Protein 5OWV (pdb70)

Secondary structure (DSSP, 8-state):
-HHHHHHHSTTT------S---S-S-SS-HHHHHHHHT--TTTHHHHHH-HHHHHHHHHHT--SSHHHHHHHHHHHHHHHHTT----HHHHHHHHHHTTT---HHHHHHHHSS------HHHHHHHHHHHHHHHHHHHHH--HHHHHHHHHHHHHHSS--EEEEEEE-TTT-SHHHHHHHHTS--S------EEEEEE-SS--EEEEE--HHHHHHHHHHHHHHSSHHHHHHHHTTS------SS--EE---S--TTTTTTTTTTEEEEEEEE--HHHHTTEEEEE---SSSHHHHHHHHHHHHHTT--EEEEEEETT---THHHHHHHHHHHH-TTT-S-EEEEE--SSS-TTTHHHHHHHHHHHHHHTS-SGGGGGGGG-EEEEE-HHHHHHHHHSS-TTT-STTTTHHHHHHHHHHTTTTSHHHHHHHHHHHHHHHHHHHHHHHHHHHHHHHHHHHHHHHHHHHHHHHHHHHHHHHHHHHHHHHHHHHHH--HHHHHHHHHHHHHHHHHHHHHHHTT--HHHHHHHHHHHHHHHHHHHHHHHHHHHHHHHHHHHHHHHS-S-HHHHHHHHHHHHHHHHHHHHHHHHHHHHHHHHHHHHHHHHH----HHHHHHHHHHHHHHHHHHHHHHHHHHHHHHHHHHHHHHHHHHHHH--HHHHHHHHHHHHHHHHHHHHHHHHHHHHHHHHHHHHHHHTT-/-HHHHHHHSTTT----------SSTTSS-HHHHHHHHTTTTTSHHHHHH-HHHHHHHHHHT--SSHHHHHHHHHHHHHHHHSS-S--THHHHHHHHHTTTS--HHHHHHHHT-------HHHHHHHHHHHHHHHHHHHH---HHHHHHHHHHHHHHSS--EEEEEEE-TTT-SHHHHHHHHTS--S------EEEEEE-SS--EEEEE--SSHHHHHHHHHTT-HHHHHHHHHHHTS------SS--EE----S--STTTTTTTTEEEEEEEE--HHHHTTEEEEE---SSSHHHHHHHHHHHHHTT--EEEEEEETTS--THHHHHHHHHHHH-TTT-S-EEEEES--SS-TTTHHHHHHHHHHHHHHTS-SGGGGGGGG-EEEE--HHHHHHHHHSS--SS-STTTTHHHHHHHHHHTTTTSHHHHHHHHHHHHHHHHHHHHHHHHHH--HHHHHHHHHHHHHHHHHHHHHHHHHHHH--HHHHHHHHHHHHHHH--HHHHHHHHHHHHHHHHHHHHHHHH--S-HHHHHHHHHHHHHHH--HHHHHHHHHHHHHHHHHH--HHHHHHHHHHHHHHHHHTTSTT-/-HHHHHHHHHHHHHHHHHHH----S-SSHHHHHHHHHHHTSSSS---HHHHHHHHHHHHHTTS-EEEEEE--SS-SHHHHHHHHHSS--------EEEEE-SS-EEEEEETTS-EEEE-GGGHHHHHS--SSS--EEEEEEEES-TT-SSEEEEE-----S-SSHHHHHHHHS----EEEEEE-S---HHHHHHHHHHHTTTTTTT--EEEE--GGG--HHHHHHHHHHHHH--SSSS--EE----SS-SS--SS-HHHHHHHHHH--HHHHHHHHHHHHHHHHHHHHHHHHHHHHHHHHHHHHHHHHHHHHHHHHHHHHHHHHHHHHHHHHHHHHHHHHHHHHHHHHT-EEE--EEE-----SSSSS---EEE--EEE--SSHHHIIIIII--HHHHHHHHHHHHHHHHHHHHHHHHHHHHHHHHHHHHHHHHHHTS----STTS-HHHHHHHHHHHHTHHHHHTHHHHHHHHHHHHHHHHHHHHHIIIIISTHHHHHHHHHHHHHHHHHHHHT-TT-----HHHHHHHHHHHTTHHHHHIIIIIS-HHHHHHHHHHHHHHHHHHHHHHHHHHHHHHHHHHHHHHHHHHHHHHT---/-HHHHHHHHHHHHHHHHHHH----S-SSHHHHHHHHHHHTSSSS---HHHHHHHHHHHHHTTS---EEEE--SS-SHHHHHHHHHSS--------EEEEE-SS-EEEEEETTS-EEEEEGGGHHHHHS--SSS--EEEEEEEES-TT-SS--EEE-----S-STHHHHHHHHS----EEEEEE-S---HHHHHHHHHHHTTTTSTTSEEEEE--GGG--HHHHHHHHHHHHH--SSSS-EEE----TT-SS--SS-HHHHHHHHHH--HHHHHHHHHHHHHHHHHHHHHHHHHHHHHHHHHHHHHHHHHHHHHHHHHHHHHHHHHHHHHHHHHHHHHHHHHHHHHHHHT-EEE--EEE------SSS----EEE--EEE--SSHHHIIIIII--HHHHHHHHHHHHHHHHHHHHHHHHHHHHHHHHHHHHHHHHHHTS----STTS-HHHHHHHHHHHHTHHHHHTHHHHHHHHHHHHHHHHHHHHHIIIIISTHHHHHHHHHHHHHHHHHHHHH--S-----HHHHHHHHHHHTTHHHHHIIIIIS-HHHHHHHHHHHHHHHHHHHHHHHHHHHHHHHHHHHHHHHHHHHHHHTT--

CATH classification: 3.40.50.300

GO terms:
  GO:0003924 GTPase activity (F, EXP)

Solvent-accessible surface area: 129355 Å² total; per-residue (Å²): 61,94,129,11,0,89,116,7,0,119,97,52,26,38,69,8,45,57,55,32,159,33,117,47,72,50,77,12,30,17,2,4,13,0,0,0,1,0,0,22,37,111,18,34,31,66,0,24,109,2,124,57,0,48,96,15,1,126,149,5,118,35,62,37,7,32,22,18,0,0,53,9,0,0,5,6,0,30,20,8,53,73,42,40,49,7,106,111,38,1,16,35,8,2,121,14,0,23,120,24,2,141,7,70,78,0,43,61,34,7,99,133,45,170,57,83,68,99,87,40,64,73,56,40,83,74,0,24,116,68,0,25,76,18,0,87,58,2,21,126,38,86,126,110,24,98,32,107,1,98,142,18,36,130,120,19,86,100,87,69,16,10,3,2,3,17,4,7,58,91,0,15,14,41,47,2,12,10,0,7,10,51,87,119,46,53,38,181,135,40,7,30,1,21,20,6,31,93,15,196,61,101,43,3,39,1,55,18,5,48,106,139,32,40,90,72,0,79,104,34,8,133,161,64,61,100,3,94,100,10,23,67,85,3,72,155,65,68,68,49,159,40,93,120,147,119,27,41,85,74,97,24,148,55,74,62,69,9,156,109,59,39,20,7,4,0,26,54,8,36,9,58,8,79,13,126,4,0,125,64,48,4,18,2,5,13,3,17,30,64,46,3,50,37,15,1,157,86,25,19,55,38,18,37,129,130,113,7,33,20,4,2,1,1,4,14,4,89,43,101,22,31,120,124,7,1,52,52,0,18,135,1,0,94,46,72,99,21,17,45,1,0,0,0,1,2,83,12,47,167,53,78,141,153,54,2,74,113,38,25,95,122,5,54,115,13,0,80,69,109,9,122,98,30,55,54,26,5,0,42,0,6,38,37,37,23,1,1,8,125,44,0,47,25,64,120,180,40,157,26,80,182,82,15,23,64,162,4,7,0,71,88,2,26,68,34,2,43,44,27,24,12,39,5,52,76,15,51,90,35,2,141,36,0,47,123,67,0,65,69,4,0,126,59,0,38,72,78,29,76,123,97,16,54,56,35,56,65,68,65,64,40,62,64,64,64,65,64,64,64,65,64,63,65,64,64,63,66,64,36,65,65,34,36,63,64,63,52,64,61,64,92,94,124,71,84,67,24,42,64,22,20,62,64,28,39,63,50,46,56,63,32,63,64,64,23,72,98,66,92,102,49,83,79,32,62,75,65,36,59,64,29,28,66,65,25,46,63,57,39,60,62,52,48,61,64,64,51,64,65,64,62,64,64,63,64,66,70,52,86,87,56,116,59,51,87,85,21,44,71,65,22,67,80,49,52,46,64,24,30,68,64,30,34,64,46,34,64,67,40,38,61,66,20,29,66,59,35,48,64,33,58,65,72,47,67,117,142,56,82,82,81,66,34,56,64,55,42,67,66,35,34,56,69,21,21,65,52,24,26,63,25,29,54,67,25,59,64,58,41,69,64,33,39,65,64,20,52,64,54,38,53,72,55,54,112,126,84,84,67,64,66,56,61,68,65,44,62,67,49,116,86,63,68,110,82,22,91,87,49,13,67,92,0,112,110,30,66,137,30,5,108,85,1,40,53,64,16,46,53,101,102,3,0,80,112,8,0,116,67,49,38,50,73,14,38,52,84,36,165,17,161,76,98,78,87,9,51,18,1,4,4,0,1,0,1,0,0,13,38,104,18,32,30,67,0,26,110,1,132,68,0,46,96,15,1,142,151,4,127,38,55,43,4,33,18,17,0,0,53,9,1,0,7,4,2,35,14,0,60,51,42,32,54,2,74,73,52,0,25,50,11,0,116,14,0,61,131,30,2,123,0,54,55,2,37,54,27,0,91,133,58,199,42,111,92,43,97,24,49,40,71,38,82,88,24,22,112,87,17,20,73,34,0,90,60,5,34,139,114,55,122,118,24,46,54,106,1,78,136,18,26,104,116,22,80,98,98,90,12,20,2,1,4,10,8,5,57,88,0,18,14,31,48,2,4,6,0,8,12,46,63,113,53,40,52,146,141,41,6,34,0,17,20,0,32,90,11,201,46,94,38,8,54,3,45,20,4,34,66,131,34,39,120,77,0,68,111,35,1,132,168,61,77,105,4,76,105,9,11,86,85,1,78,146,43,59,71,48,172,46,87,100,123,121,30,38,101,80,79,33,128,133,81,58,70,9,146,109,40,39,19,7,5,2,23,40,26,42,16,72,6,76,21,136,9,0,126,78,39,4,13,2,4,9,2,20,36,65,46,4,54,35,5,3,156,87,21,20,56,50,15,51,126,135,161,32,37,22,3,4,2,1,4,12,0,59,70,110,24,32,129,126,7,5,55,55,0,16,138,1,0,96,37,47,204,32,21,44,2,0,0,0,0,3,79,13,58,158,61,76,131,135,44,6,90,98,26,30,90,160,2,39,92,36,0,58,72,108,8,124,94,33,54,61,28,6,0,52,0,5,38,37,38,28,0,3,10,130,54,0,20,28,70,145,175,44,139,8,101,142,78,2,20,98,161,2,10,4,71,97,2,36,83,38,3,42,66,36,32,30,27,6,71,77,14,67,94,35,21,151,40,0,79,136,65,6,68,68,4,7,129,57,5,39,78,89,23,115,186,125,85,84,69,64,64,65,63,63,64,63,63,52,65,64,44,65,64,23,41,65,63,56,65,62,60,52,92,93,124,124,86,80,68,64,65,63,63,63,64,63,63,64,72,89,93,122,134,85,80,48,64,62,64,65,61,64,65,60,63,65,63,64,64,64,46,64,66,71,59,86,85,52,120,56,40,88,86,25,48,72,70,32,68,81,58,55,47,74,76,67,123,125,72,66,43,65,29,56,64,63,24,41,65,61,40,65,64,73,77,93,124,163,78,147,135,88,52,76,65,56,17,96,120,13,108,115,35,59,124,21,38,144,121,46,82,55,16,7,108,44,9,51,66,4,7,72,10,3,107,17,19,66,118,74,26,65,74,88,54,121,40,116,112,26,7,32,54,2,35,56,5,48,54,46,0,56,22,47,4,35,28,10,161,29,0,64,52,14,0,84,62,1,10,53,5,20,66,33,11,1,36,4,1,1,0,0,18,130,89,4,33,29,50,43,2,6,23,36,11,1,28,120,98,19,142,177,106,67,30,45,16,31,1,45,49,4,158,110,38,38,0,19,0,39,9,113,13,46,7,17,59,7,27,61,9,130,104,6,34,75,31,47,70,124,117,164,168,64,58,68,11,106,2,0,23,2,2,0,46,36,92,18,2,87,113,15,1,0,4,23,12,32,13,18,94,86,77,97,89,25,7,101,72,11,68,125,112,70,82,17,18,11,0,2,0,4,0,3,54,55,65,23,32,53,148,17,25,106,46,6,30,68,6,12,99,87,83,11,8,8,84,37,2,5,12,4,37,7,48,60,71,154,99,128,132,61,41,74,102,25,124,51,100,16,67,185,78,14,168,120,12,58,108,107,25,40,35,12,32,51,29,134,143,91,160,72,142,124,137,2,43,24,129,48,5,37,75,18,0,86,132,19,82,35,73,60,6,30,56,74,10,1,28,46,41,4,40,62,6,0,105,38,4,32,94,4,0,81,53,4,25,35,8,5,46,82,1,12,92,37,2,90,70,7,36,153,66,0,79,132,25,7,124,99,6,44,142,62,1,76,98,11,0,78,86,0,15,91,62,0,72,60,3,0,90,74,0,0,38,56,0,86,69,13,33,80,104,119,106,14,130,26,22,86,82,31,167,42,187,161,179,194,79,44,25,32,73,126,114,58,144,5,9,74,18,20,4,64,83,1,24,58,46,5,19,174,116,55,72,91,7,31,137,70,4,122,136,15,47,50,88,4,104,134,20,2,55,81,5,19,103,62,1,71,60,14,2,75,71,4,44,103,70,4,32,33,0,22,2,51,9,17,27,10,52,40,80,80,94,26,11,0,60,80,2,2,10,70,8,28,11,15,0,16,0,0,1,36,53,0,1,27,50,0,39,61,21,11,52,112,3,18,40,55,1,25,46,13,28,39,47,2,24,9,40,1,11,54,26,26,61,48,3,0,64,17,0,0,7,46,14,8,48,107,5,75,107,62,81,103,99,65,100,137,158,133,18,124,82,80,72,0,48,97,81,0,17,95,32,0,40,7,166,42,0,79,23,28,2,63,100,138,32,42,1,17,124,6,1,105,47,0,23,103,76,0,50,75,28,2,119,98,20,19,136,54,0,67,63,46,64,60,68,5,92,129,29,64,39,37,3,40,84,0,64,84,54,2,131,128,46,167,211,43,27,8,116,35,8,65,54,3,11,94,8,0,100,16,25,43,98,75,27,73,86,94,58,89,50,120,105,22,9,46,47,1,34,58,4,52,48,51,0,41,18,74,4,41,24,9,166,35,0,77,76,13,0,87,54,0,15,48,5,23,60,40,20,1,31,4,1,0,0,0,4,120,88,2,33,27,52,40,10,18,13,42,11,2,62,105,90,21,126,156,103,59,18,48,18,30,6,23,56,6,161,115,46,13,0,15,0,35,14,109,14,46,5,15,54,7,26,75,5,117,78,14,45,76,32,16,61,110,106,142,156,72,67,52,7,103,7,0,28,5,2,0,44,33,93,21,1,98,87,24,9,0,5,28,8,27,14,2,95,66,69,75,92,22,8,103,74,11,76,123,104,59,81,22,12,10,1,3,0,6,0,8,54,35,77,64,59,52,108,21,21,115,3,8,22,63,2,0,92,104,78,14,9,5,77,39,2,6,12,4,14,8,45,52,58,131,83,123,141,89,8,68,104,17,101,35,131,7,25,175,96,35,167,108,9,72,112,80,21,39,15,8,71,47,11,107,150,84,147,62,152,107,148,2,56,21,115,48,5,42,67,25,0,87,144,24,83,35,74,50,7,29,34,70,10,0,20,52,39,2,44,68,4,0,90,37,3,30,88,3,0,98,57,7,20,35,8,8,44,85,3,23,99,38,1,74,68,8,27,116,68,0,56,130,27,4,123,106,7,62,138,64,1,81,87,12,2,68,84,0,7,99,56,0,70,57,5,0,73,69,0,0,38,59,0,81,69,9,32,88,117,120,104,13,119,14,45,97,70,41,171,56,137,164,145,112,77,6,15,41,61,99,115,81,150,4,12,79,15,22,6,73,81,1,18,76,42,8,14,161,115,56,72,91,7,10,112,68,2,100,122,15,54,60,100,3,106,126,19,3,55,71,3,24,91,64,0,74,62,15,0,74,76,6,40,120,66,4,33,40,1,27,4,51,12,18,20,8,55,56,93,69,101,23,12,0,80,69,4,5,12,61,9,19,15,19,0,14,0,0,4,35,50,0,3,34,54,0,41,54,16,6,57,112,4,24,41,78,1,27,35,13,26,36,50,1,20,7,30,1,8,50,27,14,55,47,3,0,65,16,0,0,4,48,12,11,68,102,4,62,104,61,74,103,101,63,106,135,145,150,12,131,80,82,80,0,53,91,83,0,19,96,31,0,42,1,173,42,0,67,34,30,1,71,103,146,38,44,1,29,123,8,1,96,56,0,25,70,72,0,50,76,23,1,100,88,23,28,119,63,0,68,94,49,63,48,65,5,83,128,18,73,38,36,1,59,75,0,73,103,51,6,156,122,43,94,182

B-factor: mean 212.51, std 88.06, range [75.07, 619.83]

InterPro domains:
  IPR027417 P-loop containing nucleoside triphosphate hydrolase [G3DSA:3.40.50.300] (165-427)
  IPR027417 P-loop containing nucleoside triphosphate hydrolase [SSF52540] (147-463)
  IPR030381 Dynamin-type guanine nucleotide-binding (G) domain [PS51718] (159-442)
  IPR045063 Dynamin, N-terminal [PF00350] (165-359)
  IPR051943 TRAFAC Dynamin-like GTPase [PTHR43681] (148-513)

Sequence (2482 aa):
MKELFQKIWQNELQFLNFDAKFQDKSKLDTAECAIILSVNKDNYERYFLLKEFQELCKKIDLRVDIFSMQNAQICILNLFKSGFISKQDLLKALKILEKISKNTEIFDFILQEKVQSIDQKALFQNDFKELNTINLELQKLDENLKSRLQKTLEKFQNLEFNIAITGVMNAGKSSLLNALLKEDFLGVETANLTVLSYGKSEEAKIYFWDKKEWQNILESSHFNADLKEFIDKLDKSVNIEPLIQNIALCELKNFSSAKNKISALIKKIEIKSHLEFLKNNISIVDTPGLDDVVVQREIVTNEYLRESDFLIHLMNASQSLTQKDADFLVHCLLNSRLSKFLIVLTKADLLSKKDLEEVIVYTKESLKSRLVDLDENLVEKIDFLCVSAKMASDFYKGLASKESLQKSGMQEFENYLFNELYAGEKSKIALRAYKKELHLELKNILSEYEMQNRLIKENKQGVSEENQKLLLELQKQNTLLKEAQDEISNSIAKIDNLVLLLAKKLKERLIDEFKYLKNNAQKLNLSRILNIVDITTKDGINDILREIKFENIKKIEELKTNLSLKYDFLKDDFDNGFEGFKDGISKNIDSIFQSEKFALLRLKIEKNLKSDLYELETNLDTVIFDTFKEFKMSEILNSLNINGAFFEFLNDKLKHEKVLQSLKNQDANILNSFEENLEKIEKLKQLEMGLLNADKLHHMKELFQKIWQNELQFLNFDAKFQDKSKLDTAECAIILSVNKDNYERYFLLKEFQELCKKIDLRVDIFSMQNAQICILNLFKSGFISKQDLLKALKILEKISKNTEIFDFILQEKVQSIDQKALFQNDFKELNTINLELQKLDENLKSRLQKTLEKFQNLEFNIAITGVMNAGKSSLLNALLKEDFLGVETANLTVLSYGKSEEAKIYFWDKKEWQNILESSHFNADLKEFIDKLDKSVNIEPLIQNIALCELKNFSSAKNKISALIKKIEIKSHLEFLKNNISIVDTPGLDDVVVQREIVTNEYLRESDFLIHLMNASQSLTQKDADFLVHCLLNSRLSKFLIVLTKADLLSKKDLEEVIVYTKESLKSRLVDLDENLVEKIDFLCVSAKMASDFYKGLASKESLQKSGMQEFENYLFNELYAGEKSKIALRAYKKELHLELKNILSEYEMEENQKLLLELQKQNTLLKEAQDEISNSIAKLAKKLKERLIDEFKYLKTKDGINDILREIKFENIKKIEELKTNLSLKYDFLKDDFDNGFEGFAFFEFLNDKLKHYEKNQKSKNSFEENLEKIEKLKQLEMGLLNADGSHMQINLLNDFIKAYENTYSVSFDDSFKGRIQELCKELNEPFMHASYALENELKELVFSLDKNVNIAIIGQFSSGKSSLLNLILGRDCLVTFKPTFLRYAKEYFLRVEFEDGSDIITNIEKLAFYTDQRNEVKQAKSLHIFAPIPLLEKITLVDTPGLNANENDTLTTLDELKNIHGAIWLSLIDNAGKKSEEDAIKANLELLGENSICVLNQKDKLELDNVLNYAKSVFLKYFNELIAISCKEAKDEQSYEKSNFQSLLDFLTQLDTTVLKEKFVKRKILNLCEILEDENQLFVGIFDRLLNQFQSYEKHLLLAYENFLKEIEILNHQILEQLKSISERISSEIFASVKEKDAYFYKESKGFLKKDLYTRYDYKAPYISSDDAFLAMFYNSDVMSKEFKKIKNELYKSFEEIKMKLKDFINILEREILLFKAEFSNIQKDHIFQSDKNFSELRAFCNASDEYFLKDFKELLFKSILELDLFFEKLNLKAFTNYENATKLSLAFFSRKINESRVLYELDYPKKSEIYERVLNELNVYEFETLLINKPILTKIAKNFLEQSQNLIQEKNKFLDLKKAELQKRRAQILNVRESIKEDHHGSHMQINLLNDFIKAYENTYSVSFDDSFKGRIQELCKELNEPFMHASYALENELKELVFSLDKNVNIAIIGQFSSGKSSLLNLILGRDCLVTFKPTFLRYAKEYFLRVEFEDGSDIITNIEKLAFYTDQRNEVKQAKSLHIFAPIPLLEKITLVDTPGLNANENDTLTTLDELKNIHGAIWLSLIDNAGKKSEEDAIKANLELLGENSICVLNQKDKLELDNVLNYAKSVFLKYFNELIAISCKEAKDEQSYEKSNFQSLLDFLTQLDTTVLKEKFVKRKILNLCEILEDENQLFVGIFDRLLNQFQSYEKHLLLAYENFLKEIEILNHQILEQLKSISERISSEIFASVKEKDAYFYKESKGFLKKDLYTRYDYKAPYISSDDAFLAMFYNSDVMSKEFKKIKNELYKSFEEIKMKLKDFINILEREILLFKAEFSNIQKDHIFQSDKNFSELRAFCNASDEYFLKDFKELLFKSILELDLFFEKLNLKAFTNYENATKLSLAFFSRKINESRVLYELDYPKKSEIYERVLNELNVYEFETLLINKPILTKIAKNFLEQSQNLIQEKNKFLDLKKAELQKRRAQILNVRESIKEDHH

Nearest PDB structures (foldseek):
  5owv-assembly1_A  TM=1.001E+00  e=6.496E-100  Campylobacter jejuni
  5oxf-assembly1_A  TM=9.924E-01  e=3.406E-94  Campylobacter jejuni
  5owv-assembly1_B  TM=8.058E-01  e=1.788E-71  Campylobacter jejuni
  5oxf-assembly1_B  TM=7.991E-01  e=1.483E-67  Campylobacter jejuni
  8j07-assembly1_3  TM=1.645E-01  e=1.393E+00  Homo sapiens

Organism: Campylobacter jejuni subsp. jejuni serotype O:23/36 (strain 81-176) (NCBI:txid354242)

Radius of gyration: 62.37 Å; Cα contacts (8 Å, |Δi|>4): 3118; chains: 4; bounding box: 163×172×226 Å

Structure (mmCIF, N/CA/C/O backbone):
data_5OWV
#
_entry.id   5OWV
#
_cell.length_a   112.590
_cell.length_b   226.058
_cell.length_c   317.892
_cell.angle_alpha   90.00
_cell.angle_beta   90.00
_cell.angle_gamma   90.00
#
_symmetry.space_group_name_H-M   'P 21 21 21'
#
loop_
_entity.id
_entity.type
_entity.pdbx_description
1 polymer 'GTP-binding protein'
2 polymer 'GTP-binding protein'
#
loop_
_atom_site.group_PDB
_atom_site.id
_atom_site.type_symbol
_atom_site.label_atom_id
_atom_site.label_alt_id
_atom_site.label_comp_id
_atom_site.label_asym_id
_atom_site.label_entity_id
_atom_site.label_seq_id
_atom_site.pdbx_PDB_ins_code
_atom_site.Cartn_x
_atom_site.Cartn_y
_atom_site.Cartn_z
_atom_site.occupancy
_atom_site.B_iso_or_equiv
_atom_site.auth_seq_id
_atom_site.auth_comp_id
_atom_site.auth_asym_id
_atom_site.auth_atom_id
_atom_site.pdbx_PDB_model_num
ATOM 1 N N . MET A 1 1 ? 13.072 32.496 -32.207 1.00 176.14 1 MET A N 1
ATOM 2 C CA . MET A 1 1 ? 11.905 32.270 -33.051 1.00 178.56 1 MET A CA 1
ATOM 3 C C . MET A 1 1 ? 11.673 30.784 -33.312 1.00 148.77 1 MET A C 1
ATOM 4 O O . MET A 1 1 ? 10.934 30.416 -34.228 1.00 138.99 1 MET A O 1
ATOM 9 N N . LYS A 1 2 ? 12.306 29.928 -32.503 1.00 133.88 2 LYS A N 1
ATOM 10 C CA . LYS A 1 2 ? 12.034 28.498 -32.607 1.00 140.48 2 LYS A CA 1
ATOM 11 C C . LYS A 1 2 ? 10.589 28.189 -32.244 1.00 146.15 2 LYS A C 1
ATOM 12 O O . LYS A 1 2 ? 10.007 27.236 -32.775 1.00 181.54 2 LYS A O 1
ATOM 18 N N . GLU A 1 3 ? 9.988 28.991 -31.363 1.00 137.47 3 GLU A N 1
ATOM 19 C CA . GLU A 1 3 ? 8.577 28.795 -31.056 1.00 168.88 3 GLU A CA 1
ATOM 20 C C . GLU A 1 3 ? 7.710 29.105 -32.267 1.00 141.51 3 GLU A C 1
ATOM 21 O O . GLU A 1 3 ? 6.722 28.410 -32.522 1.00 168.76 3 GLU A O 1
ATOM 27 N N . LEU A 1 4 ? 8.074 30.128 -33.040 1.00 134.13 4 LEU A N 1
ATOM 28 C CA . LEU A 1 4 ? 7.326 30.431 -34.255 1.00 144.59 4 LEU A CA 1
ATOM 29 C C . LEU A 1 4 ? 7.380 29.263 -35.233 1.00 132.96 4 LEU A C 1
ATOM 30 O O . LEU A 1 4 ? 6.348 28.821 -35.755 1.00 124.57 4 LEU A O 1
ATOM 35 N N . PHE A 1 5 ? 8.582 28.738 -35.481 1.00 139.09 5 PHE A N 1
ATOM 36 C CA . PHE A 1 5 ? 8.724 27.634 -36.422 1.00 140.90 5 PHE A CA 1
ATOM 37 C C . PHE A 1 5 ? 8.047 26.371 -35.904 1.00 127.35 5 PHE A C 1
ATOM 38 O O . PHE A 1 5 ? 7.564 25.558 -36.701 1.00 139.22 5 PHE A O 1
ATOM 46 N N . GLN A 1 6 ? 7.997 26.192 -34.581 1.00 136.53 6 GLN A N 1
ATOM 47 C CA . GLN A 1 6 ? 7.176 25.131 -34.007 1.00 144.28 6 GLN A CA 1
ATOM 48 C C . GLN A 1 6 ? 5.701 25.364 -34.307 1.00 125.34 6 GLN A C 1
ATOM 49 O O . GLN A 1 6 ? 4.951 24.414 -34.561 1.00 129.82 6 GLN A O 1
ATOM 55 N N . LYS A 1 7 ? 5.264 26.624 -34.260 1.00 125.32 7 LYS A N 1
ATOM 56 C CA . LYS A 1 7 ? 3.868 26.937 -34.546 1.00 123.15 7 LYS A CA 1
ATOM 57 C C . LYS A 1 7 ? 3.517 26.623 -35.994 1.00 135.08 7 LYS A C 1
ATOM 58 O O . LYS A 1 7 ? 2.442 26.081 -36.276 1.00 152.06 7 LYS A O 1
ATOM 64 N N . ILE A 1 8 ? 4.412 26.952 -36.930 1.00 140.57 8 ILE A N 1
ATOM 65 C CA . ILE A 1 8 ? 4.090 26.856 -38.353 1.00 134.78 8 ILE A CA 1
ATOM 66 C C . ILE A 1 8 ? 4.561 25.557 -38.998 1.00 124.73 8 ILE A C 1
ATOM 67 O O . ILE A 1 8 ? 4.125 25.248 -40.118 1.00 157.10 8 ILE A O 1
ATOM 72 N N . TRP A 1 9 ? 5.432 24.793 -38.344 1.00 133.80 9 TRP A N 1
ATOM 73 C CA . TRP A 1 9 ? 5.903 23.496 -38.838 1.00 145.06 9 TRP A CA 1
ATOM 74 C C . TRP A 1 9 ? 5.715 22.431 -37.766 1.00 163.54 9 TRP A C 1
ATOM 75 O O . TRP A 1 9 ? 6.644 21.706 -37.401 1.00 124.87 9 TRP A O 1
ATOM 86 N N . GLN A 1 10 ? 4.482 22.328 -37.262 1.00 171.34 10 GLN A N 1
ATOM 87 C CA . GLN A 1 10 ? 4.137 21.685 -35.994 1.00 153.75 10 GLN A CA 1
ATOM 88 C C . GLN A 1 10 ? 4.922 20.412 -35.710 1.00 150.15 10 GLN A C 1
ATOM 89 O O . GLN A 1 10 ? 5.595 20.314 -34.679 1.00 176.09 10 GLN A O 1
ATOM 95 N N . ASN A 1 11 ? 4.845 19.433 -36.609 1.00 142.48 11 ASN A N 1
ATOM 96 C CA . ASN A 1 11 ? 5.578 18.187 -36.437 1.00 150.30 11 ASN A CA 1
ATOM 97 C C . ASN A 1 11 ? 6.742 18.028 -37.399 1.00 144.20 11 ASN A C 1
ATOM 98 O O . ASN A 1 11 ? 7.710 17.339 -37.066 1.00 147.72 11 ASN A O 1
ATOM 103 N N . GLU A 1 12 ? 6.680 18.655 -38.574 1.00 151.26 12 GLU A N 1
ATOM 104 C CA . GLU A 1 12 ? 7.712 18.502 -39.591 1.00 151.86 12 GLU A CA 1
ATOM 105 C C . GLU A 1 12 ? 8.903 19.426 -39.381 1.00 132.50 12 GLU A C 1
ATOM 106 O O . GLU A 1 12 ? 9.818 19.421 -40.212 1.00 185.20 12 GLU A O 1
ATOM 112 N N . LEU A 1 13 ? 8.914 20.212 -38.306 1.00 102.69 13 LEU A N 1
ATOM 113 C CA . LEU A 1 13 ? 10.048 21.082 -38.032 1.00 120.70 13 LEU A CA 1
ATOM 114 C C . LEU A 1 13 ? 11.318 20.254 -37.882 1.00 126.48 13 LEU A C 1
ATOM 115 O O . LEU A 1 13 ? 11.311 19.177 -37.280 1.00 146.81 13 LEU A O 1
ATOM 120 N N . GLN A 1 14 ? 12.409 20.761 -38.440 1.00 113.45 14 GLN A N 1
ATOM 121 C CA . GLN A 1 14 ? 13.659 20.026 -38.536 1.00 100.98 14 GLN A CA 1
ATOM 122 C C . GLN A 1 14 ? 14.702 20.637 -37.608 1.00 100.77 14 GLN A C 1
ATOM 123 O O . GLN A 1 14 ? 14.526 21.735 -37.076 1.00 114.92 14 GLN A O 1
ATOM 129 N N . PHE A 1 15 ? 15.798 19.904 -37.405 1.00 104.47 15 PHE A N 1
ATOM 130 C CA . PHE A 1 15 ? 16.930 20.438 -36.654 1.00 139.61 15 PHE A CA 1
ATOM 131 C C . PHE A 1 15 ? 17.719 21.367 -37.563 1.00 124.73 15 PHE A C 1
ATOM 132 O O . PHE A 1 15 ? 18.407 20.918 -38.483 1.00 116.92 15 PHE A O 1
ATOM 140 N N . LEU A 1 16 ? 17.642 22.661 -37.289 1.00 124.53 16 LEU A N 1
ATOM 141 C CA . LEU A 1 16 ? 18.159 23.672 -38.194 1.00 129.78 16 LEU A CA 1
ATOM 142 C C . LEU A 1 16 ? 18.775 24.811 -37.396 1.00 126.96 16 LEU A C 1
ATOM 143 O O . LEU A 1 16 ? 18.473 25.010 -36.217 1.00 165.12 16 LEU A O 1
ATOM 148 N N . ASN A 1 17 ? 19.659 25.548 -38.060 1.00 139.12 17 ASN A N 1
ATOM 149 C CA . ASN A 1 17 ? 20.449 26.599 -37.432 1.00 140.68 17 ASN A CA 1
ATOM 150 C C . ASN A 1 17 ? 19.781 27.934 -37.746 1.00 124.82 17 ASN A C 1
ATOM 151 O O . ASN A 1 17 ? 19.724 28.349 -38.908 1.00 162.41 17 ASN A O 1
ATOM 156 N N . PHE A 1 18 ? 19.267 28.602 -36.713 1.00 109.25 18 PHE A N 1
ATOM 157 C CA . PHE A 1 18 ? 18.589 29.885 -36.892 1.00 114.82 18 PHE A CA 1
ATOM 158 C C . PHE A 1 18 ? 19.620 30.991 -37.100 1.00 128.30 18 PHE A C 1
ATOM 159 O O . PHE A 1 18 ? 20.028 31.699 -36.175 1.00 113.00 18 PHE A O 1
ATOM 167 N N . ASP A 1 19 ? 20.053 31.132 -38.350 1.00 157.74 19 ASP A N 1
ATOM 168 C CA . ASP A 1 19 ? 20.749 32.336 -38.782 1.00 163.90 19 ASP A CA 1
ATOM 169 C C . ASP A 1 19 ? 20.715 32.403 -40.302 1.00 139.00 19 ASP A C 1
ATOM 170 O O . ASP A 1 19 ? 20.706 31.372 -40.977 1.00 129.98 19 ASP A O 1
ATOM 175 N N . ALA A 1 20 ? 20.660 33.624 -40.827 1.00 185.15 20 ALA A N 1
ATOM 176 C CA . ALA A 1 20 ? 20.665 33.851 -42.271 1.00 183.33 20 ALA A CA 1
ATOM 177 C C . ALA A 1 20 ? 22.083 33.697 -42.783 1.00 175.86 20 ALA A C 1
ATOM 178 O O . ALA A 1 20 ? 22.869 34.643 -42.798 1.00 197.79 20 ALA A O 1
ATOM 180 N N . LYS A 1 21 ? 22.415 32.493 -43.223 1.00 157.95 21 LYS A N 1
ATOM 181 C CA . LYS A 1 21 ? 23.643 32.310 -43.973 1.00 196.85 21 LYS A CA 1
ATOM 182 C C . LYS A 1 21 ? 23.477 32.698 -45.442 1.00 208.33 21 LYS A C 1
ATOM 183 O O . LYS A 1 21 ? 24.275 32.262 -46.283 1.00 251.35 21 LYS A O 1
ATOM 189 N N . PHE A 1 22 ? 22.433 33.476 -45.751 1.00 164.89 22 PHE A N 1
ATOM 190 C CA . PHE A 1 22 ? 22.248 34.097 -47.059 1.00 159.01 22 PHE A CA 1
ATOM 191 C C . PHE A 1 22 ? 23.566 34.619 -47.604 1.00 182.60 22 PHE A C 1
ATOM 192 O O . PHE A 1 22 ? 24.312 35.309 -46.905 1.00 216.12 22 PHE A O 1
ATOM 200 N N . GLN A 1 23 ? 23.853 34.279 -48.854 1.00 182.78 23 GLN A N 1
ATOM 201 C CA . GLN A 1 23 ? 25.103 34.676 -49.479 1.00 204.62 23 GLN A CA 1
ATOM 202 C C . GLN A 1 23 ? 24.932 35.798 -50.492 1.00 241.38 23 GLN A C 1
ATOM 203 O O . GLN A 1 23 ? 25.933 36.277 -51.031 1.00 252.68 23 GLN A O 1
ATOM 209 N N . ASP A 1 24 ? 23.707 36.222 -50.767 1.00 240.70 24 ASP A N 1
ATOM 210 C CA . ASP A 1 24 ? 23.482 37.281 -51.745 1.00 225.23 24 ASP A CA 1
ATOM 211 C C . ASP A 1 24 ? 22.653 38.438 -51.205 1.00 225.14 24 ASP A C 1
ATOM 212 O O . ASP A 1 24 ? 22.919 39.589 -51.554 1.00 264.66 24 ASP A O 1
ATOM 217 N N . LYS A 1 25 ? 21.624 38.151 -50.403 1.00 212.89 25 LYS A N 1
ATOM 218 C CA . LYS A 1 25 ? 20.695 39.111 -49.802 1.00 228.89 25 LYS A CA 1
ATOM 219 C C . LYS A 1 25 ? 19.793 39.736 -50.859 1.00 248.38 25 LYS A C 1
ATOM 220 O O . LYS A 1 25 ? 18.749 40.310 -50.533 1.00 252.54 25 LYS A O 1
ATOM 226 N N . SER A 1 26 ? 20.154 39.570 -52.130 1.00 256.76 26 SER A N 1
ATOM 227 C CA . SER A 1 26 ? 19.340 39.992 -53.259 1.00 261.92 26 SER A CA 1
ATOM 228 C C . SER A 1 26 ? 18.887 38.788 -54.064 1.00 222.44 26 SER A C 1
ATOM 229 O O . SER A 1 26 ? 18.446 38.930 -55.209 1.00 239.66 26 SER A O 1
ATOM 232 N N . LYS A 1 27 ? 19.004 37.601 -53.467 1.00 193.69 27 LYS A N 1
ATOM 233 C CA . LYS A 1 27 ? 18.630 36.362 -54.131 1.00 215.91 27 LYS A CA 1
ATOM 234 C C . LYS A 1 27 ? 17.176 36.400 -54.578 1.00 193.33 27 LYS A C 1
ATOM 235 O O . LYS A 1 27 ? 16.833 35.895 -55.653 1.00 174.93 27 LYS A O 1
ATOM 241 N N . LEU A 1 28 ? 16.310 37.010 -53.773 1.00 158.21 28 LEU A N 1
ATOM 242 C CA . LEU A 1 28 ? 14.893 37.068 -54.091 1.00 142.69 28 LEU A CA 1
ATOM 243 C C . LEU A 1 28 ? 14.326 38.390 -53.600 1.00 147.81 28 LEU A C 1
ATOM 244 O O . LEU A 1 28 ? 14.839 38.991 -52.652 1.00 154.88 28 LEU A O 1
ATOM 249 N N . ASP A 1 29 ? 13.263 38.840 -54.263 1.00 160.58 29 ASP A N 1
ATOM 250 C CA . ASP A 1 29 ? 12.620 40.093 -53.911 1.00 153.24 29 ASP A CA 1
ATOM 251 C C . ASP A 1 29 ? 11.564 39.856 -52.832 1.00 132.78 29 ASP A C 1
ATOM 252 O O . ASP A 1 29 ? 11.382 38.741 -52.336 1.00 137.41 29 ASP A O 1
ATOM 257 N N . THR A 1 30 ? 10.837 40.920 -52.485 1.00 120.61 30 THR A N 1
ATOM 258 C CA . THR A 1 30 ? 9.972 40.882 -51.310 1.00 140.20 30 THR A CA 1
ATOM 259 C C . THR A 1 30 ? 8.757 39.986 -51.523 1.00 134.40 30 THR A C 1
ATOM 260 O O . THR A 1 30 ? 8.346 39.267 -50.605 1.00 138.53 30 THR A O 1
ATOM 264 N N . ALA A 1 31 ? 8.159 40.017 -52.716 1.00 117.26 31 ALA A N 1
ATOM 265 C CA . ALA A 1 31 ? 7.032 39.130 -52.990 1.00 107.48 31 ALA A CA 1
ATOM 266 C C . ALA A 1 31 ? 7.461 37.669 -52.934 1.00 130.86 31 ALA A C 1
ATOM 267 O O . ALA A 1 31 ? 6.734 36.815 -52.409 1.00 128.31 31 ALA A O 1
ATOM 269 N N . GLU A 1 32 ? 8.645 37.364 -53.470 1.00 137.76 32 GLU A N 1
ATOM 270 C CA . GLU A 1 32 ? 9.166 36.004 -53.395 1.00 130.43 32 GLU A CA 1
ATOM 271 C C . GLU A 1 32 ? 9.443 35.598 -51.952 1.00 133.59 32 GLU A C 1
ATOM 272 O O . GLU A 1 32 ? 9.179 34.455 -51.560 1.00 132.01 32 GLU A O 1
ATOM 278 N N . CYS A 1 33 ? 9.973 36.523 -51.146 1.00 125.77 33 CYS A N 1
ATOM 279 C CA . CYS A 1 33 ? 10.154 36.252 -49.723 1.00 112.90 33 CYS A CA 1
ATOM 280 C C . CYS A 1 33 ? 8.826 35.933 -49.053 1.00 114.98 33 CYS A C 1
ATOM 281 O O . CYS A 1 33 ? 8.728 34.991 -48.260 1.00 128.69 33 CYS A O 1
ATOM 284 N N . ALA A 1 34 ? 7.789 36.716 -49.359 1.00 99.01 34 ALA A N 1
ATOM 285 C CA . ALA A 1 34 ? 6.477 36.468 -48.769 1.00 119.78 34 ALA A CA 1
ATOM 286 C C . ALA A 1 34 ? 5.933 35.107 -49.185 1.00 116.04 34 ALA A C 1
ATOM 287 O O . ALA A 1 34 ? 5.310 34.407 -48.378 1.00 129.95 34 ALA A O 1
ATOM 289 N N . ILE A 1 35 ? 6.147 34.721 -50.444 1.00 107.46 35 ILE A N 1
ATOM 290 C CA . ILE A 1 35 ? 5.707 33.400 -50.888 1.00 123.51 35 ILE A CA 1
ATOM 291 C C . ILE A 1 35 ? 6.440 32.309 -50.116 1.00 115.88 35 ILE A C 1
ATOM 292 O O . ILE A 1 35 ? 5.826 31.345 -49.644 1.00 99.47 35 ILE A O 1
ATOM 297 N N . ILE A 1 36 ? 7.759 32.451 -49.960 1.00 118.19 36 ILE A N 1
ATOM 298 C CA . ILE A 1 36 ? 8.535 31.444 -49.236 1.00 114.72 36 ILE A CA 1
ATOM 299 C C . ILE A 1 36 ? 8.100 31.374 -47.775 1.00 118.17 36 ILE A C 1
ATOM 300 O O . ILE A 1 36 ? 8.127 30.305 -47.155 1.00 133.89 36 ILE A O 1
ATOM 305 N N . LEU A 1 37 ? 7.703 32.509 -47.197 1.00 112.04 37 LEU A N 1
ATOM 306 C CA . LEU A 1 37 ? 7.231 32.491 -45.815 1.00 117.61 37 LEU A CA 1
ATOM 307 C C . LEU A 1 37 ? 5.854 31.851 -45.696 1.00 118.86 37 LEU A C 1
ATOM 308 O O . LEU A 1 37 ? 5.500 31.339 -44.629 1.00 150.72 37 LEU A O 1
ATOM 313 N N . SER A 1 38 ? 5.069 31.861 -46.774 1.00 99.91 38 SER A N 1
ATOM 314 C CA . SER A 1 38 ? 3.719 31.311 -46.770 1.00 107.82 38 SER A CA 1
ATOM 315 C C . SER A 1 38 ? 3.683 29.831 -47.144 1.00 151.66 38 SER A C 1
ATOM 316 O O . SER A 1 38 ? 2.676 29.354 -47.684 1.00 164.48 38 SER A O 1
ATOM 319 N N . VAL A 1 39 ? 4.746 29.087 -46.839 1.00 155.90 39 VAL A N 1
ATOM 320 C CA . VAL A 1 39 ? 4.844 27.666 -47.157 1.00 150.75 39 VAL A CA 1
ATOM 321 C C . VAL A 1 39 ? 4.608 26.902 -45.858 1.00 168.84 39 VAL A C 1
ATOM 322 O O . VAL A 1 39 ? 5.221 25.859 -45.606 1.00 195.26 39 VAL A O 1
ATOM 326 N N . ASN A 1 40 ? 3.749 27.462 -45.001 1.00 163.94 40 ASN A N 1
ATOM 327 C CA . ASN A 1 40 ? 3.304 26.834 -43.761 1.00 158.29 40 ASN A CA 1
ATOM 328 C C . ASN A 1 40 ? 3.004 25.351 -43.939 1.00 147.08 40 ASN A C 1
ATOM 329 O O . ASN A 1 40 ? 2.513 24.936 -44.992 1.00 166.80 40 ASN A O 1
ATOM 334 N N . LYS A 1 41 ? 3.282 24.550 -42.905 1.00 135.72 41 LYS A N 1
ATOM 335 C CA . LYS A 1 41 ? 3.241 23.092 -43.001 1.00 129.95 41 LYS A CA 1
ATOM 336 C C . LYS A 1 41 ? 1.916 22.545 -43.522 1.00 133.80 41 LYS A C 1
ATOM 337 O O . LYS A 1 41 ? 1.852 21.359 -43.862 1.00 139.64 41 LYS A O 1
ATOM 343 N N . ASP A 1 42 ? 0.863 23.357 -43.585 1.00 147.79 42 ASP A N 1
ATOM 344 C CA . ASP A 1 42 ? -0.416 22.887 -44.100 1.00 144.80 42 ASP A CA 1
ATOM 345 C C . ASP A 1 42 ? -0.575 23.094 -45.600 1.00 173.94 42 ASP A C 1
ATOM 346 O O . ASP A 1 42 ? -1.462 22.480 -46.203 1.00 158.42 42 ASP A O 1
ATOM 351 N N . ASN A 1 43 ? 0.255 23.937 -46.211 1.00 175.63 43 ASN A N 1
ATOM 352 C CA . ASN A 1 43 ? 0.230 24.176 -47.648 1.00 142.29 43 ASN A CA 1
ATOM 353 C C . ASN A 1 43 ? 1.405 23.542 -48.381 1.00 129.24 43 ASN A C 1
ATOM 354 O O . ASN A 1 43 ? 1.454 23.609 -49.613 1.00 172.14 43 ASN A O 1
ATOM 359 N N . TYR A 1 44 ? 2.339 22.916 -47.661 1.00 117.90 44 TYR A N 1
ATOM 360 C CA . TYR A 1 44 ? 3.654 22.648 -48.238 1.00 119.53 44 TYR A CA 1
ATOM 361 C C . TYR A 1 44 ? 3.602 21.579 -49.326 1.00 116.33 44 TYR A C 1
ATOM 362 O O . TYR A 1 44 ? 4.311 21.687 -50.333 1.00 99.40 44 TYR A O 1
ATOM 371 N N . GLU A 1 45 ? 2.759 20.557 -49.171 1.00 107.56 45 GLU A N 1
ATOM 372 C CA . GLU A 1 45 ? 2.667 19.548 -50.222 1.00 148.14 45 GLU A CA 1
ATOM 373 C C . GLU A 1 45 ? 2.090 20.150 -51.501 1.00 135.79 45 GLU A C 1
ATOM 374 O O . GLU A 1 45 ? 2.618 19.926 -52.598 1.00 161.84 45 GLU A O 1
ATOM 380 N N . ARG A 1 46 ? 1.023 20.944 -51.372 1.00 128.71 46 ARG A N 1
ATOM 381 C CA . ARG A 1 46 ? 0.430 21.592 -52.538 1.00 105.02 46 ARG A CA 1
ATOM 382 C C . ARG A 1 46 ? 1.426 22.528 -53.211 1.00 99.70 46 ARG A C 1
ATOM 383 O O . ARG A 1 46 ? 1.556 22.534 -54.440 1.00 102.55 46 ARG A O 1
ATOM 391 N N . TYR A 1 47 ? 2.136 23.333 -52.416 1.00 100.73 47 TYR A N 1
ATOM 392 C CA . TYR A 1 47 ? 3.135 24.238 -52.977 1.00 100.48 47 TYR A CA 1
ATOM 393 C C . TYR A 1 47 ? 4.219 23.467 -53.719 1.00 111.07 47 TYR A C 1
ATOM 394 O O . TYR A 1 47 ? 4.600 23.831 -54.837 1.00 140.93 47 TYR A O 1
ATOM 403 N N . PHE A 1 48 ? 4.723 22.389 -53.114 1.00 94.69 48 PHE A N 1
ATOM 404 C CA . PHE A 1 48 ? 5.783 21.616 -53.755 1.00 112.49 48 PHE A CA 1
ATOM 405 C C . PHE A 1 48 ? 5.298 20.939 -55.031 1.00 131.25 48 PHE A C 1
ATOM 406 O O . PHE A 1 48 ? 6.093 20.715 -55.952 1.00 103.35 48 PHE A O 1
ATOM 414 N N . LEU A 1 49 ? 4.007 20.608 -55.108 1.00 139.31 49 LEU A N 1
ATOM 415 C CA . LEU A 1 49 ? 3.465 20.035 -56.333 1.00 111.58 49 LEU A CA 1
ATOM 416 C C . LEU A 1 49 ? 3.129 21.087 -57.381 1.00 117.22 49 LEU A C 1
ATOM 417 O O . LEU A 1 49 ? 2.921 20.734 -58.546 1.00 142.25 49 LEU A O 1
ATOM 422 N N . LEU A 1 50 ? 3.068 22.361 -56.999 1.00 142.25 50 LEU A N 1
ATOM 423 C CA . LEU A 1 50 ? 2.723 23.416 -57.945 1.00 149.61 50 LEU A CA 1
ATOM 424 C C . LEU A 1 50 ? 3.910 23.704 -58.857 1.00 129.89 50 LEU A C 1
ATOM 425 O O . LEU A 1 50 ? 5.010 24.008 -58.382 1.00 105.90 50 LEU A O 1
ATOM 430 N N . LYS A 1 51 ? 3.685 23.601 -60.169 1.00 124.18 51 LYS A N 1
ATOM 431 C CA . LYS A 1 51 ? 4.758 23.857 -61.123 1.00 151.63 51 LYS A CA 1
ATOM 432 C C . LYS A 1 51 ? 5.313 25.264 -60.959 1.00 135.42 51 LYS A C 1
ATOM 433 O O . LYS A 1 51 ? 6.533 25.465 -60.977 1.00 124.38 51 LYS A O 1
ATOM 439 N N . GLU A 1 52 ? 4.431 26.249 -60.785 1.00 138.88 52 GLU A N 1
ATOM 440 C CA . GLU A 1 52 ? 4.878 27.631 -60.657 1.00 139.23 52 GLU A CA 1
ATOM 441 C C . GLU A 1 52 ? 5.778 27.807 -59.441 1.00 118.76 52 GLU A C 1
ATOM 442 O O . GLU A 1 52 ? 6.793 28.510 -59.506 1.00 112.73 52 GLU A O 1
ATOM 448 N N . PHE A 1 53 ? 5.429 27.162 -58.325 1.00 114.28 53 PHE A N 1
ATOM 449 C CA . PHE A 1 53 ? 6.259 27.250 -57.128 1.00 139.28 53 PHE A CA 1
ATOM 450 C C . PHE A 1 53 ? 7.616 26.593 -57.349 1.00 119.85 53 PHE A C 1
ATOM 451 O O . PHE A 1 53 ? 8.639 27.085 -56.856 1.00 100.04 53 PHE A O 1
ATOM 459 N N . GLN A 1 54 ? 7.648 25.483 -58.089 1.00 105.02 54 GLN A N 1
ATOM 460 C CA . GLN A 1 54 ? 8.926 24.855 -58.407 1.00 117.43 54 GLN A CA 1
ATOM 461 C C . GLN A 1 54 ? 9.782 25.772 -59.269 1.00 129.68 54 GLN A C 1
ATOM 462 O O . GLN A 1 54 ? 10.988 25.912 -59.033 1.00 134.22 54 GLN A O 1
ATOM 468 N N . GLU A 1 55 ? 9.172 26.409 -60.271 1.00 128.49 55 GLU A N 1
ATOM 469 C CA . GLU A 1 55 ? 9.892 27.387 -61.080 1.00 141.39 55 GLU A CA 1
ATOM 470 C C . GLU A 1 55 ? 10.457 28.493 -60.205 1.00 127.35 55 GLU A C 1
ATOM 471 O O . GLU A 1 55 ? 11.624 28.877 -60.340 1.00 122.26 55 GLU A O 1
ATOM 477 N N . LEU A 1 56 ? 9.633 29.016 -59.297 1.00 121.07 56 LEU A N 1
ATOM 478 C CA . LEU A 1 56 ? 10.076 30.083 -58.409 1.00 138.95 56 LEU A CA 1
ATOM 479 C C . LEU A 1 56 ? 11.284 29.645 -57.593 1.00 130.03 56 LEU A C 1
ATOM 480 O O . LEU A 1 56 ? 12.284 30.367 -57.506 1.00 111.50 56 LEU A O 1
ATOM 485 N N . CYS A 1 57 ? 11.217 28.449 -57.007 1.00 132.15 57 CYS A N 1
ATOM 486 C CA . CYS A 1 57 ? 12.312 27.983 -56.163 1.00 140.43 57 CYS A CA 1
ATOM 487 C C . CYS A 1 57 ? 13.570 27.706 -56.973 1.00 130.82 57 CYS A C 1
ATOM 488 O O . CYS A 1 57 ? 14.683 27.883 -56.464 1.00 117.51 57 CYS A O 1
ATOM 491 N N . LYS A 1 58 ? 13.420 27.277 -58.228 1.00 123.35 58 LYS A N 1
ATOM 492 C CA . LYS A 1 58 ? 14.586 27.118 -59.091 1.00 133.46 58 LYS A CA 1
ATOM 493 C C . LYS A 1 58 ? 15.185 28.472 -59.443 1.00 122.16 58 LYS A C 1
ATOM 494 O O . LYS A 1 58 ? 16.406 28.603 -59.585 1.00 113.61 58 LYS A O 1
ATOM 500 N N . LYS A 1 59 ? 14.334 29.489 -59.581 1.00 132.46 59 LYS A N 1
ATOM 501 C CA . LYS A 1 59 ? 14.815 30.851 -59.780 1.00 130.77 59 LYS A CA 1
ATOM 502 C C . LYS A 1 59 ? 15.605 31.337 -58.570 1.00 148.82 59 LYS A C 1
ATOM 503 O O . LYS A 1 59 ? 16.630 32.011 -58.718 1.00 157.23 59 LYS A O 1
ATOM 509 N N . ILE A 1 60 ? 15.146 30.992 -57.362 1.00 136.96 60 ILE A N 1
ATOM 510 C CA . ILE A 1 60 ? 15.791 31.444 -56.128 1.00 124.99 60 ILE A CA 1
ATOM 511 C C . ILE A 1 60 ? 16.944 30.547 -55.702 1.00 145.43 60 ILE A C 1
ATOM 512 O O . ILE A 1 60 ? 17.654 30.879 -54.742 1.00 178.46 60 ILE A O 1
ATOM 517 N N . ASP A 1 61 ? 17.173 29.438 -56.411 1.00 111.65 61 ASP A N 1
ATOM 518 C CA . ASP A 1 61 ? 18.138 28.412 -56.012 1.00 122.64 61 ASP A CA 1
ATOM 519 C C . ASP A 1 61 ? 17.728 27.762 -54.687 1.00 138.90 61 ASP A C 1
ATOM 520 O O . ASP A 1 61 ? 18.455 27.779 -53.691 1.00 141.55 61 ASP A O 1
ATOM 525 N N . LEU A 1 62 ? 16.526 27.189 -54.698 1.00 135.92 62 LEU A N 1
ATOM 526 C CA . LEU A 1 62 ? 16.004 26.394 -53.598 1.00 128.20 62 LEU A CA 1
ATOM 527 C C . LEU A 1 62 ? 15.695 24.984 -54.081 1.00 153.94 62 LEU A C 1
ATOM 528 O O . LEU A 1 62 ? 15.549 24.732 -55.281 1.00 186.99 62 LEU A O 1
ATOM 533 N N . ARG A 1 63 ? 15.601 24.063 -53.125 1.00 99.29 63 ARG A N 1
ATOM 534 C CA . ARG A 1 63 ? 14.957 22.784 -53.363 1.00 117.47 63 ARG A CA 1
ATOM 535 C C . ARG A 1 63 ? 13.469 22.938 -53.061 1.00 122.27 63 ARG A C 1
ATOM 536 O O . ARG A 1 63 ? 12.990 24.026 -52.742 1.00 122.74 63 ARG A O 1
ATOM 544 N N . VAL A 1 64 ? 12.720 21.847 -53.161 1.00 104.66 64 VAL A N 1
ATOM 545 C CA . VAL A 1 64 ? 11.356 21.809 -52.652 1.00 104.44 64 VAL A CA 1
ATOM 546 C C . VAL A 1 64 ? 11.251 20.879 -51.444 1.00 113.00 64 VAL A C 1
ATOM 547 O O . VAL A 1 64 ? 10.164 20.433 -51.097 1.00 131.47 64 VAL A O 1
ATOM 551 N N . ASP A 1 65 ? 12.368 20.604 -50.780 1.00 108.18 65 ASP A N 1
ATOM 552 C CA . ASP A 1 65 ? 12.325 19.795 -49.574 1.00 105.31 65 ASP A CA 1
ATOM 553 C C . ASP A 1 65 ? 11.882 20.638 -48.383 1.00 100.64 65 ASP A C 1
ATOM 554 O O . ASP A 1 65 ? 11.891 21.872 -48.424 1.00 95.93 65 ASP A O 1
ATOM 559 N N . ILE A 1 66 ? 11.481 19.947 -47.315 1.00 122.39 66 ILE A N 1
ATOM 560 C CA . ILE A 1 66 ? 11.022 20.627 -46.107 1.00 87.91 66 ILE A CA 1
ATOM 561 C C . ILE A 1 66 ? 12.166 21.414 -45.480 1.00 96.95 66 ILE A C 1
ATOM 562 O O . ILE A 1 66 ? 12.012 22.585 -45.099 1.00 87.47 66 ILE A O 1
ATOM 567 N N . PHE A 1 67 ? 13.333 20.776 -45.365 1.00 85.43 67 PHE A N 1
ATOM 568 C CA . PHE A 1 67 ? 14.449 21.372 -44.639 1.00 96.66 67 PHE A CA 1
ATOM 569 C C . PHE A 1 67 ? 14.907 22.669 -45.297 1.00 89.74 67 PHE A C 1
ATOM 570 O O . PHE A 1 67 ? 15.118 23.681 -44.618 1.00 97.72 67 PHE A O 1
ATOM 578 N N . SER A 1 68 ? 15.089 22.650 -46.620 1.00 92.94 68 SER A N 1
ATOM 579 C CA . SER A 1 68 ? 15.543 23.850 -47.313 1.00 125.54 68 SER A CA 1
ATOM 580 C C . SER A 1 68 ? 14.505 24.961 -47.247 1.00 116.87 68 SER A C 1
ATOM 581 O O . SER A 1 68 ? 14.870 26.134 -47.132 1.00 89.88 68 SER A O 1
ATOM 584 N N . MET A 1 69 ? 13.215 24.616 -47.315 1.00 106.10 69 MET A N 1
ATOM 585 C CA . MET A 1 69 ? 12.167 25.619 -47.143 1.00 104.20 69 MET A CA 1
ATOM 586 C C . MET A 1 69 ? 12.276 26.296 -45.786 1.00 125.62 69 MET A C 1
ATOM 587 O O . MET A 1 69 ? 12.236 27.529 -45.686 1.00 127.59 69 MET A O 1
ATOM 592 N N . GLN A 1 70 ? 12.401 25.499 -44.723 1.00 125.59 70 GLN A N 1
ATOM 593 C CA . GLN A 1 70 ? 12.488 26.084 -43.390 1.00 124.22 70 GLN A CA 1
ATOM 594 C C . GLN A 1 70 ? 13.756 26.916 -43.232 1.00 117.31 70 GLN A C 1
ATOM 595 O O . GLN A 1 70 ? 13.724 28.000 -42.635 1.00 130.02 70 GLN A O 1
ATOM 601 N N . ASN A 1 71 ? 14.880 26.426 -43.763 1.00 107.87 71 ASN A N 1
ATOM 602 C CA . ASN A 1 71 ? 16.131 27.177 -43.703 1.00 90.70 71 ASN A CA 1
ATOM 603 C C . ASN A 1 71 ? 16.014 28.502 -44.444 1.00 108.05 71 ASN A C 1
ATOM 604 O O . ASN A 1 71 ? 16.492 29.538 -43.964 1.00 134.59 71 ASN A O 1
ATOM 609 N N . ALA A 1 72 ? 15.376 28.487 -45.613 1.00 125.84 72 ALA A N 1
ATOM 610 C CA . ALA A 1 72 ? 15.158 29.721 -46.352 1.00 143.13 72 ALA A CA 1
ATOM 611 C C . ALA A 1 72 ? 14.266 30.675 -45.573 1.00 127.64 72 ALA A C 1
ATOM 612 O O . ALA A 1 72 ? 14.496 31.887 -45.582 1.00 121.57 72 ALA A O 1
ATOM 614 N N . GLN A 1 73 ? 13.237 30.151 -44.901 1.00 105.35 73 GLN A N 1
ATOM 615 C CA . GLN A 1 73 ? 12.390 31.013 -44.080 1.00 101.36 73 GLN A CA 1
ATOM 616 C C . GLN A 1 73 ? 13.193 31.656 -42.956 1.00 116.15 73 GLN A C 1
ATOM 617 O O . GLN A 1 73 ? 13.052 32.855 -42.684 1.00 121.93 73 GLN A O 1
ATOM 623 N N . ILE A 1 74 ? 14.041 30.865 -42.293 1.00 133.78 74 ILE A N 1
ATOM 624 C CA . ILE A 1 74 ? 14.941 31.393 -41.267 1.00 132.33 74 ILE A CA 1
ATOM 625 C C . ILE A 1 74 ? 15.777 32.534 -41.829 1.00 131.15 74 ILE A C 1
ATOM 626 O O . ILE A 1 74 ? 15.888 33.608 -41.223 1.00 140.26 74 ILE A O 1
ATOM 631 N N . CYS A 1 75 ? 16.404 32.299 -42.984 1.00 121.73 75 CYS A N 1
ATOM 632 C CA . CYS A 1 75 ? 17.287 33.304 -43.569 1.00 132.17 75 CYS A CA 1
ATOM 633 C C . CYS A 1 75 ? 16.517 34.557 -43.965 1.00 129.66 75 CYS A C 1
ATOM 634 O O . CYS A 1 75 ? 17.012 35.680 -43.801 1.00 106.57 75 CYS A O 1
ATOM 637 N N . ILE A 1 76 ? 15.308 34.382 -44.500 1.00 120.76 76 ILE A N 1
ATOM 638 C CA . ILE A 1 76 ? 14.467 35.520 -44.853 1.00 112.48 76 ILE A CA 1
ATOM 639 C C . ILE A 1 76 ? 14.155 36.351 -43.621 1.00 123.91 76 ILE A C 1
ATOM 640 O O . ILE A 1 76 ? 14.250 37.581 -43.647 1.00 147.61 76 ILE A O 1
ATOM 645 N N . LEU A 1 77 ? 13.793 35.695 -42.517 1.00 118.66 77 LEU A N 1
ATOM 646 C CA . LEU A 1 77 ? 13.439 36.444 -41.315 1.00 94.74 77 LEU A CA 1
ATOM 647 C C . LEU A 1 77 ? 14.650 37.153 -40.721 1.00 114.05 77 LEU A C 1
ATOM 648 O O . LEU A 1 77 ? 14.536 38.290 -40.247 1.00 143.16 77 LEU A O 1
ATOM 653 N N . ASN A 1 78 ? 15.818 36.505 -40.737 1.00 104.27 78 ASN A N 1
ATOM 654 C CA . ASN A 1 78 ? 17.010 37.154 -40.195 1.00 119.04 78 ASN A CA 1
ATOM 655 C C . ASN A 1 78 ? 17.472 38.315 -41.067 1.00 127.22 78 ASN A C 1
ATOM 656 O O . ASN A 1 78 ? 18.016 39.296 -40.548 1.00 171.30 78 ASN A O 1
ATOM 661 N N . LEU A 1 79 ? 17.288 38.219 -42.387 1.00 124.74 79 LEU A N 1
ATOM 662 C CA . LEU A 1 79 ? 17.502 39.384 -43.238 1.00 146.94 79 LEU A CA 1
ATOM 663 C C . LEU A 1 79 ? 16.484 40.472 -42.928 1.00 151.80 79 LEU A C 1
ATOM 664 O O . LEU A 1 79 ? 16.818 41.662 -42.910 1.00 218.85 79 LEU A O 1
ATOM 669 N N . PHE A 1 80 ? 15.231 40.077 -42.691 1.00 136.47 80 PHE A N 1
ATOM 670 C CA . PHE A 1 80 ? 14.196 41.022 -42.285 1.00 142.89 80 PHE A CA 1
ATOM 671 C C . PHE A 1 80 ? 14.611 41.772 -41.028 1.00 120.45 80 PHE A C 1
ATOM 672 O O . PHE A 1 80 ? 14.321 42.965 -40.880 1.00 124.90 80 PHE A O 1
ATOM 680 N N . LYS A 1 81 ? 15.307 41.093 -40.117 1.00 120.32 81 LYS A N 1
ATOM 681 C CA . LYS A 1 81 ? 15.866 41.785 -38.962 1.00 135.53 81 LYS A CA 1
ATOM 682 C C . LYS A 1 81 ? 17.143 42.538 -39.325 1.00 153.43 81 LYS A C 1
ATOM 683 O O . LYS A 1 81 ? 17.186 43.771 -39.267 1.00 179.19 81 LYS A O 1
ATOM 689 N N . SER A 1 82 ? 18.187 41.814 -39.735 1.00 162.85 82 SER A N 1
ATOM 690 C CA . SER A 1 82 ? 19.538 42.379 -39.694 1.00 178.58 82 SER A CA 1
ATOM 691 C C . SER A 1 82 ? 19.812 43.316 -40.869 1.00 166.71 82 SER A C 1
ATOM 692 O O . SER A 1 82 ? 19.960 44.529 -40.688 1.00 152.10 82 SER A O 1
ATOM 695 N N . GLY A 1 83 ? 19.849 42.774 -42.086 1.00 217.40 83 GLY A N 1
ATOM 696 C CA . GLY A 1 83 ? 20.007 43.619 -43.257 1.00 231.88 83 GLY A CA 1
ATOM 697 C C . GLY A 1 83 ? 18.796 44.466 -43.564 1.00 208.83 83 GLY A C 1
ATOM 698 O O . GLY A 1 83 ? 18.894 45.390 -44.380 1.00 136.28 83 GLY A O 1
ATOM 699 N N . PHE A 1 84 ? 17.663 44.146 -42.940 1.00 219.34 84 PHE A N 1
ATOM 700 C CA . PHE A 1 84 ? 16.442 44.947 -42.942 1.00 189.87 84 PHE A CA 1
ATOM 701 C C . PHE A 1 84 ? 16.052 45.362 -44.362 1.00 174.35 84 PHE A C 1
ATOM 702 O O . PHE A 1 84 ? 16.113 46.527 -44.751 1.00 235.55 84 PHE A O 1
ATOM 710 N N . ILE A 1 85 ? 15.686 44.354 -45.143 1.00 156.19 85 ILE A N 1
ATOM 711 C CA . ILE A 1 85 ? 15.248 44.607 -46.507 1.00 164.85 85 ILE A CA 1
ATOM 712 C C . ILE A 1 85 ? 13.745 44.860 -46.584 1.00 167.64 85 ILE A C 1
ATOM 713 O O . ILE A 1 85 ? 13.294 45.656 -47.414 1.00 240.68 85 ILE A O 1
ATOM 718 N N . SER A 1 86 ? 12.964 44.217 -45.724 1.00 146.89 86 SER A N 1
ATOM 719 C CA . SER A 1 86 ? 11.515 44.286 -45.791 1.00 148.07 86 SER A CA 1
ATOM 720 C C . SER A 1 86 ? 10.977 45.418 -44.923 1.00 142.88 86 SER A C 1
ATOM 721 O O . SER A 1 86 ? 11.609 45.853 -43.963 1.00 147.34 86 SER A O 1
ATOM 724 N N . LYS A 1 87 ? 9.769 45.862 -45.262 1.00 142.31 87 LYS A N 1
ATOM 725 C CA . LYS A 1 87 ? 9.043 46.915 -44.560 1.00 163.55 87 LYS A CA 1
ATOM 726 C C . LYS A 1 87 ? 7.704 46.334 -44.132 1.00 139.90 87 LYS A C 1
ATOM 727 O O . LYS A 1 87 ? 7.538 45.111 -44.092 1.00 122.66 87 LYS A O 1
ATOM 733 N N . GLN A 1 88 ? 6.751 47.192 -43.769 1.00 174.54 88 GLN A N 1
ATOM 734 C CA . GLN A 1 88 ? 5.368 46.736 -43.733 1.00 189.33 88 GLN A CA 1
ATOM 735 C C . GLN A 1 88 ? 4.885 46.256 -45.101 1.00 181.72 88 GLN A C 1
ATOM 736 O O . GLN A 1 88 ? 3.825 45.628 -45.176 1.00 181.39 88 GLN A O 1
ATOM 742 N N . ASP A 1 89 ? 5.631 46.526 -46.180 1.00 171.83 89 ASP A N 1
ATOM 743 C CA . ASP A 1 89 ? 5.228 46.045 -47.499 1.00 149.56 89 ASP A CA 1
ATOM 744 C C . ASP A 1 89 ? 5.327 44.527 -47.593 1.00 144.57 89 ASP A C 1
ATOM 745 O O . ASP A 1 89 ? 4.549 43.895 -48.313 1.00 167.94 89 ASP A O 1
ATOM 750 N N . LEU A 1 90 ? 6.286 43.925 -46.892 1.00 136.37 90 LEU A N 1
ATOM 751 C CA . LEU A 1 90 ? 6.329 42.471 -46.796 1.00 117.31 90 LEU A CA 1
ATOM 752 C C . LEU A 1 90 ? 5.055 41.940 -46.144 1.00 124.82 90 LEU A C 1
ATOM 753 O O . LEU A 1 90 ? 4.499 40.915 -46.566 1.00 119.50 90 LEU A O 1
ATOM 758 N N . LEU A 1 91 ? 4.561 42.652 -45.130 1.00 145.56 91 LEU A N 1
ATOM 759 C CA . LEU A 1 91 ? 3.290 42.301 -44.509 1.00 156.20 91 LEU A CA 1
ATOM 760 C C . LEU A 1 91 ? 2.132 42.508 -45.481 1.00 148.59 91 LEU A C 1
ATOM 761 O O . LEU A 1 91 ? 1.166 41.736 -45.481 1.00 134.10 91 LEU A O 1
ATOM 766 N N . LYS A 1 92 ? 2.214 43.554 -46.310 1.00 150.19 92 LYS A N 1
ATOM 767 C CA . LYS A 1 92 ? 1.264 43.744 -47.404 1.00 156.44 92 LYS A CA 1
ATOM 768 C C . LYS A 1 92 ? 1.213 42.510 -48.293 1.00 162.03 92 LYS A C 1
ATOM 769 O O . LYS A 1 92 ? 0.137 42.010 -48.636 1.00 145.51 92 LYS A O 1
ATOM 775 N N . ALA A 1 93 ? 2.390 42.032 -48.702 1.00 166.99 93 ALA A N 1
ATOM 776 C CA . ALA A 1 93 ? 2.470 40.892 -49.607 1.00 144.13 93 ALA A CA 1
ATOM 777 C C . ALA A 1 93 ? 1.899 39.639 -48.961 1.00 119.32 93 ALA A C 1
ATOM 778 O O . ALA A 1 93 ? 1.216 38.847 -49.621 1.00 116.96 93 ALA A O 1
ATOM 780 N N . LEU A 1 94 ? 2.165 39.441 -47.670 1.00 123.29 94 LEU A N 1
ATOM 781 C CA . LEU A 1 94 ? 1.583 38.291 -46.981 1.00 133.75 94 LEU A CA 1
ATOM 782 C C . LEU A 1 94 ? 0.064 38.413 -46.872 1.00 137.85 94 LEU A C 1
ATOM 783 O O . LEU A 1 94 ? -0.657 37.417 -47.015 1.00 161.05 94 LEU A O 1
ATOM 788 N N . LYS A 1 95 ? -0.443 39.624 -46.629 1.00 137.19 95 LYS A N 1
ATOM 789 C CA . LYS A 1 95 ? -1.890 39.827 -46.630 1.00 156.49 95 LYS A CA 1
ATOM 790 C C . LYS A 1 95 ? -2.482 39.533 -48.003 1.00 145.14 95 LYS A C 1
ATOM 791 O O . LYS A 1 95 ? -3.590 38.993 -48.110 1.00 165.92 95 LYS A O 1
ATOM 797 N N . ILE A 1 96 ? -1.759 39.894 -49.064 1.00 134.55 96 ILE A N 1
ATOM 798 C CA . ILE A 1 96 ? -2.191 39.573 -50.424 1.00 149.50 96 ILE A CA 1
ATOM 799 C C . ILE A 1 96 ? -2.239 38.064 -50.620 1.00 144.90 96 ILE A C 1
ATOM 800 O O . ILE A 1 96 ? -3.211 37.515 -51.153 1.00 137.14 96 ILE A O 1
ATOM 805 N N . LEU A 1 97 ? -1.181 37.374 -50.193 1.00 151.88 97 LEU A N 1
ATOM 806 C CA . LEU A 1 97 ? -1.103 35.925 -50.334 1.00 134.80 97 LEU A CA 1
ATOM 807 C C . LEU A 1 97 ? -2.130 35.204 -49.474 1.00 125.93 97 LEU A C 1
ATOM 808 O O . LEU A 1 97 ? -2.411 34.028 -49.727 1.00 129.72 97 LEU A O 1
ATOM 813 N N . GLU A 1 98 ? -2.684 35.877 -48.462 1.00 142.17 98 GLU A N 1
ATOM 814 C CA . GLU A 1 98 ? -3.726 35.273 -47.636 1.00 152.10 98 GLU A CA 1
ATOM 815 C C . GLU A 1 98 ? -4.926 34.789 -48.443 1.00 148.05 98 GLU A C 1
ATOM 816 O O . GLU A 1 98 ? -5.779 34.091 -47.885 1.00 158.39 98 GLU A O 1
ATOM 822 N N . LYS A 1 99 ? -5.025 35.150 -49.724 1.00 142.38 99 LYS A N 1
ATOM 823 C CA . LYS A 1 99 ? -5.977 34.491 -50.611 1.00 161.11 99 LYS A CA 1
ATOM 824 C C . LYS A 1 99 ? -5.806 32.977 -50.551 1.00 166.51 99 LYS A C 1
ATOM 825 O O . LYS A 1 99 ? -6.785 32.229 -50.453 1.00 173.62 99 LYS A O 1
ATOM 831 N N . ILE A 1 100 ? -4.557 32.512 -50.608 1.00 169.46 100 ILE A N 1
ATOM 832 C CA . ILE A 1 100 ? -4.230 31.094 -50.512 1.00 141.08 100 ILE A CA 1
ATOM 833 C C . ILE A 1 100 ? -3.980 30.697 -49.065 1.00 171.07 100 ILE A C 1
ATOM 834 O O . ILE A 1 100 ? -4.709 29.877 -48.495 1.00 160.77 100 ILE A O 1
ATOM 839 N N . SER A 1 101 ? -2.948 31.285 -48.464 1.00 182.06 101 SER A N 1
ATOM 840 C CA . SER A 1 101 ? -2.393 30.832 -47.193 1.00 177.96 101 SER A CA 1
ATOM 841 C C . SER A 1 101 ? -2.771 31.819 -46.097 1.00 195.58 101 SER A C 1
ATOM 842 O O . SER A 1 101 ? -2.278 32.951 -46.078 1.00 226.41 101 SER A O 1
ATOM 845 N N . LYS A 1 102 ? -3.626 31.380 -45.172 1.00 178.09 102 LYS A N 1
ATOM 846 C CA . LYS A 1 102 ? -4.020 32.194 -44.022 1.00 171.05 102 LYS A CA 1
ATOM 847 C C . LYS A 1 102 ? -2.913 32.135 -42.968 1.00 170.08 102 LYS A C 1
ATOM 848 O O . LYS A 1 102 ? -3.081 31.634 -41.854 1.00 192.82 102 LYS A O 1
ATOM 854 N N . ASN A 1 103 ? -1.753 32.673 -43.346 1.00 175.21 103 ASN A N 1
ATOM 855 C CA . ASN A 1 103 ? -0.561 32.623 -42.500 1.00 201.14 103 ASN A CA 1
ATOM 856 C C . ASN A 1 103 ? -0.561 33.838 -41.577 1.00 200.39 103 ASN A C 1
ATOM 857 O O . ASN A 1 103 ? 0.087 34.856 -41.823 1.00 193.88 103 ASN A O 1
ATOM 862 N N . THR A 1 104 ? -1.315 33.714 -40.486 1.00 191.15 104 THR A N 1
ATOM 863 C CA . THR A 1 104 ? -1.396 34.780 -39.497 1.00 167.26 104 THR A CA 1
ATOM 864 C C . THR A 1 104 ? -0.171 34.817 -38.592 1.00 153.64 104 THR A C 1
ATOM 865 O O . THR A 1 104 ? 0.193 35.889 -38.098 1.00 138.16 104 THR A O 1
ATOM 869 N N . GLU A 1 105 ? 0.471 33.670 -38.362 1.00 178.84 105 GLU A N 1
ATOM 870 C CA . GLU A 1 105 ? 1.547 33.603 -37.376 1.00 176.53 105 GLU A CA 1
ATOM 871 C C . GLU A 1 105 ? 2.768 34.395 -37.828 1.00 165.75 105 GLU A C 1
ATOM 872 O O . GLU A 1 105 ? 3.268 35.258 -37.095 1.00 159.31 105 GLU A O 1
ATOM 878 N N . ILE A 1 106 ? 3.277 34.097 -39.026 1.00 158.20 106 ILE A N 1
ATOM 879 C CA . ILE A 1 106 ? 4.435 34.819 -39.542 1.00 161.33 106 ILE A CA 1
ATOM 880 C C . ILE A 1 106 ? 4.082 36.283 -39.761 1.00 147.86 106 ILE A C 1
ATOM 881 O O . ILE A 1 106 ? 4.917 37.174 -39.564 1.00 155.19 106 ILE A O 1
ATOM 886 N N . PHE A 1 107 ? 2.832 36.549 -40.144 1.00 149.54 107 PHE A N 1
ATOM 887 C CA . PHE A 1 107 ? 2.331 37.911 -40.291 1.00 164.63 107 PHE A CA 1
ATOM 888 C C . PHE A 1 107 ? 2.511 38.691 -38.993 1.00 139.20 107 PHE A C 1
ATOM 889 O O . PHE A 1 107 ? 3.131 39.763 -38.974 1.00 126.57 107 PHE A O 1
ATOM 897 N N . ASP A 1 108 ? 2.017 38.132 -37.885 1.00 156.95 108 ASP A N 1
ATOM 898 C CA . ASP A 1 108 ? 2.124 38.798 -36.590 1.00 146.70 108 ASP A CA 1
ATOM 899 C C . ASP A 1 108 ? 3.573 38.905 -36.133 1.00 132.39 108 ASP A C 1
ATOM 900 O O . ASP A 1 108 ? 3.973 39.928 -35.565 1.00 149.96 108 ASP A O 1
ATOM 905 N N . PHE A 1 109 ? 4.373 37.858 -36.357 1.00 129.34 109 PHE A N 1
ATOM 906 C CA . PHE A 1 109 ? 5.775 37.907 -35.952 1.00 133.39 109 PHE A CA 1
ATOM 907 C C . PHE A 1 109 ? 6.510 39.036 -36.658 1.00 134.95 109 PHE A C 1
ATOM 908 O O . PHE A 1 109 ? 7.289 39.772 -36.041 1.00 138.89 109 PHE A O 1
ATOM 916 N N . ILE A 1 110 ? 6.286 39.176 -37.964 1.00 140.35 110 ILE A N 1
ATOM 917 C CA . ILE A 1 110 ? 6.914 40.256 -38.715 1.00 119.94 110 ILE A CA 1
ATOM 918 C C . ILE A 1 110 ? 6.394 41.604 -38.240 1.00 133.83 110 ILE A C 1
ATOM 919 O O . ILE A 1 110 ? 7.150 42.578 -38.143 1.00 160.82 110 ILE A O 1
ATOM 924 N N . LEU A 1 111 ? 5.101 41.679 -37.918 1.00 154.73 111 LEU A N 1
ATOM 925 C CA . LEU A 1 111 ? 4.550 42.917 -37.376 1.00 148.26 111 LEU A CA 1
ATOM 926 C C . LEU A 1 111 ? 5.215 43.278 -36.051 1.00 136.65 111 LEU A C 1
ATOM 927 O O . LEU A 1 111 ? 5.853 44.329 -35.924 1.00 145.84 111 LEU A O 1
ATOM 932 N N . GLN A 1 112 ? 5.095 42.398 -35.057 1.00 153.24 112 GLN A N 1
ATOM 933 C CA . GLN A 1 112 ? 5.581 42.668 -33.704 1.00 154.80 112 GLN A CA 1
ATOM 934 C C . GLN A 1 112 ? 7.003 42.125 -33.572 1.00 150.65 112 GLN A C 1
ATOM 935 O O . GLN A 1 112 ? 7.241 41.005 -33.115 1.00 190.57 112 GLN A O 1
ATOM 941 N N . GLU A 1 113 ? 7.966 42.947 -33.990 1.00 135.66 113 GLU A N 1
ATOM 942 C CA . GLU A 1 113 ? 9.372 42.563 -33.959 1.00 138.86 113 GLU A CA 1
ATOM 943 C C . GLU A 1 113 ? 10.227 43.820 -34.026 1.00 151.11 113 GLU A C 1
ATOM 944 O O . GLU A 1 113 ? 10.048 44.638 -34.934 1.00 147.52 113 GLU A O 1
ATOM 950 N N . LYS A 1 114 ? 11.144 43.971 -33.067 1.00 187.32 114 LYS A N 1
ATOM 951 C CA . LYS A 1 114 ? 12.109 45.065 -33.117 1.00 203.07 114 LYS A CA 1
ATOM 952 C C . LYS A 1 114 ? 12.871 45.001 -34.430 1.00 180.32 114 LYS A C 1
ATOM 953 O O . LYS A 1 114 ? 13.533 44.001 -34.721 1.00 164.47 114 LYS A O 1
ATOM 959 N N . VAL A 1 115 ? 12.763 46.052 -35.240 1.00 172.08 115 VAL A N 1
ATOM 960 C CA . VAL A 1 115 ? 13.080 45.868 -36.647 1.00 165.28 115 VAL A CA 1
ATOM 961 C C . VAL A 1 115 ? 14.591 45.872 -36.873 1.00 156.37 115 VAL A C 1
ATOM 962 O O . VAL A 1 115 ? 15.190 44.797 -36.987 1.00 169.18 115 VAL A O 1
ATOM 966 N N . GLN A 1 116 ? 15.220 47.061 -36.900 1.00 153.68 116 GLN A N 1
ATOM 967 C CA . GLN A 1 116 ? 16.663 47.266 -36.738 1.00 155.42 116 GLN A CA 1
ATOM 968 C C . GLN A 1 116 ? 17.018 48.714 -37.074 1.00 181.44 116 GLN A C 1
ATOM 969 O O . GLN A 1 116 ? 16.150 49.491 -37.484 1.00 173.20 116 GLN A O 1
ATOM 975 N N . SER A 1 117 ? 18.286 49.086 -36.890 1.00 193.27 117 SER A N 1
ATOM 976 C CA . SER A 1 117 ? 18.836 50.265 -37.546 1.00 176.94 117 SER A CA 1
ATOM 977 C C . SER A 1 117 ? 18.545 50.217 -39.043 1.00 180.48 117 SER A C 1
ATOM 978 O O . SER A 1 117 ? 18.563 49.150 -39.662 1.00 220.68 117 SER A O 1
ATOM 981 N N . ILE A 1 118 ? 18.272 51.383 -39.622 1.00 194.97 118 ILE A N 1
ATOM 982 C CA . ILE A 1 118 ? 17.737 51.460 -40.977 1.00 204.82 118 ILE A CA 1
ATOM 983 C C . ILE A 1 118 ? 18.830 51.862 -41.963 1.00 198.88 118 ILE A C 1
ATOM 984 O O . ILE A 1 118 ? 19.079 51.153 -42.944 1.00 193.00 118 ILE A O 1
ATOM 989 N N . ASP A 1 119 ? 19.476 53.005 -41.718 1.00 203.80 119 ASP A N 1
ATOM 990 C CA . ASP A 1 119 ? 20.796 53.365 -42.244 1.00 196.76 119 ASP A CA 1
ATOM 991 C C . ASP A 1 119 ? 20.849 53.687 -43.737 1.00 209.65 119 ASP A C 1
ATOM 992 O O . ASP A 1 119 ? 21.948 53.677 -44.302 1.00 226.40 119 ASP A O 1
ATOM 997 N N . GLN A 1 120 ? 19.725 53.988 -44.395 1.00 214.65 120 GLN A N 1
ATOM 998 C CA . GLN A 1 120 ? 19.676 53.883 -45.856 1.00 196.97 120 GLN A CA 1
ATOM 999 C C . GLN A 1 120 ? 20.671 54.819 -46.541 1.00 188.50 120 GLN A C 1
ATOM 1000 O O . GLN A 1 120 ? 21.586 54.366 -47.238 1.00 196.06 120 GLN A O 1
ATOM 1006 N N . LYS A 1 121 ? 20.497 56.134 -46.374 1.00 189.28 121 LYS A N 1
ATOM 1007 C CA . LYS A 1 121 ? 21.211 57.067 -47.245 1.00 215.22 121 LYS A CA 1
ATOM 1008 C C . LYS A 1 121 ? 22.709 57.085 -46.966 1.00 199.77 121 LYS A C 1
ATOM 1009 O O . LYS A 1 121 ? 23.504 57.338 -47.881 1.00 209.78 121 LYS A O 1
ATOM 1015 N N . ALA A 1 122 ? 23.118 56.824 -45.723 1.00 198.80 122 ALA A N 1
ATOM 1016 C CA . ALA A 1 122 ? 24.542 56.675 -45.446 1.00 209.24 122 ALA A CA 1
ATOM 1017 C C . ALA A 1 122 ? 25.126 55.511 -46.236 1.00 210.86 122 ALA A C 1
ATOM 1018 O O . ALA A 1 122 ? 26.217 55.622 -46.810 1.00 193.40 122 ALA A O 1
ATOM 1020 N N . LEU A 1 123 ? 24.400 54.392 -46.292 1.00 224.03 123 LEU A N 1
ATOM 1021 C CA . LEU A 1 123 ? 24.844 53.253 -47.089 1.00 204.36 123 LEU A CA 1
ATOM 1022 C C . LEU A 1 123 ? 24.871 53.599 -48.571 1.00 206.60 123 LEU A C 1
ATOM 1023 O O . LEU A 1 123 ? 25.771 53.166 -49.303 1.00 214.14 123 LEU A O 1
ATOM 1028 N N . PHE A 1 124 ? 23.887 54.373 -49.033 1.00 206.05 124 PHE A N 1
ATOM 1029 C CA . PHE A 1 124 ? 23.884 54.815 -50.424 1.00 208.12 124 PHE A CA 1
ATOM 1030 C C . PHE A 1 124 ? 25.145 55.605 -50.746 1.00 211.57 124 PHE A C 1
ATOM 1031 O O . PHE A 1 124 ? 25.822 55.339 -51.746 1.00 211.95 124 PHE A O 1
ATOM 1039 N N . GLN A 1 125 ? 25.468 56.590 -49.906 1.00 217.80 125 GLN A N 1
ATOM 1040 C CA . GLN A 1 125 ? 26.654 57.409 -50.137 1.00 210.20 125 GLN A CA 1
ATOM 1041 C C . GLN A 1 125 ? 27.923 56.568 -50.069 1.00 208.86 125 GLN A C 1
ATOM 1042 O O . GLN A 1 125 ? 28.854 56.763 -50.863 1.00 210.35 125 GLN A O 1
ATOM 1048 N N . ASN A 1 126 ? 27.968 55.610 -49.139 1.00 205.52 126 ASN A N 1
ATOM 1049 C CA . ASN A 1 126 ? 29.124 54.726 -49.030 1.00 211.79 126 ASN A CA 1
ATOM 1050 C C . ASN A 1 126 ? 29.325 53.922 -50.310 1.00 228.40 126 ASN A C 1
ATOM 1051 O O . ASN A 1 126 ? 30.433 53.867 -50.855 1.00 239.24 126 ASN A O 1
ATOM 1056 N N . ASP A 1 127 ? 28.258 53.288 -50.806 1.00 228.53 127 ASP A N 1
ATOM 1057 C CA . ASP A 1 127 ? 28.367 52.491 -52.026 1.00 233.11 127 ASP A CA 1
ATOM 1058 C C . ASP A 1 127 ? 28.722 53.360 -53.228 1.00 219.98 127 ASP A C 1
ATOM 1059 O O . ASP A 1 127 ? 29.528 52.961 -54.081 1.00 219.54 127 ASP A O 1
ATOM 1064 N N . PHE A 1 128 ? 28.129 54.552 -53.314 1.00 210.54 128 PHE A N 1
ATOM 1065 C CA . PHE A 1 128 ? 28.398 55.425 -54.450 1.00 210.01 128 PHE A CA 1
ATOM 1066 C C . PHE A 1 128 ? 29.851 55.878 -54.464 1.00 218.44 128 PHE A C 1
ATOM 1067 O O . PHE A 1 128 ? 30.481 55.931 -55.526 1.00 229.89 128 PHE A O 1
ATOM 1075 N N . LYS A 1 129 ? 30.414 56.186 -53.294 1.00 223.21 129 LYS A N 1
ATOM 1076 C CA . LYS A 1 129 ? 31.813 56.593 -53.260 1.00 228.40 129 LYS A CA 1
ATOM 1077 C C . LYS A 1 129 ? 32.758 55.407 -53.422 1.00 221.62 129 LYS A C 1
ATOM 1078 O O . LYS A 1 129 ? 33.874 55.576 -53.926 1.00 218.18 129 LYS A O 1
ATOM 1084 N N . GLU A 1 130 ? 32.327 54.205 -53.031 1.00 222.90 130 GLU A N 1
ATOM 1085 C CA . GLU A 1 130 ? 33.043 52.998 -53.435 1.00 238.21 130 GLU A CA 1
ATOM 1086 C C . GLU A 1 130 ? 33.157 52.922 -54.952 1.00 236.22 130 GLU A C 1
ATOM 1087 O O . GLU A 1 130 ? 34.244 52.696 -55.502 1.00 244.66 130 GLU A O 1
ATOM 1093 N N . LEU A 1 131 ? 32.030 53.103 -55.646 1.00 233.86 131 LEU A N 1
ATOM 1094 C CA . LEU A 1 131 ? 32.039 53.038 -57.105 1.00 233.76 131 LEU A CA 1
ATOM 1095 C C . LEU A 1 131 ? 32.874 54.166 -57.704 1.00 239.61 131 LEU A C 1
ATOM 1096 O O . LEU A 1 131 ? 33.527 53.983 -58.738 1.00 233.49 131 LEU A O 1
ATOM 1101 N N . ASN A 1 132 ? 32.863 55.339 -57.068 1.00 247.05 132 ASN A N 1
ATOM 1102 C CA . ASN A 1 132 ? 33.709 56.438 -57.527 1.00 237.25 132 ASN A CA 1
ATOM 1103 C C . ASN A 1 132 ? 35.187 56.086 -57.399 1.00 236.78 132 ASN A C 1
ATOM 1104 O O . ASN A 1 132 ? 35.987 56.383 -58.295 1.00 240.28 132 ASN A O 1
ATOM 1109 N N . THR A 1 133 ? 35.566 55.458 -56.284 1.00 233.09 133 THR A N 1
ATOM 1110 C CA . THR A 1 133 ? 36.949 55.026 -56.109 1.00 240.65 133 THR A CA 1
ATOM 1111 C C . THR A 1 133 ? 37.337 53.992 -57.157 1.00 249.73 133 THR A C 1
ATOM 1112 O O . THR A 1 133 ? 38.453 54.020 -57.691 1.00 255.78 133 THR A O 1
ATOM 1116 N N . ILE A 1 134 ? 36.426 53.065 -57.461 1.00 250.87 134 ILE A N 1
ATOM 1117 C CA . ILE A 1 134 ? 36.700 52.063 -58.489 1.00 249.42 134 ILE A CA 1
ATOM 1118 C C . ILE A 1 134 ? 36.877 52.729 -59.848 1.00 254.85 134 ILE A C 1
ATOM 1119 O O . ILE A 1 134 ? 37.756 52.353 -60.636 1.00 285.19 134 ILE A O 1
ATOM 1124 N N . ASN A 1 135 ? 36.046 53.731 -60.143 1.00 247.84 135 ASN A N 1
ATOM 1125 C CA . ASN A 1 135 ? 36.187 54.477 -61.389 1.00 255.67 135 ASN A CA 1
ATOM 1126 C C . ASN A 1 135 ? 37.538 55.177 -61.464 1.00 266.38 135 ASN A C 1
ATOM 1127 O O . ASN A 1 135 ? 38.194 55.169 -62.512 1.00 273.79 135 ASN A O 1
ATOM 1132 N N . LEU A 1 136 ? 37.968 55.791 -60.359 1.00 267.15 136 LEU A N 1
ATOM 1133 C CA . LEU A 1 136 ? 39.273 56.449 -60.335 1.00 269.32 136 LEU A CA 1
ATOM 1134 C C . LEU A 1 136 ? 40.400 55.449 -60.570 1.00 280.25 136 LEU A C 1
ATOM 1135 O O . LEU A 1 136 ? 41.332 55.717 -61.342 1.00 282.54 136 LEU A O 1
ATOM 1140 N N . GLU A 1 137 ? 40.329 54.288 -59.913 1.00 286.14 137 GLU A N 1
ATOM 1141 C CA . GLU A 1 137 ? 41.353 53.264 -60.103 1.00 293.41 137 GLU A CA 1
ATOM 1142 C C . GLU A 1 137 ? 41.393 52.783 -61.549 1.00 270.37 137 GLU A C 1
ATOM 1143 O O . GLU A 1 137 ? 42.475 52.557 -62.105 1.00 262.48 137 GLU A O 1
ATOM 1149 N N . LEU A 1 138 ? 40.224 52.613 -62.172 1.00 258.18 138 LEU A N 1
ATOM 1150 C CA . LEU A 1 138 ? 40.193 52.241 -63.584 1.00 262.03 138 LEU A CA 1
ATOM 1151 C C . LEU A 1 138 ? 40.804 53.332 -64.453 1.00 260.79 138 LEU A C 1
ATOM 1152 O O . LEU A 1 138 ? 41.511 53.040 -65.426 1.00 263.16 138 LEU A O 1
ATOM 1157 N N . GLN A 1 139 ? 40.533 54.599 -64.123 1.00 265.65 139 GLN A N 1
ATOM 1158 C CA . GLN A 1 139 ? 41.140 55.705 -64.856 1.00 274.79 139 GLN A CA 1
ATOM 1159 C C . GLN A 1 139 ? 42.657 55.691 -64.738 1.00 278.13 139 GLN A C 1
ATOM 1160 O O . GLN A 1 139 ? 43.356 56.082 -65.680 1.00 281.04 139 GLN A O 1
ATOM 1166 N N . LYS A 1 140 ? 43.183 55.259 -63.588 1.00 280.07 140 LYS A N 1
ATOM 1167 C CA . LYS A 1 140 ? 44.632 55.243 -63.401 1.00 279.26 140 LYS A CA 1
ATOM 1168 C C . LYS A 1 140 ? 45.323 54.298 -64.376 1.00 270.15 140 LYS A C 1
ATOM 1169 O O . LYS A 1 140 ? 46.473 54.539 -64.762 1.00 271.89 140 LYS A O 1
ATOM 1175 N N . LEU A 1 141 ? 44.650 53.227 -64.785 1.00 264.44 141 LEU A N 1
ATOM 1176 C CA . LEU A 1 141 ? 45.241 52.269 -65.715 1.00 269.00 141 LEU A CA 1
ATOM 1177 C C . LEU A 1 141 ? 44.162 51.507 -66.478 1.00 267.92 141 LEU A C 1
ATOM 1178 O O . LEU A 1 141 ? 44.044 51.630 -67.696 1.00 268.93 141 LEU A O 1
ATOM 1183 N N . ASP A 1 144 ? 44.041 53.662 -73.902 1.00 309.36 144 ASP A N 1
ATOM 1184 C CA . ASP A 1 144 ? 43.650 53.898 -72.518 1.00 328.52 144 ASP A CA 1
ATOM 1185 C C . ASP A 1 144 ? 42.999 55.266 -72.352 1.00 353.66 144 ASP A C 1
ATOM 1186 O O . ASP A 1 144 ? 42.148 55.454 -71.484 1.00 397.70 144 ASP A O 1
ATOM 1191 N N . GLU A 1 145 ? 43.411 56.219 -73.192 1.00 359.71 145 GLU A N 1
ATOM 1192 C CA . GLU A 1 145 ? 42.871 57.573 -73.102 1.00 365.97 145 GLU A CA 1
ATOM 1193 C C . GLU A 1 145 ? 41.374 57.588 -73.385 1.00 373.05 145 GLU A C 1
ATOM 1194 O O . GLU A 1 145 ? 40.606 58.262 -72.685 1.00 408.28 145 GLU A O 1
ATOM 1200 N N . ASN A 1 146 ? 40.941 56.847 -74.409 1.00 368.42 146 ASN A N 1
ATOM 1201 C CA . ASN A 1 146 ? 39.514 56.735 -74.691 1.00 366.72 146 ASN A CA 1
ATOM 1202 C C . ASN A 1 146 ? 38.766 56.155 -73.498 1.00 362.46 146 ASN A C 1
ATOM 1203 O O . ASN A 1 146 ? 37.700 56.654 -73.121 1.00 376.76 146 ASN A O 1
ATOM 1208 N N . LEU A 1 147 ? 39.319 55.104 -72.886 1.00 361.45 147 LEU A N 1
ATOM 1209 C CA . LEU A 1 147 ? 38.675 54.490 -71.730 1.00 350.91 147 LEU A CA 1
ATOM 1210 C C . LEU A 1 147 ? 38.589 55.466 -70.564 1.00 356.88 147 LEU A C 1
ATOM 1211 O O . LEU A 1 147 ? 37.574 55.515 -69.858 1.00 398.86 147 LEU A O 1
ATOM 1216 N N . LYS A 1 148 ? 39.647 56.251 -70.343 1.00 348.79 148 LYS A N 1
ATOM 1217 C CA . LYS A 1 148 ? 39.623 57.223 -69.255 1.00 325.89 148 LYS A CA 1
ATOM 1218 C C . LYS A 1 148 ? 38.575 58.300 -69.505 1.00 308.80 148 LYS A C 1
ATOM 1219 O O . LYS A 1 148 ? 37.866 58.712 -68.579 1.00 289.70 148 LYS A O 1
ATOM 1225 N N . SER A 1 149 ? 38.461 58.769 -70.750 1.00 320.07 149 SER A N 1
ATOM 1226 C CA . SER A 1 149 ? 37.431 59.754 -71.073 1.00 313.09 149 SER A CA 1
ATOM 1227 C C . SER A 1 149 ? 36.034 59.175 -70.877 1.00 302.68 149 SER A C 1
ATOM 1228 O O . SER A 1 149 ? 35.131 59.860 -70.379 1.00 293.70 149 SER A O 1
ATOM 1231 N N . ARG A 1 150 ? 35.839 57.912 -71.267 1.00 306.28 150 ARG A N 1
ATOM 1232 C CA . ARG A 1 150 ? 34.554 57.252 -71.050 1.00 296.08 150 ARG A CA 1
ATOM 1233 C C . ARG A 1 150 ? 34.223 57.174 -69.565 1.00 288.84 150 ARG A C 1
ATOM 1234 O O . ARG A 1 150 ? 33.087 57.441 -69.152 1.00 281.40 150 ARG A O 1
ATOM 1242 N N . LEU A 1 151 ? 35.208 56.800 -68.745 1.00 296.52 151 LEU A N 1
ATOM 1243 C CA . LEU A 1 151 ? 34.989 56.715 -67.304 1.00 284.78 151 LEU A CA 1
ATOM 1244 C C . LEU A 1 151 ? 34.664 58.081 -66.714 1.00 271.62 151 LEU A C 1
ATOM 1245 O O . LEU A 1 151 ? 33.783 58.205 -65.852 1.00 254.46 151 LEU A O 1
ATOM 1250 N N . GLN A 1 152 ? 35.378 59.118 -67.160 1.00 274.96 152 GLN A N 1
ATOM 1251 C CA . GLN A 1 152 ? 35.111 60.470 -66.685 1.00 279.35 152 GLN A CA 1
ATOM 1252 C C . GLN A 1 152 ? 33.697 60.909 -67.042 1.00 276.17 152 GLN A C 1
ATOM 1253 O O . GLN A 1 152 ? 32.997 61.507 -66.216 1.00 269.42 152 GLN A O 1
ATOM 1259 N N . LYS A 1 153 ? 33.256 60.615 -68.267 1.00 283.82 153 LYS A N 1
ATOM 1260 C CA . LYS A 1 153 ? 31.908 60.999 -68.677 1.00 285.17 153 LYS A CA 1
ATOM 1261 C C . LYS A 1 153 ? 30.851 60.227 -67.896 1.00 285.38 153 LYS A C 1
ATOM 1262 O O . LYS A 1 153 ? 29.807 60.784 -67.533 1.00 308.81 153 LYS A O 1
ATOM 1268 N N . THR A 1 154 ? 31.105 58.945 -67.622 1.00 280.91 154 THR A N 1
ATOM 1269 C CA . THR A 1 154 ? 30.184 58.169 -66.797 1.00 265.54 154 THR A CA 1
ATOM 1270 C C . THR A 1 154 ? 30.070 58.760 -65.396 1.00 253.19 154 THR A C 1
ATOM 1271 O O . THR A 1 154 ? 28.963 58.903 -64.858 1.00 248.57 154 THR A O 1
ATOM 1275 N N . LEU A 1 155 ? 31.207 59.117 -64.794 1.00 249.06 155 LEU A N 1
ATOM 1276 C CA . LEU A 1 155 ? 31.183 59.713 -63.462 1.00 243.62 155 LEU A CA 1
ATOM 1277 C C . LEU A 1 155 ? 30.462 61.056 -63.472 1.00 242.09 155 LEU A C 1
ATOM 1278 O O . LEU A 1 155 ? 29.715 61.374 -62.538 1.00 224.28 155 LEU A O 1
ATOM 1283 N N . GLU A 1 156 ? 30.674 61.857 -64.519 1.00 257.69 156 GLU A N 1
ATOM 1284 C CA . GLU A 1 156 ? 29.952 63.120 -64.642 1.00 271.67 156 GLU A CA 1
ATOM 1285 C C . GLU A 1 156 ? 28.450 62.887 -64.736 1.00 277.69 156 GLU A C 1
ATOM 1286 O O . GLU A 1 156 ? 27.661 63.626 -64.134 1.00 280.19 156 GLU A O 1
ATOM 1292 N N . LYS A 1 157 ? 28.035 61.863 -65.484 1.00 279.95 157 LYS A N 1
ATOM 1293 C CA . LYS A 1 157 ? 26.610 61.568 -65.599 1.00 272.68 157 LYS A CA 1
ATOM 1294 C C . LYS A 1 157 ? 26.025 61.165 -64.252 1.00 256.11 157 LYS A C 1
ATOM 1295 O O . LYS A 1 157 ? 24.972 61.670 -63.843 1.00 250.27 157 LYS A O 1
ATOM 1301 N N . PHE A 1 158 ? 26.700 60.263 -63.539 1.00 247.29 158 PHE A N 1
ATOM 1302 C CA . PHE A 1 158 ? 26.155 59.757 -62.285 1.00 237.65 158 PHE A CA 1
ATOM 1303 C C . PHE A 1 158 ? 26.289 60.738 -61.127 1.00 242.22 158 PHE A C 1
ATOM 1304 O O . PHE A 1 158 ? 25.640 60.540 -60.094 1.00 259.94 158 PHE A O 1
ATOM 1312 N N . GLN A 1 159 ? 27.099 61.783 -61.267 1.00 240.77 159 GLN A N 1
ATOM 1313 C CA . GLN A 1 159 ? 27.240 62.789 -60.222 1.00 261.94 159 GLN A CA 1
ATOM 1314 C C . GLN A 1 159 ? 26.141 63.839 -60.358 1.00 273.56 159 GLN A C 1
ATOM 1315 O O . GLN A 1 159 ? 26.000 64.457 -61.420 1.00 274.49 159 GLN A O 1
ATOM 1321 N N . ASN A 1 160 ? 25.363 64.033 -59.288 1.00 272.79 160 ASN A N 1
ATOM 1322 C CA . ASN A 1 160 ? 24.398 65.131 -59.171 1.00 275.65 160 ASN A CA 1
ATOM 1323 C C . ASN A 1 160 ? 23.365 65.085 -60.304 1.00 272.12 160 ASN A C 1
ATOM 1324 O O . ASN A 1 160 ? 23.323 65.942 -61.189 1.00 300.61 160 ASN A O 1
ATOM 1329 N N . LEU A 1 161 ? 22.534 64.042 -60.261 1.00 253.53 161 LEU A N 1
ATOM 1330 C CA . LEU A 1 161 ? 21.703 63.668 -61.407 1.00 234.97 161 LEU A CA 1
ATOM 1331 C C . LEU A 1 161 ? 20.219 63.534 -61.057 1.00 230.63 161 LEU A C 1
ATOM 1332 O O . LEU A 1 161 ? 19.779 62.483 -60.581 1.00 213.52 161 LEU A O 1
ATOM 1337 N N . GLU A 1 162 ? 19.472 64.619 -61.261 1.00 243.95 162 GLU A N 1
ATOM 1338 C CA . GLU A 1 162 ? 18.112 64.598 -61.811 1.00 245.75 162 GLU A CA 1
ATOM 1339 C C . GLU A 1 162 ? 17.215 63.538 -61.158 1.00 212.83 162 GLU A C 1
ATOM 1340 O O . GLU A 1 162 ? 16.950 62.469 -61.713 1.00 226.36 162 GLU A O 1
ATOM 1346 N N . PHE A 1 163 ? 16.818 63.821 -59.918 1.00 186.91 163 PHE A N 1
ATOM 1347 C CA . PHE A 1 163 ? 15.671 63.146 -59.316 1.00 171.45 163 PHE A CA 1
ATOM 1348 C C . PHE A 1 163 ? 14.474 64.093 -59.387 1.00 166.57 163 PHE A C 1
ATOM 1349 O O . PHE A 1 163 ? 14.448 65.133 -58.715 1.00 186.27 163 PHE A O 1
ATOM 1357 N N . ASN A 1 164 ? 13.483 63.725 -60.199 1.00 160.36 164 ASN A N 1
ATOM 1358 C CA . ASN A 1 164 ? 12.300 64.542 -60.435 1.00 153.75 164 ASN A CA 1
ATOM 1359 C C . ASN A 1 164 ? 11.104 64.004 -59.664 1.00 144.87 164 ASN A C 1
ATOM 1360 O O . ASN A 1 164 ? 10.740 62.828 -59.798 1.00 191.97 164 ASN A O 1
ATOM 1365 N N . ILE A 1 165 ? 10.495 64.874 -58.869 1.00 129.87 165 ILE A N 1
ATOM 1366 C CA . ILE A 1 165 ? 9.238 64.597 -58.191 1.00 126.10 165 ILE A CA 1
ATOM 1367 C C . ILE A 1 165 ? 8.145 65.367 -58.914 1.00 134.53 165 ILE A C 1
ATOM 1368 O O . ILE A 1 165 ? 8.076 66.597 -58.820 1.00 159.79 165 ILE A O 1
ATOM 1373 N N . ALA A 1 166 ? 7.284 64.662 -59.638 1.00 145.01 166 ALA A N 1
ATOM 1374 C CA . ALA A 1 166 ? 6.032 65.255 -60.068 1.00 142.20 166 ALA A CA 1
ATOM 1375 C C . ALA A 1 166 ? 5.053 65.230 -58.903 1.00 146.40 166 ALA A C 1
ATOM 1376 O O . ALA A 1 166 ? 5.020 64.272 -58.122 1.00 141.14 166 ALA A O 1
ATOM 1378 N N . ILE A 1 167 ? 4.268 66.294 -58.772 1.00 128.39 167 ILE A N 1
ATOM 1379 C CA . ILE A 1 167 ? 3.271 66.387 -57.715 1.00 150.53 167 ILE A CA 1
ATOM 1380 C C . ILE A 1 167 ? 1.998 66.949 -58.326 1.00 139.26 167 ILE A C 1
ATOM 1381 O O . ILE A 1 167 ? 2.041 67.885 -59.131 1.00 148.41 167 ILE A O 1
ATOM 1386 N N . THR A 1 168 ? 0.868 66.358 -57.958 1.00 131.85 168 THR A N 1
ATOM 1387 C CA . THR A 1 168 ? -0.399 66.652 -58.609 1.00 156.99 168 THR A CA 1
ATOM 1388 C C . THR A 1 168 ? -1.521 66.587 -57.584 1.00 165.27 168 THR A C 1
ATOM 1389 O O . THR A 1 168 ? -1.304 66.273 -56.413 1.00 148.69 168 THR A O 1
ATOM 1393 N N . GLY A 1 169 ? -2.725 66.871 -58.043 1.00 185.99 169 GL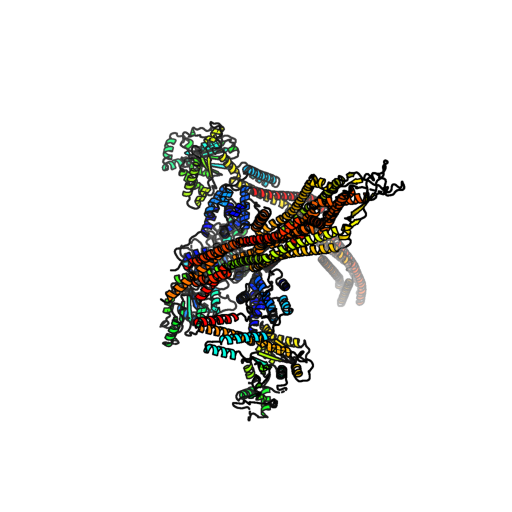Y A N 1
ATOM 1394 C CA . GLY A 1 169 ? -3.909 66.819 -57.209 1.00 171.95 169 GLY A CA 1
ATOM 1395 C C . GLY A 1 169 ? -4.933 67.839 -57.660 1.00 190.25 169 GLY A C 1
ATOM 1396 O O . GLY A 1 169 ? -4.653 68.759 -58.427 1.00 164.08 169 GLY A O 1
ATOM 1397 N N . VAL A 1 170 ? -6.165 67.658 -57.174 1.00 188.57 170 VAL A N 1
ATOM 1398 C CA . VAL A 1 170 ? -7.218 68.622 -57.460 1.00 184.79 170 VAL A CA 1
ATOM 1399 C C . VAL A 1 170 ? -6.859 69.951 -56.788 1.00 218.10 170 VAL A C 1
ATOM 1400 O O . VAL A 1 170 ? -6.048 70.010 -55.855 1.00 257.44 170 VAL A O 1
ATOM 1404 N N . MET A 1 171 ? -7.460 71.035 -57.284 1.00 216.25 171 MET A N 1
ATOM 1405 C CA . MET A 1 171 ? -6.985 72.370 -56.933 1.00 207.58 171 MET A CA 1
ATOM 1406 C C . MET A 1 171 ? -7.307 72.733 -55.486 1.00 169.92 171 MET A C 1
ATOM 1407 O O . MET A 1 171 ? -6.446 73.247 -54.763 1.00 160.35 171 MET A O 1
ATOM 1412 N N . ASN A 1 172 ? -8.545 72.489 -55.048 1.00 188.97 172 ASN A N 1
ATOM 1413 C CA . ASN A 1 172 ? -8.924 72.843 -53.683 1.00 188.07 172 ASN A CA 1
ATOM 1414 C C . ASN A 1 172 ? -8.155 72.027 -52.651 1.00 195.65 172 ASN A C 1
ATOM 1415 O O . ASN A 1 172 ? -7.988 72.475 -51.510 1.00 218.68 172 ASN A O 1
ATOM 1420 N N . ALA A 1 173 ? -7.703 70.826 -53.020 1.00 194.70 173 ALA A N 1
ATOM 1421 C CA . ALA A 1 173 ? -6.816 70.074 -52.140 1.00 178.31 173 ALA A CA 1
ATOM 1422 C C . ALA A 1 173 ? -5.577 70.890 -51.797 1.00 161.91 173 ALA A C 1
ATOM 1423 O O . ALA A 1 173 ? -5.133 70.907 -50.645 1.00 156.56 173 ALA A O 1
ATOM 1425 N N . GLY A 1 174 ? -5.009 71.576 -52.786 1.00 165.95 174 GLY A N 1
ATOM 1426 C CA . GLY A 1 174 ? -3.940 72.522 -52.533 1.00 182.40 174 GLY A CA 1
ATOM 1427 C C . GLY A 1 174 ? -2.555 71.912 -52.536 1.00 155.01 174 GLY A C 1
ATOM 1428 O O . GLY A 1 174 ? -2.285 70.955 -51.804 1.00 145.17 174 GLY A O 1
ATOM 1429 N N . LYS A 1 175 ? -1.663 72.476 -53.343 1.00 185.70 175 LYS A N 1
ATOM 1430 C CA . LYS A 1 175 ? -0.308 71.968 -53.491 1.00 196.58 175 LYS A CA 1
ATOM 1431 C C . LYS A 1 175 ? 0.762 73.010 -53.225 1.00 181.79 175 LYS A C 1
ATOM 1432 O O . LYS A 1 175 ? 1.840 72.656 -52.741 1.00 155.51 175 LYS A O 1
ATOM 1438 N N . SER A 1 176 ? 0.495 74.280 -53.532 1.00 207.00 176 SER A N 1
ATOM 1439 C CA . SER A 1 176 ? 1.478 75.328 -53.282 1.00 180.96 176 SER A CA 1
ATOM 1440 C C . SER A 1 176 ? 1.746 75.489 -51.792 1.00 174.69 176 SER A C 1
ATOM 1441 O O . SER A 1 176 ? 2.883 75.749 -51.382 1.00 184.96 176 SER A O 1
ATOM 1444 N N . SER A 1 177 ? 0.705 75.351 -50.967 1.00 174.06 177 SER A N 1
ATOM 1445 C CA . SER A 1 177 ? 0.890 75.438 -49.522 1.00 178.12 177 SER A CA 1
ATOM 1446 C C . SER A 1 177 ? 1.770 74.304 -49.008 1.00 176.81 177 SER A C 1
ATOM 1447 O O . SER A 1 177 ? 2.644 74.522 -48.160 1.00 153.87 177 SER A O 1
ATOM 1450 N N . LEU A 1 178 ? 1.557 73.086 -49.511 1.00 172.19 178 LEU A N 1
ATOM 1451 C CA . LEU A 1 178 ? 2.397 71.967 -49.096 1.00 170.63 178 LEU A CA 1
ATOM 1452 C C . LEU A 1 178 ? 3.830 72.142 -49.586 1.00 172.67 178 LEU A C 1
ATOM 1453 O O . LEU A 1 178 ? 4.782 71.817 -48.866 1.00 179.61 178 LEU A O 1
ATOM 1458 N N . LEU A 1 179 ? 4.001 72.658 -50.806 1.00 174.38 179 LEU A N 1
ATOM 1459 C CA . LEU A 1 179 ? 5.342 72.860 -51.345 1.00 167.21 179 LEU A CA 1
ATOM 1460 C C . LEU A 1 179 ? 6.112 73.896 -50.535 1.00 159.52 179 LEU A C 1
ATOM 1461 O O . LEU A 1 179 ? 7.296 73.700 -50.236 1.00 140.72 179 LEU A O 1
ATOM 1466 N N . ASN A 1 180 ? 5.460 75.004 -50.175 1.00 173.56 180 ASN A N 1
ATOM 1467 C CA . ASN A 1 180 ? 6.108 75.997 -49.325 1.00 187.41 180 ASN A CA 1
ATOM 1468 C C . ASN A 1 180 ? 6.595 75.371 -48.025 1.00 195.51 180 ASN A C 1
ATOM 1469 O O . ASN A 1 180 ? 7.726 75.621 -47.592 1.00 214.03 180 ASN A O 1
ATOM 1474 N N . ALA A 1 181 ? 5.760 74.542 -47.397 1.00 182.73 181 ALA A N 1
ATOM 1475 C CA . ALA A 1 181 ? 6.138 73.944 -46.124 1.00 176.81 181 ALA A CA 1
ATOM 1476 C C . ALA A 1 181 ? 7.248 72.912 -46.292 1.00 172.44 181 ALA A C 1
ATOM 1477 O O . ALA A 1 181 ? 8.065 72.735 -45.382 1.00 183.95 181 ALA A O 1
ATOM 1479 N N . LEU A 1 182 ? 7.289 72.214 -47.430 1.00 182.23 182 LEU A N 1
ATOM 1480 C CA . LEU A 1 182 ? 8.392 71.290 -47.678 1.00 205.25 182 LEU A CA 1
ATOM 1481 C C . LEU A 1 182 ? 9.708 72.040 -47.848 1.00 207.60 182 LEU A C 1
ATOM 1482 O O . LEU A 1 182 ? 10.749 71.606 -47.340 1.00 216.98 182 LEU A O 1
ATOM 1487 N N . LEU A 1 183 ? 9.679 73.170 -48.557 1.00 177.93 183 LEU A N 1
ATOM 1488 C CA . LEU A 1 183 ? 10.873 73.986 -48.736 1.00 167.60 183 LEU A CA 1
ATOM 1489 C C . LEU A 1 183 ? 11.233 74.774 -47.483 1.00 205.89 183 LEU A C 1
ATOM 1490 O O . LEU A 1 183 ? 12.347 75.305 -47.406 1.00 216.16 183 LEU A O 1
ATOM 1495 N N . LYS A 1 184 ? 10.317 74.862 -46.514 1.00 225.14 184 LYS A N 1
ATOM 1496 C CA . LYS A 1 184 ? 10.547 75.544 -45.236 1.00 246.21 184 LYS A CA 1
ATOM 1497 C C . LYS A 1 184 ? 10.786 77.039 -45.428 1.00 238.12 184 LYS A C 1
ATOM 1498 O O . LYS A 1 184 ? 11.640 77.640 -44.773 1.00 264.07 184 LYS A O 1
ATOM 1504 N N . GLU A 1 185 ? 10.023 77.631 -46.341 1.00 218.92 185 GLU A N 1
ATOM 1505 C CA . GLU A 1 185 ? 9.875 79.074 -46.491 1.00 217.14 185 GLU A CA 1
ATOM 1506 C C . GLU A 1 185 ? 8.772 79.294 -47.520 1.00 224.15 185 GLU A C 1
ATOM 1507 O O . GLU A 1 185 ? 8.188 78.341 -48.045 1.00 279.78 185 GLU A O 1
ATOM 1513 N N . ASP A 1 186 ? 8.479 80.557 -47.795 1.00 226.89 186 ASP A N 1
ATOM 1514 C CA . ASP A 1 186 ? 7.454 80.887 -48.771 1.00 228.04 186 ASP A CA 1
ATOM 1515 C C . ASP A 1 186 ? 7.982 80.772 -50.194 1.00 212.19 186 ASP A C 1
ATOM 1516 O O . ASP A 1 186 ? 9.175 80.940 -50.460 1.00 209.77 186 ASP A O 1
ATOM 1521 N N . PHE A 1 187 ? 7.064 80.490 -51.111 1.00 189.54 187 PHE A N 1
ATOM 1522 C CA . PHE A 1 187 ? 7.301 80.606 -52.542 1.00 187.76 187 PHE A CA 1
ATOM 1523 C C . PHE A 1 187 ? 5.984 80.981 -53.210 1.00 202.58 187 PHE A C 1
ATOM 1524 O O . PHE A 1 187 ? 4.998 81.297 -52.538 1.00 191.83 187 PHE A O 1
ATOM 1532 N N . LEU A 1 188 ? 5.982 80.968 -54.543 1.00 219.47 188 LEU A N 1
ATOM 1533 C CA . LEU A 1 188 ? 4.888 81.522 -55.333 1.00 231.65 188 LEU A CA 1
ATOM 1534 C C . LEU A 1 188 ? 3.527 80.978 -54.910 1.00 237.27 188 LEU A C 1
ATOM 1535 O O . LEU A 1 188 ? 3.255 79.783 -55.062 1.00 275.42 188 LEU A O 1
ATOM 1540 N N . GLY A 1 189 ? 2.671 81.846 -54.373 1.00 208.13 189 GLY A N 1
ATOM 1541 C CA . GLY A 1 189 ? 1.285 81.491 -54.125 1.00 199.09 189 GLY A CA 1
ATOM 1542 C C . GLY A 1 189 ? 0.945 80.971 -52.741 1.00 197.61 189 GLY A C 1
ATOM 1543 O O . GLY A 1 189 ? 1.430 79.914 -52.324 1.00 206.25 189 GLY A O 1
ATOM 1544 N N . VAL A 1 190 ? 0.101 81.714 -52.025 1.00 217.37 190 VAL A N 1
ATOM 1545 C CA . VAL A 1 190 ? -0.594 81.207 -50.848 1.00 238.11 190 VAL A CA 1
ATOM 1546 C C . VAL A 1 190 ? -2.071 81.560 -50.868 1.00 259.16 190 VAL A C 1
ATOM 1547 O O . VAL A 1 190 ? -2.810 81.119 -49.991 1.00 268.59 190 VAL A O 1
ATOM 1551 N N . GLU A 1 195 ? -9.948 80.880 -60.540 1.00 323.73 195 GLU A N 1
ATOM 1552 C CA . GLU A 1 195 ? -9.366 80.898 -61.872 1.00 308.02 195 GLU A CA 1
ATOM 1553 C C . GLU A 1 195 ? -7.945 80.350 -61.812 1.00 270.80 195 GLU A C 1
ATOM 1554 O O . GLU A 1 195 ? -7.230 80.556 -60.831 1.00 255.86 195 GLU A O 1
ATOM 1560 N N . THR A 1 196 ? -7.528 79.652 -62.869 1.00 229.06 196 THR A N 1
ATOM 1561 C CA . THR A 1 196 ? -6.287 78.900 -62.733 1.00 193.08 196 THR A CA 1
ATOM 1562 C C . THR A 1 196 ? -5.686 78.316 -64.007 1.00 188.84 196 THR A C 1
ATOM 1563 O O . THR A 1 196 ? -6.416 77.837 -64.886 1.00 178.59 196 THR A O 1
ATOM 1567 N N . ALA A 1 197 ? -4.376 78.513 -64.194 1.00 188.64 197 ALA A N 1
ATOM 1568 C CA . ALA A 1 197 ? -3.410 77.420 -64.090 1.00 172.67 197 ALA A CA 1
ATOM 1569 C C . ALA A 1 197 ? -2.066 77.765 -64.733 1.00 176.45 197 ALA A C 1
ATOM 1570 O O . ALA A 1 197 ? -2.004 78.636 -65.609 1.00 221.64 197 ALA A O 1
ATOM 1572 N N . ASN A 1 198 ? -0.998 77.075 -64.324 1.00 153.92 198 ASN A N 1
ATOM 1573 C CA . ASN A 1 198 ? 0.259 76.992 -65.067 1.00 176.95 198 ASN A CA 1
ATOM 1574 C C . ASN A 1 198 ? 1.195 76.022 -64.358 1.00 193.26 198 ASN A C 1
ATOM 1575 O O . ASN A 1 198 ? 1.193 75.929 -63.126 1.00 227.18 198 ASN A O 1
ATOM 1580 N N . LEU A 1 199 ? 1.998 75.310 -65.146 1.00 204.96 199 LEU A N 1
ATOM 1581 C CA . LEU A 1 199 ? 2.986 74.401 -64.576 1.00 180.73 199 LEU A CA 1
ATOM 1582 C C . LEU A 1 199 ? 4.086 75.180 -63.870 1.00 174.12 199 LEU A C 1
ATOM 1583 O O . LEU A 1 199 ? 4.437 76.293 -64.267 1.00 186.05 199 LEU A O 1
ATOM 1588 N N . THR A 1 200 ? 4.651 74.578 -62.823 1.00 184.40 200 THR A N 1
ATOM 1589 C CA . THR A 1 200 ? 5.716 75.216 -62.058 1.00 173.28 200 THR A CA 1
ATOM 1590 C C . THR A 1 200 ? 6.846 74.222 -61.841 1.00 168.78 200 THR A C 1
ATOM 1591 O O . THR A 1 200 ? 6.626 73.136 -61.299 1.00 181.72 200 THR A O 1
ATOM 1595 N N . VAL A 1 201 ? 8.053 74.592 -62.251 1.00 148.92 201 VAL A N 1
ATOM 1596 C CA . VAL A 1 201 ? 9.218 73.720 -62.159 1.00 141.31 201 VAL A CA 1
ATOM 1597 C C . VAL A 1 201 ? 10.206 74.348 -61.188 1.00 151.52 201 VAL A C 1
ATOM 1598 O O . VAL A 1 201 ? 10.877 75.329 -61.525 1.00 205.50 201 VAL A O 1
ATOM 1602 N N . LEU A 1 202 ? 10.319 73.775 -59.992 1.00 156.35 202 LEU A N 1
ATOM 1603 C CA . LEU A 1 202 ? 11.331 74.203 -59.028 1.00 138.67 202 LEU A CA 1
ATOM 1604 C C . LEU A 1 202 ? 12.591 73.390 -59.288 1.00 154.73 202 LEU A C 1
ATOM 1605 O O . LEU A 1 202 ? 12.647 72.195 -58.978 1.00 184.16 202 LEU A O 1
ATOM 1610 N N . SER A 1 203 ? 13.597 74.028 -59.884 1.00 157.96 203 SER A N 1
ATOM 1611 C CA . SER A 1 203 ? 14.898 73.428 -60.127 1.00 175.60 203 SER A CA 1
ATOM 1612 C C . SER A 1 203 ? 15.939 74.101 -59.242 1.00 171.56 203 SER A C 1
ATOM 1613 O O . SER A 1 203 ? 15.661 75.085 -58.556 1.00 163.30 203 SER A O 1
ATOM 1616 N N . TYR A 1 204 ? 17.155 73.568 -59.268 1.00 192.82 204 TYR A N 1
ATOM 1617 C CA . TYR A 1 204 ? 18.275 74.151 -58.544 1.00 207.79 204 TYR A CA 1
ATOM 1618 C C . TYR A 1 204 ? 19.246 74.757 -59.547 1.00 200.88 204 TYR A C 1
ATOM 1619 O O . TYR A 1 204 ? 19.657 74.088 -60.501 1.00 189.57 204 TYR A O 1
ATOM 1628 N N . GLY A 1 205 ? 19.608 76.018 -59.333 1.00 217.83 205 GLY A N 1
ATOM 1629 C CA . GLY A 1 205 ? 20.472 76.705 -60.272 1.00 230.78 205 GLY A CA 1
ATOM 1630 C C . GLY A 1 205 ? 21.197 77.860 -59.625 1.00 247.95 205 GLY A C 1
ATOM 1631 O O . GLY A 1 205 ? 20.793 78.369 -58.575 1.00 227.31 205 GLY A O 1
ATOM 1632 N N . LYS A 1 206 ? 22.286 78.270 -60.277 1.00 261.25 206 LYS A N 1
ATOM 1633 C CA . LYS A 1 206 ? 23.102 79.368 -59.770 1.00 258.97 206 LYS A CA 1
ATOM 1634 C C . LYS A 1 206 ? 22.323 80.678 -59.777 1.00 268.85 206 LYS A C 1
ATOM 1635 O O . LYS A 1 206 ? 22.219 81.358 -58.749 1.00 246.87 206 LYS A O 1
ATOM 1641 N N . SER A 1 207 ? 21.769 81.048 -60.928 1.00 275.36 207 SER A N 1
ATOM 1642 C CA . SER A 1 207 ? 20.913 82.221 -60.996 1.00 256.01 207 SER A CA 1
ATOM 1643 C C . SER A 1 207 ? 19.560 81.913 -60.366 1.00 247.87 207 SER A C 1
ATOM 1644 O O . SER A 1 207 ? 19.134 80.758 -60.290 1.00 292.43 207 SER A O 1
ATOM 1647 N N . GLU A 1 208 ? 18.887 82.961 -59.901 1.00 199.79 208 GLU A N 1
ATOM 1648 C CA . GLU A 1 208 ? 17.595 82.835 -59.231 1.00 193.65 208 GLU A CA 1
ATOM 1649 C C . GLU A 1 208 ? 16.455 83.251 -60.151 1.00 202.48 208 GLU A C 1
ATOM 1650 O O . GLU A 1 208 ? 15.518 83.952 -59.751 1.00 175.31 208 GLU A O 1
ATOM 1656 N N . GLU A 1 209 ? 16.554 82.826 -61.411 1.00 214.17 209 GLU A N 1
ATOM 1657 C CA . GLU A 1 209 ? 15.591 83.144 -62.452 1.00 190.74 209 GLU A CA 1
ATOM 1658 C C . GLU A 1 209 ? 14.187 82.674 -62.077 1.00 197.61 209 GLU A C 1
ATOM 1659 O O . GLU A 1 209 ? 13.970 81.956 -61.096 1.00 230.28 209 GLU A O 1
ATOM 1665 N N . ALA A 1 210 ? 13.221 83.124 -62.873 1.00 185.87 210 ALA A N 1
ATOM 1666 C CA . ALA A 1 210 ? 11.846 82.635 -62.830 1.00 188.20 210 ALA A CA 1
ATOM 1667 C C . ALA A 1 210 ? 11.275 82.558 -64.245 1.00 186.92 210 ALA A C 1
ATOM 1668 O O . ALA A 1 210 ? 10.182 83.053 -64.522 1.00 201.41 210 ALA A O 1
ATOM 1670 N N . LYS A 1 211 ? 12.041 81.963 -65.161 1.00 183.13 211 LYS A N 1
ATOM 1671 C CA . LYS A 1 211 ? 11.689 81.902 -66.580 1.00 192.58 211 LYS A CA 1
ATOM 1672 C C . LYS A 1 211 ? 10.232 81.502 -66.801 1.00 195.77 211 LYS A C 1
ATOM 1673 O O . LYS A 1 211 ? 9.735 80.554 -66.188 1.00 204.30 211 LYS A O 1
ATOM 1679 N N . ILE A 1 212 ? 9.555 82.227 -67.693 1.00 185.45 212 ILE A N 1
ATOM 1680 C CA . ILE A 1 212 ? 8.121 82.078 -67.922 1.00 191.33 212 ILE A CA 1
ATOM 1681 C C . ILE A 1 212 ? 7.872 81.758 -69.390 1.00 212.05 212 ILE A C 1
ATOM 1682 O O . ILE A 1 212 ? 8.554 82.285 -70.276 1.00 222.32 212 ILE A O 1
ATOM 1687 N N . TYR A 1 213 ? 6.886 80.893 -69.644 1.00 213.56 213 TYR A N 1
ATOM 1688 C CA . TYR A 1 213 ? 6.477 80.523 -70.993 1.00 184.84 213 TYR A CA 1
ATOM 1689 C C . TYR A 1 213 ? 4.984 80.764 -71.167 1.00 187.84 213 TYR A C 1
ATOM 1690 O O . TYR A 1 213 ? 4.181 80.355 -70.323 1.00 171.93 213 TYR A O 1
ATOM 1699 N N . PHE A 1 214 ? 4.619 81.422 -72.263 1.00 222.12 214 PHE A N 1
ATOM 1700 C CA . PHE A 1 214 ? 3.231 81.578 -72.675 1.00 205.87 214 PHE A CA 1
ATOM 1701 C C . PHE A 1 214 ? 2.896 80.588 -73.785 1.00 194.90 214 PHE A C 1
ATOM 1702 O O . PHE A 1 214 ? 3.769 79.920 -74.346 1.00 197.73 214 PHE A O 1
ATOM 1710 N N . TRP A 1 215 ? 1.605 80.500 -74.098 1.00 173.70 215 TRP A N 1
ATOM 1711 C CA . TRP A 1 215 ? 1.149 79.627 -75.169 1.00 177.95 215 TRP A CA 1
ATOM 1712 C C . TRP A 1 215 ? 1.730 80.062 -76.509 1.00 181.71 215 TRP A C 1
ATOM 1713 O O . TRP A 1 215 ? 2.134 81.212 -76.702 1.00 209.51 215 TRP A O 1
ATOM 1724 N N . ASP A 1 216 ? 1.770 79.122 -77.444 1.00 198.84 216 ASP A N 1
ATOM 1725 C CA . ASP A 1 216 ? 2.089 79.453 -78.820 1.00 196.91 216 ASP A CA 1
ATOM 1726 C C . ASP A 1 216 ? 0.823 79.903 -79.541 1.00 191.50 216 ASP A C 1
ATOM 1727 O O . ASP A 1 216 ? -0.279 79.891 -78.986 1.00 175.58 216 ASP A O 1
ATOM 1732 N N . LYS A 1 217 ? 0.995 80.328 -80.792 1.00 210.43 217 LYS A N 1
ATOM 1733 C CA . LYS A 1 217 ? -0.166 80.626 -81.621 1.00 225.95 217 LYS A CA 1
ATOM 1734 C C . LYS A 1 217 ? -1.046 79.391 -81.771 1.00 192.28 217 LYS A C 1
ATOM 1735 O O . LYS A 1 217 ? -2.273 79.467 -81.629 1.00 181.40 217 LYS A O 1
ATOM 1741 N N . LYS A 1 218 ? -0.427 78.235 -82.014 1.00 187.98 218 LYS A N 1
ATOM 1742 C CA . LYS A 1 218 ? -1.187 77.013 -82.244 1.00 199.35 218 LYS A CA 1
ATOM 1743 C C . LYS A 1 218 ? -1.784 76.454 -80.960 1.00 190.57 218 LYS A C 1
ATOM 1744 O O . LYS A 1 218 ? -2.882 75.892 -80.992 1.00 188.92 218 LYS A O 1
ATOM 1750 N N . GLU A 1 219 ? -1.092 76.594 -79.828 1.00 176.20 219 GLU A N 1
ATOM 1751 C CA . GLU A 1 219 ? -1.678 76.162 -78.563 1.00 165.84 219 GLU A CA 1
ATOM 1752 C C . GLU A 1 219 ? -2.912 76.992 -78.224 1.00 154.45 219 GLU A C 1
ATOM 1753 O O . GLU A 1 219 ? -3.931 76.455 -77.768 1.00 147.48 219 GLU A O 1
ATOM 1759 N N . TRP A 1 220 ? -2.855 78.302 -78.474 1.00 188.21 220 TRP A N 1
ATOM 1760 C CA . TRP A 1 220 ? -4.037 79.127 -78.260 1.00 186.33 220 TRP A CA 1
ATOM 1761 C C . TRP A 1 220 ? -5.134 78.799 -79.263 1.00 180.03 220 TRP A C 1
ATOM 1762 O O . TRP A 1 220 ? -6.321 78.877 -78.927 1.00 167.24 220 TRP A O 1
ATOM 1773 N N . GLN A 1 221 ? -4.761 78.442 -80.494 1.00 181.54 221 GLN A N 1
ATOM 1774 C CA . GLN A 1 221 ? -5.765 77.998 -81.455 1.00 191.03 221 GLN A CA 1
ATOM 1775 C C . GLN A 1 221 ? -6.459 76.734 -80.965 1.00 179.17 221 GLN A C 1
ATOM 1776 O O . GLN A 1 221 ? -7.682 76.599 -81.083 1.00 184.41 221 GLN A O 1
ATOM 1782 N N . ASN A 1 222 ? -5.693 75.803 -80.394 1.00 181.44 222 ASN A N 1
ATOM 1783 C CA . ASN A 1 222 ? -6.286 74.602 -79.816 1.00 197.61 222 ASN A CA 1
ATOM 1784 C C . ASN A 1 222 ? -7.241 74.955 -78.684 1.00 187.03 222 ASN A C 1
ATOM 1785 O O . ASN A 1 222 ? -8.338 74.388 -78.581 1.00 184.12 222 ASN A O 1
ATOM 1790 N N . ILE A 1 223 ? -6.837 75.890 -77.821 1.00 178.22 223 ILE A N 1
ATOM 1791 C CA . ILE A 1 223 ? -7.691 76.274 -76.699 1.00 182.09 223 ILE A CA 1
ATOM 1792 C C . ILE A 1 223 ? -8.991 76.890 -77.202 1.00 177.21 223 ILE A C 1
ATOM 1793 O O . ILE A 1 223 ? -10.078 76.587 -76.691 1.00 167.33 223 ILE A O 1
ATOM 1798 N N . LEU A 1 224 ? -8.907 77.757 -78.216 1.00 162.64 224 LEU A N 1
ATOM 1799 C CA . LEU A 1 224 ? -10.123 78.371 -78.740 1.00 174.30 224 LEU A CA 1
ATOM 1800 C C . LEU A 1 224 ? -11.005 77.338 -79.430 1.00 160.34 224 LEU A C 1
ATOM 1801 O O . LEU A 1 224 ? -12.236 77.434 -79.380 1.00 161.92 224 LEU A O 1
ATOM 1806 N N . GLU A 1 225 ? -10.399 76.339 -80.077 1.00 170.90 225 GLU A N 1
ATOM 1807 C CA . GLU A 1 225 ? -11.195 75.270 -80.670 1.00 184.13 225 GLU A CA 1
ATOM 1808 C C . GLU A 1 225 ? -11.949 74.498 -79.597 1.00 167.82 225 GLU A C 1
ATOM 1809 O O . GLU A 1 225 ? -13.143 74.214 -79.746 1.00 157.98 225 GLU A O 1
ATOM 1815 N N . SER A 1 226 ? -11.270 74.164 -78.499 1.00 164.09 226 SER A N 1
ATOM 1816 C CA . SER A 1 226 ? -11.925 73.403 -77.439 1.00 155.67 226 SER A CA 1
ATOM 1817 C C . SER A 1 226 ? -12.974 74.234 -76.709 1.00 158.85 226 SER A C 1
ATOM 1818 O O . SER A 1 226 ? -13.924 73.670 -76.150 1.00 173.48 226 SER A O 1
ATOM 1821 N N . SER A 1 227 ? -12.815 75.562 -76.693 1.00 165.92 227 SER A N 1
ATOM 1822 C CA . SER A 1 227 ? -13.820 76.423 -76.071 1.00 182.70 227 SER A CA 1
ATOM 1823 C C . SER A 1 227 ? -15.207 76.194 -76.661 1.00 182.90 227 SER A C 1
ATOM 1824 O O . SER A 1 227 ? -16.212 76.340 -75.957 1.00 184.71 227 SER A O 1
ATOM 1827 N N . HIS A 1 228 ? -15.282 75.843 -77.948 1.00 167.71 228 HIS A N 1
ATOM 1828 C CA . HIS A 1 228 ? -16.571 75.550 -78.568 1.00 172.94 228 HIS A CA 1
ATOM 1829 C C . HIS A 1 228 ? -17.301 74.428 -77.845 1.00 183.80 228 HIS A C 1
ATOM 1830 O O . HIS A 1 228 ? -18.536 74.422 -77.791 1.00 197.23 228 HIS A O 1
ATOM 1837 N N . PHE A 1 229 ? -16.560 73.478 -77.283 1.00 192.65 229 PHE A N 1
ATOM 1838 C CA . PHE A 1 229 ? -17.127 72.267 -76.706 1.00 202.00 229 PHE A CA 1
ATOM 1839 C C . PHE A 1 229 ? -17.216 72.304 -75.188 1.00 222.06 229 PHE A C 1
ATOM 1840 O O . PHE A 1 229 ? -18.178 71.778 -74.618 1.00 226.41 229 PHE A O 1
ATOM 1848 N N . ASN A 1 230 ? -16.234 72.910 -74.517 1.00 220.28 230 ASN A N 1
ATOM 1849 C CA . ASN A 1 230 ? -16.221 72.898 -73.057 1.00 218.86 230 ASN A CA 1
ATOM 1850 C C . ASN A 1 230 ? -17.369 73.727 -72.487 1.00 222.88 230 ASN A C 1
ATOM 1851 O O . ASN A 1 230 ? -18.084 73.276 -71.584 1.00 230.92 230 ASN A O 1
ATOM 1856 N N . ALA A 1 231 ? -17.534 74.954 -72.982 1.00 207.23 231 ALA A N 1
ATOM 1857 C CA . ALA A 1 231 ? -18.600 75.910 -72.701 1.00 221.87 231 ALA A CA 1
ATOM 1858 C C . ALA A 1 231 ? -18.478 76.557 -71.319 1.00 201.45 231 ALA A C 1
ATOM 1859 O O . ALA A 1 231 ? -19.207 77.511 -71.039 1.00 212.60 231 ALA A O 1
ATOM 1861 N N . ASP A 1 232 ? -17.584 76.091 -70.452 1.00 194.69 232 ASP A N 1
ATOM 1862 C CA . ASP A 1 232 ? -17.150 76.884 -69.312 1.00 191.05 232 ASP A CA 1
ATOM 1863 C C . ASP A 1 232 ? -15.806 77.537 -69.584 1.00 177.24 232 ASP A C 1
ATOM 1864 O O . ASP A 1 232 ? -15.593 78.703 -69.227 1.00 203.05 232 ASP A O 1
ATOM 1869 N N . LEU A 1 233 ? -14.907 76.802 -70.243 1.00 177.49 233 LEU A N 1
ATOM 1870 C CA . LEU A 1 233 ? -13.707 77.415 -70.796 1.00 167.13 233 LEU A CA 1
ATOM 1871 C C . LEU A 1 233 ? -14.066 78.520 -71.778 1.00 172.75 233 LEU A C 1
ATOM 1872 O O . LEU A 1 233 ? -13.363 79.530 -71.867 1.00 166.22 233 LEU A O 1
ATOM 1877 N N . LYS A 1 234 ? -15.166 78.354 -72.517 1.00 193.94 234 LYS A N 1
ATOM 1878 C CA . LYS A 1 234 ? -15.596 79.404 -73.435 1.00 198.18 234 LYS A CA 1
ATOM 1879 C C . LYS A 1 234 ? -16.006 80.662 -72.678 1.00 189.08 234 LYS A C 1
ATOM 1880 O O . LYS A 1 234 ? -15.648 81.778 -73.070 1.00 197.94 234 LYS A O 1
ATOM 1886 N N . GLU A 1 235 ? -16.755 80.499 -71.585 1.00 190.05 235 GLU A N 1
ATOM 1887 C CA . GLU A 1 235 ? -17.139 81.646 -70.769 1.00 187.72 235 GLU A CA 1
ATOM 1888 C C . GLU A 1 235 ? -15.912 82.337 -70.183 1.00 174.13 235 GLU A C 1
ATOM 1889 O O . GLU A 1 235 ? -15.789 83.570 -70.233 1.00 196.80 235 GLU A O 1
ATOM 1895 N N . PHE A 1 236 ? -14.986 81.554 -69.621 1.00 172.88 236 PHE A N 1
ATOM 1896 C CA . PHE A 1 236 ? -13.771 82.152 -69.078 1.00 165.78 236 PHE A CA 1
ATOM 1897 C C . PHE A 1 236 ? -12.924 82.807 -70.159 1.00 171.95 236 PHE A C 1
ATOM 1898 O O . PHE A 1 236 ? -12.266 83.816 -69.900 1.00 222.57 236 PHE A O 1
ATOM 1906 N N . ILE A 1 237 ? -12.934 82.265 -71.376 1.00 162.19 237 ILE A N 1
ATOM 1907 C CA . ILE A 1 237 ? -12.131 82.848 -72.440 1.00 161.53 237 ILE A CA 1
ATOM 1908 C C . ILE A 1 237 ? -12.770 84.149 -72.908 1.00 197.74 237 ILE A C 1
ATOM 1909 O O . ILE A 1 237 ? -12.068 85.098 -73.280 1.00 232.77 237 ILE A O 1
ATOM 1914 N N . ASP A 1 238 ? -14.105 84.226 -72.860 1.00 194.41 238 ASP A N 1
ATOM 1915 C CA . ASP A 1 238 ? -14.796 85.483 -73.119 1.00 213.41 238 ASP A CA 1
ATOM 1916 C C . ASP A 1 238 ? -14.432 86.528 -72.074 1.00 214.30 238 ASP A C 1
ATOM 1917 O O . ASP A 1 238 ? -14.213 87.699 -72.402 1.00 217.56 238 ASP A O 1
ATOM 1922 N N . LYS A 1 239 ? -14.379 86.124 -70.803 1.00 210.82 239 LYS A N 1
ATOM 1923 C CA . LYS A 1 239 ? -13.968 87.061 -69.759 1.00 182.04 239 LYS A CA 1
ATOM 1924 C C . LYS A 1 239 ? -12.511 87.481 -69.931 1.00 188.38 239 LYS A C 1
ATOM 1925 O O . LYS A 1 239 ? -12.159 88.644 -69.698 1.00 216.57 239 LYS A O 1
ATOM 1931 N N . LEU A 1 240 ? -11.651 86.548 -70.345 1.00 185.06 240 LEU A N 1
ATOM 1932 C CA . LEU A 1 240 ? -10.222 86.827 -70.438 1.00 186.06 240 LEU A CA 1
ATOM 1933 C C . LEU A 1 240 ? -9.916 87.762 -71.602 1.00 215.40 240 LEU A C 1
ATOM 1934 O O . LEU A 1 240 ? -9.164 88.731 -71.447 1.00 232.74 240 LEU A O 1
ATOM 1939 N N . ASP A 1 241 ? -10.493 87.494 -72.778 1.00 222.37 241 ASP A N 1
ATOM 1940 C CA . ASP A 1 241 ? -10.132 88.265 -73.963 1.00 229.39 241 ASP A CA 1
ATOM 1941 C C . ASP A 1 241 ? -10.533 89.732 -73.870 1.00 233.95 241 ASP A C 1
ATOM 1942 O O . ASP A 1 241 ? -10.252 90.486 -74.805 1.00 232.34 241 ASP A O 1
ATOM 1947 N N . LYS A 1 242 ? -11.198 90.148 -72.790 1.00 234.05 242 LYS A N 1
ATOM 1948 C CA . LYS A 1 242 ? -11.460 91.569 -72.591 1.00 227.12 242 LYS A CA 1
ATOM 1949 C C . LYS A 1 242 ? -10.173 92.325 -72.281 1.00 222.16 242 LYS A C 1
ATOM 1950 O O . LYS A 1 242 ? -9.987 93.462 -72.734 1.00 268.51 242 LYS A O 1
ATOM 1956 N N . SER A 1 243 ? -9.282 91.714 -71.499 1.00 200.07 243 SER A N 1
ATOM 1957 C CA . SER A 1 243 ? -7.949 92.255 -71.239 1.00 197.65 243 SER A CA 1
ATOM 1958 C C . SER A 1 243 ? -7.023 91.620 -72.266 1.00 197.16 243 SER A C 1
ATOM 1959 O O . SER A 1 243 ? -6.451 90.550 -72.043 1.00 195.77 243 SER A O 1
ATOM 1962 N N . VAL A 1 244 ? -6.860 92.291 -73.405 1.00 219.43 244 VAL A N 1
ATOM 1963 C CA . VAL A 1 244 ? -6.262 91.654 -74.582 1.00 233.81 244 VAL A CA 1
ATOM 1964 C C . VAL A 1 244 ? -4.757 91.833 -74.454 1.00 244.17 244 VAL A C 1
ATOM 1965 O O . VAL A 1 244 ? -4.143 92.750 -75.008 1.00 245.07 244 VAL A O 1
ATOM 1969 N N . ASN A 1 245 ? -4.140 90.929 -73.694 1.00 262.35 245 ASN A N 1
ATOM 1970 C CA . ASN A 1 245 ? -2.708 90.695 -73.822 1.00 265.26 245 ASN A CA 1
ATOM 1971 C C . ASN A 1 245 ? -2.405 89.768 -74.986 1.00 246.82 245 ASN A C 1
ATOM 1972 O O . ASN A 1 245 ? -1.233 89.540 -75.292 1.00 236.43 245 ASN A O 1
ATOM 1977 N N . ILE A 1 246 ? -3.448 89.213 -75.612 1.00 237.96 246 ILE A N 1
ATOM 1978 C CA . ILE A 1 246 ? -3.281 88.388 -76.805 1.00 244.53 246 ILE A CA 1
ATOM 1979 C C . ILE A 1 246 ? -2.439 89.129 -77.836 1.00 223.25 246 ILE A C 1
ATOM 1980 O O . ILE A 1 246 ? -1.524 88.567 -78.452 1.00 219.16 246 ILE A O 1
ATOM 1985 N N . GLU A 1 247 ? -2.729 90.409 -78.023 1.00 230.97 247 GLU A N 1
ATOM 1986 C CA . GLU A 1 247 ? -2.054 91.224 -79.022 1.00 279.46 247 GLU A CA 1
ATOM 1987 C C . GLU A 1 247 ? -0.648 91.626 -78.579 1.00 267.41 247 GLU A C 1
ATOM 1988 O O . GLU A 1 247 ? 0.336 90.970 -78.929 1.00 235.07 247 GLU A O 1
ATOM 1994 N N . PRO A 1 254 ? 2.547 86.197 -76.176 1.00 222.94 254 PRO A N 1
ATOM 1995 C CA . PRO A 1 254 ? 1.357 85.375 -76.397 1.00 222.54 254 PRO A CA 1
ATOM 1996 C C . PRO A 1 254 ? 1.025 85.217 -77.875 1.00 190.31 254 PRO A C 1
ATOM 1997 O O . PRO A 1 254 ? -0.143 85.226 -78.257 1.00 180.65 254 PRO A O 1
ATOM 2001 N N . LEU A 1 255 ? 2.061 85.042 -78.685 1.00 193.68 255 LEU A N 1
ATOM 2002 C CA . LEU A 1 255 ? 1.930 85.001 -80.135 1.00 199.70 255 LEU A CA 1
ATOM 2003 C C . LEU A 1 255 ? 2.991 84.044 -80.674 1.00 202.34 255 LEU A C 1
ATOM 2004 O O . LEU A 1 255 ? 3.480 83.173 -79.948 1.00 213.04 255 LEU A O 1
ATOM 2009 N N . ILE A 1 256 ? 3.358 84.220 -81.944 1.00 209.13 256 ILE A N 1
ATOM 2010 C CA . ILE A 1 256 ? 3.732 83.145 -82.862 1.00 211.39 256 ILE A CA 1
ATOM 2011 C C . ILE A 1 256 ? 4.627 82.068 -82.255 1.00 218.08 256 ILE A C 1
ATOM 2012 O O . ILE A 1 256 ? 4.234 80.897 -82.210 1.00 243.64 256 ILE A O 1
ATOM 2017 N N . GLN A 1 257 ? 5.833 82.421 -81.803 1.00 212.03 257 GLN A N 1
ATOM 2018 C CA . GLN A 1 257 ? 6.759 81.384 -81.350 1.00 241.49 257 GLN A CA 1
ATOM 2019 C C . GLN A 1 257 ? 7.249 81.556 -79.918 1.00 229.58 257 GLN A C 1
ATOM 2020 O O . GLN A 1 257 ? 7.037 80.664 -79.089 1.00 194.66 257 GLN A O 1
ATOM 2026 N N . ASN A 1 258 ? 7.888 82.675 -79.590 1.00 237.93 258 ASN A N 1
ATOM 2027 C CA . ASN A 1 258 ? 8.815 82.719 -78.463 1.00 243.55 258 ASN A CA 1
ATOM 2028 C C . ASN A 1 258 ? 8.381 83.792 -77.474 1.00 250.59 258 ASN A C 1
ATOM 2029 O O . ASN A 1 258 ? 8.434 84.988 -77.781 1.00 254.29 258 ASN A O 1
ATOM 2034 N N . ILE A 1 259 ? 7.961 83.359 -76.289 1.00 236.49 259 ILE A N 1
ATOM 2035 C CA . ILE A 1 259 ? 7.726 84.244 -75.156 1.00 230.26 259 ILE A CA 1
ATOM 2036 C C . ILE A 1 259 ? 8.480 83.622 -73.988 1.00 214.99 259 ILE A C 1
ATOM 2037 O O . ILE A 1 259 ? 7.968 82.715 -73.323 1.00 215.47 259 ILE A O 1
ATOM 2042 N N . ALA A 1 260 ? 9.704 84.096 -73.742 1.00 212.73 260 ALA A N 1
ATOM 2043 C CA . ALA A 1 260 ? 10.536 83.593 -72.649 1.00 221.44 260 ALA A CA 1
ATOM 2044 C C . ALA A 1 260 ? 10.924 84.781 -71.773 1.00 223.69 260 ALA A C 1
ATOM 2045 O O . ALA A 1 260 ? 12.001 85.363 -71.928 1.00 211.92 260 ALA A O 1
ATOM 2047 N N . LEU A 1 261 ? 10.037 85.135 -70.846 1.00 219.49 261 LEU A N 1
ATOM 2048 C CA . LEU A 1 261 ? 10.375 86.095 -69.806 1.00 231.44 261 LEU A CA 1
ATOM 2049 C C . LEU A 1 261 ? 11.403 85.463 -68.881 1.00 227.22 261 LEU A C 1
ATOM 2050 O O . LEU A 1 261 ? 11.162 84.389 -68.324 1.00 271.30 261 LEU A O 1
ATOM 2055 N N . CYS A 1 262 ? 12.552 86.114 -68.725 1.00 219.50 262 CYS A N 1
ATOM 2056 C CA . CYS A 1 262 ? 13.673 85.473 -68.051 1.00 216.97 262 CYS A CA 1
ATOM 2057 C C . CYS A 1 262 ? 13.654 85.647 -66.541 1.00 219.96 262 CYS A C 1
ATOM 2058 O O . CYS A 1 262 ? 14.181 84.786 -65.827 1.00 238.90 262 CYS A O 1
ATOM 2061 N N . GLU A 1 263 ? 13.070 86.728 -66.030 1.00 183.07 263 GLU A N 1
ATOM 2062 C CA . GLU A 1 263 ? 13.164 86.994 -64.604 1.00 181.12 263 GLU A CA 1
ATOM 2063 C C . GLU A 1 263 ? 11.940 87.768 -64.134 1.00 202.07 263 GLU A C 1
ATOM 2064 O O . GLU A 1 263 ? 11.276 88.465 -64.906 1.00 229.90 263 GLU A O 1
ATOM 2070 N N . LEU A 1 264 ? 11.656 87.613 -62.843 1.00 202.34 264 LEU A N 1
ATOM 2071 C CA . LEU A 1 264 ? 10.619 88.303 -62.086 1.00 191.86 264 LEU A CA 1
ATOM 2072 C C . LEU A 1 264 ? 10.795 88.003 -60.605 1.00 189.16 264 LEU A C 1
ATOM 2073 O O . LEU A 1 264 ? 11.421 87.010 -60.220 1.00 182.67 264 LEU A O 1
ATOM 2078 N N . LYS A 1 265 ? 10.269 88.906 -59.780 1.00 203.76 265 LYS A N 1
ATOM 2079 C CA . LYS A 1 265 ? 10.205 88.693 -58.338 1.00 234.34 265 LYS A CA 1
ATOM 2080 C C . LYS A 1 265 ? 8.791 88.261 -57.956 1.00 243.68 265 LYS A C 1
ATOM 2081 O O . LYS A 1 265 ? 8.075 88.916 -57.193 1.00 230.24 265 LYS A O 1
ATOM 2087 N N . ASN A 1 266 ? 8.415 87.116 -58.525 1.00 259.06 266 ASN A N 1
ATOM 2088 C CA . ASN A 1 266 ? 7.173 86.412 -58.220 1.00 266.30 266 ASN A CA 1
ATOM 2089 C C . ASN A 1 266 ? 5.973 87.356 -58.201 1.00 257.42 266 ASN A C 1
ATOM 2090 O O . ASN A 1 266 ? 5.195 87.402 -57.245 1.00 253.13 266 ASN A O 1
ATOM 2095 N N . PHE A 1 267 ? 5.821 88.119 -59.288 1.00 250.05 267 PHE A N 1
ATOM 2096 C CA . PHE A 1 267 ? 4.685 89.027 -59.391 1.00 266.32 267 PHE A CA 1
ATOM 2097 C C . PHE A 1 267 ? 3.385 88.236 -59.411 1.00 280.52 267 PHE A C 1
ATOM 2098 O O . PHE A 1 267 ? 3.237 87.264 -60.158 1.00 280.70 267 PHE A O 1
ATOM 2106 N N . SER A 1 268 ? 2.446 88.648 -58.562 1.00 286.56 268 SER A N 1
ATOM 2107 C CA . SER A 1 268 ? 1.130 88.036 -58.508 1.00 299.37 268 SER A CA 1
ATOM 2108 C C . SER A 1 268 ? 0.110 88.807 -59.335 1.00 325.76 268 SER A C 1
ATOM 2109 O O . SER A 1 268 ? -1.097 88.612 -59.163 1.00 340.36 268 SER A O 1
ATOM 2112 N N . SER A 1 269 ? 0.575 89.689 -60.223 1.00 346.75 269 SER A N 1
ATOM 2113 C CA . SER A 1 269 ? -0.336 90.302 -61.181 1.00 333.92 269 SER A CA 1
ATOM 2114 C C . SER A 1 269 ? -0.855 89.273 -62.175 1.00 298.91 269 SER A C 1
ATOM 2115 O O . SER A 1 269 ? -1.960 89.430 -62.705 1.00 289.81 269 SER A O 1
ATOM 2118 N N . ALA A 1 270 ? -0.082 88.212 -62.427 1.00 278.79 270 ALA A N 1
ATOM 2119 C CA . ALA A 1 270 ? -0.554 87.134 -63.289 1.00 265.84 270 ALA A CA 1
ATOM 2120 C C . ALA A 1 270 ? -1.776 86.447 -62.700 1.00 283.90 270 ALA A C 1
ATOM 2121 O O . ALA A 1 270 ? -2.601 85.904 -63.444 1.00 318.02 270 ALA A O 1
ATOM 2123 N N . LYS A 1 271 ? -1.906 86.452 -61.371 1.00 284.53 271 LYS A N 1
ATOM 2124 C CA . LYS A 1 271 ? -3.121 85.958 -60.735 1.00 288.17 271 LYS A CA 1
ATOM 2125 C C . LYS A 1 271 ? -4.349 86.727 -61.207 1.00 287.39 271 LYS A C 1
ATOM 2126 O O . LYS A 1 271 ? -5.468 86.208 -61.123 1.00 337.13 271 LYS A O 1
ATOM 2132 N N . ASN A 1 272 ? -4.158 87.945 -61.717 1.00 272.62 272 ASN A N 1
ATOM 2133 C CA . ASN A 1 272 ? -5.234 88.715 -62.339 1.00 270.16 272 ASN A CA 1
ATOM 2134 C C . ASN A 1 272 ? -5.408 88.312 -63.808 1.00 253.40 272 ASN A C 1
ATOM 2135 O O . ASN A 1 272 ? -5.311 89.123 -64.728 1.00 246.52 272 ASN A O 1
ATOM 2140 N N . LYS A 1 273 ? -5.662 87.017 -64.007 1.00 253.97 273 LYS A N 1
ATOM 2141 C CA . LYS A 1 273 ? -6.146 86.393 -65.238 1.00 231.22 273 LYS A CA 1
ATOM 2142 C C . LYS A 1 273 ? -5.095 86.247 -66.337 1.00 215.72 273 LYS A C 1
ATOM 2143 O O . LYS A 1 273 ? -5.425 85.728 -67.408 1.00 216.30 273 LYS A O 1
ATOM 2149 N N . ILE A 1 274 ? -3.848 86.664 -66.120 1.00 223.70 274 ILE A N 1
ATOM 2150 C CA . ILE A 1 274 ? -2.850 86.476 -67.172 1.00 221.29 274 ILE A CA 1
ATOM 2151 C C . ILE A 1 274 ? -2.275 85.060 -67.145 1.00 236.90 274 ILE A C 1
ATOM 2152 O O . ILE A 1 274 ? -1.819 84.554 -68.179 1.00 230.54 274 ILE A O 1
ATOM 2157 N N . SER A 1 275 ? -2.307 84.390 -65.988 1.00 249.71 275 SER A N 1
ATOM 2158 C CA . SER A 1 275 ? -1.792 83.024 -65.908 1.00 209.96 275 SER A CA 1
ATOM 2159 C C . SER A 1 275 ? -2.486 82.097 -66.899 1.00 202.67 275 SER A C 1
ATOM 2160 O O . SER A 1 275 ? -1.909 81.081 -67.302 1.00 224.36 275 SER A O 1
ATOM 2163 N N . ALA A 1 276 ? -3.718 82.422 -67.299 1.00 186.37 276 ALA A N 1
ATOM 2164 C CA . ALA A 1 276 ? -4.389 81.652 -68.342 1.00 178.74 276 ALA A CA 1
ATOM 2165 C C . ALA A 1 276 ? -3.607 81.669 -69.647 1.00 169.99 276 ALA A C 1
ATOM 2166 O O . ALA A 1 276 ? -3.711 80.732 -70.447 1.00 178.84 276 ALA A O 1
ATOM 2168 N N . LEU A 1 277 ? -2.832 82.724 -69.889 1.00 180.52 277 LEU A N 1
ATOM 2169 C CA . LEU A 1 277 ? -1.964 82.781 -71.056 1.00 185.02 277 LEU A CA 1
ATOM 2170 C C . LEU A 1 277 ? -0.596 82.169 -70.794 1.00 183.10 277 LEU A C 1
ATOM 2171 O O . LEU A 1 277 ? 0.133 81.880 -71.750 1.00 180.29 277 LEU A O 1
ATOM 2176 N N . ILE A 1 278 ? -0.236 81.972 -69.530 1.00 183.70 278 ILE A N 1
ATOM 2177 C CA . ILE A 1 278 ? 1.006 81.310 -69.151 1.00 196.97 278 ILE A CA 1
ATOM 2178 C C . ILE A 1 278 ? 0.750 79.812 -69.078 1.00 206.37 278 ILE A C 1
ATOM 2179 O O . ILE A 1 278 ? -0.322 79.368 -68.648 1.00 236.34 278 ILE A O 1
ATOM 2184 N N . LYS A 1 279 ? 1.732 79.027 -69.504 1.00 198.26 279 LYS A N 1
ATOM 2185 C CA . LYS A 1 279 ? 1.648 77.577 -69.445 1.00 169.63 279 LYS A CA 1
ATOM 2186 C C . LYS A 1 279 ? 2.716 76.950 -68.564 1.00 171.37 279 LYS A C 1
ATOM 2187 O O . LYS A 1 279 ? 2.474 75.890 -67.976 1.00 158.76 279 LYS A O 1
ATOM 2193 N N . LYS A 1 280 ? 3.867 77.600 -68.417 1.00 196.18 280 LYS A N 1
ATOM 2194 C CA . LYS A 1 280 ? 5.067 76.942 -67.919 1.00 189.64 280 LYS A CA 1
ATOM 2195 C C . LYS A 1 280 ? 5.969 77.977 -67.264 1.00 197.28 280 LYS A C 1
ATOM 2196 O O . LYS A 1 280 ? 6.458 78.888 -67.941 1.00 242.13 280 LYS A O 1
ATOM 2202 N N . ILE A 1 281 ? 6.185 77.844 -65.956 1.00 174.16 281 ILE A N 1
ATOM 2203 C CA . ILE A 1 281 ? 7.030 78.749 -65.186 1.00 175.56 281 ILE A CA 1
ATOM 2204 C C . ILE A 1 281 ? 8.189 77.934 -64.633 1.00 178.91 281 ILE A C 1
ATOM 2205 O O . ILE A 1 281 ? 7.979 77.014 -63.832 1.00 178.16 281 ILE A O 1
ATOM 2210 N N . GLU A 1 282 ? 9.406 78.289 -65.033 1.00 174.53 282 GLU A N 1
ATOM 2211 C CA . GLU A 1 282 ? 10.598 77.474 -64.813 1.00 171.61 282 GLU A CA 1
ATOM 2212 C C . GLU A 1 282 ? 11.532 78.199 -63.839 1.00 168.97 282 GLU A C 1
ATOM 2213 O O . GLU A 1 282 ? 12.417 78.953 -64.248 1.00 184.09 282 GLU A O 1
ATOM 2219 N N . ILE A 1 283 ? 11.328 77.954 -62.538 1.00 161.19 283 ILE A N 1
ATOM 2220 C CA . ILE A 1 283 ? 12.099 78.586 -61.472 1.00 154.03 283 ILE A CA 1
ATOM 2221 C C . ILE A 1 283 ? 13.407 77.834 -61.273 1.00 176.63 283 ILE A C 1
ATOM 2222 O O . ILE A 1 283 ? 13.439 76.596 -61.286 1.00 220.09 283 ILE A O 1
ATOM 2227 N N . LYS A 1 284 ? 14.482 78.581 -61.028 1.00 160.04 284 LYS A N 1
ATOM 2228 C CA . LYS A 1 284 ? 15.799 78.031 -60.705 1.00 179.29 284 LYS A CA 1
ATOM 2229 C C . LYS A 1 284 ? 16.212 78.623 -59.358 1.00 192.24 284 LYS A C 1
ATOM 2230 O O . LYS A 1 284 ? 16.841 79.681 -59.299 1.00 221.55 284 LYS A O 1
ATOM 2236 N N . SER A 1 285 ? 15.852 77.945 -58.273 1.00 205.70 285 SER A N 1
ATOM 2237 C CA . SER A 1 285 ? 15.994 78.490 -56.932 1.00 200.00 285 SER A CA 1
ATOM 2238 C C . SER A 1 285 ? 17.179 77.877 -56.191 1.00 220.51 285 SER A C 1
ATOM 2239 O O . SER A 1 285 ? 17.796 76.902 -56.628 1.00 222.87 285 SER A O 1
ATOM 2242 N N . HIS A 1 286 ? 17.490 78.478 -55.044 1.00 234.05 286 HIS A N 1
ATOM 2243 C CA . HIS A 1 286 ? 18.460 77.951 -54.088 1.00 223.32 286 HIS A CA 1
ATOM 2244 C C . HIS A 1 286 ? 17.721 77.557 -52.815 1.00 203.81 286 HIS A C 1
ATOM 2245 O O . HIS A 1 286 ? 17.388 78.409 -51.986 1.00 207.21 286 HIS A O 1
ATOM 2252 N N . LEU A 1 287 ? 17.472 76.260 -52.668 1.00 206.53 287 LEU A N 1
ATOM 2253 C CA . LEU A 1 287 ? 16.891 75.696 -51.459 1.00 243.60 287 LEU A CA 1
ATOM 2254 C C . LEU A 1 287 ? 17.612 74.390 -51.179 1.00 256.80 287 LEU A C 1
ATOM 2255 O O . LEU A 1 287 ? 17.834 73.604 -52.104 1.00 333.91 287 LEU A O 1
ATOM 2260 N N . GLU A 1 288 ? 17.978 74.165 -49.913 1.00 240.18 288 GLU A N 1
ATOM 2261 C CA . GLU A 1 288 ? 18.745 72.973 -49.559 1.00 241.62 288 GLU A CA 1
ATOM 2262 C C . GLU A 1 288 ? 18.090 71.705 -50.103 1.00 239.18 288 GLU A C 1
ATOM 2263 O O . GLU A 1 288 ? 18.775 70.805 -50.619 1.00 253.22 288 GLU A O 1
ATOM 2269 N N . PHE A 1 289 ? 16.757 71.645 -50.039 1.00 219.01 289 PHE A N 1
ATOM 2270 C CA . PHE A 1 289 ? 16.006 70.541 -50.623 1.00 205.83 289 PHE A CA 1
ATOM 2271 C C . PHE A 1 289 ? 16.410 70.321 -52.076 1.00 194.91 289 PHE A C 1
ATOM 2272 O O . PHE A 1 289 ? 16.805 69.218 -52.469 1.00 221.07 289 PHE A O 1
ATOM 2280 N N . LEU A 1 290 ? 16.329 71.376 -52.889 1.00 188.41 290 LEU A N 1
ATOM 2281 C CA . LEU A 1 290 ? 16.775 71.281 -54.273 1.00 189.05 290 LEU A CA 1
ATOM 2282 C C . LEU A 1 290 ? 18.293 71.321 -54.389 1.00 204.85 290 LEU A C 1
ATOM 2283 O O . LEU A 1 290 ? 18.845 70.844 -55.387 1.00 201.39 290 LEU A O 1
ATOM 2288 N N . LYS A 1 291 ? 18.980 71.893 -53.393 1.00 219.98 291 LYS A N 1
ATOM 2289 C CA . LYS A 1 291 ? 20.440 71.837 -53.357 1.00 232.05 291 LYS A CA 1
ATOM 2290 C C . LYS A 1 291 ? 20.947 70.403 -53.427 1.00 234.81 291 LYS A C 1
ATOM 2291 O O . LYS A 1 291 ? 22.040 70.153 -53.949 1.00 216.22 291 LYS A O 1
ATOM 2297 N N . ASN A 1 292 ? 20.149 69.442 -52.957 1.00 256.78 292 ASN A N 1
ATOM 2298 C CA . ASN A 1 292 ? 20.526 68.035 -53.083 1.00 260.16 292 ASN A CA 1
ATOM 2299 C C . ASN A 1 292 ? 20.229 67.453 -54.469 1.00 238.73 292 ASN A C 1
ATOM 2300 O O . ASN A 1 292 ? 20.076 66.230 -54.591 1.00 204.07 292 ASN A O 1
ATOM 2305 N N . ASN A 1 293 ? 20.139 68.300 -55.497 1.00 243.35 293 ASN A N 1
ATOM 2306 C CA . ASN A 1 293 ? 19.847 67.874 -56.870 1.00 228.71 293 ASN A CA 1
ATOM 2307 C C . ASN A 1 293 ? 18.496 67.171 -56.965 1.00 186.56 293 ASN A C 1
ATOM 2308 O O . ASN A 1 293 ? 18.359 66.120 -57.594 1.00 171.75 293 ASN A O 1
ATOM 2313 N N . ILE A 1 294 ? 17.493 67.762 -56.332 1.00 204.77 294 ILE A N 1
ATOM 2314 C CA . ILE A 1 294 ? 16.113 67.357 -56.503 1.00 172.59 294 ILE A CA 1
ATOM 2315 C C . ILE A 1 294 ? 15.442 68.405 -57.382 1.00 184.87 294 ILE A C 1
ATOM 2316 O O . ILE A 1 294 ? 15.880 69.556 -57.466 1.00 206.27 294 ILE A O 1
ATOM 2321 N N . SER A 1 295 ? 14.377 68.004 -58.072 1.00 171.56 295 SER A N 1
ATOM 2322 C CA . SER A 1 295 ? 13.628 68.948 -58.892 1.00 137.68 295 SER A CA 1
ATOM 2323 C C . SER A 1 295 ? 12.150 68.600 -58.821 1.00 143.54 295 SER A C 1
ATOM 2324 O O . SER A 1 295 ? 11.784 67.437 -59.010 1.00 190.66 295 SER A O 1
ATOM 2327 N N . ILE A 1 296 ? 11.308 69.600 -58.566 1.00 122.07 296 ILE A N 1
ATOM 2328 C CA . ILE A 1 296 ? 9.881 69.385 -58.346 1.00 120.41 296 ILE A CA 1
ATOM 2329 C C . ILE A 1 296 ? 9.092 69.957 -59.516 1.00 133.56 296 ILE A C 1
ATOM 2330 O O . ILE A 1 296 ? 9.466 70.987 -60.088 1.00 163.71 296 ILE A O 1
ATOM 2335 N N . VAL A 1 297 ? 7.992 69.290 -59.861 1.00 149.24 297 VAL A N 1
ATOM 2336 C CA . VAL A 1 297 ? 7.089 69.718 -60.927 1.00 153.01 297 VAL A CA 1
ATOM 2337 C C . VAL A 1 297 ? 5.683 69.791 -60.340 1.00 154.26 297 VAL A C 1
ATOM 2338 O O . VAL A 1 297 ? 5.022 68.760 -60.148 1.00 146.40 297 VAL A O 1
ATOM 2342 N N . ASP A 1 298 ? 5.220 71.008 -60.056 1.00 152.98 298 ASP A N 1
ATOM 2343 C CA . ASP A 1 298 ? 3.848 71.265 -59.645 1.00 165.78 298 ASP A CA 1
ATOM 2344 C C . ASP A 1 298 ? 2.957 71.428 -60.873 1.00 164.86 298 ASP A C 1
ATOM 2345 O O . ASP A 1 298 ? 3.304 72.144 -61.821 1.00 199.28 298 ASP A O 1
ATOM 2350 N N . THR A 1 299 ? 1.787 70.784 -60.827 1.00 183.72 299 THR A N 1
ATOM 2351 C CA . THR A 1 299 ? 0.932 70.583 -61.987 1.00 183.10 299 THR A CA 1
ATOM 2352 C C . THR A 1 299 ? -0.484 71.089 -61.743 1.00 172.00 299 THR A C 1
ATOM 2353 O O . THR A 1 299 ? -1.029 70.925 -60.644 1.00 166.84 299 THR A O 1
ATOM 2357 N N . PRO A 1 300 ? -1.098 71.708 -62.752 1.00 146.30 300 PRO A N 1
ATOM 2358 C CA . PRO A 1 300 ? -2.497 72.137 -62.636 1.00 146.82 300 PRO A CA 1
ATOM 2359 C C . PRO A 1 300 ? -3.454 70.974 -62.425 1.00 141.26 300 PRO A C 1
ATOM 2360 O O . PRO A 1 300 ? -3.184 69.827 -62.790 1.00 175.04 300 PRO A O 1
ATOM 2364 N N . GLY A 1 301 ? -4.599 71.298 -61.825 1.00 132.79 301 GLY A N 1
ATOM 2365 C CA . GLY A 1 301 ? -5.631 70.322 -61.548 1.00 142.48 301 GLY A CA 1
ATOM 2366 C C . GLY A 1 301 ? -6.845 70.272 -62.457 1.00 149.72 301 GLY A C 1
ATOM 2367 O O . GLY A 1 301 ? -7.235 69.183 -62.890 1.00 138.43 301 GLY A O 1
ATOM 2368 N N . LEU A 1 302 ? -7.461 71.419 -62.763 1.00 187.44 302 LEU A N 1
ATOM 2369 C CA . LEU A 1 302 ? -8.863 71.350 -63.172 1.00 190.54 302 LEU A CA 1
ATOM 2370 C C . LEU A 1 302 ? -9.289 72.068 -64.452 1.00 195.66 302 LEU A C 1
ATOM 2371 O O . LEU A 1 302 ? -10.245 71.614 -65.089 1.00 205.95 302 LEU A O 1
ATOM 2376 N N . ASP A 1 303 ? -8.660 73.172 -64.861 1.00 152.11 303 ASP A N 1
ATOM 2377 C CA . ASP A 1 303 ? -9.236 73.881 -66.002 1.00 195.62 303 ASP A CA 1
ATOM 2378 C C . ASP A 1 303 ? -8.152 74.485 -66.892 1.00 209.14 303 ASP A C 1
ATOM 2379 O O . ASP A 1 303 ? -6.953 74.365 -66.631 1.00 199.69 303 ASP A O 1
ATOM 2384 N N . ASP A 1 304 ? -8.615 75.163 -67.945 1.00 182.89 304 ASP A N 1
ATOM 2385 C CA . ASP A 1 304 ? -7.862 75.400 -69.169 1.00 150.68 304 ASP A CA 1
ATOM 2386 C C . ASP A 1 304 ? -7.249 74.064 -69.592 1.00 192.53 304 ASP A C 1
ATOM 2387 O O . ASP A 1 304 ? -6.031 73.877 -69.661 1.00 189.40 304 ASP A O 1
ATOM 2392 N N . VAL A 1 305 ? -8.145 73.097 -69.802 1.00 183.45 305 VAL A N 1
ATOM 2393 C CA . VAL A 1 305 ? -7.743 71.707 -69.988 1.00 171.12 305 VAL A CA 1
ATOM 2394 C C . VAL A 1 305 ? -6.929 71.547 -71.263 1.00 149.46 305 VAL A C 1
ATOM 2395 O O . VAL A 1 305 ? -5.916 70.837 -71.280 1.00 135.62 305 VAL A O 1
ATOM 2399 N N . VAL A 1 306 ? -7.312 72.269 -72.319 1.00 158.27 306 VAL A N 1
ATOM 2400 C CA . VAL A 1 306 ? -7.022 71.932 -73.712 1.00 215.69 306 VAL A CA 1
ATOM 2401 C C . VAL A 1 306 ? -5.596 71.455 -73.930 1.00 219.83 306 VAL A C 1
ATOM 2402 O O . VAL A 1 306 ? -5.368 70.353 -74.439 1.00 260.78 306 VAL A O 1
ATOM 2406 N N . VAL A 1 307 ? -4.631 72.287 -73.554 1.00 169.31 307 VAL A N 1
ATOM 2407 C CA . VAL A 1 307 ? -3.225 71.956 -73.730 1.00 182.59 307 VAL A CA 1
ATOM 2408 C C . VAL A 1 307 ? -2.454 71.993 -72.419 1.00 165.73 307 VAL A C 1
ATOM 2409 O O . VAL A 1 307 ? -1.379 71.379 -72.324 1.00 184.05 307 VAL A O 1
ATOM 2413 N N . GLN A 1 308 ? -2.973 72.652 -71.384 1.00 148.54 308 GLN A N 1
ATOM 2414 C CA . GLN A 1 308 ? -2.324 72.577 -70.083 1.00 156.78 308 GLN A CA 1
ATOM 2415 C C . GLN A 1 308 ? -2.405 71.173 -69.501 1.00 162.06 308 GLN A C 1
ATOM 2416 O O . GLN A 1 308 ? -1.450 70.714 -68.872 1.00 171.97 308 GLN A O 1
ATOM 2422 N N . ARG A 1 309 ? -3.503 70.451 -69.742 1.00 169.21 309 ARG A N 1
ATOM 2423 C CA . ARG A 1 309 ? -3.554 69.054 -69.320 1.00 174.81 309 ARG A CA 1
ATOM 2424 C C . ARG A 1 309 ? -2.611 68.197 -70.154 1.00 143.22 309 ARG A C 1
ATOM 2425 O O . ARG A 1 309 ? -1.967 67.277 -69.631 1.00 147.78 309 ARG A O 1
ATOM 2433 N N . GLU A 1 310 ? -2.520 68.484 -71.455 1.00 144.10 310 GLU A N 1
ATOM 2434 C CA . GLU A 1 310 ? -1.585 67.764 -72.311 1.00 136.19 310 GLU A CA 1
ATOM 2435 C C . GLU A 1 310 ? -0.151 67.942 -71.826 1.00 141.02 310 GLU A C 1
ATOM 2436 O O . GLU A 1 310 ? 0.616 66.977 -71.761 1.00 152.87 310 GLU A O 1
ATOM 2442 N N . ILE A 1 311 ? 0.221 69.165 -71.450 1.00 149.37 311 ILE A N 1
ATOM 2443 C CA . ILE A 1 311 ? 1.580 69.399 -70.973 1.00 160.51 311 ILE A CA 1
ATOM 2444 C C . ILE A 1 311 ? 1.765 68.882 -69.546 1.00 161.78 311 ILE A C 1
ATOM 2445 O O . ILE A 1 311 ? 2.878 68.504 -69.163 1.00 176.15 311 ILE A O 1
ATOM 2450 N N . VAL A 1 312 ? 0.693 68.824 -68.751 1.00 143.07 312 VAL A N 1
ATOM 2451 C CA . VAL A 1 312 ? 0.762 68.175 -67.444 1.00 153.38 312 VAL A CA 1
ATOM 2452 C C . VAL A 1 312 ? 1.146 66.711 -67.607 1.00 161.18 312 VAL A C 1
ATOM 2453 O O . VAL A 1 312 ? 2.094 66.219 -66.980 1.00 168.77 312 VAL A O 1
ATOM 2457 N N . THR A 1 313 ? 0.411 65.992 -68.456 1.00 167.80 313 THR A N 1
ATOM 2458 C CA . THR A 1 313 ? 0.707 64.579 -68.656 1.00 158.25 313 THR A CA 1
ATOM 2459 C C . THR A 1 313 ? 1.972 64.370 -69.478 1.00 149.83 313 THR A C 1
ATOM 2460 O O . THR A 1 313 ? 2.539 63.276 -69.444 1.00 170.99 313 THR A O 1
ATOM 2464 N N . ASN A 1 314 ? 2.426 65.389 -70.210 1.00 157.88 314 ASN A N 1
ATOM 2465 C CA . ASN A 1 314 ? 3.767 65.345 -70.785 1.00 165.27 314 ASN A CA 1
ATOM 2466 C C . ASN A 1 314 ? 4.820 65.343 -69.689 1.00 161.43 314 ASN A C 1
ATOM 2467 O O . ASN A 1 314 ? 5.710 64.486 -69.663 1.00 180.81 314 ASN A O 1
ATOM 2472 N N . GLU A 1 315 ? 4.728 66.308 -68.771 1.00 161.99 315 GLU A N 1
ATOM 2473 C CA . GLU A 1 315 ? 5.722 66.435 -67.714 1.00 187.55 315 GLU A CA 1
ATOM 2474 C C . GLU A 1 315 ? 5.718 65.205 -66.816 1.00 180.33 315 GLU A C 1
ATOM 2475 O O . GLU A 1 315 ? 6.776 64.738 -66.379 1.00 167.86 315 GLU A O 1
ATOM 2481 N N . TYR A 1 316 ? 4.531 64.655 -66.545 1.00 169.39 316 TYR A N 1
ATOM 2482 C CA . TYR A 1 316 ? 4.442 63.463 -65.707 1.00 157.40 316 TYR A CA 1
ATOM 2483 C C . TYR A 1 316 ? 4.896 62.222 -66.468 1.00 171.28 316 TYR A C 1
ATOM 2484 O O . TYR A 1 316 ? 5.589 61.363 -65.909 1.00 177.98 316 TYR A O 1
ATOM 2493 N N . LEU A 1 317 ? 4.529 62.119 -67.752 1.00 201.19 317 LEU A N 1
ATOM 2494 C CA . LEU A 1 317 ? 4.991 61.011 -68.582 1.00 215.12 317 LEU A CA 1
ATOM 2495 C C . LEU A 1 317 ? 6.477 61.134 -68.896 1.00 208.04 317 LEU A C 1
ATOM 2496 O O . LEU A 1 317 ? 7.156 60.120 -69.090 1.00 210.61 317 LEU A O 1
ATOM 2501 N N . ARG A 1 318 ? 7.005 62.351 -68.923 1.00 224.95 318 ARG A N 1
ATOM 2502 C CA . ARG A 1 318 ? 8.440 62.556 -69.064 1.00 231.98 318 ARG A CA 1
ATOM 2503 C C . ARG A 1 318 ? 9.120 62.120 -67.767 1.00 185.96 318 ARG A C 1
ATOM 2504 O O . ARG A 1 318 ? 8.518 61.475 -66.902 1.00 149.47 318 ARG A O 1
ATOM 2512 N N . GLU A 1 319 ? 10.393 62.490 -67.620 1.00 211.37 319 GLU A N 1
ATOM 2513 C CA . GLU A 1 319 ? 11.348 61.850 -66.719 1.00 228.99 319 GLU A CA 1
ATOM 2514 C C . GLU A 1 319 ? 10.803 61.426 -65.366 1.00 210.78 319 GLU A C 1
ATOM 2515 O O . GLU A 1 319 ? 11.349 60.497 -64.764 1.00 243.23 319 GLU A O 1
ATOM 2521 N N . SER A 1 320 ? 9.734 62.074 -64.900 1.00 179.91 320 SER A N 1
ATOM 2522 C CA . SER A 1 320 ? 9.378 62.139 -63.487 1.00 179.51 320 SER A CA 1
ATOM 2523 C C . SER A 1 320 ? 9.657 60.827 -62.773 1.00 168.19 320 SER A C 1
ATOM 2524 O O . SER A 1 320 ? 9.066 59.789 -63.087 1.00 169.02 320 SER A O 1
ATOM 2527 N N . ASP A 1 321 ? 10.560 60.888 -61.800 1.00 160.88 321 ASP A N 1
ATOM 2528 C CA . ASP A 1 321 ? 11.062 59.703 -61.125 1.00 149.06 321 ASP A CA 1
ATOM 2529 C C . ASP A 1 321 ? 10.262 59.363 -59.884 1.00 148.55 321 ASP A C 1
ATOM 2530 O O . ASP A 1 321 ? 10.482 58.299 -59.295 1.00 177.58 321 ASP A O 1
ATOM 2535 N N . PHE A 1 322 ? 9.349 60.237 -59.474 1.00 133.03 322 PHE A N 1
ATOM 2536 C CA . PHE A 1 322 ? 8.409 59.901 -58.420 1.00 127.37 322 PHE A CA 1
ATOM 2537 C C . PHE A 1 322 ? 7.154 60.735 -58.612 1.00 118.63 322 PHE A C 1
ATOM 2538 O O . PHE A 1 322 ? 7.187 61.804 -59.225 1.00 163.43 322 PHE A O 1
ATOM 2546 N N . LEU A 1 323 ? 6.041 60.233 -58.082 1.00 109.77 323 LEU A N 1
ATOM 2547 C CA . LEU A 1 323 ? 4.763 60.929 -58.155 1.00 119.10 323 LEU A CA 1
ATOM 2548 C C . LEU A 1 323 ? 4.186 61.047 -56.754 1.00 136.09 323 LEU A C 1
ATOM 2549 O O . LEU A 1 323 ? 4.011 60.037 -56.064 1.00 131.04 323 LEU A O 1
ATOM 2554 N N . ILE A 1 324 ? 3.893 62.276 -56.341 1.00 127.44 324 ILE A N 1
ATOM 2555 C CA . ILE A 1 324 ? 3.108 62.551 -55.145 1.00 129.02 324 ILE A CA 1
ATOM 2556 C C . ILE A 1 324 ? 1.779 63.145 -55.586 1.00 127.85 324 ILE A C 1
ATOM 2557 O O . ILE A 1 324 ? 1.751 64.106 -56.366 1.00 131.81 324 ILE A O 1
ATOM 2562 N N . HIS A 1 325 ? 0.682 62.570 -55.103 1.00 101.77 325 HIS A N 1
ATOM 2563 C CA . HIS A 1 325 ? -0.652 63.075 -55.388 1.00 123.75 325 HIS A CA 1
ATOM 2564 C C . HIS A 1 325 ? -1.292 63.503 -54.079 1.00 157.96 325 HIS A C 1
ATOM 2565 O O . HIS A 1 325 ? -1.316 62.732 -53.113 1.00 170.84 325 HIS A O 1
ATOM 2572 N N . LEU A 1 326 ? -1.807 64.726 -54.050 1.00 187.52 326 LEU A N 1
ATOM 2573 C CA . LEU A 1 326 ? -2.364 65.314 -52.844 1.00 156.00 326 LEU A CA 1
ATOM 2574 C C . LEU A 1 326 ? -3.883 65.299 -52.900 1.00 148.27 326 LEU A C 1
ATOM 2575 O O . LEU A 1 326 ? -4.484 65.652 -53.920 1.00 148.57 326 LEU A O 1
ATOM 2580 N N . MET A 1 327 ? -4.498 64.890 -51.797 1.00 155.38 327 MET A N 1
ATOM 2581 C CA . MET A 1 327 ? -5.938 65.017 -51.630 1.00 187.38 327 MET A CA 1
ATOM 2582 C C . MET A 1 327 ? -6.201 65.645 -50.273 1.00 204.12 327 MET A C 1
ATOM 2583 O O . MET A 1 327 ? -5.575 65.262 -49.283 1.00 236.17 327 MET A O 1
ATOM 2588 N N . ASN A 1 328 ? -7.084 66.637 -50.233 1.00 182.96 328 ASN A N 1
ATOM 2589 C CA . ASN A 1 328 ? -7.414 67.257 -48.961 1.00 166.83 328 ASN A CA 1
ATOM 2590 C C . ASN A 1 328 ? -8.140 66.255 -48.073 1.00 171.58 328 ASN A C 1
ATOM 2591 O O . ASN A 1 328 ? -8.853 65.369 -48.552 1.00 193.70 328 ASN A O 1
ATOM 2596 N N . ALA A 1 329 ? -7.945 66.404 -46.759 1.00 165.12 329 ALA A N 1
ATOM 2597 C CA . ALA A 1 329 ? -8.432 65.423 -45.796 1.00 192.49 329 ALA A CA 1
ATOM 2598 C C . ALA A 1 329 ? -9.928 65.160 -45.906 1.00 204.03 329 ALA A C 1
ATOM 2599 O O . ALA A 1 329 ? -10.396 64.110 -45.454 1.00 208.18 329 ALA A O 1
ATOM 2601 N N . SER A 1 330 ? -10.693 66.079 -46.486 1.00 195.74 330 SER A N 1
ATOM 2602 C CA . SER A 1 330 ? -12.144 65.966 -46.526 1.00 199.98 330 SER A CA 1
ATOM 2603 C C . SER A 1 330 ? -12.681 66.070 -47.952 1.00 207.86 330 SER A C 1
ATOM 2604 O O . SER A 1 330 ? -13.752 66.629 -48.193 1.00 209.62 330 SER A O 1
ATOM 2607 N N . GLN A 1 331 ? -11.947 65.521 -48.918 1.00 203.95 331 GLN A N 1
ATOM 2608 C CA . GLN A 1 331 ? -12.436 65.413 -50.287 1.00 204.00 331 GLN A CA 1
ATOM 2609 C C . GLN A 1 331 ? -13.077 64.045 -50.491 1.00 218.02 331 GLN A C 1
ATOM 2610 O O . GLN A 1 331 ? -12.501 63.020 -50.113 1.00 240.38 331 GLN A O 1
ATOM 2616 N N . SER A 1 332 ? -14.268 64.033 -51.092 1.00 209.91 332 SER A N 1
ATOM 2617 C CA . SER A 1 332 ? -15.009 62.795 -51.306 1.00 214.97 332 SER A CA 1
ATOM 2618 C C . SER A 1 332 ? -14.512 62.084 -52.558 1.00 214.49 332 SER A C 1
ATOM 2619 O O . SER A 1 332 ? -15.295 61.749 -53.453 1.00 223.06 332 SER A O 1
ATOM 2622 N N . LEU A 1 333 ? -13.195 61.891 -52.628 1.00 205.10 333 LEU A N 1
ATOM 2623 C CA . LEU A 1 333 ? -12.499 61.110 -53.645 1.00 179.64 333 LEU A CA 1
ATOM 2624 C C . LEU A 1 333 ? -12.471 61.824 -54.994 1.00 183.54 333 LEU A C 1
ATOM 2625 O O . LEU A 1 333 ? -11.693 61.443 -55.874 1.00 201.67 333 LEU A O 1
ATOM 2630 N N . THR A 1 334 ? -13.263 62.887 -55.151 1.00 176.32 334 THR A N 1
ATOM 2631 C CA . THR A 1 334 ? -13.045 63.884 -56.202 1.00 164.80 334 THR A CA 1
ATOM 2632 C C . THR A 1 334 ? -12.954 63.248 -57.594 1.00 163.97 334 THR A C 1
ATOM 2633 O O . THR A 1 334 ? -11.887 63.198 -58.193 1.00 170.32 334 THR A O 1
ATOM 2637 N N . GLN A 1 335 ? -14.102 62.790 -58.107 1.00 166.32 335 GLN A N 1
ATOM 2638 C CA . GLN A 1 335 ? -14.183 61.865 -59.243 1.00 182.59 335 GLN A CA 1
ATOM 2639 C C . GLN A 1 335 ? -13.061 61.999 -60.276 1.00 160.62 335 GLN A C 1
ATOM 2640 O O . GLN A 1 335 ? -12.580 60.987 -60.803 1.00 170.15 335 GLN A O 1
ATOM 2646 N N . LYS A 1 336 ? -12.623 63.226 -60.574 1.00 154.17 336 LYS A N 1
ATOM 2647 C CA . LYS A 1 336 ? -11.438 63.390 -61.414 1.00 158.66 336 LYS A CA 1
ATOM 2648 C C . LYS A 1 336 ? -10.195 62.822 -60.737 1.00 160.01 336 LYS A C 1
ATOM 2649 O O . LYS A 1 336 ? -9.368 62.169 -61.387 1.00 167.51 336 LYS A O 1
ATOM 2655 N N . ASP A 1 337 ? -10.037 63.074 -59.434 1.00 170.01 337 ASP A N 1
ATOM 2656 C CA . ASP A 1 337 ? -8.948 62.452 -58.686 1.00 170.45 337 ASP A CA 1
ATOM 2657 C C . ASP A 1 337 ? -9.023 60.936 -58.779 1.00 170.07 337 ASP A C 1
ATOM 2658 O O . ASP A 1 337 ? -7.998 60.267 -58.942 1.00 152.97 337 ASP A O 1
ATOM 2663 N N . ALA A 1 338 ? -10.233 60.378 -58.673 1.00 179.80 338 ALA A N 1
ATOM 2664 C CA . ALA A 1 338 ? -10.388 58.929 -58.738 1.00 147.97 338 ALA A CA 1
ATOM 2665 C C . ALA A 1 338 ? -9.985 58.393 -60.102 1.00 126.77 338 ALA A C 1
ATOM 2666 O O . ALA A 1 338 ? -9.288 57.378 -60.193 1.00 124.57 338 ALA A O 1
ATOM 2668 N N . ASP A 1 339 ? -10.422 59.056 -61.175 1.00 136.09 339 ASP A N 1
ATOM 2669 C CA . ASP A 1 339 ? -10.037 58.621 -62.514 1.00 128.53 339 ASP A CA 1
ATOM 2670 C C . ASP A 1 339 ? -8.529 58.701 -62.703 1.00 125.98 339 ASP A C 1
ATOM 2671 O O . ASP A 1 339 ? -7.920 57.809 -63.310 1.00 140.44 339 ASP A O 1
ATOM 2676 N N . PHE A 1 340 ? -7.905 59.760 -62.183 1.00 121.25 340 PHE A N 1
ATOM 2677 C CA . PHE A 1 340 ? -6.456 59.884 -62.292 1.00 110.97 340 PHE A CA 1
ATOM 2678 C C . PHE A 1 340 ? -5.753 58.766 -61.531 1.00 132.69 340 PHE A C 1
ATOM 2679 O O . PHE A 1 340 ? -4.801 58.160 -62.035 1.00 128.33 340 PHE A O 1
ATOM 2687 N N . LEU A 1 341 ? -6.211 58.480 -60.309 1.00 132.13 341 LEU A N 1
ATOM 2688 C CA . LEU A 1 341 ? -5.608 57.406 -59.526 1.00 148.20 341 LEU A CA 1
ATOM 2689 C C . LEU A 1 341 ? -5.792 56.058 -60.211 1.00 147.01 341 LEU A C 1
ATOM 2690 O O . LEU A 1 341 ? -4.901 55.205 -60.166 1.00 148.34 341 LEU A O 1
ATOM 2695 N N . VAL A 1 342 ? -6.940 55.850 -60.857 1.00 130.09 342 VAL A N 1
ATOM 2696 C CA . VAL A 1 342 ? -7.174 54.605 -61.585 1.00 117.66 342 VAL A CA 1
ATOM 2697 C C . VAL A 1 342 ? -6.189 54.478 -62.740 1.00 99.26 342 VAL A C 1
ATOM 2698 O O . VAL A 1 342 ? -5.543 53.437 -62.919 1.00 107.99 342 VAL A O 1
ATOM 2702 N N . HIS A 1 343 ? -6.067 55.538 -63.548 1.00 117.15 343 HIS A N 1
ATOM 2703 C CA . HIS A 1 343 ? -5.069 55.553 -64.614 1.00 132.13 343 HIS A CA 1
ATOM 2704 C C . HIS A 1 343 ? -3.677 55.261 -64.071 1.00 127.80 343 HIS A C 1
ATOM 2705 O O . HIS A 1 343 ? -2.877 54.571 -64.715 1.00 122.58 343 HIS A O 1
ATOM 2712 N N . CYS A 1 344 ? -3.367 55.797 -62.888 1.00 120.42 344 CYS A N 1
ATOM 2713 C CA . CYS A 1 344 ? -2.079 55.538 -62.255 1.00 125.57 344 CYS A CA 1
ATOM 2714 C C . CYS A 1 344 ? -1.918 54.061 -61.920 1.00 140.25 344 CYS A C 1
ATOM 2715 O O . CYS A 1 344 ? -0.857 53.468 -62.150 1.00 135.55 344 CYS A O 1
ATOM 2718 N N . LEU A 1 345 ? -2.964 53.455 -61.359 1.00 128.11 345 LEU A N 1
ATOM 2719 C CA . LEU A 1 345 ? -2.883 52.054 -60.960 1.00 124.74 345 LEU A CA 1
ATOM 2720 C C . LEU A 1 345 ? -2.730 51.136 -62.165 1.00 121.10 345 LEU A C 1
ATOM 2721 O O . LEU A 1 345 ? -1.958 50.172 -62.119 1.00 130.90 345 LEU A O 1
ATOM 2726 N N . LEU A 1 346 ? -3.447 51.416 -63.257 1.00 123.49 346 LEU A N 1
ATOM 2727 C CA . LEU A 1 346 ? -3.296 50.575 -64.441 1.00 104.94 346 LEU A CA 1
ATOM 2728 C C . LEU A 1 346 ? -1.944 50.756 -65.122 1.00 121.62 346 LEU A C 1
ATOM 2729 O O . LEU A 1 346 ? -1.502 49.851 -65.838 1.00 143.32 346 LEU A O 1
ATOM 2734 N N . ASN A 1 347 ? -1.274 51.890 -64.926 1.00 115.75 347 ASN A N 1
ATOM 2735 C CA . ASN A 1 347 ? 0.044 52.098 -65.518 1.00 120.15 347 ASN A CA 1
ATOM 2736 C C . ASN A 1 347 ? 1.067 51.289 -64.732 1.00 131.58 347 ASN A C 1
ATOM 2737 O O . ASN A 1 347 ? 1.400 51.633 -63.593 1.00 126.94 347 ASN A O 1
ATOM 2742 N N . SER A 1 348 ? 1.578 50.218 -65.347 1.00 137.11 348 SER A N 1
ATOM 2743 C CA . SER A 1 348 ? 2.536 49.348 -64.676 1.00 158.72 348 SER A CA 1
ATOM 2744 C C . SER A 1 348 ? 3.891 50.013 -64.488 1.00 161.62 348 SER A C 1
ATOM 2745 O O . SER A 1 348 ? 4.683 49.557 -63.657 1.00 195.20 348 SER A O 1
ATOM 2748 N N . ARG A 1 349 ? 4.176 51.070 -65.248 1.00 143.73 349 ARG A N 1
ATOM 2749 C CA . ARG A 1 349 ? 5.445 51.771 -65.115 1.00 149.60 349 ARG A CA 1
ATOM 2750 C C . ARG A 1 349 ? 5.522 52.598 -63.835 1.00 163.36 349 ARG A C 1
ATOM 2751 O O . ARG A 1 349 ? 6.628 52.878 -63.358 1.00 169.05 349 ARG A O 1
ATOM 2759 N N . LEU A 1 350 ? 4.379 52.955 -63.243 1.00 146.35 350 LEU A N 1
ATOM 2760 C CA . LEU A 1 350 ? 4.393 53.881 -62.114 1.00 173.89 350 LEU A CA 1
ATOM 2761 C C . LEU A 1 350 ? 5.115 53.287 -60.910 1.00 176.52 350 LEU A C 1
ATOM 2762 O O . LEU A 1 350 ? 5.968 53.947 -60.304 1.00 218.62 350 LEU A O 1
ATOM 2767 N N . SER A 1 351 ? 4.794 52.042 -60.549 1.00 124.69 351 SER A N 1
ATOM 2768 C CA . SER A 1 351 ? 5.561 51.298 -59.550 1.00 124.86 351 SER A CA 1
ATOM 2769 C C . SER A 1 351 ? 5.561 52.009 -58.189 1.00 149.33 351 SER A C 1
ATOM 2770 O O . SER A 1 351 ? 6.575 52.538 -57.731 1.00 171.63 351 SER A O 1
ATOM 2773 N N . LYS A 1 352 ? 4.382 52.019 -57.560 1.00 133.64 352 LYS A N 1
ATOM 2774 C CA . LYS A 1 352 ? 4.186 52.524 -56.193 1.00 149.31 352 LYS A CA 1
ATOM 2775 C C . LYS A 1 352 ? 4.488 54.023 -56.072 1.00 142.15 352 LYS A C 1
ATOM 2776 O O . LYS A 1 352 ? 5.468 54.452 -55.462 1.00 168.64 352 LYS A O 1
ATOM 2782 N N . PHE A 1 353 ? 3.609 54.808 -56.699 1.00 132.87 353 PHE A N 1
ATOM 2783 C CA . PHE A 1 353 ? 3.510 56.238 -56.434 1.00 147.32 353 PHE A CA 1
ATOM 2784 C C . PHE A 1 353 ? 2.947 56.484 -55.026 1.00 168.45 353 PHE A C 1
ATOM 2785 O O . PHE A 1 353 ? 2.553 55.555 -54.312 1.00 166.39 353 PHE A O 1
ATOM 2793 N N . LEU A 1 354 ? 2.895 57.761 -54.630 1.00 142.23 354 LEU A N 1
ATOM 2794 C CA . LEU A 1 354 ? 2.558 58.156 -53.266 1.00 152.73 354 LEU A CA 1
ATOM 2795 C C . LEU A 1 354 ? 1.328 59.059 -53.215 1.00 158.44 354 LEU A C 1
ATOM 2796 O O . LEU A 1 354 ? 1.085 59.862 -54.122 1.00 157.92 354 LEU A O 1
ATOM 2801 N N . ILE A 1 355 ? 0.568 58.938 -52.125 1.00 139.55 355 ILE A N 1
ATOM 2802 C CA . ILE A 1 355 ? -0.573 59.791 -51.819 1.00 139.54 355 ILE A CA 1
ATOM 2803 C C . ILE A 1 355 ? -0.300 60.501 -50.500 1.00 172.78 355 ILE A C 1
ATOM 2804 O O . ILE A 1 355 ? 0.125 59.871 -49.522 1.00 158.65 355 ILE A O 1
ATOM 2809 N N . VAL A 1 356 ? -0.547 61.808 -50.477 1.00 195.48 356 VAL A N 1
ATOM 2810 C CA . VAL A 1 356 ? -0.511 62.600 -49.255 1.00 139.69 356 VAL A CA 1
ATOM 2811 C C . VAL A 1 356 ? -1.895 63.198 -49.041 1.00 139.91 356 VAL A C 1
ATOM 2812 O O . VAL A 1 356 ? -2.437 63.871 -49.930 1.00 159.76 356 VAL A O 1
ATOM 2816 N N . LEU A 1 357 ? -2.471 62.930 -47.872 1.00 139.41 357 LEU A N 1
ATOM 2817 C CA . LEU A 1 357 ? -3.682 63.601 -47.416 1.00 178.96 357 LEU A CA 1
ATOM 2818 C C . LEU A 1 357 ? -3.262 64.937 -46.824 1.00 195.89 357 LEU A C 1
ATOM 2819 O O . LEU A 1 357 ? -2.877 65.023 -45.656 1.00 213.52 357 LEU A O 1
ATOM 2824 N N . THR A 1 358 ? -3.335 65.981 -47.637 1.00 191.13 358 THR A N 1
ATOM 2825 C CA . THR A 1 358 ? -2.938 67.309 -47.203 1.00 181.04 358 THR A CA 1
ATOM 2826 C C . THR A 1 358 ? -3.984 67.893 -46.260 1.00 206.87 358 THR A C 1
ATOM 2827 O O . THR A 1 358 ? -5.157 67.507 -46.283 1.00 176.38 358 THR A O 1
ATOM 2831 N N . LYS A 1 359 ? -3.538 68.831 -45.423 1.00 221.54 359 LYS A N 1
ATOM 2832 C CA . LYS A 1 359 ? -4.345 69.390 -44.339 1.00 193.92 359 LYS A CA 1
ATOM 2833 C C . LYS A 1 359 ? -4.780 68.281 -43.377 1.00 208.63 359 LYS A C 1
ATOM 2834 O O . LYS A 1 359 ? -5.967 68.017 -43.175 1.00 216.33 359 LYS A O 1
ATOM 2840 N N . ALA A 1 360 ? -3.775 67.624 -42.786 1.00 203.57 360 ALA A N 1
ATOM 2841 C CA . ALA A 1 360 ? -4.039 66.507 -41.883 1.00 208.96 360 ALA A CA 1
ATOM 2842 C C . ALA A 1 360 ? -4.744 66.958 -40.610 1.00 224.72 360 ALA A C 1
ATOM 2843 O O . ALA A 1 360 ? -5.425 66.152 -39.964 1.00 208.70 360 ALA A O 1
ATOM 2845 N N . ASP A 1 361 ? -4.587 68.221 -40.228 1.00 234.12 361 ASP A N 1
ATOM 2846 C CA . ASP A 1 361 ? -5.324 68.779 -39.100 1.00 201.85 361 ASP A CA 1
ATOM 2847 C C . ASP A 1 361 ? -6.775 68.962 -39.532 1.00 194.43 361 ASP A C 1
ATOM 2848 O O . ASP A 1 361 ? -7.179 68.551 -40.623 1.00 217.40 361 ASP A O 1
ATOM 2853 N N . LEU A 1 362 ? -7.589 69.561 -38.664 1.00 191.64 362 LEU A N 1
ATOM 2854 C CA . LEU A 1 362 ? -9.013 69.781 -38.890 1.00 207.58 362 LEU A CA 1
ATOM 2855 C C . LEU A 1 362 ? -9.782 68.469 -38.922 1.00 206.02 362 LEU A C 1
ATOM 2856 O O . LEU A 1 362 ? -10.990 68.480 -39.181 1.00 232.62 362 LEU A O 1
ATOM 2861 N N . LEU A 1 363 ? -9.127 67.340 -38.667 1.00 197.36 363 LEU A N 1
ATOM 2862 C CA . LEU A 1 363 ? -9.758 66.037 -38.811 1.00 215.98 363 LEU A CA 1
ATOM 2863 C C . LEU A 1 363 ? -9.123 65.090 -37.808 1.00 223.13 363 LEU A C 1
ATOM 2864 O O . LEU A 1 363 ? -7.894 65.022 -37.706 1.00 210.10 363 LEU A O 1
ATOM 2869 N N . SER A 1 364 ? -9.961 64.376 -37.065 1.00 222.65 364 SER A N 1
ATOM 2870 C CA . SER A 1 364 ? -9.460 63.487 -36.028 1.00 229.00 364 SER A CA 1
ATOM 2871 C C . SER A 1 364 ? -8.642 62.356 -36.635 1.00 239.89 364 SER A C 1
ATOM 2872 O O . SER A 1 364 ? -9.033 61.749 -37.634 1.00 247.56 364 SER A O 1
ATOM 2875 N N . LYS A 1 365 ? -7.492 62.077 -36.033 1.00 249.15 365 LYS A N 1
ATOM 2876 C CA . LYS A 1 365 ? -6.776 60.863 -36.381 1.00 249.96 365 LYS A CA 1
ATOM 2877 C C . LYS A 1 365 ? -7.589 59.647 -35.942 1.00 246.29 365 LYS A C 1
ATOM 2878 O O . LYS A 1 365 ? -8.350 59.698 -34.972 1.00 246.25 365 LYS A O 1
ATOM 2884 N N . LYS A 1 366 ? -7.428 58.555 -36.688 1.00 251.16 366 LYS A N 1
ATOM 2885 C CA . LYS A 1 366 ? -8.237 57.342 -36.734 1.00 272.49 366 LYS A CA 1
ATOM 2886 C C . LYS A 1 366 ? -9.579 57.598 -37.413 1.00 257.61 366 LYS A C 1
ATOM 2887 O O . LYS A 1 366 ? -10.323 56.645 -37.650 1.00 287.71 366 LYS A O 1
ATOM 2893 N N . ASP A 1 367 ? -9.911 58.848 -37.741 1.00 239.88 367 ASP A N 1
ATOM 2894 C CA . ASP A 1 367 ? -10.897 59.178 -38.761 1.00 245.60 367 ASP A CA 1
ATOM 2895 C C . ASP A 1 367 ? -10.239 59.465 -40.102 1.00 232.39 367 ASP A C 1
ATOM 2896 O O . ASP A 1 367 ? -10.863 59.277 -41.152 1.00 225.54 367 ASP A O 1
ATOM 2901 N N . LEU A 1 368 ? -8.985 59.923 -40.066 1.00 227.91 368 LEU A N 1
ATOM 2902 C CA . LEU A 1 368 ? -8.174 60.034 -41.271 1.00 213.62 368 LEU A CA 1
ATOM 2903 C C . LEU A 1 368 ? -7.930 58.664 -41.889 1.00 212.06 368 LEU A C 1
ATOM 2904 O O . LEU A 1 368 ? -7.977 58.504 -43.116 1.00 212.36 368 LEU A O 1
ATOM 2909 N N . GLU A 1 369 ? -7.669 57.659 -41.049 1.00 209.96 369 GLU A N 1
ATOM 2910 C CA . GLU A 1 369 ? -7.470 56.307 -41.557 1.00 222.32 369 GLU A CA 1
ATOM 2911 C C . GLU A 1 369 ? -8.759 55.734 -42.131 1.00 223.73 369 GLU A C 1
ATOM 2912 O O . GLU A 1 369 ? -8.713 54.932 -43.069 1.00 226.67 369 GLU A O 1
ATOM 2918 N N . GLU A 1 370 ? -9.914 56.148 -41.605 1.00 209.38 370 GLU A N 1
ATOM 2919 C CA . GLU A 1 370 ? -11.176 55.786 -42.242 1.00 217.47 370 GLU A CA 1
ATOM 2920 C C . GLU A 1 370 ? -11.286 56.413 -43.626 1.00 218.17 370 GLU A C 1
ATOM 2921 O O . GLU A 1 370 ? -11.806 55.793 -44.561 1.00 238.07 370 GLU A O 1
ATOM 2927 N N . VAL A 1 371 ? -10.794 57.646 -43.777 1.00 219.33 371 VAL A N 1
ATOM 2928 C CA . VAL A 1 371 ? -10.767 58.287 -45.089 1.00 201.78 371 VAL A CA 1
ATOM 2929 C C . VAL A 1 371 ? -9.889 57.493 -46.048 1.00 188.74 371 VAL A C 1
ATOM 2930 O O . VAL A 1 371 ? -10.255 57.267 -47.209 1.00 176.67 371 VAL A O 1
ATOM 2934 N N . ILE A 1 372 ? -8.720 57.053 -45.577 1.00 184.37 372 ILE A N 1
ATOM 2935 C CA . ILE A 1 372 ? -7.831 56.250 -46.417 1.00 161.47 372 ILE A CA 1
ATOM 2936 C C . ILE A 1 372 ? -8.493 54.929 -46.795 1.00 171.74 372 ILE A C 1
ATOM 2937 O O . ILE A 1 372 ? -8.373 54.457 -47.935 1.00 177.75 372 ILE A O 1
ATOM 2942 N N . VAL A 1 373 ? -9.199 54.313 -45.844 1.00 164.56 373 VAL A N 1
ATOM 2943 C CA . VAL A 1 373 ? -9.912 53.067 -46.117 1.00 187.98 373 VAL A CA 1
ATOM 2944 C C . VAL A 1 373 ? -10.967 53.279 -47.195 1.00 183.87 373 VAL A C 1
ATOM 2945 O O . VAL A 1 373 ? -11.115 52.458 -48.108 1.00 183.92 373 VAL A O 1
ATOM 2949 N N . TYR A 1 374 ? -11.721 54.376 -47.102 1.00 172.30 374 TYR A N 1
ATOM 2950 C CA . TYR A 1 374 ? -12.716 54.677 -48.128 1.00 172.37 374 TYR A CA 1
ATOM 2951 C C . TYR A 1 374 ? -12.061 54.897 -49.485 1.00 173.68 374 TYR A C 1
ATOM 2952 O O . TYR A 1 374 ? -12.565 54.427 -50.512 1.00 194.75 374 TYR A O 1
ATOM 2961 N N . THR A 1 375 ? -10.944 55.625 -49.507 1.00 148.62 375 THR A N 1
ATOM 2962 C CA . THR A 1 375 ? -10.205 55.831 -50.748 1.00 165.63 375 THR A CA 1
ATOM 2963 C C . THR A 1 375 ? -9.833 54.499 -51.389 1.00 179.62 375 THR A C 1
ATOM 2964 O O . THR A 1 375 ? -10.067 54.277 -52.586 1.00 169.53 375 THR A O 1
ATOM 2968 N N . LYS A 1 376 ? -9.259 53.594 -50.595 1.00 156.65 376 LYS A N 1
ATOM 2969 C CA . LYS A 1 376 ? -8.793 52.325 -51.143 1.00 141.25 376 LYS A CA 1
ATOM 2970 C C . LYS A 1 376 ? -9.959 51.439 -51.566 1.00 156.54 376 LYS A C 1
ATOM 2971 O O . LYS A 1 376 ? -9.864 50.721 -52.568 1.00 180.78 376 LYS A O 1
ATOM 2977 N N . GLU A 1 377 ? -11.076 51.488 -50.835 1.00 150.47 377 GLU A N 1
ATOM 2978 C CA . GLU A 1 377 ? -12.261 50.746 -51.260 1.00 161.08 377 GLU A CA 1
ATOM 2979 C C . GLU A 1 377 ? -12.794 51.264 -52.590 1.00 167.90 377 GLU A C 1
ATOM 2980 O O . GLU A 1 377 ? -13.199 50.477 -53.455 1.00 177.99 377 GLU A O 1
ATOM 2986 N N . SER A 1 378 ? -12.809 52.585 -52.773 1.00 167.15 378 SER A N 1
ATOM 2987 C CA . SER A 1 378 ? -13.245 53.145 -54.048 1.00 175.49 378 SER A CA 1
ATOM 2988 C C . SER A 1 378 ? -12.332 52.694 -55.181 1.00 175.74 378 SER A C 1
ATOM 2989 O O . SER A 1 378 ? -12.799 52.264 -56.247 1.00 189.08 378 SER A O 1
ATOM 2992 N N . LEU A 1 379 ? -11.017 52.778 -54.963 1.00 168.32 379 LEU A N 1
ATOM 2993 C CA . LEU A 1 379 ? -10.074 52.369 -55.999 1.00 171.29 379 LEU A CA 1
ATOM 2994 C C . LEU A 1 379 ? -10.204 50.883 -56.316 1.00 161.09 379 LEU A C 1
ATOM 2995 O O . LEU A 1 379 ? -10.036 50.471 -57.469 1.00 164.73 379 LEU A O 1
ATOM 3000 N N . LYS A 1 380 ? -10.499 50.061 -55.304 1.00 158.78 380 LYS A N 1
ATOM 3001 C CA . LYS A 1 380 ? -10.749 48.644 -55.550 1.00 180.72 380 LYS A CA 1
ATOM 3002 C C . LYS A 1 380 ? -12.031 48.440 -56.348 1.00 188.19 380 LYS A C 1
ATOM 3003 O O . LYS A 1 380 ? -12.099 47.554 -57.208 1.00 207.34 380 LYS A O 1
ATOM 3009 N N . SER A 1 381 ? -13.064 49.238 -56.065 1.00 172.76 381 SER A N 1
ATOM 3010 C CA . SER A 1 381 ? -14.308 49.125 -56.818 1.00 176.57 381 SER A CA 1
ATOM 3011 C C . SER A 1 381 ? -14.105 49.497 -58.279 1.00 184.72 381 SER A C 1
ATOM 3012 O O . SER A 1 381 ? -14.789 48.959 -59.157 1.00 186.84 381 SER A O 1
ATOM 3015 N N . ARG A 1 382 ? -13.178 50.412 -58.561 1.00 197.27 382 ARG A N 1
ATOM 3016 C CA . ARG A 1 382 ? -12.879 50.743 -59.949 1.00 201.97 382 ARG A CA 1
ATOM 3017 C C . ARG A 1 382 ? -12.012 49.698 -60.646 1.00 180.06 382 ARG A C 1
ATOM 3018 O O . ARG A 1 382 ? -11.836 49.780 -61.866 1.00 175.50 382 ARG A O 1
ATOM 3026 N N . LEU A 1 383 ? -11.464 48.725 -59.914 1.00 167.73 383 LEU A N 1
ATOM 3027 C CA . LEU A 1 383 ? -10.635 47.652 -60.476 1.00 160.50 383 LEU A CA 1
ATOM 3028 C C . LEU A 1 383 ? -11.166 46.322 -59.954 1.00 189.56 383 LEU A C 1
ATOM 3029 O O . LEU A 1 383 ? -10.670 45.830 -58.939 1.00 223.41 383 LEU A O 1
ATOM 3034 N N . VAL A 1 384 ? -12.132 45.719 -60.642 1.00 204.35 384 VAL A N 1
ATOM 3035 C CA . VAL A 1 384 ? -12.741 44.479 -60.153 1.00 222.33 384 VAL A CA 1
ATOM 3036 C C . VAL A 1 384 ? -12.013 43.314 -60.818 1.00 201.93 384 VAL A C 1
ATOM 3037 O O . VAL A 1 384 ? -12.329 42.898 -61.932 1.00 162.12 384 VAL A O 1
ATOM 3041 N N . ASP A 1 385 ? -10.977 42.829 -60.136 1.00 195.16 385 ASP A N 1
ATOM 3042 C CA . ASP A 1 385 ? -10.358 41.523 -60.337 1.00 166.20 385 ASP A CA 1
ATOM 3043 C C . ASP A 1 385 ? -9.386 41.350 -59.183 1.00 144.01 385 ASP A C 1
ATOM 3044 O O . ASP A 1 385 ? -9.455 42.105 -58.208 1.00 168.70 385 ASP A O 1
ATOM 3049 N N . LEU A 1 386 ? -8.476 40.377 -59.262 1.00 137.15 386 LEU A N 1
ATOM 3050 C CA . LEU A 1 386 ? -7.276 40.506 -58.444 1.00 134.06 386 LEU A CA 1
ATOM 3051 C C . LEU A 1 386 ? -6.575 41.841 -58.676 1.00 135.90 386 LEU A C 1
ATOM 3052 O O . LEU A 1 386 ? -5.707 42.217 -57.878 1.00 162.73 386 LEU A O 1
ATOM 3057 N N . ASP A 1 387 ? -6.944 42.563 -59.743 1.00 140.57 387 ASP A N 1
ATOM 3058 C CA . ASP A 1 387 ? -6.547 43.957 -59.932 1.00 160.10 387 ASP A CA 1
ATOM 3059 C C . ASP A 1 387 ? -6.741 44.796 -58.677 1.00 151.20 387 ASP A C 1
ATOM 3060 O O . ASP A 1 387 ? -6.080 45.828 -58.517 1.00 113.09 387 ASP A O 1
ATOM 3065 N N . GLU A 1 388 ? -7.665 44.395 -57.797 1.00 136.61 388 GLU A N 1
ATOM 3066 C CA . GLU A 1 388 ? -7.885 45.138 -56.560 1.00 127.81 388 GLU A CA 1
ATOM 3067 C C . GLU A 1 388 ? -6.592 45.279 -55.769 1.00 115.81 388 GLU A C 1
ATOM 3068 O O . GLU A 1 388 ? -6.324 46.337 -55.187 1.00 138.54 388 GLU A O 1
ATOM 3074 N N . ASN A 1 389 ? -5.755 44.239 -55.768 1.00 138.66 389 ASN A N 1
ATOM 3075 C CA . ASN A 1 389 ? -4.509 44.302 -55.013 1.00 153.72 389 ASN A CA 1
ATOM 3076 C C . ASN A 1 389 ? -3.558 45.363 -55.552 1.00 124.53 389 ASN A C 1
ATOM 3077 O O . ASN A 1 389 ? -2.600 45.726 -54.859 1.00 135.11 389 ASN A O 1
ATOM 3082 N N . LEU A 1 390 ? -3.819 45.887 -56.750 1.00 102.39 390 LEU A N 1
ATOM 3083 C CA . LEU A 1 390 ? -3.050 47.009 -57.269 1.00 138.59 390 LEU A CA 1
ATOM 3084 C C . LEU A 1 390 ? -3.193 48.262 -56.414 1.00 135.61 390 LEU A C 1
ATOM 3085 O O . LEU A 1 390 ? -2.299 49.114 -56.435 1.00 104.25 390 LEU A O 1
ATOM 3090 N N . VAL A 1 391 ? -4.293 48.404 -55.667 1.00 146.71 391 VAL A N 1
ATOM 3091 C CA . VAL A 1 391 ? -4.395 49.535 -54.750 1.00 126.27 391 VAL A CA 1
ATOM 3092 C C . VAL A 1 391 ? -3.371 49.426 -53.632 1.00 131.42 391 VAL A C 1
ATOM 3093 O O . VAL A 1 391 ? -3.014 50.443 -53.026 1.00 126.75 391 VAL A O 1
ATOM 3097 N N . GLU A 1 392 ? -2.880 48.216 -53.344 1.00 140.92 392 GLU A N 1
ATOM 3098 C CA . GLU A 1 392 ? -1.787 48.058 -52.394 1.00 141.32 392 GLU A CA 1
ATOM 3099 C C . GLU A 1 392 ? -0.481 48.624 -52.926 1.00 130.85 392 GLU A C 1
ATOM 3100 O O . GLU A 1 392 ? 0.537 48.585 -52.225 1.00 129.64 392 GLU A O 1
ATOM 3106 N N . LYS A 1 393 ? -0.506 49.132 -54.156 1.00 118.32 393 LYS A N 1
ATOM 3107 C CA . LYS A 1 393 ? 0.606 49.866 -54.733 1.00 121.18 393 LYS A CA 1
ATOM 3108 C C . LYS A 1 393 ? 0.763 51.251 -54.109 1.00 136.04 393 LYS A C 1
ATOM 3109 O O . LYS A 1 393 ? 1.858 51.816 -54.134 1.00 136.63 393 LYS A O 1
ATOM 3115 N N . ILE A 1 394 ? -0.284 51.806 -53.537 1.00 145.63 394 ILE A N 1
ATOM 3116 C CA . ILE A 1 394 ? -0.242 53.186 -53.068 1.00 140.61 394 ILE A CA 1
ATOM 3117 C C . ILE A 1 394 ? 0.219 53.239 -51.618 1.00 148.69 394 ILE A C 1
ATOM 3118 O O . ILE A 1 394 ? -0.176 52.409 -50.790 1.00 162.63 394 ILE A O 1
ATOM 3123 N N . ASP A 1 395 ? 1.058 54.225 -51.310 1.00 146.53 395 ASP A N 1
ATOM 3124 C CA . ASP A 1 395 ? 1.371 54.609 -49.942 1.00 157.74 395 ASP A CA 1
ATOM 3125 C C . ASP A 1 395 ? 0.563 55.846 -49.575 1.00 155.58 395 ASP A C 1
ATOM 3126 O O . ASP A 1 395 ? 0.255 56.674 -50.431 1.00 168.55 395 ASP A O 1
ATOM 3131 N N . PHE A 1 396 ? 0.220 55.967 -48.292 1.00 164.72 396 PHE A N 1
ATOM 3132 C CA . PHE A 1 396 ? -0.547 57.102 -47.790 1.00 149.94 396 PHE A CA 1
ATOM 3133 C C . PHE A 1 396 ? 0.183 57.747 -46.623 1.00 161.31 396 PHE A C 1
ATOM 3134 O O . PHE A 1 396 ? 0.524 57.067 -45.650 1.00 178.22 396 PHE A O 1
ATOM 3142 N N . LEU A 1 397 ? 0.405 59.053 -46.713 1.00 151.28 397 LEU A N 1
ATOM 3143 C CA . LEU A 1 397 ? 0.815 59.861 -45.572 1.00 131.65 397 LEU A CA 1
ATOM 3144 C C . LEU A 1 397 ? -0.266 60.891 -45.279 1.00 176.35 397 LEU A C 1
ATOM 3145 O O . LEU A 1 397 ? -1.173 61.114 -46.082 1.00 178.80 397 LEU A O 1
ATOM 3150 N N . CYS A 1 398 ? -0.162 61.531 -44.111 1.00 185.59 398 CYS A N 1
ATOM 3151 C CA . CYS A 1 398 ? -1.154 62.514 -43.656 1.00 162.91 398 CYS A CA 1
ATOM 3152 C C . CYS A 1 398 ? -0.408 63.705 -43.056 1.00 175.26 398 CYS A C 1
ATOM 3153 O O . CYS A 1 398 ? -0.018 63.684 -41.885 1.00 221.31 398 CYS A O 1
ATOM 3156 N N . VAL A 1 399 ? -0.216 64.742 -43.865 1.00 174.67 399 VAL A N 1
ATOM 3157 C CA . VAL A 1 399 ? 0.577 65.901 -43.480 1.00 194.02 399 VAL A CA 1
ATOM 3158 C C . VAL A 1 399 ? -0.296 67.148 -43.460 1.00 199.13 399 VAL A C 1
ATOM 3159 O O . VAL A 1 399 ? -1.215 67.305 -44.272 1.00 205.78 399 VAL A O 1
ATOM 3163 N N . SER A 1 400 ? -0.002 68.040 -42.514 1.00 204.73 400 SER A N 1
ATOM 3164 C CA . SER A 1 400 ? -0.597 69.371 -42.443 1.00 211.57 400 SER A CA 1
ATOM 3165 C C . SER A 1 400 ? 0.511 70.392 -42.672 1.00 215.49 400 SER A C 1
ATOM 3166 O O . SER A 1 400 ? 1.420 70.524 -41.846 1.00 212.73 400 SER A O 1
ATOM 3169 N N . ALA A 1 401 ? 0.433 71.112 -43.793 1.00 215.45 401 ALA A N 1
ATOM 3170 C CA . ALA A 1 401 ? 1.498 72.046 -44.149 1.00 216.25 401 ALA A CA 1
ATOM 3171 C C . ALA A 1 401 ? 1.517 73.269 -43.241 1.00 226.13 401 ALA A C 1
ATOM 3172 O O . ALA A 1 401 ? 2.586 73.852 -43.011 1.00 237.12 401 ALA A O 1
ATOM 3174 N N . LYS A 1 402 ? 0.351 73.678 -42.731 1.00 221.67 402 LYS A N 1
ATOM 3175 C CA . LYS A 1 402 ? 0.278 74.901 -41.938 1.00 197.65 402 LYS A CA 1
ATOM 3176 C C . LYS A 1 402 ? 1.207 74.840 -40.734 1.00 198.05 402 LYS A C 1
ATOM 3177 O O . LYS A 1 402 ? 1.938 75.796 -40.458 1.00 215.07 402 LYS A O 1
ATOM 3183 N N . MET A 1 403 ? 1.213 73.715 -40.021 1.00 187.05 403 MET A N 1
ATOM 3184 C CA . MET A 1 403 ? 1.963 73.633 -38.771 1.00 189.72 403 MET A CA 1
ATOM 3185 C C . MET A 1 403 ? 3.470 73.673 -39.017 1.00 198.46 403 MET A C 1
ATOM 3186 O O . MET A 1 403 ? 4.207 74.383 -38.313 1.00 222.89 403 MET A O 1
ATOM 3191 N N . ALA A 1 404 ? 3.945 72.938 -40.024 1.00 200.77 404 ALA A N 1
ATOM 3192 C CA . ALA A 1 404 ? 5.369 72.951 -40.341 1.00 207.20 404 ALA A CA 1
ATOM 3193 C C . ALA A 1 404 ? 5.810 74.314 -40.857 1.00 201.08 404 ALA A C 1
ATOM 3194 O O . ALA A 1 404 ? 6.897 74.792 -40.511 1.00 202.75 404 ALA A O 1
ATOM 3196 N N . SER A 1 405 ? 4.989 74.950 -41.696 1.00 217.85 405 SER A N 1
ATOM 3197 C CA . SER A 1 405 ? 5.326 76.291 -42.161 1.00 229.19 405 SER A CA 1
ATOM 3198 C C . SER A 1 405 ? 5.320 77.297 -41.015 1.00 253.27 405 SER A C 1
ATOM 3199 O O . SER A 1 405 ? 6.095 78.260 -41.033 1.00 267.94 405 SER A O 1
ATOM 3202 N N . ASP A 1 406 ? 4.462 77.088 -40.013 1.00 237.13 406 ASP A N 1
ATOM 3203 C CA . ASP A 1 406 ? 4.423 77.983 -38.863 1.00 218.53 406 ASP A CA 1
ATOM 3204 C C . ASP A 1 406 ? 5.677 77.845 -38.012 1.00 231.60 406 ASP A C 1
ATOM 3205 O O . ASP A 1 406 ? 6.219 78.847 -37.531 1.00 252.33 406 ASP A O 1
ATOM 3210 N N . PHE A 1 407 ? 6.143 76.609 -37.804 1.00 250.63 407 PHE A N 1
ATOM 3211 C CA . PHE A 1 407 ? 7.261 76.395 -36.885 1.00 259.56 407 PHE A CA 1
ATOM 3212 C C . PHE A 1 407 ? 8.521 77.137 -37.314 1.00 269.24 407 PHE A C 1
ATOM 3213 O O . PHE A 1 407 ? 9.315 77.550 -36.459 1.00 268.82 407 PHE A O 1
ATOM 3221 N N . TYR A 1 408 ? 8.736 77.305 -38.620 1.00 275.12 408 TYR A N 1
ATOM 3222 C CA . TYR A 1 408 ? 9.977 77.919 -39.085 1.00 297.87 408 TYR A CA 1
ATOM 3223 C C . TYR A 1 408 ? 10.093 79.361 -38.604 1.00 306.24 408 TYR A C 1
ATOM 3224 O O . TYR A 1 408 ? 11.099 79.746 -37.997 1.00 360.99 408 TYR A O 1
ATOM 3233 N N . LYS A 1 409 ? 9.071 80.177 -38.865 1.00 286.66 409 LYS A N 1
ATOM 3234 C CA . LYS A 1 409 ? 9.132 81.588 -38.503 1.00 288.01 409 LYS A CA 1
ATOM 3235 C C . LYS A 1 409 ? 7.868 82.136 -37.857 1.00 274.14 409 LYS A C 1
ATOM 3236 O O . LYS A 1 409 ? 7.924 83.239 -37.304 1.00 268.75 409 LYS A O 1
ATOM 3242 N N . GLY A 1 410 ? 6.751 81.422 -37.887 1.00 268.66 410 GLY A N 1
ATOM 3243 C CA . GLY A 1 410 ? 5.447 81.989 -37.612 1.00 238.00 410 GLY A CA 1
ATOM 3244 C C . GLY A 1 410 ? 4.947 81.763 -36.201 1.00 209.81 410 GLY A C 1
ATOM 3245 O O . GLY A 1 410 ? 5.723 81.684 -35.241 1.00 205.52 410 GLY A O 1
ATOM 3246 N N . LEU A 1 411 ? 3.621 81.660 -36.083 1.00 206.48 411 LEU A N 1
ATOM 3247 C CA . LEU A 1 411 ? 2.961 81.657 -34.781 1.00 208.93 411 LEU A CA 1
ATOM 3248 C C . LEU A 1 411 ? 3.370 80.449 -33.946 1.00 219.96 411 LEU A C 1
ATOM 3249 O O . LEU A 1 411 ? 3.827 80.593 -32.807 1.00 230.45 411 LEU A O 1
ATOM 3254 N N . ALA A 1 412 ? 3.219 79.245 -34.499 1.00 239.36 412 ALA A N 1
ATOM 3255 C CA . ALA A 1 412 ? 3.451 78.017 -33.739 1.00 248.14 412 ALA A CA 1
ATOM 3256 C C . ALA A 1 412 ? 4.948 77.705 -33.697 1.00 266.97 412 ALA A C 1
ATOM 3257 O O . ALA A 1 412 ? 5.436 76.722 -34.258 1.00 287.60 412 ALA A O 1
ATOM 3259 N N . SER A 1 413 ? 5.687 78.575 -33.003 1.00 274.55 413 SER A N 1
ATOM 3260 C CA . SER A 1 413 ? 7.088 78.283 -32.729 1.00 275.56 413 SER A CA 1
ATOM 3261 C C . SER A 1 413 ? 7.238 77.111 -31.770 1.00 286.90 413 SER A C 1
ATOM 3262 O O . SER A 1 413 ? 8.307 76.493 -31.724 1.00 287.62 413 SER A O 1
ATOM 3265 N N . LYS A 1 414 ? 6.197 76.801 -31.000 1.00 289.23 414 LYS A N 1
ATOM 3266 C CA . LYS A 1 414 ? 6.134 75.515 -30.323 1.00 280.51 414 LYS A CA 1
ATOM 3267 C C . LYS A 1 414 ? 6.007 74.415 -31.368 1.00 263.27 414 LYS A C 1
ATOM 3268 O O . LYS A 1 414 ? 5.364 74.597 -32.405 1.00 271.53 414 LYS A O 1
ATOM 3274 N N . GLU A 1 415 ? 6.617 73.268 -31.092 1.00 249.66 415 GLU A N 1
ATOM 3275 C CA . GLU A 1 415 ? 6.891 72.293 -32.144 1.00 230.31 415 GLU A CA 1
ATOM 3276 C C . GLU A 1 415 ? 5.599 71.642 -32.616 1.00 227.84 415 GLU A C 1
ATOM 3277 O O . GLU A 1 415 ? 5.127 70.660 -32.038 1.00 194.91 415 GLU A O 1
ATOM 3283 N N . SER A 1 416 ? 5.026 72.204 -33.678 1.00 249.43 416 SER A N 1
ATOM 3284 C CA . SER A 1 416 ? 3.994 71.554 -34.471 1.00 232.25 416 SER A CA 1
ATOM 3285 C C . SER A 1 416 ? 4.557 70.964 -35.756 1.00 216.64 416 SER A C 1
ATOM 3286 O O . SER A 1 416 ? 3.801 70.385 -36.543 1.00 211.66 416 SER A O 1
ATOM 3289 N N . LEU A 1 417 ? 5.863 71.125 -35.989 1.00 208.89 417 LEU A N 1
ATOM 3290 C CA . LEU A 1 417 ? 6.532 70.483 -37.116 1.00 193.78 417 LEU A CA 1
ATOM 3291 C C . LEU A 1 417 ? 6.263 68.983 -37.117 1.00 212.66 417 LEU A C 1
ATOM 3292 O O . LEU A 1 417 ? 5.711 68.432 -38.075 1.00 219.58 417 LEU A O 1
ATOM 3297 N N . GLN A 1 418 ? 6.653 68.310 -36.041 1.00 205.81 418 GLN A N 1
ATOM 3298 C CA . GLN A 1 418 ? 6.135 66.984 -35.765 1.00 195.65 418 GLN A CA 1
ATOM 3299 C C . GLN A 1 418 ? 4.750 67.112 -35.137 1.00 187.87 418 GLN A C 1
ATOM 3300 O O . GLN A 1 418 ? 4.384 68.158 -34.595 1.00 191.27 418 GLN A O 1
ATOM 3306 N N . LYS A 1 419 ? 3.976 66.030 -35.231 1.00 207.57 419 LYS A N 1
ATOM 3307 C CA . LYS A 1 419 ? 2.537 65.940 -34.966 1.00 218.37 419 LYS A CA 1
ATOM 3308 C C . LYS A 1 419 ? 1.755 66.538 -36.131 1.00 207.84 419 LYS A C 1
ATOM 3309 O O . LYS A 1 419 ? 0.520 66.611 -36.060 1.00 197.26 419 LYS A O 1
ATOM 3315 N N . SER A 1 420 ? 2.429 66.978 -37.192 1.00 211.53 420 SER A N 1
ATOM 3316 C CA . SER A 1 420 ? 1.799 67.381 -38.444 1.00 194.66 420 SER A CA 1
ATOM 3317 C C . SER A 1 420 ? 1.987 66.362 -39.553 1.00 179.72 420 SER A C 1
ATOM 3318 O O . SER A 1 420 ? 1.037 66.064 -40.279 1.00 183.52 420 SER A O 1
ATOM 3321 N N . GLY A 1 421 ? 3.196 65.827 -39.700 1.00 186.01 421 GLY A N 1
ATOM 3322 C CA . GLY A 1 421 ? 3.520 64.877 -40.749 1.00 203.96 421 GLY A CA 1
ATOM 3323 C C . GLY A 1 421 ? 4.644 65.311 -41.664 1.00 195.98 421 GLY A C 1
ATOM 3324 O O . GLY A 1 421 ? 5.141 64.484 -42.444 1.00 217.74 421 GLY A O 1
ATOM 3325 N N . MET A 1 422 ? 5.070 66.576 -41.605 1.00 179.07 422 MET A N 1
ATOM 3326 C CA . MET A 1 422 ? 6.040 67.084 -42.571 1.00 191.43 422 MET A CA 1
ATOM 3327 C C . MET A 1 422 ? 7.415 66.465 -42.368 1.00 187.79 422 MET A C 1
ATOM 3328 O O . MET A 1 422 ? 8.127 66.192 -43.341 1.00 195.70 422 MET A O 1
ATOM 3333 N N . GLN A 1 423 ? 7.818 66.262 -41.114 1.00 192.21 423 GLN A N 1
ATOM 3334 C CA . GLN A 1 423 ? 9.102 65.624 -40.847 1.00 208.88 423 GLN A CA 1
ATOM 3335 C C . GLN A 1 423 ? 9.135 64.214 -41.430 1.00 195.47 423 GLN A C 1
ATOM 3336 O O . GLN A 1 423 ? 10.110 63.816 -42.081 1.00 184.07 423 GLN A O 1
ATOM 3342 N N . GLU A 1 424 ? 8.055 63.455 -41.234 1.00 181.38 424 GLU A N 1
ATOM 3343 C CA . GLU A 1 424 ? 7.991 62.094 -41.758 1.00 171.21 424 GLU A CA 1
ATOM 3344 C C . GLU A 1 424 ? 7.928 62.087 -43.282 1.00 170.17 424 GLU A C 1
ATOM 3345 O O . GLU A 1 424 ? 8.534 61.228 -43.931 1.00 171.81 424 GLU A O 1
ATOM 3351 N N . PHE A 1 425 ? 7.195 63.035 -43.869 1.00 166.01 425 PHE A N 1
ATOM 3352 C CA . PHE A 1 425 ? 7.129 63.147 -45.324 1.00 149.23 425 PHE A CA 1
ATOM 3353 C C . PHE A 1 425 ? 8.505 63.450 -45.912 1.00 149.93 425 PHE A C 1
ATOM 3354 O O . PHE A 1 425 ? 8.900 62.878 -46.938 1.00 165.55 425 PHE A O 1
ATOM 3362 N N . GLU A 1 426 ? 9.250 64.347 -45.264 1.00 168.91 426 GLU A N 1
ATOM 3363 C CA . GLU A 1 426 ? 10.601 64.670 -45.707 1.00 180.91 426 GLU A CA 1
ATOM 3364 C C . GLU A 1 426 ? 11.520 63.461 -45.584 1.00 175.12 426 GLU A C 1
ATOM 3365 O O . GLU A 1 426 ? 12.332 63.189 -46.479 1.00 165.28 426 GLU A O 1
ATOM 3371 N N . ASN A 1 427 ? 11.408 62.725 -44.474 1.00 179.79 427 ASN A N 1
ATOM 3372 C CA . ASN A 1 427 ? 12.181 61.498 -44.320 1.00 178.67 427 ASN A CA 1
ATOM 3373 C C . ASN A 1 427 ? 11.852 60.503 -45.426 1.00 181.09 427 ASN A C 1
ATOM 3374 O O . ASN A 1 427 ? 12.747 59.857 -45.976 1.00 187.91 427 ASN A O 1
ATOM 3379 N N . TYR A 1 428 ? 10.568 60.377 -45.762 1.00 177.35 428 TYR A N 1
ATOM 3380 C CA . TYR A 1 428 ? 10.130 59.502 -46.847 1.00 161.03 428 TYR A CA 1
ATOM 3381 C C . TYR A 1 428 ? 10.791 59.890 -48.166 1.00 141.44 428 TYR A C 1
ATOM 3382 O O . TYR A 1 428 ? 11.346 59.041 -48.880 1.00 142.82 428 TYR A O 1
ATOM 3391 N N . LEU A 1 429 ? 10.725 61.176 -48.510 1.00 138.46 429 LEU A N 1
ATOM 3392 C CA . LEU A 1 429 ? 11.274 61.622 -49.785 1.00 148.42 429 LEU A CA 1
ATOM 3393 C C . LEU A 1 429 ? 12.785 61.429 -49.836 1.00 160.95 429 LEU A C 1
ATOM 3394 O O . LEU A 1 429 ? 13.337 61.083 -50.887 1.00 166.10 429 LEU A O 1
ATOM 3399 N N . PHE A 1 430 ? 13.474 61.649 -48.712 1.00 157.97 430 PHE A N 1
ATOM 3400 C CA . PHE A 1 430 ? 14.916 61.418 -48.699 1.00 176.83 430 PHE A CA 1
ATOM 3401 C C . PHE A 1 430 ? 15.254 59.933 -48.743 1.00 182.48 430 PHE A C 1
ATOM 3402 O O . PHE A 1 430 ? 16.293 59.552 -49.296 1.00 174.89 430 PHE A O 1
ATOM 3410 N N . ASN A 1 431 ? 14.399 59.084 -48.169 1.00 194.51 431 ASN A N 1
ATOM 3411 C CA . ASN A 1 431 ? 14.601 57.643 -48.273 1.00 213.38 431 ASN A CA 1
ATOM 3412 C C . ASN A 1 431 ? 14.444 57.178 -49.711 1.00 188.49 431 ASN A C 1
ATOM 3413 O O . ASN A 1 431 ? 15.125 56.242 -50.148 1.00 204.92 431 ASN A O 1
ATOM 3418 N N . GLU A 1 432 ? 13.552 57.821 -50.462 1.00 167.51 432 GLU A N 1
ATOM 3419 C CA . GLU A 1 432 ? 13.367 57.474 -51.867 1.00 163.49 432 GLU A CA 1
ATOM 3420 C C . GLU A 1 432 ? 14.614 57.735 -52.708 1.00 165.20 432 GLU A C 1
ATOM 3421 O O . GLU A 1 432 ? 14.622 57.445 -53.909 1.00 163.75 432 GLU A O 1
ATOM 3427 N N . LEU A 1 433 ? 15.671 58.273 -52.103 1.00 171.04 433 LEU A N 1
ATOM 3428 C CA . LEU A 1 433 ? 16.935 58.466 -52.799 1.00 188.81 433 LEU A CA 1
ATOM 3429 C C . LEU A 1 433 ? 17.950 57.366 -52.514 1.00 197.49 433 LEU A C 1
ATOM 3430 O O . LEU A 1 433 ? 19.075 57.437 -53.018 1.00 188.03 433 LEU A O 1
ATOM 3435 N N . TYR A 1 434 ? 17.598 56.375 -51.701 1.00 214.42 434 TYR A N 1
ATOM 3436 C CA . TYR A 1 434 ? 18.231 55.064 -51.836 1.00 228.70 434 TYR A CA 1
ATOM 3437 C C . TYR A 1 434 ? 17.213 53.936 -51.875 1.00 218.86 434 TYR A C 1
ATOM 3438 O O . TYR A 1 434 ? 17.391 52.975 -52.630 1.00 219.57 434 TYR A O 1
ATOM 3447 N N . ALA A 1 435 ? 16.145 54.028 -51.078 1.00 232.88 435 ALA A N 1
ATOM 3448 C CA . ALA A 1 435 ? 15.124 52.990 -51.073 1.00 262.04 435 ALA A CA 1
ATOM 3449 C C . ALA A 1 435 ? 14.275 53.025 -52.332 1.00 276.92 435 ALA A C 1
ATOM 3450 O O . ALA A 1 435 ? 13.694 52.001 -52.702 1.00 327.87 435 ALA A O 1
ATOM 3452 N N . GLY A 1 436 ? 14.182 54.179 -52.986 1.00 285.88 436 GLY A N 1
ATOM 3453 C CA . GLY A 1 436 ? 13.481 54.239 -54.255 1.00 253.94 436 GLY A CA 1
ATOM 3454 C C . GLY A 1 436 ? 14.174 53.386 -55.302 1.00 209.93 436 GLY A C 1
ATOM 3455 O O . GLY A 1 436 ? 15.402 53.260 -55.319 1.00 196.06 436 GLY A O 1
ATOM 3456 N N . GLU A 1 437 ? 13.368 52.783 -56.180 1.00 205.27 437 GLU A N 1
ATOM 3457 C CA . GLU A 1 437 ? 13.914 51.902 -57.206 1.00 174.54 437 GLU A CA 1
ATOM 3458 C C . GLU A 1 437 ? 14.899 52.634 -58.111 1.00 170.45 437 GLU A C 1
ATOM 3459 O O . GLU A 1 437 ? 15.858 52.027 -58.599 1.00 162.98 437 GLU A O 1
ATOM 3465 N N . LYS A 1 438 ? 14.698 53.938 -58.318 1.00 186.88 438 LYS A N 1
ATOM 3466 C CA . LYS A 1 438 ? 15.526 54.682 -59.264 1.00 189.33 438 LYS A CA 1
ATOM 3467 C C . LYS A 1 438 ? 16.984 54.724 -58.823 1.00 177.28 438 LYS A C 1
ATOM 3468 O O . LYS A 1 438 ? 17.892 54.523 -59.639 1.00 165.31 438 LYS A O 1
ATOM 3474 N N . SER A 1 439 ? 17.231 54.986 -57.538 1.00 186.49 439 SER A N 1
ATOM 3475 C CA . SER A 1 439 ? 18.608 55.070 -57.058 1.00 195.39 439 SER A CA 1
ATOM 3476 C C . SER A 1 439 ? 19.325 53.733 -57.205 1.00 170.76 439 SER A C 1
ATOM 3477 O O . SER A 1 439 ? 20.485 53.683 -57.634 1.00 170.72 439 SER A O 1
ATOM 3480 N N . LYS A 1 440 ? 18.648 52.635 -56.861 1.00 175.57 440 LYS A N 1
ATOM 3481 C CA . LYS A 1 440 ? 19.271 51.321 -56.980 1.00 200.74 440 LYS A CA 1
ATOM 3482 C C . LYS A 1 440 ? 19.515 50.955 -58.440 1.00 182.93 440 LYS A C 1
ATOM 3483 O O . LYS A 1 440 ? 20.543 50.354 -58.769 1.00 165.38 440 LYS A O 1
ATOM 3489 N N . ILE A 1 441 ? 18.585 51.315 -59.328 1.00 191.64 441 ILE A N 1
ATOM 3490 C CA . ILE A 1 441 ? 18.784 51.074 -60.756 1.00 172.52 441 ILE A CA 1
ATOM 3491 C C . ILE A 1 441 ? 19.993 51.849 -61.262 1.00 160.42 441 ILE A C 1
ATOM 3492 O O . ILE A 1 441 ? 20.793 51.338 -62.056 1.00 160.11 441 ILE A O 1
ATOM 3497 N N . ALA A 1 442 ? 20.145 53.096 -60.810 1.00 168.47 442 ALA A N 1
ATOM 3498 C CA . ALA A 1 442 ? 21.297 53.891 -61.221 1.00 190.49 442 ALA A CA 1
ATOM 3499 C C . ALA A 1 442 ? 22.597 53.280 -60.714 1.00 187.29 442 ALA A C 1
ATOM 3500 O O . ALA A 1 442 ? 23.598 53.237 -61.439 1.00 196.84 442 ALA A O 1
ATOM 3502 N N . LEU A 1 443 ? 22.602 52.805 -59.466 1.00 168.83 443 LEU A N 1
ATOM 3503 C CA . LEU A 1 443 ? 23.793 52.148 -58.935 1.00 170.59 443 LEU A CA 1
ATOM 3504 C C . LEU A 1 443 ? 24.126 50.891 -59.729 1.00 189.05 443 LEU A C 1
ATOM 3505 O O . LEU A 1 443 ? 25.299 50.614 -60.010 1.00 210.70 443 LEU A O 1
ATOM 3510 N N . ARG A 1 444 ? 23.103 50.120 -60.100 1.00 203.04 444 ARG A N 1
ATOM 3511 C CA . ARG A 1 444 ? 23.319 48.921 -60.904 1.00 220.62 444 ARG A CA 1
ATOM 3512 C C . ARG A 1 444 ? 23.894 49.271 -62.273 1.00 208.33 444 ARG A C 1
ATOM 3513 O O . ARG A 1 444 ? 24.793 48.584 -62.774 1.00 214.38 444 ARG A O 1
ATOM 3521 N N . ALA A 1 445 ? 23.391 50.344 -62.888 1.00 191.01 445 ALA A N 1
ATOM 3522 C CA . ALA A 1 445 ? 23.920 50.772 -64.181 1.00 202.36 445 ALA A CA 1
ATOM 3523 C C . ALA A 1 445 ? 25.372 51.217 -64.063 1.00 201.32 445 ALA A C 1
ATOM 3524 O O . ALA A 1 445 ? 26.200 50.908 -64.930 1.00 201.25 445 ALA A O 1
ATOM 3526 N N . TYR A 1 446 ? 25.698 51.954 -62.999 1.00 205.87 446 TYR A N 1
ATOM 3527 C CA . TYR A 1 446 ? 27.081 52.360 -62.770 1.00 209.77 446 TYR A CA 1
ATOM 3528 C C . TYR A 1 446 ? 27.982 51.144 -62.592 1.00 214.36 446 TYR A C 1
ATOM 3529 O O . TYR A 1 446 ? 29.102 51.104 -63.117 1.00 215.43 446 TYR A O 1
ATOM 3538 N N . LYS A 1 447 ? 27.504 50.139 -61.856 1.00 219.57 447 LYS A N 1
ATOM 3539 C CA . LYS A 1 447 ? 28.292 48.926 -61.668 1.00 235.89 447 LYS A CA 1
ATOM 3540 C C . LYS A 1 447 ? 28.518 48.200 -62.988 1.00 238.19 447 LYS A C 1
ATOM 3541 O O . LYS A 1 447 ? 29.619 47.703 -63.248 1.00 240.69 447 LYS A O 1
ATOM 3547 N N . LYS A 1 448 ? 27.482 48.113 -63.827 1.00 240.42 448 LYS A N 1
ATOM 3548 C CA . LYS A 1 448 ? 27.647 47.466 -65.127 1.00 245.68 448 LYS A CA 1
ATOM 3549 C C . LYS A 1 448 ? 28.636 48.230 -65.999 1.00 235.69 448 LYS A C 1
ATOM 3550 O O . LYS A 1 448 ? 29.461 47.624 -66.696 1.00 245.47 448 LYS A O 1
ATOM 3556 N N . GLU A 1 449 ? 28.569 49.563 -65.971 1.00 228.55 449 GLU A N 1
ATOM 3557 C CA . GLU A 1 449 ? 29.529 50.371 -66.716 1.00 230.29 449 GLU A CA 1
ATOM 3558 C C . GLU A 1 449 ? 30.953 50.116 -66.240 1.00 236.15 449 GLU A C 1
ATOM 3559 O O . GLU A 1 449 ? 31.875 49.981 -67.056 1.00 242.54 449 GLU A O 1
ATOM 3565 N N . LEU A 1 450 ? 31.154 50.060 -64.922 1.00 235.26 450 LEU A N 1
ATOM 3566 C CA . LEU A 1 450 ? 32.490 49.797 -64.398 1.00 238.93 450 LEU A CA 1
ATOM 3567 C C . LEU A 1 450 ? 32.966 48.401 -64.779 1.00 245.38 450 LEU A C 1
ATOM 3568 O O . LEU A 1 450 ? 34.135 48.217 -65.131 1.00 259.84 450 LEU A O 1
ATOM 3573 N N . HIS A 1 451 ? 32.069 47.411 -64.740 1.00 245.68 451 HIS A N 1
ATOM 3574 C CA . HIS A 1 451 ? 32.427 46.060 -65.169 1.00 263.00 451 HIS A CA 1
ATOM 3575 C C . HIS A 1 451 ? 32.853 46.032 -66.633 1.00 276.81 451 HIS A C 1
ATOM 3576 O O . HIS A 1 451 ? 33.832 45.367 -66.990 1.00 274.79 451 HIS A O 1
ATOM 3583 N N . LEU A 1 452 ? 32.137 46.754 -67.496 1.00 286.76 452 LEU A N 1
ATOM 3584 C CA . LEU A 1 452 ? 32.445 46.692 -68.923 1.00 281.62 452 LEU A CA 1
ATOM 3585 C C . LEU A 1 452 ? 33.721 47.460 -69.256 1.00 281.22 452 LEU A C 1
ATOM 3586 O O . LEU A 1 452 ? 34.521 47.013 -70.089 1.00 291.48 452 LEU A O 1
ATOM 3591 N N . GLU A 1 453 ? 33.939 48.611 -68.614 1.00 279.73 453 GLU A N 1
ATOM 3592 C CA . GLU A 1 453 ? 35.215 49.303 -68.781 1.00 292.05 453 GLU A CA 1
ATOM 3593 C C . GLU A 1 453 ? 36.362 48.458 -68.239 1.00 296.13 453 GLU A C 1
ATOM 3594 O O . GLU A 1 453 ? 37.463 48.448 -68.803 1.00 305.47 453 GLU A O 1
ATOM 3600 N N . LEU A 1 454 ? 36.112 47.732 -67.147 1.00 292.11 454 LEU A N 1
ATOM 3601 C CA . LEU A 1 454 ? 37.093 46.799 -66.612 1.00 295.00 454 LEU A CA 1
ATOM 3602 C C . LEU A 1 454 ? 37.421 45.713 -67.627 1.00 308.36 454 LEU A C 1
ATOM 3603 O O . LEU A 1 454 ? 38.586 45.338 -67.798 1.00 336.30 454 LEU A O 1
ATOM 3608 N N . LYS A 1 455 ? 36.397 45.201 -68.310 1.00 301.95 455 LYS A N 1
ATOM 3609 C CA . LYS A 1 455 ? 36.605 44.187 -69.340 1.00 315.62 455 LYS A CA 1
ATOM 3610 C C . LYS A 1 455 ? 37.421 44.743 -70.503 1.00 329.13 455 LYS A C 1
ATOM 3611 O O . LYS A 1 455 ? 38.300 44.059 -71.044 1.00 337.95 455 LYS A O 1
ATOM 3617 N N . ASN A 1 456 ? 37.141 45.987 -70.900 1.00 327.54 456 ASN A N 1
ATOM 3618 C CA . ASN A 1 456 ? 37.916 46.625 -71.962 1.00 329.59 456 ASN A CA 1
ATOM 3619 C C . ASN A 1 456 ? 39.384 46.758 -71.565 1.00 334.02 456 ASN A C 1
ATOM 3620 O O . ASN A 1 456 ? 40.289 46.471 -72.362 1.00 343.42 456 ASN A O 1
ATOM 3625 N N . ILE A 1 457 ? 39.635 47.198 -70.330 1.00 328.89 457 ILE A N 1
ATOM 3626 C CA . ILE A 1 457 ? 41.006 47.332 -69.842 1.00 336.43 457 ILE A CA 1
ATOM 3627 C C . ILE A 1 457 ? 41.690 45.972 -69.786 1.00 346.65 457 ILE A C 1
ATOM 3628 O O . ILE A 1 457 ? 42.884 45.845 -70.090 1.00 364.33 457 ILE A O 1
ATOM 3633 N N . LEU A 1 458 ? 40.946 44.936 -69.391 1.00 341.21 458 LEU A N 1
ATOM 3634 C CA . LEU A 1 458 ? 41.488 43.583 -69.407 1.00 347.23 458 LEU A CA 1
ATOM 3635 C C . LEU A 1 458 ? 41.921 43.181 -70.809 1.00 359.52 458 LEU A C 1
ATOM 3636 O O . LEU A 1 458 ? 43.018 42.655 -70.997 1.00 366.48 458 LEU A O 1
ATOM 3641 N N . SER A 1 459 ? 41.056 43.391 -71.803 1.00 359.76 459 SER A N 1
ATOM 3642 C CA . SER A 1 459 ? 41.441 43.087 -73.181 1.00 364.11 459 SER A CA 1
ATOM 3643 C C . SER A 1 459 ? 42.731 43.811 -73.554 1.00 379.79 459 SER A C 1
ATOM 3644 O O . SER A 1 459 ? 43.698 43.196 -74.037 1.00 387.25 459 SER A O 1
ATOM 3647 N N . GLU A 1 460 ? 42.760 45.125 -73.305 1.00 393.97 460 GLU A N 1
ATOM 3648 C CA . GLU A 1 460 ? 43.911 45.953 -73.655 1.00 385.17 460 GLU A CA 1
ATOM 3649 C C . GLU A 1 460 ? 45.199 45.420 -73.036 1.00 397.45 460 GLU A C 1
ATOM 3650 O O . GLU A 1 460 ? 46.234 45.329 -73.706 1.00 403.39 460 GLU A O 1
ATOM 3656 N N . TYR A 1 461 ? 45.155 45.058 -71.753 1.00 408.03 461 TYR A N 1
ATOM 3657 C CA . TYR A 1 461 ? 46.387 44.688 -71.065 1.00 394.43 461 TYR A CA 1
ATOM 3658 C C . TYR A 1 461 ? 46.756 43.219 -71.256 1.00 410.30 461 TYR A C 1
ATOM 3659 O O . TYR A 1 461 ? 47.937 42.872 -71.152 1.00 428.75 461 TYR A O 1
ATOM 3668 N N . GLU A 1 462 ? 45.787 42.344 -71.542 1.00 408.50 462 GLU A N 1
ATOM 3669 C CA . GLU A 1 462 ? 46.129 40.963 -71.869 1.00 407.02 462 GLU A CA 1
ATOM 3670 C C . GLU A 1 462 ? 46.749 40.859 -73.255 1.00 435.11 462 GLU A C 1
ATOM 3671 O O . GLU A 1 462 ? 47.588 39.978 -73.492 1.00 476.80 462 GLU A O 1
ATOM 3677 N N . MET A 1 463 ? 46.345 41.733 -74.185 1.00 429.82 463 MET A N 1
ATOM 3678 C CA . MET A 1 463 ? 46.931 41.667 -75.520 1.00 411.12 463 MET A CA 1
ATOM 3679 C C . MET A 1 463 ? 48.431 41.949 -75.494 1.00 421.12 463 MET A C 1
ATOM 3680 O O . MET A 1 463 ? 49.181 41.382 -76.297 1.00 419.23 463 MET A O 1
ATOM 3685 N N . GLN A 1 464 ? 48.889 42.800 -74.572 1.00 433.24 464 GLN A N 1
ATOM 3686 C CA . GLN A 1 464 ? 50.320 43.076 -74.461 1.00 424.85 464 GLN A CA 1
ATOM 3687 C C . GLN A 1 464 ? 51.088 41.821 -74.059 1.00 435.11 464 GLN A C 1
ATOM 3688 O O . GLN A 1 464 ? 52.132 41.499 -74.643 1.00 461.67 464 GLN A O 1
ATOM 3694 N N . ASN A 1 465 ? 50.584 41.103 -73.052 1.00 432.58 465 ASN A N 1
ATOM 3695 C CA . ASN A 1 465 ? 51.226 39.862 -72.632 1.00 414.04 465 ASN A CA 1
ATOM 3696 C C . ASN A 1 465 ? 51.206 38.830 -73.750 1.00 422.09 465 ASN A C 1
ATOM 3697 O O . ASN A 1 465 ? 52.183 38.097 -73.949 1.00 424.11 465 ASN A O 1
ATOM 3702 N N . ARG A 1 466 ? 50.097 38.759 -74.494 1.00 424.98 466 ARG A N 1
ATOM 3703 C CA . ARG A 1 466 ? 50.027 37.825 -75.615 1.00 418.23 466 ARG A CA 1
ATOM 3704 C C . ARG A 1 466 ? 51.068 38.162 -76.677 1.00 436.98 466 ARG A C 1
ATOM 3705 O O . ARG A 1 466 ? 51.724 37.265 -77.223 1.00 444.62 466 ARG A O 1
ATOM 3707 N N . LEU A 1 467 ? 51.240 39.453 -76.976 1.00 445.26 467 LEU A N 1
ATOM 3708 C CA . LEU A 1 467 ? 52.238 39.860 -77.961 1.00 441.55 467 LEU A CA 1
ATOM 3709 C C . LEU A 1 467 ? 53.650 39.542 -77.483 1.00 446.88 467 LEU A C 1
ATOM 3710 O O . LEU A 1 467 ? 54.503 39.124 -78.275 1.00 450.96 467 LEU A O 1
ATOM 3712 N N . ILE A 1 468 ? 53.916 39.733 -76.188 1.00 442.34 468 ILE A N 1
ATOM 3713 C CA . ILE A 1 468 ? 55.238 39.406 -75.654 1.00 431.17 468 ILE A CA 1
ATOM 3714 C C . ILE A 1 468 ? 55.500 37.907 -75.757 1.00 441.81 468 ILE A C 1
ATOM 3715 O O . ILE A 1 468 ? 56.609 37.474 -76.107 1.00 450.87 468 ILE A O 1
ATOM 3717 N N . LYS A 1 469 ? 54.486 37.090 -75.458 1.00 439.97 469 LYS A N 1
ATOM 3718 C CA . LYS A 1 469 ? 54.642 35.643 -75.591 1.00 442.16 469 LYS A CA 1
ATOM 3719 C C . LYS A 1 469 ? 54.892 35.247 -77.043 1.00 464.51 469 LYS A C 1
ATOM 3720 O O . LYS A 1 469 ? 55.721 34.370 -77.324 1.00 506.58 469 LYS A O 1
ATOM 3722 N N . GLU A 1 470 ? 54.184 35.883 -77.979 1.00 465.10 470 GLU A N 1
ATOM 3723 C CA . GLU A 1 470 ? 54.408 35.600 -79.394 1.00 459.99 470 GLU A CA 1
ATOM 3724 C C . GLU A 1 470 ? 55.823 35.983 -79.815 1.00 468.69 470 GLU A C 1
ATOM 3725 O O . GLU A 1 470 ? 56.463 35.269 -80.598 1.00 480.91 470 GLU A O 1
ATOM 3727 N N . ASN A 1 471 ? 56.330 37.106 -79.301 1.00 466.09 471 ASN A N 1
ATOM 3728 C CA . ASN A 1 471 ? 57.697 37.513 -79.617 1.00 462.33 471 ASN A CA 1
ATOM 3729 C C . ASN A 1 471 ? 58.711 36.515 -79.067 1.00 467.76 471 ASN A C 1
ATOM 3730 O O . ASN A 1 471 ? 59.701 36.190 -79.734 1.00 490.58 471 ASN A O 1
ATOM 3732 N N . LYS A 1 472 ? 58.480 36.020 -77.848 1.00 462.99 472 LYS A N 1
ATOM 3733 C CA . LYS A 1 472 ? 59.371 35.006 -77.288 1.00 452.44 472 LYS A CA 1
ATOM 3734 C C . LYS A 1 472 ? 59.347 33.729 -78.123 1.00 455.82 472 LYS A C 1
ATOM 3735 O O . LYS A 1 472 ? 60.395 33.116 -78.371 1.00 454.54 472 LYS A O 1
ATOM 3737 N N . GLN A 1 473 ? 58.157 33.315 -78.568 1.00 458.32 473 GLN A N 1
ATOM 3738 C CA . GLN A 1 473 ? 58.057 32.129 -79.415 1.00 454.50 473 GLN A CA 1
ATOM 3739 C C . GLN A 1 473 ? 58.793 32.332 -80.735 1.00 473.79 473 GLN A C 1
ATOM 3740 O O . GLN A 1 473 ? 59.466 31.418 -81.230 1.00 496.94 473 GLN A O 1
ATOM 3742 N N . GLY A 1 474 ? 58.677 33.526 -81.319 1.00 498.14 474 GLY A N 1
ATOM 3743 C CA . GLY A 1 474 ? 59.406 33.813 -82.544 1.00 495.20 474 GLY A CA 1
ATOM 3744 C C . GLY A 1 474 ? 60.911 33.792 -82.349 1.00 479.57 474 GLY A C 1
ATOM 3745 O O . GLY A 1 474 ? 61.652 33.313 -83.210 1.00 472.80 474 GLY A O 1
ATOM 3746 N N . VAL A 1 475 ? 61.383 34.314 -81.214 1.00 468.75 475 VAL A N 1
ATOM 3747 C CA . VAL A 1 475 ? 62.814 34.271 -80.918 1.00 452.81 475 VAL A CA 1
ATOM 3748 C C . VAL A 1 475 ? 63.287 32.827 -80.780 1.00 459.09 475 VAL A C 1
ATOM 3749 O O . VAL A 1 475 ? 64.365 32.459 -81.269 1.00 458.87 475 VAL A O 1
ATOM 3751 N N . SER A 1 476 ? 62.489 31.988 -80.114 1.00 464.69 476 SER A N 1
ATOM 3752 C CA . SER A 1 476 ? 62.846 30.576 -79.992 1.00 456.74 476 SER A CA 1
ATOM 3753 C C . SER A 1 476 ? 62.893 29.897 -81.358 1.00 459.38 476 SER A C 1
ATOM 3754 O O . SER A 1 476 ? 63.795 29.095 -81.634 1.00 458.36 476 SER A O 1
ATOM 3756 N N . GLU A 1 477 ? 61.928 30.210 -82.227 1.00 463.50 477 GLU A N 1
ATOM 3757 C CA . GLU A 1 477 ? 61.929 29.638 -83.571 1.00 462.07 477 GLU A CA 1
ATOM 3758 C C . GLU A 1 477 ? 63.153 30.087 -84.361 1.00 464.60 477 GLU A C 1
ATOM 3759 O O . GLU A 1 477 ? 63.746 29.297 -85.107 1.00 481.83 477 GLU A O 1
ATOM 3761 N N . GLU A 1 478 ? 63.548 31.354 -84.210 1.00 454.87 478 GLU A N 1
ATOM 3762 C CA . GLU A 1 478 ? 64.742 31.843 -84.893 1.00 444.23 478 GLU A CA 1
ATOM 3763 C C . GLU A 1 478 ? 65.994 31.133 -84.390 1.00 455.72 478 GLU A C 1
ATOM 3764 O O . GLU A 1 478 ? 66.884 30.790 -85.178 1.00 469.33 478 GLU A O 1
ATOM 3766 N N . ASN A 1 479 ? 66.080 30.904 -83.077 1.00 455.40 479 ASN A N 1
ATOM 3767 C CA . ASN A 1 479 ? 67.216 30.163 -82.533 1.00 453.02 479 ASN A CA 1
ATOM 3768 C C . ASN A 1 479 ? 67.254 28.738 -83.076 1.00 467.78 479 ASN A C 1
ATOM 3769 O O . ASN A 1 479 ? 68.327 28.220 -83.418 1.00 467.21 479 ASN A O 1
ATOM 3771 N N . GLN A 1 480 ? 66.090 28.089 -83.166 1.00 486.53 480 GLN A N 1
ATOM 3772 C CA . GLN A 1 480 ? 66.039 26.741 -83.727 1.00 486.75 480 GLN A CA 1
ATOM 3773 C C . GLN A 1 480 ? 66.473 26.734 -85.188 1.00 479.29 480 GLN A C 1
ATOM 3774 O O . GLN A 1 480 ? 67.191 25.826 -85.629 1.00 467.32 480 GLN A O 1
ATOM 3776 N N . LYS A 1 481 ? 66.049 27.741 -85.956 1.00 475.35 481 LYS A N 1
ATOM 3777 C CA . LYS A 1 481 ? 66.460 27.827 -87.355 1.00 459.93 481 LYS A CA 1
ATOM 3778 C C . LYS A 1 481 ? 67.965 28.035 -87.475 1.00 453.10 481 LYS A C 1
ATOM 3779 O O . LYS A 1 481 ? 68.612 27.459 -88.359 1.00 438.67 481 LYS A O 1
ATOM 3781 N N . LEU A 1 482 ? 68.541 28.856 -86.593 1.00 459.25 482 LEU A N 1
ATOM 3782 C CA . LEU A 1 482 ? 69.988 29.053 -86.604 1.00 455.87 482 LEU A CA 1
ATOM 3783 C C . LEU A 1 482 ? 70.723 27.756 -86.283 1.00 450.24 482 LEU A C 1
ATOM 3784 O O . LEU A 1 482 ? 71.744 27.437 -86.908 1.00 462.54 482 LEU A O 1
ATOM 3786 N N . LEU A 1 483 ? 70.217 26.992 -85.311 1.00 445.82 483 LEU A N 1
ATOM 3787 C CA . LEU A 1 483 ? 70.830 25.705 -84.994 1.00 441.71 483 LEU A CA 1
ATOM 3788 C C . LEU A 1 483 ? 70.747 24.748 -86.180 1.00 450.09 483 LEU A C 1
ATOM 3789 O O . LEU A 1 483 ? 71.712 24.031 -86.483 1.00 454.38 483 LEU A O 1
ATOM 3791 N N . LEU A 1 484 ? 69.601 24.726 -86.865 1.00 453.06 484 LEU A N 1
ATOM 3792 C CA . LEU A 1 484 ? 69.459 23.872 -88.041 1.00 450.41 484 LEU A CA 1
ATOM 3793 C C . LEU A 1 484 ? 70.426 24.288 -89.145 1.00 456.29 484 LEU A C 1
ATOM 3794 O O . LEU A 1 484 ? 71.008 23.436 -89.828 1.00 466.01 484 LEU A O 1
ATOM 3796 N N . GLU A 1 485 ? 70.613 25.597 -89.331 1.00 455.65 485 GLU A N 1
ATOM 3797 C CA . GLU A 1 485 ? 71.559 26.074 -90.335 1.00 455.85 485 GLU A CA 1
ATOM 3798 C C . GLU A 1 485 ? 72.988 25.677 -89.980 1.00 454.85 485 GLU A C 1
ATOM 3799 O O . GLU A 1 485 ? 73.774 25.300 -90.858 1.00 474.30 485 GLU A O 1
ATOM 3801 N N . LEU A 1 486 ? 73.341 25.753 -88.694 1.00 444.33 486 LEU A N 1
ATOM 3802 C CA . LEU A 1 486 ? 74.672 25.321 -88.272 1.00 430.65 486 LEU A CA 1
ATOM 3803 C C . LEU A 1 486 ? 74.872 23.830 -88.524 1.00 437.60 486 LEU A C 1
ATOM 3804 O O . LEU A 1 486 ? 75.944 23.404 -88.976 1.00 435.68 486 LEU A O 1
ATOM 3806 N N . GLN A 1 487 ? 73.848 23.022 -88.240 1.00 444.42 487 GLN A N 1
ATOM 3807 C CA . GLN A 1 487 ? 73.942 21.589 -88.511 1.00 446.58 487 GLN A CA 1
ATOM 3808 C C . GLN A 1 487 ? 74.102 21.319 -90.004 1.00 455.77 487 GLN A C 1
ATOM 3809 O O . GLN A 1 487 ? 74.886 20.449 -90.408 1.00 462.63 487 GLN A O 1
ATOM 3811 N N . LYS A 1 488 ? 73.366 22.056 -90.840 1.00 456.96 488 LYS A N 1
ATOM 3812 C CA . LYS A 1 488 ? 73.499 21.891 -92.285 1.00 445.86 488 LYS A CA 1
ATOM 3813 C C . LYS A 1 488 ? 74.896 22.276 -92.758 1.00 451.77 488 LYS A C 1
ATOM 3814 O O . LYS A 1 488 ? 75.466 21.619 -93.638 1.00 454.91 488 LYS A O 1
ATOM 3816 N N . GLN A 1 489 ? 75.466 23.339 -92.183 1.00 452.06 489 GLN A N 1
ATOM 3817 C CA . GLN A 1 489 ? 76.824 23.733 -92.545 1.00 445.26 489 GLN A CA 1
ATOM 3818 C C . GLN A 1 489 ? 77.834 22.663 -92.145 1.00 449.58 489 GLN A C 1
ATOM 3819 O O . GLN A 1 489 ? 78.772 22.368 -92.898 1.00 458.06 489 GLN A O 1
ATOM 3821 N N . ASN A 1 490 ? 77.657 22.069 -90.962 1.00 445.44 490 ASN A N 1
ATOM 3822 C CA . ASN A 1 490 ? 78.542 20.982 -90.547 1.00 439.29 490 ASN A CA 1
ATOM 3823 C C . ASN A 1 490 ? 78.426 19.787 -91.489 1.00 451.51 490 ASN A C 1
ATOM 3824 O O . ASN A 1 490 ? 79.436 19.167 -91.850 1.00 457.06 490 ASN A O 1
ATOM 3826 N N . THR A 1 491 ? 77.200 19.453 -91.902 1.00 456.16 491 THR A N 1
ATOM 3827 C CA . THR A 1 491 ? 77.013 18.353 -92.844 1.00 454.73 491 THR A CA 1
ATOM 3828 C C . THR A 1 491 ? 77.675 18.654 -94.185 1.00 465.42 491 THR A C 1
ATOM 3829 O O . THR A 1 491 ? 78.274 17.766 -94.806 1.00 496.98 491 THR A O 1
ATOM 3831 N N . LEU A 1 492 ? 77.580 19.904 -94.645 1.00 469.57 492 LEU A N 1
ATOM 3832 C CA . LEU A 1 492 ? 78.229 20.281 -95.898 1.00 458.70 492 LEU A CA 1
ATOM 3833 C C . LEU A 1 492 ? 79.746 20.180 -95.785 1.00 460.12 492 LEU A C 1
ATOM 3834 O O . LEU A 1 492 ? 80.420 19.739 -96.724 1.00 490.61 492 LEU A O 1
ATOM 3836 N N . LEU A 1 493 ? 80.302 20.585 -94.640 1.00 447.08 493 LEU A N 1
ATOM 3837 C CA . LEU A 1 493 ? 81.742 20.450 -94.432 1.00 428.08 493 LEU A CA 1
ATOM 3838 C C . LEU A 1 493 ? 82.162 18.984 -94.440 1.00 428.65 493 LEU A C 1
ATOM 3839 O O . LEU A 1 493 ? 83.199 18.627 -95.017 1.00 423.95 493 LEU A O 1
ATOM 3841 N N . LYS A 1 494 ? 81.367 18.118 -93.806 1.00 430.76 494 LYS A N 1
ATOM 3842 C CA . LYS A 1 494 ? 81.672 16.690 -93.825 1.00 426.30 494 LYS A CA 1
ATOM 3843 C C . LYS A 1 494 ? 81.618 16.131 -95.243 1.00 435.24 494 LYS A C 1
ATOM 3844 O O . LYS A 1 494 ? 82.467 15.319 -95.634 1.00 439.74 494 LYS A O 1
ATOM 3846 N N . GLU A 1 495 ? 80.625 16.556 -96.029 1.00 437.46 495 GLU A N 1
ATOM 3847 C CA . GLU A 1 495 ? 80.534 16.103 -97.415 1.00 428.31 495 GLU A CA 1
ATOM 3848 C C . GLU A 1 495 ? 81.732 16.574 -98.230 1.00 442.81 495 GLU A C 1
ATOM 3849 O O . GLU A 1 495 ? 82.254 15.830 -99.070 1.00 446.25 495 GLU A O 1
ATOM 3851 N N . ALA A 1 496 ? 82.185 17.808 -97.995 1.00 457.26 496 ALA A N 1
ATOM 3852 C CA . ALA A 1 496 ? 83.364 18.308 -98.697 1.00 464.74 496 ALA A CA 1
ATOM 3853 C C . ALA A 1 496 ? 84.608 17.512 -98.320 1.00 466.50 496 ALA A C 1
ATOM 3854 O O . ALA A 1 496 ? 85.443 17.203 -99.180 1.00 479.04 496 ALA A O 1
ATOM 3856 N N . GLN A 1 497 ? 84.750 17.171 -97.037 1.00 450.37 497 GLN A N 1
ATOM 3857 C CA . GLN A 1 497 ? 85.879 16.345 -96.617 1.00 440.82 497 GLN A CA 1
ATOM 3858 C C . GLN A 1 497 ? 85.828 14.968 -97.271 1.00 456.07 497 GLN A C 1
ATOM 3859 O O . GLN A 1 497 ? 86.859 14.434 -97.700 1.00 452.97 497 GLN A O 1
ATOM 3861 N N . ASP A 1 498 ? 84.632 14.379 -97.357 1.00 470.39 498 ASP A N 1
ATOM 3862 C CA . ASP A 1 498 ? 84.493 13.084 -98.019 1.00 475.41 498 ASP A CA 1
ATOM 3863 C C . ASP A 1 498 ? 84.856 13.179 -99.497 1.00 497.07 498 ASP A C 1
ATOM 3864 O O . ASP A 1 498 ? 85.504 12.279 -100.046 1.00 539.40 498 ASP A O 1
ATOM 3866 N N . GLU A 1 499 ? 84.446 14.265 -100.158 1.00 492.54 499 GLU A N 1
ATOM 3867 C CA . GLU A 1 499 ? 84.798 14.451 -101.563 1.00 479.86 499 GLU A CA 1
ATOM 3868 C C . GLU A 1 499 ? 86.304 14.611 -101.738 1.00 475.37 499 GLU A C 1
ATOM 3869 O O . GLU A 1 499 ? 86.884 14.094 -102.700 1.00 495.71 499 GLU A O 1
ATOM 3871 N N . ILE A 1 500 ? 86.955 15.323 -100.815 1.00 463.49 500 ILE A N 1
ATOM 3872 C CA . ILE A 1 500 ? 88.407 15.477 -100.887 1.00 445.41 500 ILE A CA 1
ATOM 3873 C C . ILE A 1 500 ? 89.094 14.130 -100.706 1.00 444.99 500 ILE A C 1
ATOM 3874 O O . ILE A 1 500 ? 90.070 13.813 -101.399 1.00 435.85 500 ILE A O 1
ATOM 3876 N N . SER A 1 501 ? 88.596 13.314 -99.774 1.00 451.31 501 SER A N 1
ATOM 3877 C CA . SER A 1 501 ? 89.160 11.980 -99.586 1.00 454.25 501 SER A CA 1
ATOM 3878 C C . SER A 1 501 ? 88.983 11.126 -100.837 1.00 469.90 501 SER A C 1
ATOM 3879 O O . SER A 1 501 ? 89.903 10.406 -101.244 1.00 480.10 501 SER A O 1
ATOM 3881 N N . ASN A 1 502 ? 87.804 11.196 -101.461 1.00 478.01 502 ASN A N 1
ATOM 3882 C CA . ASN A 1 502 ? 87.569 10.438 -102.688 1.00 464.48 502 ASN A CA 1
ATOM 3883 C C . ASN A 1 502 ? 88.497 10.897 -103.807 1.00 455.61 502 ASN A C 1
ATOM 3884 O O . ASN A 1 502 ? 89.014 10.074 -104.572 1.00 467.18 502 ASN A O 1
ATOM 3886 N N . SER A 1 503 ? 88.712 12.210 -103.923 1.00 450.32 503 SER A N 1
ATOM 3887 C CA . SER A 1 503 ? 89.644 12.722 -104.923 1.00 438.63 503 SER A CA 1
ATOM 3888 C C . SER A 1 503 ? 91.062 12.230 -104.656 1.00 431.10 503 SER A C 1
ATOM 3889 O O . SER A 1 503 ? 91.794 11.883 -105.591 1.00 416.82 503 SER A O 1
ATOM 3891 N N . ILE A 1 504 ? 91.470 12.203 -103.385 1.00 431.68 504 ILE A N 1
ATOM 3892 C CA . ILE A 1 504 ? 92.795 11.693 -103.041 1.00 427.90 504 ILE A CA 1
ATOM 3893 C C . ILE A 1 504 ? 92.913 10.219 -103.411 1.00 437.35 504 ILE A C 1
ATOM 3894 O O . ILE A 1 504 ? 93.960 9.764 -103.887 1.00 458.10 504 ILE A O 1
ATOM 3896 N N . ALA A 1 505 ? 91.843 9.450 -103.198 1.00 440.04 505 ALA A N 1
ATOM 3897 C CA . ALA A 1 505 ? 91.881 8.026 -103.518 1.00 421.40 505 ALA A CA 1
ATOM 3898 C C . ALA A 1 505 ? 91.907 7.795 -105.025 1.00 400.65 505 ALA A C 1
ATOM 3899 O O . ALA A 1 505 ? 92.803 7.119 -105.543 1.00 403.42 505 ALA A O 1
ATOM 3901 N N . LYS A 1 506 ? 90.934 8.345 -105.745 1.00 385.23 506 LYS A N 1
ATOM 3902 C CA . LYS A 1 506 ? 90.844 8.130 -107.187 1.00 343.43 506 LYS A CA 1
ATOM 3903 C C . LYS A 1 506 ? 91.238 9.379 -107.970 1.00 327.76 506 LYS A C 1
ATOM 3904 O O . LYS A 1 506 ? 90.832 9.555 -109.119 1.00 295.97 506 LYS A O 1
ATOM 3906 N N . ILE A 1 514 ? 98.569 6.671 -124.939 1.00 277.73 514 ILE A N 1
ATOM 3907 C CA . ILE A 1 514 ? 99.841 6.570 -125.642 1.00 280.22 514 ILE A CA 1
ATOM 3908 C C . ILE A 1 514 ? 99.767 5.478 -126.700 1.00 283.86 514 ILE A C 1
ATOM 3909 O O . ILE A 1 514 ? 100.350 5.604 -127.777 1.00 285.93 514 ILE A O 1
ATOM 3911 N N . ASP A 1 515 ? 99.048 4.398 -126.384 1.00 274.14 515 ASP A N 1
ATOM 3912 C CA . ASP A 1 515 ? 98.900 3.309 -127.342 1.00 257.78 515 ASP A CA 1
ATOM 3913 C C . ASP A 1 515 ? 98.023 3.714 -128.521 1.00 258.87 515 ASP A C 1
ATOM 3914 O O . ASP A 1 515 ? 98.218 3.218 -129.637 1.00 253.60 515 ASP A O 1
ATOM 3916 N N . ASN A 1 516 ? 97.058 4.611 -128.296 1.00 264.84 516 ASN A N 1
ATOM 3917 C CA . ASN A 1 516 ? 96.208 5.071 -129.390 1.00 264.51 516 ASN A CA 1
ATOM 3918 C C . ASN A 1 516 ? 97.016 5.837 -130.431 1.00 261.93 516 ASN A C 1
ATOM 3919 O O . ASN A 1 516 ? 96.761 5.719 -131.636 1.00 265.19 516 ASN A O 1
ATOM 3921 N N . LEU A 1 517 ? 97.997 6.627 -129.987 1.00 268.73 517 LEU A N 1
ATOM 3922 C CA . LEU A 1 517 ? 98.856 7.333 -130.932 1.00 276.50 517 LEU A CA 1
ATOM 3923 C C . LEU A 1 517 ? 99.689 6.356 -131.755 1.00 274.24 517 LEU A C 1
ATOM 3924 O O . LEU A 1 517 ? 99.881 6.552 -132.961 1.00 280.40 517 LEU A O 1
ATOM 3926 N N . VAL A 1 518 ? 100.190 5.293 -131.119 1.00 267.65 518 VAL A N 1
ATOM 3927 C CA . VAL A 1 518 ? 100.944 4.278 -131.851 1.00 258.52 518 VAL A CA 1
ATOM 3928 C C . VAL A 1 518 ? 100.052 3.583 -132.872 1.00 246.42 518 VAL A C 1
ATOM 3929 O O . VAL A 1 518 ? 100.475 3.301 -134.001 1.00 236.12 518 VAL A O 1
ATOM 3931 N N . LEU A 1 519 ? 98.801 3.301 -132.496 1.00 243.32 519 LEU A N 1
ATOM 3932 C CA . LEU A 1 519 ? 97.869 2.688 -133.439 1.00 227.44 519 LEU A CA 1
ATOM 3933 C C . LEU A 1 519 ? 97.584 3.615 -134.617 1.00 243.26 519 LEU A C 1
ATOM 3934 O O . LEU A 1 519 ? 97.509 3.166 -135.768 1.00 242.01 519 LEU A O 1
ATOM 3936 N N . LEU A 1 520 ? 97.421 4.913 -134.348 1.00 267.50 520 LEU A N 1
ATOM 3937 C CA . LEU A 1 520 ? 97.190 5.868 -135.429 1.00 276.47 520 LEU A CA 1
ATOM 3938 C C . LEU A 1 520 ? 98.393 5.950 -136.362 1.00 279.79 520 LEU A C 1
ATOM 3939 O O . LEU A 1 520 ? 98.238 6.023 -137.588 1.00 289.46 520 LEU A O 1
ATOM 3941 N N . LEU A 1 521 ? 99.604 5.936 -135.800 1.00 275.24 521 LEU A N 1
ATOM 3942 C CA . LEU A 1 521 ? 100.803 5.965 -136.633 1.00 278.85 521 LEU A CA 1
ATOM 3943 C C . LEU A 1 521 ? 100.923 4.697 -137.472 1.00 283.25 521 LEU A C 1
ATOM 3944 O O . LEU A 1 521 ? 101.333 4.751 -138.639 1.00 298.58 521 LEU A O 1
ATOM 3946 N N . ALA A 1 522 ? 100.566 3.545 -136.898 1.00 278.87 522 ALA A N 1
ATOM 3947 C CA . ALA A 1 522 ? 100.580 2.305 -137.669 1.00 270.58 522 ALA A CA 1
ATOM 3948 C C . ALA A 1 522 ? 99.562 2.350 -138.802 1.00 266.77 522 ALA A C 1
ATOM 3949 O O . ALA A 1 522 ? 99.834 1.879 -139.913 1.00 269.07 522 ALA A O 1
ATOM 3951 N N . LYS A 1 523 ? 98.381 2.917 -138.539 1.00 268.01 523 LYS A N 1
ATOM 3952 C CA . LYS A 1 523 ? 97.384 3.066 -139.595 1.00 261.55 523 LYS A CA 1
ATOM 3953 C C . LYS A 1 523 ? 97.886 3.987 -140.701 1.00 267.48 523 LYS A C 1
ATOM 3954 O O . LYS A 1 523 ? 97.666 3.724 -141.891 1.00 285.91 523 LYS A O 1
ATOM 3956 N N . LYS A 1 524 ? 98.565 5.075 -140.327 1.00 263.59 524 LYS A N 1
ATOM 3957 C CA . LYS A 1 524 ? 99.134 5.971 -141.331 1.00 273.44 524 LYS A CA 1
ATOM 3958 C C . LYS A 1 524 ? 100.195 5.261 -142.165 1.00 281.39 524 LYS A C 1
ATOM 3959 O O . LYS A 1 524 ? 100.260 5.441 -143.388 1.00 290.98 524 LYS A O 1
ATOM 3961 N N . LEU A 1 525 ? 101.037 4.450 -141.520 1.00 275.85 525 LEU A N 1
ATOM 3962 C CA . LEU A 1 525 ? 102.043 3.691 -142.258 1.00 285.62 525 LEU A CA 1
ATOM 3963 C C . LEU A 1 525 ? 101.392 2.699 -143.216 1.00 291.99 525 LEU A C 1
ATOM 3964 O O . LEU A 1 525 ? 101.857 2.519 -144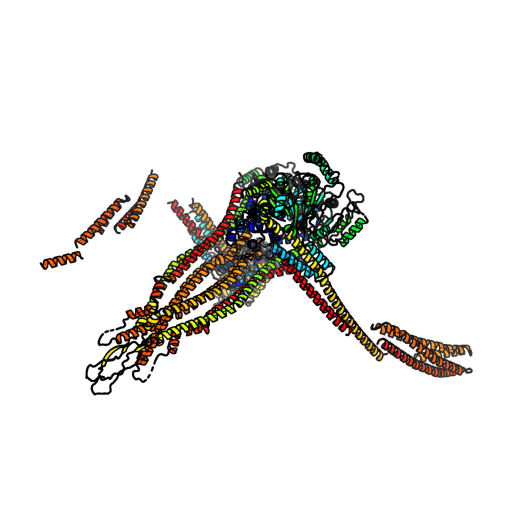.349 1.00 294.33 525 LEU A O 1
ATOM 3966 N N . LYS A 1 526 ? 100.310 2.049 -142.780 1.00 294.24 526 LYS A N 1
ATOM 3967 C CA . LYS A 1 526 ? 99.601 1.123 -143.659 1.00 294.62 526 LYS A CA 1
ATOM 3968 C C . LYS A 1 526 ? 98.994 1.853 -144.852 1.00 306.26 526 LYS A C 1
ATOM 3969 O O . LYS A 1 526 ? 99.026 1.350 -145.982 1.00 350.11 526 LYS A O 1
ATOM 3971 N N . GLU A 1 527 ? 98.436 3.043 -144.619 1.00 319.58 527 GLU A N 1
ATOM 3972 C CA . GLU A 1 527 ? 97.898 3.834 -145.723 1.00 329.64 527 GLU A CA 1
ATOM 3973 C C . GLU A 1 527 ? 98.997 4.231 -146.701 1.00 344.94 527 GLU A C 1
ATOM 3974 O O . GLU A 1 527 ? 98.796 4.203 -147.922 1.00 397.18 527 GLU A O 1
ATOM 3976 N N . ARG A 1 528 ? 100.169 4.604 -146.182 1.00 326.01 528 ARG A N 1
ATOM 3977 C CA . ARG A 1 528 ? 101.290 4.941 -147.056 1.00 318.15 528 ARG A CA 1
ATOM 3978 C C . ARG A 1 528 ? 101.729 3.734 -147.878 1.00 334.73 528 ARG A C 1
ATOM 3979 O O . ARG A 1 528 ? 102.040 3.862 -149.069 1.00 370.93 528 ARG A O 1
ATOM 3981 N N . LEU A 1 529 ? 101.762 2.552 -147.258 1.00 338.12 529 LEU A N 1
ATOM 3982 C CA . LEU A 1 529 ? 102.120 1.342 -147.994 1.00 323.04 529 LEU A CA 1
ATOM 3983 C C . LEU A 1 529 ? 101.096 1.034 -149.081 1.00 315.32 529 LEU A C 1
ATOM 3984 O O . LEU A 1 529 ? 101.459 0.616 -150.188 1.00 298.93 529 LEU A O 1
ATOM 3986 N N . ILE A 1 530 ? 99.811 1.237 -148.785 1.00 324.18 530 ILE A N 1
ATOM 3987 C CA . ILE A 1 530 ? 98.773 1.011 -149.789 1.00 314.42 530 ILE A CA 1
ATOM 3988 C C . ILE A 1 530 ? 98.928 1.992 -150.945 1.00 325.06 530 ILE A C 1
ATOM 3989 O O . ILE A 1 530 ? 98.757 1.630 -152.116 1.00 332.24 530 ILE A O 1
ATOM 3991 N N . ASP A 1 531 ? 99.256 3.249 -150.635 1.00 332.25 531 ASP A N 1
ATOM 3992 C CA . ASP A 1 531 ? 99.478 4.234 -151.690 1.00 332.76 531 ASP A CA 1
ATOM 3993 C C . ASP A 1 531 ? 100.684 3.861 -152.544 1.00 330.52 531 ASP A C 1
ATOM 3994 O O . ASP A 1 531 ? 100.661 4.022 -153.770 1.00 336.54 531 ASP A O 1
ATOM 3996 N N . GLU A 1 532 ? 101.746 3.353 -151.913 1.00 319.91 532 GLU A N 1
ATOM 3997 C CA . GLU A 1 532 ? 102.914 2.913 -152.670 1.00 319.40 532 GLU A CA 1
ATOM 3998 C C . GLU A 1 532 ? 102.573 1.731 -153.571 1.00 342.83 532 GLU A C 1
ATOM 3999 O O . GLU A 1 532 ? 103.032 1.659 -154.717 1.00 362.93 532 GLU A O 1
ATOM 4001 N N . PHE A 1 533 ? 101.763 0.795 -153.072 1.00 343.17 533 PHE A N 1
ATOM 4002 C CA . PHE A 1 533 ? 101.344 -0.334 -153.899 1.00 351.74 533 PHE A CA 1
ATOM 4003 C C . PHE A 1 533 ? 100.505 0.131 -155.084 1.00 374.70 533 PHE A C 1
ATOM 4004 O O . PHE A 1 533 ? 100.672 -0.362 -156.208 1.00 404.98 533 PHE A O 1
ATOM 4006 N N . LYS A 1 534 ? 99.592 1.078 -154.851 1.00 379.46 534 LYS A N 1
ATOM 4007 C CA . LYS A 1 534 ? 98.800 1.628 -155.948 1.00 383.46 534 LYS A CA 1
ATOM 4008 C C . LYS A 1 534 ? 99.690 2.323 -156.972 1.00 394.49 534 LYS A C 1
ATOM 4009 O O . LYS A 1 534 ? 99.474 2.196 -158.183 1.00 428.92 534 LYS A O 1
ATOM 4011 N N . TYR A 1 535 ? 100.695 3.067 -156.502 1.00 385.55 535 TYR A N 1
ATOM 4012 C CA . TYR A 1 535 ? 101.635 3.706 -157.416 1.00 378.65 535 TYR A CA 1
ATOM 4013 C C . TYR A 1 535 ? 102.471 2.678 -158.169 1.00 389.86 535 TYR A C 1
ATOM 4014 O O . TYR A 1 535 ? 102.967 2.966 -159.262 1.00 427.65 535 TYR A O 1
ATOM 4016 N N . LEU A 1 536 ? 102.681 1.498 -157.580 1.00 393.20 536 LEU A N 1
ATOM 4017 C CA . LEU A 1 536 ? 103.400 0.438 -158.283 1.00 385.52 536 LEU A CA 1
ATOM 4018 C C . LEU A 1 536 ? 102.525 -0.246 -159.329 1.00 389.09 536 LEU A C 1
ATOM 4019 O O . LEU A 1 536 ? 103.038 -0.716 -160.352 1.00 386.94 536 LEU A O 1
ATOM 4021 N N . LYS A 1 537 ? 101.216 -0.343 -159.083 1.00 390.45 537 LYS A N 1
ATOM 4022 C CA . LYS A 1 537 ? 100.309 -0.839 -160.117 1.00 382.26 537 LYS A CA 1
ATOM 4023 C C . LYS A 1 537 ? 100.298 0.103 -161.316 1.00 385.39 537 LYS A C 1
ATOM 4024 O O . LYS A 1 537 ? 100.361 -0.336 -162.471 1.00 384.38 537 LYS A O 1
ATOM 4026 N N . ASN A 1 538 ? 100.195 1.405 -161.049 1.00 385.94 538 ASN A N 1
ATOM 4027 C CA . ASN A 1 538 ? 100.490 2.479 -161.990 1.00 374.53 538 ASN A CA 1
ATOM 4028 C C . ASN A 1 538 ? 102.000 2.692 -162.014 1.00 369.66 538 ASN A C 1
ATOM 4029 O O . ASN A 1 538 ? 102.757 1.795 -161.625 1.00 380.78 538 ASN A O 1
ATOM 4031 N N . ASN A 1 539 ? 102.472 3.834 -162.512 1.00 347.19 539 ASN A N 1
ATOM 4032 C CA . ASN A 1 539 ? 103.905 4.117 -162.457 1.00 329.64 539 ASN A CA 1
ATOM 4033 C C . ASN A 1 539 ? 104.159 5.514 -161.907 1.00 326.84 539 ASN A C 1
ATOM 4034 O O . ASN A 1 539 ? 103.918 6.509 -162.599 1.00 331.75 539 ASN A O 1
ATOM 4036 N N . ALA A 1 540 ? 104.670 5.576 -160.672 1.00 322.03 540 ALA A N 1
ATOM 4037 C CA . ALA A 1 540 ? 105.470 6.699 -160.185 1.00 312.17 540 ALA A CA 1
ATOM 4038 C C . ALA A 1 540 ? 104.676 8.008 -160.247 1.00 321.00 540 ALA A C 1
ATOM 4039 O O . ALA A 1 540 ? 104.906 8.896 -161.078 1.00 309.77 540 ALA A O 1
ATOM 4041 N N . GLN A 1 541 ? 103.681 8.047 -159.367 1.00 326.64 541 GLN A N 1
ATOM 4042 C CA . GLN A 1 541 ? 102.798 9.188 -159.183 1.00 325.54 541 GLN A CA 1
ATOM 4043 C C . GLN A 1 541 ? 103.301 10.050 -158.030 1.00 340.43 541 GLN A C 1
ATOM 4044 O O . GLN A 1 541 ? 103.536 9.546 -156.926 1.00 351.10 541 GLN A O 1
ATOM 4046 N N . LYS A 1 542 ? 103.471 11.350 -158.296 1.00 340.09 542 LYS A N 1
ATOM 4047 C CA . LYS A 1 542 ? 103.788 12.308 -157.245 1.00 331.71 542 LYS A CA 1
ATOM 4048 C C . LYS A 1 542 ? 102.540 12.803 -156.530 1.00 345.84 542 LYS A C 1
ATOM 4049 O O . LYS A 1 542 ? 102.635 13.249 -155.381 1.00 344.04 542 LYS A O 1
ATOM 4051 N N . LEU A 1 543 ? 101.375 12.734 -157.182 1.00 359.49 543 LEU A N 1
ATOM 4052 C CA . LEU A 1 543 ? 100.140 13.151 -156.529 1.00 377.32 543 LEU A CA 1
ATOM 4053 C C . LEU A 1 543 ? 99.824 12.260 -155.336 1.00 401.76 543 LEU A C 1
ATOM 4054 O O . LEU A 1 543 ? 99.326 12.738 -154.310 1.00 422.50 543 LEU A O 1
ATOM 4056 N N . ASN A 1 544 ? 100.104 10.960 -155.451 1.00 410.06 544 ASN A N 1
ATOM 4057 C CA . ASN A 1 544 ? 99.915 10.062 -154.315 1.00 396.51 544 ASN A CA 1
ATOM 4058 C C . ASN A 1 544 ? 100.846 10.428 -153.166 1.00 405.66 544 ASN A C 1
ATOM 4059 O O . ASN A 1 544 ? 100.446 10.393 -151.996 1.00 426.82 544 ASN A O 1
ATOM 4061 N N . LEU A 1 545 ? 102.094 10.786 -153.481 1.00 398.47 545 LEU A N 1
ATOM 4062 C CA . LEU A 1 545 ? 103.021 11.220 -152.441 1.00 374.56 545 LEU A CA 1
ATOM 4063 C C . LEU A 1 545 ? 102.527 12.491 -151.761 1.00 369.79 545 LEU A C 1
ATOM 4064 O O . LEU A 1 545 ? 102.643 12.635 -150.538 1.00 384.41 545 LEU A O 1
ATOM 4066 N N . SER A 1 546 ? 101.974 13.427 -152.537 1.00 367.10 546 SER A N 1
ATOM 4067 C CA . SER A 1 546 ? 101.404 14.631 -151.939 1.00 365.40 546 SER A CA 1
ATOM 4068 C C . SER A 1 546 ? 100.214 14.293 -151.047 1.00 361.95 546 SER A C 1
ATOM 4069 O O . SER A 1 546 ? 100.059 14.865 -149.962 1.00 347.05 546 SER A O 1
ATOM 4071 N N . ARG A 1 547 ? 99.360 13.367 -151.494 1.00 370.67 547 ARG A N 1
ATOM 4072 C CA . ARG A 1 547 ? 98.193 12.981 -150.705 1.00 363.90 547 ARG A CA 1
ATOM 4073 C C . ARG A 1 547 ? 98.588 12.255 -149.424 1.00 343.13 547 ARG A C 1
ATOM 4074 O O . ARG A 1 547 ? 97.837 12.277 -148.443 1.00 330.61 547 ARG A O 1
ATOM 4076 N N . ILE A 1 548 ? 99.743 11.581 -149.430 1.00 336.42 548 ILE A N 1
ATOM 4077 C CA . ILE A 1 548 ? 100.196 10.820 -148.263 1.00 314.90 548 ILE A CA 1
ATOM 4078 C C . ILE A 1 548 ? 100.235 11.693 -147.014 1.00 301.28 548 ILE A C 1
ATOM 4079 O O . ILE A 1 548 ? 99.985 11.217 -145.900 1.00 299.46 548 ILE A O 1
ATOM 4081 N N . LEU A 1 549 ? 100.562 12.978 -147.175 1.00 297.00 549 LEU A N 1
ATOM 4082 C CA . LEU A 1 549 ? 100.645 13.878 -146.029 1.00 282.08 549 LEU A CA 1
ATOM 4083 C C . LEU A 1 549 ? 99.301 14.079 -145.339 1.00 287.10 549 LEU A C 1
ATOM 4084 O O . LEU A 1 549 ? 99.273 14.500 -144.177 1.00 267.93 549 LEU A O 1
ATOM 4086 N N . ASN A 1 550 ? 98.189 13.797 -146.023 1.00 299.15 550 ASN A N 1
ATOM 4087 C CA . ASN A 1 550 ? 96.876 14.008 -145.418 1.00 301.40 550 ASN A CA 1
ATOM 4088 C C . ASN A 1 550 ? 96.538 12.924 -144.398 1.00 323.66 550 ASN A C 1
ATOM 4089 O O . ASN A 1 550 ? 95.714 13.150 -143.502 1.00 361.77 550 ASN A O 1
ATOM 4091 N N . ILE A 1 551 ? 97.143 11.740 -144.526 1.00 321.39 551 ILE A N 1
ATOM 4092 C CA . ILE A 1 551 ? 96.938 10.695 -143.526 1.00 314.60 551 ILE A CA 1
ATOM 4093 C C . ILE A 1 551 ? 97.432 11.154 -142.162 1.00 322.90 551 ILE A C 1
ATOM 4094 O O . ILE A 1 551 ? 96.886 10.754 -141.125 1.00 333.52 551 ILE A O 1
ATOM 4096 N N . VAL A 1 552 ? 98.462 12.002 -142.135 1.00 309.33 552 VAL A N 1
ATOM 4097 C CA . VAL A 1 552 ? 98.937 12.559 -140.870 1.00 301.57 552 VAL A CA 1
ATOM 4098 C C . VAL A 1 552 ? 97.858 13.427 -140.234 1.00 330.01 552 VAL A C 1
ATOM 4099 O O . VAL A 1 552 ? 97.621 13.363 -139.020 1.00 351.45 552 VAL A O 1
ATOM 4101 N N . ASP A 1 553 ? 97.189 14.255 -141.041 1.00 341.34 553 ASP A N 1
ATOM 4102 C CA . ASP A 1 553 ? 96.090 15.062 -140.522 1.00 357.23 553 ASP A CA 1
ATOM 4103 C C . ASP A 1 553 ? 94.947 14.181 -140.034 1.00 383.85 553 ASP A C 1
ATOM 4104 O O . ASP A 1 553 ? 94.303 14.486 -139.023 1.00 373.12 553 ASP A O 1
ATOM 4106 N N . ILE A 1 554 ? 94.683 13.080 -140.740 1.00 422.65 554 ILE A N 1
ATOM 4107 C CA . ILE A 1 554 ? 93.638 12.154 -140.304 1.00 417.30 554 ILE A CA 1
ATOM 4108 C C . ILE A 1 554 ? 93.984 11.556 -138.944 1.00 424.27 554 ILE A C 1
ATOM 4109 O O . ILE A 1 554 ? 93.128 11.451 -138.053 1.00 430.79 554 ILE A O 1
ATOM 4111 N N . THR A 1 555 ? 95.245 11.155 -138.762 1.00 412.65 555 THR A N 1
ATOM 4112 C CA . THR A 1 555 ? 95.673 10.597 -137.481 1.00 379.06 555 THR A CA 1
ATOM 4113 C C . THR A 1 555 ? 95.588 11.636 -136.368 1.00 387.36 555 THR A C 1
ATOM 4114 O O . THR A 1 555 ? 95.199 11.320 -135.234 1.00 418.86 555 THR A O 1
ATOM 4116 N N . THR A 1 556 ? 95.959 12.882 -136.672 1.00 377.93 556 THR A N 1
ATOM 4117 C CA . THR A 1 556 ? 95.823 13.954 -135.690 1.00 357.80 556 THR A CA 1
ATOM 4118 C C . THR A 1 556 ? 94.364 14.156 -135.299 1.00 361.44 556 THR A C 1
ATOM 4119 O O . THR A 1 556 ? 94.050 14.373 -134.122 1.00 362.04 556 THR A O 1
ATOM 4121 N N . LYS A 1 557 ? 93.457 14.084 -136.277 1.00 366.30 557 LYS A N 1
ATOM 4122 C CA . LYS A 1 557 ? 92.034 14.211 -135.977 1.00 366.70 557 LYS A CA 1
ATOM 4123 C C . LYS A 1 557 ? 91.554 13.069 -135.089 1.00 375.82 557 LYS A C 1
ATOM 4124 O O . LYS A 1 557 ? 90.746 13.280 -134.177 1.00 377.76 557 LYS A O 1
ATOM 4126 N N . ASP A 1 558 ? 92.042 11.852 -135.339 1.00 384.68 558 ASP A N 1
ATOM 4127 C CA . ASP A 1 558 ? 91.660 10.720 -134.494 1.00 368.68 558 ASP A CA 1
ATOM 4128 C C . ASP A 1 558 ? 92.137 10.914 -133.057 1.00 359.64 558 ASP A C 1
ATOM 4129 O O . ASP A 1 558 ? 91.391 10.655 -132.099 1.00 359.55 558 ASP A O 1
ATOM 4131 N N . GLY A 1 559 ? 93.384 11.360 -132.887 1.00 357.88 559 GLY A N 1
ATOM 4132 C CA . GLY A 1 559 ? 93.879 11.650 -131.549 1.00 354.30 559 GLY A CA 1
ATOM 4133 C C . GLY A 1 559 ? 93.077 12.732 -130.849 1.00 352.19 559 GLY A C 1
ATOM 4134 O O . GLY A 1 559 ? 92.777 12.629 -129.653 1.00 362.89 559 GLY A O 1
ATOM 4135 N N . ILE A 1 560 ? 92.722 13.789 -131.584 1.00 350.53 560 ILE A N 1
ATOM 4136 C CA . ILE A 1 560 ? 91.895 14.850 -131.013 1.00 345.69 560 ILE A CA 1
ATOM 4137 C C . ILE A 1 560 ? 90.532 14.304 -130.605 1.00 345.94 560 ILE A C 1
ATOM 4138 O O . ILE A 1 560 ? 89.960 14.718 -129.590 1.00 342.88 560 ILE A O 1
ATOM 4140 N N . ASN A 1 561 ? 89.988 13.370 -131.390 1.00 349.37 561 ASN A N 1
ATOM 4141 C CA . ASN A 1 561 ? 88.713 12.753 -131.032 1.00 342.13 561 ASN A CA 1
ATOM 4142 C C . ASN A 1 561 ? 88.828 11.966 -129.732 1.00 346.92 561 ASN A C 1
ATOM 4143 O O . ASN A 1 561 ? 87.931 12.023 -128.880 1.00 353.65 561 ASN A O 1
ATOM 4145 N N . ASP A 1 562 ? 89.921 11.219 -129.567 1.00 349.86 562 ASP A N 1
ATOM 4146 C CA . ASP A 1 562 ? 90.134 10.505 -128.308 1.00 346.85 562 ASP A CA 1
ATOM 4147 C C . ASP A 1 562 ? 90.222 11.476 -127.131 1.00 344.02 562 ASP A C 1
ATOM 4148 O O . ASP A 1 562 ? 89.629 11.238 -126.067 1.00 346.28 562 ASP A O 1
ATOM 4150 N N . ILE A 1 563 ? 90.952 12.580 -127.309 1.00 335.10 563 ILE A N 1
ATOM 4151 C CA . ILE A 1 563 ? 91.076 13.568 -126.237 1.00 329.68 563 ILE A CA 1
ATOM 4152 C C . ILE A 1 563 ? 89.715 14.169 -125.899 1.00 352.50 563 ILE A C 1
ATOM 4153 O O . ILE A 1 563 ? 89.386 14.385 -124.723 1.00 357.62 563 ILE A O 1
ATOM 4155 N N . LEU A 1 564 ? 88.903 14.448 -126.922 1.00 359.37 564 LEU A N 1
ATOM 4156 C CA . LEU A 1 564 ? 87.577 15.013 -126.687 1.00 378.39 564 LEU A CA 1
ATOM 4157 C C . LEU A 1 564 ? 86.678 14.029 -125.950 1.00 406.68 564 LEU A C 1
ATOM 4158 O O . LEU A 1 564 ? 85.890 14.429 -125.083 1.00 418.71 564 LEU A O 1
ATOM 4160 N N . ARG A 1 565 ? 86.774 12.740 -126.283 1.00 427.65 565 ARG A N 1
ATOM 4161 C CA . ARG A 1 565 ? 86.005 11.737 -125.551 1.00 408.31 565 ARG A CA 1
ATOM 4162 C C . ARG A 1 565 ? 86.421 11.691 -124.086 1.00 409.25 565 ARG A C 1
ATOM 4163 O O . ARG A 1 565 ? 85.571 11.586 -123.190 1.00 409.36 565 ARG A O 1
ATOM 4165 N N . GLU A 1 566 ? 87.729 11.771 -123.822 1.00 409.61 566 GLU A N 1
ATOM 4166 C CA . GLU A 1 566 ? 88.194 11.812 -122.437 1.00 405.69 566 GLU A CA 1
ATOM 4167 C C . GLU A 1 566 ? 87.646 13.035 -121.706 1.00 416.56 566 GLU A C 1
ATOM 4168 O O . GLU A 1 566 ? 87.226 12.942 -120.544 1.00 413.64 566 GLU A O 1
ATOM 4170 N N . ILE A 1 567 ? 87.640 14.191 -122.375 1.00 429.12 567 ILE A N 1
ATOM 4171 C CA . ILE A 1 567 ? 87.118 15.408 -121.755 1.00 450.39 567 ILE A CA 1
ATOM 4172 C C . ILE A 1 567 ? 85.633 15.258 -121.445 1.00 463.74 567 ILE A C 1
ATOM 4173 O O . ILE A 1 567 ? 85.155 15.689 -120.387 1.00 475.65 567 ILE A O 1
ATOM 4175 N N . LYS A 1 568 ? 84.879 14.645 -122.362 1.00 466.52 568 LYS A N 1
ATOM 4176 C CA . LYS A 1 568 ? 83.453 14.434 -122.126 1.00 467.86 568 LYS A CA 1
ATOM 4177 C C . LYS A 1 568 ? 83.223 13.502 -120.941 1.00 480.06 568 LYS A C 1
ATOM 4178 O O . LYS A 1 568 ? 82.316 13.727 -120.128 1.00 518.43 568 LYS A O 1
ATOM 4180 N N . PHE A 1 569 ? 84.036 12.449 -120.827 1.00 464.27 569 PHE A N 1
ATOM 4181 C CA . PHE A 1 569 ? 83.920 11.555 -119.677 1.00 441.36 569 PHE A CA 1
ATOM 4182 C C . PHE A 1 569 ? 84.214 12.292 -118.375 1.00 431.52 569 PHE A C 1
ATOM 4183 O O . PHE A 1 569 ? 83.524 12.093 -117.365 1.00 421.84 569 PHE A O 1
ATOM 4185 N N . GLU A 1 570 ? 85.235 13.153 -118.381 1.00 425.70 570 GLU A N 1
ATOM 4186 C CA . GLU A 1 570 ? 85.544 13.937 -117.187 1.00 411.40 570 GLU A CA 1
ATOM 4187 C C . GLU A 1 570 ? 84.388 14.863 -116.820 1.00 424.53 570 GLU A C 1
ATOM 4188 O O . GLU A 1 570 ? 84.054 15.018 -115.638 1.00 420.02 570 GLU A O 1
ATOM 4190 N N . ASN A 1 571 ? 83.763 15.484 -117.824 1.00 437.94 571 ASN A N 1
ATOM 4191 C CA . ASN A 1 571 ? 82.623 16.356 -117.555 1.00 443.74 571 ASN A CA 1
ATOM 4192 C C . ASN A 1 571 ? 81.451 15.572 -116.975 1.00 451.59 571 ASN A C 1
ATOM 4193 O O . ASN A 1 571 ? 80.762 16.049 -116.064 1.00 453.25 571 ASN A O 1
ATOM 4195 N N . ILE A 1 572 ? 81.209 14.364 -117.490 1.00 458.02 572 ILE A N 1
ATOM 4196 C CA . ILE A 1 572 ? 80.135 13.531 -116.951 1.00 463.51 572 ILE A CA 1
ATOM 4197 C C . ILE A 1 572 ? 80.423 13.163 -115.500 1.00 469.18 572 ILE A C 1
ATOM 4198 O O . ILE A 1 572 ? 79.523 13.167 -114.649 1.00 487.51 572 ILE A O 1
ATOM 4200 N N . LYS A 1 573 ? 81.683 12.839 -115.195 1.00 459.99 573 LYS A N 1
ATOM 4201 C CA . LYS A 1 573 ? 82.049 12.528 -113.815 1.00 457.53 573 LYS A CA 1
ATOM 4202 C C . LYS A 1 573 ? 81.840 13.733 -112.904 1.00 461.87 573 LYS A C 1
ATOM 4203 O O . LYS A 1 573 ? 81.361 13.592 -111.771 1.00 459.38 573 LYS A O 1
ATOM 4205 N N . LYS A 1 574 ? 82.193 14.928 -113.384 1.00 462.28 574 LYS A N 1
ATOM 4206 C CA . LYS A 1 574 ? 81.974 16.135 -112.592 1.00 468.52 574 LYS A CA 1
ATOM 4207 C C . LYS A 1 574 ? 80.487 16.377 -112.354 1.00 480.74 574 LYS A C 1
ATOM 4208 O O . LYS A 1 574 ? 80.084 16.794 -111.261 1.00 503.52 574 LYS A O 1
ATOM 4210 N N . ILE A 1 575 ? 79.656 16.121 -113.367 1.00 481.10 575 ILE A N 1
ATOM 4211 C CA . ILE A 1 575 ? 78.213 16.291 -113.204 1.00 473.57 575 ILE A CA 1
ATOM 4212 C C . ILE A 1 575 ? 77.674 15.312 -112.167 1.00 473.26 575 ILE A C 1
ATOM 4213 O O . ILE A 1 575 ? 76.839 15.669 -111.324 1.00 466.09 575 ILE A O 1
ATOM 4215 N N . GLU A 1 576 ? 78.142 14.061 -112.213 1.00 479.05 576 GLU A N 1
ATOM 4216 C CA . GLU A 1 576 ? 77.725 13.083 -111.211 1.00 473.46 576 GLU A CA 1
ATOM 4217 C C . GLU A 1 576 ? 78.141 13.516 -109.809 1.00 471.61 576 GLU A C 1
ATOM 4218 O O . GLU A 1 576 ? 77.354 13.414 -108.856 1.00 498.16 576 GLU A O 1
ATOM 4220 N N . GLU A 1 577 ? 79.377 14.002 -109.664 1.00 462.93 577 GLU A N 1
ATOM 4221 C CA . GLU A 1 577 ? 79.838 14.483 -108.364 1.00 449.43 577 GLU A CA 1
ATOM 4222 C C . GLU A 1 577 ? 78.982 15.643 -107.867 1.00 454.20 577 GLU A C 1
ATOM 4223 O O . GLU A 1 577 ? 78.652 15.714 -106.677 1.00 486.88 577 GLU A O 1
ATOM 4225 N N . LEU A 1 578 ? 78.621 16.566 -108.761 1.00 453.28 578 LEU A N 1
ATOM 4226 C CA . LEU A 1 578 ? 77.744 17.666 -108.368 1.00 430.51 578 LEU A CA 1
ATOM 4227 C C . LEU A 1 578 ? 76.381 17.150 -107.924 1.00 420.71 578 LEU A C 1
ATOM 4228 O O . LEU A 1 578 ? 75.779 17.687 -106.986 1.00 415.77 578 LEU A O 1
ATOM 4230 N N . LYS A 1 579 ? 75.876 16.110 -108.592 1.00 418.26 579 LYS A N 1
ATOM 4231 C CA . LYS A 1 579 ? 74.580 15.551 -108.217 1.00 393.79 579 LYS A CA 1
ATOM 4232 C C . LYS A 1 579 ? 74.634 14.817 -106.880 1.00 383.53 579 LYS A C 1
ATOM 4233 O O . LYS A 1 579 ? 73.608 14.710 -106.199 1.00 367.21 579 LYS A O 1
ATOM 4235 N N . THR A 1 580 ? 75.805 14.290 -106.505 1.00 386.44 580 THR A N 1
ATOM 4236 C CA . THR A 1 580 ? 75.924 13.419 -105.334 1.00 358.30 580 THR A CA 1
ATOM 4237 C C . THR A 1 580 ? 75.315 14.034 -104.072 1.00 333.25 580 THR A C 1
ATOM 4238 O O . THR A 1 580 ? 74.360 13.495 -103.501 1.00 321.39 580 THR A O 1
ATOM 4240 N N . ASN A 1 581 ? 75.863 15.159 -103.616 1.00 324.68 581 ASN A N 1
ATOM 4241 C CA . ASN A 1 581 ? 75.432 15.794 -102.376 1.00 302.55 581 ASN A CA 1
ATOM 4242 C C . ASN A 1 581 ? 75.239 17.281 -102.621 1.00 302.55 581 ASN A C 1
ATOM 4243 O O . ASN A 1 581 ? 76.109 17.935 -103.206 1.00 327.23 581 ASN A O 1
ATOM 4245 N N . LEU A 1 582 ? 74.105 17.813 -102.164 1.00 295.18 582 LEU A N 1
ATOM 4246 C CA . LEU A 1 582 ? 73.700 19.184 -102.478 1.00 297.40 582 LEU A CA 1
ATOM 4247 C C . LEU A 1 582 ? 74.223 20.130 -101.400 1.00 311.40 582 LEU A C 1
ATOM 4248 O O . LEU A 1 582 ? 73.545 20.455 -100.421 1.00 302.89 582 LEU A O 1
ATOM 4250 N N . SER A 1 583 ? 75.462 20.579 -101.593 1.00 329.12 583 SER A N 1
ATOM 4251 C CA . SER A 1 583 ? 76.083 21.555 -100.706 1.00 327.31 583 SER A CA 1
ATOM 4252 C C . SER A 1 583 ? 76.119 22.957 -101.301 1.00 316.48 583 SER A C 1
ATOM 4253 O O . SER A 1 583 ? 75.800 23.927 -100.606 1.00 308.23 583 SER A O 1
ATOM 4255 N N . LEU A 1 584 ? 76.497 23.088 -102.572 1.00 311.92 584 LEU A N 1
ATOM 4256 C CA . LEU A 1 584 ? 76.573 24.397 -103.220 1.00 312.99 584 LEU A CA 1
ATOM 4257 C C . LEU A 1 584 ? 76.438 24.196 -104.720 1.00 344.20 584 LEU A C 1
ATOM 4258 O O . LEU A 1 584 ? 77.274 23.522 -105.330 1.00 373.34 584 LEU A O 1
ATOM 4260 N N . LYS A 1 585 ? 75.393 24.779 -105.315 1.00 343.85 585 LYS A N 1
ATOM 4261 C CA . LYS A 1 585 ? 75.158 24.602 -106.745 1.00 339.85 585 LYS A CA 1
ATOM 4262 C C . LYS A 1 585 ? 75.947 25.606 -107.578 1.00 371.80 585 LYS A C 1
ATOM 4263 O O . LYS A 1 585 ? 76.476 25.254 -108.639 1.00 377.91 585 LYS A O 1
ATOM 4265 N N . TYR A 1 586 ? 76.031 26.859 -107.121 1.00 389.42 586 TYR A N 1
ATOM 4266 C CA . TYR A 1 586 ? 76.782 27.865 -107.866 1.00 413.28 586 TYR A CA 1
ATOM 4267 C C . TYR A 1 586 ? 78.261 27.506 -107.940 1.00 447.36 586 TYR A C 1
ATOM 4268 O O . TYR A 1 586 ? 78.900 27.682 -108.985 1.00 496.96 586 TYR A O 1
ATOM 4270 N N . ASP A 1 587 ? 78.825 27.003 -106.838 1.00 426.96 587 ASP A N 1
ATOM 4271 C CA . ASP A 1 587 ? 80.218 26.570 -106.855 1.00 394.32 587 ASP A CA 1
ATOM 4272 C C . ASP A 1 587 ? 80.422 25.415 -107.828 1.00 397.15 587 ASP A C 1
ATOM 4273 O O . ASP A 1 587 ? 81.442 25.352 -108.524 1.00 403.11 587 ASP A O 1
ATOM 4275 N N . PHE A 1 588 ? 79.461 24.489 -107.888 1.00 388.83 588 PHE A N 1
ATOM 4276 C CA . PHE A 1 588 ? 79.555 23.391 -108.846 1.00 379.29 588 PHE A CA 1
ATOM 4277 C C . PHE A 1 588 ? 79.504 23.906 -110.280 1.00 398.81 588 PHE A C 1
ATOM 4278 O O . PHE A 1 588 ? 80.218 23.401 -111.155 1.00 451.51 588 PHE A O 1
ATOM 4280 N N . LEU A 1 589 ? 78.658 24.905 -110.542 1.00 394.14 589 LEU A N 1
ATOM 4281 C CA . LEU A 1 589 ? 78.568 25.460 -111.890 1.00 390.56 589 LEU A CA 1
ATOM 4282 C C . LEU A 1 589 ? 79.832 26.225 -112.267 1.00 401.03 589 LEU A C 1
ATOM 4283 O O . LEU A 1 589 ? 80.214 26.261 -113.442 1.00 402.65 589 LEU A O 1
ATOM 4285 N N . LYS A 1 590 ? 80.485 26.853 -111.285 1.00 405.16 590 LYS A N 1
ATOM 4286 C CA . LYS A 1 590 ? 81.622 27.725 -111.577 1.00 399.74 590 LYS A CA 1
ATOM 4287 C C . LYS A 1 590 ? 82.769 26.964 -112.238 1.00 420.72 590 LYS A C 1
ATOM 4288 O O . LYS A 1 590 ? 83.337 27.423 -113.235 1.00 448.73 590 LYS A O 1
ATOM 4290 N N . ASP A 1 591 ? 83.128 25.799 -111.694 1.00 430.70 591 ASP A N 1
ATOM 4291 C CA . ASP A 1 591 ? 84.326 25.092 -112.139 1.00 417.96 591 ASP A CA 1
ATOM 4292 C C . ASP A 1 591 ? 84.194 24.486 -113.533 1.00 417.40 591 ASP A C 1
ATOM 4293 O O . ASP A 1 591 ? 85.201 24.020 -114.080 1.00 430.94 591 ASP A O 1
ATOM 4295 N N . ASP A 1 592 ? 82.993 24.479 -114.118 1.00 403.66 592 ASP A N 1
ATOM 4296 C CA . ASP A 1 592 ? 82.826 23.905 -115.450 1.00 393.10 592 ASP A CA 1
ATOM 4297 C C . ASP A 1 592 ? 83.590 24.706 -116.499 1.00 401.47 592 ASP A C 1
ATOM 4298 O O . ASP A 1 592 ? 84.184 24.133 -117.420 1.00 409.73 592 ASP A O 1
ATOM 4300 N N . PHE A 1 593 ? 83.589 26.036 -116.373 1.00 395.70 593 PHE A N 1
ATOM 4301 C CA . PHE A 1 593 ? 84.341 26.864 -117.310 1.00 396.86 593 PHE A CA 1
ATOM 4302 C C . PHE A 1 593 ? 85.840 26.619 -117.184 1.00 421.98 593 PHE A C 1
ATOM 4303 O O . PHE A 1 593 ? 86.556 26.573 -118.191 1.00 434.15 593 PHE A O 1
ATOM 4305 N N . ASP A 1 594 ? 86.334 26.460 -115.953 1.00 444.82 594 ASP A N 1
ATOM 4306 C CA . ASP A 1 594 ? 87.748 26.154 -115.762 1.00 441.61 594 ASP A CA 1
ATOM 4307 C C . ASP A 1 594 ? 88.102 24.795 -116.356 1.00 434.98 594 ASP A C 1
ATOM 4308 O O . ASP A 1 594 ? 89.168 24.632 -116.964 1.00 450.71 594 ASP A O 1
ATOM 4310 N N . ASN A 1 595 ? 87.220 23.806 -116.189 1.00 425.98 595 ASN A N 1
ATOM 4311 C CA . ASN A 1 595 ? 87.457 22.499 -116.795 1.00 421.55 595 ASN A CA 1
ATOM 4312 C C . ASN A 1 595 ? 87.493 22.596 -118.316 1.00 421.57 595 ASN A C 1
ATOM 4313 O O . ASN A 1 595 ? 88.341 21.973 -118.968 1.00 443.49 595 ASN A O 1
ATOM 4315 N N . GLY A 1 596 ? 86.579 23.375 -118.898 1.00 411.50 596 GLY A N 1
ATOM 4316 C CA . GLY A 1 596 ? 86.598 23.574 -120.338 1.00 406.40 596 GLY A CA 1
ATOM 4317 C C . GLY A 1 596 ? 87.865 24.259 -120.817 1.00 412.41 596 GLY A C 1
ATOM 4318 O O . GLY A 1 596 ? 88.420 23.904 -121.860 1.00 406.27 596 GLY A O 1
ATOM 4319 N N . PHE A 1 597 ? 88.337 25.255 -120.063 1.00 421.15 597 PHE A N 1
ATOM 4320 C CA . PHE A 1 597 ? 89.583 25.928 -120.418 1.00 420.08 597 PHE A CA 1
ATOM 4321 C C . PHE A 1 597 ? 90.769 24.972 -120.342 1.00 419.87 597 PHE A C 1
ATOM 4322 O O . PHE A 1 597 ? 91.658 25.002 -121.202 1.00 424.01 597 PHE A O 1
ATOM 4324 N N . GLU A 1 598 ? 90.801 24.119 -119.316 1.00 419.61 598 GLU A N 1
ATOM 4325 C CA . GLU A 1 598 ? 91.870 23.130 -119.212 1.00 408.37 598 GLU A CA 1
ATOM 4326 C C . GLU A 1 598 ? 91.826 22.148 -120.378 1.00 399.71 598 GLU A C 1
ATOM 4327 O O . GLU A 1 598 ? 92.870 21.777 -120.930 1.00 397.27 598 GLU A O 1
ATOM 4329 N N . GLY A 1 599 ? 90.623 21.720 -120.767 1.00 395.61 599 GLY A N 1
ATOM 4330 C CA . GLY A 1 599 ? 90.498 20.846 -121.922 1.00 383.84 599 GLY A CA 1
ATOM 4331 C C . GLY A 1 599 ? 90.955 21.510 -123.207 1.00 385.27 599 GLY A C 1
ATOM 4332 O O . GLY A 1 599 ? 91.592 20.878 -124.054 1.00 388.21 599 GLY A O 1
ATOM 4333 N N . PHE A 1 600 ? 90.636 22.796 -123.370 1.00 387.05 600 PHE A N 1
ATOM 4334 C CA . PHE A 1 600 ? 91.101 23.533 -124.541 1.00 393.47 600 PHE A CA 1
ATOM 4335 C C . PHE A 1 600 ? 92.621 23.650 -124.552 1.00 412.97 600 PHE A C 1
ATOM 4336 O O . PHE A 1 600 ? 93.254 23.525 -125.608 1.00 464.57 600 PHE A O 1
ATOM 4338 N N . LYS A 1 601 ? 93.225 23.891 -123.386 1.00 406.39 601 LYS A N 1
ATOM 4339 C CA . LYS A 1 601 ? 94.683 23.954 -123.309 1.00 396.75 601 LYS A CA 1
ATOM 4340 C C . LYS A 1 601 ? 95.311 22.608 -123.653 1.00 400.09 601 LYS A C 1
ATOM 4341 O O . LYS A 1 601 ? 96.334 22.548 -124.348 1.00 416.02 601 LYS A O 1
ATOM 4343 N N . ASP A 1 602 ? 94.713 21.515 -123.174 1.00 389.45 602 ASP A N 1
ATOM 4344 C CA . ASP A 1 602 ? 95.214 20.187 -123.519 1.00 382.51 602 ASP A CA 1
ATOM 4345 C C . ASP A 1 602 ? 95.094 19.928 -125.016 1.00 395.01 602 ASP A C 1
ATOM 4346 O O . ASP A 1 602 ? 96.006 19.362 -125.632 1.00 401.27 602 ASP A O 1
ATOM 4348 N N . GLY A 1 603 ? 93.977 20.338 -125.617 1.00 395.89 603 GLY A N 1
ATOM 4349 C CA . GLY A 1 603 ? 93.824 20.192 -127.055 1.00 404.69 603 GLY A CA 1
ATOM 4350 C C . GLY A 1 603 ? 94.837 21.006 -127.836 1.00 426.23 603 GLY A C 1
ATOM 4351 O O . GLY A 1 603 ? 95.342 20.561 -128.867 1.00 438.93 603 GLY A O 1
ATOM 4352 N N . ILE A 1 604 ? 95.155 22.207 -127.352 1.00 429.16 604 ILE A N 1
ATOM 4353 C CA . ILE A 1 604 ? 96.150 23.040 -128.024 1.00 436.05 604 ILE A CA 1
ATOM 4354 C C . ILE A 1 604 ? 97.537 22.414 -127.917 1.00 450.72 604 ILE A C 1
ATOM 4355 O O . ILE A 1 604 ? 98.313 22.421 -128.881 1.00 466.49 604 ILE A O 1
ATOM 4357 N N . SER A 1 605 ? 97.875 21.873 -126.743 1.00 444.41 605 SER A N 1
ATOM 4358 C CA . SER A 1 605 ? 99.158 21.191 -126.592 1.00 446.57 605 SER A CA 1
ATOM 4359 C C . SER A 1 605 ? 99.237 19.967 -127.496 1.00 465.96 605 SER A C 1
ATOM 4360 O O . SER A 1 605 ? 100.282 19.698 -128.107 1.00 480.71 605 SER A O 1
ATOM 4362 N N . LYS A 1 606 ? 98.143 19.206 -127.582 1.00 463.63 606 LYS A N 1
ATOM 4363 C CA . LYS A 1 606 ? 98.091 18.082 -128.510 1.00 475.16 606 LYS A CA 1
ATOM 4364 C C . LYS A 1 606 ? 98.311 18.553 -129.939 1.00 503.65 606 LYS A C 1
ATOM 4365 O O . LYS A 1 606 ? 99.096 17.960 -130.685 1.00 503.88 606 LYS A O 1
ATOM 4367 N N . ASN A 1 607 ? 97.628 19.630 -130.335 1.00 534.98 607 ASN A N 1
ATOM 4368 C CA . ASN A 1 607 ? 97.801 20.172 -131.679 1.00 533.62 607 ASN A CA 1
ATOM 4369 C C . ASN A 1 607 ? 99.259 20.520 -131.945 1.00 535.21 607 ASN A C 1
ATOM 4370 O O . ASN A 1 607 ? 99.823 20.125 -132.968 1.00 522.62 607 ASN A O 1
ATOM 4372 N N . ILE A 1 608 ? 99.899 21.221 -131.008 1.00 538.87 608 ILE A N 1
ATOM 4373 C CA . ILE A 1 608 ? 101.280 21.660 -131.213 1.00 530.58 608 ILE A CA 1
ATOM 4374 C C . ILE A 1 608 ? 102.215 20.460 -131.345 1.00 524.93 608 ILE A C 1
ATOM 4375 O O . ILE A 1 608 ? 102.962 20.333 -132.327 1.00 510.53 608 ILE A O 1
ATOM 4377 N N . ASP A 1 609 ? 102.192 19.565 -130.354 1.00 530.60 609 ASP A N 1
ATOM 4378 C CA . ASP A 1 609 ? 103.135 18.449 -130.352 1.00 535.16 609 ASP A CA 1
ATOM 4379 C C . ASP A 1 609 ? 102.882 17.504 -131.522 1.00 548.90 609 ASP A C 1
ATOM 4380 O O . ASP A 1 609 ? 103.827 17.079 -132.203 1.00 593.10 609 ASP A O 1
ATOM 4382 N N . SER A 1 610 ? 101.615 17.160 -131.774 1.00 534.71 610 SER A N 1
ATOM 4383 C CA . SER A 1 610 ? 101.291 16.286 -132.893 1.00 530.97 610 SER A CA 1
ATOM 4384 C C . SER A 1 610 ? 101.585 16.946 -134.234 1.00 551.00 610 SER A C 1
ATOM 4385 O O . SER A 1 610 ? 101.896 16.248 -135.199 1.00 619.83 610 SER A O 1
ATOM 4387 N N . ILE A 1 611 ? 101.503 18.275 -134.326 1.00 527.44 611 ILE A N 1
ATOM 4388 C CA . ILE A 1 611 ? 101.857 18.942 -135.573 1.00 492.50 611 ILE A CA 1
ATOM 4389 C C . ILE A 1 611 ? 103.358 18.868 -135.802 1.00 464.37 611 ILE A C 1
ATOM 4390 O O . ILE A 1 611 ? 103.818 18.656 -136.930 1.00 483.97 611 ILE A O 1
ATOM 4392 N N . PHE A 1 612 ? 104.147 19.046 -134.739 1.00 450.21 612 PHE A N 1
ATOM 4393 C CA . PHE A 1 612 ? 105.587 18.837 -134.862 1.00 410.91 612 PHE A CA 1
ATOM 4394 C C . PHE A 1 612 ? 105.896 17.410 -135.307 1.00 404.95 612 PHE A C 1
ATOM 4395 O O . PHE A 1 612 ? 106.733 17.189 -136.194 1.00 377.93 612 PHE A O 1
ATOM 4397 N N . GLN A 1 613 ? 105.211 16.429 -134.713 1.00 420.16 613 GLN A N 1
ATOM 4398 C CA . GLN A 1 613 ? 105.431 15.034 -135.092 1.00 399.17 613 GLN A CA 1
ATOM 4399 C C . GLN A 1 613 ? 105.033 14.779 -136.543 1.00 407.22 613 GLN A C 1
ATOM 4400 O O . GLN A 1 613 ? 105.728 14.057 -137.268 1.00 495.62 613 GLN A O 1
ATOM 4402 N N . SER A 1 614 ? 103.915 15.361 -136.983 1.00 407.30 614 SER A N 1
ATOM 4403 C CA . SER A 1 614 ? 103.469 15.180 -138.361 1.00 390.71 614 SER A CA 1
ATOM 4404 C C . SER A 1 614 ? 104.432 15.834 -139.343 1.00 390.03 614 SER A C 1
ATOM 4405 O O . SER A 1 614 ? 104.682 15.294 -140.426 1.00 450.28 614 SER A O 1
ATOM 4407 N N . GLU A 1 615 ? 104.977 17.000 -138.988 1.00 386.04 615 GLU A N 1
ATOM 4408 C CA . GLU A 1 615 ? 105.981 17.632 -139.837 1.00 363.36 615 GLU A CA 1
ATOM 4409 C C . GLU A 1 615 ? 107.233 16.770 -139.935 1.00 337.39 615 GLU A C 1
ATOM 4410 O O . GLU A 1 615 ? 107.818 16.629 -141.016 1.00 300.67 615 GLU A O 1
ATOM 4412 N N . LYS A 1 616 ? 107.658 16.180 -138.814 1.00 347.99 616 LYS A N 1
ATOM 4413 C CA . LYS A 1 616 ? 108.807 15.279 -138.852 1.00 341.61 616 LYS A CA 1
ATOM 4414 C C . LYS A 1 616 ? 108.526 14.063 -139.729 1.00 340.97 616 LYS A C 1
ATOM 4415 O O . LYS A 1 616 ? 109.392 13.628 -140.499 1.00 316.91 616 LYS A O 1
ATOM 4417 N N . PHE A 1 617 ? 107.317 13.505 -139.630 1.00 364.72 617 PHE A N 1
ATOM 4418 C CA . PHE A 1 617 ? 106.961 12.357 -140.460 1.00 340.69 617 PHE A CA 1
ATOM 4419 C C . PHE A 1 617 ? 106.930 12.730 -141.937 1.00 323.16 617 PHE A C 1
ATOM 4420 O O . PHE A 1 617 ? 107.358 11.946 -142.793 1.00 317.54 617 PHE A O 1
ATOM 4422 N N . ALA A 1 618 ? 106.428 13.925 -142.256 1.00 324.51 618 ALA A N 1
ATOM 4423 C CA . ALA A 1 618 ? 106.420 14.380 -143.643 1.00 304.77 618 ALA A CA 1
ATOM 4424 C C . ALA A 1 618 ? 107.838 14.569 -144.166 1.00 280.45 618 ALA A C 1
ATOM 4425 O O . ALA A 1 618 ? 108.136 14.226 -145.317 1.00 259.52 618 ALA A O 1
ATOM 4427 N N . LEU A 1 619 ? 108.728 15.114 -143.333 1.00 276.63 619 LEU A N 1
ATOM 4428 C CA . LEU A 1 619 ? 110.126 15.245 -143.733 1.00 260.48 619 LEU A CA 1
ATOM 4429 C C . LEU A 1 619 ? 110.757 13.879 -143.977 1.00 274.50 619 LEU A C 1
ATOM 4430 O O . LEU A 1 619 ? 111.508 13.696 -144.943 1.00 267.75 619 LEU A O 1
ATOM 4432 N N . LEU A 1 620 ? 110.455 12.905 -143.115 1.00 284.09 620 LEU A N 1
ATOM 4433 C CA . LEU A 1 620 ? 110.985 11.557 -143.306 1.00 279.66 620 LEU A CA 1
ATOM 4434 C C . LEU A 1 620 ? 110.459 10.933 -144.594 1.00 283.48 620 LEU A C 1
ATOM 4435 O O . LEU A 1 620 ? 111.204 10.264 -145.320 1.00 304.89 620 LEU A O 1
ATOM 4437 N N . ARG A 1 621 ? 109.175 11.141 -144.895 1.00 277.81 621 ARG A N 1
ATOM 4438 C CA . ARG A 1 621 ? 108.610 10.607 -146.132 1.00 252.55 621 ARG A CA 1
ATOM 4439 C C . ARG A 1 621 ? 109.246 11.260 -147.354 1.00 264.63 621 ARG A C 1
ATOM 4440 O O . ARG A 1 621 ? 109.535 10.584 -148.350 1.00 264.88 621 ARG A O 1
ATOM 4442 N N . LEU A 1 622 ? 109.467 12.575 -147.298 1.00 274.98 622 LEU A N 1
ATOM 4443 C CA . LEU A 1 622 ? 110.139 13.261 -148.398 1.00 295.56 622 LEU A CA 1
ATOM 4444 C C . LEU A 1 622 ? 111.558 12.739 -148.584 1.00 306.62 622 LEU A C 1
ATOM 4445 O O . LEU A 1 622 ? 112.024 12.569 -149.717 1.00 304.20 622 LEU A O 1
ATOM 4447 N N . LYS A 1 623 ? 112.263 12.482 -147.479 1.00 326.42 623 LYS A N 1
ATOM 4448 C CA . LYS A 1 623 ? 113.603 11.913 -147.573 1.00 327.32 623 LYS A CA 1
ATOM 4449 C C . LYS A 1 623 ? 113.569 10.517 -148.186 1.00 340.43 623 LYS A C 1
ATOM 4450 O O . LYS A 1 623 ? 114.446 10.158 -148.980 1.00 357.00 623 LYS A O 1
ATOM 4452 N N . ILE A 1 624 ? 112.567 9.714 -147.822 1.00 335.24 624 ILE A N 1
ATOM 4453 C CA . ILE A 1 624 ? 112.445 8.371 -148.386 1.00 317.14 624 ILE A CA 1
ATOM 4454 C C . ILE A 1 624 ? 112.172 8.444 -149.884 1.00 309.29 624 ILE A C 1
ATOM 4455 O O . ILE A 1 624 ? 112.699 7.643 -150.666 1.00 305.45 624 ILE A O 1
ATOM 4457 N N . GLU A 1 625 ? 111.341 9.401 -150.305 1.00 298.67 625 GLU A N 1
ATOM 4458 C CA . GLU A 1 625 ? 111.066 9.565 -151.730 1.00 304.25 625 GLU A CA 1
ATOM 4459 C C . GLU A 1 625 ? 112.322 9.974 -152.493 1.00 339.86 625 GLU A C 1
ATOM 4460 O O . GLU A 1 625 ? 112.528 9.551 -153.637 1.00 352.83 625 GLU A O 1
ATOM 4462 N N . LYS A 1 626 ? 113.167 10.797 -151.880 1.00 359.98 626 LYS A N 1
ATOM 4463 C CA . LYS A 1 626 ? 114.400 11.250 -152.517 1.00 352.45 626 LYS A CA 1
ATOM 4464 C C . LYS A 1 626 ? 115.372 10.094 -152.736 1.00 347.72 626 LYS A C 1
ATOM 4465 O O . LYS A 1 626 ? 115.934 9.939 -153.820 1.00 325.33 626 LYS A O 1
ATOM 4467 N N . ASN A 1 629 ? 113.433 6.760 -157.091 1.00 282.34 629 ASN A N 1
ATOM 4468 C CA . ASN A 1 629 ? 112.809 5.676 -157.837 1.00 283.27 629 ASN A CA 1
ATOM 4469 C C . ASN A 1 629 ? 112.493 4.498 -156.918 1.00 294.32 629 ASN A C 1
ATOM 4470 O O . ASN A 1 629 ? 111.503 3.805 -157.130 1.00 289.42 629 ASN A O 1
ATOM 4472 N N . LEU A 1 630 ? 113.337 4.268 -155.909 1.00 304.23 630 LEU A N 1
ATOM 4473 C CA . LEU A 1 630 ? 112.892 3.517 -154.740 1.00 303.53 630 LEU A CA 1
ATOM 4474 C C . LEU A 1 630 ? 112.417 2.093 -155.027 1.00 311.88 630 LEU A C 1
ATOM 4475 O O . LEU A 1 630 ? 111.206 1.833 -155.030 1.00 315.14 630 LEU A O 1
ATOM 4477 N N . LYS A 1 631 ? 113.354 1.198 -155.351 1.00 310.92 631 LYS A N 1
ATOM 4478 C CA . LYS A 1 631 ? 113.129 -0.239 -155.228 1.00 311.94 631 LYS A CA 1
ATOM 4479 C C . LYS A 1 631 ? 112.149 -0.515 -154.094 1.00 321.01 631 LYS A C 1
ATOM 4480 O O . LYS A 1 631 ? 112.417 -0.198 -152.935 1.00 363.74 631 LYS A O 1
ATOM 4482 N N . SER A 1 632 ? 111.019 -1.133 -154.443 1.00 320.49 632 SER A N 1
ATOM 4483 C CA . SER A 1 632 ? 109.786 -0.955 -153.677 1.00 317.71 632 SER A CA 1
ATOM 4484 C C . SER A 1 632 ? 109.855 -1.594 -152.292 1.00 324.57 632 SER A C 1
ATOM 4485 O O . SER A 1 632 ? 109.489 -0.962 -151.295 1.00 371.22 632 SER A O 1
ATOM 4488 N N . ASP A 1 633 ? 110.279 -2.857 -152.205 1.00 305.69 633 ASP A N 1
ATOM 4489 C CA . ASP A 1 633 ? 110.298 -3.526 -150.905 1.00 297.17 633 ASP A CA 1
ATOM 4490 C C . ASP A 1 633 ? 111.282 -2.854 -149.953 1.00 303.94 633 ASP A C 1
ATOM 4491 O O . ASP A 1 633 ? 110.995 -2.686 -148.759 1.00 288.95 633 ASP A O 1
ATOM 4493 N N . LEU A 1 634 ? 112.451 -2.462 -150.466 1.00 323.88 634 LEU A N 1
ATOM 4494 C CA . LEU A 1 634 ? 113.418 -1.739 -149.645 1.00 320.80 634 LEU A CA 1
ATOM 4495 C C . LEU A 1 634 ? 112.860 -0.395 -149.194 1.00 314.87 634 LEU A C 1
ATOM 4496 O O . LEU A 1 634 ? 113.102 0.036 -148.060 1.00 287.46 634 LEU A O 1
ATOM 4498 N N . TYR A 1 635 ? 112.117 0.285 -150.071 1.00 323.52 635 TYR A N 1
ATOM 4499 C CA . TYR A 1 635 ? 111.478 1.538 -149.680 1.00 298.07 635 TYR A CA 1
ATOM 4500 C C . TYR A 1 635 ? 110.449 1.307 -148.580 1.00 271.84 635 TYR A C 1
ATOM 4501 O O . TYR A 1 635 ? 110.332 2.113 -147.649 1.00 268.31 635 TYR A O 1
ATOM 4503 N N . GLU A 1 636 ? 109.702 0.204 -148.666 1.00 270.89 636 GLU A N 1
ATOM 4504 C CA . GLU A 1 636 ? 108.724 -0.113 -147.630 1.00 251.81 636 GLU A CA 1
ATOM 4505 C C . GLU A 1 636 ? 109.406 -0.391 -146.297 1.00 249.94 636 GLU A C 1
ATOM 4506 O O . GLU A 1 636 ? 108.909 0.014 -145.241 1.00 250.59 636 GLU A O 1
ATOM 4508 N N . LEU A 1 637 ? 110.550 -1.078 -146.322 1.00 256.81 637 LEU A N 1
ATOM 4509 C CA . LEU A 1 637 ? 111.284 -1.320 -145.080 1.00 253.56 637 LEU A CA 1
ATOM 4510 C C . LEU A 1 637 ? 111.848 -0.023 -144.500 1.00 260.22 637 LEU A C 1
ATOM 4511 O O . LEU A 1 637 ? 111.786 0.204 -143.281 1.00 256.18 637 LEU A O 1
ATOM 4513 N N . GLU A 1 638 ? 112.413 0.836 -145.353 1.00 259.22 638 GLU A N 1
ATOM 4514 C CA . GLU A 1 638 ? 112.916 2.122 -144.880 1.00 229.00 638 GLU A CA 1
ATOM 4515 C C . GLU A 1 638 ? 111.795 2.958 -144.276 1.00 236.97 638 GLU A C 1
ATOM 4516 O O . GLU A 1 638 ? 111.996 3.650 -143.270 1.00 243.62 638 GLU A O 1
ATOM 4518 N N . THR A 1 639 ? 110.605 2.904 -144.879 1.00 238.69 639 THR A N 1
ATOM 4519 C CA . THR A 1 639 ? 109.449 3.575 -144.297 1.00 223.43 639 THR A CA 1
ATOM 4520 C C . THR A 1 639 ? 109.052 2.937 -142.973 1.00 226.49 639 THR A C 1
ATOM 4521 O O . THR A 1 639 ? 108.683 3.639 -142.030 1.00 227.45 639 THR A O 1
ATOM 4523 N N . ASN A 1 640 ? 109.122 1.607 -142.880 1.00 238.93 640 ASN A N 1
ATOM 4524 C CA . ASN A 1 640 ? 108.813 0.933 -141.625 1.00 244.37 640 ASN A CA 1
ATOM 4525 C C . ASN A 1 640 ? 109.784 1.309 -140.516 1.00 253.70 640 ASN A C 1
ATOM 4526 O O . ASN A 1 640 ? 109.439 1.181 -139.339 1.00 247.85 640 ASN A O 1
ATOM 4528 N N . LEU A 1 641 ? 110.994 1.742 -140.863 1.00 260.22 641 LEU A N 1
ATOM 4529 C CA . LEU A 1 641 ? 111.916 2.218 -139.831 1.00 254.28 641 LEU A CA 1
ATOM 4530 C C . LEU A 1 641 ? 111.677 3.692 -139.499 1.00 252.17 641 LEU A C 1
ATOM 4531 O O . LEU A 1 641 ? 111.600 4.075 -138.320 1.00 256.05 641 LEU A O 1
ATOM 4533 N N . ASP A 1 642 ? 111.548 4.532 -140.530 1.00 239.50 642 ASP A N 1
ATOM 4534 C CA . ASP A 1 642 ? 111.357 5.964 -140.307 1.00 218.75 642 ASP A CA 1
ATOM 4535 C C . ASP A 1 642 ? 110.040 6.243 -139.590 1.00 229.71 642 ASP A C 1
ATOM 4536 O O . ASP A 1 642 ? 110.006 6.964 -138.585 1.00 246.06 642 ASP A O 1
ATOM 4538 N N . THR A 1 643 ? 108.940 5.683 -140.095 1.00 215.97 643 THR A N 1
ATOM 4539 C CA . THR A 1 643 ? 107.660 5.815 -139.417 1.00 213.70 643 THR A CA 1
ATOM 4540 C C . THR A 1 643 ? 107.652 5.116 -138.066 1.00 239.33 643 THR A C 1
ATOM 4541 O O . THR A 1 643 ? 106.822 5.453 -137.224 1.00 273.92 643 THR A O 1
ATOM 4543 N N . VAL A 1 644 ? 108.562 4.171 -137.821 1.00 238.31 644 VAL A N 1
ATOM 4544 C CA . VAL A 1 644 ? 108.685 3.608 -136.477 1.00 253.04 644 VAL A CA 1
ATOM 4545 C C . VAL A 1 644 ? 109.237 4.654 -135.518 1.00 275.44 644 VAL A C 1
ATOM 4546 O O . VAL A 1 644 ? 108.735 4.826 -134.399 1.00 290.55 644 VAL A O 1
ATOM 4548 N N . ILE A 1 645 ? 110.286 5.361 -135.940 1.00 271.87 645 ILE A N 1
ATOM 4549 C CA . ILE A 1 645 ? 110.792 6.473 -135.133 1.00 278.80 645 ILE A CA 1
ATOM 4550 C C . ILE A 1 645 ? 109.700 7.521 -134.932 1.00 297.03 645 ILE A C 1
ATOM 4551 O O . ILE A 1 645 ? 109.522 8.061 -133.829 1.00 319.63 645 ILE A O 1
ATOM 4553 N N . PHE A 1 646 ? 108.941 7.809 -135.991 1.00 308.79 646 PHE A N 1
ATOM 4554 C CA . PHE A 1 646 ? 107.867 8.797 -135.896 1.00 299.68 646 PHE A CA 1
ATOM 4555 C C . PHE A 1 646 ? 106.766 8.337 -134.945 1.00 305.96 646 PHE A C 1
ATOM 4556 O O . PHE A 1 646 ? 106.193 9.146 -134.206 1.00 317.35 646 PHE A O 1
ATOM 4558 N N . ASP A 1 647 ? 106.455 7.039 -134.950 1.00 303.68 647 ASP A N 1
ATOM 4559 C CA . ASP A 1 647 ? 105.446 6.502 -134.046 1.00 300.70 647 ASP A CA 1
ATOM 4560 C C . ASP A 1 647 ? 105.919 6.558 -132.602 1.00 314.12 647 ASP A C 1
ATOM 4561 O O . ASP A 1 647 ? 105.126 6.827 -131.694 1.00 331.80 647 ASP A O 1
ATOM 4563 N N . THR A 1 648 ? 107.206 6.293 -132.369 1.00 296.44 648 THR A N 1
ATOM 4564 C CA . THR A 1 648 ? 107.755 6.460 -131.027 1.00 295.16 648 THR A CA 1
ATOM 4565 C C . THR A 1 648 ? 107.633 7.909 -130.567 1.00 328.44 648 THR A C 1
ATOM 4566 O O . THR A 1 648 ? 107.267 8.178 -129.415 1.00 341.04 648 THR A O 1
ATOM 4568 N N . PHE A 1 649 ? 107.928 8.857 -131.461 1.00 335.99 649 PHE A N 1
ATOM 4569 C CA . PHE A 1 649 ? 107.776 10.268 -131.115 1.00 353.41 649 PHE A CA 1
ATOM 4570 C C . PHE A 1 649 ? 106.321 10.611 -130.807 1.00 378.61 649 PHE A C 1
ATOM 4571 O O . PHE A 1 649 ? 106.035 11.355 -129.861 1.00 386.32 649 PHE A O 1
ATOM 4573 N N . LYS A 1 650 ? 105.387 10.075 -131.598 1.00 398.66 650 LYS A N 1
ATOM 4574 C CA . LYS A 1 650 ? 103.971 10.340 -131.359 1.00 414.12 650 LYS A CA 1
ATOM 4575 C C . LYS A 1 650 ? 103.513 9.747 -130.032 1.00 453.44 650 LYS A C 1
ATOM 4576 O O . LYS A 1 650 ? 102.715 10.357 -129.311 1.00 481.80 650 LYS A O 1
ATOM 4578 N N . GLU A 1 651 ? 104.010 8.556 -129.690 1.00 466.72 651 GLU A N 1
ATOM 4579 C CA . GLU A 1 651 ? 103.667 7.949 -128.408 1.00 448.47 651 GLU A CA 1
ATOM 4580 C C . GLU A 1 651 ? 104.224 8.763 -127.246 1.00 437.75 651 GLU A C 1
ATOM 4581 O O . GLU A 1 651 ? 103.551 8.935 -126.222 1.00 449.91 651 GLU A O 1
ATOM 4583 N N . PHE A 1 652 ? 105.452 9.270 -127.385 1.00 409.03 652 PHE A N 1
ATOM 4584 C CA . PHE A 1 652 ? 106.013 10.130 -126.347 1.00 394.46 652 PHE A CA 1
ATOM 4585 C C . PHE A 1 652 ? 105.195 11.406 -126.192 1.00 401.91 652 PHE A C 1
ATOM 4586 O O . PHE A 1 652 ? 104.944 11.863 -125.067 1.00 431.42 652 PHE A O 1
ATOM 4588 N N . LYS A 1 653 ? 104.777 11.998 -127.313 1.00 404.54 653 LYS A N 1
ATOM 4589 C CA . LYS A 1 653 ? 103.923 13.181 -127.256 1.00 404.50 653 LYS A CA 1
ATOM 4590 C C . LYS A 1 653 ? 102.613 12.871 -126.544 1.00 403.78 653 LYS A C 1
ATOM 4591 O O . LYS A 1 653 ? 102.153 13.649 -125.700 1.00 448.17 653 LYS A O 1
ATOM 4593 N N . MET A 1 654 ? 101.998 11.733 -126.876 1.00 389.77 654 MET A N 1
ATOM 4594 C CA . MET A 1 654 ? 100.755 11.341 -126.219 1.00 363.34 654 MET A CA 1
ATOM 4595 C C . MET A 1 654 ? 100.952 11.180 -124.718 1.00 355.68 654 MET A C 1
ATOM 4596 O O . MET A 1 654 ? 100.140 11.665 -123.925 1.00 359.12 654 MET A O 1
ATOM 4598 N N . SER A 1 655 ? 102.037 10.520 -124.308 1.00 348.96 655 SER A N 1
ATOM 4599 C CA . SER A 1 655 ? 102.288 10.307 -122.884 1.00 337.25 655 SER A CA 1
ATOM 4600 C C . SER A 1 655 ? 102.476 11.631 -122.149 1.00 356.60 655 SER A C 1
ATOM 4601 O O . SER A 1 655 ? 101.859 11.869 -121.102 1.00 353.31 655 SER A O 1
ATOM 4603 N N . GLU A 1 656 ? 103.331 12.509 -122.683 1.00 373.35 656 GLU A N 1
ATOM 4604 C CA . GLU A 1 656 ? 103.602 13.773 -122.004 1.00 371.68 656 GLU A CA 1
ATOM 4605 C C . GLU A 1 656 ? 102.360 14.657 -121.954 1.00 379.37 656 GLU A C 1
ATOM 4606 O O . GLU A 1 656 ? 102.061 15.265 -120.916 1.00 379.45 656 GLU A O 1
ATOM 4608 N N . ILE A 1 657 ? 101.618 14.738 -123.063 1.00 391.06 657 ILE A N 1
ATOM 4609 C CA . ILE A 1 657 ? 100.413 15.557 -123.079 1.00 390.72 657 ILE A CA 1
ATOM 4610 C C . ILE A 1 657 ? 99.351 14.978 -122.155 1.00 401.20 657 ILE A C 1
ATOM 4611 O O . ILE A 1 657 ? 98.590 15.728 -121.533 1.00 433.77 657 ILE A O 1
ATOM 4613 N N . LEU A 1 658 ? 99.275 13.649 -122.036 1.00 394.64 658 LEU A N 1
ATOM 4614 C CA . LEU A 1 658 ? 98.321 13.053 -121.109 1.00 374.82 658 LEU A CA 1
ATOM 4615 C C . LEU A 1 658 ? 98.697 13.355 -119.665 1.00 376.61 658 LEU A C 1
ATOM 4616 O O . LEU A 1 658 ? 97.821 13.608 -118.831 1.00 383.81 658 LEU A O 1
ATOM 4618 N N . ASN A 1 659 ? 99.995 13.330 -119.350 1.00 367.40 659 ASN A N 1
ATOM 4619 C CA . ASN A 1 659 ? 100.427 13.731 -118.013 1.00 372.31 659 ASN A CA 1
ATOM 4620 C C . ASN A 1 659 ? 100.056 15.183 -117.730 1.00 395.76 659 ASN A C 1
ATOM 4621 O O . ASN A 1 659 ? 99.567 15.510 -116.639 1.00 413.08 659 ASN A O 1
ATOM 4623 N N . SER A 1 660 ? 100.271 16.067 -118.708 1.00 389.82 660 SER A N 1
ATOM 4624 C CA . SER A 1 660 ? 99.903 17.470 -118.528 1.00 395.81 660 SER A CA 1
ATOM 4625 C C . SER A 1 660 ? 98.398 17.628 -118.335 1.00 424.22 660 SER A C 1
ATOM 4626 O O . SER A 1 660 ? 97.949 18.423 -117.498 1.00 430.89 660 SER A O 1
ATOM 4628 N N . LEU A 1 661 ? 97.601 16.876 -119.098 1.00 444.84 661 LEU A N 1
ATOM 4629 C CA . LEU A 1 661 ? 96.150 16.948 -118.961 1.00 461.12 661 LEU A CA 1
ATOM 4630 C C . LEU A 1 661 ? 95.696 16.431 -117.601 1.00 482.51 661 LEU A C 1
ATOM 4631 O O . LEU A 1 661 ? 94.763 16.980 -117.003 1.00 485.49 661 LEU A O 1
ATOM 4633 N N . ASN A 1 662 ? 96.336 15.373 -117.101 1.00 499.47 662 ASN A N 1
ATOM 4634 C CA . ASN A 1 662 ? 96.012 14.877 -115.767 1.00 492.11 662 ASN A CA 1
ATOM 4635 C C . ASN A 1 662 ? 96.347 15.914 -114.702 1.00 474.16 662 ASN A C 1
ATOM 4636 O O . ASN A 1 662 ? 95.585 16.102 -113.744 1.00 463.40 662 ASN A O 1
ATOM 4638 N N . ILE A 1 663 ? 97.483 16.599 -114.853 1.00 462.22 663 ILE A N 1
ATOM 4639 C CA . ILE A 1 663 ? 97.836 17.657 -113.908 1.00 457.32 663 ILE A CA 1
ATOM 4640 C C . ILE A 1 663 ? 96.804 18.780 -113.954 1.00 468.42 663 ILE A C 1
ATOM 4641 O O . ILE A 1 663 ? 96.401 19.319 -112.914 1.00 474.21 663 ILE A O 1
ATOM 4643 N N . ASN A 1 664 ? 96.359 19.146 -115.159 1.00 473.14 664 ASN A N 1
ATOM 4644 C CA . ASN A 1 664 ? 95.345 20.190 -115.288 1.00 480.38 664 ASN A CA 1
ATOM 4645 C C . ASN A 1 664 ? 94.029 19.768 -114.642 1.00 485.79 664 ASN A C 1
ATOM 4646 O O . ASN A 1 664 ? 93.363 20.576 -113.981 1.00 507.76 664 ASN A O 1
ATOM 4648 N N . GLY A 1 665 ? 93.638 18.505 -114.824 1.00 483.12 665 GLY A N 1
ATOM 4649 C CA . GLY A 1 665 ? 92.429 18.014 -114.184 1.00 481.72 665 GLY A CA 1
ATOM 4650 C C . GLY A 1 665 ? 92.531 18.015 -112.670 1.00 475.01 665 GLY A C 1
ATOM 4651 O O . GLY A 1 665 ? 91.566 18.341 -111.972 1.00 487.96 665 GLY A O 1
ATOM 4652 N N . ALA A 1 666 ? 93.701 17.649 -112.142 1.00 465.59 666 ALA A N 1
ATOM 4653 C CA . ALA A 1 666 ? 93.910 17.710 -110.698 1.00 452.94 666 ALA A CA 1
ATOM 4654 C C . ALA A 1 666 ? 93.815 19.144 -110.189 1.00 456.59 666 ALA A C 1
ATOM 4655 O O . ALA A 1 666 ? 93.233 19.399 -109.127 1.00 449.06 666 ALA A O 1
ATOM 4657 N N . PHE A 1 667 ? 94.381 20.095 -110.936 1.00 470.74 667 PHE A N 1
ATOM 4658 C CA . PHE A 1 667 ? 94.274 21.499 -110.546 1.00 471.89 667 PHE A CA 1
ATOM 4659 C C . PHE A 1 667 ? 92.823 21.967 -110.562 1.00 474.32 667 PHE A C 1
ATOM 4660 O O . PHE A 1 667 ? 92.389 22.709 -109.671 1.00 501.58 667 PHE A O 1
ATOM 4662 N N . PHE A 1 668 ? 92.055 21.541 -111.568 1.00 462.96 668 PHE A N 1
ATOM 4663 C CA . PHE A 1 668 ? 90.642 21.908 -111.627 1.00 442.75 668 PHE A CA 1
ATOM 4664 C C . PHE A 1 668 ? 89.869 21.311 -110.456 1.00 427.21 668 PHE A C 1
ATOM 4665 O O . PHE A 1 668 ? 88.992 21.968 -109.880 1.00 424.13 668 PHE A O 1
ATOM 4667 N N . GLU A 1 669 ? 90.180 20.066 -110.090 1.00 411.86 669 GLU A N 1
ATOM 4668 C CA . GLU A 1 669 ? 89.532 19.452 -108.934 1.00 388.48 669 GLU A CA 1
ATOM 4669 C C . GLU A 1 669 ? 89.876 20.199 -107.651 1.00 405.76 669 GLU A C 1
ATOM 4670 O O . GLU A 1 669 ? 89.012 20.399 -106.787 1.00 408.29 669 GLU A O 1
ATOM 4672 N N . PHE A 1 670 ? 91.136 20.620 -107.508 1.00 415.43 670 PHE A N 1
ATOM 4673 C CA . PHE A 1 670 ? 91.526 21.400 -106.336 1.00 420.97 670 PHE A CA 1
ATOM 4674 C C . PHE A 1 670 ? 90.789 22.734 -106.292 1.00 437.87 670 PHE A C 1
ATOM 4675 O O . PHE A 1 670 ? 90.358 23.181 -105.222 1.00 453.44 670 PHE A O 1
ATOM 4677 N N . LEU A 1 671 ? 90.635 23.385 -107.448 1.00 439.40 671 LEU A N 1
ATOM 4678 C CA . LEU A 1 671 ? 89.890 24.640 -107.494 1.00 433.12 671 LEU A CA 1
ATOM 4679 C C . LEU A 1 671 ? 88.427 24.428 -107.118 1.00 439.23 671 LEU A C 1
ATOM 4680 O O . LEU A 1 671 ? 87.837 25.244 -106.400 1.00 480.37 671 LEU A O 1
ATOM 4682 N N . ASN A 1 672 ? 87.826 23.336 -107.596 1.00 428.13 672 ASN A N 1
ATOM 4683 C CA . ASN A 1 672 ? 86.444 23.035 -107.230 1.00 425.68 672 ASN A CA 1
ATOM 4684 C C . ASN A 1 672 ? 86.316 22.779 -105.732 1.00 449.66 672 ASN A C 1
ATOM 4685 O O . ASN A 1 672 ? 85.352 23.226 -105.097 1.00 490.35 672 ASN A O 1
ATOM 4687 N N . ASP A 1 673 ? 87.281 22.063 -105.151 1.00 461.14 673 ASP A N 1
ATOM 4688 C CA . ASP A 1 673 ? 87.260 21.823 -103.711 1.00 444.55 673 ASP A CA 1
ATOM 4689 C C . ASP A 1 673 ? 87.390 23.128 -102.933 1.00 426.17 673 ASP A C 1
ATOM 4690 O O . ASP A 1 673 ? 86.713 23.325 -101.917 1.00 432.54 673 ASP A O 1
ATOM 4692 N N . LYS A 1 674 ? 88.261 24.029 -103.394 1.00 418.41 674 LYS A N 1
ATOM 4693 C CA . LYS A 1 674 ? 88.395 25.328 -102.739 1.00 399.90 674 LYS A CA 1
ATOM 4694 C C . LYS A 1 674 ? 87.104 26.132 -102.841 1.00 397.82 674 LYS A C 1
ATOM 4695 O O . LYS A 1 674 ? 86.708 26.811 -101.885 1.00 391.07 674 LYS A O 1
ATOM 4697 N N . LEU A 1 675 ? 86.436 26.073 -103.995 1.00 402.57 675 LEU A N 1
ATOM 4698 C CA . LEU A 1 675 ? 85.162 26.769 -104.148 1.00 391.39 675 LEU A CA 1
ATOM 4699 C C . LEU A 1 675 ? 84.104 26.193 -103.215 1.00 392.99 675 LEU A C 1
ATOM 4700 O O . LEU A 1 675 ? 83.298 26.937 -102.643 1.00 415.43 675 LEU A O 1
ATOM 4702 N N . LYS A 1 676 ? 84.086 24.868 -103.053 1.00 388.34 676 LYS A N 1
ATOM 4703 C CA . LYS A 1 676 ? 83.130 24.252 -102.138 1.00 377.03 676 LYS A CA 1
ATOM 4704 C C . LYS A 1 676 ? 83.395 24.671 -100.696 1.00 387.51 676 LYS A C 1
ATOM 4705 O O . LYS A 1 676 ? 82.456 24.864 -99.915 1.00 417.86 676 LYS A O 1
ATOM 4707 N N . HIS A 1 677 ? 84.664 24.817 -100.326 1.00 379.14 677 HIS A N 1
ATOM 4708 C CA . HIS A 1 677 ? 85.031 25.227 -98.972 1.00 361.87 677 HIS A CA 1
ATOM 4709 C C . HIS A 1 677 ? 84.557 26.646 -98.669 1.00 361.43 677 HIS A C 1
ATOM 4710 O O . HIS A 1 677 ? 85.231 27.399 -97.966 1.00 351.58 677 HIS A O 1
ATOM 4712 N N . GLU A 1 690 ? 76.042 34.609 -80.533 1.00 386.50 690 GLU A N 1
ATOM 4713 C CA . GLU A 1 690 ? 75.927 34.798 -79.091 1.00 379.78 690 GLU A CA 1
ATOM 4714 C C . GLU A 1 690 ? 75.638 36.257 -78.746 1.00 402.56 690 GLU A C 1
ATOM 4715 O O . GLU A 1 690 ? 74.900 36.544 -77.803 1.00 409.24 690 GLU A O 1
ATOM 4717 N N . LYS A 1 691 ? 76.225 37.174 -79.519 1.00 406.41 691 LYS A N 1
ATOM 4718 C CA . LYS A 1 691 ? 76.036 38.599 -79.256 1.00 405.99 691 LYS A CA 1
ATOM 4719 C C . LYS A 1 691 ? 74.584 39.015 -79.461 1.00 423.07 691 LYS A C 1
ATOM 4720 O O . LYS A 1 691 ? 74.029 39.779 -78.658 1.00 446.09 691 LYS A O 1
ATOM 4722 N N . VAL A 1 692 ? 73.954 38.530 -80.534 1.00 411.83 692 VAL A N 1
ATOM 4723 C CA . VAL A 1 692 ? 72.548 38.843 -80.772 1.00 406.44 692 VAL A CA 1
ATOM 4724 C C . VAL A 1 692 ? 71.690 38.319 -79.629 1.00 435.21 692 VAL A C 1
ATOM 4725 O O . VAL A 1 692 ? 70.729 38.971 -79.203 1.00 456.63 692 VAL A O 1
ATOM 4727 N N . LEU A 1 693 ? 72.034 37.140 -79.102 1.00 437.39 693 LEU A N 1
ATOM 4728 C CA . LEU A 1 693 ? 71.290 36.589 -77.974 1.00 442.88 693 LEU A CA 1
ATOM 4729 C C . LEU A 1 693 ? 71.430 37.466 -76.735 1.00 460.30 693 LEU A C 1
ATOM 4730 O O . LEU A 1 693 ? 70.464 37.655 -75.990 1.00 469.90 693 LEU A O 1
ATOM 4732 N N . GLN A 1 694 ? 72.621 38.026 -76.501 1.00 463.84 694 GLN A N 1
ATOM 4733 C CA . GLN A 1 694 ? 72.811 38.889 -75.336 1.00 468.25 694 GLN A CA 1
ATOM 4734 C C . GLN A 1 694 ? 72.065 40.213 -75.489 1.00 482.98 694 GLN A C 1
ATOM 4735 O O . GLN A 1 694 ? 71.494 40.733 -74.517 1.00 488.00 694 GLN A O 1
ATOM 4737 N N . SER A 1 695 ? 72.077 40.788 -76.695 1.00 490.99 695 SER A N 1
ATOM 4738 C CA . SER A 1 695 ? 71.282 41.988 -76.940 1.00 480.64 695 SER A CA 1
ATOM 4739 C C . SER A 1 695 ? 69.800 41.710 -76.713 1.00 478.97 695 SER A C 1
ATOM 4740 O O . SER A 1 695 ? 69.089 42.507 -76.081 1.00 481.09 695 SER A O 1
ATOM 4742 N N . LEU A 1 696 ? 69.319 40.572 -77.222 1.00 474.76 696 LEU A N 1
ATOM 4743 C CA . LEU A 1 696 ? 67.946 40.163 -76.957 1.00 470.82 696 LEU A CA 1
ATOM 4744 C C . LEU A 1 696 ? 67.708 39.935 -75.471 1.00 475.86 696 LEU A C 1
ATOM 4745 O O . LEU A 1 696 ? 66.595 40.142 -74.992 1.00 480.20 696 LEU A O 1
ATOM 4747 N N . LYS A 1 697 ? 68.737 39.531 -74.723 1.00 473.69 697 LYS A N 1
ATOM 4748 C CA . LYS A 1 697 ? 68.570 39.321 -73.287 1.00 466.32 697 LYS A CA 1
ATOM 4749 C C . LYS A 1 697 ? 68.400 40.643 -72.546 1.00 477.24 697 LYS A C 1
ATOM 4750 O O . LYS A 1 697 ? 67.607 40.734 -71.604 1.00 493.39 697 LYS A O 1
ATOM 4752 N N . ASN A 1 698 ? 69.140 41.677 -72.946 1.00 477.13 698 ASN A N 1
ATOM 4753 C CA . ASN A 1 698 ? 68.915 42.995 -72.349 1.00 472.67 698 ASN A CA 1
ATOM 4754 C C . ASN A 1 698 ? 67.524 43.523 -72.703 1.00 484.54 698 ASN A C 1
ATOM 4755 O O . ASN A 1 698 ? 66.768 43.995 -71.829 1.00 503.02 698 ASN A O 1
ATOM 4757 N N . GLN A 1 699 ? 67.171 43.450 -73.992 1.00 487.82 699 GLN A N 1
ATOM 4758 C CA . GLN A 1 699 ? 65.822 43.822 -74.401 1.00 481.01 699 GLN A CA 1
ATOM 4759 C C . GLN A 1 699 ? 64.769 43.017 -73.648 1.00 478.96 699 GLN A C 1
ATOM 4760 O O . GLN A 1 699 ? 63.693 43.537 -73.347 1.00 468.47 699 GLN A O 1
ATOM 4762 N N . ASP A 1 700 ? 65.064 41.760 -73.314 1.00 488.33 700 ASP A N 1
ATOM 4763 C CA . ASP A 1 700 ? 64.133 40.910 -72.585 1.00 478.47 700 ASP A CA 1
ATOM 4764 C C . ASP A 1 700 ? 64.149 41.159 -71.085 1.00 477.74 700 ASP A C 1
ATOM 4765 O O . ASP A 1 700 ? 63.231 40.712 -70.392 1.00 470.28 700 ASP A O 1
ATOM 4767 N N . ALA A 1 701 ?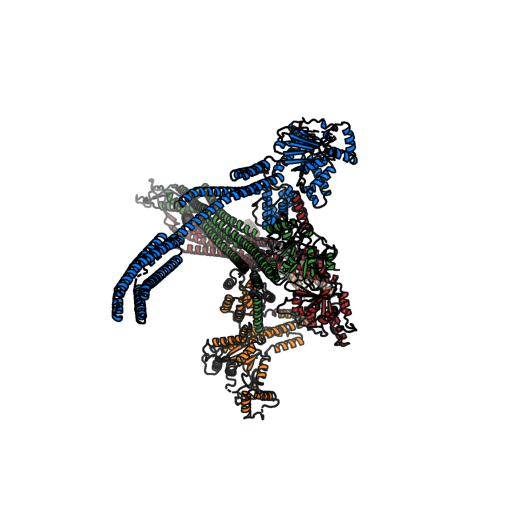 65.171 41.835 -70.567 1.00 478.27 701 ALA A N 1
ATOM 4768 C CA . ALA A 1 701 ? 65.070 42.375 -69.216 1.00 463.19 701 ALA A CA 1
ATOM 4769 C C . ALA A 1 701 ? 64.056 43.510 -69.188 1.00 458.77 701 ALA A C 1
ATOM 4770 O O . ALA A 1 701 ? 63.157 43.545 -68.332 1.00 476.03 701 ALA A O 1
ATOM 4772 N N . ASN A 1 702 ? 64.164 44.428 -70.154 1.00 449.69 702 ASN A N 1
ATOM 4773 C CA . ASN A 1 702 ? 63.140 45.469 -70.271 1.00 428.14 702 ASN A CA 1
ATOM 4774 C C . ASN A 1 702 ? 61.753 44.859 -70.493 1.00 429.99 702 ASN A C 1
ATOM 4775 O O . ASN A 1 702 ? 60.769 45.255 -69.847 1.00 437.92 702 ASN A O 1
ATOM 4777 N N . ILE A 1 703 ? 61.666 43.869 -71.382 1.00 429.18 703 ILE A N 1
ATOM 4778 C CA . ILE A 1 703 ? 60.389 43.239 -71.698 1.00 413.81 703 ILE A CA 1
ATOM 4779 C C . ILE A 1 703 ? 59.878 42.425 -70.515 1.00 425.78 703 ILE A C 1
ATOM 4780 O O . ILE A 1 703 ? 58.666 42.323 -70.300 1.00 439.93 703 ILE A O 1
ATOM 4782 N N . LEU A 1 704 ? 60.782 41.815 -69.741 1.00 429.40 704 LEU A N 1
ATOM 4783 C CA . LEU A 1 704 ? 60.350 41.118 -68.532 1.00 416.12 704 LEU A CA 1
ATOM 4784 C C . LEU A 1 704 ? 59.718 42.084 -67.541 1.00 424.20 704 LEU A C 1
ATOM 4785 O O . LEU A 1 704 ? 58.691 41.770 -66.922 1.00 462.18 704 LEU A O 1
ATOM 4790 N N . ASN A 1 705 ? 60.322 43.262 -67.367 1.00 421.61 705 ASN A N 1
ATOM 4791 C CA . ASN A 1 705 ? 59.719 44.258 -66.485 1.00 405.96 705 ASN A CA 1
ATOM 4792 C C . ASN A 1 705 ? 58.340 44.674 -66.990 1.00 415.50 705 ASN A C 1
ATOM 4793 O O . ASN A 1 705 ? 57.394 44.813 -66.201 1.00 436.46 705 ASN A O 1
ATOM 4798 N N . SER A 1 706 ? 58.206 44.874 -68.305 1.00 413.83 706 SER A N 1
ATOM 4799 C CA . SER A 1 706 ? 56.901 45.232 -68.863 1.00 406.38 706 SER A CA 1
ATOM 4800 C C . SER A 1 706 ? 55.867 44.134 -68.622 1.00 413.94 706 SER A C 1
ATOM 4801 O O . SER A 1 706 ? 54.715 44.417 -68.264 1.00 427.16 706 SER A O 1
ATOM 4804 N N . PHE A 1 707 ? 56.260 42.874 -68.822 1.00 414.41 707 PHE A N 1
ATOM 4805 C CA . PHE A 1 707 ? 55.356 41.753 -68.584 1.00 407.23 707 PHE A CA 1
ATOM 4806 C C . PHE A 1 707 ? 54.915 41.695 -67.127 1.00 428.91 707 PHE A C 1
ATOM 4807 O O . PHE A 1 707 ? 53.739 41.443 -66.834 1.00 439.04 707 PHE A O 1
ATOM 4815 N N . GLU A 1 708 ? 55.847 41.923 -66.199 1.00 438.44 708 GLU A N 1
ATOM 4816 C CA . GLU A 1 708 ? 55.493 41.896 -64.784 1.00 422.61 708 GLU A CA 1
ATOM 4817 C C . GLU A 1 708 ? 54.540 43.033 -64.431 1.00 432.66 708 GLU A C 1
ATOM 4818 O O . GLU A 1 708 ? 53.601 42.844 -63.646 1.00 448.24 708 GLU A O 1
ATOM 4824 N N . GLU A 1 709 ? 54.759 44.218 -65.007 1.00 424.85 709 GLU A N 1
ATOM 4825 C CA . GLU A 1 709 ? 53.818 45.314 -64.790 1.00 410.97 709 GLU A CA 1
ATOM 4826 C C . GLU A 1 709 ? 52.432 44.963 -65.316 1.00 431.06 709 GLU A C 1
ATOM 4827 O O . GLU A 1 709 ? 51.420 45.248 -64.662 1.00 453.39 709 GLU A O 1
ATOM 4833 N N . ASN A 1 710 ? 52.365 44.347 -66.500 1.00 434.73 710 ASN A N 1
ATOM 4834 C CA . ASN A 1 710 ? 51.074 43.933 -67.046 1.00 416.44 710 ASN A CA 1
ATOM 4835 C C . ASN A 1 710 ? 50.381 42.931 -66.130 1.00 413.68 710 ASN A C 1
ATOM 4836 O O . ASN A 1 710 ? 49.166 43.016 -65.903 1.00 429.47 710 ASN A O 1
ATOM 4841 N N . LEU A 1 711 ? 51.139 41.967 -65.604 1.00 402.26 711 LEU A N 1
ATOM 4842 C CA . LEU A 1 711 ? 50.569 40.993 -64.678 1.00 383.50 711 LEU A CA 1
ATOM 4843 C C . LEU A 1 711 ? 50.026 41.681 -63.430 1.00 388.40 711 LEU A C 1
ATOM 4844 O O . LEU A 1 711 ? 48.951 41.325 -62.928 1.00 424.78 711 LEU A O 1
ATOM 4849 N N . GLU A 1 712 ? 50.757 42.677 -62.922 1.00 392.43 712 GLU A N 1
ATOM 4850 C CA . GLU A 1 712 ? 50.287 43.426 -61.760 1.00 385.65 712 GLU A CA 1
ATOM 4851 C C . GLU A 1 712 ? 48.982 44.155 -62.063 1.00 382.25 712 GLU A C 1
ATOM 4852 O O . GLU A 1 712 ? 48.052 44.153 -61.243 1.00 389.04 712 GLU A O 1
ATOM 4858 N N . LYS A 1 713 ? 48.895 44.788 -63.238 1.00 386.44 713 LYS A N 1
ATOM 4859 C CA . LYS A 1 713 ? 47.649 45.446 -63.625 1.00 379.92 713 LYS A CA 1
ATOM 4860 C C . LYS A 1 713 ? 46.497 44.450 -63.671 1.00 375.73 713 LYS A C 1
ATOM 4861 O O . LYS A 1 713 ? 45.393 44.739 -63.192 1.00 351.31 713 LYS A O 1
ATOM 4867 N N . ILE A 1 714 ? 46.738 43.269 -64.246 1.00 382.12 714 ILE A N 1
ATOM 4868 C CA . ILE A 1 714 ? 45.683 42.264 -64.360 1.00 369.70 714 ILE A CA 1
ATOM 4869 C C . ILE A 1 714 ? 45.216 41.813 -62.980 1.00 368.73 714 ILE A C 1
ATOM 4870 O O . ILE A 1 714 ? 44.014 41.626 -62.744 1.00 359.87 714 ILE A O 1
ATOM 4875 N N . GLU A 1 715 ? 46.154 41.631 -62.046 1.00 363.38 715 GLU A N 1
ATOM 4876 C CA . GLU A 1 715 ? 45.769 41.262 -60.685 1.00 344.33 715 GLU A CA 1
ATOM 4877 C C . GLU A 1 715 ? 44.933 42.358 -60.032 1.00 328.57 715 GLU A C 1
ATOM 4878 O O . GLU A 1 715 ? 43.946 42.072 -59.336 1.00 319.71 715 GLU A O 1
ATOM 4884 N N . LYS A 1 716 ? 45.316 43.620 -60.241 1.00 329.34 716 LYS A N 1
ATOM 4885 C CA . LYS A 1 716 ? 44.524 44.730 -59.718 1.00 315.04 716 LYS A CA 1
ATOM 4886 C C . LYS A 1 716 ? 43.098 44.685 -60.258 1.00 310.38 716 LYS A C 1
ATOM 4887 O O . LYS A 1 716 ? 42.127 44.866 -59.511 1.00 298.84 716 LYS A O 1
ATOM 4893 N N . LEU A 1 717 ? 42.956 44.438 -61.562 1.00 314.98 717 LEU A N 1
ATOM 4894 C CA . LEU A 1 717 ? 41.628 44.377 -62.168 1.00 308.07 717 LEU A CA 1
ATOM 4895 C C . LEU A 1 717 ? 40.810 43.216 -61.603 1.00 298.49 717 LEU A C 1
ATOM 4896 O O . LEU A 1 717 ? 39.596 43.346 -61.368 1.00 280.64 717 LEU A O 1
ATOM 4901 N N . LYS A 1 718 ? 41.462 42.072 -61.381 1.00 309.33 718 LYS A N 1
ATOM 4902 C CA . LYS A 1 718 ? 40.786 40.929 -60.771 1.00 303.92 718 LYS A CA 1
ATOM 4903 C C . LYS A 1 718 ? 40.252 41.285 -59.388 1.00 293.56 718 LYS A C 1
ATOM 4904 O O . LYS A 1 718 ? 39.115 40.943 -59.041 1.00 282.91 718 LYS A O 1
ATOM 4910 N N . GLN A 1 719 ? 41.071 41.963 -58.579 1.00 298.05 719 GLN A N 1
ATOM 4911 C CA . GLN A 1 719 ? 40.604 42.429 -57.273 1.00 291.15 719 GLN A CA 1
ATOM 4912 C C . GLN A 1 719 ? 39.397 43.352 -57.418 1.00 288.54 719 GLN A C 1
ATOM 4913 O O . GLN A 1 719 ? 38.404 43.230 -56.677 1.00 292.36 719 GLN A O 1
ATOM 4919 N N . LEU A 1 720 ? 39.475 44.285 -58.373 1.00 286.95 720 LEU A N 1
ATOM 4920 C CA . LEU A 1 720 ? 38.389 45.233 -58.595 1.00 286.07 720 LEU A CA 1
ATOM 4921 C C . LEU A 1 720 ? 37.076 44.524 -58.893 1.00 296.83 720 LEU A C 1
ATOM 4922 O O . LEU A 1 720 ? 36.013 44.968 -58.447 1.00 306.12 720 LEU A O 1
ATOM 4927 N N . GLU A 1 721 ? 37.124 43.432 -59.661 1.00 289.65 721 GLU A N 1
ATOM 4928 C CA . GLU A 1 721 ? 35.872 42.776 -60.037 1.00 295.25 721 GLU A CA 1
ATOM 4929 C C . GLU A 1 721 ? 35.175 42.145 -58.829 1.00 303.69 721 GLU A C 1
ATOM 4930 O O . GLU A 1 721 ? 33.945 42.230 -58.702 1.00 304.64 721 GLU A O 1
ATOM 4936 N N . MET A 1 722 ? 35.935 41.511 -57.931 1.00 305.99 722 MET A N 1
ATOM 4937 C CA . MET A 1 722 ? 35.330 40.976 -56.712 1.00 324.03 722 MET A CA 1
ATOM 4938 C C . MET A 1 722 ? 34.771 42.095 -55.841 1.00 333.24 722 MET A C 1
ATOM 4939 O O . MET A 1 722 ? 33.682 41.961 -55.259 1.00 341.44 722 MET A O 1
ATOM 4944 N N . GLY A 1 723 ? 35.507 43.207 -55.734 1.00 329.17 723 GLY A N 1
ATOM 4945 C CA . GLY A 1 723 ? 34.968 44.357 -55.020 1.00 337.78 723 GLY A CA 1
ATOM 4946 C C . GLY A 1 723 ? 33.649 44.833 -55.603 1.00 355.65 723 GLY A C 1
ATOM 4947 O O . GLY A 1 723 ? 32.707 45.153 -54.868 1.00 404.49 723 GLY A O 1
ATOM 4948 N N . LEU A 1 724 ? 33.562 44.874 -56.935 1.00 336.99 724 LEU A N 1
ATOM 4949 C CA . LEU A 1 724 ? 32.334 45.296 -57.601 1.00 346.49 724 LEU A CA 1
ATOM 4950 C C . LEU A 1 724 ? 31.189 44.334 -57.314 1.00 375.85 724 LEU A C 1
ATOM 4951 O O . LEU A 1 724 ? 30.044 44.758 -57.111 1.00 453.30 724 LEU A O 1
ATOM 4956 N N . LEU A 1 725 ? 31.475 43.030 -57.316 1.00 350.48 725 LEU A N 1
ATOM 4957 C CA . LEU A 1 725 ? 30.428 42.057 -57.021 1.00 359.19 725 LEU A CA 1
ATOM 4958 C C . LEU A 1 725 ? 29.907 42.232 -55.599 1.00 400.54 725 LEU A C 1
ATOM 4959 O O . LEU A 1 725 ? 28.699 42.132 -55.356 1.00 440.52 725 LEU A O 1
ATOM 4964 N N . ASN A 1 726 ? 30.803 42.500 -54.645 1.00 399.64 726 ASN A N 1
ATOM 4965 C CA . ASN A 1 726 ? 30.353 42.742 -53.274 1.00 414.74 726 ASN A CA 1
ATOM 4966 C C . ASN A 1 726 ? 29.507 44.011 -53.182 1.00 463.86 726 ASN A C 1
ATOM 4967 O O . ASN A 1 726 ? 28.488 44.047 -52.471 1.00 504.30 726 ASN A O 1
ATOM 4972 N N . ALA A 1 727 ? 29.920 45.068 -53.890 1.00 489.48 727 ALA A N 1
ATOM 4973 C CA . ALA A 1 727 ? 29.130 46.295 -53.912 1.00 478.01 727 ALA A CA 1
ATOM 4974 C C . ALA A 1 727 ? 27.732 46.040 -54.465 1.00 514.88 727 ALA A C 1
ATOM 4975 O O . ALA A 1 727 ? 26.744 46.575 -53.949 1.00 536.01 727 ALA A O 1
ATOM 4977 N N . ASP A 1 728 ? 27.633 45.229 -55.521 1.00 542.92 728 ASP A N 1
ATOM 4978 C CA . ASP A 1 728 ? 26.322 44.841 -56.037 1.00 519.31 728 ASP A CA 1
ATOM 4979 C C . ASP A 1 728 ? 25.527 44.070 -54.994 1.00 535.69 728 ASP A C 1
ATOM 4980 O O . ASP A 1 728 ? 24.327 44.309 -54.811 1.00 597.67 728 ASP A O 1
ATOM 4985 N N . LYS A 1 729 ? 26.184 43.129 -54.312 1.00 487.95 729 LYS A N 1
ATOM 4986 C CA . LYS A 1 729 ? 25.514 42.308 -53.308 1.00 431.90 729 LYS A CA 1
ATOM 4987 C C . LYS A 1 729 ? 24.883 43.162 -52.215 1.00 416.07 729 LYS A C 1
ATOM 4988 O O . LYS A 1 729 ? 23.800 42.841 -51.712 1.00 373.17 729 LYS A O 1
ATOM 4994 N N . LEU A 1 730 ? 25.553 44.252 -51.830 1.00 425.00 730 LEU A N 1
ATOM 4995 C CA . LEU A 1 730 ? 25.036 45.101 -50.754 1.00 398.83 730 LEU A CA 1
ATOM 4996 C C . LEU A 1 730 ? 23.682 45.736 -51.068 1.00 406.24 730 LEU A C 1
ATOM 4997 O O . LEU A 1 730 ? 22.993 46.175 -50.140 1.00 414.15 730 LEU A O 1
ATOM 5002 N N . HIS A 1 731 ? 23.283 45.796 -52.341 1.00 415.28 731 HIS A N 1
ATOM 5003 C CA . HIS A 1 731 ? 22.212 46.709 -52.740 1.00 382.44 731 HIS A CA 1
ATOM 5004 C C . HIS A 1 731 ? 20.846 46.280 -52.209 1.00 342.44 731 HIS A C 1
ATOM 5005 O O . HIS A 1 731 ? 20.039 47.130 -51.814 1.00 310.34 731 HIS A O 1
ATOM 5012 N N . HIS A 1 732 ? 20.558 44.983 -52.201 1.00 331.43 732 HIS A N 1
ATOM 5013 C CA . HIS A 1 732 ? 19.252 44.515 -51.740 1.00 288.20 732 HIS A CA 1
ATOM 5014 C C . HIS A 1 732 ? 19.385 43.252 -50.902 1.00 258.14 732 HIS A C 1
ATOM 5015 O O . HIS A 1 732 ? 18.474 42.899 -50.157 1.00 237.61 732 HIS A O 1
ATOM 5022 N N . MET B 1 1 ? 25.517 -19.705 -37.656 1.00 168.11 1 MET B N 1
ATOM 5023 C CA . MET B 1 1 ? 25.790 -19.757 -39.087 1.00 195.13 1 MET B CA 1
ATOM 5024 C C . MET B 1 1 ? 25.789 -18.363 -39.706 1.00 168.69 1 MET B C 1
ATOM 5025 O O . MET B 1 1 ? 25.726 -18.216 -40.929 1.00 144.12 1 MET B O 1
ATOM 5030 N N . LYS B 1 2 ? 25.861 -17.337 -38.855 1.00 165.66 2 LYS B N 1
ATOM 5031 C CA . LYS B 1 2 ? 25.836 -15.961 -39.336 1.00 150.46 2 LYS B CA 1
ATOM 5032 C C . LYS B 1 2 ? 27.101 -15.608 -40.109 1.00 162.44 2 LYS B C 1
ATOM 5033 O O . LYS B 1 2 ? 27.089 -14.657 -40.898 1.00 174.06 2 LYS B O 1
ATOM 5039 N N . GLU B 1 3 ? 28.179 -16.378 -39.930 1.00 157.14 3 GLU B N 1
ATOM 5040 C CA . GLU B 1 3 ? 29.375 -16.177 -40.742 1.00 153.23 3 GLU B CA 1
ATOM 5041 C C . GLU B 1 3 ? 29.087 -16.430 -42.218 1.00 146.02 3 GLU B C 1
ATOM 5042 O O . GLU B 1 3 ? 29.585 -15.705 -43.086 1.00 147.18 3 GLU B O 1
ATOM 5048 N N . LEU B 1 4 ? 28.263 -17.436 -42.521 1.00 152.80 4 LEU B N 1
ATOM 5049 C CA . LEU B 1 4 ? 27.894 -17.698 -43.910 1.00 158.84 4 LEU B CA 1
ATOM 5050 C C . LEU B 1 4 ? 27.122 -16.526 -44.502 1.00 153.82 4 LEU B C 1
ATOM 5051 O O . LEU B 1 4 ? 27.377 -16.106 -45.638 1.00 152.55 4 LEU B O 1
ATOM 5056 N N . PHE B 1 5 ? 26.164 -15.990 -43.744 1.00 131.30 5 PHE B N 1
ATOM 5057 C CA . PHE B 1 5 ? 25.367 -14.880 -44.248 1.00 124.12 5 PHE B CA 1
ATOM 5058 C C . PHE B 1 5 ? 26.199 -13.610 -44.375 1.00 114.82 5 PHE B C 1
ATOM 5059 O O . PHE B 1 5 ? 25.921 -12.773 -45.241 1.00 115.44 5 PHE B O 1
ATOM 5067 N N . GLN B 1 6 ? 27.220 -13.453 -43.529 1.00 130.55 6 GLN B N 1
ATOM 5068 C CA . GLN B 1 6 ? 28.203 -12.396 -43.746 1.00 129.64 6 GLN B CA 1
ATOM 5069 C C . GLN B 1 6 ? 28.972 -12.627 -45.040 1.00 125.36 6 GLN B C 1
ATOM 5070 O O . GLN B 1 6 ? 29.282 -11.677 -45.766 1.00 146.93 6 GLN B O 1
ATOM 5076 N N . LYS B 1 7 ? 29.305 -13.886 -45.336 1.00 142.76 7 LYS B N 1
ATOM 5077 C CA . LYS B 1 7 ? 29.998 -14.187 -46.584 1.00 149.58 7 LYS B CA 1
ATOM 5078 C C . LYS B 1 7 ? 29.145 -13.828 -47.795 1.00 145.45 7 LYS B C 1
ATOM 5079 O O . LYS B 1 7 ? 29.652 -13.272 -48.778 1.00 143.63 7 LYS B O 1
ATOM 5085 N N . ILE B 1 8 ? 27.843 -14.130 -47.745 1.00 133.69 8 ILE B N 1
ATOM 5086 C CA . ILE B 1 8 ? 27.003 -14.023 -48.939 1.00 148.07 8 ILE B CA 1
ATOM 5087 C C . ILE B 1 8 ? 26.196 -12.732 -49.013 1.00 133.86 8 ILE B C 1
ATOM 5088 O O . ILE B 1 8 ? 25.646 -12.432 -50.081 1.00 153.97 8 ILE B O 1
ATOM 5093 N N . TRP B 1 9 ? 26.085 -11.977 -47.924 1.00 119.26 9 TRP B N 1
ATOM 5094 C CA . TRP B 1 9 ? 25.415 -10.672 -47.894 1.00 124.27 9 TRP B CA 1
ATOM 5095 C C . TRP B 1 9 ? 26.342 -9.619 -47.296 1.00 145.85 9 TRP B C 1
ATOM 5096 O O . TRP B 1 9 ? 25.964 -8.859 -46.401 1.00 139.59 9 TRP B O 1
ATOM 5107 N N . GLN B 1 10 ? 27.566 -9.551 -47.831 1.00 144.94 10 GLN B N 1
ATOM 5108 C CA . GLN B 1 10 ? 28.719 -8.954 -47.158 1.00 151.30 10 GLN B CA 1
ATOM 5109 C C . GLN B 1 10 ? 28.398 -7.677 -46.388 1.00 157.12 10 GLN B C 1
ATOM 5110 O O . GLN B 1 10 ? 28.607 -7.606 -45.171 1.00 174.13 10 GLN B O 1
ATOM 5116 N N . ASN B 1 11 ? 27.883 -6.660 -47.075 1.00 168.31 11 ASN B N 1
ATOM 5117 C CA . ASN B 1 11 ? 27.500 -5.418 -46.422 1.00 154.12 11 ASN B CA 1
ATOM 5118 C C . ASN B 1 11 ? 25.999 -5.180 -46.417 1.00 144.57 11 ASN B C 1
ATOM 5119 O O . ASN B 1 11 ? 25.533 -4.303 -45.681 1.00 144.17 11 ASN B O 1
ATOM 5124 N N . GLU B 1 12 ? 25.234 -5.930 -47.209 1.00 139.27 12 GLU B N 1
ATOM 5125 C CA . GLU B 1 12 ? 23.781 -5.823 -47.208 1.00 135.34 12 GLU B CA 1
ATOM 5126 C C . GLU B 1 12 ? 23.127 -6.647 -46.107 1.00 137.81 12 GLU B C 1
ATOM 5127 O O . GLU B 1 12 ? 21.899 -6.601 -45.973 1.00 133.75 12 GLU B O 1
ATOM 5133 N N . LEU B 1 13 ? 23.908 -7.394 -45.328 1.00 140.04 13 LEU B N 1
ATOM 5134 C CA . LEU B 1 13 ? 23.339 -8.270 -44.312 1.00 131.42 13 LEU B CA 1
ATOM 5135 C C . LEU B 1 13 ? 22.594 -7.459 -43.262 1.00 105.83 13 LEU B C 1
ATOM 5136 O O . LEU B 1 13 ? 23.012 -6.360 -42.890 1.00 125.14 13 LEU B O 1
ATOM 5141 N N . GLN B 1 14 ? 21.485 -8.008 -42.784 1.00 101.45 14 GLN B N 1
ATOM 5142 C CA . GLN B 1 14 ? 20.601 -7.310 -41.865 1.00 133.16 14 GLN B CA 1
ATOM 5143 C C . GLN B 1 14 ? 20.620 -7.975 -40.494 1.00 146.11 14 GLN B C 1
ATOM 5144 O O . GLN B 1 14 ? 21.179 -9.058 -40.302 1.00 144.09 14 GLN B O 1
ATOM 5150 N N . PHE B 1 15 ? 20.001 -7.296 -39.530 1.00 151.70 15 PHE B N 1
ATOM 5151 C CA . PHE B 1 15 ? 19.807 -7.873 -38.207 1.00 156.65 15 PHE B CA 1
ATOM 5152 C C . PHE B 1 15 ? 18.768 -8.981 -38.305 1.00 154.22 15 PHE B C 1
ATOM 5153 O O . PHE B 1 15 ? 17.605 -8.721 -38.631 1.00 143.98 15 PHE B O 1
ATOM 5161 N N . LEU B 1 16 ? 19.182 -10.215 -38.037 1.00 143.32 16 LEU B N 1
ATOM 5162 C CA . LEU B 1 16 ? 18.353 -11.372 -38.335 1.00 127.12 16 LEU B CA 1
ATOM 5163 C C . LEU B 1 16 ? 18.289 -12.319 -37.147 1.00 157.28 16 LEU B C 1
ATOM 5164 O O . LEU B 1 16 ? 19.231 -12.424 -36.356 1.00 194.87 16 LEU B O 1
ATOM 5169 N N . ASN B 1 17 ? 17.153 -13.008 -37.036 1.00 161.09 17 ASN B N 1
ATOM 5170 C CA . ASN B 1 17 ? 16.947 -14.061 -36.049 1.00 144.44 17 ASN B CA 1
ATOM 5171 C C . ASN B 1 17 ? 17.168 -15.390 -36.761 1.00 127.11 17 ASN B C 1
ATOM 5172 O O . ASN B 1 17 ? 16.352 -15.799 -37.593 1.00 164.57 17 ASN B O 1
ATOM 5177 N N . PHE B 1 18 ? 18.272 -16.061 -36.437 1.00 124.13 18 PHE B N 1
ATOM 5178 C CA . PHE B 1 18 ? 18.648 -17.297 -37.123 1.00 136.01 18 PHE B CA 1
ATOM 5179 C C . PHE B 1 18 ? 17.816 -18.460 -36.579 1.00 144.70 18 PHE B C 1
ATOM 5180 O O . PHE B 1 18 ? 18.294 -19.360 -35.885 1.00 143.10 18 PHE B O 1
ATOM 5188 N N . ASP B 1 19 ? 16.535 -18.433 -36.945 1.00 135.95 19 ASP B N 1
ATOM 5189 C CA . ASP B 1 19 ? 15.561 -19.430 -36.519 1.00 135.56 19 ASP B CA 1
ATOM 5190 C C . ASP B 1 19 ? 14.609 -19.717 -37.669 1.00 136.63 19 ASP B C 1
ATOM 5191 O O . ASP B 1 19 ? 14.134 -18.791 -38.332 1.00 137.34 19 ASP B O 1
ATOM 5196 N N . ALA B 1 20 ? 14.352 -21.001 -37.916 1.00 171.04 20 ALA B N 1
ATOM 5197 C CA . ALA B 1 20 ? 13.361 -21.420 -38.907 1.00 176.04 20 ALA B CA 1
ATOM 5198 C C . ALA B 1 20 ? 11.982 -21.316 -38.286 1.00 188.13 20 ALA B C 1
ATOM 5199 O O . ALA B 1 20 ? 11.494 -22.249 -37.647 1.00 232.21 20 ALA B O 1
ATOM 5201 N N . LYS B 1 21 ? 11.338 -20.165 -38.467 1.00 169.58 21 LYS B N 1
ATOM 5202 C CA . LYS B 1 21 ? 9.974 -20.038 -37.972 1.00 213.62 21 LYS B CA 1
ATOM 5203 C C . LYS B 1 21 ? 9.026 -20.886 -38.814 1.00 211.23 21 LYS B C 1
ATOM 5204 O O . LYS B 1 21 ? 8.357 -21.781 -38.284 1.00 248.90 21 LYS B O 1
ATOM 5210 N N . PHE B 1 22 ? 8.966 -20.625 -40.128 1.00 192.46 22 PHE B N 1
ATOM 5211 C CA . PHE B 1 22 ? 8.383 -21.546 -41.105 1.00 179.71 22 PHE B CA 1
ATOM 5212 C C . PHE B 1 22 ? 7.115 -22.239 -40.629 1.00 189.10 22 PHE B C 1
ATOM 5213 O O . PHE B 1 22 ? 7.104 -23.464 -40.485 1.00 196.45 22 PHE B O 1
ATOM 5221 N N . GLN B 1 23 ? 6.057 -21.473 -40.351 1.00 192.84 23 GLN B N 1
ATOM 5222 C CA . GLN B 1 23 ? 4.867 -22.063 -39.747 1.00 207.68 23 GLN B CA 1
ATOM 5223 C C . GLN B 1 23 ? 4.301 -23.204 -40.585 1.00 230.43 23 GLN B C 1
ATOM 5224 O O . GLN B 1 23 ? 3.691 -24.127 -40.035 1.00 235.62 23 GLN B O 1
ATOM 5230 N N . ASP B 1 24 ? 4.494 -23.171 -41.903 1.00 240.29 24 ASP B N 1
ATOM 5231 C CA . ASP B 1 24 ? 4.080 -24.258 -42.790 1.00 225.92 24 ASP B CA 1
ATOM 5232 C C . ASP B 1 24 ? 5.328 -24.731 -43.531 1.00 206.43 24 ASP B C 1
ATOM 5233 O O . ASP B 1 24 ? 5.800 -24.065 -44.458 1.00 210.97 24 ASP B O 1
ATOM 5238 N N . LYS B 1 25 ? 5.848 -25.893 -43.127 1.00 204.28 25 LYS B N 1
ATOM 5239 C CA . LYS B 1 25 ? 7.171 -26.325 -43.564 1.00 208.84 25 LYS B CA 1
ATOM 5240 C C . LYS B 1 25 ? 7.194 -26.823 -45.005 1.00 215.05 25 LYS B C 1
ATOM 5241 O O . LYS B 1 25 ? 8.271 -26.867 -45.610 1.00 197.58 25 LYS B O 1
ATOM 5247 N N . SER B 1 26 ? 6.044 -27.196 -45.570 1.00 236.97 26 SER B N 1
ATOM 5248 C CA . SER B 1 26 ? 5.961 -27.611 -46.965 1.00 234.27 26 SER B CA 1
ATOM 5249 C C . SER B 1 26 ? 5.615 -26.453 -47.894 1.00 219.59 26 SER B C 1
ATOM 5250 O O . SER B 1 26 ? 5.010 -26.668 -48.953 1.00 273.10 26 SER B O 1
ATOM 5253 N N . LYS B 1 27 ? 5.995 -25.229 -47.520 1.00 192.40 27 LYS B N 1
ATOM 5254 C CA . LYS B 1 27 ? 5.596 -24.053 -48.284 1.00 194.74 27 LYS B CA 1
ATOM 5255 C C . LYS B 1 27 ? 6.209 -24.044 -49.679 1.00 186.27 27 LYS B C 1
ATOM 5256 O O . LYS B 1 27 ? 5.582 -23.559 -50.628 1.00 174.54 27 LYS B O 1
ATOM 5262 N N . LEU B 1 28 ? 7.424 -24.568 -49.827 1.00 172.91 28 LEU B N 1
ATOM 5263 C CA . LEU B 1 28 ? 8.104 -24.585 -51.114 1.00 154.87 28 LEU B CA 1
ATOM 5264 C C . LEU B 1 28 ? 8.932 -25.857 -51.236 1.00 146.74 28 LEU B C 1
ATOM 5265 O O . LEU B 1 28 ? 9.382 -26.420 -50.235 1.00 152.97 28 LEU B O 1
ATOM 5270 N N . ASP B 1 29 ? 9.135 -26.300 -52.477 1.00 145.57 29 ASP B N 1
ATOM 5271 C CA . ASP B 1 29 ? 9.889 -27.515 -52.741 1.00 167.13 29 ASP B CA 1
ATOM 5272 C C . ASP B 1 29 ? 11.385 -27.206 -52.831 1.00 145.22 29 ASP B C 1
ATOM 5273 O O . ASP B 1 29 ? 11.820 -26.061 -52.683 1.00 150.52 29 ASP B O 1
ATOM 5278 N N . THR B 1 30 ? 12.182 -28.242 -53.108 1.00 144.70 30 THR B N 1
ATOM 5279 C CA . THR B 1 30 ? 13.633 -28.110 -53.007 1.00 142.19 30 THR B CA 1
ATOM 5280 C C . THR B 1 30 ? 14.217 -27.241 -54.114 1.00 123.56 30 THR B C 1
ATOM 5281 O O . THR B 1 30 ? 15.207 -26.538 -53.884 1.00 161.50 30 THR B O 1
ATOM 5285 N N . ALA B 1 31 ? 13.639 -27.277 -55.316 1.00 123.29 31 ALA B N 1
ATOM 5286 C CA . ALA B 1 31 ? 14.115 -26.389 -56.372 1.00 137.89 31 ALA B CA 1
ATOM 5287 C C . ALA B 1 31 ? 13.871 -24.932 -56.004 1.00 124.54 31 ALA B C 1
ATOM 5288 O O . ALA B 1 31 ? 14.749 -24.076 -56.180 1.00 125.66 31 ALA B O 1
ATOM 5290 N N . GLU B 1 32 ? 12.683 -24.638 -55.477 1.00 114.02 32 GLU B N 1
ATOM 5291 C CA . GLU B 1 32 ? 12.376 -23.283 -55.036 1.00 123.60 32 GLU B CA 1
ATOM 5292 C C . GLU B 1 32 ? 13.269 -22.870 -53.874 1.00 106.45 32 GLU B C 1
ATOM 5293 O O . GLU B 1 32 ? 13.709 -21.716 -53.797 1.00 120.47 32 GLU B O 1
ATOM 5299 N N . CYS B 1 33 ? 13.560 -23.804 -52.965 1.00 122.77 33 CYS B N 1
ATOM 5300 C CA . CYS B 1 33 ? 14.491 -23.514 -51.879 1.00 131.48 33 CYS B CA 1
ATOM 5301 C C . CYS B 1 33 ? 15.871 -23.165 -52.418 1.00 130.79 33 CYS B C 1
ATOM 5302 O O . CYS B 1 33 ? 16.511 -22.224 -51.936 1.00 145.51 33 CYS B O 1
ATOM 5305 N N . ALA B 1 34 ? 16.348 -23.912 -53.417 1.00 113.97 34 ALA B N 1
ATOM 5306 C CA . ALA B 1 34 ? 17.651 -23.612 -54.002 1.00 125.23 34 ALA B CA 1
ATOM 5307 C C . ALA B 1 34 ? 17.650 -22.243 -54.669 1.00 130.56 34 ALA B C 1
ATOM 5308 O O . ALA B 1 34 ? 18.622 -21.485 -54.552 1.00 119.94 34 ALA B O 1
ATOM 5310 N N . ILE B 1 35 ? 16.565 -21.906 -55.368 1.00 125.40 35 ILE B N 1
ATOM 5311 C CA . ILE B 1 35 ? 16.473 -20.583 -55.983 1.00 117.71 35 ILE B CA 1
ATOM 5312 C C . ILE B 1 35 ? 16.550 -19.498 -54.915 1.00 112.36 35 ILE B C 1
ATOM 5313 O O . ILE B 1 35 ? 17.288 -18.516 -55.056 1.00 126.85 35 ILE B O 1
ATOM 5318 N N . ILE B 1 36 ? 15.803 -19.668 -53.820 1.00 112.93 36 ILE B N 1
ATOM 5319 C CA . ILE B 1 36 ? 15.832 -18.676 -52.745 1.00 98.46 36 ILE B CA 1
ATOM 5320 C C . ILE B 1 36 ? 17.229 -18.568 -52.147 1.00 105.62 36 ILE B C 1
ATOM 5321 O O . ILE B 1 36 ? 17.697 -17.469 -51.823 1.00 120.87 36 ILE B O 1
ATOM 5326 N N . LEU B 1 37 ? 17.917 -19.701 -51.983 1.00 95.43 37 LEU B N 1
ATOM 5327 C CA . LEU B 1 37 ? 19.282 -19.662 -51.467 1.00 133.53 37 LEU B CA 1
ATOM 5328 C C . LEU B 1 37 ? 20.226 -18.955 -52.428 1.00 136.99 37 LEU B C 1
ATOM 5329 O O . LEU B 1 37 ? 21.196 -18.325 -51.997 1.00 170.63 37 LEU B O 1
ATOM 5334 N N . SER B 1 38 ? 19.953 -19.033 -53.725 1.00 105.65 38 SER B N 1
ATOM 5335 C CA . SER B 1 38 ? 20.856 -18.506 -54.737 1.00 131.61 38 SER B CA 1
ATOM 5336 C C . SER B 1 38 ? 20.688 -17.001 -54.983 1.00 170.71 38 SER B C 1
ATOM 5337 O O . SER B 1 38 ? 21.072 -16.525 -56.059 1.00 191.17 38 SER B O 1
ATOM 5340 N N . VAL B 1 39 ? 20.127 -16.246 -54.034 1.00 158.90 39 VAL B N 1
ATOM 5341 C CA . VAL B 1 39 ? 19.954 -14.807 -54.230 1.00 157.76 39 VAL B CA 1
ATOM 5342 C C . VAL B 1 39 ? 21.296 -14.085 -54.143 1.00 167.57 39 VAL B C 1
ATOM 5343 O O . VAL B 1 39 ? 21.641 -13.279 -55.016 1.00 174.71 39 VAL B O 1
ATOM 5347 N N . ASN B 1 40 ? 22.056 -14.338 -53.076 1.00 128.65 40 ASN B N 1
ATOM 5348 C CA . ASN B 1 40 ? 23.512 -14.213 -53.048 1.00 179.81 40 ASN B CA 1
ATOM 5349 C C . ASN B 1 40 ? 24.019 -12.766 -53.045 1.00 187.86 40 ASN B C 1
ATOM 5350 O O . ASN B 1 40 ? 25.232 -12.545 -53.155 1.00 200.74 40 ASN B O 1
ATOM 5355 N N . LYS B 1 41 ? 23.128 -11.773 -52.957 1.00 160.54 41 LYS B N 1
ATOM 5356 C CA . LYS B 1 41 ? 23.451 -10.358 -52.730 1.00 138.17 41 LYS B CA 1
ATOM 5357 C C . LYS B 1 41 ? 24.091 -9.660 -53.928 1.00 140.87 41 LYS B C 1
ATOM 5358 O O . LYS B 1 41 ? 24.059 -8.427 -54.023 1.00 143.30 41 LYS B O 1
ATOM 5364 N N . ASP B 1 42 ? 24.592 -10.419 -54.896 1.00 161.46 42 ASP B N 1
ATOM 5365 C CA . ASP B 1 42 ? 25.099 -9.816 -56.119 1.00 151.15 42 ASP B CA 1
ATOM 5366 C C . ASP B 1 42 ? 24.173 -10.075 -57.290 1.00 125.31 42 ASP B C 1
ATOM 5367 O O . ASP B 1 42 ? 24.332 -9.452 -58.345 1.00 122.21 42 ASP B O 1
ATOM 5372 N N . ASN B 1 43 ? 23.217 -10.979 -57.112 1.00 129.74 43 ASN B N 1
ATOM 5373 C CA . ASN B 1 43 ? 22.152 -11.228 -58.063 1.00 167.59 43 ASN B CA 1
ATOM 5374 C C . ASN B 1 43 ? 20.834 -10.614 -57.617 1.00 131.12 43 ASN B C 1
ATOM 5375 O O . ASN B 1 43 ? 19.858 -10.659 -58.371 1.00 136.06 43 ASN B O 1
ATOM 5380 N N . TYR B 1 44 ? 20.791 -10.021 -56.419 1.00 142.92 44 TYR B N 1
ATOM 5381 C CA . TYR B 1 44 ? 19.510 -9.790 -55.756 1.00 144.86 44 TYR B CA 1
ATOM 5382 C C . TYR B 1 44 ? 18.676 -8.729 -56.467 1.00 130.54 44 TYR B C 1
ATOM 5383 O O . TYR B 1 44 ? 17.457 -8.887 -56.595 1.00 101.36 44 TYR B O 1
ATOM 5392 N N . GLU B 1 45 ? 19.297 -7.658 -56.963 1.00 125.54 45 GLU B N 1
ATOM 5393 C CA . GLU B 1 45 ? 18.514 -6.683 -57.717 1.00 119.56 45 GLU B CA 1
ATOM 5394 C C . GLU B 1 45 ? 17.928 -7.319 -58.971 1.00 123.43 45 GLU B C 1
ATOM 5395 O O . GLU B 1 45 ? 16.731 -7.167 -59.253 1.00 134.43 45 GLU B O 1
ATOM 5401 N N . ARG B 1 46 ? 18.746 -8.067 -59.714 1.00 137.48 46 ARG B N 1
ATOM 5402 C CA . ARG B 1 46 ? 18.255 -8.725 -60.920 1.00 135.11 46 ARG B CA 1
ATOM 5403 C C . ARG B 1 46 ? 17.149 -9.716 -60.588 1.00 110.06 46 ARG B C 1
ATOM 5404 O O . ARG B 1 46 ? 16.094 -9.724 -61.232 1.00 110.66 46 ARG B O 1
ATOM 5412 N N . TYR B 1 47 ? 17.374 -10.562 -59.580 1.00 108.54 47 TYR B N 1
ATOM 5413 C CA . TYR B 1 47 ? 16.352 -11.526 -59.189 1.00 113.96 47 TYR B CA 1
ATOM 5414 C C . TYR B 1 47 ? 15.045 -10.821 -58.853 1.00 118.77 47 TYR B C 1
ATOM 5415 O O . TYR B 1 47 ? 13.971 -11.227 -59.310 1.00 125.43 47 TYR B O 1
ATOM 5424 N N . PHE B 1 48 ? 15.122 -9.736 -58.078 1.00 110.01 48 PHE B N 1
ATOM 5425 C CA . PHE B 1 48 ? 13.910 -9.023 -57.692 1.00 119.58 48 PHE B CA 1
ATOM 5426 C C . PHE B 1 48 ? 13.213 -8.401 -58.894 1.00 110.79 48 PHE B C 1
ATOM 5427 O O . PHE B 1 48 ? 11.977 -8.342 -58.927 1.00 96.16 48 PHE B O 1
ATOM 5435 N N . LEU B 1 49 ? 13.976 -7.949 -59.891 1.00 133.98 49 LEU B N 1
ATOM 5436 C CA . LEU B 1 49 ? 13.365 -7.373 -61.082 1.00 128.96 49 LEU B CA 1
ATOM 5437 C C . LEU B 1 49 ? 12.861 -8.432 -62.054 1.00 126.52 49 LEU B C 1
ATOM 5438 O O . LEU B 1 49 ? 12.061 -8.108 -62.939 1.00 156.91 49 LEU B O 1
ATOM 5443 N N . LEU B 1 50 ? 13.304 -9.678 -61.909 1.00 125.20 50 LEU B N 1
ATOM 5444 C CA . LEU B 1 50 ? 12.849 -10.753 -62.782 1.00 111.82 50 LEU B CA 1
ATOM 5445 C C . LEU B 1 50 ? 11.404 -11.104 -62.456 1.00 118.84 50 LEU B C 1
ATOM 5446 O O . LEU B 1 50 ? 11.087 -11.448 -61.312 1.00 133.53 50 LEU B O 1
ATOM 5451 N N . LYS B 1 51 ? 10.523 -11.014 -63.457 1.00 111.66 51 LYS B N 1
ATOM 5452 C CA . LYS B 1 51 ? 9.107 -11.257 -63.200 1.00 138.80 51 LYS B CA 1
ATOM 5453 C C . LYS B 1 51 ? 8.870 -12.682 -62.720 1.00 143.01 51 LYS B C 1
ATOM 5454 O O . LYS B 1 51 ? 8.040 -12.914 -61.836 1.00 151.30 51 LYS B O 1
ATOM 5460 N N . GLU B 1 52 ? 9.594 -13.647 -63.288 1.00 135.85 52 GLU B N 1
ATOM 5461 C CA . GLU B 1 52 ? 9.416 -15.037 -62.884 1.00 136.86 52 GLU B CA 1
ATOM 5462 C C . GLU B 1 52 ? 9.786 -15.237 -61.418 1.00 136.79 52 GLU B C 1
ATOM 5463 O O . GLU B 1 52 ? 9.120 -15.991 -60.699 1.00 142.22 52 GLU B O 1
ATOM 5469 N N . PHE B 1 53 ? 10.837 -14.559 -60.953 1.00 114.06 53 PHE B N 1
ATOM 5470 C CA . PHE B 1 53 ? 11.196 -14.632 -59.540 1.00 120.25 53 PHE B CA 1
ATOM 5471 C C . PHE B 1 53 ? 10.108 -14.019 -58.664 1.00 106.57 53 PHE B C 1
ATOM 5472 O O . PHE B 1 53 ? 9.829 -14.518 -57.566 1.00 109.55 53 PHE B O 1
ATOM 5480 N N . GLN B 1 54 ? 9.472 -12.944 -59.138 1.00 111.65 54 GLN B N 1
ATOM 5481 C CA . GLN B 1 54 ? 8.372 -12.347 -58.387 1.00 132.66 54 GLN B CA 1
ATOM 5482 C C . GLN B 1 54 ? 7.180 -13.291 -58.318 1.00 141.13 54 GLN B C 1
ATOM 5483 O O . GLN B 1 54 ? 6.536 -13.417 -57.270 1.00 164.69 54 GLN B O 1
ATOM 5489 N N . GLU B 1 55 ? 6.867 -13.959 -59.431 1.00 137.75 55 GLU B N 1
ATOM 5490 C CA . GLU B 1 55 ? 5.817 -14.971 -59.419 1.00 147.95 55 GLU B CA 1
ATOM 5491 C C . GLU B 1 55 ? 6.150 -16.082 -58.436 1.00 134.27 55 GLU B C 1
ATOM 5492 O O . GLU B 1 55 ? 5.282 -16.541 -57.686 1.00 121.68 55 GLU B O 1
ATOM 5498 N N . LEU B 1 56 ? 7.409 -16.523 -58.428 1.00 130.00 56 LEU B N 1
ATOM 5499 C CA . LEU B 1 56 ? 7.838 -17.546 -57.481 1.00 125.49 56 LEU B CA 1
ATOM 5500 C C . LEU B 1 56 ? 7.593 -17.096 -56.048 1.00 111.48 56 LEU B C 1
ATOM 5501 O O . LEU B 1 56 ? 7.008 -17.830 -55.244 1.00 118.23 56 LEU B O 1
ATOM 5506 N N . CYS B 1 57 ? 8.019 -15.875 -55.718 1.00 135.87 57 CYS B N 1
ATOM 5507 C CA . CYS B 1 57 ? 7.888 -15.389 -54.349 1.00 125.77 57 CYS B CA 1
ATOM 5508 C C . CYS B 1 57 ? 6.432 -15.163 -53.964 1.00 117.24 57 CYS B C 1
ATOM 5509 O O . CYS B 1 57 ? 6.078 -15.286 -52.786 1.00 140.57 57 CYS B O 1
ATOM 5512 N N . LYS B 1 58 ? 5.578 -14.827 -54.933 1.00 120.23 58 LYS B N 1
ATOM 5513 C CA . LYS B 1 58 ? 4.147 -14.756 -54.658 1.00 128.92 58 LYS B CA 1
ATOM 5514 C C . LYS B 1 58 ? 3.574 -16.145 -54.415 1.00 138.56 58 LYS B C 1
ATOM 5515 O O . LYS B 1 58 ? 2.665 -16.317 -53.595 1.00 149.94 58 LYS B O 1
ATOM 5521 N N . LYS B 1 59 ? 4.094 -17.147 -55.126 1.00 135.83 59 LYS B N 1
ATOM 5522 C CA . LYS B 1 59 ? 3.706 -18.531 -54.871 1.00 152.01 59 LYS B CA 1
ATOM 5523 C C . LYS B 1 59 ? 4.120 -18.971 -53.469 1.00 146.23 59 LYS B C 1
ATOM 5524 O O . LYS B 1 59 ? 3.381 -19.699 -52.796 1.00 156.99 59 LYS B O 1
ATOM 5530 N N . ILE B 1 60 ? 5.298 -18.533 -53.010 1.00 136.94 60 ILE B N 1
ATOM 5531 C CA . ILE B 1 60 ? 5.815 -18.937 -51.701 1.00 115.88 60 ILE B CA 1
ATOM 5532 C C . ILE B 1 60 ? 5.322 -18.048 -50.568 1.00 131.96 60 ILE B C 1
ATOM 5533 O O . ILE B 1 60 ? 5.580 -18.355 -49.397 1.00 159.71 60 ILE B O 1
ATOM 5538 N N . ASP B 1 61 ? 4.606 -16.964 -50.876 1.00 121.33 61 ASP B N 1
ATOM 5539 C CA . ASP B 1 61 ? 4.231 -15.946 -49.891 1.00 138.77 61 ASP B CA 1
ATOM 5540 C C . ASP B 1 61 ? 5.475 -15.265 -49.312 1.00 146.18 61 ASP B C 1
ATOM 5541 O O . ASP B 1 61 ? 5.727 -15.265 -48.105 1.00 159.57 61 ASP B O 1
ATOM 5546 N N . LEU B 1 62 ? 6.255 -14.678 -50.216 1.00 140.56 62 LEU B N 1
ATOM 5547 C CA . LEU B 1 62 ? 7.458 -13.936 -49.880 1.00 136.71 62 LEU B CA 1
ATOM 5548 C C . LEU B 1 62 ? 7.338 -12.496 -50.357 1.00 166.59 62 LEU B C 1
ATOM 5549 O O . LEU B 1 62 ? 6.541 -12.174 -51.242 1.00 166.80 62 LEU B O 1
ATOM 5554 N N . ARG B 1 63 ? 8.142 -11.630 -49.746 1.00 151.88 63 ARG B N 1
ATOM 5555 C CA . ARG B 1 63 ? 8.421 -10.312 -50.286 1.00 140.25 63 ARG B CA 1
ATOM 5556 C C . ARG B 1 63 ? 9.612 -10.419 -51.235 1.00 148.74 63 ARG B C 1
ATOM 5557 O O . ARG B 1 63 ? 10.224 -11.478 -51.381 1.00 173.03 63 ARG B O 1
ATOM 5565 N N . VAL B 1 64 ? 9.953 -9.313 -51.891 1.00 135.41 64 VAL B N 1
ATOM 5566 C CA . VAL B 1 64 ? 11.171 -9.271 -52.691 1.00 127.32 64 VAL B CA 1
ATOM 5567 C C . VAL B 1 64 ? 12.127 -8.277 -52.050 1.00 126.33 64 VAL B C 1
ATOM 5568 O O . VAL B 1 64 ? 13.007 -7.722 -52.717 1.00 133.43 64 VAL B O 1
ATOM 5572 N N . ASP B 1 65 ? 11.960 -8.044 -50.751 1.00 108.77 65 ASP B N 1
ATOM 5573 C CA . ASP B 1 65 ? 12.898 -7.195 -50.038 1.00 113.58 65 ASP B CA 1
ATOM 5574 C C . ASP B 1 65 ? 14.114 -8.007 -49.597 1.00 92.86 65 ASP B C 1
ATOM 5575 O O . ASP B 1 65 ? 14.107 -9.241 -49.601 1.00 123.15 65 ASP B O 1
ATOM 5580 N N . ILE B 1 66 ? 15.174 -7.289 -49.224 1.00 88.63 66 ILE B N 1
ATOM 5581 C CA . ILE B 1 66 ? 16.412 -7.935 -48.794 1.00 89.20 66 ILE B CA 1
ATOM 5582 C C . ILE B 1 66 ? 16.167 -8.769 -47.543 1.00 116.43 66 ILE B C 1
ATOM 5583 O O . ILE B 1 66 ? 16.587 -9.932 -47.445 1.00 106.40 66 ILE B O 1
ATOM 5588 N N . PHE B 1 67 ? 15.492 -8.172 -46.559 1.00 121.63 67 PHE B N 1
ATOM 5589 C CA . PHE B 1 67 ? 15.330 -8.815 -45.263 1.00 105.34 67 PHE B CA 1
ATOM 5590 C C . PHE B 1 67 ? 14.513 -10.096 -45.378 1.00 107.03 67 PHE B C 1
ATOM 5591 O O . PHE B 1 67 ? 14.858 -11.113 -44.768 1.00 117.14 67 PHE B O 1
ATOM 5599 N N . SER B 1 68 ? 13.416 -10.061 -46.141 1.00 108.09 68 SER B N 1
ATOM 5600 C CA . SER B 1 68 ? 12.595 -11.258 -46.293 1.00 122.21 68 SER B CA 1
ATOM 5601 C C . SER B 1 68 ? 13.368 -12.371 -46.986 1.00 117.40 68 SER B C 1
ATOM 5602 O O . SER B 1 68 ? 13.250 -13.540 -46.604 1.00 122.21 68 SER B O 1
ATOM 5605 N N . MET B 1 69 ? 14.173 -12.029 -47.996 1.00 124.34 69 MET B N 1
ATOM 5606 C CA . MET B 1 69 ? 15.011 -13.033 -48.648 1.00 129.58 69 MET B CA 1
ATOM 5607 C C . MET B 1 69 ? 15.993 -13.654 -47.665 1.00 123.16 69 MET B C 1
ATOM 5608 O O . MET B 1 69 ? 16.166 -14.878 -47.631 1.00 142.91 69 MET B O 1
ATOM 5613 N N . GLN B 1 70 ? 16.660 -12.820 -46.865 1.00 118.58 70 GLN B N 1
ATOM 5614 C CA . GLN B 1 70 ? 17.642 -13.352 -45.925 1.00 111.56 70 GLN B CA 1
ATOM 5615 C C . GLN B 1 70 ? 16.980 -14.228 -44.867 1.00 111.22 70 GLN B C 1
ATOM 5616 O O . GLN B 1 70 ? 17.502 -15.294 -44.523 1.00 109.37 70 GLN B O 1
ATOM 5622 N N . ASN B 1 71 ? 15.831 -13.791 -44.345 1.00 120.89 71 ASN B N 1
ATOM 5623 C CA . ASN B 1 71 ? 15.092 -14.582 -43.365 1.00 112.00 71 ASN B CA 1
ATOM 5624 C C . ASN B 1 71 ? 14.626 -15.905 -43.957 1.00 109.91 71 ASN B C 1
ATOM 5625 O O . ASN B 1 71 ? 14.683 -16.949 -43.292 1.00 142.51 71 ASN B O 1
ATOM 5630 N N . ALA B 1 72 ? 14.143 -15.875 -45.202 1.00 103.92 72 ALA B N 1
ATOM 5631 C CA . ALA B 1 72 ? 13.750 -17.104 -45.879 1.00 115.27 72 ALA B CA 1
ATOM 5632 C C . ALA B 1 72 ? 14.935 -18.045 -46.034 1.00 112.72 72 ALA B C 1
ATOM 5633 O O . ALA B 1 72 ? 14.803 -19.257 -45.831 1.00 132.21 72 ALA B O 1
ATOM 5635 N N . GLN B 1 73 ? 16.103 -17.507 -46.393 1.00 109.04 73 GLN B N 1
ATOM 5636 C CA . GLN B 1 73 ? 17.297 -18.341 -46.492 1.00 114.62 73 GLN B CA 1
ATOM 5637 C C . GLN B 1 73 ? 17.636 -18.959 -45.141 1.00 114.31 73 GLN B C 1
ATOM 5638 O O . GLN B 1 73 ? 17.954 -20.152 -45.048 1.00 115.37 73 GLN B O 1
ATOM 5644 N N . ILE B 1 74 ? 17.577 -18.151 -44.082 1.00 115.29 74 ILE B N 1
ATOM 5645 C CA . ILE B 1 74 ? 17.839 -18.648 -42.734 1.00 118.71 74 ILE B CA 1
ATOM 5646 C C . ILE B 1 74 ? 16.945 -19.838 -42.420 1.00 129.61 74 ILE B C 1
ATOM 5647 O O . ILE B 1 74 ? 17.414 -20.901 -41.989 1.00 158.05 74 ILE B O 1
ATOM 5652 N N . CYS B 1 75 ? 15.638 -19.674 -42.624 1.00 106.53 75 CYS B N 1
ATOM 5653 C CA . CYS B 1 75 ? 14.720 -20.726 -42.196 1.00 148.93 75 CYS B CA 1
ATOM 5654 C C . CYS B 1 75 ? 14.800 -21.948 -43.105 1.00 152.33 75 CYS B C 1
ATOM 5655 O O . CYS B 1 75 ? 14.633 -23.080 -42.635 1.00 119.20 75 CYS B O 1
ATOM 5658 N N . ILE B 1 76 ? 15.077 -21.745 -44.395 1.00 130.61 76 ILE B N 1
ATOM 5659 C CA . ILE B 1 76 ? 15.354 -22.868 -45.289 1.00 112.08 76 ILE B CA 1
ATOM 5660 C C . ILE B 1 76 ? 16.526 -23.681 -44.761 1.00 123.72 76 ILE B C 1
ATOM 5661 O O . ILE B 1 76 ? 16.465 -24.912 -44.685 1.00 164.58 76 ILE B O 1
ATOM 5666 N N . LEU B 1 77 ? 17.606 -23.000 -44.368 1.00 105.32 77 LEU B N 1
ATOM 5667 C CA . LEU B 1 77 ? 18.789 -23.719 -43.906 1.00 116.71 77 LEU B CA 1
ATOM 5668 C C . LEU B 1 77 ? 18.523 -24.438 -42.590 1.00 134.47 77 LEU B C 1
ATOM 5669 O O . LEU B 1 77 ? 19.020 -25.550 -42.371 1.00 157.20 77 LEU B O 1
ATOM 5674 N N . ASN B 1 78 ? 17.747 -23.823 -41.697 1.00 127.10 78 ASN B N 1
ATOM 5675 C CA . ASN B 1 78 ? 17.441 -24.492 -40.435 1.00 142.51 78 ASN B CA 1
ATOM 5676 C C . ASN B 1 78 ? 16.497 -25.675 -40.634 1.00 148.68 78 ASN B C 1
ATOM 5677 O O . ASN B 1 78 ? 16.571 -26.653 -39.881 1.00 165.89 78 ASN B O 1
ATOM 5682 N N . LEU B 1 79 ? 15.598 -25.606 -41.621 1.00 135.02 79 LEU B N 1
ATOM 5683 C CA . LEU B 1 79 ? 14.835 -26.793 -41.999 1.00 132.89 79 LEU B CA 1
ATOM 5684 C C . LEU B 1 79 ? 15.747 -27.857 -42.593 1.00 119.67 79 LEU B C 1
ATOM 5685 O O . LEU B 1 79 ? 15.549 -29.055 -42.365 1.00 168.70 79 LEU B O 1
ATOM 5690 N N . PHE B 1 80 ? 16.751 -27.432 -43.364 1.00 115.29 80 PHE B N 1
ATOM 5691 C CA . PHE B 1 80 ? 17.734 -28.367 -43.902 1.00 128.88 80 PHE B CA 1
ATOM 5692 C C . PHE B 1 80 ? 18.454 -29.102 -42.780 1.00 140.27 80 PHE B C 1
ATOM 5693 O O . PHE B 1 80 ? 18.679 -30.315 -42.864 1.00 144.16 80 PHE B O 1
ATOM 5701 N N . LYS B 1 81 ? 18.817 -28.385 -41.717 1.00 132.87 81 LYS B N 1
ATOM 5702 C CA . LYS B 1 81 ? 19.377 -29.042 -40.540 1.00 158.78 81 LYS B CA 1
ATOM 5703 C C . LYS B 1 81 ? 18.343 -29.916 -39.835 1.00 163.14 81 LYS B C 1
ATOM 5704 O O . LYS B 1 81 ? 18.697 -30.942 -39.245 1.00 166.43 81 LYS B O 1
ATOM 5710 N N . SER B 1 82 ? 17.071 -29.532 -39.895 1.00 158.81 82 SER B N 1
ATOM 5711 C CA . SER B 1 82 ? 15.987 -30.166 -39.150 1.00 162.10 82 SER B CA 1
ATOM 5712 C C . SER B 1 82 ? 15.524 -31.458 -39.828 1.00 157.17 82 SER B C 1
ATOM 5713 O O . SER B 1 82 ? 16.237 -32.060 -40.635 1.00 158.02 82 SER B O 1
ATOM 5716 N N . GLY B 1 83 ? 14.309 -31.902 -39.489 1.00 168.53 83 GLY B N 1
ATOM 5717 C CA . GLY B 1 83 ? 13.703 -33.077 -40.090 1.00 183.13 83 GLY B CA 1
ATOM 5718 C C . GLY B 1 83 ? 13.338 -32.776 -41.527 1.00 163.54 83 GLY B C 1
ATOM 5719 O O . GLY B 1 83 ? 12.164 -32.641 -41.888 1.00 155.36 83 GLY B O 1
ATOM 5720 N N . PHE B 1 84 ? 14.383 -32.680 -42.346 1.00 169.72 84 PHE B N 1
ATOM 5721 C CA . PHE B 1 84 ? 14.371 -31.887 -43.566 1.00 171.07 84 PHE B CA 1
ATOM 5722 C C . PHE B 1 84 ? 13.289 -32.308 -44.551 1.00 191.23 84 PHE B C 1
ATOM 5723 O O . PHE B 1 84 ? 13.023 -33.496 -44.747 1.00 234.93 84 PHE B O 1
ATOM 5731 N N . ILE B 1 85 ? 12.659 -31.305 -45.164 1.00 212.63 85 ILE B N 1
ATOM 5732 C CA . ILE B 1 85 ? 12.178 -31.470 -46.527 1.00 249.17 85 ILE B CA 1
ATOM 5733 C C . ILE B 1 85 ? 13.346 -31.350 -47.493 1.00 243.94 85 ILE B C 1
ATOM 5734 O O . ILE B 1 85 ? 13.259 -31.815 -48.636 1.00 316.21 85 ILE B O 1
ATOM 5739 N N . SER B 1 86 ? 14.446 -30.750 -47.045 1.00 207.94 86 SER B N 1
ATOM 5740 C CA . SER B 1 86 ? 15.606 -30.485 -47.885 1.00 197.89 86 SER B CA 1
ATOM 5741 C C . SER B 1 86 ? 16.599 -31.628 -47.721 1.00 173.97 86 SER B C 1
ATOM 5742 O O . SER B 1 86 ? 17.432 -31.621 -46.810 1.00 142.65 86 SER B O 1
ATOM 5745 N N . LYS B 1 87 ? 16.522 -32.610 -48.615 1.00 164.60 87 LYS B N 1
ATOM 5746 C CA . LYS B 1 87 ? 17.620 -33.547 -48.771 1.00 146.23 87 LYS B CA 1
ATOM 5747 C C . LYS B 1 87 ? 18.845 -32.789 -49.270 1.00 129.17 87 LYS B C 1
ATOM 5748 O O . LYS B 1 87 ? 18.799 -31.587 -49.545 1.00 198.88 87 LYS B O 1
ATOM 5754 N N . GLN B 1 88 ? 19.960 -33.490 -49.403 1.00 115.25 88 GLN B N 1
ATOM 5755 C CA . GLN B 1 88 ? 21.108 -32.895 -50.064 1.00 115.07 88 GLN B CA 1
ATOM 5756 C C . GLN B 1 88 ? 21.012 -33.030 -51.581 1.00 154.98 88 GLN B C 1
ATOM 5757 O O . GLN B 1 88 ? 21.936 -32.621 -52.295 1.00 160.52 88 GLN B O 1
ATOM 5763 N N . ASP B 1 89 ? 19.887 -33.565 -52.076 1.00 151.91 89 ASP B N 1
ATOM 5764 C CA . ASP B 1 89 ? 19.407 -33.340 -53.435 1.00 133.75 89 ASP B CA 1
ATOM 5765 C C . ASP B 1 89 ? 19.622 -31.882 -53.806 1.00 149.95 89 ASP B C 1
ATOM 5766 O O . ASP B 1 89 ? 19.979 -31.560 -54.944 1.00 135.81 89 ASP B O 1
ATOM 5771 N N . LEU B 1 90 ? 19.362 -31.005 -52.835 1.00 162.60 90 LEU B N 1
ATOM 5772 C CA . LEU B 1 90 ? 19.538 -29.562 -52.925 1.00 112.95 90 LEU B CA 1
ATOM 5773 C C . LEU B 1 90 ? 20.803 -29.198 -53.687 1.00 136.64 90 LEU B C 1
ATOM 5774 O O . LEU B 1 90 ? 20.770 -28.338 -54.576 1.00 158.81 90 LEU B O 1
ATOM 5779 N N . LEU B 1 91 ? 21.912 -29.872 -53.365 1.00 119.02 91 LEU B N 1
ATOM 5780 C CA . LEU B 1 91 ? 23.186 -29.543 -53.997 1.00 121.19 91 LEU B CA 1
ATOM 5781 C C . LEU B 1 91 ? 23.073 -29.608 -55.516 1.00 138.08 91 LEU B C 1
ATOM 5782 O O . LEU B 1 91 ? 23.440 -28.652 -56.214 1.00 144.28 91 LEU B O 1
ATOM 5787 N N . LYS B 1 92 ? 22.519 -30.711 -56.040 1.00 164.47 92 LYS B N 1
ATOM 5788 C CA . LYS B 1 92 ? 22.185 -30.808 -57.458 1.00 174.21 92 LYS B CA 1
ATOM 5789 C C . LYS B 1 92 ? 21.585 -29.505 -57.961 1.00 150.46 92 LYS B C 1
ATOM 5790 O O . LYS B 1 92 ? 22.158 -28.826 -58.823 1.00 129.43 92 LYS B O 1
ATOM 5796 N N . ALA B 1 93 ? 20.441 -29.132 -57.378 1.00 172.01 93 ALA B N 1
ATOM 5797 C CA . ALA B 1 93 ? 19.726 -27.939 -57.810 1.00 158.49 93 ALA B CA 1
ATOM 5798 C C . ALA B 1 93 ? 20.650 -26.732 -57.841 1.00 139.85 93 ALA B C 1
ATOM 5799 O O . ALA B 1 93 ? 20.707 -26.005 -58.839 1.00 151.38 93 ALA B O 1
ATOM 5801 N N . LEU B 1 94 ? 21.424 -26.535 -56.770 1.00 138.88 94 LEU B N 1
ATOM 5802 C CA . LEU B 1 94 ? 22.301 -25.373 -56.718 1.00 145.61 94 LEU B CA 1
ATOM 5803 C C . LEU B 1 94 ? 23.322 -25.416 -57.846 1.00 153.29 94 LEU B C 1
ATOM 5804 O O . LEU B 1 94 ? 23.538 -24.410 -58.534 1.00 173.58 94 LEU B O 1
ATOM 5809 N N . LYS B 1 95 ? 23.920 -26.589 -58.084 1.00 147.31 95 LYS B N 1
ATOM 5810 C CA . LYS B 1 95 ? 24.827 -26.734 -59.218 1.00 157.28 95 LYS B CA 1
ATOM 5811 C C . LYS B 1 95 ? 24.128 -26.382 -60.523 1.00 155.07 95 LYS B C 1
ATOM 5812 O O . LYS B 1 95 ? 24.716 -25.730 -61.394 1.00 151.78 95 LYS B O 1
ATOM 5818 N N . ILE B 1 96 ? 22.867 -26.795 -60.669 1.00 149.02 96 ILE B N 1
ATOM 5819 C CA . ILE B 1 96 ? 22.075 -26.364 -61.817 1.00 154.68 96 ILE B CA 1
ATOM 5820 C C . ILE B 1 96 ? 22.021 -24.842 -61.869 1.00 162.41 96 ILE B C 1
ATOM 5821 O O . ILE B 1 96 ? 22.411 -24.217 -62.866 1.00 161.74 96 ILE B O 1
ATOM 5826 N N . LEU B 1 97 ? 21.600 -24.219 -60.764 1.00 154.20 97 LEU B N 1
ATOM 5827 C CA . LEU B 1 97 ? 21.551 -22.766 -60.706 1.00 115.64 97 LEU B CA 1
ATOM 5828 C C . LEU B 1 97 ? 22.930 -22.140 -60.835 1.00 117.81 97 LEU B C 1
ATOM 5829 O O . LEU B 1 97 ? 23.028 -20.913 -60.939 1.00 135.64 97 LEU B O 1
ATOM 5834 N N . GLU B 1 98 ? 23.991 -22.954 -60.824 1.00 130.00 98 GLU B N 1
ATOM 5835 C CA . GLU B 1 98 ? 25.331 -22.467 -61.119 1.00 134.63 98 GLU B CA 1
ATOM 5836 C C . GLU B 1 98 ? 25.417 -21.828 -62.498 1.00 133.81 98 GLU B C 1
ATOM 5837 O O . GLU B 1 98 ? 26.367 -21.083 -62.767 1.00 131.50 98 GLU B O 1
ATOM 5843 N N . LYS B 1 99 ? 24.461 -22.124 -63.386 1.00 156.50 99 LYS B N 1
ATOM 5844 C CA . LYS B 1 99 ? 24.392 -21.411 -64.659 1.00 169.68 99 LYS B CA 1
ATOM 5845 C C . LYS B 1 99 ? 24.349 -19.904 -64.436 1.00 136.91 99 LYS B C 1
ATOM 5846 O O . LYS B 1 99 ? 25.103 -19.146 -65.057 1.00 133.58 99 LYS B O 1
ATOM 5852 N N . ILE B 1 100 ? 23.480 -19.457 -63.532 1.00 142.99 100 ILE B N 1
ATOM 5853 C CA . ILE B 1 100 ? 23.313 -18.042 -63.226 1.00 125.11 100 ILE B CA 1
ATOM 5854 C C . ILE B 1 100 ? 24.249 -17.606 -62.108 1.00 162.96 100 ILE B C 1
ATOM 5855 O O . ILE B 1 100 ? 25.123 -16.754 -62.305 1.00 174.11 100 ILE B O 1
ATOM 5860 N N . SER B 1 101 ? 24.074 -18.196 -60.930 1.00 156.60 101 SER B N 1
ATOM 5861 C CA . SER B 1 101 ? 24.605 -17.659 -59.687 1.00 147.15 101 SER B CA 1
ATOM 5862 C C . SER B 1 101 ? 25.825 -18.439 -59.220 1.00 164.45 101 SER B C 1
ATOM 5863 O O . SER B 1 101 ? 25.880 -19.666 -59.349 1.00 179.31 101 SER B O 1
ATOM 5866 N N . LYS B 1 102 ? 26.802 -17.714 -58.678 1.00 173.30 102 LYS B N 1
ATOM 5867 C CA . LYS B 1 102 ? 27.883 -18.341 -57.931 1.00 188.77 102 LYS B CA 1
ATOM 5868 C C . LYS B 1 102 ? 27.344 -18.752 -56.566 1.00 200.16 102 LYS B C 1
ATOM 5869 O O . LYS B 1 102 ? 27.296 -17.941 -55.634 1.00 216.17 102 LYS B O 1
ATOM 5875 N N . ASN B 1 103 ? 26.900 -20.002 -56.450 1.00 187.44 103 ASN B N 1
ATOM 5876 C CA . ASN B 1 103 ? 26.316 -20.516 -55.221 1.00 193.93 103 ASN B CA 1
ATOM 5877 C C . ASN B 1 103 ? 27.350 -21.169 -54.316 1.00 192.70 103 ASN B C 1
ATOM 5878 O O . ASN B 1 103 ? 26.989 -22.013 -53.490 1.00 247.33 103 ASN B O 1
ATOM 5883 N N . THR B 1 104 ? 28.619 -20.774 -54.442 1.00 191.53 104 THR B N 1
ATOM 5884 C CA . THR B 1 104 ? 29.719 -21.545 -53.868 1.00 183.25 104 THR B CA 1
ATOM 5885 C C . THR B 1 104 ? 29.581 -21.700 -52.356 1.00 167.32 104 THR B C 1
ATOM 5886 O O . THR B 1 104 ? 29.664 -22.814 -51.825 1.00 151.50 104 THR B O 1
ATOM 5890 N N . GLU B 1 105 ? 29.369 -20.593 -51.642 1.00 169.53 105 GLU B N 1
ATOM 5891 C CA . GLU B 1 105 ? 29.434 -20.648 -50.185 1.00 156.70 105 GLU B CA 1
ATOM 5892 C C . GLU B 1 105 ? 28.246 -21.404 -49.602 1.00 134.60 105 GLU B C 1
ATOM 5893 O O . GLU B 1 105 ? 28.411 -22.227 -48.694 1.00 150.76 105 GLU B O 1
ATOM 5899 N N . ILE B 1 106 ? 27.042 -21.138 -50.110 1.00 135.14 106 ILE B N 1
ATOM 5900 C CA . ILE B 1 106 ? 25.866 -21.878 -49.662 1.00 144.23 106 ILE B CA 1
ATOM 5901 C C . ILE B 1 106 ? 26.016 -23.355 -49.997 1.00 164.93 106 ILE B C 1
ATOM 5902 O O . ILE B 1 106 ? 25.635 -24.229 -49.210 1.00 164.77 106 ILE B O 1
ATOM 5907 N N . PHE B 1 107 ? 26.581 -23.654 -51.167 1.00 155.96 107 PHE B N 1
ATOM 5908 C CA . PHE B 1 107 ? 26.793 -25.040 -51.569 1.00 155.87 107 PHE B CA 1
ATOM 5909 C C . PHE B 1 107 ? 27.716 -25.752 -50.588 1.00 152.41 107 PHE B C 1
ATOM 5910 O O . PHE B 1 107 ? 27.407 -26.849 -50.109 1.00 158.14 107 PHE B O 1
ATOM 5918 N N . ASP B 1 108 ? 28.851 -25.128 -50.262 1.00 149.83 108 ASP B N 1
ATOM 5919 C CA . ASP B 1 108 ? 29.799 -25.738 -49.335 1.00 139.93 108 ASP B CA 1
ATOM 5920 C C . ASP B 1 108 ? 29.197 -25.878 -47.943 1.00 135.90 108 ASP B C 1
ATOM 5921 O O . ASP B 1 108 ? 29.461 -26.862 -47.242 1.00 145.87 108 ASP B O 1
ATOM 5926 N N . PHE B 1 109 ? 28.390 -24.900 -47.524 1.00 150.42 109 PHE B N 1
ATOM 5927 C CA . PHE B 1 109 ? 27.750 -24.976 -46.215 1.00 159.11 109 PHE B CA 1
ATOM 5928 C C . PHE B 1 109 ? 26.765 -26.137 -46.158 1.00 160.05 109 PHE B C 1
ATOM 5929 O O . PHE B 1 109 ? 26.721 -26.875 -45.168 1.00 182.50 109 PHE B O 1
ATOM 5937 N N . ILE B 1 110 ? 25.963 -26.310 -47.211 1.00 133.94 110 ILE B N 1
ATOM 5938 C CA . ILE B 1 110 ? 25.054 -27.452 -47.281 1.00 134.62 110 ILE B CA 1
ATOM 5939 C C . ILE B 1 110 ? 25.840 -28.756 -47.276 1.00 152.87 110 ILE B C 1
ATOM 5940 O O . ILE B 1 110 ? 25.439 -29.739 -46.641 1.00 156.65 110 ILE B O 1
ATOM 5945 N N . LEU B 1 111 ? 26.970 -28.784 -47.982 1.00 154.91 111 LEU B N 1
ATOM 5946 C CA . LEU B 1 111 ? 27.774 -29.998 -48.075 1.00 142.13 111 LEU B CA 1
ATOM 5947 C C . LEU B 1 111 ? 28.334 -30.404 -46.717 1.00 164.42 111 LEU B C 1
ATOM 5948 O O . LEU B 1 111 ? 28.108 -31.524 -46.244 1.00 175.22 111 LEU B O 1
ATOM 5953 N N . GLN B 1 112 ? 29.068 -29.499 -46.071 1.00 173.64 112 GLN B N 1
ATOM 5954 C CA . GLN B 1 112 ? 29.908 -29.835 -44.929 1.00 162.30 112 GLN B CA 1
ATOM 5955 C C . GLN B 1 112 ? 29.217 -29.637 -43.580 1.00 164.83 112 GLN B C 1
ATOM 5956 O O . GLN B 1 112 ? 29.905 -29.524 -42.557 1.00 178.66 112 GLN B O 1
ATOM 5962 N N . GLU B 1 113 ? 27.888 -29.600 -43.547 1.00 164.97 113 GLU B N 1
ATOM 5963 C CA . GLU B 1 113 ? 27.129 -29.543 -42.302 1.00 176.74 113 GLU B CA 1
ATOM 5964 C C . GLU B 1 113 ? 26.355 -30.841 -42.128 1.00 175.16 113 GLU B C 1
ATOM 5965 O O . GLU B 1 113 ? 25.560 -31.218 -42.997 1.00 176.29 113 GLU B O 1
ATOM 5971 N N . LYS B 1 114 ? 26.588 -31.519 -41.009 1.00 179.05 114 LYS B N 1
ATOM 5972 C CA . LYS B 1 114 ? 25.890 -32.760 -40.711 1.00 181.86 114 LYS B CA 1
ATOM 5973 C C . LYS B 1 114 ? 24.539 -32.442 -40.085 1.00 157.67 114 LYS B C 1
ATOM 5974 O O . LYS B 1 114 ? 24.450 -31.634 -39.155 1.00 160.93 114 LYS B O 1
ATOM 5980 N N . VAL B 1 115 ? 23.487 -33.079 -40.595 1.00 156.21 115 VAL B N 1
ATOM 5981 C CA . VAL B 1 115 ? 22.119 -32.696 -40.260 1.00 158.19 115 VAL B CA 1
ATOM 5982 C C . VAL B 1 115 ? 21.448 -33.781 -39.431 1.00 166.12 115 VAL B C 1
ATOM 5983 O O . VAL B 1 115 ? 22.046 -34.825 -39.146 1.00 171.69 115 VAL B O 1
ATOM 5987 N N . GLN B 1 116 ? 20.205 -33.531 -39.031 1.00 171.10 116 GLN B N 1
ATOM 5988 C CA . GLN B 1 116 ? 19.478 -34.399 -38.108 1.00 198.79 116 GLN B CA 1
ATOM 5989 C C . GLN B 1 116 ? 18.866 -35.562 -38.882 1.00 220.97 116 GLN B C 1
ATOM 5990 O O . GLN B 1 116 ? 17.870 -35.398 -39.591 1.00 241.73 116 GLN B O 1
ATOM 5996 N N . SER B 1 117 ? 19.470 -36.744 -38.757 1.00 206.53 117 SER B N 1
ATOM 5997 C CA . SER B 1 117 ? 18.878 -37.948 -39.328 1.00 194.34 117 SER B CA 1
ATOM 5998 C C . SER B 1 117 ? 17.553 -38.244 -38.636 1.00 192.13 117 SER B C 1
ATOM 5999 O O . SER B 1 117 ? 17.414 -38.054 -37.425 1.00 195.51 117 SER B O 1
ATOM 6002 N N . ILE B 1 118 ? 16.568 -38.703 -39.408 1.00 191.17 118 ILE B N 1
ATOM 6003 C CA . ILE B 1 118 ? 15.202 -38.743 -38.896 1.00 205.63 118 ILE B CA 1
ATOM 6004 C C . ILE B 1 118 ? 14.496 -40.072 -39.143 1.00 210.28 118 ILE B C 1
ATOM 6005 O O . ILE B 1 118 ? 13.404 -40.298 -38.609 1.00 205.30 118 ILE B O 1
ATOM 6010 N N . ASP B 1 119 ? 15.095 -40.955 -39.946 1.00 208.03 119 ASP B N 1
ATOM 6011 C CA . ASP B 1 119 ? 14.525 -42.276 -40.226 1.00 214.28 119 ASP B CA 1
ATOM 6012 C C . ASP B 1 119 ? 13.108 -42.136 -40.798 1.00 209.67 119 ASP B C 1
ATOM 6013 O O . ASP B 1 119 ? 12.107 -42.496 -40.175 1.00 198.53 119 ASP B O 1
ATOM 6018 N N . GLN B 1 120 ? 13.060 -41.575 -42.010 1.00 215.51 120 GLN B N 1
ATOM 6019 C CA . GLN B 1 120 ? 11.795 -41.141 -42.596 1.00 225.87 120 GLN B CA 1
ATOM 6020 C C . GLN B 1 120 ? 10.771 -42.265 -42.732 1.00 215.98 120 GLN B C 1
ATOM 6021 O O . GLN B 1 120 ? 9.570 -41.981 -42.772 1.00 233.45 120 GLN B O 1
ATOM 6027 N N . LYS B 1 121 ? 11.200 -43.530 -42.797 1.00 220.01 121 LYS B N 1
ATOM 6028 C CA . LYS B 1 121 ? 10.221 -44.614 -42.843 1.00 222.71 121 LYS B CA 1
ATOM 6029 C C . LYS B 1 121 ? 9.494 -44.758 -41.511 1.00 202.97 121 LYS B C 1
ATOM 6030 O O . LYS B 1 121 ? 8.294 -45.063 -41.479 1.00 202.08 121 LYS B O 1
ATOM 6036 N N . ALA B 1 122 ? 10.202 -44.548 -40.399 1.00 192.91 122 ALA B N 1
ATOM 6037 C CA . ALA B 1 122 ? 9.531 -44.516 -39.105 1.00 193.28 122 ALA B CA 1
ATOM 6038 C C . ALA B 1 122 ? 8.511 -43.386 -39.053 1.00 205.27 122 ALA B C 1
ATOM 6039 O O . ALA B 1 122 ? 7.411 -43.556 -38.515 1.00 198.51 122 ALA B O 1
ATOM 6041 N N . LEU B 1 123 ? 8.859 -42.224 -39.614 1.00 211.29 123 LEU B N 1
ATOM 6042 C CA . LEU B 1 123 ? 7.908 -41.120 -39.699 1.00 212.77 123 LEU B CA 1
ATOM 6043 C C . LEU B 1 123 ? 6.698 -41.503 -40.542 1.00 203.47 123 LEU B C 1
ATOM 6044 O O . LEU B 1 123 ? 5.560 -41.146 -40.211 1.00 202.13 123 LEU B O 1
ATOM 6049 N N . PHE B 1 124 ? 6.929 -42.227 -41.639 1.00 194.87 124 PHE B N 1
ATOM 6050 C CA . PHE B 1 124 ? 5.823 -42.702 -42.462 1.00 208.58 124 PHE B CA 1
ATOM 6051 C C . PHE B 1 124 ? 4.890 -43.588 -41.655 1.00 192.77 124 PHE B C 1
ATOM 6052 O O . PHE B 1 124 ? 3.667 -43.418 -41.691 1.00 200.24 124 PHE B O 1
ATOM 6060 N N . GLN B 1 125 ? 5.456 -44.558 -40.937 1.00 199.80 125 GLN B N 1
ATOM 6061 C CA . GLN B 1 125 ? 4.632 -45.477 -40.159 1.00 219.44 125 GLN B CA 1
ATOM 6062 C C . GLN B 1 125 ? 3.861 -44.736 -39.073 1.00 214.50 125 GLN B C 1
ATOM 6063 O O . GLN B 1 125 ? 2.675 -45.010 -38.841 1.00 225.98 125 GLN B O 1
ATOM 6069 N N . ASN B 1 126 ? 4.511 -43.773 -38.416 1.00 198.44 126 ASN B N 1
ATOM 6070 C CA . ASN B 1 126 ? 3.841 -42.987 -37.386 1.00 199.28 126 ASN B CA 1
ATOM 6071 C C . ASN B 1 126 ? 2.664 -42.210 -37.965 1.00 213.12 126 ASN B C 1
ATOM 6072 O O . ASN B 1 126 ? 1.555 -42.247 -37.421 1.00 212.31 126 ASN B O 1
ATOM 6077 N N . ASP B 1 127 ? 2.887 -41.500 -39.076 1.00 214.84 127 ASP B N 1
ATOM 6078 C CA . ASP B 1 127 ? 1.813 -40.717 -39.683 1.00 218.74 127 ASP B CA 1
ATOM 6079 C C . ASP B 1 127 ? 0.687 -41.614 -40.184 1.00 211.34 127 ASP B C 1
ATOM 6080 O O . ASP B 1 127 ? -0.497 -41.280 -40.043 1.00 205.36 127 ASP B O 1
ATOM 6085 N N . PHE B 1 128 ? 1.036 -42.759 -40.772 1.00 215.42 128 PHE B N 1
ATOM 6086 C CA . PHE B 1 128 ? 0.021 -43.661 -41.302 1.00 246.54 128 PHE B CA 1
ATOM 6087 C C . PHE B 1 128 ? -0.843 -44.231 -40.187 1.00 257.81 128 PHE B C 1
ATOM 6088 O O . PHE B 1 128 ? -2.064 -44.340 -40.336 1.00 268.90 128 PHE B O 1
ATOM 6096 N N . LYS B 1 129 ? -0.236 -44.582 -39.052 1.00 249.00 129 LYS B N 1
ATOM 6097 C CA . LYS B 1 129 ? -1.036 -45.096 -37.947 1.00 241.39 129 LYS B CA 1
ATOM 6098 C C . LYS B 1 129 ? -1.803 -43.989 -37.232 1.00 241.43 129 LYS B C 1
ATOM 6099 O O . LYS B 1 129 ? -2.877 -44.247 -36.677 1.00 253.57 129 LYS B O 1
ATOM 6105 N N . GLU B 1 130 ? -1.296 -42.754 -37.261 1.00 241.19 130 GLU B N 1
ATOM 6106 C CA . GLU B 1 130 ? -2.111 -41.614 -36.849 1.00 257.45 130 GLU B CA 1
ATOM 6107 C C . GLU B 1 130 ? -3.379 -41.525 -37.690 1.00 246.49 130 GLU B C 1
ATOM 6108 O O . GLU B 1 130 ? -4.488 -41.370 -37.161 1.00 242.26 130 GLU B O 1
ATOM 6114 N N . LEU B 1 131 ? -3.226 -41.617 -39.014 1.00 226.98 131 LEU B N 1
ATOM 6115 C CA . LEU B 1 131 ? -4.384 -41.550 -39.900 1.00 230.02 131 LEU B CA 1
ATOM 6116 C C . LEU B 1 131 ? -5.317 -42.734 -39.679 1.00 245.01 131 LEU B C 1
ATOM 6117 O O . LEU B 1 131 ? -6.542 -42.595 -39.772 1.00 251.76 131 LEU B O 1
ATOM 6122 N N . ASN B 1 132 ? -4.754 -43.909 -39.387 1.00 254.90 132 ASN B N 1
ATOM 6123 C CA . ASN B 1 132 ? -5.581 -45.068 -39.064 1.00 263.22 132 ASN B CA 1
ATOM 6124 C C . ASN B 1 132 ? -6.398 -44.823 -37.801 1.00 273.94 132 ASN B C 1
ATOM 6125 O O . ASN B 1 132 ? -7.582 -45.176 -37.737 1.00 287.53 132 ASN B O 1
ATOM 6130 N N . THR B 1 133 ? -5.779 -44.220 -36.783 1.00 271.09 133 THR B N 1
ATOM 6131 C CA . THR B 1 133 ? -6.500 -43.905 -35.554 1.00 265.59 133 THR B CA 1
ATOM 6132 C C . THR B 1 133 ? -7.616 -42.901 -35.813 1.00 265.65 133 THR B C 1
ATOM 6133 O O . THR B 1 133 ? -8.715 -43.023 -35.259 1.00 282.17 133 THR B O 1
ATOM 6137 N N . ILE B 1 134 ? -7.348 -41.898 -36.650 1.00 250.05 134 ILE B N 1
ATOM 6138 C CA . ILE B 1 134 ? -8.378 -40.913 -36.977 1.00 254.40 134 ILE B CA 1
ATOM 6139 C C . ILE B 1 134 ? -9.527 -41.574 -37.729 1.00 264.35 134 ILE B C 1
ATOM 6140 O O . ILE B 1 134 ? -10.704 -41.263 -37.500 1.00 266.98 134 ILE B O 1
ATOM 6145 N N . ASN B 1 135 ? -9.204 -42.498 -38.636 1.00 265.32 135 ASN B N 1
ATOM 6146 C CA . ASN B 1 135 ? -10.236 -43.250 -39.342 1.00 281.55 135 ASN B CA 1
ATOM 6147 C C . ASN B 1 135 ? -11.086 -44.053 -38.363 1.00 296.99 135 ASN B C 1
ATOM 6148 O O . ASN B 1 135 ? -12.319 -44.068 -38.459 1.00 317.42 135 ASN B O 1
ATOM 6153 N N . LEU B 1 136 ? -10.437 -44.726 -37.409 1.00 294.02 136 LEU B N 1
ATOM 6154 C CA . LEU B 1 136 ? -11.175 -45.492 -36.409 1.00 300.06 136 LEU B CA 1
ATOM 6155 C C . LEU B 1 136 ? -12.092 -44.592 -35.589 1.00 314.59 136 LEU B C 1
ATOM 6156 O O . LEU B 1 136 ? -13.243 -44.952 -35.313 1.00 320.37 136 LEU B O 1
ATOM 6161 N N . GLU B 1 137 ? -11.599 -43.415 -35.192 1.00 321.31 137 GLU B N 1
ATOM 6162 C CA . GLU B 1 137 ? -12.427 -42.489 -34.423 1.00 329.77 137 GLU B CA 1
ATOM 6163 C C . GLU B 1 137 ? -13.621 -42.007 -35.237 1.00 325.19 137 GLU B C 1
ATOM 6164 O O . GLU B 1 137 ? -14.730 -41.874 -34.706 1.00 328.99 137 GLU B O 1
ATOM 6170 N N . LEU B 1 138 ? -13.411 -41.726 -36.526 1.00 311.77 138 LEU B N 1
ATOM 6171 C CA . LEU B 1 138 ? -14.528 -41.343 -37.386 1.00 316.12 138 LEU B CA 1
ATOM 6172 C C . LEU B 1 138 ? -15.537 -42.477 -37.512 1.00 328.70 138 LEU B C 1
ATOM 6173 O O . LEU B 1 138 ? -16.748 -42.235 -37.592 1.00 324.87 138 LEU B O 1
ATOM 6178 N N . GLN B 1 139 ? -15.056 -43.723 -37.537 1.00 345.29 139 GLN B N 1
ATOM 6179 C CA . GLN B 1 139 ? -15.958 -44.866 -37.634 1.00 347.90 139 GLN B CA 1
ATOM 6180 C C . GLN B 1 139 ? -16.838 -45.005 -36.399 1.00 358.75 139 GLN B C 1
ATOM 6181 O O . GLN B 1 139 ? -17.909 -45.617 -36.470 1.00 355.56 139 GLN B O 1
ATOM 6187 N N . LYS B 1 140 ? -16.410 -44.456 -35.263 1.00 367.58 140 LYS B N 1
ATOM 6188 C CA . LYS B 1 140 ? -17.148 -44.653 -34.022 1.00 357.56 140 LYS B CA 1
ATOM 6189 C C . LYS B 1 140 ? -18.445 -43.857 -34.039 1.00 349.14 140 LYS B C 1
ATOM 6190 O O . LYS B 1 140 ? -18.467 -42.684 -33.650 1.00 339.34 140 LYS B O 1
ATOM 6196 N N . LEU B 1 141 ? -19.524 -44.499 -34.478 1.00 343.26 141 LEU B N 1
ATOM 6197 C CA . LEU B 1 141 ? -20.844 -43.879 -34.553 1.00 329.37 141 LEU B CA 1
ATOM 6198 C C . LEU B 1 141 ? -20.802 -42.544 -35.292 1.00 311.75 141 LEU B C 1
ATOM 6199 O O . LEU B 1 141 ? -20.278 -42.452 -36.402 1.00 296.28 141 LEU B O 1
ATOM 6204 N N . ASP B 1 144 ? -25.022 -42.925 -40.829 1.00 344.60 144 ASP B N 1
ATOM 6205 C CA . ASP B 1 144 ? -23.670 -43.152 -40.333 1.00 353.29 144 ASP B CA 1
ATOM 6206 C C . ASP B 1 144 ? -23.089 -44.452 -40.879 1.00 374.64 144 ASP B C 1
ATOM 6207 O O . ASP B 1 144 ? -21.881 -44.555 -41.092 1.00 424.66 144 ASP B O 1
ATOM 6212 N N . GLU B 1 145 ? -23.960 -45.439 -41.110 1.00 362.74 145 GLU B N 1
ATOM 6213 C CA . GLU B 1 145 ? -23.493 -46.754 -41.541 1.00 352.49 145 GLU B CA 1
ATOM 6214 C C . GLU B 1 145 ? -22.794 -46.678 -42.893 1.00 364.09 145 GLU B C 1
ATOM 6215 O O . GLU B 1 145 ? -21.746 -47.306 -43.095 1.00 371.95 145 GLU B O 1
ATOM 6221 N N . ASN B 1 146 ? -23.360 -45.917 -43.833 1.00 363.14 146 ASN B N 1
ATOM 6222 C CA . ASN B 1 146 ? -22.707 -45.727 -45.124 1.00 366.83 146 ASN B CA 1
ATOM 6223 C C . ASN B 1 146 ? -21.333 -45.095 -44.951 1.00 375.77 146 ASN B C 1
ATOM 6224 O O . ASN B 1 146 ? -20.361 -45.516 -45.588 1.00 374.98 146 ASN B O 1
ATOM 6229 N N . LEU B 1 147 ? -21.232 -44.088 -44.080 1.00 389.23 147 LEU B N 1
ATOM 6230 C CA . LEU B 1 147 ? -19.949 -43.438 -43.837 1.00 394.13 147 LEU B CA 1
ATOM 6231 C C . LEU B 1 147 ? -18.955 -44.402 -43.200 1.00 421.87 147 LEU B C 1
ATOM 6232 O O . LEU B 1 147 ? -17.766 -44.394 -43.540 1.00 435.60 147 LEU B O 1
ATOM 6237 N N . LYS B 1 148 ? -19.425 -45.237 -42.270 1.00 431.29 148 LYS B N 1
ATOM 6238 C CA . LYS B 1 148 ? -18.557 -46.247 -41.670 1.00 398.20 148 LYS B CA 1
ATOM 6239 C C . LYS B 1 148 ? -18.016 -47.199 -42.728 1.00 396.17 148 LYS B C 1
ATOM 6240 O O . LYS B 1 148 ? -16.824 -47.530 -42.734 1.00 401.00 148 LYS B O 1
ATOM 6246 N N . SER B 1 149 ? -18.888 -47.661 -43.628 1.00 389.79 149 SER B N 1
ATOM 6247 C CA . SER B 1 149 ? -18.451 -48.577 -44.677 1.00 376.93 149 SER B CA 1
ATOM 6248 C C . SER B 1 149 ? -17.458 -47.904 -45.616 1.00 363.56 149 SER B C 1
ATOM 6249 O O . SER B 1 149 ? -16.477 -48.524 -46.044 1.00 366.21 149 SER B O 1
ATOM 6252 N N . ARG B 1 150 ? -17.696 -46.631 -45.946 1.00 361.96 150 ARG B N 1
ATOM 6253 C CA . ARG B 1 150 ? -16.754 -45.893 -46.784 1.00 350.91 150 ARG B CA 1
ATOM 6254 C C . ARG B 1 150 ? -15.391 -45.777 -46.113 1.00 342.39 150 ARG B C 1
ATOM 6255 O O . ARG B 1 150 ? -14.352 -45.962 -46.759 1.00 341.85 150 ARG B O 1
ATOM 6263 N N . LEU B 1 151 ? -15.377 -45.467 -44.815 1.00 344.20 151 LEU B N 1
ATOM 6264 C CA . LEU B 1 151 ? -14.116 -45.372 -44.084 1.00 327.08 151 LEU B CA 1
ATOM 6265 C C . LEU B 1 151 ? -13.394 -46.714 -44.054 1.00 311.32 151 LEU B C 1
ATOM 6266 O O . LEU B 1 151 ? -12.167 -46.775 -44.211 1.00 290.70 151 LEU B O 1
ATOM 6271 N N . GLN B 1 152 ? -14.141 -47.800 -43.840 1.00 319.44 152 GLN B N 1
ATOM 6272 C CA . GLN B 1 152 ? -13.538 -49.128 -43.836 1.00 314.74 152 GLN B CA 1
ATOM 6273 C C . GLN B 1 152 ? -12.928 -49.455 -45.194 1.00 300.09 152 GLN B C 1
ATOM 6274 O O . GLN B 1 152 ? -11.813 -49.986 -45.272 1.00 294.11 152 GLN B O 1
ATOM 6280 N N . LYS B 1 153 ? -13.644 -49.137 -46.276 1.00 303.74 153 LYS B N 1
ATOM 6281 C CA . LYS B 1 153 ? -13.116 -49.381 -47.615 1.00 311.31 153 LYS B CA 1
ATOM 6282 C C . LYS B 1 153 ? -11.857 -48.562 -47.870 1.00 299.74 153 LYS B C 1
ATOM 6283 O O . LYS B 1 153 ? -10.896 -49.055 -48.474 1.00 303.76 153 LYS B O 1
ATOM 6289 N N . THR B 1 154 ? -11.844 -47.307 -47.418 1.00 295.74 154 THR B N 1
ATOM 6290 C CA . THR B 1 154 ? -10.664 -46.467 -47.595 1.00 286.88 154 THR B CA 1
ATOM 6291 C C . THR B 1 154 ? -9.467 -47.045 -46.849 1.00 275.89 154 THR B C 1
ATOM 6292 O O . THR B 1 154 ? -8.355 -47.121 -47.390 1.00 280.31 154 THR B O 1
ATOM 6296 N N . LEU B 1 155 ? -9.681 -47.464 -45.599 1.00 257.69 155 LEU B N 1
ATOM 6297 C CA . LEU B 1 155 ? -8.595 -48.056 -44.825 1.00 255.11 155 LEU B CA 1
ATOM 6298 C C . LEU B 1 155 ? -8.089 -49.336 -45.479 1.00 264.90 155 LEU B C 1
ATOM 6299 O O . LEU B 1 155 ? -6.879 -49.588 -45.512 1.00 265.39 155 LEU B O 1
ATOM 6304 N N . GLU B 1 156 ? -9.000 -50.153 -46.015 1.00 271.99 156 GLU B N 1
ATOM 6305 C CA . GLU B 1 156 ? -8.579 -51.380 -46.683 1.00 279.55 156 GLU B CA 1
ATOM 6306 C C . GLU B 1 156 ? -7.794 -51.078 -47.953 1.00 275.02 156 GLU B C 1
ATOM 6307 O O . GLU B 1 156 ? -6.856 -51.806 -48.296 1.00 278.34 156 GLU B O 1
ATOM 6313 N N . LYS B 1 157 ? -8.162 -50.011 -48.665 1.00 274.21 157 LYS B N 1
ATOM 6314 C CA . LYS B 1 157 ? -7.403 -49.626 -49.850 1.00 284.19 157 LYS B CA 1
ATOM 6315 C C . LYS B 1 157 ? -5.997 -49.179 -49.476 1.00 276.94 157 LYS B C 1
ATOM 6316 O O . LYS B 1 157 ? -5.014 -49.604 -50.093 1.00 276.77 157 LYS B O 1
ATOM 6322 N N . PHE B 1 158 ? -5.881 -48.322 -48.460 1.00 273.82 158 PHE B N 1
ATOM 6323 C CA . PHE B 1 158 ? -4.577 -47.779 -48.104 1.00 278.45 158 PHE B CA 1
ATOM 6324 C C . PHE B 1 158 ? -3.711 -48.765 -47.331 1.00 277.54 158 PHE B C 1
ATOM 6325 O O . PHE B 1 158 ? -2.502 -48.541 -47.210 1.00 293.83 158 PHE B O 1
ATOM 6333 N N . GLN B 1 159 ? -4.291 -49.843 -46.814 1.00 270.28 159 GLN B N 1
ATOM 6334 C CA . GLN B 1 159 ? -3.520 -50.867 -46.120 1.00 292.72 159 GLN B CA 1
ATOM 6335 C C . GLN B 1 159 ? -2.980 -51.885 -47.118 1.00 294.25 159 GLN B C 1
ATOM 6336 O O . GLN B 1 159 ? -3.750 -52.505 -47.860 1.00 283.53 159 GLN B O 1
ATOM 6342 N N . ASN B 1 160 ? -1.656 -52.050 -47.135 1.00 297.64 160 ASN B N 1
ATOM 6343 C CA . ASN B 1 160 ? -0.987 -53.120 -47.874 1.00 296.06 160 ASN B CA 1
ATOM 6344 C C . ASN B 1 160 ? -1.330 -53.081 -49.366 1.00 305.46 160 ASN B C 1
ATOM 6345 O O . ASN B 1 160 ? -1.933 -54.002 -49.920 1.00 351.78 160 ASN B O 1
ATOM 6350 N N . LEU B 1 161 ? -0.929 -51.992 -50.013 1.00 296.58 161 LEU B N 1
ATOM 6351 C CA . LEU B 1 161 ? -1.073 -51.839 -51.454 1.00 286.48 161 LEU B CA 1
ATOM 6352 C C . LEU B 1 161 ? 0.306 -51.946 -52.089 1.00 275.14 161 LEU B C 1
ATOM 6353 O O . LEU B 1 161 ? 1.240 -51.253 -51.671 1.00 265.85 161 LEU B O 1
ATOM 6358 N N . GLU B 1 162 ? 0.426 -52.816 -53.091 1.00 282.27 162 GLU B N 1
ATOM 6359 C CA . GLU B 1 162 ? 1.735 -53.226 -53.584 1.00 269.94 162 GLU B CA 1
ATOM 6360 C C . GLU B 1 162 ? 2.521 -52.050 -54.152 1.00 242.19 162 GLU B C 1
ATOM 6361 O O . GLU B 1 162 ? 1.969 -51.158 -54.803 1.00 228.45 162 GLU B O 1
ATOM 6367 N N . PHE B 1 163 ? 3.819 -52.043 -53.865 1.00 215.12 163 PHE B N 1
ATOM 6368 C CA . PHE B 1 163 ? 4.764 -51.106 -54.455 1.00 193.22 163 PHE B CA 1
ATOM 6369 C C . PHE B 1 163 ? 5.594 -51.885 -55.469 1.00 192.27 163 PHE B C 1
ATOM 6370 O O . PHE B 1 163 ? 6.281 -52.850 -55.105 1.00 202.40 163 PHE B O 1
ATOM 6378 N N . ASN B 1 164 ? 5.490 -51.504 -56.740 1.00 158.94 164 ASN B N 1
ATOM 6379 C CA . ASN B 1 164 ? 6.053 -52.282 -57.835 1.00 147.36 164 ASN B CA 1
ATOM 6380 C C . ASN B 1 164 ? 7.378 -51.678 -58.282 1.00 146.02 164 ASN B C 1
ATOM 6381 O O . ASN B 1 164 ? 7.440 -50.506 -58.679 1.00 188.47 164 ASN B O 1
ATOM 6386 N N . ILE B 1 165 ? 8.428 -52.488 -58.216 1.00 134.03 165 ILE B N 1
ATOM 6387 C CA . ILE B 1 165 ? 9.755 -52.130 -58.691 1.00 129.86 165 ILE B CA 1
ATOM 6388 C C . ILE B 1 165 ? 9.999 -52.891 -59.984 1.00 137.07 165 ILE B C 1
ATOM 6389 O O . ILE B 1 165 ? 10.200 -54.111 -59.968 1.00 166.77 165 ILE B O 1
ATOM 6394 N N . ALA B 1 166 ? 9.975 -52.192 -61.111 1.00 126.34 166 ALA B N 1
ATOM 6395 C CA . ALA B 1 166 ? 10.529 -52.765 -62.321 1.00 131.60 166 ALA B CA 1
ATOM 6396 C C . ALA B 1 166 ? 12.047 -52.652 -62.274 1.00 137.28 166 ALA B C 1
ATOM 6397 O O . ALA B 1 166 ? 12.604 -51.690 -61.730 1.00 136.84 166 ALA B O 1
ATOM 6399 N N . ILE B 1 167 ? 12.720 -53.657 -62.828 1.00 134.60 167 ILE B N 1
ATOM 6400 C CA . ILE B 1 167 ? 14.176 -53.672 -62.867 1.00 138.36 167 ILE B CA 1
ATOM 6401 C C . ILE B 1 167 ? 14.612 -54.131 -64.249 1.00 143.36 167 ILE B C 1
ATOM 6402 O O . ILE B 1 167 ? 14.120 -55.142 -64.762 1.00 164.77 167 ILE B O 1
ATOM 6407 N N . THR B 1 168 ? 15.532 -53.380 -64.851 1.00 141.59 168 THR B N 1
ATOM 6408 C CA . THR B 1 168 ? 15.909 -53.536 -66.247 1.00 162.78 168 THR B CA 1
ATOM 6409 C C . THR B 1 168 ? 17.428 -53.573 -66.344 1.00 150.06 168 THR B C 1
ATOM 6410 O O . THR B 1 168 ? 18.140 -53.406 -65.349 1.00 139.08 168 THR B O 1
ATOM 6414 N N . GLY B 1 169 ? 17.924 -53.782 -67.552 1.00 139.25 169 GLY B N 1
ATOM 6415 C CA . GLY B 1 169 ? 19.353 -53.728 -67.799 1.00 146.50 169 GLY B CA 1
ATOM 6416 C C . GLY B 1 169 ? 19.742 -54.582 -68.987 1.00 174.37 169 GLY B C 1
ATOM 6417 O O . GLY B 1 169 ? 18.972 -55.399 -69.488 1.00 159.23 169 GLY B O 1
ATOM 6418 N N . VAL B 1 170 ? 20.979 -54.365 -69.440 1.00 183.53 170 VAL B N 1
ATOM 6419 C CA . VAL B 1 170 ? 21.551 -55.206 -70.482 1.00 185.41 170 VAL B CA 1
ATOM 6420 C C . VAL B 1 170 ? 21.802 -56.602 -69.917 1.00 219.68 170 VAL B C 1
ATOM 6421 O O . VAL B 1 170 ? 21.838 -56.819 -68.701 1.00 266.98 170 VAL B O 1
ATOM 6425 N N . MET B 1 171 ? 21.959 -57.571 -70.819 1.00 227.91 171 MET B N 1
ATOM 6426 C CA . MET B 1 171 ? 22.069 -58.964 -70.398 1.00 238.69 171 MET B CA 1
ATOM 6427 C C . MET B 1 171 ? 23.330 -59.205 -69.572 1.00 207.88 171 MET B C 1
ATOM 6428 O O . MET B 1 171 ? 23.269 -59.796 -68.487 1.00 173.91 171 MET B O 1
ATOM 6433 N N . ASN B 1 172 ? 24.488 -58.759 -70.076 1.00 213.40 172 ASN B N 1
ATOM 6434 C CA . ASN B 1 172 ? 25.757 -59.064 -69.416 1.00 192.61 172 ASN B CA 1
ATOM 6435 C C . ASN B 1 172 ? 25.813 -58.517 -67.997 1.00 198.84 172 ASN B C 1
ATOM 6436 O O . ASN B 1 172 ? 26.460 -59.116 -67.130 1.00 214.38 172 ASN B O 1
ATOM 6441 N N . ALA B 1 173 ? 25.152 -57.385 -67.741 1.00 226.99 173 ALA B N 1
ATOM 6442 C CA . ALA B 1 173 ? 25.127 -56.826 -66.394 1.00 218.43 173 ALA B CA 1
ATOM 6443 C C . ALA B 1 173 ? 24.626 -57.853 -65.385 1.00 183.71 173 ALA B C 1
ATOM 6444 O O . ALA B 1 173 ? 25.212 -58.026 -64.312 1.00 185.45 173 ALA B O 1
ATOM 6446 N N . GLY B 1 174 ? 23.538 -58.542 -65.715 1.00 170.36 174 GLY B N 1
ATOM 6447 C CA . GLY B 1 174 ? 23.018 -59.575 -64.844 1.00 187.81 174 GLY B CA 1
ATOM 6448 C C . GLY B 1 174 ? 22.113 -59.018 -63.767 1.00 160.77 174 GLY B C 1
ATOM 6449 O O . GLY B 1 174 ? 22.515 -58.139 -63.000 1.00 187.41 174 GLY B O 1
ATOM 6450 N N . LYS B 1 175 ? 20.896 -59.536 -63.690 1.00 170.73 175 LYS B N 1
ATOM 6451 C CA . LYS B 1 175 ? 19.883 -59.055 -62.759 1.00 162.71 175 LYS B CA 1
ATOM 6452 C C . LYS B 1 175 ? 19.393 -60.121 -61.798 1.00 168.70 175 LYS B C 1
ATOM 6453 O O . LYS B 1 175 ? 19.220 -59.837 -60.612 1.00 178.03 175 LYS B O 1
ATOM 6459 N N . SER B 1 176 ? 19.162 -61.343 -62.284 1.00 211.28 176 SER B N 1
ATOM 6460 C CA . SER B 1 176 ? 18.770 -62.434 -61.399 1.00 205.13 176 SER B CA 1
ATOM 6461 C C . SER B 1 176 ? 19.791 -62.632 -60.288 1.00 202.18 176 SER B C 1
ATOM 6462 O O . SER B 1 176 ? 19.431 -62.962 -59.151 1.00 213.76 176 SER B O 1
ATOM 6465 N N . SER B 1 177 ? 21.073 -62.441 -60.603 1.00 207.15 177 SER B N 1
ATOM 6466 C CA . SER B 1 177 ? 22.109 -62.504 -59.578 1.00 204.03 177 SER B CA 1
ATOM 6467 C C . SER B 1 177 ? 21.906 -61.426 -58.521 1.00 194.32 177 SER B C 1
ATOM 6468 O O . SER B 1 177 ? 22.126 -61.667 -57.328 1.00 174.76 177 SER B O 1
ATOM 6471 N N . LEU B 1 178 ? 21.486 -60.228 -58.936 1.00 199.40 178 LEU B N 1
ATOM 6472 C CA . LEU B 1 178 ? 21.290 -59.151 -57.971 1.00 198.08 178 LEU B CA 1
ATOM 6473 C C . LEU B 1 178 ? 20.052 -59.386 -57.112 1.00 184.99 178 LEU B C 1
ATOM 6474 O O . LEU B 1 178 ? 20.070 -59.109 -55.907 1.00 238.04 178 LEU B O 1
ATOM 6479 N N . LEU B 1 179 ? 18.964 -59.878 -57.715 1.00 181.31 179 LEU B N 1
ATOM 6480 C CA . LEU B 1 179 ? 17.773 -60.203 -56.932 1.00 173.47 179 LEU B CA 1
ATOM 6481 C C . LEU B 1 179 ? 18.082 -61.261 -55.883 1.00 173.50 179 LEU B C 1
ATOM 6482 O O . LEU B 1 179 ? 17.524 -61.235 -54.779 1.00 173.79 179 LEU B O 1
ATOM 6487 N N . ASN B 1 180 ? 18.967 -62.203 -56.211 1.00 194.74 180 ASN B N 1
ATOM 6488 C CA . ASN B 1 180 ? 19.403 -63.186 -55.225 1.00 228.68 180 ASN B CA 1
ATOM 6489 C C . ASN B 1 180 ? 20.026 -62.506 -54.012 1.00 224.99 180 ASN B C 1
ATOM 6490 O O . ASN B 1 180 ? 19.701 -62.835 -52.865 1.00 230.74 180 ASN B O 1
ATOM 6495 N N . ALA B 1 181 ? 20.925 -61.547 -54.246 1.00 211.04 181 ALA B N 1
ATOM 6496 C CA . ALA B 1 181 ? 21.577 -60.864 -53.132 1.00 195.37 181 ALA B CA 1
ATOM 6497 C C . ALA B 1 181 ? 20.582 -60.036 -52.331 1.00 179.82 181 ALA B C 1
ATOM 6498 O O . ALA B 1 181 ? 20.670 -59.967 -51.100 1.00 205.89 181 ALA B O 1
ATOM 6500 N N . LEU B 1 182 ? 19.632 -59.393 -53.013 1.00 182.86 182 LEU B N 1
ATOM 6501 C CA . LEU B 1 182 ? 18.648 -58.574 -52.314 1.00 183.42 182 LEU B CA 1
ATOM 6502 C C . LEU B 1 182 ? 17.755 -59.427 -51.424 1.00 184.77 182 LEU B C 1
ATOM 6503 O O . LEU B 1 182 ? 17.449 -59.046 -50.288 1.00 208.98 182 LEU B O 1
ATOM 6508 N N . LEU B 1 183 ? 17.326 -60.585 -51.923 1.00 172.58 183 LEU B N 1
ATOM 6509 C CA . LEU B 1 183 ? 16.487 -61.482 -51.141 1.00 182.21 183 LEU B CA 1
ATOM 6510 C C . LEU B 1 183 ? 17.287 -62.327 -50.157 1.00 222.27 183 LEU B C 1
ATOM 6511 O O . LEU B 1 183 ? 16.685 -63.037 -49.344 1.00 215.77 183 LEU B O 1
ATOM 6516 N N . LYS B 1 184 ? 18.620 -62.261 -50.219 1.00 261.44 184 LYS B N 1
ATOM 6517 C CA . LYS B 1 184 ? 19.515 -62.887 -49.242 1.00 266.54 184 LYS B CA 1
ATOM 6518 C C . LYS B 1 184 ? 19.382 -64.411 -49.245 1.00 268.72 184 LYS B C 1
ATOM 6519 O O . LYS B 1 184 ? 19.200 -65.044 -48.203 1.00 305.03 184 LYS B O 1
ATOM 6525 N N . GLU B 1 185 ? 19.481 -64.994 -50.436 1.00 252.82 185 GLU B N 1
ATOM 6526 C CA . GLU B 1 185 ? 19.574 -66.439 -50.633 1.00 252.46 185 GLU B CA 1
ATOM 6527 C C . GLU B 1 185 ? 19.863 -66.682 -52.109 1.00 249.34 185 GLU B C 1
ATOM 6528 O O . GLU B 1 185 ? 20.014 -65.743 -52.896 1.00 302.89 185 GLU B O 1
ATOM 6534 N N . ASP B 1 186 ? 19.950 -67.957 -52.477 1.00 233.19 186 ASP B N 1
ATOM 6535 C CA . ASP B 1 186 ? 20.063 -68.366 -53.876 1.00 232.01 186 ASP B CA 1
ATOM 6536 C C . ASP B 1 186 ? 18.692 -68.864 -54.323 1.00 229.87 186 ASP B C 1
ATOM 6537 O O . ASP B 1 186 ? 18.377 -70.050 -54.221 1.00 261.61 186 ASP B O 1
ATOM 6542 N N . PHE B 1 187 ? 17.864 -67.942 -54.815 1.00 211.98 187 PHE B N 1
ATOM 6543 C CA . PHE B 1 187 ? 16.564 -68.297 -55.392 1.00 198.03 187 PHE B CA 1
ATOM 6544 C C . PHE B 1 187 ? 16.407 -67.436 -56.645 1.00 182.06 187 PHE B C 1
ATOM 6545 O O . PHE B 1 187 ? 15.804 -66.362 -56.598 1.00 206.79 187 PHE B O 1
ATOM 6553 N N . LEU B 1 188 ? 17.008 -67.903 -57.743 1.00 176.77 188 LEU B N 1
ATOM 6554 C CA . LEU B 1 188 ? 16.656 -67.587 -59.127 1.00 195.70 188 LEU B CA 1
ATOM 6555 C C . LEU B 1 188 ? 17.603 -68.316 -60.068 1.00 192.68 188 LEU B C 1
ATOM 6556 O O . LEU B 1 188 ? 18.669 -68.780 -59.650 1.00 186.11 188 LEU B O 1
ATOM 6561 N N . GLY B 1 189 ? 17.206 -68.437 -61.333 1.00 192.94 189 GLY B N 1
ATOM 6562 C CA . GLY B 1 189 ? 18.030 -69.071 -62.343 1.00 199.55 189 GLY B CA 1
ATOM 6563 C C . GLY B 1 189 ? 19.330 -68.340 -62.615 1.00 209.94 189 GLY B C 1
ATOM 6564 O O . GLY B 1 189 ? 19.332 -67.127 -62.847 1.00 248.90 189 GLY B O 1
ATOM 6565 N N . VAL B 1 190 ? 20.440 -69.076 -62.607 1.00 216.71 190 VAL B N 1
ATOM 6566 C CA . VAL B 1 190 ? 21.779 -68.524 -62.804 1.00 231.25 190 VAL B CA 1
ATOM 6567 C C . VAL B 1 190 ? 22.510 -69.344 -63.860 1.00 278.21 190 VAL B C 1
ATOM 6568 O O . VAL B 1 190 ? 21.888 -70.140 -64.575 1.00 299.00 190 VAL B O 1
ATOM 6572 N N . GLU B 1 195 ? 21.589 -67.301 -75.077 1.00 340.95 195 GLU B N 1
ATOM 6573 C CA . GLU B 1 195 ? 20.195 -67.435 -75.469 1.00 319.33 195 GLU B CA 1
ATOM 6574 C C . GLU B 1 195 ? 19.301 -66.968 -74.325 1.00 271.03 195 GLU B C 1
ATOM 6575 O O . GLU B 1 195 ? 19.576 -67.247 -73.159 1.00 279.10 195 GLU B O 1
ATOM 6581 N N . THR B 1 196 ? 18.212 -66.269 -74.653 1.00 227.25 196 THR B N 1
ATOM 6582 C CA . THR B 1 196 ? 17.442 -65.707 -73.549 1.00 223.62 196 THR B CA 1
ATOM 6583 C C . THR B 1 196 ? 16.080 -65.184 -73.982 1.00 199.30 196 THR B C 1
ATOM 6584 O O . THR B 1 196 ? 15.927 -64.677 -75.099 1.00 162.30 196 THR B O 1
ATOM 6588 N N . ALA B 1 197 ? 15.067 -65.469 -73.158 1.00 205.19 197 ALA B N 1
ATOM 6589 C CA . ALA B 1 197 ? 14.409 -64.432 -72.364 1.00 177.44 197 ALA B CA 1
ATOM 6590 C C . ALA B 1 197 ? 13.079 -64.906 -71.779 1.00 166.71 197 ALA B C 1
ATOM 6591 O O . ALA B 1 197 ? 12.459 -65.829 -72.319 1.00 217.99 197 ALA B O 1
ATOM 6593 N N . ASN B 1 198 ? 12.634 -64.272 -70.691 1.00 132.54 198 ASN B N 1
ATOM 6594 C CA . ASN B 1 198 ? 11.249 -64.300 -70.222 1.00 154.71 198 ASN B CA 1
ATOM 6595 C C . ASN B 1 198 ? 11.110 -63.358 -69.032 1.00 176.28 198 ASN B C 1
ATOM 6596 O O . ASN B 1 198 ? 12.039 -63.208 -68.232 1.00 188.70 198 ASN B O 1
ATOM 6601 N N . LEU B 1 199 ? 9.943 -62.725 -68.931 1.00 194.13 199 LEU B N 1
ATOM 6602 C CA . LEU B 1 199 ? 9.653 -61.848 -67.804 1.00 189.75 199 LEU B CA 1
ATOM 6603 C C . LEU B 1 199 ? 9.505 -62.658 -66.520 1.00 187.30 199 LEU B C 1
ATOM 6604 O O . LEU B 1 199 ? 9.051 -63.804 -66.539 1.00 205.78 199 LEU B O 1
ATOM 6609 N N . THR B 1 200 ? 9.869 -62.047 -65.391 1.00 186.76 200 THR B N 1
ATOM 6610 C CA . THR B 1 200 ? 9.761 -62.705 -64.091 1.00 169.49 200 THR B CA 1
ATOM 6611 C C . THR B 1 200 ? 9.095 -61.755 -63.105 1.00 155.41 200 THR B C 1
ATOM 6612 O O . THR B 1 200 ? 9.574 -60.640 -62.897 1.00 150.04 200 THR B O 1
ATOM 6616 N N . VAL B 1 201 ? 7.999 -62.193 -62.494 1.00 153.41 201 VAL B N 1
ATOM 6617 C CA . VAL B 1 201 ? 7.232 -61.363 -61.569 1.00 159.27 201 VAL B CA 1
ATOM 6618 C C . VAL B 1 201 ? 7.277 -62.010 -60.192 1.00 173.21 201 VAL B C 1
ATOM 6619 O O . VAL B 1 201 ? 6.580 -63.000 -59.947 1.00 224.12 201 VAL B O 1
ATOM 6623 N N . LEU B 1 202 ? 8.065 -61.440 -59.282 1.00 163.91 202 LEU B N 1
ATOM 6624 C CA . LEU B 1 202 ? 8.095 -61.898 -57.896 1.00 136.00 202 LEU B CA 1
ATOM 6625 C C . LEU B 1 202 ? 7.069 -61.095 -57.106 1.00 147.87 202 LEU B C 1
ATOM 6626 O O . LEU B 1 202 ? 7.296 -59.917 -56.805 1.00 189.60 202 LEU B O 1
ATOM 6631 N N . SER B 1 203 ? 5.941 -61.720 -56.780 1.00 146.84 203 SER B N 1
ATOM 6632 C CA . SER B 1 203 ? 4.916 -61.129 -55.939 1.00 162.72 203 SER B CA 1
ATOM 6633 C C . SER B 1 203 ? 4.869 -61.861 -54.603 1.00 173.29 203 SER B C 1
ATOM 6634 O O . SER B 1 203 ? 5.559 -62.862 -54.390 1.00 197.94 203 SER B O 1
ATOM 6637 N N . TYR B 1 204 ? 4.030 -61.362 -53.701 1.00 177.29 204 TYR B N 1
ATOM 6638 C CA . TYR B 1 204 ? 3.824 -61.988 -52.403 1.00 209.60 204 TYR B CA 1
ATOM 6639 C C . TYR B 1 204 ? 2.444 -62.627 -52.356 1.00 231.31 204 TYR B C 1
ATOM 6640 O O . TYR B 1 204 ? 1.448 -61.999 -52.731 1.00 256.17 204 TYR B O 1
ATOM 6649 N N . GLY B 1 205 ? 2.394 -63.872 -51.893 1.00 231.96 205 GLY B N 1
ATOM 6650 C CA . GLY B 1 205 ? 1.142 -64.584 -51.746 1.00 246.32 205 GLY B CA 1
ATOM 6651 C C . GLY B 1 205 ? 1.182 -65.588 -50.614 1.00 263.21 205 GLY B C 1
ATOM 6652 O O . GLY B 1 205 ? 2.059 -65.525 -49.748 1.00 265.06 205 GLY B O 1
ATOM 6653 N N . LYS B 1 206 ? 0.233 -66.522 -50.613 1.00 281.83 206 LYS B N 1
ATOM 6654 C CA . LYS B 1 206 ? 0.137 -67.552 -49.587 1.00 270.49 206 LYS B CA 1
ATOM 6655 C C . LYS B 1 206 ? 0.564 -68.919 -50.113 1.00 273.93 206 LYS B C 1
ATOM 6656 O O . LYS B 1 206 ? 0.090 -69.951 -49.634 1.00 298.75 206 LYS B O 1
ATOM 6662 N N . SER B 1 207 ? 1.466 -68.939 -51.093 1.00 270.72 207 SER B N 1
ATOM 6663 C CA . SER B 1 207 ? 1.846 -70.176 -51.756 1.00 235.95 207 SER B CA 1
ATOM 6664 C C . SER B 1 207 ? 3.268 -70.055 -52.284 1.00 234.11 207 SER B C 1
ATOM 6665 O O . SER B 1 207 ? 3.906 -69.004 -52.190 1.00 257.79 207 SER B O 1
ATOM 6668 N N . GLU B 1 208 ? 3.764 -71.165 -52.830 1.00 217.77 208 GLU B N 1
ATOM 6669 C CA . GLU B 1 208 ? 5.019 -71.205 -53.571 1.00 219.50 208 GLU B CA 1
ATOM 6670 C C . GLU B 1 208 ? 4.765 -71.377 -55.067 1.00 213.86 208 GLU B C 1
ATOM 6671 O O . GLU B 1 208 ? 5.575 -71.971 -55.784 1.00 195.08 208 GLU B O 1
ATOM 6677 N N . GLU B 1 209 ? 3.636 -70.854 -55.539 1.00 221.16 209 GLU B N 1
ATOM 6678 C CA . GLU B 1 209 ? 3.177 -71.060 -56.905 1.00 208.08 209 GLU B CA 1
ATOM 6679 C C . GLU B 1 209 ? 4.045 -70.290 -57.898 1.00 221.59 209 GLU B C 1
ATOM 6680 O O . GLU B 1 209 ? 4.616 -69.244 -57.579 1.00 275.68 209 GLU B O 1
ATOM 6686 N N . ALA B 1 210 ? 4.148 -70.827 -59.114 1.00 204.97 210 ALA B N 1
ATOM 6687 C CA . ALA B 1 210 ? 5.062 -70.314 -60.136 1.00 201.76 210 ALA B CA 1
ATOM 6688 C C . ALA B 1 210 ? 4.404 -70.308 -61.519 1.00 213.08 210 ALA B C 1
ATOM 6689 O O . ALA B 1 210 ? 4.946 -70.844 -62.487 1.00 242.26 210 ALA B O 1
ATOM 6691 N N . LYS B 1 211 ? 3.204 -69.728 -61.611 1.00 210.20 211 LYS B N 1
ATOM 6692 C CA . LYS B 1 211 ? 2.426 -69.674 -62.851 1.00 198.91 211 LYS B CA 1
ATOM 6693 C C . LYS B 1 211 ? 3.274 -69.275 -64.059 1.00 192.99 211 LYS B C 1
ATOM 6694 O O . LYS B 1 211 ? 4.120 -68.382 -63.976 1.00 211.93 211 LYS B O 1
ATOM 6700 N N . ILE B 1 212 ? 3.025 -69.942 -65.189 1.00 193.01 212 ILE B N 1
ATOM 6701 C CA . ILE B 1 212 ? 3.815 -69.801 -66.410 1.00 202.83 212 ILE B CA 1
ATOM 6702 C C . ILE B 1 212 ? 2.911 -69.358 -67.556 1.00 208.85 212 ILE B C 1
ATOM 6703 O O . ILE B 1 212 ? 1.747 -69.764 -67.633 1.00 191.91 212 ILE B O 1
ATOM 6708 N N . TYR B 1 213 ? 3.457 -68.528 -68.451 1.00 214.12 213 TYR B N 1
ATOM 6709 C CA . TYR B 1 213 ? 2.763 -68.072 -69.649 1.00 198.56 213 TYR B CA 1
ATOM 6710 C C . TYR B 1 213 ? 3.647 -68.262 -70.875 1.00 176.00 213 TYR B C 1
ATOM 6711 O O . TYR B 1 213 ? 4.839 -67.939 -70.851 1.00 164.77 213 TYR B O 1
ATOM 6720 N N . PHE B 1 214 ? 3.055 -68.773 -71.950 1.00 174.40 214 PHE B N 1
ATOM 6721 C CA . PHE B 1 214 ? 3.717 -68.929 -73.238 1.00 166.98 214 PHE B CA 1
ATOM 6722 C C . PHE B 1 214 ? 3.158 -67.931 -74.247 1.00 173.61 214 PHE B C 1
ATOM 6723 O O . PHE B 1 214 ? 2.214 -67.188 -73.969 1.00 181.98 214 PHE B O 1
ATOM 6731 N N . TRP B 1 215 ? 3.765 -67.923 -75.436 1.00 173.14 215 TRP B N 1
ATOM 6732 C CA . TRP B 1 215 ? 3.276 -67.110 -76.546 1.00 162.54 215 TRP B CA 1
ATOM 6733 C C . TRP B 1 215 ? 1.981 -67.709 -77.084 1.00 179.37 215 TRP B C 1
ATOM 6734 O O . TRP B 1 215 ? 1.978 -68.835 -77.593 1.00 232.69 215 TRP B O 1
ATOM 6745 N N . ASP B 1 216 ? 0.883 -66.961 -76.984 1.00 162.13 216 ASP B N 1
ATOM 6746 C CA . ASP B 1 216 ? -0.448 -67.508 -77.263 1.00 199.63 216 ASP B CA 1
ATOM 6747 C C . ASP B 1 216 ? -0.922 -67.144 -78.674 1.00 198.58 216 ASP B C 1
ATOM 6748 O O . ASP B 1 216 ? -1.853 -66.362 -78.879 1.00 174.53 216 ASP B O 1
ATOM 6753 N N . LYS B 1 217 ? -0.217 -67.715 -79.657 1.00 198.79 217 LYS B N 1
ATOM 6754 C CA . LYS B 1 217 ? -0.684 -67.951 -81.026 1.00 188.63 217 LYS B CA 1
ATOM 6755 C C . LYS B 1 217 ? -0.803 -66.709 -81.908 1.00 179.90 217 LYS B C 1
ATOM 6756 O O . LYS B 1 217 ? -0.767 -66.812 -83.139 1.00 166.46 217 LYS B O 1
ATOM 6762 N N . LYS B 1 218 ? -0.835 -65.525 -81.312 1.00 200.79 218 LYS B N 1
ATOM 6763 C CA . LYS B 1 218 ? -0.699 -64.292 -82.074 1.00 177.58 218 LYS B CA 1
ATOM 6764 C C . LYS B 1 218 ? 0.685 -63.708 -81.897 1.00 172.30 218 LYS B C 1
ATOM 6765 O O . LYS B 1 218 ? 1.284 -63.191 -82.846 1.00 169.60 218 LYS B O 1
ATOM 6771 N N . GLU B 1 219 ? 1.192 -63.824 -80.673 1.00 187.75 219 GLU B N 1
ATOM 6772 C CA . GLU B 1 219 ? 2.541 -63.397 -80.350 1.00 191.21 219 GLU B CA 1
ATOM 6773 C C . GLU B 1 219 ? 3.571 -64.232 -81.103 1.00 150.48 219 GLU B C 1
ATOM 6774 O O . GLU B 1 219 ? 4.570 -63.699 -81.600 1.00 136.29 219 GLU B O 1
ATOM 6780 N N . TRP B 1 220 ? 3.329 -65.540 -81.234 1.00 156.53 220 TRP B N 1
ATOM 6781 C CA . TRP B 1 220 ? 4.255 -66.370 -81.998 1.00 155.55 220 TRP B CA 1
ATOM 6782 C C . TRP B 1 220 ? 4.175 -66.067 -83.488 1.00 168.15 220 TRP B C 1
ATOM 6783 O O . TRP B 1 220 ? 5.195 -66.094 -84.186 1.00 182.35 220 TRP B O 1
ATOM 6794 N N . GLN B 1 221 ? 2.972 -65.798 -83.999 1.00 174.91 221 GLN B N 1
ATOM 6795 C CA . GLN B 1 221 ? 2.854 -65.363 -85.386 1.00 181.11 221 GLN B CA 1
ATOM 6796 C C . GLN B 1 221 ? 3.649 -64.086 -85.617 1.00 160.12 221 GLN B C 1
ATOM 6797 O O . GLN B 1 221 ? 4.348 -63.951 -86.629 1.00 155.24 221 GLN B O 1
ATOM 6803 N N . ASN B 1 222 ? 3.568 -63.142 -84.675 1.00 154.58 222 ASN B N 1
ATOM 6804 C CA . ASN B 1 222 ? 4.333 -61.905 -84.794 1.00 173.89 222 ASN B CA 1
ATOM 6805 C C . ASN B 1 222 ? 5.832 -62.178 -84.762 1.00 175.46 222 ASN B C 1
ATOM 6806 O O . ASN B 1 222 ? 6.598 -61.578 -85.528 1.00 183.77 222 ASN B O 1
ATOM 6811 N N . ILE B 1 223 ? 6.271 -63.068 -83.868 1.00 166.37 223 ILE B N 1
ATOM 6812 C CA . ILE B 1 223 ? 7.689 -63.407 -83.784 1.00 159.60 223 ILE B CA 1
ATOM 6813 C C . ILE B 1 223 ? 8.170 -64.013 -85.093 1.00 158.30 223 ILE B C 1
ATOM 6814 O O . ILE B 1 223 ? 9.260 -63.691 -85.582 1.00 163.73 223 ILE B O 1
ATOM 6819 N N . LEU B 1 224 ? 7.360 -64.889 -85.688 1.00 158.66 224 LEU B N 1
ATOM 6820 C CA . LEU B 1 224 ? 7.739 -65.491 -86.961 1.00 165.89 224 LEU B CA 1
ATOM 6821 C C . LEU B 1 224 ? 7.784 -64.449 -88.071 1.00 159.00 224 LEU B C 1
ATOM 6822 O O . LEU B 1 224 ? 8.678 -64.484 -88.925 1.00 170.87 224 LEU B O 1
ATOM 6827 N N . GLU B 1 225 ? 6.833 -63.511 -88.077 1.00 158.65 225 GLU B N 1
ATOM 6828 C CA . GLU B 1 225 ? 6.875 -62.437 -89.067 1.00 149.87 225 GLU B CA 1
ATOM 6829 C C . GLU B 1 225 ? 8.156 -61.622 -88.934 1.00 150.44 225 GLU B C 1
ATOM 6830 O O . GLU B 1 225 ? 8.815 -61.318 -89.936 1.00 131.95 225 GLU B O 1
ATOM 6836 N N . SER B 1 226 ? 8.532 -61.274 -87.702 1.00 160.31 226 SER B N 1
ATOM 6837 C CA . SER B 1 226 ? 9.730 -60.463 -87.499 1.00 172.57 226 SER B CA 1
ATOM 6838 C C . SER B 1 226 ? 11.006 -61.250 -87.763 1.00 148.97 226 SER B C 1
ATOM 6839 O O . SER B 1 226 ? 12.050 -60.652 -88.046 1.00 146.12 226 SER B O 1
ATOM 6842 N N . SER B 1 227 ? 10.955 -62.579 -87.645 1.00 148.58 227 SER B N 1
ATOM 6843 C CA . SER B 1 227 ? 12.125 -63.388 -87.969 1.00 161.65 227 SER B CA 1
ATOM 6844 C C . SER B 1 227 ? 12.590 -63.152 -89.400 1.00 166.90 227 SER B C 1
ATOM 6845 O O . SER B 1 227 ? 13.787 -63.261 -89.688 1.00 179.61 227 SER B O 1
ATOM 6848 N N . HIS B 1 228 ? 11.665 -62.822 -90.306 1.00 160.54 228 HIS B N 1
ATOM 6849 C CA . HIS B 1 228 ? 12.042 -62.542 -91.689 1.00 172.92 228 HIS B CA 1
ATOM 6850 C C . HIS B 1 228 ? 13.035 -61.391 -91.783 1.00 173.49 228 HIS B C 1
ATOM 6851 O O . HIS B 1 228 ? 13.893 -61.382 -92.673 1.00 183.03 228 HIS B O 1
ATOM 6858 N N . PHE B 1 229 ? 12.935 -60.419 -90.879 1.00 159.69 229 PHE B N 1
ATOM 6859 C CA . PHE B 1 229 ? 13.740 -59.205 -90.924 1.00 155.67 229 PHE B CA 1
ATOM 6860 C C . PHE B 1 229 ? 14.949 -59.258 -90.001 1.00 171.15 229 PHE B C 1
ATOM 6861 O O . PHE B 1 229 ? 16.027 -58.784 -90.374 1.00 169.72 229 PHE B O 1
ATOM 6869 N N . ASN B 1 230 ? 14.800 -59.821 -88.805 1.00 176.88 230 ASN B N 1
ATOM 6870 C CA . ASN B 1 230 ? 15.925 -60.049 -87.904 1.00 183.60 230 ASN B CA 1
ATOM 6871 C C . ASN B 1 230 ? 16.535 -61.406 -88.243 1.00 194.24 230 ASN B C 1
ATOM 6872 O O . ASN B 1 230 ? 15.902 -62.449 -88.041 1.00 187.11 230 ASN B O 1
ATOM 6877 N N . ALA B 1 231 ? 17.767 -61.392 -88.755 1.00 195.06 231 ALA B N 1
ATOM 6878 C CA . ALA B 1 231 ? 18.403 -62.633 -89.188 1.00 208.14 231 ALA B CA 1
ATOM 6879 C C . ALA B 1 231 ? 18.760 -63.524 -88.004 1.00 201.17 231 ALA B C 1
ATOM 6880 O O . ALA B 1 231 ? 18.561 -64.745 -88.055 1.00 194.84 231 ALA B O 1
ATOM 6882 N N . ASP B 1 232 ? 19.294 -62.935 -86.930 1.00 198.00 232 ASP B N 1
ATOM 6883 C CA . ASP B 1 232 ? 19.687 -63.731 -85.770 1.00 203.67 232 ASP B CA 1
ATOM 6884 C C . ASP B 1 232 ? 18.476 -64.390 -85.124 1.00 188.71 232 ASP B C 1
ATOM 6885 O O . ASP B 1 232 ? 18.531 -65.562 -84.723 1.00 207.73 232 ASP B O 1
ATOM 6890 N N . LEU B 1 233 ? 17.367 -63.654 -85.024 1.00 171.73 233 LEU B N 1
ATOM 6891 C CA . LEU B 1 233 ? 16.149 -64.238 -84.479 1.00 160.19 233 LEU B CA 1
ATOM 6892 C C . LEU B 1 233 ? 15.653 -65.386 -85.345 1.00 183.57 233 LEU B C 1
ATOM 6893 O O . LEU B 1 233 ? 15.201 -66.406 -84.823 1.00 183.93 233 LEU B O 1
ATOM 6898 N N . LYS B 1 234 ? 15.728 -65.243 -86.671 1.00 193.27 234 LYS B N 1
ATOM 6899 C CA . LYS B 1 234 ? 15.292 -66.327 -87.548 1.00 185.21 234 LYS B CA 1
ATOM 6900 C C . LYS B 1 234 ? 16.168 -67.563 -87.376 1.00 199.45 234 LYS B C 1
ATOM 6901 O O . LYS B 1 234 ? 15.662 -68.692 -87.318 1.00 210.63 234 LYS B O 1
ATOM 6907 N N . GLU B 1 235 ? 17.487 -67.368 -87.306 1.00 193.07 235 GLU B N 1
ATOM 6908 C CA . GLU B 1 235 ? 18.394 -68.484 -87.054 1.00 199.07 235 GLU B CA 1
ATOM 6909 C C . GLU B 1 235 ? 18.033 -69.199 -85.757 1.00 179.96 235 GLU B C 1
ATOM 6910 O O . GLU B 1 235 ? 17.951 -70.436 -85.710 1.00 186.25 235 GLU B O 1
ATOM 6916 N N . PHE B 1 236 ? 17.799 -68.431 -84.689 1.00 170.55 236 PHE B N 1
ATOM 6917 C CA . PHE B 1 236 ? 17.454 -69.055 -83.417 1.00 178.05 236 PHE B CA 1
ATOM 6918 C C . PHE B 1 236 ? 16.084 -69.724 -83.451 1.00 188.92 236 PHE B C 1
ATOM 6919 O O . PHE B 1 236 ? 15.885 -70.744 -82.785 1.00 226.29 236 PHE B O 1
ATOM 6927 N N . ILE B 1 237 ? 15.129 -69.176 -84.204 1.00 167.92 237 ILE B N 1
ATOM 6928 C CA . ILE B 1 237 ? 13.819 -69.815 -84.303 1.00 163.56 237 ILE B CA 1
ATOM 6929 C C . ILE B 1 237 ? 13.933 -71.138 -85.045 1.00 202.66 237 ILE B C 1
ATOM 6930 O O . ILE B 1 237 ? 13.253 -72.110 -84.706 1.00 213.14 237 ILE B O 1
ATOM 6935 N N . ASP B 1 238 ? 14.797 -71.203 -86.060 1.00 209.02 238 ASP B N 1
ATOM 6936 C CA . ASP B 1 238 ? 15.073 -72.484 -86.704 1.00 207.35 238 ASP B CA 1
ATOM 6937 C C . ASP B 1 238 ? 15.660 -73.477 -85.703 1.00 205.57 238 ASP B C 1
ATOM 6938 O O . ASP B 1 238 ? 15.180 -74.617 -85.569 1.00 209.59 238 ASP B O 1
ATOM 6943 N N . LYS B 1 239 ? 16.702 -73.048 -84.982 1.00 189.31 239 LYS B N 1
ATOM 6944 C CA . LYS B 1 239 ? 17.331 -73.909 -83.984 1.00 175.35 239 LYS B CA 1
ATOM 6945 C C . LYS B 1 239 ? 16.315 -74.420 -82.969 1.00 189.39 239 LYS B C 1
ATOM 6946 O O . LYS B 1 239 ? 16.348 -75.594 -82.584 1.00 215.23 239 LYS B O 1
ATOM 6952 N N . LEU B 1 240 ? 15.411 -73.549 -82.516 1.00 187.19 240 LEU B N 1
ATOM 6953 C CA . LEU B 1 240 ? 14.327 -73.981 -81.640 1.00 195.24 240 LEU B CA 1
ATOM 6954 C C . LEU B 1 240 ? 13.418 -74.976 -82.349 1.00 212.03 240 LEU B C 1
ATOM 6955 O O . LEU B 1 240 ? 12.993 -75.975 -81.756 1.00 252.51 240 LEU B O 1
ATOM 6960 N N . ASP B 1 241 ? 13.107 -74.717 -83.620 1.00 208.73 241 ASP B N 1
ATOM 6961 C CA . ASP B 1 241 ? 12.215 -75.571 -84.388 1.00 227.95 241 ASP B CA 1
ATOM 6962 C C . ASP B 1 241 ? 12.792 -76.957 -84.626 1.00 240.08 241 ASP B C 1
ATOM 6963 O O . ASP B 1 241 ? 12.054 -77.840 -85.075 1.00 274.74 241 ASP B O 1
ATOM 6968 N N . LYS B 1 242 ? 14.083 -77.177 -84.360 1.00 238.99 242 LYS B N 1
ATOM 6969 C CA . LYS B 1 242 ? 14.561 -78.558 -84.371 1.00 217.62 242 LYS B CA 1
ATOM 6970 C C . LYS B 1 242 ? 13.877 -79.374 -83.275 1.00 233.34 242 LYS B C 1
ATOM 6971 O O . LYS B 1 242 ? 13.603 -80.566 -83.458 1.00 255.06 242 LYS B O 1
ATOM 6977 N N . SER B 1 243 ? 13.584 -78.748 -82.132 1.00 227.99 243 SER B N 1
ATOM 6978 C CA . SER B 1 243 ? 12.879 -79.396 -81.024 1.00 200.45 243 SER B CA 1
ATOM 6979 C C . SER B 1 243 ? 11.473 -78.809 -80.967 1.00 203.22 243 SER B C 1
ATOM 6980 O O . SER B 1 243 ? 11.229 -77.789 -80.320 1.00 204.00 243 SER B O 1
ATOM 6983 N N . VAL B 1 244 ? 10.535 -79.463 -81.649 1.00 225.51 244 VAL B N 1
ATOM 6984 C CA . VAL B 1 244 ? 9.186 -78.924 -81.755 1.00 224.33 244 VAL B CA 1
ATOM 6985 C C . VAL B 1 244 ? 8.378 -79.339 -80.537 1.00 226.16 244 VAL B C 1
ATOM 6986 O O . VAL B 1 244 ? 7.645 -80.334 -80.568 1.00 254.37 244 VAL B O 1
ATOM 6990 N N . ASN B 1 245 ? 8.502 -78.572 -79.459 1.00 233.50 245 ASN B N 1
ATOM 6991 C CA . ASN B 1 245 ? 7.562 -78.694 -78.356 1.00 284.72 245 ASN B CA 1
ATOM 6992 C C . ASN B 1 245 ? 6.241 -78.011 -78.665 1.00 290.41 245 ASN B C 1
ATOM 6993 O O . ASN B 1 245 ? 5.299 -78.127 -77.877 1.00 334.79 245 ASN B O 1
ATOM 6998 N N . ILE B 1 246 ? 6.169 -77.290 -79.788 1.00 248.31 246 ILE B N 1
ATOM 6999 C CA . ILE B 1 246 ? 4.921 -76.675 -80.237 1.00 219.30 246 ILE B CA 1
ATOM 7000 C C . ILE B 1 246 ? 3.806 -77.711 -80.266 1.00 225.91 246 ILE B C 1
ATOM 7001 O O . ILE B 1 246 ? 2.673 -77.454 -79.839 1.00 212.05 246 ILE B O 1
ATOM 7006 N N . GLU B 1 247 ? 4.119 -78.900 -80.767 1.00 257.08 247 GLU B N 1
ATOM 7007 C CA . GLU B 1 247 ? 3.148 -79.977 -80.897 1.00 292.81 247 GLU B CA 1
ATOM 7008 C C . GLU B 1 247 ? 2.857 -80.647 -79.556 1.00 280.04 247 GLU B C 1
ATOM 7009 O O . GLU B 1 247 ? 1.823 -80.396 -78.936 1.00 287.32 247 GLU B O 1
ATOM 7015 N N . PRO B 1 254 ? 2.199 -74.391 -75.763 1.00 217.33 254 PRO B N 1
ATOM 7016 C CA . PRO B 1 254 ? 2.965 -73.598 -76.729 1.00 220.46 254 PRO B CA 1
ATOM 7017 C C . PRO B 1 254 ? 2.116 -73.202 -77.932 1.00 198.72 254 PRO B C 1
ATOM 7018 O O . PRO B 1 254 ? 2.644 -72.961 -79.019 1.00 162.96 254 PRO B O 1
ATOM 7022 N N . LEU B 1 255 ? 0.804 -73.120 -77.715 1.00 190.25 255 LEU B N 1
ATOM 7023 C CA . LEU B 1 255 ? -0.160 -72.998 -78.802 1.00 177.28 255 LEU B CA 1
ATOM 7024 C C . LEU B 1 255 ? -1.400 -72.216 -78.373 1.00 182.48 255 LEU B C 1
ATOM 7025 O O . LEU B 1 255 ? -1.333 -71.383 -77.463 1.00 198.29 255 LEU B O 1
ATOM 7030 N N . ILE B 1 256 ? -2.529 -72.487 -79.029 1.00 191.05 256 ILE B N 1
ATOM 7031 C CA . ILE B 1 256 ? -3.544 -71.506 -79.406 1.00 211.57 256 ILE B CA 1
ATOM 7032 C C . ILE B 1 256 ? -3.944 -70.497 -78.332 1.00 219.14 256 ILE B C 1
ATOM 7033 O O . ILE B 1 256 ? -3.696 -69.298 -78.489 1.00 229.67 256 ILE B O 1
ATOM 7038 N N . GLN B 1 257 ? -4.569 -70.941 -77.242 1.00 234.29 257 GLN B N 1
ATOM 7039 C CA . GLN B 1 257 ? -5.318 -69.982 -76.435 1.00 231.11 257 GLN B CA 1
ATOM 7040 C C . GLN B 1 257 ? -4.815 -69.838 -75.005 1.00 206.08 257 GLN B C 1
ATOM 7041 O O . GLN B 1 257 ? -4.417 -68.738 -74.611 1.00 191.91 257 GLN B O 1
ATOM 7047 N N . ASN B 1 258 ? -4.811 -70.905 -74.214 1.00 235.54 258 ASN B N 1
ATOM 7048 C CA . ASN B 1 258 ? -4.597 -70.799 -72.774 1.00 235.27 258 ASN B CA 1
ATOM 7049 C C . ASN B 1 258 ? -3.425 -71.688 -72.390 1.00 243.93 258 ASN B C 1
ATOM 7050 O O . ASN B 1 258 ? -3.561 -72.915 -72.337 1.00 275.31 258 ASN B O 1
ATOM 7055 N N . ILE B 1 259 ? -2.283 -71.073 -72.126 1.00 224.47 259 ILE B N 1
ATOM 7056 C CA . ILE B 1 259 ? -1.134 -71.771 -71.561 1.00 225.57 259 ILE B CA 1
ATOM 7057 C C . ILE B 1 259 ? -0.823 -71.074 -70.243 1.00 219.69 259 ILE B C 1
ATOM 7058 O O . ILE B 1 259 ? -0.060 -70.105 -70.190 1.00 208.64 259 ILE B O 1
ATOM 7063 N N . ALA B 1 260 ? -1.427 -71.565 -69.162 1.00 208.31 260 ALA B N 1
ATOM 7064 C CA . ALA B 1 260 ? -1.147 -71.082 -67.812 1.00 188.10 260 ALA B CA 1
ATOM 7065 C C . ALA B 1 260 ? -0.803 -72.307 -66.973 1.00 212.60 260 ALA B C 1
ATOM 7066 O O . ALA B 1 260 ? -1.656 -72.869 -66.284 1.00 216.04 260 ALA B O 1
ATOM 7068 N N . LEU B 1 261 ? 0.459 -72.721 -67.040 1.00 211.71 261 LEU B N 1
ATOM 7069 C CA . LEU B 1 261 ? 0.928 -73.807 -66.195 1.00 222.50 261 LEU B CA 1
ATOM 7070 C C . LEU B 1 261 ? 1.064 -73.298 -64.769 1.00 231.66 261 LEU B C 1
ATOM 7071 O O . LEU B 1 261 ? 1.720 -72.282 -64.523 1.00 276.42 261 LEU B O 1
ATOM 7076 N N . CYS B 1 262 ? 0.442 -74.002 -63.825 1.00 213.22 262 CYS B N 1
ATOM 7077 C CA . CYS B 1 262 ? 0.234 -73.434 -62.500 1.00 206.26 262 CYS B CA 1
ATOM 7078 C C . CYS B 1 262 ? 1.453 -73.527 -61.592 1.00 203.13 262 CYS B C 1
ATOM 7079 O O . CYS B 1 262 ? 1.591 -72.698 -60.687 1.00 238.85 262 CYS B O 1
ATOM 7082 N N . GLU B 1 263 ? 2.344 -74.497 -61.794 1.00 180.36 263 GLU B N 1
ATOM 7083 C CA . GLU B 1 263 ? 3.464 -74.637 -60.875 1.00 174.58 263 GLU B CA 1
ATOM 7084 C C . GLU B 1 263 ? 4.655 -75.247 -61.605 1.00 176.28 263 GLU B C 1
ATOM 7085 O O . GLU B 1 263 ? 4.503 -76.002 -62.568 1.00 175.61 263 GLU B O 1
ATOM 7091 N N . LEU B 1 264 ? 5.847 -74.887 -61.136 1.00 190.62 264 LEU B N 1
ATOM 7092 C CA . LEU B 1 264 ? 7.095 -75.522 -61.538 1.00 198.84 264 LEU B CA 1
ATOM 7093 C C . LEU B 1 264 ? 7.945 -75.666 -60.284 1.00 196.04 264 LEU B C 1
ATOM 7094 O O . LEU B 1 264 ? 7.499 -75.358 -59.177 1.00 172.42 264 LEU B O 1
ATOM 7099 N N . LYS B 1 265 ? 9.183 -76.131 -60.446 1.00 194.99 265 LYS B N 1
ATOM 7100 C CA . LYS B 1 265 ? 10.122 -76.106 -59.327 1.00 204.70 265 LYS B CA 1
ATOM 7101 C C . LYS B 1 265 ? 11.541 -75.970 -59.871 1.00 221.66 265 LYS B C 1
ATOM 7102 O O . LYS B 1 265 ? 12.123 -76.950 -60.344 1.00 227.22 265 LYS B O 1
ATOM 7108 N N . ASN B 1 266 ? 12.070 -74.744 -59.816 1.00 236.45 266 ASN B N 1
ATOM 7109 C CA . ASN B 1 266 ? 13.511 -74.488 -59.851 1.00 257.84 266 ASN B CA 1
ATOM 7110 C C . ASN B 1 266 ? 14.191 -75.150 -61.046 1.00 258.72 266 ASN B C 1
ATOM 7111 O O . ASN B 1 266 ? 15.358 -75.542 -60.974 1.00 273.90 266 ASN B O 1
ATOM 7116 N N . PHE B 1 267 ? 13.475 -75.271 -62.159 1.00 249.80 267 PHE B N 1
ATOM 7117 C CA . PHE B 1 267 ? 13.926 -76.084 -63.280 1.00 275.37 267 PHE B CA 1
ATOM 7118 C C . PHE B 1 267 ? 14.614 -75.200 -64.315 1.00 295.35 267 PHE B C 1
ATOM 7119 O O . PHE B 1 267 ? 14.039 -74.211 -64.783 1.00 297.01 267 PHE B O 1
ATOM 7127 N N . SER B 1 268 ? 15.865 -75.538 -64.631 1.00 309.76 268 SER B N 1
ATOM 7128 C CA . SER B 1 268 ? 16.611 -74.899 -65.704 1.00 325.68 268 SER B CA 1
ATOM 7129 C C . SER B 1 268 ? 16.551 -75.703 -66.995 1.00 372.87 268 SER B C 1
ATOM 7130 O O . SER B 1 268 ? 17.389 -75.509 -67.881 1.00 375.90 268 SER B O 1
ATOM 7133 N N . SER B 1 269 ? 15.586 -76.619 -67.107 1.00 426.16 269 SER B N 1
ATOM 7134 C CA . SER B 1 269 ? 15.349 -77.274 -68.386 1.00 418.95 269 SER B CA 1
ATOM 7135 C C . SER B 1 269 ? 14.816 -76.287 -69.413 1.00 396.27 269 SER B C 1
ATOM 7136 O O . SER B 1 269 ? 15.018 -76.477 -70.616 1.00 361.06 269 SER B O 1
ATOM 7139 N N . ALA B 1 270 ? 14.145 -75.224 -68.957 1.00 377.20 270 ALA B N 1
ATOM 7140 C CA . ALA B 1 270 ? 13.706 -74.174 -69.869 1.00 378.22 270 ALA B CA 1
ATOM 7141 C C . ALA B 1 270 ? 14.889 -73.467 -70.512 1.00 394.74 270 ALA B C 1
ATOM 7142 O O . ALA B 1 270 ? 14.769 -72.947 -71.627 1.00 441.65 270 ALA B O 1
ATOM 7144 N N . LYS B 1 271 ? 16.033 -73.427 -69.823 1.00 375.42 271 LYS B N 1
ATOM 7145 C CA . LYS B 1 271 ? 17.254 -72.922 -70.439 1.00 358.38 271 LYS B CA 1
ATOM 7146 C C . LYS B 1 271 ? 17.611 -73.714 -71.689 1.00 356.00 271 LYS B C 1
ATOM 7147 O O . LYS B 1 271 ? 18.300 -73.191 -72.573 1.00 388.36 271 LYS B O 1
ATOM 7153 N N . ASN B 1 272 ? 17.133 -74.956 -71.793 1.00 332.52 272 ASN B N 1
ATOM 7154 C CA . ASN B 1 272 ? 17.282 -75.754 -73.007 1.00 320.16 272 ASN B CA 1
ATOM 7155 C C . ASN B 1 272 ? 16.203 -75.380 -74.029 1.00 294.98 272 ASN B C 1
ATOM 7156 O O . ASN B 1 272 ? 15.425 -76.210 -74.499 1.00 284.39 272 ASN B O 1
ATOM 7161 N N . LYS B 1 273 ? 16.168 -74.087 -74.356 1.00 290.42 273 LYS B N 1
ATOM 7162 C CA . LYS B 1 273 ? 15.492 -73.481 -75.503 1.00 255.04 273 LYS B CA 1
ATOM 7163 C C . LYS B 1 273 ? 13.972 -73.383 -75.381 1.00 223.66 273 LYS B C 1
ATOM 7164 O O . LYS B 1 273 ? 13.332 -72.906 -76.325 1.00 224.73 273 LYS B O 1
ATOM 7170 N N . ILE B 1 274 ? 13.367 -73.792 -74.266 1.00 210.48 274 ILE B N 1
ATOM 7171 C CA . ILE B 1 274 ? 11.921 -73.621 -74.127 1.00 188.27 274 ILE B CA 1
ATOM 7172 C C . ILE B 1 274 ? 11.558 -72.228 -73.619 1.00 198.62 274 ILE B C 1
ATOM 7173 O O . ILE B 1 274 ? 10.444 -71.753 -73.869 1.00 171.01 274 ILE B O 1
ATOM 7178 N N . SER B 1 275 ? 12.475 -71.554 -72.919 1.00 206.04 275 SER B N 1
ATOM 7179 C CA . SER B 1 275 ? 12.196 -70.195 -72.464 1.00 178.44 275 SER B CA 1
ATOM 7180 C C . SER B 1 275 ? 11.856 -69.270 -73.626 1.00 180.68 275 SER B C 1
ATOM 7181 O O . SER B 1 275 ? 11.155 -68.270 -73.435 1.00 221.12 275 SER B O 1
ATOM 7184 N N . ALA B 1 276 ? 12.341 -69.580 -74.833 1.00 181.20 276 ALA B N 1
ATOM 7185 C CA . ALA B 1 276 ? 11.964 -68.802 -76.009 1.00 167.00 276 ALA B CA 1
ATOM 7186 C C . ALA B 1 276 ? 10.463 -68.837 -76.251 1.00 159.06 276 ALA B C 1
ATOM 7187 O O . ALA B 1 276 ? 9.899 -67.884 -76.802 1.00 154.25 276 ALA B O 1
ATOM 7189 N N . LEU B 1 277 ? 9.804 -69.926 -75.862 1.00 166.27 277 LEU B N 1
ATOM 7190 C CA . LEU B 1 277 ? 8.357 -70.025 -75.963 1.00 164.18 277 LEU B CA 1
ATOM 7191 C C . LEU B 1 277 ? 7.646 -69.460 -74.743 1.00 153.06 277 LEU B C 1
ATOM 7192 O O . LEU B 1 277 ? 6.441 -69.196 -74.813 1.00 150.44 277 LEU B O 1
ATOM 7197 N N . ILE B 1 278 ? 8.358 -69.271 -73.637 1.00 159.44 278 ILE B N 1
ATOM 7198 C CA . ILE B 1 278 ? 7.806 -68.653 -72.438 1.00 179.84 278 ILE B CA 1
ATOM 7199 C C . ILE B 1 278 ? 7.994 -67.145 -72.534 1.00 194.45 278 ILE B C 1
ATOM 7200 O O . ILE B 1 278 ? 8.995 -66.659 -73.073 1.00 198.74 278 ILE B O 1
ATOM 7205 N N . LYS B 1 279 ? 7.020 -66.395 -72.020 1.00 187.23 279 LYS B N 1
ATOM 7206 C CA . LYS B 1 279 ? 7.114 -64.945 -71.959 1.00 171.11 279 LYS B CA 1
ATOM 7207 C C . LYS B 1 279 ? 6.950 -64.377 -70.559 1.00 186.29 279 LYS B C 1
ATOM 7208 O O . LYS B 1 279 ? 7.421 -63.262 -70.308 1.00 192.87 279 LYS B O 1
ATOM 7214 N N . LYS B 1 280 ? 6.316 -65.108 -69.644 1.00 185.75 280 LYS B N 1
ATOM 7215 C CA . LYS B 1 280 ? 5.904 -64.555 -68.359 1.00 168.79 280 LYS B CA 1
ATOM 7216 C C . LYS B 1 280 ? 5.922 -65.660 -67.315 1.00 187.80 280 LYS B C 1
ATOM 7217 O O . LYS B 1 280 ? 5.222 -66.666 -67.470 1.00 211.36 280 LYS B O 1
ATOM 7223 N N . ILE B 1 281 ? 6.706 -65.474 -66.255 1.00 211.42 281 ILE B N 1
ATOM 7224 C CA . ILE B 1 281 ? 6.764 -66.404 -65.133 1.00 179.29 281 ILE B CA 1
ATOM 7225 C C . ILE B 1 281 ? 6.325 -65.633 -63.897 1.00 168.57 281 ILE B C 1
ATOM 7226 O O . ILE B 1 281 ? 7.060 -64.767 -63.405 1.00 165.91 281 ILE B O 1
ATOM 7231 N N . GLU B 1 282 ? 5.147 -65.963 -63.375 1.00 162.71 282 GLU B N 1
ATOM 7232 C CA . GLU B 1 282 ? 4.465 -65.150 -62.371 1.00 159.54 282 GLU B CA 1
ATOM 7233 C C . GLU B 1 282 ? 4.451 -65.895 -61.036 1.00 169.11 282 GLU B C 1
ATOM 7234 O O . GLU B 1 282 ? 3.563 -66.713 -60.780 1.00 183.31 282 GLU B O 1
ATOM 7240 N N . ILE B 1 283 ? 5.448 -65.598 -60.182 1.00 165.59 283 ILE B N 1
ATOM 7241 C CA . ILE B 1 283 ? 5.653 -66.228 -58.882 1.00 158.31 283 ILE B CA 1
ATOM 7242 C C . ILE B 1 283 ? 4.912 -65.437 -57.813 1.00 173.00 283 ILE B C 1
ATOM 7243 O O . ILE B 1 283 ? 4.876 -64.202 -57.839 1.00 207.54 283 ILE B O 1
ATOM 7248 N N . LYS B 1 284 ? 4.377 -66.155 -56.825 1.00 166.91 284 LYS B N 1
ATOM 7249 C CA . LYS B 1 284 ? 3.610 -65.602 -55.709 1.00 194.42 284 LYS B CA 1
ATOM 7250 C C . LYS B 1 284 ? 4.240 -66.023 -54.384 1.00 218.25 284 LYS B C 1
ATOM 7251 O O . LYS B 1 284 ? 3.582 -66.562 -53.492 1.00 237.76 284 LYS B O 1
ATOM 7257 N N . SER B 1 285 ? 5.539 -65.768 -54.250 1.00 230.82 285 SER B N 1
ATOM 7258 C CA . SER B 1 285 ? 6.380 -66.413 -53.252 1.00 218.73 285 SER B CA 1
ATOM 7259 C C . SER B 1 285 ? 6.238 -65.769 -51.871 1.00 217.78 285 SER B C 1
ATOM 7260 O O . SER B 1 285 ? 5.539 -64.770 -51.676 1.00 203.99 285 SER B O 1
ATOM 7263 N N . HIS B 1 286 ? 6.919 -66.379 -50.897 1.00 227.86 286 HIS B N 1
ATOM 7264 C CA . HIS B 1 286 ? 7.087 -65.833 -49.553 1.00 229.95 286 HIS B CA 1
ATOM 7265 C C . HIS B 1 286 ? 8.532 -65.387 -49.378 1.00 218.06 286 HIS B C 1
ATOM 7266 O O . HIS B 1 286 ? 9.444 -66.220 -49.314 1.00 238.64 286 HIS B O 1
ATOM 7273 N N . LEU B 1 287 ? 8.734 -64.077 -49.302 1.00 203.95 287 LEU B N 1
ATOM 7274 C CA . LEU B 1 287 ? 9.991 -63.489 -48.863 1.00 233.51 287 LEU B CA 1
ATOM 7275 C C . LEU B 1 287 ? 9.646 -62.248 -48.059 1.00 245.90 287 LEU B C 1
ATOM 7276 O O . LEU B 1 287 ? 8.787 -61.466 -48.477 1.00 263.80 287 LEU B O 1
ATOM 7281 N N . GLU B 1 288 ? 10.293 -62.082 -46.899 1.00 238.97 288 GLU B N 1
ATOM 7282 C CA . GLU B 1 288 ? 9.979 -60.950 -46.028 1.00 253.17 288 GLU B CA 1
ATOM 7283 C C . GLU B 1 288 ? 10.032 -59.630 -46.793 1.00 247.28 288 GLU B C 1
ATOM 7284 O O . GLU B 1 288 ? 9.169 -58.753 -46.613 1.00 255.85 288 GLU B O 1
ATOM 7290 N N . PHE B 1 289 ? 11.019 -59.495 -47.683 1.00 229.68 289 PHE B N 1
ATOM 7291 C CA . PHE B 1 289 ? 11.088 -58.364 -48.600 1.00 206.02 289 PHE B CA 1
ATOM 7292 C C . PHE B 1 289 ? 9.746 -58.135 -49.285 1.00 196.58 289 PHE B C 1
ATOM 7293 O O . PHE B 1 289 ? 9.174 -57.042 -49.220 1.00 205.09 289 PHE B O 1
ATOM 7301 N N . LEU B 1 290 ? 9.220 -59.172 -49.937 1.00 198.90 290 LEU B N 1
ATOM 7302 C CA . LEU B 1 290 ? 7.898 -59.085 -50.542 1.00 197.93 290 LEU B CA 1
ATOM 7303 C C . LEU B 1 290 ? 6.777 -59.171 -49.514 1.00 210.17 290 LEU B C 1
ATOM 7304 O O . LEU B 1 290 ? 5.670 -58.697 -49.789 1.00 208.39 290 LEU B O 1
ATOM 7309 N N . LYS B 1 291 ? 7.034 -59.769 -48.344 1.00 222.84 291 LYS B N 1
ATOM 7310 C CA . LYS B 1 291 ? 6.048 -59.750 -47.265 1.00 229.62 291 LYS B CA 1
ATOM 7311 C C . LYS B 1 291 ? 5.640 -58.328 -46.910 1.00 231.56 291 LYS B C 1
ATOM 7312 O O . LYS B 1 291 ? 4.507 -58.095 -46.472 1.00 230.18 291 LYS B O 1
ATOM 7318 N N . ASN B 1 292 ? 6.526 -57.359 -47.137 1.00 246.16 292 ASN B N 1
ATOM 7319 C CA . ASN B 1 292 ? 6.172 -55.960 -46.906 1.00 248.40 292 ASN B CA 1
ATOM 7320 C C . ASN B 1 292 ? 5.331 -55.358 -48.036 1.00 240.62 292 ASN B C 1
ATOM 7321 O O . ASN B 1 292 ? 5.311 -54.129 -48.184 1.00 236.07 292 ASN B O 1
ATOM 7326 N N . ASN B 1 293 ? 4.654 -56.194 -48.828 1.00 248.07 293 ASN B N 1
ATOM 7327 C CA . ASN B 1 293 ? 3.829 -55.750 -49.956 1.00 244.64 293 ASN B CA 1
ATOM 7328 C C . ASN B 1 293 ? 4.663 -55.026 -51.010 1.00 205.86 293 ASN B C 1
ATOM 7329 O O . ASN B 1 293 ? 4.275 -53.979 -51.533 1.00 200.59 293 ASN B O 1
ATOM 7334 N N . ILE B 1 294 ? 5.817 -55.599 -51.325 1.00 212.13 294 ILE B N 1
ATOM 7335 C CA . ILE B 1 294 ? 6.624 -55.177 -52.451 1.00 192.48 294 ILE B CA 1
ATOM 7336 C C . ILE B 1 294 ? 6.412 -56.194 -53.565 1.00 203.37 294 ILE B C 1
ATOM 7337 O O . ILE B 1 294 ? 6.062 -57.353 -53.325 1.00 223.57 294 ILE B O 1
ATOM 7342 N N . SER B 1 295 ? 6.602 -55.759 -54.809 1.00 174.63 295 SER B N 1
ATOM 7343 C CA . SER B 1 295 ? 6.514 -56.667 -55.945 1.00 143.37 295 SER B CA 1
ATOM 7344 C C . SER B 1 295 ? 7.558 -56.275 -56.976 1.00 142.27 295 SER B C 1
ATOM 7345 O O . SER B 1 295 ? 7.641 -55.104 -57.353 1.00 193.57 295 SER B O 1
ATOM 7348 N N . ILE B 1 296 ? 8.332 -57.250 -57.449 1.00 125.44 296 ILE B N 1
ATOM 7349 C CA . ILE B 1 296 ? 9.448 -56.994 -58.354 1.00 134.99 296 ILE B CA 1
ATOM 7350 C C . ILE B 1 296 ? 9.125 -57.552 -59.733 1.00 154.99 296 ILE B C 1
ATOM 7351 O O . ILE B 1 296 ? 8.507 -58.617 -59.859 1.00 190.66 296 ILE B O 1
ATOM 7356 N N . VAL B 1 297 ? 9.556 -56.833 -60.769 1.00 153.77 297 VAL B N 1
ATOM 7357 C CA . VAL B 1 297 ? 9.356 -57.234 -62.160 1.00 150.31 297 VAL B CA 1
ATOM 7358 C C . VAL B 1 297 ? 10.720 -57.228 -62.842 1.00 147.86 297 VAL B C 1
ATOM 7359 O O . VAL B 1 297 ? 11.240 -56.165 -63.210 1.00 161.42 297 VAL B O 1
ATOM 7363 N N . ASP B 1 298 ? 11.303 -58.413 -63.009 1.00 144.49 298 ASP B N 1
ATOM 7364 C CA . ASP B 1 298 ? 12.528 -58.581 -63.776 1.00 165.99 298 ASP B CA 1
ATOM 7365 C C . ASP B 1 298 ? 12.207 -58.730 -65.260 1.00 181.99 298 ASP B C 1
ATOM 7366 O O . ASP B 1 298 ? 11.315 -59.496 -65.648 1.00 190.38 298 ASP B O 1
ATOM 7371 N N . THR B 1 299 ? 12.979 -58.025 -66.090 1.00 173.10 299 THR B N 1
ATOM 7372 C CA . THR B 1 299 ? 12.666 -57.806 -67.494 1.00 173.69 299 THR B CA 1
ATOM 7373 C C . THR B 1 299 ? 13.801 -58.263 -68.401 1.00 178.78 299 THR B C 1
ATOM 7374 O O . THR B 1 299 ? 14.979 -58.062 -68.080 1.00 174.06 299 THR B O 1
ATOM 7378 N N . PRO B 1 300 ? 13.472 -58.876 -69.539 1.00 152.97 300 PRO B N 1
ATOM 7379 C CA . PRO B 1 300 ? 14.498 -59.239 -70.525 1.00 141.00 300 PRO B CA 1
ATOM 7380 C C . PRO B 1 300 ? 15.211 -58.022 -71.097 1.00 140.12 300 PRO B C 1
ATOM 7381 O O . PRO B 1 300 ? 14.710 -56.896 -71.063 1.00 173.90 300 PRO B O 1
ATOM 7385 N N . GLY B 1 301 ? 16.408 -58.270 -71.631 1.00 145.93 301 GLY B N 1
ATOM 7386 C CA . GLY B 1 301 ? 17.222 -57.204 -72.182 1.00 160.14 301 GLY B CA 1
ATOM 7387 C C . GLY B 1 301 ? 17.408 -57.124 -73.685 1.00 168.32 301 GLY B C 1
ATOM 7388 O O . GLY B 1 301 ? 17.359 -56.025 -74.251 1.00 150.84 301 GLY B O 1
ATOM 7389 N N . LEU B 1 302 ? 17.636 -58.257 -74.354 1.00 204.34 302 LEU B N 1
ATOM 7390 C CA . LEU B 1 302 ? 18.292 -58.149 -75.653 1.00 182.32 302 LEU B CA 1
ATOM 7391 C C . LEU B 1 302 ? 17.572 -58.822 -76.811 1.00 189.17 302 LEU B C 1
ATOM 7392 O O . LEU B 1 302 ? 17.543 -58.248 -77.901 1.00 208.14 302 LEU B O 1
ATOM 7397 N N . ASP B 1 303 ? 16.984 -60.006 -76.647 1.00 155.74 303 ASP B N 1
ATOM 7398 C CA . ASP B 1 303 ? 16.537 -60.694 -77.853 1.00 206.31 303 ASP B CA 1
ATOM 7399 C C . ASP B 1 303 ? 15.182 -61.363 -77.646 1.00 208.49 303 ASP B C 1
ATOM 7400 O O . ASP B 1 303 ? 14.560 -61.263 -76.583 1.00 175.84 303 ASP B O 1
ATOM 7405 N N . ASP B 1 304 ? 14.752 -62.071 -78.693 1.00 160.55 304 ASP B N 1
ATOM 7406 C CA . ASP B 1 304 ? 13.357 -62.383 -78.974 1.00 149.65 304 ASP B CA 1
ATOM 7407 C C . ASP B 1 304 ? 12.553 -61.102 -78.727 1.00 195.80 304 ASP B C 1
ATOM 7408 O O . ASP B 1 304 ? 11.721 -60.982 -77.825 1.00 198.48 304 ASP B O 1
ATOM 7413 N N . VAL B 1 305 ? 12.897 -60.100 -79.540 1.00 175.91 305 VAL B N 1
ATOM 7414 C CA . VAL B 1 305 ? 12.442 -58.734 -79.305 1.00 179.04 305 VAL B CA 1
ATOM 7415 C C . VAL B 1 305 ? 10.943 -58.620 -79.533 1.00 168.57 305 VAL B C 1
ATOM 7416 O O . VAL B 1 305 ? 10.233 -57.957 -78.766 1.00 165.09 305 VAL B O 1
ATOM 7420 N N . VAL B 1 306 ? 10.433 -59.335 -80.538 1.00 171.95 306 VAL B N 1
ATOM 7421 C CA . VAL B 1 306 ? 9.184 -59.034 -81.234 1.00 209.76 306 VAL B CA 1
ATOM 7422 C C . VAL B 1 306 ? 8.050 -58.647 -80.299 1.00 207.24 306 VAL B C 1
ATOM 7423 O O . VAL B 1 306 ? 7.462 -57.568 -80.429 1.00 271.58 306 VAL B O 1
ATOM 7427 N N . VAL B 1 307 ? 7.732 -59.528 -79.358 1.00 172.55 307 VAL B N 1
ATOM 7428 C CA . VAL B 1 307 ? 6.649 -59.285 -78.418 1.00 170.40 307 VAL B CA 1
ATOM 7429 C C . VAL B 1 307 ? 7.121 -59.324 -76.973 1.00 191.81 307 VAL B C 1
ATOM 7430 O O . VAL B 1 307 ? 6.436 -58.781 -76.092 1.00 242.67 307 VAL B O 1
ATOM 7434 N N . GLN B 1 308 ? 8.279 -59.915 -76.688 1.00 182.69 308 GLN B N 1
ATOM 7435 C CA . GLN B 1 308 ? 8.824 -59.822 -75.342 1.00 201.49 308 GLN B CA 1
ATOM 7436 C C . GLN B 1 308 ? 9.174 -58.384 -74.985 1.00 187.11 308 GLN B C 1
ATOM 7437 O O . GLN B 1 308 ? 8.959 -57.964 -73.844 1.00 184.58 308 GLN B O 1
ATOM 7443 N N . ARG B 1 309 ? 9.660 -57.599 -75.951 1.00 183.19 309 ARG B N 1
ATOM 7444 C CA . ARG B 1 309 ? 9.884 -56.179 -75.697 1.00 177.74 309 ARG B CA 1
ATOM 7445 C C . ARG B 1 309 ? 8.565 -55.439 -75.512 1.00 148.25 309 ARG B C 1
ATOM 7446 O O . ARG B 1 309 ? 8.465 -54.536 -74.670 1.00 151.44 309 ARG B O 1
ATOM 7454 N N . GLU B 1 310 ? 7.542 -55.806 -76.289 1.00 155.61 310 GLU B N 1
ATOM 7455 C CA . GLU B 1 310 ? 6.225 -55.206 -76.105 1.00 155.61 310 GLU B CA 1
ATOM 7456 C C . GLU B 1 310 ? 5.703 -55.468 -74.698 1.00 161.79 310 GLU B C 1
ATOM 7457 O O . GLU B 1 310 ? 5.186 -54.564 -74.038 1.00 160.18 310 GLU B O 1
ATOM 7463 N N . ILE B 1 311 ? 5.850 -56.701 -74.215 1.00 172.96 311 ILE B N 1
ATOM 7464 C CA . ILE B 1 311 ? 5.361 -57.050 -72.884 1.00 176.72 311 ILE B CA 1
ATOM 7465 C C . ILE B 1 311 ? 6.212 -56.383 -71.808 1.00 167.82 311 ILE B C 1
ATOM 7466 O O . ILE B 1 311 ? 5.705 -55.989 -70.751 1.00 182.88 311 ILE B O 1
ATOM 7471 N N . VAL B 1 312 ? 7.514 -56.239 -72.060 1.00 160.49 312 VAL B N 1
ATOM 7472 C CA . VAL B 1 312 ? 8.387 -55.557 -71.109 1.00 141.36 312 VAL B CA 1
ATOM 7473 C C . VAL B 1 312 ? 7.939 -54.112 -70.934 1.00 144.96 312 VAL B C 1
ATOM 7474 O O . VAL B 1 312 ? 7.741 -53.631 -69.809 1.00 151.44 312 VAL B O 1
ATOM 7478 N N . THR B 1 313 ? 7.752 -53.401 -72.049 1.00 182.19 313 THR B N 1
ATOM 7479 C CA . THR B 1 313 ? 7.310 -52.014 -71.957 1.00 168.67 313 THR B CA 1
ATOM 7480 C C . THR B 1 313 ? 5.853 -51.902 -71.530 1.00 167.11 313 THR B C 1
ATOM 7481 O O . THR B 1 313 ? 5.451 -50.844 -71.045 1.00 191.65 313 THR B O 1
ATOM 7485 N N . ASN B 1 314 ? 5.058 -52.963 -71.697 1.00 163.02 314 ASN B N 1
ATOM 7486 C CA . ASN B 1 314 ? 3.735 -53.010 -71.082 1.00 160.76 314 ASN B CA 1
ATOM 7487 C C . ASN B 1 314 ? 3.848 -53.001 -69.566 1.00 173.31 314 ASN B C 1
ATOM 7488 O O . ASN B 1 314 ? 3.205 -52.196 -68.885 1.00 185.44 314 ASN B O 1
ATOM 7493 N N . GLU B 1 315 ? 4.666 -53.905 -69.023 1.00 161.56 315 GLU B N 1
ATOM 7494 C CA . GLU B 1 315 ? 4.798 -54.019 -67.576 1.00 188.08 315 GLU B CA 1
ATOM 7495 C C . GLU B 1 315 ? 5.410 -52.757 -66.981 1.00 197.61 315 GLU B C 1
ATOM 7496 O O . GLU B 1 315 ? 5.061 -52.352 -65.866 1.00 219.02 315 GLU B O 1
ATOM 7502 N N . TYR B 1 316 ? 6.327 -52.121 -67.714 1.00 174.64 316 TYR B N 1
ATOM 7503 C CA . TYR B 1 316 ? 6.950 -50.904 -67.206 1.00 168.27 316 TYR B CA 1
ATOM 7504 C C . TYR B 1 316 ? 6.029 -49.695 -67.364 1.00 185.90 316 TYR B C 1
ATOM 7505 O O . TYR B 1 316 ? 6.023 -48.806 -66.506 1.00 165.90 316 TYR B O 1
ATOM 7514 N N . LEU B 1 317 ? 5.237 -49.647 -68.444 1.00 239.44 317 LEU B N 1
ATOM 7515 C CA . LEU B 1 317 ? 4.269 -48.567 -68.611 1.00 242.16 317 LEU B CA 1
ATOM 7516 C C . LEU B 1 317 ? 3.048 -48.775 -67.727 1.00 234.40 317 LEU B C 1
ATOM 7517 O O . LEU B 1 317 ? 2.400 -47.799 -67.330 1.00 218.51 317 LEU B O 1
ATOM 7522 N N . ARG B 1 318 ? 2.717 -50.029 -67.415 1.00 247.86 318 ARG B N 1
ATOM 7523 C CA . ARG B 1 318 ? 1.675 -50.325 -66.440 1.00 229.45 318 ARG B CA 1
ATOM 7524 C C . ARG B 1 318 ? 2.131 -49.783 -65.094 1.00 185.01 318 ARG B C 1
ATOM 7525 O O . ARG B 1 318 ? 3.272 -49.325 -64.971 1.00 174.81 318 ARG B O 1
ATOM 7533 N N . GLU B 1 319 ? 1.290 -49.867 -64.066 1.00 196.34 319 GLU B N 1
ATOM 7534 C CA . GLU B 1 319 ? 1.493 -49.011 -62.904 1.00 231.12 319 GLU B CA 1
ATOM 7535 C C . GLU B 1 319 ? 2.758 -49.401 -62.151 1.00 215.36 319 GLU B C 1
ATOM 7536 O O . GLU B 1 319 ? 2.707 -49.864 -61.007 1.00 240.29 319 GLU B O 1
ATOM 7542 N N . SER B 1 320 ? 3.901 -49.205 -62.806 1.00 190.97 320 SER B N 1
ATOM 7543 C CA . SER B 1 320 ? 5.200 -49.411 -62.186 1.00 182.38 320 SER B CA 1
ATOM 7544 C C . SER B 1 320 ? 5.538 -48.207 -61.320 1.00 164.10 320 SER B C 1
ATOM 7545 O O . SER B 1 320 ? 5.493 -47.064 -61.784 1.00 215.65 320 SER B O 1
ATOM 7548 N N . ASP B 1 321 ? 5.877 -48.467 -60.063 1.00 159.83 321 ASP B N 1
ATOM 7549 C CA . ASP B 1 321 ? 6.091 -47.404 -59.096 1.00 158.66 321 ASP B CA 1
ATOM 7550 C C . ASP B 1 321 ? 7.560 -47.075 -58.872 1.00 147.83 321 ASP B C 1
ATOM 7551 O O . ASP B 1 321 ? 7.855 -46.105 -58.167 1.00 175.94 321 ASP B O 1
ATOM 7556 N N . PHE B 1 322 ? 8.481 -47.842 -59.450 1.00 139.73 322 PHE B N 1
ATOM 7557 C CA . PHE B 1 322 ? 9.890 -47.466 -59.416 1.00 126.83 322 PHE B CA 1
ATOM 7558 C C . PHE B 1 322 ? 10.624 -48.248 -60.493 1.00 143.76 322 PHE B C 1
ATOM 7559 O O . PHE B 1 322 ? 10.189 -49.325 -60.905 1.00 171.96 322 PHE B O 1
ATOM 7567 N N . LEU B 1 323 ? 11.747 -47.690 -60.944 1.00 142.86 323 LEU B N 1
ATOM 7568 C CA . LEU B 1 323 ? 12.603 -48.332 -61.935 1.00 129.49 323 LEU B CA 1
ATOM 7569 C C . LEU B 1 323 ? 14.034 -48.374 -61.421 1.00 123.20 323 LEU B C 1
ATOM 7570 O O . LEU B 1 323 ? 14.626 -47.329 -61.130 1.00 130.23 323 LEU B O 1
ATOM 7575 N N . ILE B 1 324 ? 14.584 -49.580 -61.321 1.00 120.81 324 ILE B N 1
ATOM 7576 C CA . ILE B 1 324 ? 16.013 -49.794 -61.124 1.00 126.25 324 ILE B CA 1
ATOM 7577 C C . ILE B 1 324 ? 16.579 -50.330 -62.429 1.00 134.55 324 ILE B C 1
ATOM 7578 O O . ILE B 1 324 ? 16.014 -51.256 -63.018 1.00 152.08 324 ILE B O 1
ATOM 7583 N N . HIS B 1 325 ? 17.682 -49.747 -62.886 1.00 114.16 325 HIS B N 1
ATOM 7584 C CA . HIS B 1 325 ? 18.369 -50.203 -64.086 1.00 141.28 325 HIS B CA 1
ATOM 7585 C C . HIS B 1 325 ? 19.786 -50.602 -63.707 1.00 156.14 325 HIS B C 1
ATOM 7586 O O . HIS B 1 325 ? 20.504 -49.821 -63.077 1.00 160.13 325 HIS B O 1
ATOM 7593 N N . LEU B 1 326 ? 20.185 -51.807 -64.095 1.00 166.74 326 LEU B N 1
ATOM 7594 C CA . LEU B 1 326 ? 21.478 -52.355 -63.719 1.00 162.85 326 LEU B CA 1
ATOM 7595 C C . LEU B 1 326 ? 22.455 -52.259 -64.880 1.00 166.41 326 LEU B C 1
ATOM 7596 O O . LEU B 1 326 ? 22.103 -52.540 -66.029 1.00 170.17 326 LEU B O 1
ATOM 7601 N N . MET B 1 327 ? 23.684 -51.860 -64.572 1.00 176.54 327 MET B N 1
ATOM 7602 C CA . MET B 1 327 ? 24.773 -51.913 -65.537 1.00 187.14 327 MET B CA 1
ATOM 7603 C C . MET B 1 327 ? 25.988 -52.534 -64.873 1.00 192.95 327 MET B C 1
ATOM 7604 O O . MET B 1 327 ? 26.285 -52.233 -63.715 1.00 200.80 327 MET B O 1
ATOM 7609 N N . ASN B 1 328 ? 26.667 -53.422 -65.592 1.00 194.75 328 ASN B N 1
ATOM 7610 C CA . ASN B 1 328 ? 27.875 -54.022 -65.050 1.00 201.43 328 ASN B CA 1
ATOM 7611 C C . ASN B 1 328 ? 28.925 -52.934 -64.872 1.00 192.57 328 ASN B C 1
ATOM 7612 O O . ASN B 1 328 ? 29.010 -51.993 -65.665 1.00 179.35 328 ASN B O 1
ATOM 7617 N N . ALA B 1 329 ? 29.729 -53.070 -63.815 1.00 198.57 329 ALA B N 1
ATOM 7618 C CA . ALA B 1 329 ? 30.667 -52.018 -63.444 1.00 207.88 329 ALA B CA 1
ATOM 7619 C C . ALA B 1 329 ? 31.707 -51.740 -64.521 1.00 207.59 329 ALA B C 1
ATOM 7620 O O . ALA B 1 329 ? 32.337 -50.677 -64.495 1.00 234.38 329 ALA B O 1
ATOM 7622 N N . SER B 1 330 ? 31.905 -52.661 -65.465 1.00 190.70 330 SER B N 1
ATOM 7623 C CA . SER B 1 330 ? 32.950 -52.498 -66.462 1.00 186.43 330 SER B CA 1
ATOM 7624 C C . SER B 1 330 ? 32.466 -52.591 -67.904 1.00 217.93 330 SER B C 1
ATOM 7625 O O . SER B 1 330 ? 33.284 -52.446 -68.817 1.00 225.86 330 SER B O 1
ATOM 7628 N N . GLN B 1 331 ? 31.175 -52.811 -68.142 1.00 226.72 331 GLN B N 1
ATOM 7629 C CA . GLN B 1 331 ? 30.648 -52.835 -69.501 1.00 240.63 331 GLN B CA 1
ATOM 7630 C C . GLN B 1 331 ? 30.301 -51.415 -69.936 1.00 240.03 331 GLN B C 1
ATOM 7631 O O . GLN B 1 331 ? 29.611 -50.689 -69.212 1.00 248.62 331 GLN B O 1
ATOM 7637 N N . SER B 1 332 ? 30.765 -51.034 -71.129 1.00 230.51 332 SER B N 1
ATOM 7638 C CA . SER B 1 332 ? 30.844 -49.627 -71.513 1.00 232.92 332 SER B CA 1
ATOM 7639 C C . SER B 1 332 ? 29.536 -49.064 -72.062 1.00 228.87 332 SER B C 1
ATOM 7640 O O . SER B 1 332 ? 29.507 -48.473 -73.149 1.00 243.06 332 SER B O 1
ATOM 7643 N N . LEU B 1 333 ? 28.449 -49.253 -71.313 1.00 215.12 333 LEU B N 1
ATOM 7644 C CA . LEU B 1 333 ? 27.200 -48.507 -71.457 1.00 206.69 333 LEU B CA 1
ATOM 7645 C C . LEU B 1 333 ? 26.388 -48.873 -72.699 1.00 210.11 333 LEU B C 1
ATOM 7646 O O . LEU B 1 333 ? 25.245 -48.427 -72.830 1.00 216.17 333 LEU B O 1
ATOM 7651 N N . THR B 1 334 ? 26.946 -49.677 -73.609 1.00 212.22 334 THR B N 1
ATOM 7652 C CA . THR B 1 334 ? 26.116 -50.558 -74.430 1.00 202.45 334 THR B CA 1
ATOM 7653 C C . THR B 1 334 ? 24.975 -49.859 -75.171 1.00 183.94 334 THR B C 1
ATOM 7654 O O . THR B 1 334 ? 23.834 -49.923 -74.707 1.00 173.00 334 THR B O 1
ATOM 7658 N N . GLN B 1 335 ? 25.260 -49.186 -76.295 1.00 177.07 335 GLN B N 1
ATOM 7659 C CA . GLN B 1 335 ? 24.333 -48.294 -77.003 1.00 184.02 335 GLN B CA 1
ATOM 7660 C C . GLN B 1 335 ? 22.848 -48.608 -76.817 1.00 182.58 335 GLN B C 1
ATOM 7661 O O . GLN B 1 335 ? 22.032 -47.687 -76.725 1.00 203.15 335 GLN B O 1
ATOM 7667 N N . LYS B 1 336 ? 22.476 -49.889 -76.808 1.00 172.17 336 LYS B N 1
ATOM 7668 C CA . LYS B 1 336 ? 21.117 -50.270 -76.426 1.00 167.46 336 LYS B CA 1
ATOM 7669 C C . LYS B 1 336 ? 20.750 -49.714 -75.048 1.00 158.82 336 LYS B C 1
ATOM 7670 O O . LYS B 1 336 ? 19.690 -49.090 -74.872 1.00 158.27 336 LYS B O 1
ATOM 7676 N N . ASP B 1 337 ? 21.615 -49.955 -74.052 1.00 158.08 337 ASP B N 1
ATOM 7677 C CA . ASP B 1 337 ? 21.446 -49.343 -72.735 1.00 176.99 337 ASP B CA 1
ATOM 7678 C C . ASP B 1 337 ? 21.302 -47.832 -72.842 1.00 175.72 337 ASP B C 1
ATOM 7679 O O . ASP B 1 337 ? 20.473 -47.229 -72.152 1.00 166.66 337 ASP B O 1
ATOM 7684 N N . ALA B 1 338 ? 22.118 -47.202 -73.692 1.00 171.98 338 ALA B N 1
ATOM 7685 C CA . ALA B 1 338 ? 22.090 -45.748 -73.812 1.00 139.67 338 ALA B CA 1
ATOM 7686 C C . ALA B 1 338 ? 20.745 -45.267 -74.335 1.00 133.24 338 ALA B C 1
ATOM 7687 O O . ALA B 1 338 ? 20.174 -44.304 -73.816 1.00 145.82 338 ALA B O 1
ATOM 7689 N N . ASP B 1 339 ? 20.230 -45.921 -75.377 1.00 146.66 339 ASP B N 1
ATOM 7690 C CA . ASP B 1 339 ? 18.933 -45.541 -75.926 1.00 142.74 339 ASP B CA 1
ATOM 7691 C C . ASP B 1 339 ? 17.828 -45.724 -74.897 1.00 137.14 339 ASP B C 1
ATOM 7692 O O . ASP B 1 339 ? 16.924 -44.884 -74.787 1.00 138.03 339 ASP B O 1
ATOM 7697 N N . PHE B 1 340 ? 17.885 -46.812 -74.125 1.00 140.87 340 PHE B N 1
ATOM 7698 C CA . PHE B 1 340 ? 16.872 -47.007 -73.091 1.00 144.69 340 PHE B CA 1
ATOM 7699 C C . PHE B 1 340 ? 16.951 -45.912 -72.032 1.00 145.44 340 PHE B C 1
ATOM 7700 O O . PHE B 1 340 ? 15.928 -45.342 -71.633 1.00 147.17 340 PHE B O 1
ATOM 7708 N N . LEU B 1 341 ? 18.164 -45.600 -71.568 1.00 137.43 341 LEU B N 1
ATOM 7709 C CA . LEU B 1 341 ? 18.325 -44.562 -70.554 1.00 140.16 341 LEU B CA 1
ATOM 7710 C C . LEU B 1 341 ? 17.883 -43.203 -71.081 1.00 152.80 341 LEU B C 1
ATOM 7711 O O . LEU B 1 341 ? 17.323 -42.394 -70.335 1.00 152.98 341 LEU B O 1
ATOM 7716 N N . VAL B 1 342 ? 18.116 -42.937 -72.366 1.00 150.96 342 VAL B N 1
ATOM 7717 C CA . VAL B 1 342 ? 17.688 -41.674 -72.964 1.00 130.81 342 VAL B CA 1
ATOM 7718 C C . VAL B 1 342 ? 16.167 -41.591 -72.991 1.00 122.29 342 VAL B C 1
ATOM 7719 O O . VAL B 1 342 ? 15.575 -40.568 -72.623 1.00 144.73 342 VAL B O 1
ATOM 7723 N N . HIS B 1 343 ? 15.513 -42.667 -73.443 1.00 131.48 343 HIS B N 1
ATOM 7724 C CA . HIS B 1 343 ? 14.056 -42.739 -73.370 1.00 139.30 343 HIS B CA 1
ATOM 7725 C C . HIS B 1 343 ? 13.563 -42.485 -71.954 1.00 134.36 343 HIS B C 1
ATOM 7726 O O . HIS B 1 343 ? 12.550 -41.805 -71.748 1.00 132.26 343 HIS B O 1
ATOM 7733 N N . CYS B 1 344 ? 14.266 -43.038 -70.965 1.00 140.80 344 CYS B N 1
ATOM 7734 C CA . CYS B 1 344 ? 13.903 -42.812 -69.570 1.00 151.20 344 CYS B CA 1
ATOM 7735 C C . CYS B 1 344 ? 14.018 -41.337 -69.205 1.00 153.47 344 CYS B C 1
ATOM 7736 O O . CYS B 1 344 ? 13.138 -40.775 -68.542 1.00 158.07 344 CYS B O 1
ATOM 7739 N N . LEU B 1 345 ? 15.108 -40.695 -69.628 1.00 145.25 345 LEU B N 1
ATOM 7740 C CA . LEU B 1 345 ? 15.323 -39.294 -69.282 1.00 128.99 345 LEU B CA 1
ATOM 7741 C C . LEU B 1 345 ? 14.260 -38.394 -69.899 1.00 117.98 345 LEU B C 1
ATOM 7742 O O . LEU B 1 345 ? 13.710 -37.522 -69.216 1.00 126.07 345 LEU B O 1
ATOM 7747 N N . LEU B 1 346 ? 13.941 -38.592 -71.183 1.00 126.06 346 LEU B N 1
ATOM 7748 C CA . LEU B 1 346 ? 12.921 -37.750 -71.805 1.00 121.80 346 LEU B CA 1
ATOM 7749 C C . LEU B 1 346 ? 11.538 -37.952 -71.200 1.00 121.40 346 LEU B C 1
ATOM 7750 O O . LEU B 1 346 ? 10.700 -37.050 -71.299 1.00 138.28 346 LEU B O 1
ATOM 7755 N N . ASN B 1 347 ? 11.272 -39.101 -70.587 1.00 124.96 347 ASN B N 1
ATOM 7756 C CA . ASN B 1 347 ? 9.948 -39.348 -70.027 1.00 135.99 347 ASN B CA 1
ATOM 7757 C C . ASN B 1 347 ? 9.782 -38.527 -68.754 1.00 149.88 347 ASN B C 1
ATOM 7758 O O . ASN B 1 347 ? 10.443 -38.789 -67.743 1.00 133.74 347 ASN B O 1
ATOM 7763 N N . SER B 1 348 ? 8.901 -37.526 -68.803 1.00 167.52 348 SER B N 1
ATOM 7764 C CA . SER B 1 348 ? 8.672 -36.672 -67.644 1.00 137.91 348 SER B CA 1
ATOM 7765 C C . SER B 1 348 ? 7.969 -37.406 -66.513 1.00 146.81 348 SER B C 1
ATOM 7766 O O . SER B 1 348 ? 8.083 -36.989 -65.356 1.00 196.96 348 SER B O 1
ATOM 7769 N N . ARG B 1 349 ? 7.244 -38.482 -66.819 1.00 151.12 349 ARG B N 1
ATOM 7770 C CA . ARG B 1 349 ? 6.543 -39.241 -65.794 1.00 148.06 349 ARG B CA 1
ATOM 7771 C C . ARG B 1 349 ? 7.477 -40.113 -64.965 1.00 140.25 349 ARG B C 1
ATOM 7772 O O . ARG B 1 349 ? 7.055 -40.615 -63.918 1.00 150.76 349 ARG B O 1
ATOM 7780 N N . LEU B 1 350 ? 8.728 -40.302 -65.396 1.00 141.20 350 LEU B N 1
ATOM 7781 C CA . LEU B 1 350 ? 9.621 -41.217 -64.690 1.00 143.94 350 LEU B CA 1
ATOM 7782 C C . LEU B 1 350 ? 10.035 -40.654 -63.337 1.00 173.01 350 LEU B C 1
ATOM 7783 O O . LEU B 1 350 ? 9.896 -41.327 -62.307 1.00 205.64 350 LEU B O 1
ATOM 7788 N N . SER B 1 351 ? 10.532 -39.416 -63.317 1.00 124.12 351 SER B N 1
ATOM 7789 C CA . SER B 1 351 ? 10.747 -38.676 -62.074 1.00 121.20 351 SER B CA 1
ATOM 7790 C C . SER B 1 351 ? 11.751 -39.386 -61.155 1.00 138.47 351 SER B C 1
ATOM 7791 O O . SER B 1 351 ? 11.411 -39.916 -60.091 1.00 170.95 351 SER B O 1
ATOM 7794 N N . LYS B 1 352 ? 13.007 -39.388 -61.612 1.00 132.09 352 LYS B N 1
ATOM 7795 C CA . LYS B 1 352 ? 14.156 -39.898 -60.860 1.00 143.81 352 LYS B CA 1
ATOM 7796 C C . LYS B 1 352 ? 14.061 -41.409 -60.611 1.00 152.92 352 LYS B C 1
ATOM 7797 O O . LYS B 1 352 ? 13.815 -41.885 -59.502 1.00 195.70 352 LYS B O 1
ATOM 7803 N N . PHE B 1 353 ? 14.229 -42.143 -61.712 1.00 141.79 353 PHE B N 1
ATOM 7804 C CA . PHE B 1 353 ? 14.562 -43.557 -61.643 1.00 129.01 353 PHE B CA 1
ATOM 7805 C C . PHE B 1 353 ? 15.996 -43.738 -61.119 1.00 152.41 353 PHE B C 1
ATOM 7806 O O . PHE B 1 353 ? 16.747 -42.776 -60.916 1.00 151.28 353 PHE B O 1
ATOM 7814 N N . LEU B 1 354 ? 16.381 -45.000 -60.912 1.00 150.75 354 LEU B N 1
ATOM 7815 C CA . LEU B 1 354 ? 17.637 -45.347 -60.253 1.00 141.57 354 LEU B CA 1
ATOM 7816 C C . LEU B 1 354 ? 18.518 -46.225 -61.138 1.00 135.49 354 LEU B C 1
ATOM 7817 O O . LEU B 1 354 ? 18.022 -47.049 -61.912 1.00 127.32 354 LEU B O 1
ATOM 7822 N N . ILE B 1 355 ? 19.835 -46.049 -61.003 1.00 136.88 355 ILE B N 1
ATOM 7823 C CA . ILE B 1 355 ? 20.849 -46.863 -61.664 1.00 136.95 355 ILE B CA 1
ATOM 7824 C C . ILE B 1 355 ? 21.687 -47.547 -60.594 1.00 156.36 355 ILE B C 1
ATOM 7825 O O . ILE B 1 355 ? 22.139 -46.902 -59.639 1.00 171.64 355 ILE B O 1
ATOM 7830 N N . VAL B 1 356 ? 21.900 -48.848 -60.762 1.00 162.15 356 VAL B N 1
ATOM 7831 C CA . VAL B 1 356 ? 22.800 -49.620 -59.920 1.00 157.76 356 VAL B CA 1
ATOM 7832 C C . VAL B 1 356 ? 23.899 -50.204 -60.797 1.00 144.15 356 VAL B C 1
ATOM 7833 O O . VAL B 1 356 ? 23.617 -50.887 -61.791 1.00 173.23 356 VAL B O 1
ATOM 7837 N N . LEU B 1 357 ? 25.147 -49.921 -60.434 1.00 143.86 357 LEU B N 1
ATOM 7838 C CA . LEU B 1 357 ? 26.306 -50.545 -61.060 1.00 165.37 357 LEU B CA 1
ATOM 7839 C C . LEU B 1 357 ? 26.544 -51.870 -60.355 1.00 204.38 357 LEU B C 1
ATOM 7840 O O . LEU B 1 357 ? 27.162 -51.924 -59.289 1.00 220.78 357 LEU B O 1
ATOM 7845 N N . THR B 1 358 ? 26.043 -52.943 -60.954 1.00 203.07 358 THR B N 1
ATOM 7846 C CA . THR B 1 358 ? 26.213 -54.271 -60.393 1.00 210.70 358 THR B CA 1
ATOM 7847 C C . THR B 1 358 ? 27.650 -54.749 -60.579 1.00 216.66 358 THR B C 1
ATOM 7848 O O . THR B 1 358 ? 28.405 -54.235 -61.412 1.00 194.63 358 THR B O 1
ATOM 7852 N N . LYS B 1 359 ? 28.022 -55.748 -59.777 1.00 216.15 359 LYS B N 1
ATOM 7853 C CA . LYS B 1 359 ? 29.394 -56.246 -59.700 1.00 218.67 359 LYS B CA 1
ATOM 7854 C C . LYS B 1 359 ? 30.351 -55.133 -59.268 1.00 226.21 359 LYS B C 1
ATOM 7855 O O . LYS B 1 359 ? 31.266 -54.743 -59.997 1.00 222.43 359 LYS B O 1
ATOM 7861 N N . ALA B 1 360 ? 30.141 -54.635 -58.050 1.00 215.68 360 ALA B N 1
ATOM 7862 C CA . ALA B 1 360 ? 30.984 -53.556 -57.549 1.00 236.36 360 ALA B CA 1
ATOM 7863 C C . ALA B 1 360 ? 32.369 -54.081 -57.183 1.00 261.84 360 ALA B C 1
ATOM 7864 O O . ALA B 1 360 ? 32.805 -53.974 -56.032 1.00 323.30 360 ALA B O 1
ATOM 7866 N N . ASP B 1 361 ? 33.060 -54.645 -58.163 1.00 234.58 361 ASP B N 1
ATOM 7867 C CA . ASP B 1 361 ? 34.426 -55.144 -58.028 1.00 235.20 361 ASP B CA 1
ATOM 7868 C C . ASP B 1 361 ? 34.948 -55.391 -59.438 1.00 243.37 361 ASP B C 1
ATOM 7869 O O . ASP B 1 361 ? 34.321 -54.977 -60.420 1.00 248.45 361 ASP B O 1
ATOM 7874 N N . LEU B 1 362 ? 36.121 -56.026 -59.539 1.00 253.31 362 LEU B N 1
ATOM 7875 C CA . LEU B 1 362 ? 36.750 -56.325 -60.825 1.00 276.86 362 LEU B CA 1
ATOM 7876 C C . LEU B 1 362 ? 37.170 -55.041 -61.533 1.00 289.90 362 LEU B C 1
ATOM 7877 O O . LEU B 1 362 ? 37.705 -55.073 -62.646 1.00 309.25 362 LEU B O 1
ATOM 7882 N N . LEU B 1 363 ? 36.920 -53.907 -60.889 1.00 280.16 363 LEU B N 1
ATOM 7883 C CA . LEU B 1 363 ? 37.373 -52.611 -61.363 1.00 285.87 363 LEU B CA 1
ATOM 7884 C C . LEU B 1 363 ? 37.489 -51.731 -60.131 1.00 280.32 363 LEU B C 1
ATOM 7885 O O . LEU B 1 363 ? 36.531 -51.613 -59.361 1.00 270.49 363 LEU B O 1
ATOM 7890 N N . SER B 1 364 ? 38.665 -51.135 -59.951 1.00 285.90 364 SER B N 1
ATOM 7891 C CA . SER B 1 364 ? 39.009 -50.476 -58.699 1.00 280.64 364 SER B CA 1
ATOM 7892 C C . SER B 1 364 ? 37.976 -49.424 -58.315 1.00 281.41 364 SER B C 1
ATOM 7893 O O . SER B 1 364 ? 37.298 -48.841 -59.164 1.00 300.93 364 SER B O 1
ATOM 7896 N N . LYS B 1 365 ? 37.849 -49.195 -57.010 1.00 274.70 365 LYS B N 1
ATOM 7897 C CA . LYS B 1 365 ? 37.055 -48.070 -56.544 1.00 260.47 365 LYS B CA 1
ATOM 7898 C C . LYS B 1 365 ? 37.722 -46.769 -56.973 1.00 254.55 365 LYS B C 1
ATOM 7899 O O . LYS B 1 365 ? 38.947 -46.689 -57.103 1.00 256.74 365 LYS B O 1
ATOM 7905 N N . LYS B 1 366 ? 36.895 -45.750 -57.211 1.00 245.90 366 LYS B N 1
ATOM 7906 C CA . LYS B 1 366 ? 37.222 -44.499 -57.895 1.00 260.11 366 LYS B CA 1
ATOM 7907 C C . LYS B 1 366 ? 37.434 -44.702 -59.390 1.00 255.51 366 LYS B C 1
ATOM 7908 O O . LYS B 1 366 ? 37.654 -43.720 -60.109 1.00 249.77 366 LYS B O 1
ATOM 7914 N N . ASP B 1 367 ? 37.389 -45.940 -59.882 1.00 254.58 367 ASP B N 1
ATOM 7915 C CA . ASP B 1 367 ? 37.085 -46.185 -61.285 1.00 246.79 367 ASP B CA 1
ATOM 7916 C C . ASP B 1 367 ? 35.592 -46.386 -61.493 1.00 231.57 367 ASP B C 1
ATOM 7917 O O . ASP B 1 367 ? 35.087 -46.152 -62.597 1.00 226.78 367 ASP B O 1
ATOM 7922 N N . LEU B 1 368 ? 34.883 -46.820 -60.446 1.00 219.52 368 LEU B N 1
ATOM 7923 C CA . LEU B 1 368 ? 33.425 -46.841 -60.484 1.00 207.08 368 LEU B CA 1
ATOM 7924 C C . LEU B 1 368 ? 32.870 -45.444 -60.722 1.00 214.20 368 LEU B C 1
ATOM 7925 O O . LEU B 1 368 ? 31.958 -45.255 -61.537 1.00 213.93 368 LEU B O 1
ATOM 7930 N N . GLU B 1 369 ? 33.411 -44.449 -60.015 1.00 220.42 369 GLU B N 1
ATOM 7931 C CA . GLU B 1 369 ? 32.974 -43.073 -60.212 1.00 211.10 369 GLU B CA 1
ATOM 7932 C C . GLU B 1 369 ? 33.375 -42.554 -61.586 1.00 209.63 369 GLU B C 1
ATOM 7933 O O . GLU B 1 369 ? 32.642 -41.757 -62.182 1.00 211.49 369 GLU B O 1
ATOM 7939 N N . GLU B 1 370 ? 34.517 -43.004 -62.114 1.00 215.89 370 GLU B N 1
ATOM 7940 C CA . GLU B 1 370 ? 34.852 -42.694 -63.500 1.00 218.39 370 GLU B CA 1
ATOM 7941 C C . GLU B 1 370 ? 33.825 -43.290 -64.453 1.00 204.93 370 GLU B C 1
ATOM 7942 O O . GLU B 1 370 ? 33.459 -42.666 -65.456 1.00 191.88 370 GLU B O 1
ATOM 7948 N N . VAL B 1 371 ? 33.343 -44.497 -64.150 1.00 203.28 371 VAL B N 1
ATOM 7949 C CA . VAL B 1 371 ? 32.307 -45.116 -64.972 1.00 215.74 371 VAL B CA 1
ATOM 7950 C C . VAL B 1 371 ? 31.022 -44.297 -64.912 1.00 198.93 371 VAL B C 1
ATOM 7951 O O . VAL B 1 371 ? 30.355 -44.084 -65.932 1.00 210.59 371 VAL B O 1
ATOM 7955 N N . ILE B 1 372 ? 30.662 -43.816 -63.719 1.00 179.12 372 ILE B N 1
ATOM 7956 C CA . ILE B 1 372 ? 29.462 -42.993 -63.573 1.00 161.30 372 ILE B CA 1
ATOM 7957 C C . ILE B 1 372 ? 29.611 -41.688 -64.349 1.00 170.01 372 ILE B C 1
ATOM 7958 O O . ILE B 1 372 ? 28.654 -41.196 -64.964 1.00 152.23 372 ILE B O 1
ATOM 7963 N N . VAL B 1 373 ? 30.812 -41.108 -64.326 1.00 181.14 373 VAL B N 1
ATOM 7964 C CA . VAL B 1 373 ? 31.074 -39.884 -65.080 1.00 169.39 373 VAL B CA 1
ATOM 7965 C C . VAL B 1 373 ? 30.922 -40.141 -66.575 1.00 183.59 373 VAL B C 1
ATOM 7966 O O . VAL B 1 373 ? 30.317 -39.343 -67.301 1.00 174.93 373 VAL B O 1
ATOM 7970 N N . TYR B 1 374 ? 31.486 -41.254 -67.055 1.00 186.42 374 TYR B N 1
ATOM 7971 C CA . TYR B 1 374 ? 31.296 -41.667 -68.445 1.00 182.10 374 TYR B CA 1
ATOM 7972 C C . TYR B 1 374 ? 29.815 -41.752 -68.792 1.00 175.46 374 TYR B C 1
ATOM 7973 O O . TYR B 1 374 ? 29.364 -41.228 -69.819 1.00 181.30 374 TYR B O 1
ATOM 7982 N N . THR B 1 375 ? 29.051 -42.438 -67.940 1.00 154.43 375 THR B N 1
ATOM 7983 C CA . THR B 1 375 ? 27.617 -42.604 -68.150 1.00 161.18 375 THR B CA 1
ATOM 7984 C C . THR B 1 375 ? 26.915 -41.260 -68.295 1.00 173.36 375 THR B C 1
ATOM 7985 O O . THR B 1 375 ? 26.173 -41.026 -69.260 1.00 143.56 375 THR B O 1
ATOM 7989 N N . LYS B 1 376 ? 27.139 -40.365 -67.332 1.00 182.64 376 LYS B N 1
ATOM 7990 C CA . LYS B 1 376 ? 26.422 -39.097 -67.327 1.00 155.12 376 LYS B CA 1
ATOM 7991 C C . LYS B 1 376 ? 26.858 -38.203 -68.480 1.00 157.67 376 LYS B C 1
ATOM 7992 O O . LYS B 1 376 ? 26.030 -37.482 -69.045 1.00 164.19 376 LYS B O 1
ATOM 7998 N N . GLU B 1 377 ? 28.138 -38.252 -68.863 1.00 157.13 377 GLU B N 1
ATOM 7999 C CA . GLU B 1 377 ? 28.581 -37.505 -70.036 1.00 176.52 377 GLU B CA 1
ATOM 8000 C C . GLU B 1 377 ? 27.908 -38.016 -71.302 1.00 183.76 377 GLU B C 1
ATOM 8001 O O . GLU B 1 377 ? 27.485 -37.222 -72.150 1.00 173.50 377 GLU B O 1
ATOM 8007 N N . SER B 1 378 ? 27.798 -39.339 -71.451 1.00 172.02 378 SER B N 1
ATOM 8008 C CA . SER B 1 378 ? 27.119 -39.890 -72.620 1.00 154.01 378 SER B CA 1
ATOM 8009 C C . SER B 1 378 ? 25.660 -39.450 -72.659 1.00 155.14 378 SER B C 1
ATOM 8010 O O . SER B 1 378 ? 25.155 -39.002 -73.699 1.00 195.63 378 SER B O 1
ATOM 8013 N N . LEU B 1 379 ? 24.970 -39.555 -71.523 1.00 143.39 379 LEU B N 1
ATOM 8014 C CA . LEU B 1 379 ? 23.561 -39.178 -71.485 1.00 152.59 379 LEU B CA 1
ATOM 8015 C C . LEU B 1 379 ? 23.373 -37.686 -71.737 1.00 163.91 379 LEU B C 1
ATOM 8016 O O . LEU B 1 379 ? 22.374 -37.277 -72.340 1.00 147.77 379 LEU B O 1
ATOM 8021 N N . LYS B 1 380 ? 24.314 -36.857 -71.280 1.00 172.36 380 LYS B N 1
ATOM 8022 C CA . LYS B 1 380 ? 24.244 -35.432 -71.586 1.00 186.63 380 LYS B CA 1
ATOM 8023 C C . LYS B 1 380 ? 24.480 -35.174 -73.068 1.00 193.89 380 LYS B C 1
ATOM 8024 O O . LYS B 1 380 ? 23.842 -34.296 -73.660 1.00 214.17 380 LYS B O 1
ATOM 8030 N N . SER B 1 381 ? 25.402 -35.919 -73.682 1.00 172.28 381 SER B N 1
ATOM 8031 C CA . SER B 1 381 ? 25.637 -35.756 -75.111 1.00 174.07 381 SER B CA 1
ATOM 8032 C C . SER B 1 381 ? 24.405 -36.139 -75.918 1.00 165.15 381 SER B C 1
ATOM 8033 O O . SER B 1 381 ? 24.150 -35.555 -76.976 1.00 162.34 381 SER B O 1
ATOM 8036 N N . ARG B 1 382 ? 23.625 -37.105 -75.435 1.00 176.40 382 ARG B N 1
ATOM 8037 C CA . ARG B 1 382 ? 22.390 -37.453 -76.128 1.00 183.32 382 ARG B CA 1
ATOM 8038 C C . ARG B 1 382 ? 21.259 -36.459 -75.877 1.00 158.29 382 ARG B C 1
ATOM 8039 O O . ARG B 1 382 ? 20.214 -36.563 -76.526 1.00 153.01 382 ARG B O 1
ATOM 8047 N N . LEU B 1 383 ? 21.433 -35.509 -74.956 1.00 157.08 383 LEU B N 1
ATOM 8048 C CA . LEU B 1 383 ? 20.428 -34.485 -74.650 1.00 162.25 383 LEU B CA 1
ATOM 8049 C C . LEU B 1 383 ? 21.120 -33.127 -74.680 1.00 176.73 383 LEU B C 1
ATOM 8050 O O . LEU B 1 383 ? 21.555 -32.645 -73.634 1.00 207.45 383 LEU B O 1
ATOM 8055 N N . VAL B 1 384 ? 21.201 -32.491 -75.846 1.00 162.25 384 VAL B N 1
ATOM 8056 C CA . VAL B 1 384 ? 21.920 -31.226 -75.961 1.00 182.17 384 VAL B CA 1
ATOM 8057 C C . VAL B 1 384 ? 20.913 -30.088 -75.807 1.00 180.55 384 VAL B C 1
ATOM 8058 O O . VAL B 1 384 ? 20.263 -29.677 -76.768 1.00 165.48 384 VAL B O 1
ATOM 8062 N N . ASP B 1 385 ? 20.740 -29.631 -74.567 1.00 195.64 385 ASP B N 1
ATOM 8063 C CA . ASP B 1 385 ? 20.146 -28.346 -74.208 1.00 178.37 385 ASP B CA 1
ATOM 8064 C C . ASP B 1 385 ? 20.364 -28.189 -72.711 1.00 155.30 385 ASP B C 1
ATOM 8065 O O . ASP B 1 385 ? 21.197 -28.896 -72.135 1.00 163.39 385 ASP B O 1
ATOM 8070 N N . LEU B 1 386 ? 19.649 -27.265 -72.067 1.00 162.18 386 LEU B N 1
ATOM 8071 C CA . LEU B 1 386 ? 19.460 -27.405 -70.626 1.00 176.38 386 LEU B CA 1
ATOM 8072 C C . LEU B 1 386 ? 18.917 -28.785 -70.267 1.00 162.44 386 LEU B C 1
ATOM 8073 O O . LEU B 1 386 ? 18.991 -29.188 -69.100 1.00 171.22 386 LEU B O 1
ATOM 8078 N N . ASP B 1 387 ? 18.379 -29.511 -71.254 1.00 136.62 387 ASP B N 1
ATOM 8079 C CA . ASP B 1 387 ? 18.018 -30.917 -71.098 1.00 126.00 387 ASP B CA 1
ATOM 8080 C C . ASP B 1 387 ? 19.124 -31.740 -70.448 1.00 127.60 387 ASP B C 1
ATOM 8081 O O . ASP B 1 387 ? 18.847 -32.802 -69.881 1.00 119.28 387 ASP B O 1
ATOM 8086 N N . GLU B 1 388 ? 20.382 -31.296 -70.557 1.00 122.13 388 GLU B N 1
ATOM 8087 C CA . GLU B 1 388 ? 21.481 -32.027 -69.933 1.00 134.09 388 GLU B CA 1
ATOM 8088 C C . GLU B 1 388 ? 21.244 -32.211 -68.440 1.00 137.13 388 GLU B C 1
ATOM 8089 O O . GLU B 1 388 ? 21.564 -33.265 -67.877 1.00 139.37 388 GLU B O 1
ATOM 8095 N N . ASN B 1 389 ? 20.655 -31.208 -67.785 1.00 152.24 389 ASN B N 1
ATOM 8096 C CA . ASN B 1 389 ? 20.408 -31.313 -66.352 1.00 145.06 389 ASN B CA 1
ATOM 8097 C C . ASN B 1 389 ? 19.442 -32.441 -66.012 1.00 133.74 389 ASN B C 1
ATOM 8098 O O . ASN B 1 389 ? 19.364 -32.847 -64.847 1.00 150.29 389 ASN B O 1
ATOM 8103 N N . LEU B 1 390 ? 18.721 -32.969 -67.004 1.00 115.70 390 LEU B N 1
ATOM 8104 C CA . LEU B 1 390 ? 17.863 -34.125 -66.772 1.00 140.57 390 LEU B CA 1
ATOM 8105 C C . LEU B 1 390 ? 18.655 -35.370 -66.396 1.00 148.23 390 LEU B C 1
ATOM 8106 O O . LEU B 1 390 ? 18.095 -36.280 -65.772 1.00 111.77 390 LEU B O 1
ATOM 8111 N N . VAL B 1 391 ? 19.939 -35.439 -66.761 1.00 154.35 391 VAL B N 1
ATOM 8112 C CA . VAL B 1 391 ? 20.767 -36.543 -66.289 1.00 138.31 391 VAL B CA 1
ATOM 8113 C C . VAL B 1 391 ? 20.952 -36.476 -64.779 1.00 144.17 391 VAL B C 1
ATOM 8114 O O . VAL B 1 391 ? 21.242 -37.497 -64.144 1.00 155.73 391 VAL B O 1
ATOM 8118 N N . GLU B 1 392 ? 20.794 -35.292 -64.183 1.00 140.96 392 GLU B N 1
ATOM 8119 C CA . GLU B 1 392 ? 20.810 -35.176 -62.732 1.00 139.70 392 GLU B CA 1
ATOM 8120 C C . GLU B 1 392 ? 19.584 -35.805 -62.095 1.00 149.91 392 GLU B C 1
ATOM 8121 O O . GLU B 1 392 ? 19.483 -35.829 -60.863 1.00 188.11 392 GLU B O 1
ATOM 8127 N N . LYS B 1 393 ? 18.653 -36.297 -62.915 1.00 125.27 393 LYS B N 1
ATOM 8128 C CA . LYS B 1 393 ? 17.491 -37.036 -62.450 1.00 124.60 393 LYS B CA 1
ATOM 8129 C C . LYS B 1 393 ? 17.849 -38.464 -62.046 1.00 154.76 393 LYS B C 1
ATOM 8130 O O . LYS B 1 393 ? 17.082 -39.115 -61.334 1.00 136.62 393 LYS B O 1
ATOM 8136 N N . ILE B 1 394 ? 19.000 -38.956 -62.449 1.00 177.59 394 ILE B N 1
ATOM 8137 C CA . ILE B 1 394 ? 19.399 -40.321 -62.134 1.00 165.81 394 ILE B CA 1
ATOM 8138 C C . ILE B 1 394 ? 20.161 -40.344 -60.818 1.00 166.44 394 ILE B C 1
ATOM 8139 O O . ILE B 1 394 ? 20.970 -39.453 -60.532 1.00 188.32 394 ILE B O 1
ATOM 8144 N N . ASP B 1 395 ? 19.908 -41.375 -60.017 1.00 163.44 395 ASP B N 1
ATOM 8145 C CA . ASP B 1 395 ? 20.741 -41.722 -58.876 1.00 162.64 395 ASP B CA 1
ATOM 8146 C C . ASP B 1 395 ? 21.610 -42.916 -59.245 1.00 149.16 395 ASP B C 1
ATOM 8147 O O . ASP B 1 395 ? 21.224 -43.742 -60.071 1.00 150.30 395 ASP B O 1
ATOM 8152 N N . PHE B 1 396 ? 22.785 -43.006 -58.625 1.00 154.81 396 PHE B N 1
ATOM 8153 C CA . PHE B 1 396 ? 23.730 -44.086 -58.888 1.00 135.00 396 PHE B CA 1
ATOM 8154 C C . PHE B 1 396 ? 24.146 -44.744 -57.582 1.00 170.18 396 PHE B C 1
ATOM 8155 O O . PHE B 1 396 ? 24.570 -44.056 -56.648 1.00 204.13 396 PHE B O 1
ATOM 8163 N N . LEU B 1 397 ? 24.040 -46.068 -57.522 1.00 184.34 397 LEU B N 1
ATOM 8164 C CA . LEU B 1 397 ? 24.653 -46.855 -56.456 1.00 163.59 397 LEU B CA 1
ATOM 8165 C C . LEU B 1 397 ? 25.617 -47.871 -57.059 1.00 174.93 397 LEU B C 1
ATOM 8166 O O . LEU B 1 397 ? 25.630 -48.102 -58.269 1.00 190.05 397 LEU B O 1
ATOM 8171 N N . CYS B 1 398 ? 26.431 -48.485 -56.198 1.00 163.41 398 CYS B N 1
ATOM 8172 C CA . CYS B 1 398 ? 27.361 -49.544 -56.593 1.00 177.37 398 CYS B CA 1
ATOM 8173 C C . CYS B 1 398 ? 27.243 -50.694 -55.602 1.00 223.89 398 CYS B C 1
ATOM 8174 O O . CYS B 1 398 ? 27.620 -50.549 -54.435 1.00 262.94 398 CYS B O 1
ATOM 8177 N N . VAL B 1 399 ? 26.730 -51.835 -56.062 1.00 218.98 399 VAL B N 1
ATOM 8178 C CA . VAL B 1 399 ? 26.588 -53.013 -55.216 1.00 209.80 399 VAL B CA 1
ATOM 8179 C C . VAL B 1 399 ? 27.264 -54.198 -55.891 1.00 198.94 399 VAL B C 1
ATOM 8180 O O . VAL B 1 399 ? 27.413 -54.242 -57.117 1.00 192.03 399 VAL B O 1
ATOM 8184 N N . SER B 1 400 ? 27.691 -55.157 -55.073 1.00 218.83 400 SER B N 1
ATOM 8185 C CA . SER B 1 400 ? 28.238 -56.426 -55.543 1.00 227.08 400 SER B CA 1
ATOM 8186 C C . SER B 1 400 ? 27.360 -57.539 -54.984 1.00 219.29 400 SER B C 1
ATOM 8187 O O . SER B 1 400 ? 27.341 -57.767 -53.769 1.00 218.78 400 SER B O 1
ATOM 8190 N N . ALA B 1 401 ? 26.630 -58.224 -55.867 1.00 225.34 401 ALA B N 1
ATOM 8191 C CA . ALA B 1 401 ? 25.673 -59.228 -55.414 1.00 216.75 401 ALA B CA 1
ATOM 8192 C C . ALA B 1 401 ? 26.360 -60.419 -54.757 1.00 230.96 401 ALA B C 1
ATOM 8193 O O . ALA B 1 401 ? 25.789 -61.043 -53.851 1.00 227.11 401 ALA B O 1
ATOM 8195 N N . LYS B 1 402 ? 27.577 -60.747 -55.199 1.00 238.83 402 LYS B N 1
ATOM 8196 C CA . LYS B 1 402 ? 28.254 -61.936 -54.692 1.00 246.03 402 LYS B CA 1
ATOM 8197 C C . LYS B 1 402 ? 28.462 -61.859 -53.185 1.00 241.59 402 LYS B C 1
ATOM 8198 O O . LYS B 1 402 ? 28.225 -62.837 -52.470 1.00 259.92 402 LYS B O 1
ATOM 8204 N N . MET B 1 403 ? 28.878 -60.697 -52.681 1.00 218.61 403 MET B N 1
ATOM 8205 C CA . MET B 1 403 ? 29.193 -60.567 -51.261 1.00 217.21 403 MET B CA 1
ATOM 8206 C C . MET B 1 403 ? 27.957 -60.792 -50.392 1.00 231.82 403 MET B C 1
ATOM 8207 O O . MET B 1 403 ? 27.989 -61.566 -49.420 1.00 253.05 403 MET B O 1
ATOM 8212 N N . ALA B 1 404 ? 26.852 -60.123 -50.732 1.00 231.34 404 ALA B N 1
ATOM 8213 C CA . ALA B 1 404 ? 25.634 -60.248 -49.940 1.00 240.47 404 ALA B CA 1
ATOM 8214 C C . ALA B 1 404 ? 25.048 -61.648 -50.039 1.00 251.27 404 ALA B C 1
ATOM 8215 O O . ALA B 1 404 ? 24.572 -62.197 -49.039 1.00 249.09 404 ALA B O 1
ATOM 8217 N N . SER B 1 405 ? 25.063 -62.241 -51.237 1.00 256.86 405 SER B N 1
ATOM 8218 C CA . SER B 1 405 ? 24.594 -63.616 -51.360 1.00 254.59 405 SER B CA 1
ATOM 8219 C C . SER B 1 405 ? 25.467 -64.578 -50.560 1.00 266.35 405 SER B C 1
ATOM 8220 O O . SER B 1 405 ? 24.963 -65.574 -50.027 1.00 280.63 405 SER B O 1
ATOM 8223 N N . ASP B 1 406 ? 26.768 -64.295 -50.453 1.00 258.98 406 ASP B N 1
ATOM 8224 C CA . ASP B 1 406 ? 27.668 -65.169 -49.707 1.00 244.38 406 ASP B CA 1
ATOM 8225 C C . ASP B 1 406 ? 27.389 -65.110 -48.212 1.00 251.11 406 ASP B C 1
ATOM 8226 O O . ASP B 1 406 ? 27.344 -66.145 -47.541 1.00 260.02 406 ASP B O 1
ATOM 8231 N N . PHE B 1 407 ? 27.208 -63.902 -47.675 1.00 269.90 407 PHE B N 1
ATOM 8232 C CA . PHE B 1 407 ? 27.124 -63.730 -46.223 1.00 292.88 407 PHE B CA 1
ATOM 8233 C C . PHE B 1 407 ? 25.945 -64.474 -45.599 1.00 300.02 407 PHE B C 1
ATOM 8234 O O . PHE B 1 407 ? 26.051 -64.945 -44.461 1.00 320.23 407 PHE B O 1
ATOM 8242 N N . TYR B 1 408 ? 24.817 -64.584 -46.305 1.00 296.66 408 TYR B N 1
ATOM 8243 C CA . TYR B 1 408 ? 23.652 -65.238 -45.712 1.00 316.15 408 TYR B CA 1
ATOM 8244 C C . TYR B 1 408 ? 23.935 -66.703 -45.409 1.00 338.13 408 TYR B C 1
ATOM 8245 O O . TYR B 1 408 ? 23.692 -67.178 -44.294 1.00 389.71 408 TYR B O 1
ATOM 8254 N N . LYS B 1 409 ? 24.461 -67.432 -46.388 1.00 318.12 409 LYS B N 1
ATOM 8255 C CA . LYS B 1 409 ? 24.638 -68.871 -46.256 1.00 286.23 409 LYS B CA 1
ATOM 8256 C C . LYS B 1 409 ? 26.022 -69.369 -46.646 1.00 265.96 409 LYS B C 1
ATOM 8257 O O . LYS B 1 409 ? 26.424 -70.440 -46.173 1.00 252.30 409 LYS B O 1
ATOM 8263 N N . GLY B 1 410 ? 26.777 -68.626 -47.441 1.00 271.18 410 GLY B N 1
ATOM 8264 C CA . GLY B 1 410 ? 28.010 -69.111 -48.030 1.00 250.03 410 GLY B CA 1
ATOM 8265 C C . GLY B 1 410 ? 29.241 -68.881 -47.180 1.00 229.20 410 GLY B C 1
ATOM 8266 O O . GLY B 1 410 ? 29.182 -68.834 -45.947 1.00 215.03 410 GLY B O 1
ATOM 8267 N N . LEU B 1 411 ? 30.378 -68.728 -47.864 1.00 231.53 411 LEU B N 1
ATOM 8268 C CA . LEU B 1 411 ? 31.689 -68.764 -47.226 1.00 239.26 411 LEU B CA 1
ATOM 8269 C C . LEU B 1 411 ? 32.111 -67.428 -46.630 1.00 258.97 411 LEU B C 1
ATOM 8270 O O . LEU B 1 411 ? 33.024 -67.402 -45.797 1.00 292.07 411 LEU B O 1
ATOM 8275 N N . ALA B 1 412 ? 31.488 -66.323 -47.036 1.00 263.12 412 ALA B N 1
ATOM 8276 C CA . ALA B 1 412 ? 31.921 -64.999 -46.594 1.00 275.71 412 ALA B CA 1
ATOM 8277 C C . ALA B 1 412 ? 31.350 -64.706 -45.206 1.00 292.09 412 ALA B C 1
ATOM 8278 O O . ALA B 1 412 ? 30.484 -63.852 -45.012 1.00 277.22 412 ALA B O 1
ATOM 8280 N N . SER B 1 413 ? 31.855 -65.453 -44.221 1.00 320.89 413 SER B N 1
ATOM 8281 C CA . SER B 1 413 ? 31.597 -65.091 -42.834 1.00 331.64 413 SER B CA 1
ATOM 8282 C C . SER B 1 413 ? 32.312 -63.803 -42.457 1.00 335.93 413 SER B C 1
ATOM 8283 O O . SER B 1 413 ? 31.893 -63.125 -41.512 1.00 353.73 413 SER B O 1
ATOM 8286 N N . LYS B 1 414 ? 33.378 -63.455 -43.174 1.00 328.12 414 LYS B N 1
ATOM 8287 C CA . LYS B 1 414 ? 33.926 -62.110 -43.099 1.00 306.14 414 LYS B CA 1
ATOM 8288 C C . LYS B 1 414 ? 32.903 -61.117 -43.636 1.00 288.17 414 LYS B C 1
ATOM 8289 O O . LYS B 1 414 ? 32.082 -61.445 -44.497 1.00 287.89 414 LYS B O 1
ATOM 8295 N N . GLU B 1 415 ? 32.947 -59.895 -43.115 1.00 282.82 415 GLU B N 1
ATOM 8296 C CA . GLU B 1 415 ? 31.856 -58.949 -43.345 1.00 275.59 415 GLU B CA 1
ATOM 8297 C C . GLU B 1 415 ? 31.845 -58.513 -44.804 1.00 274.78 415 GLU B C 1
ATOM 8298 O O . GLU B 1 415 ? 32.642 -57.673 -45.228 1.00 258.92 415 GLU B O 1
ATOM 8304 N N . SER B 1 416 ? 30.922 -59.092 -45.578 1.00 278.92 416 SER B N 1
ATOM 8305 C CA . SER B 1 416 ? 30.756 -58.773 -46.988 1.00 263.64 416 SER B CA 1
ATOM 8306 C C . SER B 1 416 ? 29.498 -57.972 -47.310 1.00 239.32 416 SER B C 1
ATOM 8307 O O . SER B 1 416 ? 29.440 -57.360 -48.380 1.00 264.93 416 SER B O 1
ATOM 8310 N N . LEU B 1 417 ? 28.497 -57.957 -46.426 1.00 219.86 417 LEU B N 1
ATOM 8311 C CA . LEU B 1 417 ? 27.380 -57.029 -46.591 1.00 216.95 417 LEU B CA 1
ATOM 8312 C C . LEU B 1 417 ? 27.865 -55.591 -46.735 1.00 232.12 417 LEU B C 1
ATOM 8313 O O . LEU B 1 417 ? 27.544 -54.911 -47.716 1.00 225.80 417 LEU B O 1
ATOM 8318 N N . GLN B 1 418 ? 28.647 -55.114 -45.778 1.00 228.51 418 GLN B N 1
ATOM 8319 C CA . GLN B 1 418 ? 29.376 -53.887 -46.034 1.00 217.27 418 GLN B CA 1
ATOM 8320 C C . GLN B 1 418 ? 30.603 -54.202 -46.885 1.00 210.73 418 GLN B C 1
ATOM 8321 O O . GLN B 1 418 ? 31.063 -55.345 -46.947 1.00 228.47 418 GLN B O 1
ATOM 8327 N N . LYS B 1 419 ? 31.112 -53.175 -47.565 1.00 209.18 419 LYS B N 1
ATOM 8328 C CA . LYS B 1 419 ? 32.121 -53.226 -48.628 1.00 214.30 419 LYS B CA 1
ATOM 8329 C C . LYS B 1 419 ? 31.504 -53.702 -49.940 1.00 232.09 419 LYS B C 1
ATOM 8330 O O . LYS B 1 419 ? 32.217 -53.781 -50.948 1.00 238.97 419 LYS B O 1
ATOM 8336 N N . SER B 1 420 ? 30.213 -54.029 -49.962 1.00 223.64 420 SER B N 1
ATOM 8337 C CA . SER B 1 420 ? 29.496 -54.366 -51.185 1.00 208.46 420 SER B CA 1
ATOM 8338 C C . SER B 1 420 ? 28.539 -53.266 -51.610 1.00 190.78 420 SER B C 1
ATOM 8339 O O . SER B 1 420 ? 28.558 -52.837 -52.768 1.00 193.97 420 SER B O 1
ATOM 8342 N N . GLY B 1 421 ? 27.703 -52.791 -50.690 1.00 197.78 421 GLY B N 1
ATOM 8343 C CA . GLY B 1 421 ? 26.707 -51.779 -50.975 1.00 211.86 421 GLY B CA 1
ATOM 8344 C C . GLY B 1 421 ? 25.282 -52.280 -50.927 1.00 197.37 421 GLY B C 1
ATOM 8345 O O . GLY B 1 421 ? 24.356 -51.475 -51.095 1.00 207.67 421 GLY B O 1
ATOM 8346 N N . MET B 1 422 ? 25.074 -53.580 -50.706 1.00 174.30 422 MET B N 1
ATOM 8347 C CA . MET B 1 422 ? 23.725 -54.137 -50.726 1.00 171.56 422 MET B CA 1
ATOM 8348 C C . MET B 1 422 ? 22.907 -53.667 -49.530 1.00 174.60 422 MET B C 1
ATOM 8349 O O . MET B 1 422 ? 21.690 -53.479 -49.638 1.00 172.94 422 MET B O 1
ATOM 8354 N N . GLN B 1 423 ? 23.554 -53.491 -48.377 1.00 194.49 423 GLN B N 1
ATOM 8355 C CA . GLN B 1 423 ? 22.875 -52.900 -47.229 1.00 218.42 423 GLN B CA 1
ATOM 8356 C C . GLN B 1 423 ? 22.367 -51.503 -47.566 1.00 208.28 423 GLN B C 1
ATOM 8357 O O . GLN B 1 423 ? 21.213 -51.156 -47.281 1.00 204.37 423 GLN B O 1
ATOM 8363 N N . GLU B 1 424 ? 23.220 -50.693 -48.197 1.00 195.16 424 GLU B N 1
ATOM 8364 C CA . GLU B 1 424 ? 22.832 -49.339 -48.575 1.00 181.54 424 GLU B CA 1
ATOM 8365 C C . GLU B 1 424 ? 21.726 -49.355 -49.622 1.00 176.40 424 GLU B C 1
ATOM 8366 O O . GLU B 1 424 ? 20.818 -48.519 -49.591 1.00 176.11 424 GLU B O 1
ATOM 8372 N N . PHE B 1 425 ? 21.795 -50.298 -50.562 1.00 170.75 425 PHE B N 1
ATOM 8373 C CA . PHE B 1 425 ? 20.761 -50.423 -51.585 1.00 162.66 425 PHE B CA 1
ATOM 8374 C C . PHE B 1 425 ? 19.414 -50.776 -50.961 1.00 161.10 425 PHE B C 1
ATOM 8375 O O . PHE B 1 425 ? 18.371 -50.228 -51.346 1.00 157.64 425 PHE B O 1
ATOM 8383 N N . GLU B 1 426 ? 19.422 -51.689 -49.988 1.00 169.25 426 GLU B N 1
ATOM 8384 C CA . GLU B 1 426 ? 18.196 -52.042 -49.281 1.00 172.85 426 GLU B CA 1
ATOM 8385 C C . GLU B 1 426 ? 17.647 -50.847 -48.510 1.00 176.94 426 GLU B C 1
ATOM 8386 O O . GLU B 1 426 ? 16.433 -50.599 -48.508 1.00 171.71 426 GLU B O 1
ATOM 8392 N N . ASN B 1 427 ? 18.530 -50.096 -47.846 1.00 192.62 427 ASN B N 1
ATOM 8393 C CA . ASN B 1 427 ? 18.100 -48.886 -47.153 1.00 202.55 427 ASN B CA 1
ATOM 8394 C C . ASN B 1 427 ? 17.477 -47.889 -48.123 1.00 183.35 427 ASN B C 1
ATOM 8395 O O . ASN B 1 427 ? 16.457 -47.267 -47.814 1.00 175.63 427 ASN B O 1
ATOM 8400 N N . TYR B 1 428 ? 18.083 -47.730 -49.301 1.00 175.88 428 TYR B N 1
ATOM 8401 C CA . TYR B 1 428 ? 17.541 -46.852 -50.334 1.00 173.83 428 TYR B CA 1
ATOM 8402 C C . TYR B 1 428 ? 16.131 -47.279 -50.728 1.00 154.80 428 TYR B C 1
ATOM 8403 O O . TYR B 1 428 ? 15.203 -46.457 -50.774 1.00 157.18 428 TYR B O 1
ATOM 8412 N N . LEU B 1 429 ? 15.959 -48.566 -51.033 1.00 156.27 429 LEU B N 1
ATOM 8413 C CA . LEU B 1 429 ? 14.657 -49.052 -51.478 1.00 172.71 429 LEU B CA 1
ATOM 8414 C C . LEU B 1 429 ? 13.597 -48.868 -50.400 1.00 171.14 429 LEU B C 1
ATOM 8415 O O . LEU B 1 429 ? 12.456 -48.497 -50.700 1.00 153.47 429 LEU B O 1
ATOM 8420 N N . PHE B 1 430 ? 13.953 -49.114 -49.135 1.00 173.12 430 PHE B N 1
ATOM 8421 C CA . PHE B 1 430 ? 12.984 -48.910 -48.061 1.00 174.84 430 PHE B CA 1
ATOM 8422 C C . PHE B 1 430 ? 12.708 -47.433 -47.813 1.00 181.86 430 PHE B C 1
ATOM 8423 O O . PHE B 1 430 ? 11.597 -47.073 -47.405 1.00 175.53 430 PHE B O 1
ATOM 8431 N N . ASN B 1 431 ? 13.697 -46.567 -48.045 1.00 181.49 431 ASN B N 1
ATOM 8432 C CA . ASN B 1 431 ? 13.465 -45.131 -47.931 1.00 184.87 431 ASN B CA 1
ATOM 8433 C C . ASN B 1 431 ? 12.500 -44.649 -49.001 1.00 207.26 431 ASN B C 1
ATOM 8434 O O . ASN B 1 431 ? 11.717 -43.720 -48.770 1.00 227.87 431 ASN B O 1
ATOM 8439 N N . GLU B 1 432 ? 12.546 -45.265 -50.180 1.00 189.31 432 GLU B N 1
ATOM 8440 C CA . GLU B 1 432 ? 11.632 -44.888 -51.254 1.00 178.13 432 GLU B CA 1
ATOM 8441 C C . GLU B 1 432 ? 10.171 -45.197 -50.933 1.00 180.10 432 GLU B C 1
ATOM 8442 O O . GLU B 1 432 ? 9.291 -44.943 -51.761 1.00 179.32 432 GLU B O 1
ATOM 8448 N N . LEU B 1 433 ? 9.889 -45.736 -49.745 1.00 187.64 433 LEU B N 1
ATOM 8449 C CA . LEU B 1 433 ? 8.513 -45.883 -49.286 1.00 185.13 433 LEU B CA 1
ATOM 8450 C C . LEU B 1 433 ? 8.142 -44.887 -48.191 1.00 205.15 433 LEU B C 1
ATOM 8451 O O . LEU B 1 433 ? 7.095 -45.046 -47.554 1.00 189.11 433 LEU B O 1
ATOM 8456 N N . TYR B 1 434 ? 8.986 -43.886 -47.931 1.00 229.61 434 TYR B N 1
ATOM 8457 C CA . TYR B 1 434 ? 8.452 -42.597 -47.489 1.00 240.98 434 TYR B CA 1
ATOM 8458 C C . TYR B 1 434 ? 9.038 -41.436 -48.278 1.00 231.87 434 TYR B C 1
ATOM 8459 O O . TYR B 1 434 ? 8.317 -40.483 -48.589 1.00 232.16 434 TYR B O 1
ATOM 8468 N N . ALA B 1 435 ? 10.329 -41.492 -48.614 1.00 225.59 435 ALA B N 1
ATOM 8469 C CA . ALA B 1 435 ? 10.936 -40.442 -49.420 1.00 251.25 435 ALA B CA 1
ATOM 8470 C C . ALA B 1 435 ? 10.470 -40.503 -50.865 1.00 307.00 435 ALA B C 1
ATOM 8471 O O . ALA B 1 435 ? 10.511 -39.485 -51.562 1.00 383.03 435 ALA B O 1
ATOM 8473 N N . GLY B 1 436 ? 10.041 -41.674 -51.327 1.00 302.13 436 GLY B N 1
ATOM 8474 C CA . GLY B 1 436 ? 9.475 -41.768 -52.660 1.00 243.57 436 GLY B CA 1
ATOM 8475 C C . GLY B 1 436 ? 8.190 -40.967 -52.769 1.00 213.57 436 GLY B C 1
ATOM 8476 O O . GLY B 1 436 ? 7.436 -40.827 -51.803 1.00 198.20 436 GLY B O 1
ATOM 8477 N N . GLU B 1 437 ? 7.955 -40.423 -53.964 1.00 214.97 437 GLU B N 1
ATOM 8478 C CA . GLU B 1 437 ? 6.787 -39.577 -54.186 1.00 212.10 437 GLU B CA 1
ATOM 8479 C C . GLU B 1 437 ? 5.490 -40.306 -53.853 1.00 182.46 437 GLU B C 1
ATOM 8480 O O . GLU B 1 437 ? 4.564 -39.712 -53.287 1.00 173.78 437 GLU B O 1
ATOM 8486 N N . LYS B 1 438 ? 5.413 -41.598 -54.187 1.00 195.83 438 LYS B N 1
ATOM 8487 C CA . LYS B 1 438 ? 4.137 -42.305 -54.128 1.00 189.55 438 LYS B CA 1
ATOM 8488 C C . LYS B 1 438 ? 3.603 -42.393 -52.705 1.00 179.17 438 LYS B C 1
ATOM 8489 O O . LYS B 1 438 ? 2.397 -42.246 -52.481 1.00 165.21 438 LYS B O 1
ATOM 8495 N N . SER B 1 439 ? 4.479 -42.650 -51.733 1.00 208.70 439 SER B N 1
ATOM 8496 C CA . SER B 1 439 ? 4.029 -42.752 -50.348 1.00 208.33 439 SER B CA 1
ATOM 8497 C C . SER B 1 439 ? 3.434 -41.435 -49.865 1.00 172.66 439 SER B C 1
ATOM 8498 O O . SER B 1 439 ? 2.374 -41.419 -49.227 1.00 172.06 439 SER B O 1
ATOM 8501 N N . LYS B 1 440 ? 4.102 -40.319 -50.164 1.00 182.18 440 LYS B N 1
ATOM 8502 C CA . LYS B 1 440 ? 3.584 -39.016 -49.762 1.00 199.69 440 LYS B CA 1
ATOM 8503 C C . LYS B 1 440 ? 2.274 -38.703 -50.473 1.00 185.00 440 LYS B C 1
ATOM 8504 O O . LYS B 1 440 ? 1.355 -38.131 -49.874 1.00 177.57 440 LYS B O 1
ATOM 8510 N N . ILE B 1 441 ? 2.166 -39.082 -51.749 1.00 188.96 441 ILE B N 1
ATOM 8511 C CA . ILE B 1 441 ? 0.924 -38.871 -52.489 1.00 194.01 441 ILE B CA 1
ATOM 8512 C C . ILE B 1 441 ? -0.210 -39.671 -51.862 1.00 184.68 441 ILE B C 1
ATOM 8513 O O . ILE B 1 441 ? -1.339 -39.181 -51.723 1.00 179.56 441 ILE B O 1
ATOM 8518 N N . ALA B 1 442 ? 0.072 -40.916 -51.475 1.00 156.91 442 ALA B N 1
ATOM 8519 C CA . ALA B 1 442 ? -0.944 -41.749 -50.844 1.00 153.63 442 ALA B CA 1
ATOM 8520 C C . ALA B 1 442 ? -1.363 -41.177 -49.497 1.00 177.92 442 ALA B C 1
ATOM 8521 O O . ALA B 1 442 ? -2.551 -41.183 -49.158 1.00 186.72 442 ALA B O 1
ATOM 8523 N N . LEU B 1 443 ? -0.399 -40.686 -48.713 1.00 183.61 443 LEU B N 1
ATOM 8524 C CA . LEU B 1 443 ? -0.735 -40.049 -47.443 1.00 186.42 443 LEU B CA 1
ATOM 8525 C C . LEU B 1 443 ? -1.613 -38.825 -47.661 1.00 184.44 443 LEU B C 1
ATOM 8526 O O . LEU B 1 443 ? -2.573 -38.596 -46.916 1.00 198.18 443 LEU B O 1
ATOM 8531 N N . ARG B 1 444 ? -1.297 -38.026 -48.681 1.00 186.98 444 ARG B N 1
ATOM 8532 C CA . ARG B 1 444 ? -2.104 -36.848 -48.983 1.00 215.48 444 ARG B CA 1
ATOM 8533 C C . ARG B 1 444 ? -3.520 -37.243 -49.388 1.00 212.36 444 ARG B C 1
ATOM 8534 O O . ARG B 1 444 ? -4.499 -36.612 -48.964 1.00 226.72 444 ARG B O 1
ATOM 8542 N N . ALA B 1 445 ? -3.649 -38.293 -50.203 1.00 190.95 445 ALA B N 1
ATOM 8543 C CA . ALA B 1 445 ? -4.972 -38.768 -50.598 1.00 193.59 445 ALA B CA 1
ATOM 8544 C C . ALA B 1 445 ? -5.760 -39.270 -49.395 1.00 203.71 445 ALA B C 1
ATOM 8545 O O . ALA B 1 445 ? -6.964 -39.012 -49.278 1.00 211.19 445 ALA B O 1
ATOM 8547 N N . TYR B 1 446 ? -5.096 -39.996 -48.491 1.00 206.05 446 TYR B N 1
ATOM 8548 C CA . TYR B 1 446 ? -5.761 -40.478 -47.285 1.00 236.59 446 TYR B CA 1
ATOM 8549 C C . TYR B 1 446 ? -6.225 -39.315 -46.417 1.00 251.21 446 TYR B C 1
ATOM 8550 O O . TYR B 1 446 ? -7.326 -39.349 -45.852 1.00 268.89 446 TYR B O 1
ATOM 8559 N N . LYS B 1 447 ? -5.399 -38.273 -46.301 1.00 239.21 447 LYS B N 1
ATOM 8560 C CA . LYS B 1 447 ? -5.788 -37.113 -45.508 1.00 237.99 447 LYS B CA 1
ATOM 8561 C C . LYS B 1 447 ? -6.986 -36.403 -46.126 1.00 253.87 447 LYS B C 1
ATOM 8562 O O . LYS B 1 447 ? -7.897 -35.969 -45.409 1.00 275.69 447 LYS B O 1
ATOM 8568 N N . LYS B 1 448 ? -7.008 -36.279 -47.456 1.00 255.09 448 LYS B N 1
ATOM 8569 C CA . LYS B 1 448 ? -8.164 -35.670 -48.112 1.00 266.78 448 LYS B CA 1
ATOM 8570 C C . LYS B 1 448 ? -9.421 -36.510 -47.908 1.00 262.29 448 LYS B C 1
ATOM 8571 O O . LYS B 1 448 ? -10.509 -35.968 -47.673 1.00 279.53 448 LYS B O 1
ATOM 8577 N N . GLU B 1 449 ? -9.290 -37.836 -47.998 1.00 245.48 449 GLU B N 1
ATOM 8578 C CA . GLU B 1 449 ? -10.431 -38.713 -47.753 1.00 264.64 449 GLU B CA 1
ATOM 8579 C C . GLU B 1 449 ? -10.959 -38.549 -46.334 1.00 279.95 449 GLU B C 1
ATOM 8580 O O . GLU B 1 449 ? -12.176 -38.503 -46.117 1.00 294.62 449 GLU B O 1
ATOM 8586 N N . LEU B 1 450 ? -10.058 -38.469 -45.354 1.00 275.01 450 LEU B N 1
ATOM 8587 C CA . LEU B 1 450 ? -10.495 -38.293 -43.973 1.00 275.75 450 LEU B CA 1
ATOM 8588 C C . LEU B 1 450 ? -11.157 -36.936 -43.774 1.00 298.07 450 LEU B C 1
ATOM 8589 O O . LEU B 1 450 ? -12.167 -36.834 -43.072 1.00 314.27 450 LEU B O 1
ATOM 8594 N N . HIS B 1 451 ? -10.618 -35.887 -44.403 1.00 304.71 451 HIS B N 1
ATOM 8595 C CA . HIS B 1 451 ? -11.255 -34.573 -44.341 1.00 320.14 451 HIS B CA 1
ATOM 8596 C C . HIS B 1 451 ? -12.667 -34.610 -44.914 1.00 324.16 451 HIS B C 1
ATOM 8597 O O . HIS B 1 451 ? -13.600 -34.046 -44.330 1.00 332.81 451 HIS B O 1
ATOM 8604 N N . LEU B 1 452 ? -12.848 -35.282 -46.052 1.00 317.79 452 LEU B N 1
ATOM 8605 C CA . LEU B 1 452 ? -14.158 -35.280 -46.697 1.00 326.78 452 LEU B CA 1
ATOM 8606 C C . LEU B 1 452 ? -15.160 -36.140 -45.932 1.00 345.45 452 LEU B C 1
ATOM 8607 O O . LEU B 1 452 ? -16.334 -35.770 -45.806 1.00 363.85 452 LEU B O 1
ATOM 8612 N N . GLU B 1 453 ? -14.721 -37.287 -45.405 1.00 342.64 453 GLU B N 1
ATOM 8613 C CA . GLU B 1 453 ? -15.605 -38.083 -44.558 1.00 354.45 453 GLU B CA 1
ATOM 8614 C C . GLU B 1 453 ? -15.950 -37.336 -43.275 1.00 376.04 453 GLU B C 1
ATOM 8615 O O . GLU B 1 453 ? -17.067 -37.452 -42.760 1.00 401.07 453 GLU B O 1
ATOM 8621 N N . LEU B 1 454 ? -15.003 -36.555 -42.750 1.00 376.24 454 LEU B N 1
ATOM 8622 C CA . LEU B 1 454 ? -15.281 -35.710 -41.595 1.00 364.45 454 LEU B CA 1
ATOM 8623 C C . LEU B 1 454 ? -16.338 -34.665 -41.922 1.00 373.88 454 LEU B C 1
ATOM 8624 O O . LEU B 1 454 ? -17.232 -34.397 -41.112 1.00 393.69 454 LEU B O 1
ATOM 8629 N N . LYS B 1 455 ? -16.245 -34.059 -43.106 1.00 363.68 455 LYS B N 1
ATOM 8630 C CA . LYS B 1 455 ? -17.261 -33.100 -43.529 1.00 358.61 455 LYS B CA 1
ATOM 8631 C C . LYS B 1 455 ? -18.624 -33.770 -43.670 1.00 385.17 455 LYS B C 1
ATOM 8632 O O . LYS B 1 455 ? -19.653 -33.190 -43.303 1.00 387.85 455 LYS B O 1
ATOM 8638 N N . ASN B 1 456 ? -18.648 -34.995 -44.201 1.00 408.17 456 ASN B N 1
ATOM 8639 C CA . ASN B 1 456 ? -19.905 -35.731 -44.313 1.00 413.83 456 ASN B CA 1
ATOM 8640 C C . ASN B 1 456 ? -20.506 -36.018 -42.940 1.00 433.25 456 ASN B C 1
ATOM 8641 O O . ASN B 1 456 ? -21.718 -35.875 -42.740 1.00 490.94 456 ASN B O 1
ATOM 8646 N N . ILE B 1 457 ? -19.672 -36.426 -41.983 1.00 415.46 457 ILE B N 1
ATOM 8647 C CA . ILE B 1 457 ? -20.156 -36.693 -40.631 1.00 402.75 457 ILE B CA 1
ATOM 8648 C C . ILE B 1 457 ? -20.655 -35.409 -39.978 1.00 414.64 457 ILE B C 1
ATOM 8649 O O . ILE B 1 457 ? -21.646 -35.417 -39.234 1.00 432.03 457 ILE B O 1
ATOM 8654 N N . LEU B 1 458 ? -19.977 -34.290 -40.238 1.00 411.84 458 LEU B N 1
ATOM 8655 C CA . LEU B 1 458 ? -20.464 -32.999 -39.762 1.00 407.82 458 LEU B CA 1
ATOM 8656 C C . LEU B 1 458 ? -21.845 -32.698 -40.328 1.00 420.56 458 LEU B C 1
ATOM 8657 O O . LEU B 1 458 ? -22.757 -32.308 -39.594 1.00 437.37 458 LEU B O 1
ATOM 8662 N N . SER B 1 459 ? -22.015 -32.869 -41.640 1.00 424.63 459 SER B N 1
ATOM 8663 C CA . SER B 1 459 ? -23.322 -32.641 -42.253 1.00 433.59 459 SER B CA 1
ATOM 8664 C C . SER B 1 459 ? -24.382 -33.554 -41.648 1.00 446.26 459 SER B C 1
ATOM 8665 O O . SER B 1 459 ? -25.541 -33.154 -41.486 1.00 448.64 459 SER B O 1
ATOM 8668 N N . GLU B 1 460 ? -24.000 -34.788 -41.311 1.00 461.61 460 GLU B N 1
ATOM 8669 C CA . GLU B 1 460 ? -24.950 -35.727 -40.723 1.00 444.26 460 GLU B CA 1
ATOM 8670 C C . GLU B 1 460 ? -25.366 -35.302 -39.318 1.00 457.41 460 GLU B C 1
ATOM 8671 O O . GLU B 1 460 ? -26.548 -35.389 -38.963 1.00 465.45 460 GLU B O 1
ATOM 8677 N N . TYR B 1 461 ? -24.416 -34.842 -38.503 1.00 450.36 461 TYR B N 1
ATOM 8678 C CA . TYR B 1 461 ? -24.709 -34.597 -37.096 1.00 421.20 461 TYR B CA 1
ATOM 8679 C C . TYR B 1 461 ? -25.180 -33.178 -36.796 1.00 409.00 461 TYR B C 1
ATOM 8680 O O . TYR B 1 461 ? -25.846 -32.973 -35.774 1.00 390.53 461 TYR B O 1
ATOM 8689 N N . GLU B 1 462 ? -24.858 -32.195 -37.642 1.00 409.91 462 GLU B N 1
ATOM 8690 C CA . GLU B 1 462 ? -25.510 -30.894 -37.512 1.00 388.87 462 GLU B CA 1
ATOM 8691 C C . GLU B 1 462 ? -27.005 -31.014 -37.766 1.00 381.31 462 GLU B C 1
ATOM 8692 O O . GLU B 1 462 ? -27.799 -30.267 -37.181 1.00 361.24 462 GLU B O 1
ATOM 8698 N N . MET B 1 463 ? -27.401 -31.941 -38.634 1.00 390.15 463 MET B N 1
ATOM 8699 C CA . MET B 1 463 ? -28.803 -32.271 -38.864 1.00 374.09 463 MET B CA 1
ATOM 8700 C C . MET B 1 463 ? -29.492 -32.690 -37.570 1.00 352.01 463 MET B C 1
ATOM 8701 O O . MET B 1 463 ? -30.671 -32.405 -37.360 1.00 336.64 463 MET B O 1
ATOM 8706 N N . GLU B 1 477 ? -48.728 -22.024 -18.462 1.00 349.08 477 GLU B N 1
ATOM 8707 C CA . GLU B 1 477 ? -48.653 -21.849 -17.016 1.00 337.14 477 GLU B CA 1
ATOM 8708 C C . GLU B 1 477 ? -47.352 -22.419 -16.459 1.00 365.32 477 GLU B C 1
ATOM 8709 O O . GLU B 1 477 ? -46.748 -21.839 -15.556 1.00 381.67 477 GLU B O 1
ATOM 8711 N N . GLU B 1 478 ? -46.926 -23.561 -17.006 1.00 363.92 478 GLU B N 1
ATOM 8712 C CA . GLU B 1 478 ? -45.704 -24.202 -16.529 1.00 357.98 478 GLU B CA 1
ATOM 8713 C C . GLU B 1 478 ? -44.480 -23.332 -16.790 1.00 384.44 478 GLU B C 1
ATOM 8714 O O . GLU B 1 478 ? -43.594 -23.222 -15.934 1.00 396.89 478 GLU B O 1
ATOM 8716 N N . ASN B 1 479 ? -44.409 -22.710 -17.970 1.00 386.62 479 ASN B N 1
ATOM 8717 C CA . ASN B 1 479 ? -43.284 -21.831 -18.273 1.00 385.05 479 ASN B CA 1
ATOM 8718 C C . ASN B 1 479 ? -43.260 -20.626 -17.340 1.00 404.93 479 ASN B C 1
ATOM 8719 O O . ASN B 1 479 ? -42.189 -20.201 -16.888 1.00 423.30 479 ASN B O 1
ATOM 8721 N N . GLN B 1 480 ? -44.432 -20.061 -17.040 1.00 410.68 480 GLN B N 1
ATOM 8722 C CA . GLN B 1 480 ? -44.494 -18.946 -16.100 1.00 407.19 480 GLN B CA 1
ATOM 8723 C C . GLN B 1 480 ? -44.037 -19.373 -14.710 1.00 420.19 480 GLN B C 1
ATOM 8724 O O . GLN B 1 480 ? -43.334 -18.624 -14.021 1.00 430.89 480 GLN B O 1
ATOM 8726 N N . LYS B 1 481 ? -44.421 -20.579 -14.283 1.00 430.13 481 LYS B N 1
ATOM 8727 C CA . LYS B 1 481 ? -43.977 -21.077 -12.984 1.00 423.91 481 LYS B CA 1
ATOM 8728 C C . LYS B 1 481 ? -42.467 -21.281 -12.959 1.00 420.80 481 LYS B C 1
ATOM 8729 O O . LYS B 1 481 ? -41.809 -20.984 -11.954 1.00 418.16 481 LYS B O 1
ATOM 8731 N N . LEU B 1 482 ? -41.897 -21.779 -14.060 1.00 420.25 482 LEU B N 1
ATOM 8732 C CA . LEU B 1 482 ? -40.447 -21.940 -14.127 1.00 416.43 482 LEU B CA 1
ATOM 8733 C C . LEU B 1 482 ? -39.740 -20.591 -14.072 1.00 413.08 482 LEU B C 1
ATOM 8734 O O . LEU B 1 482 ? -38.707 -20.447 -13.405 1.00 431.97 482 LEU B O 1
ATOM 8736 N N . LEU B 1 483 ? -40.282 -19.588 -14.768 1.00 400.98 483 LEU B N 1
ATOM 8737 C CA . LEU B 1 483 ? -39.698 -18.251 -14.713 1.00 381.02 483 LEU B CA 1
ATOM 8738 C C . LEU B 1 483 ? -39.770 -17.676 -13.302 1.00 389.31 483 LEU B C 1
ATOM 8739 O O . LEU B 1 483 ? -38.814 -17.049 -12.826 1.00 386.57 483 LEU B O 1
ATOM 8741 N N . LEU B 1 484 ? -40.898 -17.883 -12.618 1.00 401.42 484 LEU B N 1
ATOM 8742 C CA . LEU B 1 484 ? -41.024 -17.417 -11.240 1.00 402.65 484 LEU B CA 1
ATOM 8743 C C . LEU B 1 484 ? -40.024 -18.117 -10.327 1.00 403.14 484 LEU B C 1
ATOM 8744 O O . LEU B 1 484 ? -39.433 -17.487 -9.441 1.00 431.15 484 LEU B O 1
ATOM 8746 N N . GLU B 1 485 ? -39.821 -19.421 -10.529 1.00 393.11 485 GLU B N 1
ATOM 8747 C CA . GLU B 1 485 ? -38.841 -20.149 -9.728 1.00 375.97 485 GLU B CA 1
ATOM 8748 C C . GLU B 1 485 ? -37.429 -19.633 -9.980 1.00 377.76 485 GLU B C 1
ATOM 8749 O O . GLU B 1 485 ? -36.627 -19.507 -9.046 1.00 369.70 485 GLU B O 1
ATOM 8751 N N . LEU B 1 486 ? -37.108 -19.325 -11.239 1.00 382.14 486 LEU B N 1
ATOM 8752 C CA . LEU B 1 486 ? -35.796 -18.760 -11.549 1.00 380.58 486 LEU B CA 1
ATOM 8753 C C . LEU B 1 486 ? -35.611 -17.400 -10.885 1.00 388.42 486 LEU B C 1
ATOM 8754 O O . LEU B 1 486 ? -34.535 -17.099 -10.349 1.00 404.76 486 LEU B O 1
ATOM 8756 N N . GLN B 1 487 ? -36.651 -16.564 -10.909 1.00 384.32 487 GLN B N 1
ATOM 8757 C CA . GLN B 1 487 ? -36.572 -15.266 -10.243 1.00 373.11 487 GLN B CA 1
ATOM 8758 C C . GLN B 1 487 ? -36.379 -15.431 -8.739 1.00 387.07 487 GLN B C 1
ATOM 8759 O O . GLN B 1 487 ? -35.604 -14.692 -8.117 1.00 391.46 487 GLN B O 1
ATOM 8761 N N . LYS B 1 488 ? -37.075 -16.400 -8.139 1.00 398.24 488 LYS B N 1
ATOM 8762 C CA . LYS B 1 488 ? -36.911 -16.654 -6.710 1.00 397.43 488 LYS B CA 1
ATOM 8763 C C . LYS B 1 488 ? -35.498 -17.129 -6.393 1.00 393.52 488 LYS B C 1
ATOM 8764 O O . LYS B 1 488 ? -34.918 -16.740 -5.372 1.00 402.37 488 LYS B O 1
ATOM 8766 N N . GLN B 1 489 ? -34.926 -17.970 -7.259 1.00 384.09 489 GLN B N 1
ATOM 8767 C CA . GLN B 1 489 ? -33.552 -18.419 -7.051 1.00 378.19 489 GLN B CA 1
ATOM 8768 C C . GLN B 1 489 ? -32.572 -17.254 -7.145 1.00 390.12 489 GLN B C 1
ATOM 8769 O O . GLN B 1 489 ? -31.621 -17.164 -6.357 1.00 411.76 489 GLN B O 1
ATOM 8771 N N . ASN B 1 490 ? -32.790 -16.350 -8.103 1.00 389.12 490 ASN B N 1
ATOM 8772 C CA . ASN B 1 490 ? -31.937 -15.168 -8.210 1.00 375.87 490 ASN B CA 1
ATOM 8773 C C . ASN B 1 490 ? -32.047 -14.295 -6.964 1.00 374.71 490 ASN B C 1
ATOM 8774 O O . ASN B 1 490 ? -31.037 -13.783 -6.459 1.00 366.40 490 ASN B O 1
ATOM 8776 N N . THR B 1 491 ? -33.268 -14.112 -6.454 1.00 379.65 491 THR B N 1
ATOM 8777 C CA . THR B 1 491 ? -33.449 -13.333 -5.232 1.00 380.84 491 THR B CA 1
ATOM 8778 C C . THR B 1 491 ? -32.751 -13.993 -4.047 1.00 398.29 491 THR B C 1
ATOM 8779 O O . THR B 1 491 ? -32.153 -13.308 -3.207 1.00 420.41 491 THR B O 1
ATOM 8781 N N . LEU B 1 492 ? -32.814 -15.325 -3.965 1.00 401.01 492 LEU B N 1
ATOM 8782 C CA . LEU B 1 492 ? -32.133 -16.031 -2.883 1.00 391.29 492 LEU B CA 1
ATOM 8783 C C . LEU B 1 492 ? -30.621 -15.869 -2.986 1.00 394.32 492 LEU B C 1
ATOM 8784 O O . LEU B 1 492 ? -29.934 -15.704 -1.969 1.00 397.44 492 LEU B O 1
ATOM 8786 N N . LEU B 1 493 ? -30.083 -15.913 -4.207 1.00 387.41 493 LEU B N 1
ATOM 8787 C CA . LEU B 1 493 ? -28.651 -15.687 -4.389 1.00 379.54 493 LEU B CA 1
ATOM 8788 C C . LEU B 1 493 ? -28.258 -14.276 -3.966 1.00 391.46 493 LEU B C 1
ATOM 8789 O O . LEU B 1 493 ? -27.220 -14.075 -3.322 1.00 400.73 493 LEU B O 1
ATOM 8791 N N . LYS B 1 494 ? -29.080 -13.283 -4.319 1.00 386.35 494 LYS B N 1
ATOM 8792 C CA . LYS B 1 494 ? -28.801 -11.913 -3.897 1.00 383.08 494 LYS B CA 1
ATOM 8793 C C . LYS B 1 494 ? -28.835 -11.785 -2.378 1.00 409.19 494 LYS B C 1
ATOM 8794 O O . LYS B 1 494 ? -27.995 -11.097 -1.783 1.00 411.43 494 LYS B O 1
ATOM 8796 N N . GLU B 1 495 ? -29.799 -12.446 -1.732 1.00 429.65 495 GLU B N 1
ATOM 8797 C CA . GLU B 1 495 ? -29.874 -12.407 -0.274 1.00 437.79 495 GLU B CA 1
ATOM 8798 C C . GLU B 1 495 ? -28.656 -13.068 0.361 1.00 458.66 495 GLU B C 1
ATOM 8799 O O . GLU B 1 495 ? -28.134 -12.585 1.373 1.00 494.66 495 GLU B O 1
ATOM 8801 N N . ALA B 1 496 ? -28.187 -14.174 -0.222 1.00 451.24 496 ALA B N 1
ATOM 8802 C CA . ALA B 1 496 ? -26.985 -14.825 0.292 1.00 434.63 496 ALA B CA 1
ATOM 8803 C C . ALA B 1 496 ? -25.765 -13.923 0.143 1.00 442.89 496 ALA B C 1
ATOM 8804 O O . ALA B 1 496 ? -24.919 -13.855 1.044 1.00 443.29 496 ALA B O 1
ATOM 8806 N N . GLN B 1 497 ? -25.659 -13.222 -0.988 1.00 442.47 497 GLN B N 1
ATOM 8807 C CA . GLN B 1 497 ? -24.558 -12.279 -1.168 1.00 445.82 497 GLN B CA 1
ATOM 8808 C C . GLN B 1 497 ? -24.623 -11.153 -0.141 1.00 458.76 497 GLN B C 1
ATOM 8809 O O . GLN B 1 497 ? -23.595 -10.743 0.413 1.00 465.68 497 GLN B O 1
ATOM 8811 N N . ASP B 1 498 ? -25.828 -10.642 0.126 1.00 460.35 498 ASP B N 1
ATOM 8812 C CA . ASP B 1 498 ? -25.978 -9.595 1.134 1.00 463.21 498 ASP B CA 1
ATOM 8813 C C . ASP B 1 498 ? -25.588 -10.103 2.518 1.00 469.53 498 ASP B C 1
ATOM 8814 O O . ASP B 1 498 ? -24.956 -9.382 3.300 1.00 474.77 498 ASP B O 1
ATOM 8816 N N . GLU B 1 499 ? -25.956 -11.347 2.837 1.00 468.38 499 GLU B N 1
ATOM 8817 C CA . GLU B 1 499 ? -25.577 -11.922 4.124 1.00 470.16 499 GLU B CA 1
ATOM 8818 C C . GLU B 1 499 ? -24.065 -12.087 4.231 1.00 472.52 499 GLU B C 1
ATOM 8819 O O . GLU B 1 499 ? -23.479 -11.851 5.294 1.00 490.63 499 GLU B O 1
ATOM 8821 N N . ILE B 1 500 ? -23.416 -12.494 3.137 1.00 470.08 500 ILE B N 1
ATOM 8822 C CA . ILE B 1 500 ? -21.959 -12.616 3.143 1.00 471.33 500 ILE B CA 1
ATOM 8823 C C . ILE B 1 500 ? -21.311 -11.254 3.356 1.00 489.30 500 ILE B C 1
ATOM 8824 O O . ILE B 1 500 ? -20.329 -11.123 4.099 1.00 516.83 500 ILE B O 1
ATOM 8826 N N . SER B 1 501 ? -21.850 -10.217 2.709 1.00 499.44 501 SER B N 1
ATOM 8827 C CA . SER B 1 501 ? -21.320 -8.870 2.907 1.00 490.01 501 SER B CA 1
ATOM 8828 C C . SER B 1 501 ? -21.492 -8.416 4.353 1.00 480.39 501 SER B C 1
ATOM 8829 O O . SER B 1 501 ? -20.580 -7.816 4.938 1.00 479.20 501 SER B O 1
ATOM 8831 N N . ASN B 1 502 ? -22.656 -8.694 4.945 1.00 464.80 502 ASN B N 1
ATOM 8832 C CA . ASN B 1 502 ? -22.882 -8.332 6.342 1.00 439.05 502 ASN B CA 1
ATOM 8833 C C . ASN B 1 502 ? -21.921 -9.070 7.267 1.00 426.00 502 ASN B C 1
ATOM 8834 O O . ASN B 1 502 ? -21.411 -8.493 8.235 1.00 406.65 502 ASN B O 1
ATOM 8836 N N . SER B 1 503 ? -21.668 -10.352 6.988 1.00 435.18 503 SER B N 1
ATOM 8837 C CA . SER B 1 503 ? -20.710 -11.107 7.791 1.00 423.37 503 SER B CA 1
ATOM 8838 C C . SER B 1 503 ? -19.306 -10.531 7.659 1.00 435.83 503 SER B C 1
ATOM 8839 O O . SER B 1 503 ? -18.558 -10.464 8.642 1.00 433.29 503 SER B O 1
ATOM 8841 N N . ILE B 1 504 ? -18.928 -10.117 6.447 1.00 452.38 504 ILE B N 1
ATOM 8842 C CA . ILE B 1 504 ? -17.624 -9.487 6.250 1.00 459.62 504 ILE B CA 1
ATOM 8843 C C . ILE B 1 504 ? -17.537 -8.182 7.033 1.00 471.52 504 ILE B C 1
ATOM 8844 O O . ILE B 1 504 ? -16.490 -7.850 7.603 1.00 539.02 504 ILE B O 1
ATOM 8846 N N . ALA B 1 505 ? -18.633 -7.422 7.074 1.00 446.31 505 ALA B N 1
ATOM 8847 C CA . ALA B 1 505 ? -18.624 -6.150 7.790 1.00 422.82 505 ALA B CA 1
ATOM 8848 C C . ALA B 1 505 ? -18.553 -6.361 9.298 1.00 402.89 505 ALA B C 1
ATOM 8849 O O . ALA B 1 505 ? -17.673 -5.812 9.972 1.00 415.74 505 ALA B O 1
ATOM 8851 N N . LYS B 1 506 ? -19.470 -7.150 9.848 1.00 379.42 506 LYS B N 1
ATOM 8852 C CA . LYS B 1 506 ? -19.521 -7.360 11.292 1.00 345.86 506 LYS B CA 1
ATOM 8853 C C . LYS B 1 506 ? -18.966 -8.725 11.682 1.00 324.24 506 LYS B C 1
ATOM 8854 O O . LYS B 1 506 ? -19.093 -9.151 12.830 1.00 288.46 506 LYS B O 1
ATOM 8856 N N . LEU B 1 521 ? -7.890 -9.855 38.198 1.00 325.68 521 LEU B N 1
ATOM 8857 C CA . LEU B 1 521 ? -6.790 -10.070 39.131 1.00 333.28 521 LEU B CA 1
ATOM 8858 C C . LEU B 1 521 ? -6.708 -8.940 40.152 1.00 378.65 521 LEU B C 1
ATOM 8859 O O . LEU B 1 521 ? -6.449 -9.178 41.332 1.00 401.16 521 LEU B O 1
ATOM 8861 N N . ALA B 1 522 ? -6.926 -7.707 39.687 1.00 393.67 522 ALA B N 1
ATOM 8862 C CA . ALA B 1 522 ? -6.889 -6.561 40.590 1.00 389.29 522 ALA B CA 1
ATOM 8863 C C . ALA B 1 522 ? -8.007 -6.636 41.623 1.00 396.72 522 ALA B C 1
ATOM 8864 O O . ALA B 1 522 ? -7.799 -6.315 42.800 1.00 406.47 522 ALA B O 1
ATOM 8866 N N . LYS B 1 523 ? -9.203 -7.055 41.202 1.00 386.46 523 LYS B N 1
ATOM 8867 C CA . LYS B 1 523 ? -10.304 -7.211 42.147 1.00 388.80 523 LYS B CA 1
ATOM 8868 C C . LYS B 1 523 ? -9.993 -8.288 43.179 1.00 415.61 523 LYS B C 1
ATOM 8869 O O . LYS B 1 523 ? -10.324 -8.140 44.362 1.00 424.92 523 LYS B O 1
ATOM 8871 N N . LYS B 1 524 ? -9.350 -9.378 42.753 1.00 420.95 524 LYS B N 1
ATOM 8872 C CA . LYS B 1 524 ? -8.966 -10.423 43.698 1.00 425.95 524 LYS B CA 1
ATOM 8873 C C . LYS B 1 524 ? -7.934 -9.910 44.695 1.00 437.51 524 LYS B C 1
ATOM 8874 O O . LYS B 1 524 ? -7.993 -10.239 45.886 1.00 459.78 524 LYS B O 1
ATOM 8876 N N . LEU B 1 525 ? -6.984 -9.095 44.230 1.00 432.99 525 LEU B N 1
ATOM 8877 C CA . LEU B 1 525 ? -6.001 -8.515 45.141 1.00 425.85 525 LEU B CA 1
ATOM 8878 C C . LEU B 1 525 ? -6.664 -7.568 46.134 1.00 435.09 525 LEU B C 1
ATOM 8879 O O . LEU B 1 525 ? -6.304 -7.543 47.317 1.00 438.88 525 LEU B O 1
ATOM 8881 N N . LYS B 1 526 ? -7.643 -6.785 45.673 1.00 434.64 526 LYS B N 1
ATOM 8882 C CA . LYS B 1 526 ? -8.370 -5.903 46.583 1.00 436.96 526 LYS B CA 1
ATOM 8883 C C . LYS B 1 526 ? -9.153 -6.704 47.617 1.00 449.36 526 LYS B C 1
ATOM 8884 O O . LYS B 1 526 ? -9.200 -6.334 48.797 1.00 464.08 526 LYS B O 1
ATOM 8886 N N . GLU B 1 527 ? -9.773 -7.808 47.193 1.00 451.02 527 GLU B N 1
ATOM 8887 C CA . GLU B 1 527 ? -10.489 -8.663 48.135 1.00 448.99 527 GLU B CA 1
ATOM 8888 C C . GLU B 1 527 ? -9.538 -9.274 49.158 1.00 454.62 527 GLU B C 1
ATOM 8889 O O . GLU B 1 527 ? -9.866 -9.365 50.348 1.00 480.97 527 GLU B O 1
ATOM 8891 N N . ARG B 1 528 ? -8.353 -9.698 48.713 1.00 446.24 528 ARG B N 1
ATOM 8892 C CA . ARG B 1 528 ? -7.364 -10.239 49.642 1.00 436.42 528 ARG B CA 1
ATOM 8893 C C . ARG B 1 528 ? -6.906 -9.180 50.637 1.00 442.03 528 ARG B C 1
ATOM 8894 O O . ARG B 1 528 ? -6.728 -9.469 51.827 1.00 445.86 528 ARG B O 1
ATOM 8896 N N . LEU B 1 529 ? -6.708 -7.946 50.168 1.00 443.58 529 LEU B N 1
ATOM 8897 C CA . LEU B 1 529 ? -6.332 -6.862 51.072 1.00 441.95 529 LEU B CA 1
ATOM 8898 C C . LEU B 1 529 ? -7.434 -6.585 52.088 1.00 449.94 529 LEU B C 1
ATOM 8899 O O . LEU B 1 529 ? -7.155 -6.340 53.268 1.00 468.60 529 LEU B O 1
ATOM 8901 N N . ILE B 1 530 ? -8.694 -6.621 51.648 1.00 444.78 530 ILE B N 1
ATOM 8902 C CA . ILE B 1 530 ? -9.808 -6.406 52.570 1.00 435.98 530 ILE B CA 1
ATOM 8903 C C . ILE B 1 530 ? -9.866 -7.523 53.605 1.00 447.83 530 ILE B C 1
ATOM 8904 O O . ILE B 1 530 ? -10.134 -7.281 54.789 1.00 449.30 530 ILE B O 1
ATOM 8906 N N . ASP B 1 531 ? -9.609 -8.762 53.179 1.00 453.11 531 ASP B N 1
ATOM 8907 C CA . ASP B 1 531 ? -9.594 -9.878 54.120 1.00 450.28 531 ASP B CA 1
ATOM 8908 C C . ASP B 1 531 ? -8.462 -9.733 55.130 1.00 457.50 531 ASP B C 1
ATOM 8909 O O . ASP B 1 531 ? -8.639 -10.019 56.321 1.00 466.12 531 ASP B O 1
ATOM 8911 N N . GLU B 1 532 ? -7.289 -9.288 54.674 1.00 459.05 532 GLU B N 1
ATOM 8912 C CA . GLU B 1 532 ? -6.178 -9.058 55.593 1.00 453.81 532 GLU B CA 1
ATOM 8913 C C . GLU B 1 532 ? -6.510 -7.953 56.590 1.00 453.87 532 GLU B C 1
ATOM 8914 O O . GLU B 1 532 ? -6.185 -8.059 57.780 1.00 448.20 532 GLU B O 1
ATOM 8916 N N . PHE B 1 533 ? -7.159 -6.884 56.122 1.00 458.17 533 PHE B N 1
ATOM 8917 C CA . PHE B 1 533 ? -7.568 -5.811 57.024 1.00 456.19 533 PHE B CA 1
ATOM 8918 C C . PHE B 1 533 ? -8.575 -6.310 58.053 1.00 464.69 533 PHE B C 1
ATOM 8919 O O . PHE B 1 533 ? -8.504 -5.941 59.232 1.00 496.36 533 PHE B O 1
ATOM 8921 N N . LYS B 1 534 ? -9.523 -7.146 57.624 1.00 458.81 534 LYS B N 1
ATOM 8922 C CA . LYS B 1 534 ? -10.486 -7.716 58.563 1.00 443.31 534 LYS B CA 1
ATOM 8923 C C . LYS B 1 534 ? -9.796 -8.607 59.588 1.00 436.83 534 LYS B C 1
ATOM 8924 O O . LYS B 1 534 ? -10.152 -8.597 60.772 1.00 446.01 534 LYS B O 1
ATOM 8926 N N . TYR B 1 535 ? -8.807 -9.390 59.150 1.00 434.08 535 TYR B N 1
ATOM 8927 C CA . TYR B 1 535 ? -8.059 -10.229 60.082 1.00 417.92 535 TYR B CA 1
ATOM 8928 C C . TYR B 1 535 ? -7.288 -9.383 61.088 1.00 415.66 535 TYR B C 1
ATOM 8929 O O . TYR B 1 535 ? -7.201 -9.736 62.271 1.00 408.35 535 TYR B O 1
ATOM 8931 N N . LEU B 1 536 ? -6.713 -8.265 60.636 1.00 415.79 536 LEU B N 1
ATOM 8932 C CA . LEU B 1 536 ? -5.998 -7.382 61.553 1.00 405.37 536 LEU B CA 1
ATOM 8933 C C . LEU B 1 536 ? -6.941 -6.775 62.585 1.00 404.90 536 LEU B C 1
ATOM 8934 O O . LEU B 1 536 ? -6.569 -6.598 63.751 1.00 419.51 536 LEU B O 1
ATOM 8936 N N . LYS B 1 537 ? -8.163 -6.448 62.175 1.00 397.50 537 LYS B N 1
ATOM 8937 C CA . LYS B 1 537 ? -9.149 -5.861 63.078 1.00 371.04 537 LYS B CA 1
ATOM 8938 C C . LYS B 1 537 ? -9.568 -6.846 64.166 1.00 359.17 537 LYS B C 1
ATOM 8939 O O . LYS B 1 537 ? -9.629 -6.494 65.344 1.00 340.58 537 LYS B O 1
ATOM 8941 N N . THR B 1 556 ? -13.838 -14.964 40.005 1.00 296.75 556 THR B N 1
ATOM 8942 C CA . THR B 1 556 ? -14.322 -15.947 39.043 1.00 317.83 556 THR B CA 1
ATOM 8943 C C . THR B 1 556 ? -15.721 -15.593 38.548 1.00 351.45 556 THR B C 1
ATOM 8944 O O . THR B 1 556 ? -16.034 -15.768 37.370 1.00 368.48 556 THR B O 1
ATOM 8946 N N . LYS B 1 557 ? -16.560 -15.094 39.459 1.00 355.53 557 LYS B N 1
ATOM 8947 C CA . LYS B 1 557 ? -17.932 -14.757 39.092 1.00 357.22 557 LYS B CA 1
ATOM 8948 C C . LYS B 1 557 ? -17.977 -13.599 38.099 1.00 381.31 557 LYS B C 1
ATOM 8949 O O . LYS B 1 557 ? -18.828 -13.576 37.201 1.00 415.08 557 LYS B O 1
ATOM 8951 N N . ASP B 1 558 ? -17.071 -12.628 38.242 1.00 379.85 558 ASP B N 1
ATOM 8952 C CA . ASP B 1 558 ? -17.080 -11.469 37.351 1.00 378.20 558 ASP B CA 1
ATOM 8953 C C . ASP B 1 558 ? -16.680 -11.853 35.930 1.00 388.28 558 ASP B C 1
ATOM 8954 O O . ASP B 1 558 ? -17.281 -11.378 34.957 1.00 402.61 558 ASP B O 1
ATOM 8956 N N . GLY B 1 559 ? -15.657 -12.699 35.788 1.00 381.14 559 GLY B N 1
ATOM 8957 C CA . GLY B 1 559 ? -15.293 -13.185 34.467 1.00 374.45 559 GLY B CA 1
ATOM 8958 C C . GLY B 1 559 ? -16.399 -14.001 33.826 1.00 378.12 559 GLY B C 1
ATOM 8959 O O . GLY B 1 559 ? -16.634 -13.912 32.618 1.00 384.65 559 GLY B O 1
ATOM 8960 N N . ILE B 1 560 ? -17.095 -14.810 34.628 1.00 371.85 560 ILE B N 1
ATOM 8961 C CA . ILE B 1 560 ? -18.243 -15.555 34.119 1.00 372.67 560 ILE B CA 1
ATOM 8962 C C . ILE B 1 560 ? -19.335 -14.598 33.657 1.00 396.87 560 ILE B C 1
ATOM 8963 O O . ILE B 1 560 ? -20.002 -14.838 32.644 1.00 401.43 560 ILE B O 1
ATOM 8965 N N . ASN B 1 561 ? -19.534 -13.499 34.390 1.00 409.21 561 ASN B N 1
ATOM 8966 C CA . ASN B 1 561 ? -20.514 -12.499 33.971 1.00 422.00 561 ASN B CA 1
ATOM 8967 C C . ASN B 1 561 ? -20.121 -11.862 32.643 1.00 429.42 561 ASN B C 1
ATOM 8968 O O . ASN B 1 561 ? -20.973 -11.648 31.771 1.00 440.24 561 ASN B O 1
ATOM 8970 N N . ASP B 1 562 ? -18.836 -11.543 32.475 1.00 427.82 562 ASP B N 1
ATOM 8971 C CA . ASP B 1 562 ? -18.376 -10.990 31.203 1.00 424.43 562 ASP B CA 1
ATOM 8972 C C . ASP B 1 562 ? -18.597 -11.978 30.060 1.00 421.85 562 ASP B C 1
ATOM 8973 O O . ASP B 1 562 ? -19.048 -11.594 28.970 1.00 424.91 562 ASP B O 1
ATOM 8975 N N . ILE B 1 563 ? -18.290 -13.256 30.292 1.00 413.38 563 ILE B N 1
ATOM 8976 C CA . ILE B 1 563 ? -18.495 -14.272 29.261 1.00 407.62 563 ILE B CA 1
ATOM 8977 C C . ILE B 1 563 ? -19.976 -14.398 28.919 1.00 412.17 563 ILE B C 1
ATOM 8978 O O . ILE B 1 563 ? -20.349 -14.550 27.748 1.00 409.16 563 ILE B O 1
ATOM 8980 N N . LEU B 1 564 ? -20.843 -14.337 29.933 1.00 418.66 564 LEU B N 1
ATOM 8981 C CA . LEU B 1 564 ? -22.279 -14.422 29.687 1.00 425.48 564 LEU B CA 1
ATOM 8982 C C . LEU B 1 564 ? -22.775 -13.224 28.888 1.00 438.08 564 LEU B C 1
ATOM 8983 O O . LEU B 1 564 ? -23.634 -13.368 28.010 1.00 449.59 564 LEU B O 1
ATOM 8985 N N . ARG B 1 565 ? -22.248 -12.032 29.179 1.00 448.33 565 ARG B N 1
ATOM 8986 C CA . ARG B 1 565 ? -22.616 -10.856 28.394 1.00 431.61 565 ARG B CA 1
ATOM 8987 C C . ARG B 1 565 ? -22.181 -11.010 26.942 1.00 419.92 565 ARG B C 1
ATOM 8988 O O . ARG B 1 565 ? -22.928 -10.659 26.018 1.00 411.51 565 ARG B O 1
ATOM 8990 N N . GLU B 1 566 ? -20.973 -11.536 26.721 1.00 414.77 566 GLU B N 1
ATOM 8991 C CA . GLU B 1 566 ? -20.519 -11.785 25.355 1.00 405.78 566 GLU B CA 1
ATOM 8992 C C . GLU B 1 566 ? -21.428 -12.784 24.644 1.00 404.58 566 GLU B C 1
ATOM 8993 O O . GLU B 1 566 ? -21.764 -12.604 23.465 1.00 404.23 566 GLU B O 1
ATOM 8995 N N . ILE B 1 567 ? -21.838 -13.841 25.348 1.00 404.60 567 ILE B N 1
ATOM 8996 C CA . ILE B 1 567 ? -22.723 -14.839 24.750 1.00 399.05 567 ILE B CA 1
ATOM 8997 C C . ILE B 1 567 ? -24.067 -14.216 24.390 1.00 412.59 567 ILE B C 1
ATOM 8998 O O . ILE B 1 567 ? -24.642 -14.506 23.333 1.00 414.50 567 ILE B O 1
ATOM 9000 N N . LYS B 1 568 ? -24.590 -13.352 25.265 1.00 426.21 568 LYS B N 1
ATOM 9001 C CA . LYS B 1 568 ? -25.854 -12.681 24.976 1.00 437.56 568 LYS B CA 1
ATOM 9002 C C . LYS B 1 568 ? -25.732 -11.776 23.756 1.00 438.99 568 LYS B C 1
ATOM 9003 O O . LYS B 1 568 ? -26.641 -11.720 22.917 1.00 481.73 568 LYS B O 1
ATOM 9005 N N . PHE B 1 569 ? -24.612 -11.057 23.639 1.00 417.35 569 PHE B N 1
ATOM 9006 C CA . PHE B 1 569 ? -24.396 -10.220 22.461 1.00 403.05 569 PHE B CA 1
ATOM 9007 C C . PHE B 1 569 ? -24.335 -11.063 21.191 1.00 407.80 569 PHE B C 1
ATOM 9008 O O . PHE B 1 569 ? -24.893 -10.682 20.153 1.00 406.64 569 PHE B O 1
ATOM 9010 N N . GLU B 1 570 ? -23.662 -12.215 21.257 1.00 405.09 570 GLU B N 1
ATOM 9011 C CA . GLU B 1 570 ? -23.601 -13.099 20.096 1.00 395.53 570 GLU B CA 1
ATOM 9012 C C . GLU B 1 570 ? -24.987 -13.608 19.715 1.00 407.79 570 GLU B C 1
ATOM 9013 O O . GLU B 1 570 ? -25.326 -13.686 18.526 1.00 411.12 570 GLU B O 1
ATOM 9015 N N . ASN B 1 571 ? -25.803 -13.958 20.712 1.00 417.89 571 ASN B N 1
ATOM 9016 C CA . ASN B 1 571 ? -27.163 -14.409 20.429 1.00 420.43 571 ASN B CA 1
ATOM 9017 C C . ASN B 1 571 ? -27.991 -13.302 19.786 1.00 429.23 571 ASN B C 1
ATOM 9018 O O . ASN B 1 571 ? -28.776 -13.557 18.863 1.00 434.27 571 ASN B O 1
ATOM 9020 N N . ILE B 1 572 ? -27.830 -12.064 20.260 1.00 447.20 572 ILE B N 1
ATOM 9021 C CA . ILE B 1 572 ? -28.556 -10.943 19.665 1.00 432.33 572 ILE B CA 1
ATOM 9022 C C . ILE B 1 572 ? -28.130 -10.741 18.215 1.00 419.07 572 ILE B C 1
ATOM 9023 O O . ILE B 1 572 ? -28.964 -10.482 17.334 1.00 428.70 572 ILE B O 1
ATOM 9025 N N . LYS B 1 573 ? -26.827 -10.856 17.943 1.00 409.01 573 LYS B N 1
ATOM 9026 C CA . LYS B 1 573 ? -26.349 -10.730 16.569 1.00 393.89 573 LYS B CA 1
ATOM 9027 C C . LYS B 1 573 ? -26.922 -11.829 15.682 1.00 397.58 573 LYS B C 1
ATOM 9028 O O . LYS B 1 573 ? -27.308 -11.576 14.533 1.00 393.40 573 LYS B O 1
ATOM 9030 N N . LYS B 1 574 ? -26.986 -13.059 16.200 1.00 410.54 574 LYS B N 1
ATOM 9031 C CA . LYS B 1 574 ? -27.567 -14.155 15.429 1.00 402.08 574 LYS B CA 1
ATOM 9032 C C . LYS B 1 574 ? -29.047 -13.910 15.150 1.00 396.90 574 LYS B C 1
ATOM 9033 O O . LYS B 1 574 ? -29.539 -14.209 14.055 1.00 397.09 574 LYS B O 1
ATOM 9035 N N . ILE B 1 575 ? -29.771 -13.364 16.130 1.00 396.17 575 ILE B N 1
ATOM 9036 C CA . ILE B 1 575 ? -31.187 -13.063 15.927 1.00 379.35 575 ILE B CA 1
ATOM 9037 C C . ILE B 1 575 ? -31.358 -11.998 14.851 1.00 371.73 575 ILE B C 1
ATOM 9038 O O . ILE B 1 575 ? -32.245 -12.094 13.992 1.00 387.96 575 ILE B O 1
ATOM 9040 N N . GLU B 1 576 ? -30.514 -10.963 14.882 1.00 363.59 576 GLU B N 1
ATOM 9041 C CA . GLU B 1 576 ? -30.571 -9.937 13.844 1.00 345.18 576 GLU B CA 1
ATOM 9042 C C . GLU B 1 576 ? -30.291 -10.531 12.468 1.00 354.91 576 GLU B C 1
ATOM 9043 O O . GLU B 1 576 ? -30.991 -10.224 11.493 1.00 359.72 576 GLU B O 1
ATOM 9045 N N . GLU B 1 577 ? -29.269 -11.386 12.371 1.00 363.80 577 GLU B N 1
ATOM 9046 C CA . GLU B 1 577 ? -28.958 -12.033 11.099 1.00 364.37 577 GLU B CA 1
ATOM 9047 C C . GLU B 1 577 ? -30.131 -12.870 10.601 1.00 367.00 577 GLU B C 1
ATOM 9048 O O . GLU B 1 577 ? -30.436 -12.873 9.403 1.00 372.09 577 GLU B O 1
ATOM 9050 N N . LEU B 1 578 ? -30.794 -13.597 11.504 1.00 366.92 578 LEU B N 1
ATOM 9051 C CA . LEU B 1 578 ? -31.963 -14.376 11.106 1.00 351.02 578 LEU B CA 1
ATOM 9052 C C . LEU B 1 578 ? -33.082 -13.469 10.610 1.00 342.94 578 LEU B C 1
ATOM 9053 O O . LEU B 1 578 ? -33.791 -13.807 9.653 1.00 325.55 578 LEU B O 1
ATOM 9055 N N . LYS B 1 579 ? -33.259 -12.312 11.253 1.00 348.86 579 LYS B N 1
ATOM 9056 C CA . LYS B 1 579 ? -34.297 -11.378 10.826 1.00 344.00 579 LYS B CA 1
ATOM 9057 C C . LYS B 1 579 ? -33.975 -10.733 9.483 1.00 339.46 579 LYS B C 1
ATOM 9058 O O . LYS B 1 579 ? -34.893 -10.293 8.782 1.00 336.56 579 LYS B O 1
ATOM 9060 N N . THR B 1 580 ? -32.690 -10.637 9.130 1.00 338.27 580 THR B N 1
ATOM 9061 C CA . THR B 1 580 ? -32.265 -9.848 7.974 1.00 333.19 580 THR B CA 1
ATOM 9062 C C . THR B 1 580 ? -33.081 -10.155 6.719 1.00 324.71 580 THR B C 1
ATOM 9063 O O . THR B 1 580 ? -33.779 -9.283 6.189 1.00 330.34 580 THR B O 1
ATOM 9065 N N . ASN B 1 581 ? -33.013 -11.391 6.233 1.00 312.45 581 ASN B N 1
ATOM 9066 C CA . ASN B 1 581 ? -33.604 -11.726 4.945 1.00 295.61 581 ASN B CA 1
ATOM 9067 C C . ASN B 1 581 ? -34.332 -13.059 5.022 1.00 290.58 581 ASN B C 1
ATOM 9068 O O . ASN B 1 581 ? -33.907 -13.970 5.738 1.00 290.16 581 ASN B O 1
ATOM 9070 N N . LEU B 1 582 ? -35.434 -13.158 4.278 1.00 291.63 582 LEU B N 1
ATOM 9071 C CA . LEU B 1 582 ? -36.259 -14.366 4.251 1.00 296.14 582 LEU B CA 1
ATOM 9072 C C . LEU B 1 582 ? -35.866 -15.229 3.051 1.00 312.96 582 LEU B C 1
ATOM 9073 O O . LEU B 1 582 ? -36.584 -15.349 2.058 1.00 321.00 582 LEU B O 1
ATOM 9075 N N . SER B 1 583 ? -34.684 -15.833 3.162 1.00 323.85 583 SER B N 1
ATOM 9076 C CA . SER B 1 583 ? -34.166 -16.731 2.137 1.00 324.11 583 SER B CA 1
ATOM 9077 C C . SER B 1 583 ? -34.411 -18.199 2.458 1.00 335.17 583 SER B C 1
ATOM 9078 O O . SER B 1 583 ? -34.790 -18.968 1.570 1.00 331.53 583 SER B O 1
ATOM 9080 N N . LEU B 1 584 ? -34.202 -18.605 3.710 1.00 345.14 584 LEU B N 1
ATOM 9081 C CA . LEU B 1 584 ? -34.442 -19.988 4.117 1.00 352.26 584 LEU B CA 1
ATOM 9082 C C . LEU B 1 584 ? -34.675 -19.994 5.622 1.00 361.06 584 LEU B C 1
ATOM 9083 O O . LEU B 1 584 ? -33.763 -19.669 6.389 1.00 363.88 584 LEU B O 1
ATOM 9085 N N . LYS B 1 585 ? -35.888 -20.361 6.039 1.00 362.79 585 LYS B N 1
ATOM 9086 C CA . LYS B 1 585 ? -36.233 -20.312 7.456 1.00 351.07 585 LYS B CA 1
ATOM 9087 C C . LYS B 1 585 ? -35.762 -21.557 8.199 1.00 368.40 585 LYS B C 1
ATOM 9088 O O . LYS B 1 585 ? -35.267 -21.456 9.328 1.00 380.74 585 LYS B O 1
ATOM 9090 N N . TYR B 1 586 ? -35.912 -22.735 7.588 1.00 375.36 586 TYR B N 1
ATOM 9091 C CA . TYR B 1 586 ? -35.468 -23.964 8.241 1.00 383.60 586 TYR B CA 1
ATOM 9092 C C . TYR B 1 586 ? -33.960 -23.959 8.457 1.00 402.45 586 TYR B C 1
ATOM 9093 O O . TYR B 1 586 ? -33.474 -24.396 9.508 1.00 445.47 586 TYR B O 1
ATOM 9095 N N . ASP B 1 587 ? -33.203 -23.467 7.473 1.00 404.27 587 ASP B N 1
ATOM 9096 C CA . ASP B 1 587 ? -31.756 -23.369 7.636 1.00 396.42 587 ASP B CA 1
ATOM 9097 C C . ASP B 1 587 ? -31.394 -22.409 8.763 1.00 395.16 587 ASP B C 1
ATOM 9098 O O . ASP B 1 587 ? -30.457 -22.665 9.529 1.00 410.57 587 ASP B O 1
ATOM 9100 N N . PHE B 1 588 ? -32.124 -21.297 8.878 1.00 377.93 588 PHE B N 1
ATOM 9101 C CA . PHE B 1 588 ? -31.877 -20.364 9.973 1.00 358.77 588 PHE B CA 1
ATOM 9102 C C . PHE B 1 588 ? -32.177 -21.006 11.322 1.00 371.34 588 PHE B C 1
ATOM 9103 O O . PHE B 1 588 ? -31.454 -20.782 12.300 1.00 375.21 588 PHE B O 1
ATOM 9105 N N . LEU B 1 589 ? -33.246 -21.803 11.396 1.00 384.80 589 LEU B N 1
ATOM 9106 C CA . LEU B 1 589 ? -33.582 -22.470 12.651 1.00 381.26 589 LEU B CA 1
ATOM 9107 C C . LEU B 1 589 ? -32.553 -23.537 13.010 1.00 381.37 589 LEU B C 1
ATOM 9108 O O . LEU B 1 589 ? -32.277 -23.766 14.193 1.00 377.01 589 LEU B O 1
ATOM 9110 N N . LYS B 1 590 ? -31.984 -24.205 12.003 1.00 381.76 590 LYS B N 1
ATOM 9111 C CA . LYS B 1 590 ? -31.083 -25.326 12.263 1.00 368.65 590 LYS B CA 1
ATOM 9112 C C . LYS B 1 590 ? -29.847 -24.895 13.048 1.00 366.26 590 LYS B C 1
ATOM 9113 O O . LYS B 1 590 ? -29.432 -25.583 13.988 1.00 369.11 590 LYS B O 1
ATOM 9115 N N . ASP B 1 591 ? -29.241 -23.765 12.678 1.00 367.40 591 ASP B N 1
ATOM 9116 C CA . ASP B 1 591 ? -27.961 -23.372 13.261 1.00 369.93 591 ASP B CA 1
ATOM 9117 C C . ASP B 1 591 ? -28.064 -22.933 14.718 1.00 385.04 591 ASP B C 1
ATOM 9118 O O . ASP B 1 591 ? -27.024 -22.737 15.358 1.00 393.12 591 ASP B O 1
ATOM 9120 N N . ASP B 1 592 ? -29.275 -22.772 15.256 1.00 383.22 592 ASP B N 1
ATOM 9121 C CA . ASP B 1 592 ? -29.412 -22.359 16.650 1.00 381.77 592 ASP B CA 1
ATOM 9122 C C . ASP B 1 592 ? -28.877 -23.424 17.601 1.00 397.44 592 ASP B C 1
ATOM 9123 O O . ASP B 1 592 ? -28.225 -23.101 18.601 1.00 405.31 592 ASP B O 1
ATOM 9125 N N . PHE B 1 593 ? -29.141 -24.700 17.305 1.00 399.13 593 PHE B N 1
ATOM 9126 C CA . PHE B 1 593 ? -28.616 -25.774 18.14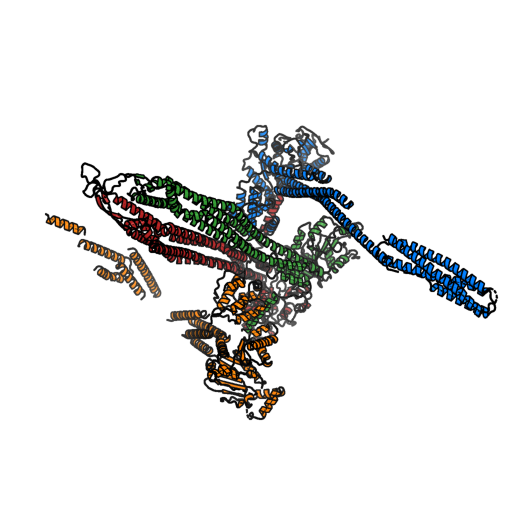3 1.00 394.24 593 PHE B CA 1
ATOM 9127 C C . PHE B 1 593 ? -27.095 -25.826 18.081 1.00 411.13 593 PHE B C 1
ATOM 9128 O O . PHE B 1 593 ? -26.433 -26.070 19.097 1.00 421.60 593 PHE B O 1
ATOM 9130 N N . ASP B 1 594 ? -26.521 -25.597 16.898 1.00 422.64 594 ASP B N 1
ATOM 9131 C CA . ASP B 1 594 ? -25.066 -25.567 16.781 1.00 424.66 594 ASP B CA 1
ATOM 9132 C C . ASP B 1 594 ? -24.475 -24.400 17.563 1.00 426.00 594 ASP B C 1
ATOM 9133 O O . ASP B 1 594 ? -23.429 -24.540 18.207 1.00 438.15 594 ASP B O 1
ATOM 9135 N N . ASN B 1 595 ? -25.133 -23.238 17.519 1.00 422.29 595 ASN B N 1
ATOM 9136 C CA . ASN B 1 595 ? -24.667 -22.099 18.307 1.00 411.60 595 ASN B CA 1
ATOM 9137 C C . ASN B 1 595 ? -24.733 -22.400 19.800 1.00 406.59 595 ASN B C 1
ATOM 9138 O O . ASN B 1 595 ? -23.807 -22.068 20.552 1.00 398.98 595 ASN B O 1
ATOM 9140 N N . GLY B 1 596 ? -25.823 -23.031 20.246 1.00 407.26 596 GLY B N 1
ATOM 9141 C CA . GLY B 1 596 ? -25.925 -23.418 21.644 1.00 398.90 596 GLY B CA 1
ATOM 9142 C C . GLY B 1 596 ? -24.855 -24.412 22.057 1.00 388.87 596 GLY B C 1
ATOM 9143 O O . GLY B 1 596 ? -24.304 -24.326 23.157 1.00 375.52 596 GLY B O 1
ATOM 9144 N N . PHE B 1 597 ? -24.554 -25.375 21.182 1.00 394.37 597 PHE B N 1
ATOM 9145 C CA . PHE B 1 597 ? -23.485 -26.328 21.469 1.00 390.57 597 PHE B CA 1
ATOM 9146 C C . PHE B 1 597 ? -22.131 -25.632 21.541 1.00 393.32 597 PHE B C 1
ATOM 9147 O O . PHE B 1 597 ? -21.295 -25.969 22.388 1.00 405.72 597 PHE B O 1
ATOM 9149 N N . GLU B 1 598 ? -21.894 -24.662 20.654 1.00 390.83 598 GLU B N 1
ATOM 9150 C CA . GLU B 1 598 ? -20.645 -23.908 20.694 1.00 376.66 598 GLU B CA 1
ATOM 9151 C C . GLU B 1 598 ? -20.523 -23.112 21.987 1.00 364.97 598 GLU B C 1
ATOM 9152 O O . GLU B 1 598 ? -19.442 -23.042 22.584 1.00 367.87 598 GLU B O 1
ATOM 9154 N N . GLY B 1 599 ? -21.623 -22.503 22.434 1.00 353.23 599 GLY B N 1
ATOM 9155 C CA . GLY B 1 599 ? -21.599 -21.785 23.698 1.00 336.01 599 GLY B CA 1
ATOM 9156 C C . GLY B 1 599 ? -21.310 -22.691 24.880 1.00 331.24 599 GLY B C 1
ATOM 9157 O O . GLY B 1 599 ? -20.613 -22.300 25.820 1.00 317.75 599 GLY B O 1
ATOM 9158 N N . PHE B 1 600 ? -21.843 -23.908 24.851 1.00 337.10 600 PHE B N 1
ATOM 9159 C CA . PHE B 1 600 ? -21.635 -24.870 25.928 1.00 320.39 600 PHE B CA 1
ATOM 9160 C C . PHE B 1 600 ? -20.174 -25.305 26.007 1.00 319.60 600 PHE B C 1
ATOM 9161 O O . PHE B 1 600 ? -19.568 -25.290 27.079 1.00 310.33 600 PHE B O 1
ATOM 9163 N N . ALA B 1 666 ? -17.219 -15.733 14.280 1.00 313.62 666 ALA B N 1
ATOM 9164 C CA . ALA B 1 666 ? -16.685 -16.467 13.139 1.00 332.51 666 ALA B CA 1
ATOM 9165 C C . ALA B 1 666 ? -17.434 -17.779 12.930 1.00 366.56 666 ALA B C 1
ATOM 9166 O O . ALA B 1 666 ? -17.749 -18.149 11.799 1.00 387.10 666 ALA B O 1
ATOM 9168 N N . PHE B 1 667 ? -17.715 -18.480 14.032 1.00 372.80 667 PHE B N 1
ATOM 9169 C CA . PHE B 1 667 ? -18.424 -19.752 13.938 1.00 373.52 667 PHE B CA 1
ATOM 9170 C C . PHE B 1 667 ? -19.838 -19.561 13.403 1.00 385.90 667 PHE B C 1
ATOM 9171 O O . PHE B 1 667 ? -20.313 -20.356 12.582 1.00 390.27 667 PHE B O 1
ATOM 9173 N N . PHE B 1 668 ? -20.530 -18.513 13.859 1.00 391.92 668 PHE B N 1
ATOM 9174 C CA . PHE B 1 668 ? -21.875 -18.245 13.360 1.00 395.31 668 PHE B CA 1
ATOM 9175 C C . PHE B 1 668 ? -21.856 -17.920 11.872 1.00 404.25 668 PHE B C 1
ATOM 9176 O O . PHE B 1 668 ? -22.747 -18.341 11.125 1.00 431.91 668 PHE B O 1
ATOM 9178 N N . GLU B 1 669 ? -20.844 -17.174 11.420 1.00 391.65 669 GLU B N 1
ATOM 9179 C CA . GLU B 1 669 ? -20.732 -16.871 9.996 1.00 382.42 669 GLU B CA 1
ATOM 9180 C C . GLU B 1 669 ? -20.488 -18.136 9.182 1.00 404.22 669 GLU B C 1
ATOM 9181 O O . GLU B 1 669 ? -21.041 -18.297 8.088 1.00 408.81 669 GLU B O 1
ATOM 9183 N N . PHE B 1 670 ? -19.666 -19.050 9.704 1.00 420.01 670 PHE B N 1
ATOM 9184 C CA . PHE B 1 670 ? -19.435 -20.314 9.011 1.00 407.58 670 PHE B CA 1
ATOM 9185 C C . PHE B 1 670 ? -20.710 -21.148 8.948 1.00 407.62 670 PHE B C 1
ATOM 9186 O O . PHE B 1 670 ? -21.001 -21.776 7.922 1.00 404.70 670 PHE B O 1
ATOM 9188 N N . LEU B 1 671 ? -21.483 -21.168 10.037 1.00 406.84 671 LEU B N 1
ATOM 9189 C CA . LEU B 1 671 ? -22.754 -21.886 10.024 1.00 399.81 671 LEU B CA 1
ATOM 9190 C C . LEU B 1 671 ? -23.719 -21.278 9.013 1.00 406.38 671 LEU B C 1
ATOM 9191 O O . LEU B 1 671 ? -24.428 -22.003 8.304 1.00 401.29 671 LEU B O 1
ATOM 9193 N N . ASN B 1 672 ? -23.757 -19.946 8.929 1.00 415.79 672 ASN B N 1
ATOM 9194 C CA . ASN B 1 672 ? -24.617 -19.290 7.949 1.00 416.64 672 ASN B CA 1
ATOM 9195 C C . ASN B 1 672 ? -24.181 -19.617 6.526 1.00 422.47 672 ASN B C 1
ATOM 9196 O O . ASN B 1 672 ? -25.021 -19.843 5.646 1.00 450.55 672 ASN B O 1
ATOM 9198 N N . ASP B 1 673 ? -22.869 -19.646 6.281 1.00 411.48 673 ASP B N 1
ATOM 9199 C CA . ASP B 1 673 ? -22.371 -20.015 4.959 1.00 401.78 673 ASP B CA 1
ATOM 9200 C C . ASP B 1 673 ? -22.740 -21.454 4.614 1.00 406.38 673 ASP B C 1
ATOM 9201 O O . ASP B 1 673 ? -23.115 -21.752 3.473 1.00 433.89 673 ASP B O 1
ATOM 9203 N N . LYS B 1 674 ? -22.638 -22.360 5.589 1.00 398.20 674 LYS B N 1
ATOM 9204 C CA . LYS B 1 674 ? -23.035 -23.746 5.355 1.00 386.89 674 LYS B CA 1
ATOM 9205 C C . LYS B 1 674 ? -24.524 -23.849 5.048 1.00 396.61 674 LYS B C 1
ATOM 9206 O O . LYS B 1 674 ? -24.936 -24.620 4.172 1.00 405.98 674 LYS B O 1
ATOM 9208 N N . LEU B 1 675 ? -25.349 -23.078 5.762 1.00 396.30 675 LEU B N 1
ATOM 9209 C CA . LEU B 1 675 ? -26.783 -23.076 5.486 1.00 396.94 675 LEU B CA 1
ATOM 9210 C C . LEU B 1 675 ? -27.073 -22.550 4.084 1.00 409.37 675 LEU B C 1
ATOM 9211 O O . LEU B 1 675 ? -27.934 -23.087 3.375 1.00 422.98 675 LEU B O 1
ATOM 9213 N N . LYS B 1 676 ? -26.363 -21.499 3.668 1.00 406.45 676 LYS B N 1
ATOM 9214 C CA . LYS B 1 676 ? -26.544 -20.973 2.317 1.00 397.72 676 LYS B CA 1
ATOM 9215 C C . LYS B 1 676 ? -26.136 -22.000 1.267 1.00 404.86 676 LYS B C 1
ATOM 9216 O O . LYS B 1 676 ? -26.803 -22.147 0.235 1.00 409.19 676 LYS B O 1
ATOM 9218 N N . HIS B 1 677 ? -25.038 -22.720 1.512 1.00 405.08 677 HIS B N 1
ATOM 9219 C CA . HIS B 1 677 ? -24.619 -23.766 0.583 1.00 408.39 677 HIS B CA 1
ATOM 9220 C C . HIS B 1 677 ? -25.656 -24.880 0.502 1.00 424.47 677 HIS B C 1
ATOM 9221 O O . HIS B 1 677 ? -25.944 -25.395 -0.586 1.00 427.97 677 HIS B O 1
ATOM 9223 N N . TYR B 1 678 ? -26.229 -25.265 1.645 1.00 436.01 678 TYR B N 1
ATOM 9224 C CA . TYR B 1 678 ? -27.274 -26.286 1.641 1.00 444.19 678 TYR B CA 1
ATOM 9225 C C . TYR B 1 678 ? -28.502 -25.813 0.872 1.00 468.19 678 TYR B C 1
ATOM 9226 O O . TYR B 1 678 ? -29.118 -26.588 0.130 1.00 468.58 678 TYR B O 1
ATOM 9228 N N . GLU B 1 679 ? -28.872 -24.540 1.035 1.00 485.11 679 GLU B N 1
ATOM 9229 C CA . GLU B 1 679 ? -30.007 -24.000 0.292 1.00 475.30 679 GLU B CA 1
ATOM 9230 C C . GLU B 1 679 ? -29.730 -23.992 -1.207 1.00 478.99 679 GLU B C 1
ATOM 9231 O O . GLU B 1 679 ? -30.615 -24.308 -2.012 1.00 499.95 679 GLU B O 1
ATOM 9233 N N . LYS B 1 680 ? -28.506 -23.632 -1.601 1.00 460.93 680 LYS B N 1
ATOM 9234 C CA . LYS B 1 680 ? -28.150 -23.662 -3.017 1.00 430.65 680 LYS B CA 1
ATOM 9235 C C . LYS B 1 680 ? -28.202 -25.082 -3.568 1.00 419.15 680 LYS B C 1
ATOM 9236 O O . LYS B 1 680 ? -28.674 -25.307 -4.690 1.00 407.66 680 LYS B O 1
ATOM 9238 N N . ASN B 1 681 ? -27.722 -26.056 -2.790 1.00 420.78 681 ASN B N 1
ATOM 9239 C CA . ASN B 1 681 ? -27.785 -27.449 -3.222 1.00 411.82 681 ASN B CA 1
ATOM 9240 C C . ASN B 1 681 ? -29.229 -27.916 -3.370 1.00 415.18 681 ASN B C 1
ATOM 9241 O O . ASN B 1 681 ? -29.562 -28.642 -4.314 1.00 432.45 681 ASN B O 1
ATOM 9243 N N . GLN B 1 682 ? -30.099 -27.513 -2.441 1.00 419.26 682 GLN B N 1
ATOM 9244 C CA . GLN B 1 682 ? -31.512 -27.864 -2.553 1.00 413.01 682 GLN B CA 1
ATOM 9245 C C . GLN B 1 682 ? -32.140 -27.228 -3.788 1.00 423.72 682 GLN B C 1
ATOM 9246 O O . GLN B 1 682 ? -32.955 -27.857 -4.474 1.00 442.77 682 GLN B O 1
ATOM 9248 N N . LYS B 1 683 ? -31.776 -25.978 -4.083 1.00 431.68 683 LYS B N 1
ATOM 9249 C CA . LYS B 1 683 ? -32.284 -25.323 -5.285 1.00 415.47 683 LYS B CA 1
ATOM 9250 C C . LYS B 1 683 ? -31.819 -26.044 -6.545 1.00 398.93 683 LYS B C 1
ATOM 9251 O O . LYS B 1 683 ? -32.582 -26.183 -7.508 1.00 396.67 683 LYS B O 1
ATOM 9253 N N . SER B 1 684 ? -30.565 -26.503 -6.560 1.00 392.12 684 SER B N 1
ATOM 9254 C CA . SER B 1 684 ? -30.064 -27.238 -7.718 1.00 373.60 684 SER B CA 1
ATOM 9255 C C . SER B 1 684 ? -30.812 -28.553 -7.907 1.00 359.95 684 SER B C 1
ATOM 9256 O O . SER B 1 684 ? -31.094 -28.958 -9.040 1.00 334.00 684 SER B O 1
ATOM 9258 N N . LYS B 1 685 ? -31.139 -29.231 -6.811 1.00 365.78 685 LYS B N 1
ATOM 9259 C CA . LYS B 1 685 ? -31.854 -30.502 -6.875 1.00 343.12 685 LYS B CA 1
ATOM 9260 C C . LYS B 1 685 ? -33.268 -30.323 -7.422 1.00 327.43 685 LYS B C 1
ATOM 9261 O O . LYS B 1 685 ? -33.694 -31.049 -8.320 1.00 295.72 685 LYS B O 1
ATOM 9263 N N . ASN B 1 705 ? -31.614 -36.342 -24.373 1.00 360.60 705 ASN B N 1
ATOM 9264 C CA . ASN B 1 705 ? -30.414 -37.076 -24.757 1.00 362.20 705 ASN B CA 1
ATOM 9265 C C . ASN B 1 705 ? -29.794 -36.539 -26.044 1.00 373.45 705 ASN B C 1
ATOM 9266 O O . ASN B 1 705 ? -28.584 -36.333 -26.121 1.00 380.37 705 ASN B O 1
ATOM 9271 N N . SER B 1 706 ? -30.647 -36.291 -27.040 1.00 373.97 706 SER B N 1
ATOM 9272 C CA . SER B 1 706 ? -30.188 -36.195 -28.424 1.00 373.18 706 SER B CA 1
ATOM 9273 C C . SER B 1 706 ? -29.313 -34.968 -28.660 1.00 395.73 706 SER B C 1
ATOM 9274 O O . SER B 1 706 ? -28.228 -35.078 -29.242 1.00 415.90 706 SER B O 1
ATOM 9277 N N . PHE B 1 707 ? -29.771 -33.786 -28.239 1.00 389.84 707 PHE B N 1
ATOM 9278 C CA . PHE B 1 707 ? -29.065 -32.560 -28.607 1.00 383.14 707 PHE B CA 1
ATOM 9279 C C . PHE B 1 707 ? -27.680 -32.501 -27.972 1.00 407.76 707 PHE B C 1
ATOM 9280 O O . PHE B 1 707 ? -26.698 -32.140 -28.631 1.00 439.05 707 PHE B O 1
ATOM 9288 N N . GLU B 1 708 ? -27.583 -32.834 -26.683 1.00 403.28 708 GLU B N 1
ATOM 9289 C CA . GLU B 1 708 ? -26.289 -32.764 -26.013 1.00 401.89 708 GLU B CA 1
ATOM 9290 C C . GLU B 1 708 ? -25.321 -33.807 -26.557 1.00 434.50 708 GLU B C 1
ATOM 9291 O O . GLU B 1 708 ? -24.119 -33.543 -26.654 1.00 462.99 708 GLU B O 1
ATOM 9297 N N . GLU B 1 709 ? -25.826 -34.982 -26.936 1.00 438.96 709 GLU B N 1
ATOM 9298 C CA . GLU B 1 709 ? -24.975 -35.987 -27.564 1.00 441.05 709 GLU B CA 1
ATOM 9299 C C . GLU B 1 709 ? -24.493 -35.522 -28.934 1.00 488.25 709 GLU B C 1
ATOM 9300 O O . GLU B 1 709 ? -23.329 -35.738 -29.297 1.00 532.02 709 GLU B O 1
ATOM 9306 N N . ASN B 1 710 ? -25.372 -34.878 -29.707 1.00 495.78 710 ASN B N 1
ATOM 9307 C CA . ASN B 1 710 ? -24.957 -34.308 -30.985 1.00 462.55 710 ASN B CA 1
ATOM 9308 C C . ASN B 1 710 ? -23.884 -33.246 -30.789 1.00 480.15 710 ASN B C 1
ATOM 9309 O O . ASN B 1 710 ? -22.915 -33.182 -31.553 1.00 491.97 710 ASN B O 1
ATOM 9314 N N . LEU B 1 711 ? -24.044 -32.401 -29.768 1.00 466.45 711 LEU B N 1
ATOM 9315 C CA . LEU B 1 711 ? -23.041 -31.380 -29.479 1.00 436.66 711 LEU B CA 1
ATOM 9316 C C . LEU B 1 711 ? -21.712 -32.013 -29.081 1.00 445.10 711 LEU B C 1
ATOM 9317 O O . LEU B 1 711 ? -20.644 -31.571 -29.523 1.00 438.22 711 LEU B O 1
ATOM 9322 N N . GLU B 1 712 ? -21.764 -33.049 -28.240 1.00 455.88 712 GLU B N 1
ATOM 9323 C CA . GLU B 1 712 ? -20.562 -33.789 -27.867 1.00 449.50 712 GLU B CA 1
ATOM 9324 C C . GLU B 1 712 ? -19.848 -34.336 -29.097 1.00 465.94 712 GLU B C 1
ATOM 9325 O O . GLU B 1 712 ? -18.622 -34.221 -29.225 1.00 485.49 712 GLU B O 1
ATOM 9331 N N . LYS B 1 713 ? -20.604 -34.940 -30.015 1.00 478.37 713 LYS B N 1
ATOM 9332 C CA . LYS B 1 713 ? -19.984 -35.534 -31.193 1.00 468.13 713 LYS B CA 1
ATOM 9333 C C . LYS B 1 713 ? -19.442 -34.472 -32.144 1.00 489.79 713 LYS B C 1
ATOM 9334 O O . LYS B 1 713 ? -18.405 -34.687 -32.778 1.00 539.00 713 LYS B O 1
ATOM 9340 N N . ILE B 1 714 ? -20.108 -33.320 -32.244 1.00 473.48 714 ILE B N 1
ATOM 9341 C CA . ILE B 1 714 ? -19.563 -32.210 -33.026 1.00 452.99 714 ILE B CA 1
ATOM 9342 C C . ILE B 1 714 ? -18.249 -31.729 -32.421 1.00 453.68 714 ILE B C 1
ATOM 9343 O O . ILE B 1 714 ? -17.286 -31.432 -33.141 1.00 479.42 714 ILE B O 1
ATOM 9348 N N . GLU B 1 715 ? -18.189 -31.642 -31.090 1.00 446.66 715 GLU B N 1
ATOM 9349 C CA . GLU B 1 715 ? -16.953 -31.238 -30.429 1.00 430.52 715 GLU B CA 1
ATOM 9350 C C . GLU B 1 715 ? -15.835 -32.240 -30.689 1.00 432.94 715 GLU B C 1
ATOM 9351 O O . GLU B 1 715 ? -14.682 -31.855 -30.917 1.00 446.95 715 GLU B O 1
ATOM 9357 N N . LYS B 1 716 ? -16.159 -33.534 -30.661 1.00 435.59 716 LYS B N 1
ATOM 9358 C CA . LYS B 1 716 ? -15.146 -34.550 -30.936 1.00 423.56 716 LYS B CA 1
ATOM 9359 C C . LYS B 1 716 ? -14.684 -34.499 -32.388 1.00 422.78 716 LYS B C 1
ATOM 9360 O O . LYS B 1 716 ? -13.502 -34.721 -32.677 1.00 428.95 716 LYS B O 1
ATOM 9366 N N . LEU B 1 717 ? -15.596 -34.202 -33.317 1.00 435.44 717 LEU B N 1
ATOM 9367 C CA . LEU B 1 717 ? -15.193 -34.026 -34.710 1.00 430.72 717 LEU B CA 1
ATOM 9368 C C . LEU B 1 717 ? -14.275 -32.820 -34.867 1.00 438.95 717 LEU B C 1
ATOM 9369 O O . LEU B 1 717 ? -13.312 -32.860 -35.641 1.00 469.65 717 LEU B O 1
ATOM 9374 N N . LYS B 1 718 ? -14.567 -31.731 -34.150 1.00 414.25 718 LYS B N 1
ATOM 9375 C CA . LYS B 1 718 ? -13.676 -30.574 -34.173 1.00 387.33 718 LYS B CA 1
ATOM 9376 C C . LYS B 1 718 ? -12.302 -30.928 -33.617 1.00 372.75 718 LYS B C 1
ATOM 9377 O O . LYS B 1 718 ? -11.273 -30.502 -34.157 1.00 346.69 718 LYS B O 1
ATOM 9383 N N . GLN B 1 719 ? -12.269 -31.705 -32.532 1.00 382.05 719 GLN B N 1
ATOM 9384 C CA . GLN B 1 719 ? -10.994 -32.145 -31.973 1.00 364.17 719 GLN B CA 1
ATOM 9385 C C . GLN B 1 719 ? -10.216 -32.993 -32.973 1.00 355.56 719 GLN B C 1
ATOM 9386 O O . GLN B 1 719 ? -8.996 -32.842 -33.111 1.00 373.28 719 GLN B O 1
ATOM 9392 N N . LEU B 1 720 ? -10.907 -33.890 -33.681 1.00 352.78 720 LEU B N 1
ATOM 9393 C CA . LEU B 1 720 ? -10.245 -34.695 -34.704 1.00 327.39 720 LEU B CA 1
ATOM 9394 C C . LEU B 1 720 ? -9.708 -33.823 -35.833 1.00 306.27 720 LEU B C 1
ATOM 9395 O O . LEU B 1 720 ? -8.596 -34.045 -36.325 1.00 283.73 720 LEU B O 1
ATOM 9400 N N . GLU B 1 721 ? -10.490 -32.827 -36.261 1.00 308.36 721 GLU B N 1
ATOM 9401 C CA . GLU B 1 721 ? -10.037 -31.930 -37.318 1.00 289.93 721 GLU B CA 1
ATOM 9402 C C . GLU B 1 721 ? -8.841 -31.099 -36.876 1.00 299.28 721 GLU B C 1
ATOM 9403 O O . GLU B 1 721 ? -8.012 -30.719 -37.711 1.00 286.79 721 GLU B O 1
ATOM 9409 N N . MET B 1 722 ? -8.745 -30.791 -35.579 1.00 317.19 722 MET B N 1
ATOM 9410 C CA . MET B 1 722 ? -7.570 -30.087 -35.073 1.00 330.53 722 MET B CA 1
ATOM 9411 C C . MET B 1 722 ? -6.282 -30.825 -35.417 1.00 324.34 722 MET B C 1
ATOM 9412 O O . MET B 1 722 ? -5.224 -30.201 -35.555 1.00 346.04 722 MET B O 1
ATOM 9417 N N . GLY B 1 723 ? -6.352 -32.148 -35.561 1.00 303.79 723 GLY B N 1
ATOM 9418 C CA . GLY B 1 723 ? -5.198 -32.950 -35.915 1.00 288.09 723 GLY B CA 1
ATOM 9419 C C . GLY B 1 723 ? -4.876 -32.972 -37.396 1.00 275.94 723 GLY B C 1
ATOM 9420 O O . GLY B 1 723 ? -4.143 -33.851 -37.862 1.00 264.83 723 GLY B O 1
ATOM 9421 N N . LEU B 1 724 ? -5.419 -32.016 -38.152 1.00 280.54 724 LEU B N 1
ATOM 9422 C CA . LEU B 1 724 ? -5.054 -31.894 -39.559 1.00 276.57 724 LEU B CA 1
ATOM 9423 C C . LEU B 1 724 ? -3.723 -31.177 -39.735 1.00 278.66 724 LEU B C 1
ATOM 9424 O O . LEU B 1 724 ? -2.957 -31.513 -40.645 1.00 282.82 724 LEU B O 1
ATOM 9429 N N . LEU B 1 725 ? -3.432 -30.196 -38.882 1.00 283.54 725 LEU B N 1
ATOM 9430 C CA . LEU B 1 725 ? -2.163 -29.484 -38.934 1.00 284.24 725 LEU B CA 1
ATOM 9431 C C . LEU B 1 725 ? -1.081 -30.138 -38.088 1.00 311.88 725 LEU B C 1
ATOM 9432 O O . LEU B 1 725 ? 0.101 -29.825 -38.270 1.00 313.58 725 LEU B O 1
ATOM 9437 N N . ASN B 1 726 ? -1.456 -31.034 -37.171 1.00 334.58 726 ASN B N 1
ATOM 9438 C CA . ASN B 1 726 ? -0.488 -31.625 -36.253 1.00 348.77 726 ASN B CA 1
ATOM 9439 C C . ASN B 1 726 ? 0.486 -32.567 -36.949 1.00 368.39 726 ASN B C 1
ATOM 9440 O O . ASN B 1 726 ? 1.564 -32.831 -36.406 1.00 401.37 726 ASN B O 1
ATOM 9445 N N . ALA B 1 727 ? 0.134 -33.082 -38.127 1.00 360.59 727 ALA B N 1
ATOM 9446 C CA . ALA B 1 727 ? 0.999 -34.012 -38.840 1.00 355.31 727 ALA B CA 1
ATOM 9447 C C . ALA B 1 727 ? 2.148 -33.324 -39.565 1.00 358.43 727 ALA B C 1
ATOM 9448 O O . ALA B 1 727 ? 3.041 -34.016 -40.066 1.00 352.80 727 ALA B O 1
ATOM 9450 N N . ASP B 1 728 ? 2.145 -31.996 -39.633 1.00 352.85 728 ASP B N 1
ATOM 9451 C CA . ASP B 1 728 ? 3.172 -31.248 -40.351 1.00 331.37 728 ASP B CA 1
ATOM 9452 C C . ASP B 1 728 ? 4.561 -31.495 -39.764 1.00 317.50 728 ASP B C 1
ATOM 9453 O O . ASP B 1 728 ? 5.231 -30.568 -39.307 1.00 294.46 728 ASP B O 1
ATOM 9458 N N . GLY C 2 1 ? 6.761 -34.606 -58.788 1.00 216.13 -2 GLY C N 1
ATOM 9459 C CA . GLY C 2 1 ? 7.564 -34.822 -59.976 1.00 202.80 -2 GLY C CA 1
ATOM 9460 C C . GLY C 2 1 ? 8.904 -34.118 -59.906 1.00 178.10 -2 GLY C C 1
ATOM 9461 O O . GLY C 2 1 ? 8.976 -32.896 -60.025 1.00 219.32 -2 GLY C O 1
ATOM 9462 N N . SER C 2 2 ? 9.974 -34.892 -59.706 1.00 153.91 -1 SER C N 1
ATOM 9463 C CA . SER C 2 2 ? 11.308 -34.302 -59.702 1.00 155.47 -1 SER C CA 1
ATOM 9464 C C . SER C 2 2 ? 11.731 -33.873 -61.099 1.00 163.09 -1 SER C C 1
ATOM 9465 O O . SER C 2 2 ? 12.467 -32.890 -61.248 1.00 172.75 -1 SER C O 1
ATOM 9468 N N . HIS C 2 3 ? 11.311 -34.618 -62.124 1.00 130.33 0 HIS C N 1
ATOM 9469 C CA . HIS C 2 3 ? 11.496 -34.158 -63.493 1.00 125.03 0 HIS C CA 1
ATOM 9470 C C . HIS C 2 3 ? 10.892 -32.773 -63.655 1.00 148.15 0 HIS C C 1
ATOM 9471 O O . HIS C 2 3 ? 11.487 -31.889 -64.285 1.00 180.07 0 HIS C O 1
ATOM 9478 N N . MET C 2 4 ? 9.711 -32.564 -63.072 1.00 154.20 1 MET C N 1
ATOM 9479 C CA . MET C 2 4 ? 9.096 -31.243 -63.090 1.00 168.49 1 MET C CA 1
ATOM 9480 C C . MET C 2 4 ? 9.924 -30.227 -62.311 1.00 141.12 1 MET C C 1
ATOM 9481 O O . MET C 2 4 ? 9.934 -29.047 -62.668 1.00 164.87 1 MET C O 1
ATOM 9486 N N . GLN C 2 5 ? 10.616 -30.651 -61.250 1.00 147.06 2 GLN C N 1
ATOM 9487 C CA . GLN C 2 5 ? 11.509 -29.735 -60.543 1.00 136.20 2 GLN C CA 1
ATOM 9488 C C . GLN C 2 5 ? 12.660 -29.285 -61.436 1.00 138.37 2 GLN C C 1
ATOM 9489 O O . GLN C 2 5 ? 12.999 -28.094 -61.482 1.00 161.78 2 GLN C O 1
ATOM 9495 N N . ILE C 2 6 ? 13.302 -30.237 -62.120 1.00 126.08 3 ILE C N 1
ATOM 9496 C CA . ILE C 2 6 ? 14.371 -29.892 -63.056 1.00 133.76 3 ILE C CA 1
ATOM 9497 C C . ILE C 2 6 ? 13.846 -28.956 -64.136 1.00 136.68 3 ILE C C 1
ATOM 9498 O O . ILE C 2 6 ? 14.523 -27.997 -64.530 1.00 128.64 3 ILE C O 1
ATOM 9503 N N . ASN C 2 7 ? 12.642 -29.232 -64.646 1.00 134.30 4 ASN C N 1
ATOM 9504 C CA . ASN C 2 7 ? 12.054 -28.367 -65.665 1.00 125.96 4 ASN C CA 1
ATOM 9505 C C . ASN C 2 7 ? 11.786 -26.968 -65.121 1.00 135.28 4 ASN C C 1
ATOM 9506 O O . ASN C 2 7 ? 11.990 -25.975 -65.824 1.00 153.16 4 ASN C O 1
ATOM 9511 N N . LEU C 2 8 ? 11.311 -26.872 -63.877 1.00 133.55 5 LEU C N 1
ATOM 9512 C CA . LEU C 2 8 ? 11.106 -25.576 -63.234 1.00 130.27 5 LEU C CA 1
ATOM 9513 C C . LEU C 2 8 ? 12.415 -24.797 -63.142 1.00 122.89 5 LEU C C 1
ATOM 9514 O O . LEU C 2 8 ? 12.475 -23.607 -63.485 1.00 151.85 5 LEU C O 1
ATOM 9519 N N . LEU C 2 9 ? 13.473 -25.458 -62.669 1.00 108.46 6 LEU C N 1
ATOM 9520 C CA . LEU C 2 9 ? 14.787 -24.824 -62.597 1.00 114.30 6 LEU C CA 1
ATOM 9521 C C . LEU C 2 9 ? 15.251 -24.353 -63.970 1.00 133.66 6 LEU C C 1
ATOM 9522 O O . LEU C 2 9 ? 15.762 -23.235 -64.119 1.00 141.79 6 LEU C O 1
ATOM 9527 N N . ASN C 2 10 ? 15.105 -25.210 -64.983 1.00 130.30 7 ASN C N 1
ATOM 9528 C CA . ASN C 2 10 ? 15.525 -24.848 -66.332 1.00 134.67 7 ASN C CA 1
ATOM 9529 C C . ASN C 2 10 ? 14.724 -23.667 -66.865 1.00 129.52 7 ASN C C 1
ATOM 9530 O O . ASN C 2 10 ? 15.270 -22.802 -67.558 1.00 140.78 7 ASN C O 1
ATOM 9535 N N . ASP C 2 11 ? 13.422 -23.627 -66.571 1.00 123.86 8 ASP C N 1
ATOM 9536 C CA . ASP C 2 11 ? 12.596 -22.491 -66.970 1.00 147.21 8 ASP C CA 1
ATOM 9537 C C . ASP C 2 11 ? 13.093 -21.203 -66.329 1.00 139.46 8 ASP C C 1
ATOM 9538 O O . ASP C 2 11 ? 13.173 -20.157 -66.986 1.00 123.50 8 ASP C O 1
ATOM 9543 N N . PHE C 2 12 ? 13.396 -21.253 -65.029 1.00 139.32 9 PHE C N 1
ATOM 9544 C CA . PHE C 2 12 ? 13.952 -20.084 -64.351 1.00 122.73 9 PHE C CA 1
ATOM 9545 C C . PHE C 2 12 ? 15.256 -19.640 -65.008 1.00 118.34 9 PHE C C 1
ATOM 9546 O O . PHE C 2 12 ? 15.484 -18.441 -65.219 1.00 138.69 9 PHE C O 1
ATOM 9554 N N . ILE C 2 13 ? 16.135 -20.598 -65.315 1.00 111.23 10 ILE C N 1
ATOM 9555 C CA . ILE C 2 13 ? 17.397 -20.269 -65.974 1.00 123.14 10 ILE C CA 1
ATOM 9556 C C . ILE C 2 13 ? 17.135 -19.599 -67.317 1.00 128.48 10 ILE C C 1
ATOM 9557 O O . ILE C 2 13 ? 17.757 -18.586 -67.657 1.00 115.48 10 ILE C O 1
ATOM 9562 N N . LYS C 2 14 ? 16.207 -20.159 -68.097 1.00 143.36 11 LYS C N 1
ATOM 9563 C CA . LYS C 2 14 ? 15.884 -19.597 -69.404 1.00 159.60 11 LYS C CA 1
ATOM 9564 C C . LYS C 2 14 ? 15.369 -18.172 -69.274 1.00 148.24 11 LYS C C 1
ATOM 9565 O O . LYS C 2 14 ? 15.754 -17.289 -70.048 1.00 156.65 11 LYS C O 1
ATOM 9571 N N . ALA C 2 15 ? 14.510 -17.928 -68.284 1.00 132.87 12 ALA C N 1
ATOM 9572 C CA . ALA C 2 15 ? 13.920 -16.606 -68.123 1.00 132.36 12 ALA C CA 1
ATOM 9573 C C . ALA C 2 15 ? 14.972 -15.584 -67.714 1.00 125.63 12 ALA C C 1
ATOM 9574 O O . ALA C 2 15 ? 15.042 -14.488 -68.284 1.00 142.68 12 ALA C O 1
ATOM 9576 N N . TYR C 2 16 ? 15.787 -15.920 -66.710 1.00 118.93 13 TYR C N 1
ATOM 9577 C CA . TYR C 2 16 ? 16.867 -15.024 -66.309 1.00 113.81 13 TYR C CA 1
ATOM 9578 C C . TYR C 2 16 ? 17.810 -14.754 -67.474 1.00 130.79 13 TYR C C 1
ATOM 9579 O O . TYR C 2 16 ? 18.224 -13.608 -67.696 1.00 152.24 13 TYR C O 1
ATOM 9588 N N . GLU C 2 17 ? 18.161 -15.800 -68.228 1.00 127.83 14 GLU C N 1
ATOM 9589 C CA . GLU C 2 17 ? 19.067 -15.638 -69.357 1.00 146.28 14 GLU C CA 1
ATOM 9590 C C . GLU C 2 17 ? 18.481 -14.694 -70.397 1.00 144.23 14 GLU C C 1
ATOM 9591 O O . GLU C 2 17 ? 19.168 -13.790 -70.883 1.00 128.56 14 GLU C O 1
ATOM 9597 N N . ASN C 2 18 ? 17.196 -14.857 -70.717 1.00 145.10 15 ASN C N 1
ATOM 9598 C CA . ASN C 2 18 ? 16.586 -14.015 -71.739 1.00 144.63 15 ASN C CA 1
ATOM 9599 C C . ASN C 2 18 ? 16.433 -12.579 -71.265 1.00 153.72 15 ASN C C 1
ATOM 9600 O O . ASN C 2 18 ? 16.557 -11.646 -72.066 1.00 173.04 15 ASN C O 1
ATOM 9605 N N . THR C 2 19 ? 16.171 -12.377 -69.976 1.00 150.86 16 THR C N 1
ATOM 9606 C CA . THR C 2 19 ? 15.965 -11.020 -69.489 1.00 121.34 16 THR C CA 1
ATOM 9607 C C . THR C 2 19 ? 17.282 -10.265 -69.365 1.00 115.81 16 THR C C 1
ATOM 9608 O O . THR C 2 19 ? 17.429 -9.171 -69.919 1.00 134.65 16 THR C O 1
ATOM 9612 N N . TYR C 2 20 ? 18.259 -10.837 -68.661 1.00 108.19 17 TYR C N 1
ATOM 9613 C CA . TYR C 2 20 ? 19.480 -10.103 -68.352 1.00 131.63 17 TYR C CA 1
ATOM 9614 C C . TYR C 2 20 ? 20.656 -10.403 -69.271 1.00 135.77 17 TYR C C 1
ATOM 9615 O O . TYR C 2 20 ? 21.596 -9.602 -69.316 1.00 147.67 17 TYR C O 1
ATOM 9624 N N . SER C 2 21 ? 20.642 -11.517 -70.002 1.00 145.89 18 SER C N 1
ATOM 9625 C CA . SER C 2 21 ? 21.820 -11.976 -70.743 1.00 157.82 18 SER C CA 1
ATOM 9626 C C . SER C 2 21 ? 21.471 -12.191 -72.214 1.00 159.89 18 SER C C 1
ATOM 9627 O O . SER C 2 21 ? 21.083 -13.292 -72.611 1.00 157.26 18 SER C O 1
ATOM 9630 N N . VAL C 2 22 ? 21.649 -11.157 -73.034 1.00 156.95 19 VAL C N 1
ATOM 9631 C CA . VAL C 2 22 ? 21.474 -11.317 -74.474 1.00 162.11 19 VAL C CA 1
ATOM 9632 C C . VAL C 2 22 ? 22.249 -10.252 -75.238 1.00 173.33 19 VAL C C 1
ATOM 9633 O O . VAL C 2 22 ? 22.196 -9.062 -74.906 1.00 209.95 19 VAL C O 1
ATOM 9637 N N . SER C 2 23 ? 23.000 -10.684 -76.250 1.00 177.62 20 SER C N 1
ATOM 9638 C CA . SER C 2 23 ? 23.570 -9.772 -77.226 1.00 193.33 20 SER C CA 1
ATOM 9639 C C . SER C 2 23 ? 22.588 -9.628 -78.380 1.00 191.42 20 SER C C 1
ATOM 9640 O O . SER C 2 23 ? 21.989 -10.609 -78.829 1.00 174.81 20 SER C O 1
ATOM 9643 N N . PHE C 2 24 ? 22.431 -8.400 -78.856 1.00 204.64 21 PHE C N 1
ATOM 9644 C CA . PHE C 2 24 ? 21.323 -8.027 -79.720 1.00 216.74 21 PHE C CA 1
ATOM 9645 C C . PHE C 2 24 ? 21.671 -8.340 -81.171 1.00 226.83 21 PHE C C 1
ATOM 9646 O O . PHE C 2 24 ? 22.641 -9.045 -81.462 1.00 249.80 21 PHE C O 1
ATOM 9654 N N . ASP C 2 25 ? 20.875 -7.823 -82.108 1.00 226.38 22 ASP C N 1
ATOM 9655 C CA . ASP C 2 25 ? 21.282 -7.900 -83.503 1.00 220.42 22 ASP C CA 1
ATOM 9656 C C . ASP C 2 25 ? 22.357 -6.847 -83.732 1.00 189.20 22 ASP C C 1
ATOM 9657 O O . ASP C 2 25 ? 22.267 -6.045 -84.663 1.00 177.45 22 ASP C O 1
ATOM 9662 N N . ASP C 2 26 ? 23.398 -6.886 -82.902 1.00 196.59 23 ASP C N 1
ATOM 9663 C CA . ASP C 2 26 ? 24.487 -5.918 -82.888 1.00 212.97 23 ASP C CA 1
ATOM 9664 C C . ASP C 2 26 ? 25.533 -6.284 -83.930 1.00 185.01 23 ASP C C 1
ATOM 9665 O O . ASP C 2 26 ? 25.228 -6.988 -84.899 1.00 183.13 23 ASP C O 1
ATOM 9670 N N . SER C 2 27 ? 26.752 -5.775 -83.751 1.00 197.32 24 SER C N 1
ATOM 9671 C CA . SER C 2 27 ? 27.840 -5.659 -84.720 1.00 194.52 24 SER C CA 1
ATOM 9672 C C . SER C 2 27 ? 27.612 -4.453 -85.619 1.00 209.31 24 SER C C 1
ATOM 9673 O O . SER C 2 27 ? 28.401 -4.236 -86.549 1.00 274.50 24 SER C O 1
ATOM 9676 N N . PHE C 2 28 ? 26.565 -3.666 -85.382 1.00 193.34 25 PHE C N 1
ATOM 9677 C CA . PHE C 2 28 ? 26.447 -2.348 -85.981 1.00 222.17 25 PHE C CA 1
ATOM 9678 C C . PHE C 2 28 ? 25.864 -1.411 -84.932 1.00 180.51 25 PHE C C 1
ATOM 9679 O O . PHE C 2 28 ? 25.144 -1.842 -84.025 1.00 159.21 25 PHE C O 1
ATOM 9687 N N . LYS C 2 29 ? 26.225 -0.133 -85.047 1.00 178.18 26 LYS C N 1
ATOM 9688 C CA . LYS C 2 29 ? 25.712 0.958 -84.224 1.00 176.54 26 LYS C CA 1
ATOM 9689 C C . LYS C 2 29 ? 24.245 0.775 -83.828 1.00 170.64 26 LYS C C 1
ATOM 9690 O O . LYS C 2 29 ? 23.901 0.911 -82.647 1.00 220.12 26 LYS C O 1
ATOM 9696 N N . GLY C 2 30 ? 23.380 0.497 -84.806 1.00 158.52 27 GLY C N 1
ATOM 9697 C CA . GLY C 2 30 ? 21.950 0.363 -84.599 1.00 145.89 27 GLY C CA 1
ATOM 9698 C C . GLY C 2 30 ? 21.516 -0.308 -83.308 1.00 120.95 27 GLY C C 1
ATOM 9699 O O . GLY C 2 30 ? 20.606 0.177 -82.629 1.00 145.28 27 GLY C O 1
ATOM 9700 N N . ARG C 2 31 ? 22.128 -1.443 -82.970 1.00 114.53 28 ARG C N 1
ATOM 9701 C CA . ARG C 2 31 ? 21.787 -2.168 -81.754 1.00 131.35 28 ARG C CA 1
ATOM 9702 C C . ARG C 2 31 ? 22.888 -2.142 -80.702 1.00 129.16 28 ARG C C 1
ATOM 9703 O O . ARG C 2 31 ? 22.654 -2.579 -79.569 1.00 145.41 28 ARG C O 1
ATOM 9711 N N . ILE C 2 32 ? 24.079 -1.636 -81.028 1.00 135.12 29 ILE C N 1
ATOM 9712 C CA . ILE C 2 32 ? 24.993 -1.252 -79.958 1.00 147.06 29 ILE C CA 1
ATOM 9713 C C . ILE C 2 32 ? 24.356 -0.153 -79.117 1.00 150.09 29 ILE C C 1
ATOM 9714 O O . ILE C 2 32 ? 24.644 -0.028 -77.919 1.00 140.80 29 ILE C O 1
ATOM 9719 N N . GLN C 2 33 ? 23.483 0.660 -79.725 1.00 139.97 30 GLN C N 1
ATOM 9720 C CA . GLN C 2 33 ? 22.632 1.547 -78.935 1.00 133.56 30 GLN C CA 1
ATOM 9721 C C . GLN C 2 33 ? 21.793 0.758 -77.940 1.00 163.25 30 GLN C C 1
ATOM 9722 O O . GLN C 2 33 ? 21.630 1.173 -76.788 1.00 188.88 30 GLN C O 1
ATOM 9728 N N . GLU C 2 34 ? 21.253 -0.385 -78.370 1.00 144.95 31 GLU C N 1
ATOM 9729 C CA . GLU C 2 34 ? 20.488 -1.229 -77.460 1.00 140.41 31 GLU C CA 1
ATOM 9730 C C . GLU C 2 34 ? 21.373 -1.762 -76.344 1.00 128.45 31 GLU C C 1
ATOM 9731 O O . GLU C 2 34 ? 20.945 -1.854 -75.189 1.00 135.79 31 GLU C O 1
ATOM 9737 N N . LEU C 2 35 ? 22.609 -2.134 -76.678 1.00 125.23 32 LEU C N 1
ATOM 9738 C CA . LEU C 2 35 ? 23.534 -2.619 -75.655 1.00 138.21 32 LEU C CA 1
ATOM 9739 C C . LEU C 2 35 ? 23.849 -1.533 -74.627 1.00 155.15 32 LEU C C 1
ATOM 9740 O O . LEU C 2 35 ? 23.856 -1.797 -73.419 1.00 148.58 32 LEU C O 1
ATOM 9745 N N . CYS C 2 36 ? 24.108 -0.308 -75.087 1.00 159.91 33 CYS C N 1
ATOM 9746 C CA . CYS C 2 36 ? 24.351 0.805 -74.169 1.00 153.30 33 CYS C CA 1
ATOM 9747 C C . CYS C 2 36 ? 23.126 1.079 -73.304 1.00 126.44 33 CYS C C 1
ATOM 9748 O O . CYS C 2 36 ? 23.231 1.286 -72.087 1.00 136.53 33 CYS C O 1
ATOM 9751 N N . LYS C 2 37 ? 21.953 1.112 -73.933 1.00 116.38 34 LYS C N 1
ATOM 9752 C CA . LYS C 2 37 ? 20.700 1.291 -73.213 1.00 144.88 34 LYS C CA 1
ATOM 9753 C C . LYS C 2 37 ? 20.521 0.212 -72.144 1.00 153.36 34 LYS C C 1
ATOM 9754 O O . LYS C 2 37 ? 20.077 0.504 -71.026 1.00 135.59 34 LYS C O 1
ATOM 9760 N N . GLU C 2 38 ? 20.864 -1.039 -72.466 1.00 117.98 35 GLU C N 1
ATOM 9761 C CA . GLU C 2 38 ? 20.857 -2.100 -71.461 1.00 155.15 35 GLU C CA 1
ATOM 9762 C C . GLU C 2 38 ? 21.839 -1.804 -70.331 1.00 162.72 35 GLU C C 1
ATOM 9763 O O . GLU C 2 38 ? 21.508 -1.966 -69.150 1.00 161.23 35 GLU C O 1
ATOM 9769 N N . LEU C 2 39 ? 23.063 -1.387 -70.680 1.00 136.67 36 LEU C N 1
ATOM 9770 C CA . LEU C 2 39 ? 24.036 -0.959 -69.677 1.00 132.25 36 LEU C CA 1
ATOM 9771 C C . LEU C 2 39 ? 23.415 0.024 -68.703 1.00 126.81 36 LEU C C 1
ATOM 9772 O O . LEU C 2 39 ? 23.689 -0.014 -67.498 1.00 117.45 36 LEU C O 1
ATOM 9777 N N . ASN C 2 40 ? 22.612 0.944 -69.222 1.00 133.84 37 ASN C N 1
ATOM 9778 C CA . ASN C 2 40 ? 21.993 1.940 -68.361 1.00 126.49 37 ASN C CA 1
ATOM 9779 C C . ASN C 2 40 ? 20.938 1.378 -67.407 1.00 137.13 37 ASN C C 1
ATOM 9780 O O . ASN C 2 40 ? 20.472 2.131 -66.544 1.00 188.67 37 ASN C O 1
ATOM 9785 N N . GLU C 2 41 ? 20.537 0.095 -67.515 1.00 121.26 38 GLU C N 1
ATOM 9786 C CA . GLU C 2 41 ? 19.428 -0.315 -66.645 1.00 136.09 38 GLU C CA 1
ATOM 9787 C C . GLU C 2 41 ? 19.497 -1.678 -65.944 1.00 137.10 38 GLU C C 1
ATOM 9788 O O . GLU C 2 41 ? 18.468 -2.365 -65.910 1.00 137.28 38 GLU C O 1
ATOM 9794 N N . PRO C 2 42 ? 20.636 -2.143 -65.376 1.00 143.10 39 PRO C N 1
ATOM 9795 C CA . PRO C 2 42 ? 20.569 -3.407 -64.619 1.00 151.01 39 PRO C CA 1
ATOM 9796 C C . PRO C 2 42 ? 20.188 -3.226 -63.157 1.00 131.49 39 PRO C C 1
ATOM 9797 O O . PRO C 2 42 ? 19.379 -3.981 -62.605 1.00 87.62 39 PRO C O 1
ATOM 9801 N N . PHE C 2 43 ? 20.797 -2.223 -62.523 1.00 153.29 40 PHE C N 1
ATOM 9802 C CA . PHE C 2 43 ? 20.604 -1.953 -61.104 1.00 122.46 40 PHE C CA 1
ATOM 9803 C C . PHE C 2 43 ? 20.565 -0.473 -60.782 1.00 137.52 40 PHE C C 1
ATOM 9804 O O . PHE C 2 43 ? 20.353 -0.125 -59.617 1.00 129.21 40 PHE C O 1
ATOM 9812 N N . MET C 2 44 ? 20.781 0.408 -61.755 1.00 159.30 41 MET C N 1
ATOM 9813 C CA . MET C 2 44 ? 21.044 1.808 -61.466 1.00 136.09 41 MET C CA 1
ATOM 9814 C C . MET C 2 44 ? 19.778 2.582 -61.156 1.00 109.97 41 MET C C 1
ATOM 9815 O O . MET C 2 44 ? 19.766 3.812 -61.275 1.00 135.19 41 MET C O 1
ATOM 9820 N N . HIS C 2 45 ? 18.737 1.855 -60.749 1.00 137.67 42 HIS C N 1
ATOM 9821 C CA . HIS C 2 45 ? 17.510 2.412 -60.190 1.00 140.04 42 HIS C CA 1
ATOM 9822 C C . HIS C 2 45 ? 16.947 3.531 -61.057 1.00 117.02 42 HIS C C 1
ATOM 9823 O O . HIS C 2 45 ? 16.339 4.480 -60.561 1.00 161.22 42 HIS C O 1
ATOM 9830 N N . ALA C 2 46 ? 17.085 3.389 -62.369 1.00 92.48 43 ALA C N 1
ATOM 9831 C CA . ALA C 2 46 ? 16.794 4.509 -63.244 1.00 124.97 43 ALA C CA 1
ATOM 9832 C C . ALA C 2 46 ? 15.287 4.657 -63.393 1.00 130.30 43 ALA C C 1
ATOM 9833 O O . ALA C 2 46 ? 14.530 3.688 -63.273 1.00 114.16 43 ALA C O 1
ATOM 9835 N N . SER C 2 47 ? 14.850 5.890 -63.623 1.00 96.86 44 SER C N 1
ATOM 9836 C CA . SER C 2 47 ? 13.445 6.221 -63.454 1.00 104.66 44 SER C CA 1
ATOM 9837 C C . SER C 2 47 ? 12.624 5.650 -64.597 1.00 104.99 44 SER C C 1
ATOM 9838 O O . SER C 2 47 ? 13.121 5.463 -65.711 1.00 108.94 44 SER C O 1
ATOM 9841 N N . TYR C 2 48 ? 11.355 5.361 -64.298 1.00 105.53 45 TYR C N 1
ATOM 9842 C CA . TYR C 2 48 ? 10.391 4.969 -65.320 1.00 133.26 45 TYR C CA 1
ATOM 9843 C C . TYR C 2 48 ? 10.502 5.860 -66.553 1.00 145.42 45 TYR C C 1
ATOM 9844 O O . TYR C 2 48 ? 10.514 5.376 -67.693 1.00 165.82 45 TYR C O 1
ATOM 9853 N N . ALA C 2 49 ? 10.586 7.175 -66.333 1.00 121.76 46 ALA C N 1
ATOM 9854 C CA . ALA C 2 49 ? 10.682 8.111 -67.447 1.00 138.50 46 ALA C CA 1
ATOM 9855 C C . ALA C 2 49 ? 11.974 7.911 -68.232 1.00 125.24 46 ALA C C 1
ATOM 9856 O O . ALA C 2 49 ? 11.971 7.988 -69.464 1.00 141.47 46 ALA C O 1
ATOM 9858 N N . LEU C 2 50 ? 13.088 7.652 -67.539 1.00 92.55 47 LEU C N 1
ATOM 9859 C CA . LEU C 2 50 ? 14.341 7.381 -68.240 1.00 92.85 47 LEU C CA 1
ATOM 9860 C C . LEU C 2 50 ? 14.241 6.108 -69.068 1.00 111.08 47 LEU C C 1
ATOM 9861 O O . LEU C 2 50 ? 14.734 6.053 -70.202 1.00 135.58 47 LEU C O 1
ATOM 9866 N N . GLU C 2 51 ? 13.629 5.067 -68.505 1.00 105.15 48 GLU C N 1
ATOM 9867 C CA . GLU C 2 51 ? 13.440 3.821 -69.238 1.00 120.76 48 GLU C CA 1
ATOM 9868 C C . GLU C 2 51 ? 12.636 4.052 -70.510 1.00 129.12 48 GLU C C 1
ATOM 9869 O O . GLU C 2 51 ? 13.008 3.579 -71.592 1.00 157.98 48 GLU C O 1
ATOM 9875 N N . ASN C 2 52 ? 11.522 4.780 -70.396 1.00 101.78 49 ASN C N 1
ATOM 9876 C CA . ASN C 2 52 ? 10.693 5.047 -71.568 1.00 107.33 49 ASN C CA 1
ATOM 9877 C C . ASN C 2 52 ? 11.420 5.925 -72.580 1.00 113.80 49 ASN C C 1
ATOM 9878 O O . ASN C 2 52 ? 11.271 5.734 -73.794 1.00 134.42 49 ASN C O 1
ATOM 9883 N N . GLU C 2 53 ? 12.185 6.912 -72.103 1.00 114.25 50 GLU C N 1
ATOM 9884 C CA . GLU C 2 53 ? 12.973 7.752 -72.998 1.00 141.40 50 GLU C CA 1
ATOM 9885 C C . GLU C 2 53 ? 13.969 6.917 -73.795 1.00 131.43 50 GLU C C 1
ATOM 9886 O O . GLU C 2 53 ? 14.101 7.080 -75.013 1.00 164.73 50 GLU C O 1
ATOM 9892 N N . LEU C 2 54 ? 14.689 6.022 -73.113 1.00 104.21 51 LEU C N 1
ATOM 9893 C CA . LEU C 2 54 ? 15.635 5.140 -73.792 1.00 128.00 51 LEU C CA 1
ATOM 9894 C C . LEU C 2 54 ? 14.931 4.238 -74.801 1.00 127.38 51 LEU C C 1
ATOM 9895 O O . LEU C 2 54 ? 15.435 4.022 -75.912 1.00 141.16 51 LEU C O 1
ATOM 9900 N N . LYS C 2 55 ? 13.778 3.682 -74.421 1.00 128.83 52 LYS C N 1
ATOM 9901 C CA . LYS C 2 55 ? 12.993 2.864 -75.344 1.00 145.81 52 LYS C CA 1
ATOM 9902 C C . LYS C 2 55 ? 12.624 3.643 -76.602 1.00 156.60 52 LYS C C 1
ATOM 9903 O O . LYS C 2 55 ? 12.760 3.140 -77.726 1.00 149.03 52 LYS C O 1
ATOM 9909 N N . GLU C 2 56 ? 12.129 4.871 -76.429 1.00 129.61 53 GLU C N 1
ATOM 9910 C CA . GLU C 2 56 ? 11.747 5.679 -77.581 1.00 110.41 53 GLU C CA 1
ATOM 9911 C C . GLU C 2 56 ? 12.957 6.042 -78.433 1.00 122.86 53 GLU C C 1
ATOM 9912 O O . GLU C 2 56 ? 12.858 6.096 -79.663 1.00 127.05 53 GLU C O 1
ATOM 9918 N N . LEU C 2 57 ? 14.099 6.322 -77.798 1.00 101.46 54 LEU C N 1
ATOM 9919 C CA . LEU C 2 57 ? 15.324 6.573 -78.553 1.00 125.19 54 LEU C CA 1
ATOM 9920 C C . LEU C 2 57 ? 15.685 5.373 -79.416 1.00 124.43 54 LEU C C 1
ATOM 9921 O O . LEU C 2 57 ? 16.060 5.521 -80.585 1.00 118.81 54 LEU C O 1
ATOM 9926 N N . VAL C 2 58 ? 15.597 4.171 -78.841 1.00 138.40 55 VAL C N 1
ATOM 9927 C CA . VAL C 2 58 ? 15.869 2.955 -79.605 1.00 125.00 55 VAL C CA 1
ATOM 9928 C C . VAL C 2 58 ? 14.903 2.837 -80.778 1.00 130.63 55 VAL C C 1
ATOM 9929 O O . VAL C 2 58 ? 15.305 2.539 -81.910 1.00 126.43 55 VAL C O 1
ATOM 9933 N N . PHE C 2 59 ? 13.613 3.085 -80.525 1.00 126.00 56 PHE C N 1
ATOM 9934 C CA . PHE C 2 59 ? 12.617 3.002 -81.593 1.00 134.24 56 PHE C CA 1
ATOM 9935 C C . PHE C 2 59 ? 12.901 3.990 -82.716 1.00 121.83 56 PHE C C 1
ATOM 9936 O O . PHE C 2 59 ? 12.719 3.662 -83.894 1.00 146.84 56 PHE C O 1
ATOM 9944 N N . SER C 2 60 ? 13.304 5.215 -82.369 1.00 126.72 57 SER C N 1
ATOM 9945 C CA . SER C 2 60 ? 13.609 6.267 -83.336 1.00 152.99 57 SER C CA 1
ATOM 9946 C C . SER C 2 60 ? 14.402 5.744 -84.529 1.00 151.79 57 SER C C 1
ATOM 9947 O O . SER C 2 60 ? 14.222 6.215 -85.657 1.00 185.30 57 SER C O 1
ATOM 9950 N N . LEU C 2 61 ? 15.273 4.763 -84.287 1.00 115.79 58 LEU C N 1
ATOM 9951 C CA . LEU C 2 61 ? 16.123 4.221 -85.338 1.00 117.76 58 LEU C CA 1
ATOM 9952 C C . LEU C 2 61 ? 15.342 3.453 -86.397 1.00 127.06 58 LEU C C 1
ATOM 9953 O O . LEU C 2 61 ? 15.841 3.286 -87.515 1.00 137.60 58 LEU C O 1
ATOM 9958 N N . ASP C 2 62 ? 14.141 2.976 -86.075 1.00 126.99 59 ASP C N 1
ATOM 9959 C CA . ASP C 2 62 ? 13.343 2.190 -87.004 1.00 127.87 59 ASP C CA 1
ATOM 9960 C C . ASP C 2 62 ? 12.267 3.001 -87.713 1.00 131.07 59 ASP C C 1
ATOM 9961 O O . ASP C 2 62 ? 11.466 2.421 -88.453 1.00 149.07 59 ASP C O 1
ATOM 9966 N N . LYS C 2 63 ? 12.222 4.318 -87.522 1.00 130.45 60 LYS C N 1
ATOM 9967 C CA . LYS C 2 63 ? 11.023 5.063 -87.873 1.00 138.49 60 LYS C CA 1
ATOM 9968 C C . LYS C 2 63 ? 11.342 6.242 -88.781 1.00 158.02 60 LYS C C 1
ATOM 9969 O O . LYS C 2 63 ? 12.496 6.647 -88.952 1.00 123.34 60 LYS C O 1
ATOM 9975 N N . ASN C 2 64 ? 10.269 6.762 -89.373 1.00 172.17 61 ASN C N 1
ATOM 9976 C CA . ASN C 2 64 ? 10.231 8.020 -90.105 1.00 156.38 61 ASN C CA 1
ATOM 9977 C C . ASN C 2 64 ? 11.040 9.105 -89.410 1.00 162.81 61 ASN C C 1
ATOM 9978 O O . ASN C 2 64 ? 10.815 9.414 -88.236 1.00 187.49 61 ASN C O 1
ATOM 9983 N N . VAL C 2 65 ? 11.985 9.688 -90.144 1.00 165.29 62 VAL C N 1
ATOM 9984 C CA . VAL C 2 65 ? 12.717 10.845 -89.647 1.00 136.50 62 VAL C CA 1
ATOM 9985 C C . VAL C 2 65 ? 11.791 12.052 -89.581 1.00 140.45 62 VAL C C 1
ATOM 9986 O O . VAL C 2 65 ? 11.092 12.383 -90.550 1.00 112.27 62 VAL C O 1
ATOM 9990 N N . ASN C 2 66 ? 11.766 12.698 -88.421 1.00 146.46 63 ASN C N 1
ATOM 9991 C CA . ASN C 2 66 ? 10.888 13.830 -88.168 1.00 138.58 63 ASN C CA 1
ATOM 9992 C C . ASN C 2 66 ? 11.624 15.118 -88.521 1.00 145.25 63 ASN C C 1
ATOM 9993 O O . ASN C 2 66 ? 12.699 15.394 -87.977 1.00 118.19 63 ASN C O 1
ATOM 9998 N N . ILE C 2 67 ? 11.054 15.894 -89.442 1.00 135.86 64 ILE C N 1
ATOM 9999 C CA . ILE C 2 67 ? 11.590 17.192 -89.836 1.00 124.08 64 ILE C CA 1
ATOM 10000 C C . ILE C 2 67 ? 10.524 18.241 -89.554 1.00 122.91 64 ILE C C 1
ATOM 10001 O O . ILE C 2 67 ? 9.376 18.092 -89.984 1.00 105.55 64 ILE C O 1
ATOM 10006 N N . ALA C 2 68 ? 10.900 19.295 -88.834 1.00 121.58 65 ALA C N 1
ATOM 10007 C CA . ALA C 2 68 ? 9.942 20.288 -88.362 1.00 119.81 65 ALA C CA 1
ATOM 10008 C C . ALA C 2 68 ? 10.030 21.582 -89.166 1.00 137.24 65 ALA C C 1
ATOM 10009 O O . ALA C 2 68 ? 11.119 22.040 -89.503 1.00 116.46 65 ALA C O 1
ATOM 10011 N N . ILE C 2 69 ? 8.877 22.176 -89.455 1.00 142.99 66 ILE C N 1
ATOM 10012 C CA . ILE C 2 69 ? 8.785 23.455 -90.156 1.00 145.64 66 ILE C CA 1
ATOM 10013 C C . ILE C 2 69 ? 8.618 24.554 -89.112 1.00 169.68 66 ILE C C 1
ATOM 10014 O O . ILE C 2 69 ? 7.585 24.627 -88.438 1.00 177.08 66 ILE C O 1
ATOM 10019 N N . ILE C 2 70 ? 9.622 25.417 -88.974 1.00 173.54 67 ILE C N 1
ATOM 10020 C CA . ILE C 2 70 ? 9.593 26.512 -88.008 1.00 161.43 67 ILE C CA 1
ATOM 10021 C C . ILE C 2 70 ? 9.175 27.773 -88.749 1.00 186.64 67 ILE C C 1
ATOM 10022 O O . ILE C 2 70 ? 9.980 28.387 -89.452 1.00 196.76 67 ILE C O 1
ATOM 10027 N N . GLY C 2 71 ? 7.925 28.181 -88.570 1.00 195.74 68 GLY C N 1
ATOM 10028 C CA . GLY C 2 71 ? 7.456 29.403 -89.178 1.00 225.93 68 GLY C CA 1
ATOM 10029 C C . GLY C 2 71 ? 7.601 30.611 -88.269 1.00 247.00 68 GLY C C 1
ATOM 10030 O O . GLY C 2 71 ? 7.690 30.494 -87.048 1.00 259.76 68 GLY C O 1
ATOM 10031 N N . GLN C 2 72 ? 7.618 31.786 -88.890 1.00 230.46 69 GLN C N 1
ATOM 10032 C CA . GLN C 2 72 ? 7.636 33.045 -88.158 1.00 253.46 69 GLN C CA 1
ATOM 10033 C C . GLN C 2 72 ? 6.204 33.416 -87.778 1.00 259.90 69 GLN C C 1
ATOM 10034 O O . GLN C 2 72 ? 5.300 32.576 -87.796 1.00 247.92 69 GLN C O 1
ATOM 10040 N N . PHE C 2 73 ? 6.004 34.674 -87.366 1.00 279.37 70 PHE C N 1
ATOM 10041 C CA . PHE C 2 73 ? 4.678 35.207 -87.063 1.00 280.32 70 PHE C CA 1
ATOM 10042 C C . PHE C 2 73 ? 3.631 34.693 -88.046 1.00 236.49 70 PHE C C 1
ATOM 10043 O O . PHE C 2 73 ? 2.634 34.077 -87.652 1.00 218.22 70 PHE C O 1
ATOM 10051 N N . SER C 2 74 ? 3.857 34.939 -89.339 1.00 230.15 71 SER C N 1
ATOM 10052 C CA . SER C 2 74 ? 3.266 34.115 -90.393 1.00 226.61 71 SER C CA 1
ATOM 10053 C C . SER C 2 74 ? 4.125 34.312 -91.642 1.00 220.28 71 SER C C 1
ATOM 10054 O O . SER C 2 74 ? 3.973 35.315 -92.345 1.00 198.97 71 SER C O 1
ATOM 10057 N N . SER C 2 75 ? 5.008 33.351 -91.912 1.00 215.99 72 SER C N 1
ATOM 10058 C CA . SER C 2 75 ? 5.913 33.424 -93.051 1.00 192.92 72 SER C CA 1
ATOM 10059 C C . SER C 2 75 ? 5.413 32.622 -94.246 1.00 206.15 72 SER C C 1
ATOM 10060 O O . SER C 2 75 ? 6.214 32.234 -95.103 1.00 220.31 72 SER C O 1
ATOM 10063 N N . GLY C 2 76 ? 4.108 32.376 -94.324 1.00 206.34 73 GLY C N 1
ATOM 10064 C CA . GLY C 2 76 ? 3.555 31.597 -95.416 1.00 221.01 73 GLY C CA 1
ATOM 10065 C C . GLY C 2 76 ? 3.922 30.131 -95.384 1.00 210.66 73 GLY C C 1
ATOM 10066 O O . GLY C 2 76 ? 4.044 29.507 -96.442 1.00 209.19 73 GLY C O 1
ATOM 10067 N N . LYS C 2 77 ? 4.103 29.559 -94.194 1.00 186.66 74 LYS C N 1
ATOM 10068 C CA . LYS C 2 77 ? 4.409 28.136 -94.102 1.00 163.25 74 LYS C CA 1
ATOM 10069 C C . LYS C 2 77 ? 3.210 27.268 -94.464 1.00 173.92 74 LYS C C 1
ATOM 10070 O O . LYS C 2 77 ? 3.389 26.135 -94.927 1.00 185.61 74 LYS C O 1
ATOM 10076 N N . SER C 2 78 ? 1.989 27.771 -94.267 1.00 167.83 75 SER C N 1
ATOM 10077 C CA . SER C 2 78 ? 0.806 26.999 -94.639 1.00 159.79 75 SER C CA 1
ATOM 10078 C C . SER C 2 78 ? 0.770 26.744 -96.142 1.00 168.87 75 SER C C 1
ATOM 10079 O O . SER C 2 78 ? 0.518 25.619 -96.590 1.00 179.73 75 SER C O 1
ATOM 10082 N N . SER C 2 79 ? 1.022 27.786 -96.939 1.00 170.82 76 SER C N 1
ATOM 10083 C CA . SER C 2 79 ? 1.049 27.629 -98.390 1.00 171.26 76 SER C CA 1
ATOM 10084 C C . SER C 2 79 ? 2.176 26.702 -98.831 1.00 162.92 76 SER C C 1
ATOM 10085 O O . SER C 2 79 ? 2.011 25.919 -99.773 1.00 189.36 76 SER C O 1
ATOM 10088 N N . LEU C 2 80 ? 3.342 26.801 -98.187 1.00 156.24 77 LEU C N 1
ATOM 10089 C CA . LEU C 2 80 ? 4.442 25.890 -98.491 1.00 163.95 77 LEU C CA 1
ATOM 10090 C C . LEU C 2 80 ? 4.038 24.440 -98.234 1.00 163.63 77 LEU C C 1
ATOM 10091 O O . LEU C 2 80 ? 4.318 23.546 -99.046 1.00 156.79 77 LEU C O 1
ATOM 10096 N N . LEU C 2 81 ? 3.395 24.186 -97.091 1.00 152.37 78 LEU C N 1
ATOM 10097 C CA . LEU C 2 81 ? 2.914 22.842 -96.792 1.00 158.94 78 LEU C CA 1
ATOM 10098 C C . LEU C 2 81 ? 1.892 22.380 -97.825 1.00 156.06 78 LEU C C 1
ATOM 10099 O O . LEU C 2 81 ? 1.893 21.213 -98.229 1.00 165.85 78 LEU C O 1
ATOM 10104 N N . ASN C 2 82 ? 0.998 23.279 -98.246 1.00 143.45 79 ASN C N 1
ATOM 10105 C CA . ASN C 2 82 ? 0.030 22.942 -99.288 1.00 145.67 79 ASN C CA 1
ATOM 10106 C C . ASN C 2 82 ? 0.728 22.528 -100.577 1.00 157.53 79 ASN C C 1
ATOM 10107 O O . ASN C 2 82 ? 0.356 21.533 -101.210 1.00 150.29 79 ASN C O 1
ATOM 10112 N N . LEU C 2 83 ? 1.730 23.306 -100.992 1.00 193.09 80 LEU C N 1
ATOM 10113 C CA . LEU C 2 83 ? 2.491 22.973 -102.190 1.00 185.57 80 LEU C CA 1
ATOM 10114 C C . LEU C 2 83 ? 3.142 21.604 -102.062 1.00 189.53 80 LEU C C 1
ATOM 10115 O O . LEU C 2 83 ? 3.124 20.808 -103.010 1.00 201.67 80 LEU C O 1
ATOM 10120 N N . ILE C 2 84 ? 3.745 21.322 -100.904 1.00 161.86 81 ILE C N 1
ATOM 10121 C CA . ILE C 2 84 ? 4.324 20.000 -100.674 1.00 133.60 81 ILE C CA 1
ATOM 10122 C C . ILE C 2 84 ? 3.257 18.918 -100.807 1.00 140.88 81 ILE C C 1
ATOM 10123 O O . ILE C 2 84 ? 3.472 17.887 -101.456 1.00 136.55 81 ILE C O 1
ATOM 10128 N N . LEU C 2 85 ? 2.083 19.144 -100.211 1.00 144.50 82 LEU C N 1
ATOM 10129 C CA . LEU C 2 85 ? 0.997 18.173 -100.289 1.00 139.83 82 LEU C CA 1
ATOM 10130 C C . LEU C 2 85 ? 0.338 18.150 -101.660 1.00 154.74 82 LEU C C 1
ATOM 10131 O O . LEU C 2 85 ? -0.204 17.116 -102.064 1.00 152.09 82 LEU C O 1
ATOM 10136 N N . GLY C 2 86 ? 0.351 19.271 -102.376 1.00 167.13 83 GLY C N 1
ATOM 10137 C CA . GLY C 2 86 ? -0.449 19.391 -103.578 1.00 178.33 83 GLY C CA 1
ATOM 10138 C C . GLY C 2 86 ? -1.801 19.978 -103.228 1.00 184.97 83 GLY C C 1
ATOM 10139 O O . GLY C 2 86 ? -2.162 21.066 -103.689 1.00 227.68 83 GLY C O 1
ATOM 10140 N N . ARG C 2 87 ? -2.553 19.258 -102.400 1.00 181.77 84 ARG C N 1
ATOM 10141 C CA . ARG C 2 87 ? -3.755 19.800 -101.790 1.00 198.14 84 ARG C CA 1
ATOM 10142 C C . ARG C 2 87 ? -3.376 20.738 -100.643 1.00 224.66 84 ARG C C 1
ATOM 10143 O O . ARG C 2 87 ? -2.216 20.826 -100.232 1.00 251.05 84 ARG C O 1
ATOM 10151 N N . ASP C 2 88 ? -4.374 21.448 -100.127 1.00 235.14 85 ASP C N 1
ATOM 10152 C CA . ASP C 2 88 ? -4.164 22.627 -99.300 1.00 211.50 85 ASP C CA 1
ATOM 10153 C C . ASP C 2 88 ? -4.681 22.425 -97.879 1.00 210.60 85 ASP C C 1
ATOM 10154 O O . ASP C 2 88 ? -5.526 21.563 -97.614 1.00 194.37 85 ASP C O 1
ATOM 10159 N N . CYS C 2 89 ? -4.144 23.228 -96.959 1.00 196.80 86 CYS C N 1
ATOM 10160 C CA . CYS C 2 89 ? -4.413 23.091 -95.529 1.00 189.68 86 CYS C CA 1
ATOM 10161 C C . CYS C 2 89 ? -4.670 24.469 -94.914 1.00 198.34 86 CYS C C 1
ATOM 10162 O O . CYS C 2 89 ? -4.069 24.865 -93.915 1.00 189.96 86 CYS C O 1
ATOM 10165 N N . LEU C 2 90 ? -5.603 25.212 -95.524 1.00 217.79 87 LEU C N 1
ATOM 10166 C CA . LEU C 2 90 ? -6.178 26.429 -94.948 1.00 227.40 87 LEU C CA 1
ATOM 10167 C C . LEU C 2 90 ? -5.196 27.569 -94.695 1.00 223.16 87 LEU C C 1
ATOM 10168 O O . LEU C 2 90 ? -4.801 27.804 -93.545 1.00 184.95 87 LEU C O 1
ATOM 10173 N N . VAL C 2 97 ? -5.871 31.509 -87.890 1.00 274.74 94 VAL C N 1
ATOM 10174 C CA . VAL C 2 97 ? -5.896 31.354 -86.442 1.00 276.15 94 VAL C CA 1
ATOM 10175 C C . VAL C 2 97 ? -5.280 30.001 -86.125 1.00 294.54 94 VAL C C 1
ATOM 10176 O O . VAL C 2 97 ? -5.562 29.006 -86.805 1.00 329.44 94 VAL C O 1
ATOM 10180 N N . THR C 2 98 ? -4.424 29.951 -85.110 1.00 286.60 95 THR C N 1
ATOM 10181 C CA . THR C 2 98 ? -3.502 28.831 -84.996 1.00 308.50 95 THR C CA 1
ATOM 10182 C C . THR C 2 98 ? -3.412 28.238 -83.595 1.00 321.98 95 THR C C 1
ATOM 10183 O O . THR C 2 98 ? -3.137 28.953 -82.624 1.00 338.01 95 THR C O 1
ATOM 10187 N N . PHE C 2 99 ? -3.768 26.955 -83.476 1.00 312.08 96 PHE C N 1
ATOM 10188 C CA . PHE C 2 99 ? -2.739 25.922 -83.493 1.00 274.50 96 PHE C CA 1
ATOM 10189 C C . PHE C 2 99 ? -3.223 24.536 -83.074 1.00 253.48 96 PHE C C 1
ATOM 10190 O O . PHE C 2 99 ? -4.132 24.394 -82.248 1.00 281.95 96 PHE C O 1
ATOM 10198 N N . LYS C 2 100 ? -2.586 23.517 -83.645 1.00 233.02 97 LYS C N 1
ATOM 10199 C CA . LYS C 2 100 ? -2.424 22.167 -83.122 1.00 182.68 97 LYS C CA 1
ATOM 10200 C C . LYS C 2 100 ? -1.094 21.681 -83.651 1.00 184.18 97 LYS C C 1
ATOM 10201 O O . LYS C 2 100 ? -0.633 22.171 -84.694 1.00 233.60 97 LYS C O 1
ATOM 10207 N N . PRO C 2 101 ? -0.426 20.739 -82.981 1.00 164.93 98 PRO C N 1
ATOM 10208 C CA . PRO C 2 101 ? 0.682 20.041 -83.636 1.00 151.57 98 PRO C CA 1
ATOM 10209 C C . PRO C 2 101 ? 0.144 19.214 -84.796 1.00 160.30 98 PRO C C 1
ATOM 10210 O O . PRO C 2 101 ? -0.721 18.354 -84.612 1.00 162.64 98 PRO C O 1
ATOM 10214 N N . THR C 2 102 ? 0.664 19.470 -85.991 1.00 158.37 99 THR C N 1
ATOM 10215 C CA . THR C 2 102 ? 0.161 18.854 -87.211 1.00 153.16 99 THR C CA 1
ATOM 10216 C C . THR C 2 102 ? 1.289 18.109 -87.911 1.00 146.16 99 THR C C 1
ATOM 10217 O O . THR C 2 102 ? 2.435 18.564 -87.922 1.00 117.64 99 THR C O 1
ATOM 10221 N N . PHE C 2 103 ? 0.964 16.954 -88.479 1.00 116.55 100 PHE C N 1
ATOM 10222 C CA . PHE C 2 103 ? 1.965 16.028 -88.982 1.00 104.09 100 PHE C CA 1
ATOM 10223 C C . PHE C 2 103 ? 1.623 15.652 -90.412 1.00 133.59 100 PHE C C 1
ATOM 10224 O O . PHE C 2 103 ? 0.461 15.417 -90.731 1.00 124.68 100 PHE C O 1
ATOM 10232 N N . LEU C 2 104 ? 2.629 15.626 -91.279 1.00 135.02 101 LEU C N 1
ATOM 10233 C CA . LEU C 2 104 ? 2.478 15.170 -92.655 1.00 117.22 101 LEU C CA 1
ATOM 10234 C C . LEU C 2 104 ? 3.141 13.806 -92.792 1.00 144.53 101 LEU C C 1
ATOM 10235 O O . LEU C 2 104 ? 4.359 13.691 -92.594 1.00 130.70 101 LEU C O 1
ATOM 10240 N N . ARG C 2 105 ? 2.335 12.792 -93.135 1.00 154.27 102 ARG C N 1
ATOM 10241 C CA . ARG C 2 105 ? 2.763 11.414 -93.348 1.00 158.01 102 ARG C CA 1
ATOM 10242 C C . ARG C 2 105 ? 2.226 10.916 -94.684 1.00 147.18 102 ARG C C 1
ATOM 10243 O O . ARG C 2 105 ? 1.308 11.496 -95.274 1.00 126.54 102 ARG C O 1
ATOM 10251 N N . TYR C 2 106 ? 2.789 9.800 -95.135 1.00 160.43 103 TYR C N 1
ATOM 10252 C CA . TYR C 2 106 ? 2.486 9.236 -96.440 1.00 126.62 103 TYR C CA 1
ATOM 10253 C C . TYR C 2 106 ? 1.368 8.205 -96.354 1.00 126.71 103 TYR C C 1
ATOM 10254 O O . TYR C 2 106 ? 1.197 7.516 -95.345 1.00 154.10 103 TYR C O 1
ATOM 10263 N N . ALA C 2 107 ? 0.607 8.110 -97.439 1.00 121.70 104 ALA C N 1
ATOM 10264 C CA . ALA C 2 107 ? -0.460 7.131 -97.595 1.00 147.07 104 ALA C CA 1
ATOM 10265 C C . ALA C 2 107 ? -0.651 6.905 -99.092 1.00 152.48 104 ALA C C 1
ATOM 10266 O O . ALA C 2 107 ? 0.178 7.320 -99.908 1.00 140.42 104 ALA C O 1
ATOM 10268 N N . LYS C 2 108 ? -1.729 6.216 -99.454 1.00 161.87 105 LYS C N 1
ATOM 10269 C CA . LYS C 2 108 ? -2.137 6.116 -100.847 1.00 138.36 105 LYS C CA 1
ATOM 10270 C C . LYS C 2 108 ? -3.311 7.026 -101.174 1.00 142.79 105 LYS C C 1
ATOM 10271 O O . LYS C 2 108 ? -3.675 7.151 -102.348 1.00 154.84 105 LYS C O 1
ATOM 10277 N N . GLU C 2 109 ? -3.900 7.663 -100.167 1.00 149.41 106 GLU C N 1
ATOM 10278 C CA . GLU C 2 109 ? -4.994 8.603 -100.346 1.00 152.88 106 GLU C CA 1
ATOM 10279 C C . GLU C 2 109 ? -4.781 9.781 -99.408 1.00 179.55 106 GLU C C 1
ATOM 10280 O O . GLU C 2 109 ? -3.894 9.774 -98.550 1.00 192.46 106 GLU C O 1
ATOM 10286 N N . TYR C 2 110 ? -5.611 10.802 -99.585 1.00 183.69 107 TYR C N 1
ATOM 10287 C CA . TYR C 2 110 ? -5.621 11.943 -98.681 1.00 162.62 107 TYR C CA 1
ATOM 10288 C C . TYR C 2 110 ? -6.506 11.629 -97.483 1.00 163.27 107 TYR C C 1
ATOM 10289 O O . TYR C 2 110 ? -7.720 11.450 -97.626 1.00 155.10 107 TYR C O 1
ATOM 10298 N N . PHE C 2 111 ? -5.894 11.560 -96.306 1.00 155.66 108 PHE C N 1
ATOM 10299 C CA . PHE C 2 111 ? -6.624 11.409 -95.062 1.00 134.23 108 PHE C CA 1
ATOM 10300 C C . PHE C 2 111 ? -6.171 12.456 -94.062 1.00 143.40 108 PHE C C 1
ATOM 10301 O O . PHE C 2 111 ? -5.090 13.040 -94.174 1.00 126.61 108 PHE C O 1
ATOM 10309 N N . LEU C 2 112 ? -7.030 12.681 -93.076 1.00 140.05 109 LEU C N 1
ATOM 10310 C CA . LEU C 2 112 ? -6.688 13.421 -91.878 1.00 130.18 109 LEU C CA 1
ATOM 10311 C C . LEU C 2 112 ? -7.040 12.517 -90.713 1.00 135.15 109 LEU C C 1
ATOM 10312 O O . LEU C 2 112 ? -8.169 12.019 -90.630 1.00 119.62 109 LEU C O 1
ATOM 10317 N N . ARG C 2 113 ? -6.100 12.333 -89.800 1.00 123.79 110 ARG C N 1
ATOM 10318 C CA . ARG C 2 113 ? -6.392 11.661 -88.548 1.00 119.35 110 ARG C CA 1
ATOM 10319 C C . ARG C 2 113 ? -6.364 12.705 -87.447 1.00 144.40 110 ARG C C 1
ATOM 10320 O O . ARG C 2 113 ? -5.347 13.382 -87.249 1.00 110.76 110 ARG C O 1
ATOM 10328 N N . VAL C 2 114 ? -7.477 12.833 -86.741 1.00 160.99 111 VAL C N 1
ATOM 10329 C CA . VAL C 2 114 ? -7.598 13.754 -85.626 1.00 147.70 111 VAL C CA 1
ATOM 10330 C C . VAL C 2 114 ? -7.440 12.925 -84.366 1.00 156.67 111 VAL C C 1
ATOM 10331 O O . VAL C 2 114 ? -8.303 12.104 -84.037 1.00 148.95 111 VAL C O 1
ATOM 10335 N N . GLU C 2 115 ? -6.324 13.130 -83.681 1.00 148.28 112 GLU C N 1
ATOM 10336 C CA . GLU C 2 115 ? -6.061 12.499 -82.399 1.00 143.02 112 GLU C CA 1
ATOM 10337 C C . GLU C 2 115 ? -6.565 13.451 -81.329 1.00 157.17 112 GLU C C 1
ATOM 10338 O O . GLU C 2 115 ? -6.184 14.624 -81.315 1.00 157.59 112 GLU C O 1
ATOM 10344 N N . PHE C 2 116 ? -7.450 12.971 -80.468 1.00 156.81 113 PHE C N 1
ATOM 10345 C CA . PHE C 2 116 ? -8.020 13.833 -79.447 1.00 146.39 113 PHE C CA 1
ATOM 10346 C C . PHE C 2 116 ? -7.235 13.724 -78.145 1.00 158.44 113 PHE C C 1
ATOM 10347 O O . PHE C 2 116 ? -6.454 12.795 -77.934 1.00 167.62 113 PHE C O 1
ATOM 10355 N N . GLU C 2 117 ? -7.453 14.706 -77.269 1.00 157.65 114 GLU C N 1
ATOM 10356 C CA . GLU C 2 117 ? -6.789 14.699 -75.971 1.00 154.26 114 GLU C CA 1
ATOM 10357 C C . GLU C 2 117 ? -7.297 13.560 -75.098 1.00 140.32 114 GLU C C 1
ATOM 10358 O O . GLU C 2 117 ? -6.523 12.953 -74.348 1.00 133.52 114 GLU C O 1
ATOM 10364 N N . ASP C 2 118 ? -8.596 13.254 -75.182 1.00 137.23 115 ASP C N 1
ATOM 10365 C CA . ASP C 2 118 ? -9.170 12.142 -74.433 1.00 148.69 115 ASP C CA 1
ATOM 10366 C C . ASP C 2 118 ? -8.602 10.784 -74.837 1.00 136.14 115 ASP C C 1
ATOM 10367 O O . ASP C 2 118 ? -8.928 9.780 -74.193 1.00 140.16 115 ASP C O 1
ATOM 10372 N N . GLY C 2 119 ? -7.791 10.722 -75.890 1.00 129.83 116 GLY C N 1
ATOM 10373 C CA . GLY C 2 119 ? -7.180 9.478 -76.309 1.00 122.10 116 GLY C CA 1
ATOM 10374 C C . GLY C 2 119 ? -7.739 8.992 -77.629 1.00 143.24 116 GLY C C 1
ATOM 10375 O O . GLY C 2 119 ? -6.990 8.572 -78.519 1.00 118.82 116 GLY C O 1
ATOM 10376 N N . SER C 2 120 ? -9.067 9.041 -77.758 1.00 145.62 117 SER C N 1
ATOM 10377 C CA . SER C 2 120 ? -9.761 8.619 -78.970 1.00 139.29 117 SER C CA 1
ATOM 10378 C C . SER C 2 120 ? -9.242 9.365 -80.192 1.00 134.83 117 SER C C 1
ATOM 10379 O O . SER C 2 120 ? -8.690 10.465 -80.074 1.00 140.97 117 SER C O 1
ATOM 10382 N N . ASP C 2 121 ? -9.415 8.774 -81.369 1.00 157.02 118 ASP C N 1
ATOM 10383 C CA . ASP C 2 121 ? -9.082 9.423 -82.625 1.00 145.04 118 ASP C CA 1
ATOM 10384 C C . ASP C 2 121 ? -10.256 9.283 -83.585 1.00 133.04 118 ASP C C 1
ATOM 10385 O O . ASP C 2 121 ? -11.261 8.627 -83.291 1.00 122.36 118 ASP C O 1
ATOM 10390 N N . ILE C 2 122 ? -10.124 9.925 -84.739 1.00 151.48 119 ILE C N 1
ATOM 10391 C CA . ILE C 2 122 ? -11.045 9.699 -85.847 1.00 173.01 119 ILE C CA 1
ATOM 10392 C C . ILE C 2 122 ? -10.295 9.933 -87.149 1.00 149.65 119 ILE C C 1
ATOM 10393 O O . ILE C 2 122 ? -9.492 10.863 -87.269 1.00 117.42 119 ILE C O 1
ATOM 10398 N N . ILE C 2 123 ? -10.547 9.065 -88.121 1.00 126.27 120 ILE C N 1
ATOM 10399 C CA . ILE C 2 123 ? -9.985 9.191 -89.458 1.00 120.49 120 ILE C CA 1
ATOM 10400 C C . ILE C 2 123 ? -11.073 9.708 -90.385 1.00 150.04 120 ILE C C 1
ATOM 10401 O O . ILE C 2 123 ? -12.201 9.198 -90.376 1.00 129.56 120 ILE C O 1
ATOM 10406 N N . THR C 2 124 ? -10.745 10.726 -91.173 1.00 150.79 121 THR C N 1
ATOM 10407 C CA . THR C 2 124 ? -11.727 11.377 -92.029 1.00 151.05 121 THR C CA 1
ATOM 10408 C C . THR C 2 124 ? -10.987 12.049 -93.179 1.00 151.67 121 THR C C 1
ATOM 10409 O O . THR C 2 124 ? -9.775 11.890 -93.342 1.00 138.53 121 THR C O 1
ATOM 10413 N N . ASN C 2 125 ? -11.740 12.767 -94.008 1.00 182.66 122 ASN C N 1
ATOM 10414 C CA . ASN C 2 125 ? -11.161 13.415 -95.174 1.00 178.84 122 ASN C CA 1
ATOM 10415 C C . ASN C 2 125 ? -10.359 14.643 -94.756 1.00 165.79 122 ASN C C 1
ATOM 10416 O O . ASN C 2 125 ? -10.646 15.284 -93.742 1.00 187.15 122 ASN C O 1
ATOM 10421 N N . ILE C 2 126 ? -9.336 14.964 -95.550 1.00 143.60 123 ILE C N 1
ATOM 10422 C CA . ILE C 2 126 ? -8.540 16.163 -95.302 1.00 155.70 123 ILE C CA 1
ATOM 10423 C C . ILE C 2 126 ? -9.410 17.414 -95.354 1.00 165.39 123 ILE C C 1
ATOM 10424 O O . ILE C 2 126 ? -9.102 18.421 -94.703 1.00 145.36 123 ILE C O 1
ATOM 10429 N N . GLU C 2 127 ? -10.500 17.374 -96.128 1.00 175.02 124 GLU C N 1
ATOM 10430 C CA . GLU C 2 127 ? -11.381 18.529 -96.282 1.00 163.06 124 GLU C CA 1
ATOM 10431 C C . GLU C 2 127 ? -11.866 19.092 -94.945 1.00 167.83 124 GLU C C 1
ATOM 10432 O O . GLU C 2 127 ? -11.987 20.312 -94.791 1.00 186.27 124 GLU C O 1
ATOM 10438 N N . LYS C 2 128 ? -12.146 18.232 -93.963 1.00 173.42 125 LYS C N 1
ATOM 10439 C CA . LYS C 2 128 ? -12.671 18.738 -92.695 1.00 167.38 125 LYS C CA 1
ATOM 10440 C C . LYS C 2 128 ? -11.590 19.303 -91.784 1.00 166.60 125 LYS C C 1
ATOM 10441 O O . LYS C 2 128 ? -11.914 19.707 -90.660 1.00 174.70 125 LYS C O 1
ATOM 10447 N N . LEU C 2 129 ? -10.329 19.314 -92.231 1.00 168.28 126 LEU C N 1
ATOM 10448 C CA . LEU C 2 129 ? -9.221 19.742 -91.381 1.00 152.34 126 LEU C CA 1
ATOM 10449 C C . LEU C 2 129 ? -9.550 21.046 -90.667 1.00 151.56 126 LEU C C 1
ATOM 10450 O O . LEU C 2 129 ? -9.417 21.147 -89.440 1.00 170.57 126 LEU C O 1
ATOM 10455 N N . ALA C 2 130 ? -10.002 22.049 -91.427 1.00 156.46 127 ALA C N 1
ATOM 10456 C CA . ALA C 2 130 ? -10.304 23.357 -90.855 1.00 186.10 127 ALA C CA 1
ATOM 10457 C C . ALA C 2 130 ? -11.175 23.230 -89.614 1.00 166.19 127 ALA C C 1
ATOM 10458 O O . ALA C 2 130 ? -10.858 23.790 -88.556 1.00 172.83 127 ALA C O 1
ATOM 10460 N N . PHE C 2 131 ? -12.252 22.446 -89.716 1.00 155.14 128 PHE C N 1
ATOM 10461 C CA . PHE C 2 131 ? -13.192 22.318 -88.610 1.00 150.92 128 PHE C CA 1
ATOM 10462 C C . PHE C 2 131 ? -12.481 21.894 -87.331 1.00 159.39 128 PHE C C 1
ATOM 10463 O O . PHE C 2 131 ? -12.751 22.435 -86.253 1.00 164.97 128 PHE C O 1
ATOM 10471 N N . TYR C 2 132 ? -11.570 20.925 -87.429 1.00 166.25 129 TYR C N 1
ATOM 10472 C CA . TYR C 2 132 ? -10.889 20.449 -86.230 1.00 168.35 129 TYR C CA 1
ATOM 10473 C C . TYR C 2 132 ? -9.802 21.411 -85.758 1.00 185.01 129 TYR C C 1
ATOM 10474 O O . TYR C 2 132 ? -9.461 21.410 -84.569 1.00 178.07 129 TYR C O 1
ATOM 10483 N N . THR C 2 133 ? -9.233 22.223 -86.656 1.00 191.54 130 THR C N 1
ATOM 10484 C CA . THR C 2 133 ? -8.330 23.275 -86.196 1.00 186.34 130 THR C CA 1
ATOM 10485 C C . THR C 2 133 ? -9.086 24.310 -85.374 1.00 212.26 130 THR C C 1
ATOM 10486 O O . THR C 2 133 ? -8.698 24.624 -84.243 1.00 247.39 130 THR C O 1
ATOM 10490 N N . ASP C 2 134 ? -10.171 24.852 -85.928 1.00 217.82 131 ASP C N 1
ATOM 10491 C CA . ASP C 2 134 ? -10.954 25.851 -85.214 1.00 231.48 131 ASP C CA 1
ATOM 10492 C C . ASP C 2 134 ? -11.622 25.188 -84.016 1.00 232.36 131 ASP C C 1
ATOM 10493 O O . ASP C 2 134 ? -12.397 24.240 -84.174 1.00 212.29 131 ASP C O 1
ATOM 10498 N N . GLN C 2 135 ? -11.328 25.690 -82.821 1.00 247.57 132 GLN C N 1
ATOM 10499 C CA . GLN C 2 135 ? -11.831 25.067 -81.608 1.00 254.82 132 GLN C CA 1
ATOM 10500 C C . GLN C 2 135 ? -13.295 25.424 -81.368 1.00 255.83 132 GLN C C 1
ATOM 10501 O O . GLN C 2 135 ? -13.807 26.442 -81.841 1.00 245.58 132 GLN C O 1
ATOM 10507 N N . ARG C 2 136 ? -13.965 24.561 -80.615 1.00 273.02 133 ARG C N 1
ATOM 10508 C CA . ARG C 2 136 ? -15.320 24.785 -80.144 1.00 276.34 133 ARG C CA 1
ATOM 10509 C C . ARG C 2 136 ? -15.342 24.688 -78.624 1.00 299.66 133 ARG C C 1
ATOM 10510 O O . ARG C 2 136 ? -14.348 24.338 -77.983 1.00 313.38 133 ARG C O 1
ATOM 10518 N N . ASN C 2 137 ? -16.500 25.006 -78.048 1.00 317.19 134 ASN C N 1
ATOM 10519 C CA . ASN C 2 137 ? -16.671 24.933 -76.601 1.00 324.74 134 ASN C CA 1
ATOM 10520 C C . ASN C 2 137 ? -16.943 23.511 -76.123 1.00 325.09 134 ASN C C 1
ATOM 10521 O O . ASN C 2 137 ? -16.579 23.167 -74.993 1.00 333.71 134 ASN C O 1
ATOM 10526 N N . GLU C 2 138 ? -17.571 22.680 -76.952 1.00 318.19 135 GLU C N 1
ATOM 10527 C CA . GLU C 2 138 ? -18.025 21.354 -76.552 1.00 305.84 135 GLU C CA 1
ATOM 10528 C C . GLU C 2 138 ? -17.361 20.228 -77.322 1.00 297.01 135 GLU C C 1
ATOM 10529 O O . GLU C 2 138 ? -17.142 19.153 -76.761 1.00 294.95 135 GLU C O 1
ATOM 10535 N N . VAL C 2 139 ? -17.036 20.444 -78.598 1.00 287.26 136 VAL C N 1
ATOM 10536 C CA . VAL C 2 139 ? -16.411 19.397 -79.394 1.00 263.79 136 VAL C CA 1
ATOM 10537 C C . VAL C 2 139 ? -15.065 19.022 -78.789 1.00 248.03 136 VAL C C 1
ATOM 10538 O O . VAL C 2 139 ? -14.321 19.880 -78.294 1.00 248.39 136 VAL C O 1
ATOM 10542 N N . LYS C 2 140 ? -14.772 17.720 -78.784 1.00 224.04 137 LYS C N 1
ATOM 10543 C CA . LYS C 2 140 ? -13.521 17.169 -78.274 1.00 203.21 137 LYS C CA 1
ATOM 10544 C C . LYS C 2 140 ? -12.329 18.010 -78.700 1.00 189.23 137 LYS C C 1
ATOM 10545 O O . LYS C 2 140 ? -12.065 18.168 -79.896 1.00 184.79 137 LYS C O 1
ATOM 10551 N N . GLN C 2 141 ? -11.609 18.557 -77.726 1.00 202.31 138 GLN C N 1
ATOM 10552 C CA . GLN C 2 141 ? -10.428 19.340 -78.051 1.00 210.99 138 GLN C CA 1
ATOM 10553 C C . GLN C 2 141 ? -9.331 18.412 -78.559 1.00 197.65 138 GLN C C 1
ATOM 10554 O O . GLN C 2 141 ? -8.982 17.424 -77.904 1.00 196.15 138 GLN C O 1
ATOM 10560 N N . ALA C 2 142 ? -8.792 18.731 -79.733 1.00 172.55 139 ALA C N 1
ATOM 10561 C CA . ALA C 2 142 ? -7.828 17.861 -80.390 1.00 144.00 139 ALA C CA 1
ATOM 10562 C C . ALA C 2 142 ? -6.450 17.971 -79.751 1.00 157.23 139 ALA C C 1
ATOM 10563 O O . ALA C 2 142 ? -5.981 19.066 -79.427 1.00 199.98 139 ALA C O 1
ATOM 10565 N N . LYS C 2 143 ? -5.800 16.819 -79.578 1.00 146.91 140 LYS C N 1
ATOM 10566 C CA . LYS C 2 143 ? -4.400 16.774 -79.179 1.00 154.81 140 LYS C CA 1
ATOM 10567 C C . LYS C 2 143 ? -3.482 17.098 -80.350 1.00 146.65 140 LYS C C 1
ATOM 10568 O O . LYS C 2 143 ? -2.583 17.937 -80.231 1.00 160.79 140 LYS C O 1
ATOM 10574 N N . SER C 2 144 ? -3.692 16.439 -81.487 1.00 159.74 141 SER C N 1
ATOM 10575 C CA . SER C 2 144 ? -2.834 16.620 -82.647 1.00 170.73 141 SER C CA 1
ATOM 10576 C C . SER C 2 144 ? -3.627 16.326 -83.914 1.00 166.12 141 SER C C 1
ATOM 10577 O O . SER C 2 144 ? -4.723 15.762 -83.874 1.00 139.87 141 SER C O 1
ATOM 10580 N N . LEU C 2 145 ? -3.048 16.711 -85.050 1.00 170.18 142 LEU C N 1
ATOM 10581 C CA . LEU C 2 145 ? -3.657 16.517 -86.358 1.00 165.32 142 LEU C CA 1
ATOM 10582 C C . LEU C 2 145 ? -2.675 15.787 -87.261 1.00 154.19 142 LEU C C 1
ATOM 10583 O O . LEU C 2 145 ? -1.477 16.079 -87.254 1.00 121.60 142 LEU C O 1
ATOM 10588 N N . HIS C 2 146 ? -3.185 14.835 -88.039 1.00 143.52 143 HIS C N 1
ATOM 10589 C CA . HIS C 2 146 ? -2.339 13.947 -88.832 1.00 116.66 143 HIS C CA 1
ATOM 10590 C C . HIS C 2 146 ? -2.852 13.910 -90.268 1.00 121.88 143 HIS C C 1
ATOM 10591 O O . HIS C 2 146 ? -3.844 13.241 -90.565 1.00 104.55 143 HIS C O 1
ATOM 10598 N N . ILE C 2 147 ? -2.171 14.643 -91.142 1.00 151.83 144 ILE C N 1
ATOM 10599 C CA . ILE C 2 147 ? -2.472 14.707 -92.564 1.00 156.59 144 ILE C CA 1
ATOM 10600 C C . ILE C 2 147 ? -1.744 13.556 -93.246 1.00 145.02 144 ILE C C 1
ATOM 10601 O O . ILE C 2 147 ? -0.507 13.492 -93.232 1.00 120.62 144 ILE C O 1
ATOM 10606 N N . PHE C 2 148 ? -2.506 12.658 -93.859 1.00 146.32 145 PHE C N 1
ATOM 10607 C CA . PHE C 2 148 ? -1.956 11.555 -94.630 1.00 143.40 145 PHE C CA 1
ATOM 10608 C C . PHE C 2 148 ? -2.170 11.866 -96.101 1.00 161.52 145 PHE C C 1
ATOM 10609 O O . PHE C 2 148 ? -3.263 12.284 -96.497 1.00 146.30 145 PHE C O 1
ATOM 10617 N N . ALA C 2 149 ? -1.132 11.667 -96.906 1.00 172.58 146 ALA C N 1
ATOM 10618 C CA . ALA C 2 149 ? -1.213 12.086 -98.295 1.00 155.03 146 ALA C CA 1
ATOM 10619 C C . ALA C 2 149 ? -0.382 11.156 -99.159 1.00 163.35 146 ALA C C 1
ATOM 10620 O O . ALA C 2 149 ? 0.636 10.627 -98.698 1.00 168.80 146 ALA C O 1
ATOM 10622 N N . PRO C 2 150 ? -0.784 10.938 -100.413 1.00 155.84 147 PRO C N 1
ATOM 10623 C CA . PRO C 2 150 ? 0.014 10.116 -101.338 1.00 149.77 147 PRO C CA 1
ATOM 10624 C C . PRO C 2 150 ? 1.133 10.916 -101.997 1.00 120.21 147 PRO C C 1
ATOM 10625 O O . PRO C 2 150 ? 1.210 11.048 -103.221 1.00 132.43 147 PRO C O 1
ATOM 10629 N N . ILE C 2 151 ? 2.019 11.458 -101.173 1.00 117.99 148 ILE C N 1
ATOM 10630 C CA . ILE C 2 151 ? 3.115 12.302 -101.624 1.00 117.31 148 ILE C CA 1
ATOM 10631 C C . ILE C 2 151 ? 4.426 11.625 -101.254 1.00 136.21 148 ILE C C 1
ATOM 10632 O O . ILE C 2 151 ? 4.660 11.339 -100.076 1.00 165.24 148 ILE C O 1
ATOM 10637 N N . PRO C 2 152 ? 5.302 11.330 -102.214 1.00 143.66 149 PRO C N 1
ATOM 10638 C CA . PRO C 2 152 ? 6.691 11.009 -101.870 1.00 160.14 149 PRO C CA 1
ATOM 10639 C C . PRO C 2 152 ? 7.309 12.094 -101.002 1.00 175.29 149 PRO C C 1
ATOM 10640 O O . PRO C 2 152 ? 6.784 13.213 -100.939 1.00 156.01 149 PRO C O 1
ATOM 10644 N N . LEU C 2 153 ? 8.402 11.751 -100.315 1.00 167.56 150 LEU C N 1
ATOM 10645 C CA . LEU C 2 153 ? 9.091 12.594 -99.338 1.00 168.34 150 LEU C CA 1
ATOM 10646 C C . LEU C 2 153 ? 8.335 12.630 -98.014 1.00 174.10 150 LEU C C 1
ATOM 10647 O O . LEU C 2 153 ? 8.877 13.072 -96.997 1.00 194.81 150 LEU C O 1
ATOM 10652 N N . LEU C 2 154 ? 7.090 12.163 -98.008 1.00 159.65 151 LEU C N 1
ATOM 10653 C CA . LEU C 2 154 ? 6.453 11.749 -96.767 1.00 160.85 151 LEU C CA 1
ATOM 10654 C C . LEU C 2 154 ? 6.735 10.288 -96.470 1.00 176.48 151 LEU C C 1
ATOM 10655 O O . LEU C 2 154 ? 6.421 9.814 -95.373 1.00 196.24 151 LEU C O 1
ATOM 10660 N N . GLU C 2 155 ? 7.322 9.578 -97.430 1.00 142.92 152 GLU C N 1
ATOM 10661 C CA . GLU C 2 155 ? 7.872 8.246 -97.214 1.00 152.09 152 GLU C CA 1
ATOM 10662 C C . GLU C 2 155 ? 9.123 8.376 -96.355 1.00 163.48 152 GLU C C 1
ATOM 10663 O O . GLU C 2 155 ? 10.201 8.722 -96.842 1.00 152.97 152 GLU C O 1
ATOM 10669 N N . LYS C 2 156 ? 8.959 8.106 -95.062 1.00 228.91 153 LYS C N 1
ATOM 10670 C CA . LYS C 2 156 ? 10.015 8.061 -94.050 1.00 228.71 153 LYS C CA 1
ATOM 10671 C C . LYS C 2 156 ? 10.720 9.401 -93.831 1.00 205.53 153 LYS C C 1
ATOM 10672 O O . LYS C 2 156 ? 11.781 9.443 -93.198 1.00 187.58 153 LYS C O 1
ATOM 10678 N N . ILE C 2 157 ? 10.169 10.511 -94.326 1.00 187.38 154 ILE C N 1
ATOM 10679 C CA . ILE C 2 157 ? 10.609 11.825 -93.867 1.00 141.42 154 ILE C CA 1
ATOM 10680 C C . ILE C 2 157 ? 9.375 12.646 -93.522 1.00 149.21 154 ILE C C 1
ATOM 10681 O O . ILE C 2 157 ? 8.944 13.501 -94.304 1.00 168.99 154 ILE C O 1
ATOM 10686 N N . THR C 2 158 ? 8.795 12.391 -92.356 1.00 166.07 155 THR C N 1
ATOM 10687 C CA . THR C 2 158 ? 7.531 13.023 -92.004 1.00 154.85 155 THR C CA 1
ATOM 10688 C C . THR C 2 158 ? 7.753 14.429 -91.467 1.00 144.94 155 THR C C 1
ATOM 10689 O O . THR C 2 158 ? 8.805 14.741 -90.900 1.00 117.20 155 THR C O 1
ATOM 10693 N N . LEU C 2 159 ? 6.736 15.272 -91.631 1.00 127.04 156 LEU C N 1
ATOM 10694 C CA . LEU C 2 159 ? 6.871 16.705 -91.401 1.00 122.25 156 LEU C CA 1
ATOM 10695 C C . LEU C 2 159 ? 6.040 17.128 -90.198 1.00 132.50 156 LEU C C 1
ATOM 10696 O O . LEU C 2 159 ? 4.940 16.618 -89.987 1.00 118.79 156 LEU C O 1
ATOM 10701 N N . VAL C 2 160 ? 6.570 18.068 -89.419 1.00 145.52 157 VAL C N 1
ATOM 10702 C CA . VAL C 2 160 ? 5.982 18.483 -88.147 1.00 137.09 157 VAL C CA 1
ATOM 10703 C C . VAL C 2 160 ? 5.806 19.995 -88.155 1.00 142.43 157 VAL C C 1
ATOM 10704 O O . VAL C 2 160 ? 6.794 20.735 -88.174 1.00 132.28 157 VAL C O 1
ATOM 10708 N N . ASP C 2 161 ? 4.560 20.453 -88.100 1.00 158.97 158 ASP C N 1
ATOM 10709 C CA . ASP C 2 161 ? 4.273 21.879 -88.039 1.00 180.21 158 ASP C CA 1
ATOM 10710 C C . ASP C 2 161 ? 4.472 22.384 -86.614 1.00 190.77 158 ASP C C 1
ATOM 10711 O O . ASP C 2 161 ? 3.932 21.812 -85.662 1.00 195.27 158 ASP C O 1
ATOM 10716 N N . THR C 2 162 ? 5.237 23.459 -86.469 1.00 196.62 159 THR C N 1
ATOM 10717 C CA . THR C 2 162 ? 5.637 23.988 -85.174 1.00 204.44 159 THR C CA 1
ATOM 10718 C C . THR C 2 162 ? 4.990 25.342 -84.897 1.00 241.88 159 THR C C 1
ATOM 10719 O O . THR C 2 162 ? 4.480 25.998 -85.813 1.00 248.48 159 THR C O 1
ATOM 10723 N N . PRO C 2 163 ? 4.979 25.789 -83.636 1.00 242.98 160 PRO C N 1
ATOM 10724 C CA . PRO C 2 163 ? 4.377 27.091 -83.321 1.00 259.43 160 PRO C CA 1
ATOM 10725 C C . PRO C 2 163 ? 5.107 28.251 -83.984 1.00 287.47 160 PRO C C 1
ATOM 10726 O O . PRO C 2 163 ? 6.292 28.167 -84.316 1.00 316.67 160 PRO C O 1
ATOM 10730 N N . GLY C 2 164 ? 4.373 29.343 -84.179 1.00 286.83 161 GLY C N 1
ATOM 10731 C CA . GLY C 2 164 ? 4.993 30.582 -84.617 1.00 289.45 161 GLY C CA 1
ATOM 10732 C C . GLY C 2 164 ? 5.758 31.254 -83.488 1.00 302.83 161 GLY C C 1
ATOM 10733 O O . GLY C 2 164 ? 5.341 31.243 -82.330 1.00 302.14 161 GLY C O 1
ATOM 10734 N N . LEU C 2 165 ? 6.897 31.851 -83.840 1.00 309.32 162 LEU C N 1
ATOM 10735 C CA . LEU C 2 165 ? 7.796 32.474 -82.867 1.00 325.66 162 LEU C CA 1
ATOM 10736 C C . LEU C 2 165 ? 7.306 33.892 -82.585 1.00 349.08 162 LEU C C 1
ATOM 10737 O O . LEU C 2 165 ? 7.801 34.884 -83.127 1.00 372.32 162 LEU C O 1
ATOM 10742 N N . ASN C 2 166 ? 6.302 33.980 -81.713 1.00 359.72 163 ASN C N 1
ATOM 10743 C CA . ASN C 2 166 ? 5.671 35.253 -81.366 1.00 351.53 163 ASN C CA 1
ATOM 10744 C C . ASN C 2 166 ? 6.476 36.019 -80.311 1.00 358.81 163 ASN C C 1
ATOM 10745 O O . ASN C 2 166 ? 6.003 36.305 -79.211 1.00 354.13 163 ASN C O 1
ATOM 10750 N N . ALA C 2 167 ? 7.706 36.371 -80.684 1.00 359.51 164 ALA C N 1
ATOM 10751 C CA . ALA C 2 167 ? 8.603 37.193 -79.868 1.00 360.17 164 ALA C CA 1
ATOM 10752 C C . ALA C 2 167 ? 8.692 36.683 -78.428 1.00 382.73 164 ALA C C 1
ATOM 10753 O O . ALA C 2 167 ? 8.374 37.382 -77.465 1.00 392.27 164 ALA C O 1
ATOM 10755 N N . ASN C 2 168 ? 9.140 35.437 -78.297 1.00 392.24 165 ASN C N 1
ATOM 10756 C CA . ASN C 2 168 ? 9.227 34.774 -77.000 1.00 391.91 165 ASN C CA 1
ATOM 10757 C C . ASN C 2 168 ? 10.573 34.073 -76.918 1.00 393.73 165 ASN C C 1
ATOM 10758 O O . ASN C 2 168 ? 10.883 33.223 -77.758 1.00 396.89 165 ASN C O 1
ATOM 10763 N N . GLU C 2 169 ? 11.371 34.428 -75.908 1.00 389.32 166 GLU C N 1
ATOM 10764 C CA . GLU C 2 169 ? 12.692 33.823 -75.770 1.00 380.59 166 GLU C CA 1
ATOM 10765 C C . GLU C 2 169 ? 12.592 32.377 -75.298 1.00 393.18 166 GLU C C 1
ATOM 10766 O O . GLU C 2 169 ? 13.362 31.519 -75.746 1.00 382.71 166 GLU C O 1
ATOM 10772 N N . ASN C 2 170 ? 11.657 32.088 -74.395 1.00 409.44 167 ASN C N 1
ATOM 10773 C CA . ASN C 2 170 ? 11.477 30.746 -73.856 1.00 408.29 167 ASN C CA 1
ATOM 10774 C C . ASN C 2 170 ? 10.416 29.932 -74.588 1.00 443.31 167 ASN C C 1
ATOM 10775 O O . ASN C 2 170 ? 10.100 28.821 -74.149 1.00 497.69 167 ASN C O 1
ATOM 10780 N N . ASP C 2 171 ? 9.852 30.460 -75.675 1.00 447.23 168 ASP C N 1
ATOM 10781 C CA . ASP C 2 171 ? 8.984 29.655 -76.530 1.00 427.97 168 ASP C CA 1
ATOM 10782 C C . ASP C 2 171 ? 9.704 28.407 -77.024 1.00 439.72 168 ASP C C 1
ATOM 10783 O O . ASP C 2 171 ? 9.097 27.337 -77.143 1.00 507.45 168 ASP C O 1
ATOM 10788 N N . THR C 2 172 ? 10.990 28.540 -77.349 1.00 407.46 169 THR C N 1
ATOM 10789 C CA . THR C 2 172 ? 11.751 27.431 -77.914 1.00 375.88 169 THR C CA 1
ATOM 10790 C C . THR C 2 172 ? 11.807 26.239 -76.964 1.00 400.22 169 THR C C 1
ATOM 10791 O O . THR C 2 172 ? 11.429 25.121 -77.330 1.00 395.65 169 THR C O 1
ATOM 10795 N N . LEU C 2 173 ? 12.332 26.450 -75.754 1.00 415.38 170 LEU C N 1
ATOM 10796 C CA . LEU C 2 173 ? 12.436 25.355 -74.792 1.00 419.84 170 LEU C CA 1
ATOM 10797 C C . LEU C 2 173 ? 11.065 24.802 -74.417 1.00 453.49 170 LEU C C 1
ATOM 10798 O O . LEU C 2 173 ? 10.928 23.605 -74.144 1.00 459.88 170 LEU C O 1
ATOM 10803 N N . THR C 2 174 ? 10.043 25.659 -74.369 1.00 471.15 171 THR C N 1
ATOM 10804 C CA . THR C 2 174 ? 8.690 25.166 -74.121 1.00 436.20 171 THR C CA 1
ATOM 10805 C C . THR C 2 174 ? 8.247 24.212 -75.227 1.00 437.74 171 THR C C 1
ATOM 10806 O O . THR C 2 174 ? 7.695 23.139 -74.956 1.00 417.24 171 THR C O 1
ATOM 10810 N N . THR C 2 175 ? 8.486 24.593 -76.486 1.00 441.69 172 THR C N 1
ATOM 10811 C CA . THR C 2 175 ? 8.178 23.713 -77.610 1.00 423.36 172 THR C CA 1
ATOM 10812 C C . THR C 2 175 ? 8.960 22.408 -77.513 1.00 434.24 172 THR C C 1
ATOM 10813 O O . THR C 2 175 ? 8.413 21.325 -77.754 1.00 511.24 172 THR C O 1
ATOM 10817 N N . LEU C 2 176 ? 10.247 22.501 -77.175 1.00 407.77 173 LEU C N 1
ATOM 10818 C CA . LEU C 2 176 ? 11.081 21.314 -77.006 1.00 389.40 173 LEU C CA 1
ATOM 10819 C C . LEU C 2 176 ? 10.493 20.385 -75.950 1.00 400.12 173 LEU C C 1
ATOM 10820 O O . LEU C 2 176 ? 10.429 19.165 -76.140 1.00 482.02 173 LEU C O 1
ATOM 10825 N N . ASP C 2 177 ? 10.080 20.952 -74.815 1.00 396.73 174 ASP C N 1
ATOM 10826 C CA . ASP C 2 177 ? 9.445 20.164 -73.764 1.00 389.71 174 ASP C CA 1
ATOM 10827 C C . ASP C 2 177 ? 8.160 19.510 -74.261 1.00 375.97 174 ASP C C 1
ATOM 10828 O O . ASP C 2 177 ? 7.874 18.355 -73.924 1.00 371.47 174 ASP C O 1
ATOM 10833 N N . GLU C 2 178 ? 7.364 20.241 -75.049 1.00 365.68 175 GLU C N 1
ATOM 10834 C CA . GLU C 2 178 ? 6.130 19.674 -75.592 1.00 338.31 175 GLU C CA 1
ATOM 10835 C C . GLU C 2 178 ? 6.414 18.462 -76.472 1.00 314.09 175 GLU C C 1
ATOM 10836 O O . GLU C 2 178 ? 5.852 17.381 -76.261 1.00 289.08 175 GLU C O 1
ATOM 10842 N N . LEU C 2 179 ? 7.294 18.621 -77.460 1.00 322.68 176 LEU C N 1
ATOM 10843 C CA . LEU C 2 179 ? 7.455 17.644 -78.528 1.00 280.16 176 LEU C CA 1
ATOM 10844 C C . LEU C 2 179 ? 8.943 17.464 -78.786 1.00 270.80 176 LEU C C 1
ATOM 10845 O O . LEU C 2 179 ? 9.698 18.438 -78.801 1.00 296.46 176 LEU C O 1
ATOM 10850 N N . LYS C 2 180 ? 9.359 16.220 -79.010 1.00 237.10 177 LYS C N 1
ATOM 10851 C CA . LYS C 2 180 ? 10.768 15.865 -78.946 1.00 232.59 177 LYS C CA 1
ATOM 10852 C C . LYS C 2 180 ? 11.119 14.904 -80.072 1.00 225.84 177 LYS C C 1
ATOM 10853 O O . LYS C 2 180 ? 10.261 14.476 -80.849 1.00 200.05 177 LYS C O 1
ATOM 10859 N N . ASN C 2 181 ? 12.416 14.607 -80.176 1.00 222.36 178 ASN C N 1
ATOM 10860 C CA . ASN C 2 181 ? 12.962 13.719 -81.197 1.00 167.83 178 ASN C CA 1
ATOM 10861 C C . ASN C 2 181 ? 12.801 14.291 -82.598 1.00 161.33 178 ASN C C 1
ATOM 10862 O O . ASN C 2 181 ? 12.174 13.679 -83.468 1.00 174.84 178 ASN C O 1
ATOM 10867 N N . ILE C 2 182 ? 13.366 15.477 -82.810 1.00 188.49 179 ILE C N 1
ATOM 10868 C CA . ILE C 2 182 ? 13.342 16.176 -84.090 1.00 178.54 179 ILE C CA 1
ATOM 10869 C C . ILE C 2 182 ? 14.751 16.124 -84.665 1.00 176.23 179 ILE C C 1
ATOM 10870 O O . ILE C 2 182 ? 15.692 16.668 -84.071 1.00 136.05 179 ILE C O 1
ATOM 10875 N N . HIS C 2 183 ? 14.899 15.472 -85.823 1.00 162.86 180 HIS C N 1
ATOM 10876 C CA . HIS C 2 183 ? 16.220 15.299 -86.417 1.00 130.31 180 HIS C CA 1
ATOM 10877 C C . HIS C 2 183 ? 16.693 16.550 -87.147 1.00 147.66 180 HIS C C 1
ATOM 10878 O O . HIS C 2 183 ? 17.901 16.812 -87.198 1.00 118.18 180 HIS C O 1
ATOM 10885 N N . GLY C 2 184 ? 15.773 17.322 -87.712 1.00 165.41 181 GLY C N 1
ATOM 10886 C CA . GLY C 2 184 ? 16.136 18.605 -88.277 1.00 169.54 181 GLY C CA 1
ATOM 10887 C C . GLY C 2 184 ? 14.912 19.441 -88.579 1.00 142.06 181 GLY C C 1
ATOM 10888 O O . GLY C 2 184 ? 13.782 19.073 -88.246 1.00 120.60 181 GLY C O 1
ATOM 10889 N N . ALA C 2 185 ? 15.142 20.565 -89.253 1.00 145.80 182 ALA C N 1
ATOM 10890 C CA . ALA C 2 185 ? 14.047 21.500 -89.466 1.00 128.14 182 ALA C CA 1
ATOM 10891 C C . ALA C 2 185 ? 14.308 22.401 -90.669 1.00 148.38 182 ALA C C 1
ATOM 10892 O O . ALA C 2 185 ? 15.434 22.537 -91.167 1.00 148.58 182 ALA C O 1
ATOM 10894 N N . ILE C 2 186 ? 13.223 23.025 -91.109 1.00 140.52 183 ILE C N 1
ATOM 10895 C CA . ILE C 2 186 ? 13.205 24.034 -92.153 1.00 134.02 183 ILE C CA 1
ATOM 10896 C C . ILE C 2 186 ? 12.743 25.328 -91.493 1.00 157.70 183 ILE C C 1
ATOM 10897 O O . ILE C 2 186 ? 11.561 25.484 -91.157 1.00 148.11 183 ILE C O 1
ATOM 10902 N N . TRP C 2 187 ? 13.691 26.232 -91.260 1.00 176.49 184 TRP C N 1
ATOM 10903 C CA . TRP C 2 187 ? 13.440 27.545 -90.677 1.00 172.32 184 TRP C CA 1
ATOM 10904 C C . TRP C 2 187 ? 12.954 28.494 -91.759 1.00 164.77 184 TRP C C 1
ATOM 10905 O O . TRP C 2 187 ? 13.743 28.940 -92.593 1.00 158.82 184 TRP C O 1
ATOM 10916 N N . LEU C 2 188 ? 11.683 28.871 -91.708 1.00 173.11 185 LEU C N 1
ATOM 10917 C CA . LEU C 2 188 ? 11.100 29.765 -92.694 1.00 184.42 185 LEU C CA 1
ATOM 10918 C C . LEU C 2 188 ? 11.137 31.186 -92.153 1.00 208.51 185 LEU C C 1
ATOM 10919 O O . LEU C 2 188 ? 10.681 31.443 -91.033 1.00 202.92 185 LEU C O 1
ATOM 10924 N N . SER C 2 189 ? 11.691 32.100 -92.944 1.00 221.90 186 SER C N 1
ATOM 10925 C CA . SER C 2 189 ? 11.786 33.499 -92.565 1.00 227.36 186 SER C CA 1
ATOM 10926 C C . SER C 2 189 ? 11.481 34.357 -93.779 1.00 238.44 186 SER C C 1
ATOM 10927 O O . SER C 2 189 ? 11.720 33.945 -94.911 1.00 274.76 186 SER C O 1
ATOM 10930 N N . LEU C 2 190 ? 10.967 35.558 -93.536 1.00 236.22 187 LEU C N 1
ATOM 10931 C CA . LEU C 2 190 ? 10.801 36.519 -94.614 1.00 235.00 187 LEU C CA 1
ATOM 10932 C C . LEU C 2 190 ? 12.113 37.271 -94.830 1.00 262.18 187 LEU C C 1
ATOM 10933 O O . LEU C 2 190 ? 13.101 37.064 -94.122 1.00 316.90 187 LEU C O 1
ATOM 10938 N N . ILE C 2 191 ? 12.118 38.152 -95.833 1.00 258.66 188 ILE C N 1
ATOM 10939 C CA . ILE C 2 191 ? 13.301 38.893 -96.273 1.00 240.02 188 ILE C CA 1
ATOM 10940 C C . ILE C 2 191 ? 14.106 39.486 -95.119 1.00 240.71 188 ILE C C 1
ATOM 10941 O O . ILE C 2 191 ? 15.338 39.554 -95.188 1.00 232.72 188 ILE C O 1
ATOM 10946 N N . ASP C 2 192 ? 13.424 39.949 -94.074 1.00 233.18 189 ASP C N 1
ATOM 10947 C CA . ASP C 2 192 ? 14.107 40.485 -92.901 1.00 223.65 189 ASP C CA 1
ATOM 10948 C C . ASP C 2 192 ? 15.060 39.456 -92.298 1.00 224.31 189 ASP C C 1
ATOM 10949 O O . ASP C 2 192 ? 14.639 38.364 -91.903 1.00 229.31 189 ASP C O 1
ATOM 10954 N N . ASN C 2 193 ? 16.340 39.810 -92.214 1.00 220.23 190 ASN C N 1
ATOM 10955 C CA . ASN C 2 193 ? 17.366 38.986 -91.577 1.00 223.91 190 ASN C CA 1
ATOM 10956 C C . ASN C 2 193 ? 18.151 39.819 -90.567 1.00 231.96 190 ASN C C 1
ATOM 10957 O O . ASN C 2 193 ? 19.384 39.841 -90.552 1.00 223.80 190 ASN C O 1
ATOM 10962 N N . ALA C 2 194 ? 17.423 40.510 -89.693 1.00 248.13 191 ALA C N 1
ATOM 10963 C CA . ALA C 2 194 ? 18.026 41.397 -88.711 1.00 259.24 191 ALA C CA 1
ATOM 10964 C C . ALA C 2 194 ? 18.779 40.606 -87.641 1.00 272.18 191 ALA C C 1
ATOM 10965 O O . ALA C 2 194 ? 18.645 39.385 -87.509 1.00 273.02 191 ALA C O 1
ATOM 10967 N N . GLY C 2 195 ? 19.590 41.336 -86.870 1.00 288.95 192 GLY C N 1
ATOM 10968 C CA . GLY C 2 195 ? 20.304 40.726 -85.760 1.00 298.19 192 GLY C CA 1
ATOM 10969 C C . GLY C 2 195 ? 19.392 40.071 -84.743 1.00 305.47 192 GLY C C 1
ATOM 10970 O O . GLY C 2 195 ? 19.767 39.071 -84.121 1.00 342.24 192 GLY C O 1
ATOM 10971 N N . LYS C 2 196 ? 18.202 40.640 -84.527 1.00 288.66 193 LYS C N 1
ATOM 10972 C CA . LYS C 2 196 ? 17.247 40.006 -83.623 1.00 281.19 193 LYS C CA 1
ATOM 10973 C C . LYS C 2 196 ? 16.940 38.585 -84.077 1.00 289.66 193 LYS C C 1
ATOM 10974 O O . LYS C 2 196 ? 16.913 37.657 -83.259 1.00 292.49 193 LYS C O 1
ATOM 10980 N N . LYS C 2 197 ? 16.731 38.393 -85.383 1.00 283.77 194 LYS C N 1
ATOM 10981 C CA . LYS C 2 197 ? 16.456 37.060 -85.900 1.00 275.44 194 LYS C CA 1
ATOM 10982 C C . LYS C 2 197 ? 17.664 36.149 -85.741 1.00 277.71 194 LYS C C 1
ATOM 10983 O O . LYS C 2 197 ? 17.508 34.965 -85.442 1.00 282.91 194 LYS C O 1
ATOM 10989 N N . SER C 2 198 ? 18.874 36.677 -85.937 1.00 279.84 195 SER C N 1
ATOM 10990 C CA . SER C 2 198 ? 20.075 35.870 -85.736 1.00 277.85 195 SER C CA 1
ATOM 10991 C C . SER C 2 198 ? 20.181 35.369 -84.299 1.00 288.08 195 SER C C 1
ATOM 10992 O O . SER C 2 198 ? 20.387 34.173 -84.060 1.00 354.48 195 SER C O 1
ATOM 10995 N N . GLU C 2 199 ? 20.045 36.273 -83.326 1.00 302.20 196 GLU C N 1
ATOM 10996 C CA . GLU C 2 199 ? 20.131 35.865 -81.925 1.00 325.97 196 GLU C CA 1
ATOM 10997 C C . GLU C 2 199 ? 19.023 34.879 -81.564 1.00 336.99 196 GLU C C 1
ATOM 10998 O O . GLU C 2 199 ? 19.265 33.878 -80.873 1.00 368.91 196 GLU C O 1
ATOM 11004 N N . GLU C 2 200 ? 17.789 35.161 -81.996 1.00 317.73 197 GLU C N 1
ATOM 11005 C CA . GLU C 2 200 ? 16.682 34.285 -81.630 1.00 304.85 197 GLU C CA 1
ATOM 11006 C C . GLU C 2 200 ? 16.810 32.928 -82.308 1.00 271.43 197 GLU C C 1
ATOM 11007 O O . GLU C 2 200 ? 16.469 31.902 -81.717 1.00 256.32 197 GLU C O 1
ATOM 11013 N N . ASP C 2 201 ? 17.286 32.903 -83.554 1.00 259.12 198 ASP C N 1
ATOM 11014 C CA . ASP C 2 201 ? 17.603 31.644 -84.215 1.00 228.23 198 ASP C CA 1
ATOM 11015 C C . ASP C 2 201 ? 18.662 30.873 -83.441 1.00 235.44 198 ASP C C 1
ATOM 11016 O O . ASP C 2 201 ? 18.575 29.649 -83.314 1.00 243.46 198 ASP C O 1
ATOM 11021 N N . ALA C 2 202 ? 19.696 31.566 -82.957 1.00 252.27 199 ALA C N 1
ATOM 11022 C CA . ALA C 2 202 ? 20.747 30.891 -82.203 1.00 249.46 199 ALA C CA 1
ATOM 11023 C C . ALA C 2 202 ? 20.186 30.242 -80.944 1.00 258.05 199 ALA C C 1
ATOM 11024 O O . ALA C 2 202 ? 20.459 29.070 -80.662 1.00 254.26 199 ALA C O 1
ATOM 11026 N N . ILE C 2 203 ? 19.408 30.995 -80.166 1.00 274.86 200 ILE C N 1
ATOM 11027 C CA . ILE C 2 203 ? 18.823 30.426 -78.951 1.00 284.13 200 ILE C CA 1
ATOM 11028 C C . ILE C 2 203 ? 17.830 29.316 -79.298 1.00 266.23 200 ILE C C 1
ATOM 11029 O O . ILE C 2 203 ? 17.690 28.333 -78.559 1.00 265.78 200 ILE C O 1
ATOM 11034 N N . LYS C 2 204 ? 17.116 29.465 -80.417 1.00 259.72 201 LYS C N 1
ATOM 11035 C CA . LYS C 2 204 ? 16.161 28.456 -80.857 1.00 244.69 201 LYS C CA 1
ATOM 11036 C C . LYS C 2 204 ? 16.869 27.147 -81.182 1.00 230.10 201 LYS C C 1
ATOM 11037 O O . LYS C 2 204 ? 16.596 26.106 -80.574 1.00 237.66 201 LYS C O 1
ATOM 11043 N N . ALA C 2 205 ? 17.777 27.184 -82.159 1.00 235.80 202 ALA C N 1
ATOM 11044 C CA . ALA C 2 205 ? 18.409 25.965 -82.644 1.00 240.34 202 ALA C CA 1
ATOM 11045 C C . ALA C 2 205 ? 19.259 25.341 -81.551 1.00 254.01 202 ALA C C 1
ATOM 11046 O O . ALA C 2 205 ? 18.948 24.254 -81.047 1.00 256.11 202 ALA C O 1
ATOM 11048 N N . ASN C 2 206 ? 20.340 26.029 -81.167 1.00 268.20 203 ASN C N 1
ATOM 11049 C CA . ASN C 2 206 ? 21.182 25.644 -80.035 1.00 298.37 203 ASN C CA 1
ATOM 11050 C C . ASN C 2 206 ? 21.618 24.187 -80.130 1.00 323.01 203 ASN C C 1
ATOM 11051 O O . ASN C 2 206 ? 21.972 23.571 -79.119 1.00 377.86 203 ASN C O 1
ATOM 11056 N N . LEU C 2 207 ? 21.547 23.638 -81.349 1.00 318.59 204 LEU C N 1
ATOM 11057 C CA . LEU C 2 207 ? 21.841 22.248 -81.684 1.00 321.79 204 LEU C CA 1
ATOM 11058 C C . LEU C 2 207 ? 20.711 21.365 -81.162 1.00 330.85 204 LEU C C 1
ATOM 11059 O O . LEU C 2 207 ? 20.572 20.211 -81.578 1.00 406.35 204 LEU C O 1
ATOM 11064 N N . GLU C 2 208 ? 19.903 21.907 -80.245 1.00 310.39 205 GLU C N 1
ATOM 11065 C CA . GLU C 2 208 ? 18.753 21.182 -79.713 1.00 300.26 205 GLU C CA 1
ATOM 11066 C C . GLU C 2 208 ? 17.805 20.755 -80.826 1.00 284.28 205 GLU C C 1
ATOM 11067 O O . GLU C 2 208 ? 17.445 19.578 -80.939 1.00 333.01 205 GLU C O 1
ATOM 11073 N N . LEU C 2 209 ? 17.399 21.708 -81.665 1.00 232.24 206 LEU C N 1
ATOM 11074 C CA . LEU C 2 209 ? 16.272 21.526 -82.569 1.00 206.77 206 LEU C CA 1
ATOM 11075 C C . LEU C 2 209 ? 16.669 21.431 -84.036 1.00 210.64 206 LEU C C 1
ATOM 11076 O O . LEU C 2 209 ? 15.964 20.769 -84.802 1.00 216.75 206 LEU C O 1
ATOM 11081 N N . LEU C 2 210 ? 17.771 22.073 -84.443 1.00 201.28 207 LEU C N 1
ATOM 11082 C CA . LEU C 2 210 ? 18.223 22.089 -85.832 1.00 191.08 207 LEU C CA 1
ATOM 11083 C C . LEU C 2 210 ? 19.554 21.381 -86.067 1.00 198.77 207 LEU C C 1
ATOM 11084 O O . LEU C 2 210 ? 20.057 21.417 -87.194 1.00 194.43 207 LEU C O 1
ATOM 11089 N N . GLY C 2 211 ? 20.141 20.757 -85.048 1.00 234.07 208 GLY C N 1
ATOM 11090 C CA . GLY C 2 211 ? 21.528 20.322 -85.078 1.00 259.44 208 GLY C CA 1
ATOM 11091 C C . GLY C 2 211 ? 22.192 19.749 -86.320 1.00 247.57 208 GLY C C 1
ATOM 11092 O O . GLY C 2 211 ? 21.805 18.708 -86.862 1.00 229.04 208 GLY C O 1
ATOM 11093 N N . GLU C 2 212 ? 23.224 20.477 -86.753 1.00 243.11 209 GLU C N 1
ATOM 11094 C CA . GLU C 2 212 ? 24.188 20.150 -87.800 1.00 234.58 209 GLU C CA 1
ATOM 11095 C C . GLU C 2 212 ? 23.669 20.089 -89.232 1.00 230.37 209 GLU C C 1
ATOM 11096 O O . GLU C 2 212 ? 24.469 20.241 -90.158 1.00 252.18 209 GLU C O 1
ATOM 11102 N N . ASN C 2 213 ? 22.381 19.849 -89.462 1.00 222.92 210 ASN C N 1
ATOM 11103 C CA . ASN C 2 213 ? 21.878 19.920 -90.837 1.00 206.54 210 ASN C CA 1
ATOM 11104 C C . ASN C 2 213 ? 20.393 20.238 -90.826 1.00 191.26 210 ASN C C 1
ATOM 11105 O O . ASN C 2 213 ? 19.558 19.416 -90.428 1.00 192.22 210 ASN C O 1
ATOM 11110 N N . SER C 2 214 ? 20.094 21.447 -91.268 1.00 188.98 211 SER C N 1
ATOM 11111 C CA . SER C 2 214 ? 18.768 22.017 -91.249 1.00 186.99 211 SER C CA 1
ATOM 11112 C C . SER C 2 214 ? 18.857 23.220 -92.168 1.00 201.46 211 SER C C 1
ATOM 11113 O O . SER C 2 214 ? 19.933 23.810 -92.314 1.00 251.64 211 SER C O 1
ATOM 11116 N N . ILE C 2 215 ? 17.739 23.599 -92.784 1.00 176.10 212 ILE C N 1
ATOM 11117 C CA . ILE C 2 215 ? 17.786 24.656 -93.795 1.00 191.67 212 ILE C CA 1
ATOM 11118 C C . ILE C 2 215 ? 17.188 25.932 -93.229 1.00 198.43 212 ILE C C 1
ATOM 11119 O O . ILE C 2 215 ? 16.232 25.893 -92.450 1.00 199.68 212 ILE C O 1
ATOM 11124 N N . CYS C 2 216 ? 17.793 27.060 -93.600 1.00 211.00 213 CYS C N 1
ATOM 11125 C CA . CYS C 2 216 ? 17.156 28.367 -93.558 1.00 202.07 213 CYS C CA 1
ATOM 11126 C C . CYS C 2 216 ? 16.555 28.666 -94.930 1.00 180.88 213 CYS C C 1
ATOM 11127 O O . CYS C 2 216 ? 17.227 28.505 -95.954 1.00 167.03 213 CYS C O 1
ATOM 11130 N N . VAL C 2 217 ? 15.299 29.105 -94.952 1.00 163.39 214 VAL C N 1
ATOM 11131 C CA . VAL C 2 217 ? 14.564 29.395 -96.180 1.00 162.22 214 VAL C CA 1
ATOM 11132 C C . VAL C 2 217 ? 14.050 30.824 -96.097 1.00 209.08 214 VAL C C 1
ATOM 11133 O O . VAL C 2 217 ? 13.143 31.115 -95.305 1.00 208.18 214 VAL C O 1
ATOM 11137 N N . LEU C 2 218 ? 14.626 31.715 -96.901 1.00 212.93 215 LEU C N 1
ATOM 11138 C CA . LEU C 2 218 ? 14.046 33.035 -97.104 1.00 196.93 215 LEU C CA 1
ATOM 11139 C C . LEU C 2 218 ? 12.871 32.921 -98.069 1.00 185.12 215 LEU C C 1
ATOM 11140 O O . LEU C 2 218 ? 12.979 32.297 -99.125 1.00 178.68 215 LEU C O 1
ATOM 11145 N N . ASN C 2 219 ? 11.737 33.485 -97.684 1.00 212.55 216 ASN C N 1
ATOM 11146 C CA . ASN C 2 219 ? 10.523 33.396 -98.474 1.00 225.28 216 ASN C CA 1
ATOM 11147 C C . ASN C 2 219 ? 10.349 34.628 -99.359 1.00 261.68 216 ASN C C 1
ATOM 11148 O O . ASN C 2 219 ? 11.110 35.596 -99.285 1.00 267.77 216 ASN C O 1
ATOM 11153 N N . GLN C 2 220 ? 9.334 34.558 -100.224 1.00 277.72 217 GLN C N 1
ATOM 11154 C CA . GLN C 2 220 ? 8.675 35.726 -100.823 1.00 289.64 217 GLN C CA 1
ATOM 11155 C C . GLN C 2 220 ? 9.659 36.694 -101.491 1.00 299.21 217 GLN C C 1
ATOM 11156 O O . GLN C 2 220 ? 9.665 37.900 -101.236 1.00 320.38 217 GLN C O 1
ATOM 11162 N N . LYS C 2 221 ? 10.503 36.148 -102.371 1.00 286.17 218 LYS C N 1
ATOM 11163 C CA . LYS C 2 221 ? 11.314 37.000 -103.239 1.00 286.32 218 LYS C CA 1
ATOM 11164 C C . LYS C 2 221 ? 10.440 37.945 -104.063 1.00 315.88 218 LYS C C 1
ATOM 11165 O O . LYS C 2 221 ? 10.843 39.076 -104.360 1.00 325.06 218 LYS C O 1
ATOM 11171 N N . ASP C 2 222 ? 9.246 37.484 -104.458 1.00 318.85 219 ASP C N 1
ATOM 11172 C CA . ASP C 2 222 ? 8.414 38.220 -105.408 1.00 331.48 219 ASP C CA 1
ATOM 11173 C C . ASP C 2 222 ? 7.967 39.586 -104.893 1.00 370.04 219 ASP C C 1
ATOM 11174 O O . ASP C 2 222 ? 7.695 40.485 -105.697 1.00 396.74 219 ASP C O 1
ATOM 11179 N N . LYS C 2 223 ? 7.882 39.772 -103.574 1.00 396.43 220 LYS C N 1
ATOM 11180 C CA . LYS C 2 223 ? 7.370 41.033 -103.049 1.00 369.80 220 LYS C CA 1
ATOM 11181 C C . LYS C 2 223 ? 8.375 42.175 -103.121 1.00 347.44 220 LYS C C 1
ATOM 11182 O O . LYS C 2 223 ? 7.961 43.339 -103.165 1.00 337.65 220 LYS C O 1
ATOM 11188 N N . LEU C 2 224 ? 9.671 41.882 -103.146 1.00 334.72 221 LEU C N 1
ATOM 11189 C CA . LEU C 2 224 ? 10.678 42.936 -103.113 1.00 333.65 221 LEU C CA 1
ATOM 11190 C C . LEU C 2 224 ? 11.019 43.424 -104.517 1.00 343.40 221 LEU C C 1
ATOM 11191 O O . LEU C 2 224 ? 11.393 44.582 -104.707 1.00 365.20 221 LEU C O 1
ATOM 11196 N N . GLU C 2 228 ? 17.111 40.039 -108.095 1.00 256.67 225 GLU C N 1
ATOM 11197 C CA . GLU C 2 228 ? 17.391 41.466 -107.992 1.00 257.11 225 GLU C CA 1
ATOM 11198 C C . GLU C 2 228 ? 18.763 41.718 -107.378 1.00 278.85 225 GLU C C 1
ATOM 11199 O O . GLU C 2 228 ? 19.390 40.806 -106.843 1.00 289.97 225 GLU C O 1
ATOM 11205 N N . LEU C 2 229 ? 19.220 42.969 -107.452 1.00 292.63 226 LEU C N 1
ATOM 11206 C CA . LEU C 2 229 ? 20.414 43.362 -106.712 1.00 326.50 226 LEU C CA 1
ATOM 11207 C C . LEU C 2 229 ? 20.170 43.298 -105.210 1.00 355.33 226 LEU C C 1
ATOM 11208 O O . LEU C 2 229 ? 21.039 42.849 -104.450 1.00 374.09 226 LEU C O 1
ATOM 11213 N N . ASP C 2 230 ? 18.992 43.744 -104.766 1.00 355.90 227 ASP C N 1
ATOM 11214 C CA . ASP C 2 230 ? 18.649 43.687 -103.348 1.00 337.92 227 ASP C CA 1
ATOM 11215 C C . ASP C 2 230 ? 18.688 42.252 -102.832 1.00 333.34 227 ASP C C 1
ATOM 11216 O O . ASP C 2 230 ? 19.269 41.973 -101.774 1.00 360.11 227 ASP C O 1
ATOM 11221 N N . ASN C 2 231 ? 18.053 41.331 -103.561 1.00 315.65 228 ASN C N 1
ATOM 11222 C CA . ASN C 2 231 ? 18.052 39.926 -103.165 1.00 306.98 228 ASN C CA 1
ATOM 11223 C C . ASN C 2 231 ? 19.464 39.350 -103.137 1.00 297.88 228 ASN C C 1
ATOM 11224 O O . ASN C 2 231 ? 19.791 38.528 -102.272 1.00 308.59 228 ASN C O 1
ATOM 11229 N N . VAL C 2 232 ? 20.306 39.748 -104.093 1.00 288.82 229 VAL C N 1
ATOM 11230 C CA . VAL C 2 232 ? 21.694 39.293 -104.097 1.00 282.10 229 VAL C CA 1
ATOM 11231 C C . VAL C 2 232 ? 22.409 39.754 -102.829 1.00 298.62 229 VAL C C 1
ATOM 11232 O O . VAL C 2 232 ? 23.102 38.974 -102.156 1.00 307.79 229 VAL C O 1
ATOM 11236 N N . LEU C 2 233 ? 22.255 41.037 -102.490 1.00 308.08 230 LEU C N 1
ATOM 11237 C CA . LEU C 2 233 ? 22.874 41.561 -101.278 1.00 321.67 230 LEU C CA 1
ATOM 11238 C C . LEU C 2 233 ? 22.377 40.810 -100.050 1.00 340.56 230 LEU C C 1
ATOM 11239 O O . LEU C 2 233 ? 23.156 40.498 -99.138 1.00 390.07 230 LEU C O 1
ATOM 11244 N N . ASN C 2 234 ? 21.076 40.521 -100.009 1.00 327.02 231 ASN C N 1
ATOM 11245 C CA . ASN C 2 234 ? 20.512 39.804 -98.872 1.00 303.37 231 ASN C CA 1
ATOM 11246 C C . ASN C 2 234 ? 21.069 38.390 -98.759 1.00 288.80 231 ASN C C 1
ATOM 11247 O O . ASN C 2 234 ? 21.340 37.915 -97.649 1.00 284.06 231 ASN C O 1
ATOM 11252 N N . TYR C 2 235 ? 21.212 37.681 -99.884 1.00 286.69 232 TYR C N 1
ATOM 11253 C CA . TYR C 2 235 ? 21.782 36.337 -99.802 1.00 276.84 232 TYR C CA 1
ATOM 11254 C C . TYR C 2 235 ? 23.233 36.384 -99.331 1.00 277.88 232 TYR C C 1
ATOM 11255 O O . TYR C 2 235 ? 23.664 35.516 -98.566 1.00 281.63 232 TYR C O 1
ATOM 11264 N N . ALA C 2 236 ? 24.013 37.370 -99.793 1.00 278.48 233 ALA C N 1
ATOM 11265 C CA . ALA C 2 236 ? 25.379 37.516 -99.282 1.00 273.40 233 ALA C CA 1
ATOM 11266 C C . ALA C 2 236 ? 25.379 37.741 -97.769 1.00 282.22 233 ALA C C 1
ATOM 11267 O O . ALA C 2 236 ? 26.177 37.138 -97.021 1.00 292.09 233 ALA C O 1
ATOM 11269 N N . LYS C 2 237 ? 24.489 38.628 -97.306 1.00 288.20 234 LYS C N 1
ATOM 11270 C CA . LYS C 2 237 ? 24.341 38.873 -95.876 1.00 286.60 234 LYS C CA 1
ATOM 11271 C C . LYS C 2 237 ? 24.038 37.578 -95.139 1.00 288.40 234 LYS C C 1
ATOM 11272 O O . LYS C 2 237 ? 24.636 37.288 -94.101 1.00 290.13 234 LYS C O 1
ATOM 11278 N N . SER C 2 238 ? 23.088 36.798 -95.657 1.00 288.49 235 SER C N 1
ATOM 11279 C CA . SER C 2 238 ? 22.731 35.527 -95.033 1.00 282.25 235 SER C CA 1
ATOM 11280 C C . SER C 2 238 ? 23.912 34.565 -95.002 1.00 287.15 235 SER C C 1
ATOM 11281 O O . SER C 2 238 ? 24.113 33.853 -94.011 1.00 290.34 235 SER C O 1
ATOM 11284 N N . VAL C 2 239 ? 24.686 34.509 -96.090 1.00 297.37 236 VAL C N 1
ATOM 11285 C CA . VAL C 2 239 ? 25.845 33.618 -96.143 1.00 305.81 236 VAL C CA 1
ATOM 11286 C C . VAL C 2 239 ? 26.790 33.902 -94.985 1.00 314.70 236 VAL C C 1
ATOM 11287 O O . VAL C 2 239 ? 27.149 33.000 -94.220 1.00 352.43 236 VAL C O 1
ATOM 11291 N N . PHE C 2 240 ? 27.222 35.158 -94.843 1.00 324.73 237 PHE C N 1
ATOM 11292 C CA . PHE C 2 240 ? 28.153 35.432 -93.744 1.00 332.23 237 PHE C CA 1
ATOM 11293 C C . PHE C 2 240 ? 27.478 35.370 -92.373 1.00 342.71 237 PHE C C 1
ATOM 11294 O O . PHE C 2 240 ? 28.072 34.867 -91.412 1.00 382.43 237 PHE C O 1
ATOM 11302 N N . LEU C 2 241 ? 26.246 35.867 -92.261 1.00 324.09 238 LEU C N 1
ATOM 11303 C CA . LEU C 2 241 ? 25.534 35.857 -90.984 1.00 296.47 238 LEU C CA 1
ATOM 11304 C C . LEU C 2 241 ? 25.135 34.447 -90.564 1.00 273.20 238 LEU C C 1
ATOM 11305 O O . LEU C 2 241 ? 25.432 34.017 -89.443 1.00 239.27 238 LEU C O 1
ATOM 11310 N N . LYS C 2 242 ? 24.457 33.712 -91.446 1.00 272.81 239 LYS C N 1
ATOM 11311 C CA . LYS C 2 242 ? 23.702 32.531 -91.041 1.00 242.35 239 LYS C CA 1
ATOM 11312 C C . LYS C 2 242 ? 24.352 31.249 -91.542 1.00 231.37 239 LYS C C 1
ATOM 11313 O O . LYS C 2 242 ? 23.699 30.432 -92.198 1.00 214.49 239 LYS C O 1
ATOM 11319 N N . TYR C 2 243 ? 25.634 31.056 -91.235 1.00 242.20 240 TYR C N 1
ATOM 11320 C CA . TYR C 2 243 ? 26.211 29.722 -91.332 1.00 226.44 240 TYR C CA 1
ATOM 11321 C C . TYR C 2 243 ? 25.844 28.852 -90.133 1.00 227.28 240 TYR C C 1
ATOM 11322 O O . TYR C 2 243 ? 26.254 27.687 -90.077 1.00 226.10 240 TYR C O 1
ATOM 11331 N N . PHE C 2 244 ? 25.067 29.390 -89.187 1.00 231.15 241 PHE C N 1
ATOM 11332 C CA . PHE C 2 244 ? 24.399 28.569 -88.182 1.00 214.06 241 PHE C CA 1
ATOM 11333 C C . PHE C 2 244 ? 23.704 27.379 -88.833 1.00 200.03 241 PHE C C 1
ATOM 11334 O O . PHE C 2 244 ? 24.017 26.220 -88.543 1.00 190.90 241 PHE C O 1
ATOM 11342 N N . ASN C 2 245 ? 22.757 27.656 -89.726 1.00 199.65 242 ASN C N 1
ATOM 11343 C CA . ASN C 2 245 ? 22.058 26.590 -90.421 1.00 191.15 242 ASN C CA 1
ATOM 11344 C C . ASN C 2 245 ? 22.985 25.948 -91.446 1.00 204.62 242 ASN C C 1
ATOM 11345 O O . ASN C 2 245 ? 24.012 26.507 -91.833 1.00 231.29 242 ASN C O 1
ATOM 11350 N N . GLU C 2 246 ? 22.616 24.759 -91.889 1.00 210.94 243 GLU C N 1
ATOM 11351 C CA . GLU C 2 246 ? 23.437 24.008 -92.824 1.00 225.17 243 GLU C CA 1
ATOM 11352 C C . GLU C 2 246 ? 22.786 23.918 -94.198 1.00 232.39 243 GLU C C 1
ATOM 11353 O O . GLU C 2 246 ? 21.585 24.145 -94.361 1.00 224.49 243 GLU C O 1
ATOM 11359 N N . LEU C 2 247 ? 23.613 23.560 -95.188 1.00 250.85 244 LEU C N 1
ATOM 11360 C CA . LEU C 2 247 ? 23.162 23.324 -96.558 1.00 278.05 244 LEU C CA 1
ATOM 11361 C C . LEU C 2 247 ? 22.312 24.466 -97.095 1.00 270.50 244 LEU C C 1
ATOM 11362 O O . LEU C 2 247 ? 21.080 24.435 -96.989 1.00 249.19 244 LEU C O 1
ATOM 11367 N N . ILE C 2 248 ? 22.975 25.428 -97.739 1.00 283.24 245 ILE C N 1
ATOM 11368 C CA . ILE C 2 248 ? 22.763 26.872 -97.768 1.00 269.73 245 ILE C CA 1
ATOM 11369 C C . ILE C 2 248 ? 21.365 27.365 -97.432 1.00 243.55 245 ILE C C 1
ATOM 11370 O O . ILE C 2 248 ? 20.347 26.737 -97.751 1.00 235.52 245 ILE C O 1
ATOM 11375 N N . ALA C 2 249 ? 21.335 28.509 -96.753 1.00 224.89 246 ALA C N 1
ATOM 11376 C CA . ALA C 2 249 ? 20.120 29.295 -96.678 1.00 214.38 246 ALA C CA 1
ATOM 11377 C C . ALA C 2 249 ? 19.660 29.604 -98.095 1.00 200.78 246 ALA C C 1
ATOM 11378 O O . ALA C 2 249 ? 20.429 30.097 -98.927 1.00 208.16 246 ALA C O 1
ATOM 11380 N N . ILE C 2 250 ? 18.390 29.317 -98.364 1.00 186.02 247 ILE C N 1
ATOM 11381 C CA . ILE C 2 250 ? 17.833 29.413 -99.706 1.00 193.63 247 ILE C CA 1
ATOM 11382 C C . ILE C 2 250 ? 16.682 30.405 -99.736 1.00 207.70 247 ILE C C 1
ATOM 11383 O O . ILE C 2 250 ? 16.280 30.944 -98.697 1.00 207.32 247 ILE C O 1
ATOM 11388 N N . SER C 2 251 ? 16.144 30.649 -100.928 1.00 188.11 248 SER C N 1
ATOM 11389 C CA . SER C 2 251 ? 15.033 31.573 -101.065 1.00 171.22 248 SER C CA 1
ATOM 11390 C C . SER C 2 251 ? 14.213 31.266 -102.307 1.00 185.33 248 SER C C 1
ATOM 11391 O O . SER C 2 251 ? 14.773 30.902 -103.343 1.00 192.71 248 SER C O 1
ATOM 11394 N N . CYS C 2 252 ? 12.881 31.300 -102.147 1.00 192.63 249 CYS C N 1
ATOM 11395 C CA . CYS C 2 252 ? 11.879 31.726 -103.129 1.00 214.65 249 CYS C CA 1
ATOM 11396 C C . CYS C 2 252 ? 10.502 31.317 -102.613 1.00 214.82 249 CYS C C 1
ATOM 11397 O O . CYS C 2 252 ? 10.436 30.667 -101.563 1.00 221.44 249 CYS C O 1
ATOM 11400 N N . LYS C 2 253 ? 9.409 31.727 -103.288 1.00 197.42 250 LYS C N 1
ATOM 11401 C CA . LYS C 2 253 ? 8.255 30.837 -103.485 1.00 200.42 250 LYS C CA 1
ATOM 11402 C C . LYS C 2 253 ? 7.139 31.449 -104.339 1.00 190.81 250 LYS C C 1
ATOM 11403 O O . LYS C 2 253 ? 6.573 32.480 -103.964 1.00 193.03 250 LYS C O 1
ATOM 11409 N N . GLU C 2 254 ? 6.780 30.790 -105.450 1.00 209.55 251 GLU C N 1
ATOM 11410 C CA . GLU C 2 254 ? 5.527 30.973 -106.189 1.00 212.41 251 GLU C CA 1
ATOM 11411 C C . GLU C 2 254 ? 5.278 29.739 -107.051 1.00 215.00 251 GLU C C 1
ATOM 11412 O O . GLU C 2 254 ? 6.181 29.279 -107.755 1.00 219.37 251 GLU C O 1
ATOM 11418 N N . ALA C 2 255 ? 4.048 29.234 -107.021 1.00 194.81 252 ALA C N 1
ATOM 11419 C CA . ALA C 2 255 ? 3.655 28.086 -107.838 1.00 193.85 252 ALA C CA 1
ATOM 11420 C C . ALA C 2 255 ? 2.135 28.066 -107.976 1.00 223.95 252 ALA C C 1
ATOM 11421 O O . ALA C 2 255 ? 1.465 29.082 -107.725 1.00 245.95 252 ALA C O 1
ATOM 11423 N N . LYS C 2 256 ? 1.594 26.908 -108.357 1.00 223.31 253 LYS C N 1
ATOM 11424 C CA . LYS C 2 256 ? 0.180 26.576 -108.181 1.00 254.78 253 LYS C CA 1
ATOM 11425 C C . LYS C 2 256 ? -0.724 27.565 -108.927 1.00 278.68 253 LYS C C 1
ATOM 11426 O O . LYS C 2 256 ? -1.315 28.483 -108.355 1.00 298.68 253 LYS C O 1
ATOM 11432 N N . ASP C 2 257 ? -0.741 27.355 -110.250 1.00 286.56 254 ASP C N 1
ATOM 11433 C CA . ASP C 2 257 ? -1.410 28.150 -111.278 1.00 297.19 254 ASP C CA 1
ATOM 11434 C C . ASP C 2 257 ? -0.538 29.310 -111.742 1.00 298.26 254 ASP C C 1
ATOM 11435 O O . ASP C 2 257 ? -0.986 30.180 -112.500 1.00 293.10 254 ASP C O 1
ATOM 11440 N N . GLU C 2 258 ? 0.710 29.333 -111.295 1.00 313.34 255 GLU C N 1
ATOM 11441 C CA . GLU C 2 258 ? 1.734 30.033 -112.050 1.00 325.24 255 GLU C CA 1
ATOM 11442 C C . GLU C 2 258 ? 2.163 29.064 -113.145 1.00 303.72 255 GLU C C 1
ATOM 11443 O O . GLU C 2 258 ? 2.530 27.923 -112.848 1.00 283.04 255 GLU C O 1
ATOM 11449 N N . GLN C 2 259 ? 2.091 29.493 -114.406 1.00 317.56 256 GLN C N 1
ATOM 11450 C CA . GLN C 2 259 ? 2.510 28.623 -115.504 1.00 293.11 256 GLN C CA 1
ATOM 11451 C C . GLN C 2 259 ? 3.944 28.146 -115.318 1.00 281.87 256 GLN C C 1
ATOM 11452 O O . GLN C 2 259 ? 4.249 26.965 -115.522 1.00 282.94 256 GLN C O 1
ATOM 11458 N N . SER C 2 260 ? 4.842 29.063 -114.957 1.00 276.54 257 SER C N 1
ATOM 11459 C CA . SER C 2 260 ? 6.229 28.712 -114.663 1.00 263.21 257 SER C CA 1
ATOM 11460 C C . SER C 2 260 ? 6.344 27.522 -113.714 1.00 268.84 257 SER C C 1
ATOM 11461 O O . SER C 2 260 ? 7.051 26.550 -114.003 1.00 276.71 257 SER C O 1
ATOM 11464 N N . TYR C 2 261 ? 5.668 27.593 -112.567 1.00 272.78 258 TYR C N 1
ATOM 11465 C CA . TYR C 2 261 ? 5.867 26.727 -111.404 1.00 293.43 258 TYR C CA 1
ATOM 11466 C C . TYR C 2 261 ? 7.289 26.788 -110.855 1.00 274.01 258 TYR C C 1
ATOM 11467 O O . TYR C 2 261 ? 7.621 26.017 -109.946 1.00 273.95 258 TYR C O 1
ATOM 11476 N N . GLU C 2 262 ? 8.138 27.686 -111.348 1.00 240.18 259 GLU C N 1
ATOM 11477 C CA . GLU C 2 262 ? 9.567 27.464 -111.181 1.00 225.91 259 GLU C CA 1
ATOM 11478 C C . GLU C 2 262 ? 10.310 28.791 -111.271 1.00 212.40 259 GLU C C 1
ATOM 11479 O O . GLU C 2 262 ? 9.714 29.860 -111.437 1.00 221.91 259 GLU C O 1
ATOM 11485 N N . LYS C 2 263 ? 11.635 28.697 -111.164 1.00 196.85 260 LYS C N 1
ATOM 11486 C CA . LYS C 2 263 ? 12.454 29.696 -110.488 1.00 205.38 260 LYS C CA 1
ATOM 11487 C C . LYS C 2 263 ? 11.732 30.133 -109.221 1.00 234.88 260 LYS C C 1
ATOM 11488 O O . LYS C 2 263 ? 11.695 31.317 -108.872 1.00 240.65 260 LYS C O 1
ATOM 11494 N N . SER C 2 264 ? 11.149 29.151 -108.541 1.00 236.00 261 SER C N 1
ATOM 11495 C CA . SER C 2 264 ? 10.685 29.284 -107.173 1.00 214.11 261 SER C CA 1
ATOM 11496 C C . SER C 2 264 ? 11.585 28.500 -106.236 1.00 196.06 261 SER C C 1
ATOM 11497 O O . SER C 2 264 ? 11.228 28.289 -105.072 1.00 225.36 261 SER C O 1
ATOM 11500 N N . ASN C 2 265 ? 12.710 27.997 -106.754 1.00 181.20 262 ASN C N 1
ATOM 11501 C CA . ASN C 2 265 ? 13.713 27.256 -106.001 1.00 183.36 262 ASN C CA 1
ATOM 11502 C C . ASN C 2 265 ? 13.074 26.135 -105.193 1.00 205.17 262 ASN C C 1
ATOM 11503 O O . ASN C 2 265 ? 13.701 25.568 -104.293 1.00 200.74 262 ASN C O 1
ATOM 11508 N N . PHE C 2 266 ? 11.819 25.816 -105.511 1.00 210.18 263 PHE C N 1
ATOM 11509 C CA . PHE C 2 266 ? 11.061 24.887 -104.688 1.00 184.98 263 PHE C CA 1
ATOM 11510 C C . PHE C 2 266 ? 11.623 23.486 -104.837 1.00 178.60 263 PHE C C 1
ATOM 11511 O O . PHE C 2 266 ? 11.686 22.725 -103.865 1.00 191.93 263 PHE C O 1
ATOM 11519 N N . GLN C 2 267 ? 12.039 23.132 -106.053 1.00 181.85 264 GLN C N 1
ATOM 11520 C CA . GLN C 2 267 ? 12.743 21.877 -106.250 1.00 188.02 264 GLN C CA 1
ATOM 11521 C C . GLN C 2 267 ? 14.131 21.877 -105.627 1.00 201.42 264 GLN C C 1
ATOM 11522 O O . GLN C 2 267 ? 14.664 20.800 -105.385 1.00 200.30 264 GLN C O 1
ATOM 11528 N N . SER C 2 268 ? 14.705 23.038 -105.294 1.00 194.83 265 SER C N 1
ATOM 11529 C CA . SER C 2 268 ? 15.952 23.028 -104.530 1.00 197.90 265 SER C CA 1
ATOM 11530 C C . SER C 2 268 ? 15.709 22.558 -103.098 1.00 204.91 265 SER C C 1
ATOM 11531 O O . SER C 2 268 ? 16.421 21.685 -102.583 1.00 217.63 265 SER C O 1
ATOM 11534 N N . LEU C 2 269 ? 14.693 23.124 -102.446 1.00 197.08 266 LEU C N 1
ATOM 11535 C CA . LEU C 2 269 ? 14.301 22.674 -101.114 1.00 188.55 266 LEU C CA 1
ATOM 11536 C C . LEU C 2 269 ? 13.876 21.209 -101.144 1.00 167.56 266 LEU C C 1
ATOM 11537 O O . LEU C 2 269 ? 14.310 20.402 -100.310 1.00 163.06 266 LEU C O 1
ATOM 11542 N N . LEU C 2 270 ? 13.003 20.861 -102.094 1.00 158.92 267 LEU C N 1
ATOM 11543 C CA . LEU C 2 270 ? 12.559 19.481 -102.269 1.00 152.15 267 LEU C CA 1
ATOM 11544 C C . LEU C 2 270 ? 13.742 18.542 -102.485 1.00 166.63 267 LEU C C 1
ATOM 11545 O O . LEU C 2 270 ? 13.793 17.445 -101.915 1.00 179.03 267 LEU C O 1
ATOM 11550 N N . ASP C 2 271 ? 14.695 18.951 -103.329 1.00 177.95 268 ASP C N 1
ATOM 11551 C CA . ASP C 2 271 ? 15.867 18.139 -103.613 1.00 211.67 268 ASP C CA 1
ATOM 11552 C C . ASP C 2 271 ? 16.704 17.925 -102.366 1.00 200.86 268 ASP C C 1
ATOM 11553 O O . ASP C 2 271 ? 17.209 16.823 -102.141 1.00 223.05 268 ASP C O 1
ATOM 11558 N N . PHE C 2 272 ? 16.874 18.969 -101.547 1.00 173.12 269 PHE C N 1
ATOM 11559 C CA . PHE C 2 272 ? 17.583 18.785 -100.283 1.00 178.92 269 PHE C CA 1
ATOM 11560 C C . PHE C 2 272 ? 16.866 17.765 -99.416 1.00 185.15 269 PHE C C 1
ATOM 11561 O O . PHE C 2 272 ? 17.470 16.795 -98.944 1.00 181.09 269 PHE C O 1
ATOM 11569 N N . LEU C 2 273 ? 15.564 17.977 -99.201 1.00 179.96 270 LEU C N 1
ATOM 11570 C CA . LEU C 2 273 ? 14.773 17.076 -98.370 1.00 158.62 270 LEU C CA 1
ATOM 11571 C C . LEU C 2 273 ? 14.900 15.635 -98.852 1.00 185.92 270 LEU C C 1
ATOM 11572 O O . LEU C 2 273 ? 14.898 14.694 -98.049 1.00 201.89 270 LEU C O 1
ATOM 11577 N N . THR C 2 274 ? 15.008 15.447 -100.167 1.00 184.56 271 THR C N 1
ATOM 11578 C CA . THR C 2 274 ? 15.294 14.125 -100.717 1.00 167.90 271 THR C CA 1
ATOM 11579 C C . THR C 2 274 ? 16.705 13.664 -100.352 1.00 183.33 271 THR C C 1
ATOM 11580 O O . THR C 2 274 ? 16.899 12.540 -99.873 1.00 211.15 271 THR C O 1
ATOM 11584 N N . GLN C 2 275 ? 17.704 14.523 -100.575 1.00 180.07 272 GLN C N 1
ATOM 11585 C CA . GLN C 2 275 ? 19.113 14.174 -100.416 1.00 194.75 272 GLN C CA 1
ATOM 11586 C C . GLN C 2 275 ? 19.523 13.945 -98.967 1.00 195.90 272 GLN C C 1
ATOM 11587 O O . GLN C 2 275 ? 20.644 13.480 -98.737 1.00 209.01 272 GLN C O 1
ATOM 11593 N N . LEU C 2 276 ? 18.672 14.287 -97.999 1.00 183.54 273 LEU C N 1
ATOM 11594 C CA . LEU C 2 276 ? 18.969 14.023 -96.595 1.00 157.46 273 LEU C CA 1
ATOM 11595 C C . LEU C 2 276 ? 19.358 12.570 -96.369 1.00 180.36 273 LEU C C 1
ATOM 11596 O O . LEU C 2 276 ? 18.688 11.651 -96.845 1.00 188.15 273 LEU C O 1
ATOM 11601 N N . ASP C 2 277 ? 20.443 12.370 -95.621 1.00 168.97 274 ASP C N 1
ATOM 11602 C CA . ASP C 2 277 ? 20.881 11.033 -95.225 1.00 158.41 274 ASP C CA 1
ATOM 11603 C C . ASP C 2 277 ? 20.188 10.732 -93.903 1.00 162.25 274 ASP C C 1
ATOM 11604 O O . ASP C 2 277 ? 20.714 11.003 -92.823 1.00 181.73 274 ASP C O 1
ATOM 11609 N N . THR C 2 278 ? 18.980 10.174 -94.001 1.00 142.49 275 THR C N 1
ATOM 11610 C CA . THR C 2 278 ? 18.135 9.992 -92.824 1.00 151.91 275 THR C CA 1
ATOM 11611 C C . THR C 2 278 ? 18.824 9.136 -91.770 1.00 163.65 275 THR C C 1
ATOM 11612 O O . THR C 2 278 ? 18.721 9.413 -90.567 1.00 174.51 275 THR C O 1
ATOM 11616 N N . THR C 2 279 ? 19.511 8.077 -92.204 1.00 142.24 276 THR C N 1
ATOM 11617 C CA . THR C 2 279 ? 20.190 7.185 -91.270 1.00 155.70 276 THR C CA 1
ATOM 11618 C C . THR C 2 279 ? 21.192 7.945 -90.406 1.00 158.31 276 THR C C 1
ATOM 11619 O O . THR C 2 279 ? 21.216 7.787 -89.180 1.00 182.69 276 THR C O 1
ATOM 11623 N N . VAL C 2 280 ? 22.045 8.758 -91.037 1.00 145.87 277 VAL C N 1
ATOM 11624 C CA . VAL C 2 280 ? 23.028 9.545 -90.296 1.00 146.29 277 VAL C CA 1
ATOM 11625 C C . VAL C 2 280 ? 22.334 10.486 -89.320 1.00 158.73 277 VAL C C 1
ATOM 11626 O O . VAL C 2 280 ? 22.790 10.675 -88.184 1.00 170.69 277 VAL C O 1
ATOM 11630 N N . LEU C 2 281 ? 21.245 11.121 -89.762 1.00 141.63 278 LEU C N 1
ATOM 11631 C CA . LEU C 2 281 ? 20.484 12.006 -88.885 1.00 153.08 278 LEU C CA 1
ATOM 11632 C C . LEU C 2 281 ? 20.042 11.275 -87.623 1.00 159.50 278 LEU C C 1
ATOM 11633 O O . LEU C 2 281 ? 20.276 11.742 -86.499 1.00 166.44 278 LEU C O 1
ATOM 11638 N N . LYS C 2 282 ? 19.402 10.118 -87.802 1.00 140.79 279 LYS C N 1
ATOM 11639 C CA . LYS C 2 282 ? 18.931 9.321 -86.674 1.00 129.53 279 LYS C CA 1
ATOM 11640 C C . LYS C 2 282 ? 20.082 8.932 -85.757 1.00 121.80 279 LYS C C 1
ATOM 11641 O O . LYS C 2 282 ? 19.982 9.044 -84.527 1.00 143.03 279 LYS C O 1
ATOM 11647 N N . GLU C 2 283 ? 21.181 8.455 -86.347 1.00 126.13 280 GLU C N 1
ATOM 11648 C CA . GLU C 2 283 ? 22.336 8.024 -85.566 1.00 131.99 280 GLU C CA 1
ATOM 11649 C C . GLU C 2 283 ? 22.859 9.156 -84.694 1.00 144.51 280 GLU C C 1
ATOM 11650 O O . GLU C 2 283 ? 23.036 8.995 -83.479 1.00 171.81 280 GLU C O 1
ATOM 11656 N N . LYS C 2 284 ? 23.136 10.307 -85.311 1.00 139.91 281 LYS C N 1
ATOM 11657 C CA . LYS C 2 284 ? 23.686 11.440 -84.580 1.00 143.15 281 LYS C CA 1
ATOM 11658 C C . LYS C 2 284 ? 22.735 11.909 -83.488 1.00 129.96 281 LYS C C 1
ATOM 11659 O O . LYS C 2 284 ? 23.168 12.227 -82.374 1.00 138.22 281 LYS C O 1
ATOM 11665 N N . PHE C 2 285 ? 21.436 11.978 -83.794 1.00 136.94 282 PHE C N 1
ATOM 11666 C CA . PHE C 2 285 ? 20.457 12.395 -82.795 1.00 126.35 282 PHE C CA 1
ATOM 11667 C C . PHE C 2 285 ? 20.465 11.470 -81.584 1.00 120.49 282 PHE C C 1
ATOM 11668 O O . PHE C 2 285 ? 20.469 11.930 -80.433 1.00 127.76 282 PHE C O 1
ATOM 11676 N N . VAL C 2 286 ? 20.429 10.156 -81.825 1.00 120.67 283 VAL C N 1
ATOM 11677 C CA . VAL C 2 286 ? 20.424 9.209 -80.714 1.00 131.61 283 VAL C CA 1
ATOM 11678 C C . VAL C 2 286 ? 21.706 9.336 -79.904 1.00 143.96 283 VAL C C 1
ATOM 11679 O O . VAL C 2 286 ? 21.682 9.297 -78.667 1.00 186.88 283 VAL C O 1
ATOM 11683 N N . LYS C 2 287 ? 22.846 9.484 -80.585 1.00 122.33 284 LYS C N 1
ATOM 11684 C CA . LYS C 2 287 ? 24.112 9.690 -79.886 1.00 133.30 284 LYS C CA 1
ATOM 11685 C C . LYS C 2 287 ? 24.035 10.903 -78.966 1.00 137.31 284 LYS C C 1
ATOM 11686 O O . LYS C 2 287 ? 24.417 10.839 -77.789 1.00 149.14 284 LYS C O 1
ATOM 11692 N N . ARG C 2 288 ? 23.535 12.022 -79.496 1.00 130.94 285 ARG C N 1
ATOM 11693 C CA . ARG C 2 288 ? 23.410 13.251 -78.719 1.00 129.27 285 ARG C CA 1
ATOM 11694 C C . ARG C 2 288 ? 22.546 13.039 -77.483 1.00 137.17 285 ARG C C 1
ATOM 11695 O O . ARG C 2 288 ? 22.919 13.436 -76.371 1.00 161.34 285 ARG C O 1
ATOM 11703 N N . LYS C 2 289 ? 21.378 12.422 -77.664 1.00 126.96 286 LYS C N 1
ATOM 11704 C CA . LYS C 2 289 ? 20.462 12.246 -76.541 1.00 148.29 286 LYS C CA 1
ATOM 11705 C C . LYS C 2 289 ? 21.053 11.326 -75.478 1.00 139.68 286 LYS C C 1
ATOM 11706 O O . LYS C 2 289 ? 20.908 11.585 -74.275 1.00 138.85 286 LYS C O 1
ATOM 11712 N N . ILE C 2 290 ? 21.722 10.248 -75.900 1.00 133.90 287 ILE C N 1
ATOM 11713 C CA . ILE C 2 290 ? 22.344 9.339 -74.940 1.00 120.29 287 ILE C CA 1
ATOM 11714 C C . ILE C 2 290 ? 23.434 10.059 -74.158 1.00 130.94 287 ILE C C 1
ATOM 11715 O O . ILE C 2 290 ? 23.579 9.864 -72.944 1.00 166.33 287 ILE C O 1
ATOM 11720 N N . LEU C 2 291 ? 24.216 10.903 -74.837 1.00 112.50 288 LEU C N 1
ATOM 11721 C CA . LEU C 2 291 ? 25.236 11.679 -74.138 1.00 133.65 288 LEU C CA 1
ATOM 11722 C C . LEU C 2 291 ? 24.613 12.634 -73.125 1.00 140.57 288 LEU C C 1
ATOM 11723 O O . LEU C 2 291 ? 25.138 12.808 -72.017 1.00 136.82 288 LEU C O 1
ATOM 11728 N N . ASN C 2 292 ? 23.501 13.275 -73.493 1.00 135.65 289 ASN C N 1
ATOM 11729 C CA . ASN C 2 292 ? 22.801 14.151 -72.555 1.00 148.45 289 ASN C CA 1
ATOM 11730 C C . ASN C 2 292 ? 22.355 13.387 -71.312 1.00 144.30 289 ASN C C 1
ATOM 11731 O O . ASN C 2 292 ? 22.539 13.851 -70.176 1.00 149.25 289 ASN C O 1
ATOM 11736 N N . LEU C 2 293 ? 21.742 12.218 -71.513 1.00 129.89 290 LEU C N 1
ATOM 11737 C CA . LEU C 2 293 ? 21.306 11.404 -70.382 1.00 110.88 290 LEU C CA 1
ATOM 11738 C C . LEU C 2 293 ? 22.484 11.000 -69.504 1.00 120.23 290 LEU C C 1
ATOM 11739 O O . LEU C 2 293 ? 22.382 11.006 -68.268 1.00 170.92 290 LEU C O 1
ATOM 11744 N N . CYS C 2 294 ? 23.600 10.611 -70.125 1.00 111.74 291 CYS C N 1
ATOM 11745 C CA . CYS C 2 294 ? 24.799 10.286 -69.359 1.00 137.31 291 CYS C CA 1
ATOM 11746 C C . CYS C 2 294 ? 25.249 11.473 -68.514 1.00 149.26 291 CYS C C 1
ATOM 11747 O O . CYS C 2 294 ? 25.626 11.309 -67.346 1.00 151.02 291 CYS C O 1
ATOM 11750 N N . GLU C 2 295 ? 25.244 12.672 -69.102 1.00 151.03 292 GLU C N 1
ATOM 11751 C CA . GLU C 2 295 ? 25.618 13.873 -68.359 1.00 160.98 292 GLU C CA 1
ATOM 11752 C C . GLU C 2 295 ? 24.716 14.069 -67.144 1.00 144.81 292 GLU C C 1
ATOM 11753 O O . GLU C 2 295 ? 25.193 14.373 -66.043 1.00 161.81 292 GLU C O 1
ATOM 11759 N N . ILE C 2 296 ? 23.403 13.911 -67.334 1.00 125.15 293 ILE C N 1
ATOM 11760 C CA . ILE C 2 296 ? 22.455 14.066 -66.228 1.00 122.06 293 ILE C CA 1
ATOM 11761 C C . ILE C 2 296 ? 22.772 13.078 -65.109 1.00 138.54 293 ILE C C 1
ATOM 11762 O O . ILE C 2 296 ? 22.841 13.444 -63.922 1.00 138.54 293 ILE C O 1
ATOM 11767 N N . LEU C 2 297 ? 22.932 11.803 -65.474 1.00 140.49 294 LEU C N 1
ATOM 11768 C CA . LEU C 2 297 ? 23.207 10.766 -64.485 1.00 109.01 294 LEU C CA 1
ATOM 11769 C C . LEU C 2 297 ? 24.489 11.062 -63.718 1.00 128.07 294 LEU C C 1
ATOM 11770 O O . LEU C 2 297 ? 24.550 10.883 -62.494 1.00 168.76 294 LEU C O 1
ATOM 11775 N N . GLU C 2 298 ? 25.532 11.498 -64.429 1.00 121.46 295 GLU C N 1
ATOM 11776 C CA . GLU C 2 298 ? 26.785 11.846 -63.770 1.00 129.66 295 GLU C CA 1
ATOM 11777 C C . GLU C 2 298 ? 26.608 13.024 -62.818 1.00 127.42 295 GLU C C 1
ATOM 11778 O O . GLU C 2 298 ? 27.218 13.055 -61.742 1.00 121.65 295 GLU C O 1
ATOM 11784 N N . ASP C 2 299 ? 25.817 14.025 -63.220 1.00 137.72 296 ASP C N 1
ATOM 11785 C CA . ASP C 2 299 ? 25.508 15.141 -62.327 1.00 166.25 296 ASP C CA 1
ATOM 11786 C C . ASP C 2 299 ? 24.925 14.641 -61.011 1.00 149.03 296 ASP C C 1
ATOM 11787 O O . ASP C 2 299 ? 25.391 15.012 -59.923 1.00 146.84 296 ASP C O 1
ATOM 11792 N N . GLU C 2 300 ? 23.893 13.797 -61.101 1.00 118.16 297 GLU C N 1
ATOM 11793 C CA . GLU C 2 300 ? 23.292 13.229 -59.894 1.00 104.25 297 GLU C CA 1
ATOM 11794 C C . GLU C 2 300 ? 24.324 12.482 -59.050 1.00 104.39 297 GLU C C 1
ATOM 11795 O O . GLU C 2 300 ? 24.417 12.680 -57.825 1.00 111.30 297 GLU C O 1
ATOM 11801 N N . ASN C 2 301 ? 25.096 11.601 -59.692 1.00 136.48 298 ASN C N 1
ATOM 11802 C CA . ASN C 2 301 ? 26.081 10.803 -58.971 1.00 142.70 298 ASN C CA 1
ATOM 11803 C C . ASN C 2 301 ? 27.069 11.695 -58.226 1.00 131.08 298 ASN C C 1
ATOM 11804 O O . ASN C 2 301 ? 27.383 11.455 -57.052 1.00 150.70 298 ASN C O 1
ATOM 11809 N N . GLN C 2 302 ? 27.576 12.728 -58.902 1.00 116.04 299 GLN C N 1
ATOM 11810 C CA . GLN C 2 302 ? 28.539 13.623 -58.274 1.00 138.32 299 GLN C CA 1
ATOM 11811 C C . GLN C 2 302 ? 27.916 14.397 -57.121 1.00 137.24 299 GLN C C 1
ATOM 11812 O O . GLN C 2 302 ? 28.594 14.691 -56.132 1.00 128.76 299 GLN C O 1
ATOM 11818 N N . LEU C 2 303 ? 26.640 14.773 -57.243 1.00 133.24 300 LEU C N 1
ATOM 11819 C CA . LEU C 2 303 ? 25.952 15.398 -56.114 1.00 100.87 300 LEU C CA 1
ATOM 11820 C C . LEU C 2 303 ? 25.984 14.495 -54.884 1.00 104.52 300 LEU C C 1
ATOM 11821 O O . LEU C 2 303 ? 26.322 14.935 -53.773 1.00 95.74 300 LEU C O 1
ATOM 11826 N N . PHE C 2 304 ? 25.624 13.222 -55.070 1.00 112.81 301 PHE C N 1
ATOM 11827 C CA . PHE C 2 304 ? 25.654 12.279 -53.950 1.00 102.39 301 PHE C CA 1
ATOM 11828 C C . PHE C 2 304 ? 27.065 12.176 -53.366 1.00 117.88 301 PHE C C 1
ATOM 11829 O O . PHE C 2 304 ? 27.262 12.210 -52.134 1.00 136.80 301 PHE C O 1
ATOM 11837 N N . VAL C 2 305 ? 28.057 12.037 -54.252 1.00 99.83 302 VAL C N 1
ATOM 11838 C CA . VAL C 2 305 ? 29.454 11.948 -53.830 1.00 124.40 302 VAL C CA 1
ATOM 11839 C C . VAL C 2 305 ? 29.832 13.160 -52.988 1.00 111.00 302 VAL C C 1
ATOM 11840 O O . VAL C 2 305 ? 30.490 13.035 -51.948 1.00 115.28 302 VAL C O 1
ATOM 11844 N N . GLY C 2 306 ? 29.442 14.352 -53.442 1.00 101.06 303 GLY C N 1
ATOM 11845 C CA . GLY C 2 306 ? 29.747 15.562 -52.700 1.00 125.24 303 GLY C CA 1
ATOM 11846 C C . GLY C 2 306 ? 29.116 15.579 -51.322 1.00 109.63 303 GLY C C 1
ATOM 11847 O O . GLY C 2 306 ? 29.718 16.063 -50.362 1.00 129.87 303 GLY C O 1
ATOM 11848 N N . ILE C 2 307 ? 27.877 15.092 -51.214 1.00 91.10 304 ILE C N 1
ATOM 11849 C CA . ILE C 2 307 ? 27.237 14.978 -49.900 1.00 117.25 304 ILE C CA 1
ATOM 11850 C C . ILE C 2 307 ? 28.108 14.162 -48.945 1.00 115.48 304 ILE C C 1
ATOM 11851 O O . ILE C 2 307 ? 28.439 14.597 -47.825 1.00 113.04 304 ILE C O 1
ATOM 11856 N N . PHE C 2 308 ? 28.482 12.953 -49.374 1.00 102.18 305 PHE C N 1
ATOM 11857 C CA . PHE C 2 308 ? 29.296 12.098 -48.506 1.00 114.52 305 PHE C CA 1
ATOM 11858 C C . PHE C 2 308 ? 30.657 12.725 -48.209 1.00 118.72 305 PHE C C 1
ATOM 11859 O O . PHE C 2 308 ? 31.177 12.604 -47.089 1.00 117.18 305 PHE C O 1
ATOM 11867 N N . ASP C 2 309 ? 31.260 13.376 -49.206 1.00 114.56 306 ASP C N 1
ATOM 11868 C CA . ASP C 2 309 ? 32.515 14.087 -48.986 1.00 119.29 306 ASP C CA 1
ATOM 11869 C C . ASP C 2 309 ? 32.365 15.166 -47.922 1.00 135.29 306 ASP C C 1
ATOM 11870 O O . ASP C 2 309 ? 33.257 15.353 -47.086 1.00 141.47 306 ASP C O 1
ATOM 11875 N N . ARG C 2 310 ? 31.256 15.908 -47.961 1.00 138.05 307 ARG C N 1
ATOM 11876 C CA . ARG C 2 310 ? 30.985 16.913 -46.939 1.00 157.56 307 ARG C CA 1
ATOM 11877 C C . ARG C 2 310 ? 30.959 16.287 -45.553 1.00 133.25 307 ARG C C 1
ATOM 11878 O O . ARG C 2 310 ? 31.551 16.819 -44.605 1.00 134.81 307 ARG C O 1
ATOM 11886 N N . LEU C 2 311 ? 30.252 15.164 -45.413 1.00 121.31 308 LEU C N 1
ATOM 11887 C CA . LEU C 2 311 ? 30.208 14.500 -44.109 1.00 121.16 308 LEU C CA 1
ATOM 11888 C C . LEU C 2 311 ? 31.607 14.100 -43.641 1.00 124.43 308 LEU C C 1
ATOM 11889 O O . LEU C 2 311 ? 31.975 14.311 -42.474 1.00 123.30 308 LEU C O 1
ATOM 11894 N N . LEU C 2 312 ? 32.400 13.514 -44.542 1.00 122.04 309 LEU C N 1
ATOM 11895 C CA . LEU C 2 312 ? 33.764 13.116 -44.199 1.00 118.25 309 LEU C CA 1
ATOM 11896 C C . LEU C 2 312 ? 34.595 14.311 -43.745 1.00 144.28 309 LEU C C 1
ATOM 11897 O O . LEU C 2 312 ? 35.339 14.234 -42.755 1.00 159.47 309 LEU C O 1
ATOM 11902 N N . ASN C 2 313 ? 34.504 15.419 -44.485 1.00 146.43 310 ASN C N 1
ATOM 11903 C CA . ASN C 2 313 ? 35.262 16.614 -44.134 1.00 160.91 310 ASN C CA 1
ATOM 11904 C C . ASN C 2 313 ? 34.830 17.165 -42.783 1.00 155.46 310 ASN C C 1
ATOM 11905 O O . ASN C 2 313 ? 35.663 17.654 -42.014 1.00 161.55 310 ASN C O 1
ATOM 11910 N N . GLN C 2 314 ? 33.528 17.116 -42.487 1.00 143.42 311 GLN C N 1
ATOM 11911 C CA . GLN C 2 314 ? 33.060 17.543 -41.172 1.00 138.44 311 GLN C CA 1
ATOM 11912 C C . GLN C 2 314 ? 33.669 16.688 -40.066 1.00 127.10 311 GLN C C 1
ATOM 11913 O O . GLN C 2 314 ? 34.091 17.211 -39.025 1.00 131.79 311 GLN C O 1
ATOM 11919 N N . PHE C 2 315 ? 33.698 15.368 -40.264 1.00 127.87 312 PHE C N 1
ATOM 11920 C CA . PHE C 2 315 ? 34.331 14.485 -39.284 1.00 140.49 312 PHE C CA 1
ATOM 11921 C C . PHE C 2 315 ? 35.795 14.858 -39.065 1.00 142.51 312 PHE C C 1
ATOM 11922 O O . PHE C 2 315 ? 36.267 14.946 -37.922 1.00 140.13 312 PHE C O 1
ATOM 11930 N N . GLN C 2 316 ? 36.539 15.045 -40.158 1.00 140.22 313 GLN C N 1
ATOM 11931 C CA . GLN C 2 316 ? 37.947 15.417 -40.036 1.00 139.86 313 GLN C CA 1
ATOM 11932 C C . GLN C 2 316 ? 38.114 16.764 -39.336 1.00 139.28 313 GLN C C 1
ATOM 11933 O O . GLN C 2 316 ? 39.058 16.955 -38.557 1.00 165.33 313 GLN C O 1
ATOM 11939 N N . SER C 2 317 ? 37.228 17.721 -39.627 1.00 133.24 314 SER C N 1
ATOM 11940 C CA . SER C 2 317 ? 37.263 19.010 -38.941 1.00 151.51 314 SER C CA 1
ATOM 11941 C C . SER C 2 317 ? 37.062 18.843 -37.440 1.00 149.15 314 SER C C 1
ATOM 11942 O O . SER C 2 317 ? 37.748 19.487 -36.637 1.00 143.48 314 SER C O 1
ATOM 11945 N N . TYR C 2 318 ? 36.099 18.006 -37.043 1.00 145.25 315 TYR C N 1
ATOM 11946 C CA . TYR C 2 318 ? 35.898 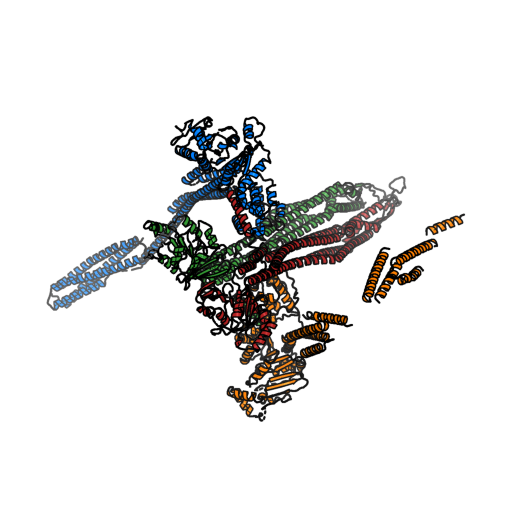17.727 -35.623 1.00 127.97 315 TYR C CA 1
ATOM 11947 C C . TYR C 2 318 ? 37.152 17.127 -34.998 1.00 120.83 315 TYR C C 1
ATOM 11948 O O . TYR C 2 318 ? 37.547 17.510 -33.888 1.00 136.48 315 TYR C O 1
ATOM 11957 N N . GLU C 2 319 ? 37.779 16.172 -35.690 1.00 121.73 316 GLU C N 1
ATOM 11958 C CA . GLU C 2 319 ? 39.025 15.583 -35.199 1.00 128.70 316 GLU C CA 1
ATOM 11959 C C . GLU C 2 319 ? 40.094 16.650 -34.982 1.00 139.25 316 GLU C C 1
ATOM 11960 O O . GLU C 2 319 ? 40.766 16.676 -33.942 1.00 144.11 316 GLU C O 1
ATOM 11966 N N . LYS C 2 320 ? 40.287 17.521 -35.977 1.00 144.59 317 LYS C N 1
ATOM 11967 C CA . LYS C 2 320 ? 41.294 18.572 -35.862 1.00 157.95 317 LYS C CA 1
ATOM 11968 C C . LYS C 2 320 ? 40.982 19.523 -34.712 1.00 155.26 317 LYS C C 1
ATOM 11969 O O . LYS C 2 320 ? 41.892 19.961 -33.998 1.00 156.81 317 LYS C O 1
ATOM 11975 N N . HIS C 2 321 ? 39.706 19.879 -34.534 1.00 137.23 318 HIS C N 1
ATOM 11976 C CA . HIS C 2 321 ? 39.327 20.731 -33.409 1.00 137.13 318 HIS C CA 1
ATOM 11977 C C . HIS C 2 321 ? 39.647 20.065 -32.078 1.00 126.09 318 HIS C C 1
ATOM 11978 O O . HIS C 2 321 ? 40.115 20.724 -31.141 1.00 128.12 318 HIS C O 1
ATOM 11985 N N . LEU C 2 322 ? 39.359 18.766 -31.964 1.00 137.81 319 LEU C N 1
ATOM 11986 C CA . LEU C 2 322 ? 39.709 18.032 -30.752 1.00 162.97 319 LEU C CA 1
ATOM 11987 C C . LEU C 2 322 ? 41.209 18.092 -30.498 1.00 162.00 319 LEU C C 1
ATOM 11988 O O . LEU C 2 322 ? 41.653 18.356 -29.372 1.00 192.65 319 LEU C O 1
ATOM 11993 N N . LEU C 2 323 ? 42.003 17.835 -31.541 1.00 127.37 320 LEU C N 1
ATOM 11994 C CA . LEU C 2 323 ? 43.455 17.888 -31.408 1.00 130.19 320 LEU C CA 1
ATOM 11995 C C . LEU C 2 323 ? 43.917 19.266 -30.953 1.00 147.97 320 LEU C C 1
ATOM 11996 O O . LEU C 2 323 ? 44.803 19.384 -30.099 1.00 148.66 320 LEU C O 1
ATOM 12001 N N . LEU C 2 324 ? 43.330 20.320 -31.520 1.00 153.33 321 LEU C N 1
ATOM 12002 C CA . LEU C 2 324 ? 43.654 21.677 -31.092 1.00 173.27 321 LEU C CA 1
ATOM 12003 C C . LEU C 2 324 ? 43.344 21.872 -29.614 1.00 178.20 321 LEU C C 1
ATOM 12004 O O . LEU C 2 324 ? 44.211 22.282 -28.833 1.00 191.43 321 LEU C O 1
ATOM 12009 N N . ALA C 2 325 ? 42.106 21.574 -29.211 1.00 154.98 322 ALA C N 1
ATOM 12010 C CA . ALA C 2 325 ? 41.666 21.897 -27.859 1.00 165.56 322 ALA C CA 1
ATOM 12011 C C . ALA C 2 325 ? 42.401 21.074 -26.810 1.00 173.06 322 ALA C C 1
ATOM 12012 O O . ALA C 2 325 ? 42.579 21.539 -25.675 1.00 186.15 322 ALA C O 1
ATOM 12014 N N . TYR C 2 326 ? 42.852 19.867 -27.169 1.00 157.07 323 TYR C N 1
ATOM 12015 C CA . TYR C 2 326 ? 43.502 19.011 -26.185 1.00 180.71 323 TYR C CA 1
ATOM 12016 C C . TYR C 2 326 ? 44.811 19.584 -25.668 1.00 184.91 323 TYR C C 1
ATOM 12017 O O . TYR C 2 326 ? 45.227 19.211 -24.571 1.00 201.23 323 TYR C O 1
ATOM 12026 N N . GLU C 2 327 ? 45.451 20.496 -26.400 1.00 161.33 324 GLU C N 1
ATOM 12027 C CA . GLU C 2 327 ? 46.622 21.174 -25.855 1.00 180.50 324 GLU C CA 1
ATOM 12028 C C . GLU C 2 327 ? 46.280 21.809 -24.507 1.00 192.97 324 GLU C C 1
ATOM 12029 O O . GLU C 2 327 ? 46.775 21.394 -23.444 1.00 193.98 324 GLU C O 1
ATOM 12035 N N . ASN C 2 328 ? 45.347 22.764 -24.540 1.00 189.54 325 ASN C N 1
ATOM 12036 C CA . ASN C 2 328 ? 44.928 23.464 -23.333 1.00 186.63 325 ASN C CA 1
ATOM 12037 C C . ASN C 2 328 ? 44.250 22.515 -22.355 1.00 185.90 325 ASN C C 1
ATOM 12038 O O . ASN C 2 328 ? 44.447 22.621 -21.140 1.00 186.96 325 ASN C O 1
ATOM 12043 N N . PHE C 2 329 ? 43.436 21.590 -22.870 1.00 177.55 326 PHE C N 1
ATOM 12044 C CA . PHE C 2 329 ? 42.687 20.672 -22.016 1.00 159.24 326 PHE C CA 1
ATOM 12045 C C . PHE C 2 329 ? 43.622 19.802 -21.174 1.00 149.46 326 PHE C C 1
ATOM 12046 O O . PHE C 2 329 ? 43.458 19.693 -19.951 1.00 177.67 326 PHE C O 1
ATOM 12054 N N . LEU C 2 330 ? 44.614 19.176 -21.816 1.00 146.18 327 LEU C N 1
ATOM 12055 C CA . LEU C 2 330 ? 45.574 18.346 -21.100 1.00 150.87 327 LEU C CA 1
ATOM 12056 C C . LEU C 2 330 ? 46.412 19.171 -20.133 1.00 180.26 327 LEU C C 1
ATOM 12057 O O . LEU C 2 330 ? 46.714 18.713 -19.023 1.00 193.57 327 LEU C O 1
ATOM 12062 N N . LYS C 2 331 ? 46.836 20.373 -20.546 1.00 179.27 328 LYS C N 1
ATOM 12063 C CA . LYS C 2 331 ? 47.584 21.214 -19.614 1.00 163.37 328 LYS C CA 1
ATOM 12064 C C . LYS C 2 331 ? 46.757 21.532 -18.369 1.00 156.06 328 LYS C C 1
ATOM 12065 O O . LYS C 2 331 ? 47.263 21.459 -17.241 1.00 175.65 328 LYS C O 1
ATOM 12071 N N . GLU C 2 332 ? 45.479 21.880 -18.557 1.00 153.72 329 GLU C N 1
ATOM 12072 C CA . GLU C 2 332 ? 44.590 22.146 -17.427 1.00 162.79 329 GLU C CA 1
ATOM 12073 C C . GLU C 2 332 ? 44.443 20.926 -16.529 1.00 168.47 329 GLU C C 1
ATOM 12074 O O . GLU C 2 332 ? 44.404 21.054 -15.300 1.00 173.70 329 GLU C O 1
ATOM 12080 N N . ILE C 2 333 ? 44.295 19.741 -17.126 1.00 169.47 330 ILE C N 1
ATOM 12081 C CA . ILE C 2 333 ? 44.147 18.522 -16.333 1.00 159.82 330 ILE C CA 1
ATOM 12082 C C . ILE C 2 333 ? 45.404 18.257 -15.505 1.00 169.65 330 ILE C C 1
ATOM 12083 O O . ILE C 2 333 ? 45.322 17.867 -14.332 1.00 185.83 330 ILE C O 1
ATOM 12088 N N . GLU C 2 334 ? 46.582 18.442 -16.106 1.00 151.15 331 GLU C N 1
ATOM 12089 C CA . GLU C 2 334 ? 47.833 18.334 -15.356 1.00 153.36 331 GLU C CA 1
ATOM 12090 C C . GLU C 2 334 ? 47.853 19.311 -14.181 1.00 150.47 331 GLU C C 1
ATOM 12091 O O . GLU C 2 334 ? 48.228 18.955 -13.049 1.00 166.26 331 GLU C O 1
ATOM 12097 N N . ILE C 2 335 ? 47.466 20.561 -14.449 1.00 153.52 332 ILE C N 1
ATOM 12098 C CA . ILE C 2 335 ? 47.389 21.578 -13.404 1.00 162.03 332 ILE C CA 1
ATOM 12099 C C . ILE C 2 335 ? 46.477 21.115 -12.274 1.00 157.17 332 ILE C C 1
ATOM 12100 O O . ILE C 2 335 ? 46.797 21.274 -11.091 1.00 172.21 332 ILE C O 1
ATOM 12105 N N . LEU C 2 336 ? 45.311 20.565 -12.625 1.00 152.01 333 LEU C N 1
ATOM 12106 C CA . LEU C 2 336 ? 44.378 20.077 -11.612 1.00 148.60 333 LEU C CA 1
ATOM 12107 C C . LEU C 2 336 ? 44.972 18.941 -10.788 1.00 146.97 333 LEU C C 1
ATOM 12108 O O . LEU C 2 336 ? 44.743 18.862 -9.576 1.00 144.39 333 LEU C O 1
ATOM 12113 N N . ASN C 2 337 ? 45.663 18.007 -11.443 1.00 141.66 334 ASN C N 1
ATOM 12114 C CA . ASN C 2 337 ? 46.383 16.964 -10.718 1.00 152.71 334 ASN C CA 1
ATOM 12115 C C . ASN C 2 337 ? 47.243 17.578 -9.620 1.00 156.28 334 ASN C C 1
ATOM 12116 O O . ASN C 2 337 ? 47.135 17.227 -8.433 1.00 161.29 334 ASN C O 1
ATOM 12121 N N . HIS C 2 338 ? 48.119 18.501 -10.023 1.00 154.01 335 HIS C N 1
ATOM 12122 C CA . HIS C 2 338 ? 49.017 19.136 -9.062 1.00 141.20 335 HIS C CA 1
ATOM 12123 C C . HIS C 2 338 ? 48.242 19.883 -7.978 1.00 140.10 335 HIS C C 1
ATOM 12124 O O . HIS C 2 338 ? 48.632 19.865 -6.802 1.00 154.25 335 HIS C O 1
ATOM 12131 N N . GLN C 2 339 ? 47.150 20.555 -8.357 1.00 139.73 336 GLN C N 1
ATOM 12132 C CA . GLN C 2 339 ? 46.334 21.277 -7.382 1.00 159.05 336 GLN C CA 1
ATOM 12133 C C . GLN C 2 339 ? 45.773 20.339 -6.322 1.00 161.26 336 GLN C C 1
ATOM 12134 O O . GLN C 2 339 ? 45.809 20.646 -5.126 1.00 153.63 336 GLN C O 1
ATOM 12140 N N . ILE C 2 340 ? 45.204 19.210 -6.751 1.00 165.47 337 ILE C N 1
ATOM 12141 C CA . ILE C 2 340 ? 44.644 18.247 -5.806 1.00 163.90 337 ILE C CA 1
ATOM 12142 C C . ILE C 2 340 ? 45.729 17.750 -4.860 1.00 146.27 337 ILE C C 1
ATOM 12143 O O . ILE C 2 340 ? 45.525 17.655 -3.641 1.00 162.49 337 ILE C O 1
ATOM 12148 N N . LEU C 2 341 ? 46.896 17.406 -5.414 1.00 134.04 338 LEU C N 1
ATOM 12149 C CA . LEU C 2 341 ? 47.988 16.925 -4.571 1.00 125.70 338 LEU C CA 1
ATOM 12150 C C . LEU C 2 341 ? 48.377 17.965 -3.522 1.00 141.70 338 LEU C C 1
ATOM 12151 O O . LEU C 2 341 ? 48.540 17.645 -2.336 1.00 140.88 338 LEU C O 1
ATOM 12156 N N . GLU C 2 342 ? 48.544 19.222 -3.946 1.00 143.00 339 GLU C N 1
ATOM 12157 C CA . GLU C 2 342 ? 48.975 20.255 -3.010 1.00 151.45 339 GLU C CA 1
ATOM 12158 C C . GLU C 2 342 ? 47.888 20.611 -2.001 1.00 149.90 339 GLU C C 1
ATOM 12159 O O . GLU C 2 342 ? 48.203 20.985 -0.867 1.00 171.30 339 GLU C O 1
ATOM 12165 N N . GLN C 2 343 ? 46.612 20.491 -2.379 1.00 144.68 340 GLN C N 1
ATOM 12166 C CA . GLN C 2 343 ? 45.539 20.645 -1.400 1.00 154.00 340 GLN C CA 1
ATOM 12167 C C . GLN C 2 343 ? 45.608 19.555 -0.340 1.00 161.91 340 GLN C C 1
ATOM 12168 O O . GLN C 2 343 ? 45.444 19.826 0.858 1.00 156.30 340 GLN C O 1
ATOM 12174 N N . LEU C 2 344 ? 45.825 18.309 -0.770 1.00 162.43 341 LEU C N 1
ATOM 12175 C CA . LEU C 2 344 ? 46.024 17.217 0.177 1.00 143.28 341 LEU C CA 1
ATOM 12176 C C . LEU C 2 344 ? 47.166 17.532 1.132 1.00 147.22 341 LEU C C 1
ATOM 12177 O O . LEU C 2 344 ? 47.042 17.368 2.353 1.00 156.08 341 LEU C O 1
ATOM 12182 N N . LYS C 2 345 ? 48.294 17.981 0.581 1.00 144.51 342 LYS C N 1
ATOM 12183 C CA . LYS C 2 345 ? 49.465 18.262 1.404 1.00 152.88 342 LYS C CA 1
ATOM 12184 C C . LYS C 2 345 ? 49.208 19.415 2.371 1.00 146.18 342 LYS C C 1
ATOM 12185 O O . LYS C 2 345 ? 49.697 19.396 3.505 1.00 154.64 342 LYS C O 1
ATOM 12191 N N . SER C 2 346 ? 48.450 20.429 1.940 1.00 144.49 343 SER C N 1
ATOM 12192 C CA . SER C 2 346 ? 48.082 21.521 2.840 1.00 148.58 343 SER C CA 1
ATOM 12193 C C . SER C 2 346 ? 47.203 21.031 3.986 1.00 164.87 343 SER C C 1
ATOM 12194 O O . SER C 2 346 ? 47.386 21.441 5.142 1.00 210.71 343 SER C O 1
ATOM 12197 N N . ILE C 2 347 ? 46.222 20.178 3.679 1.00 152.40 344 ILE C N 1
ATOM 12198 C CA . ILE C 2 347 ? 45.389 19.599 4.732 1.00 143.04 344 ILE C CA 1
ATOM 12199 C C . ILE C 2 347 ? 46.255 18.830 5.719 1.00 140.31 344 ILE C C 1
ATOM 12200 O O . ILE C 2 347 ? 46.083 18.938 6.941 1.00 140.05 344 ILE C O 1
ATOM 12205 N N . SER C 2 348 ? 47.196 18.039 5.200 1.00 143.70 345 SER C N 1
ATOM 12206 C CA . SER C 2 348 ? 48.075 17.262 6.066 1.00 158.17 345 SER C CA 1
ATOM 12207 C C . SER C 2 348 ? 48.972 18.165 6.904 1.00 166.56 345 SER C C 1
ATOM 12208 O O . SER C 2 348 ? 49.248 17.860 8.069 1.00 180.46 345 SER C O 1
ATOM 12211 N N . GLU C 2 349 ? 49.418 19.289 6.337 1.00 162.89 346 GLU C N 1
ATOM 12212 C CA . GLU C 2 349 ? 50.208 20.251 7.100 1.00 172.93 346 GLU C CA 1
ATOM 12213 C C . GLU C 2 349 ? 49.399 20.838 8.250 1.00 168.16 346 GLU C C 1
ATOM 12214 O O . GLU C 2 349 ? 49.892 20.954 9.378 1.00 192.74 346 GLU C O 1
ATOM 12220 N N . ARG C 2 350 ? 48.154 21.233 7.973 1.00 157.92 347 ARG C N 1
ATOM 12221 C CA . ARG C 2 350 ? 47.286 21.755 9.027 1.00 173.09 347 ARG C CA 1
ATOM 12222 C C . ARG C 2 350 ? 47.081 20.724 10.133 1.00 176.52 347 ARG C C 1
ATOM 12223 O O . ARG C 2 350 ? 47.181 21.042 11.329 1.00 188.83 347 ARG C O 1
ATOM 12231 N N . ILE C 2 351 ? 46.780 19.480 9.750 1.00 174.04 348 ILE C N 1
ATOM 12232 C CA . ILE C 2 351 ? 46.520 18.448 10.749 1.00 153.33 348 ILE C CA 1
ATOM 12233 C C . ILE C 2 351 ? 47.778 18.151 11.554 1.00 154.32 348 ILE C C 1
ATOM 12234 O O . ILE C 2 351 ? 47.709 17.912 12.764 1.00 178.60 348 ILE C O 1
ATOM 12239 N N . SER C 2 352 ? 48.949 18.175 10.911 1.00 157.51 349 SER C N 1
ATOM 12240 C CA . SER C 2 352 ? 50.181 17.933 11.652 1.00 176.64 349 SER C CA 1
ATOM 12241 C C . SER C 2 352 ? 50.479 19.075 12.612 1.00 167.46 349 SER C C 1
ATOM 12242 O O . SER C 2 352 ? 50.925 18.841 13.743 1.00 184.58 349 SER C O 1
ATOM 12245 N N . SER C 2 353 ? 50.210 20.313 12.194 1.00 158.38 350 SER C N 1
ATOM 12246 C CA . SER C 2 353 ? 50.376 21.449 13.092 1.00 173.43 350 SER C CA 1
ATOM 12247 C C . SER C 2 353 ? 49.486 21.303 14.318 1.00 159.19 350 SER C C 1
ATOM 12248 O O . SER C 2 353 ? 49.925 21.531 15.452 1.00 158.19 350 SER C O 1
ATOM 12251 N N . GLU C 2 354 ? 48.224 20.922 14.112 1.00 157.31 351 GLU C N 1
ATOM 12252 C CA . GLU C 2 354 ? 47.310 20.832 15.244 1.00 154.12 351 GLU C CA 1
ATOM 12253 C C . GLU C 2 354 ? 47.528 19.585 16.097 1.00 169.89 351 GLU C C 1
ATOM 12254 O O . GLU C 2 354 ? 47.164 19.592 17.276 1.00 186.20 351 GLU C O 1
ATOM 12260 N N . ILE C 2 355 ? 48.097 18.517 15.535 1.00 179.76 352 ILE C N 1
ATOM 12261 C CA . ILE C 2 355 ? 48.576 17.411 16.359 1.00 159.90 352 ILE C CA 1
ATOM 12262 C C . ILE C 2 355 ? 49.738 17.872 17.229 1.00 157.26 352 ILE C C 1
ATOM 12263 O O . ILE C 2 355 ? 49.798 17.563 18.425 1.00 158.37 352 ILE C O 1
ATOM 12268 N N . PHE C 2 356 ? 50.680 18.616 16.639 1.00 161.45 353 PHE C N 1
ATOM 12269 C CA . PHE C 2 356 ? 51.795 19.166 17.404 1.00 161.64 353 PHE C CA 1
ATOM 12270 C C . PHE C 2 356 ? 51.295 20.059 18.532 1.00 153.25 353 PHE C C 1
ATOM 12271 O O . PHE C 2 356 ? 51.803 19.992 19.659 1.00 140.99 353 PHE C O 1
ATOM 12279 N N . ALA C 2 357 ? 50.292 20.894 18.249 1.00 160.03 354 ALA C N 1
ATOM 12280 C CA . ALA C 2 357 ? 49.777 21.817 19.253 1.00 170.32 354 ALA C CA 1
ATOM 12281 C C . ALA C 2 357 ? 49.363 21.089 20.522 1.00 167.78 354 ALA C C 1
ATOM 12282 O O . ALA C 2 357 ? 49.581 21.585 21.633 1.00 216.28 354 ALA C O 1
ATOM 12284 N N . SER C 2 358 ? 48.758 19.917 20.380 1.00 161.79 355 SER C N 1
ATOM 12285 C CA . SER C 2 358 ? 48.336 19.130 21.535 1.00 180.69 355 SER C CA 1
ATOM 12286 C C . SER C 2 358 ? 49.378 18.068 21.876 1.00 176.92 355 SER C C 1
ATOM 12287 O O . SER C 2 358 ? 49.105 16.869 21.936 1.00 197.90 355 SER C O 1
ATOM 12290 N N . VAL C 2 359 ? 50.600 18.538 22.106 1.00 165.57 356 VAL C N 1
ATOM 12291 C CA . VAL C 2 359 ? 51.623 17.711 22.727 1.00 158.95 356 VAL C CA 1
ATOM 12292 C C . VAL C 2 359 ? 51.986 18.478 23.993 1.00 164.19 356 VAL C C 1
ATOM 12293 O O . VAL C 2 359 ? 52.870 19.343 23.998 1.00 184.50 356 VAL C O 1
ATOM 12297 N N . LYS C 2 360 ? 51.222 18.225 25.050 1.00 174.08 357 LYS C N 1
ATOM 12298 C CA . LYS C 2 360 ? 51.349 18.926 26.317 1.00 201.64 357 LYS C CA 1
ATOM 12299 C C . LYS C 2 360 ? 52.459 18.299 27.167 1.00 225.50 357 LYS C C 1
ATOM 12300 O O . LYS C 2 360 ? 53.055 17.281 26.804 1.00 303.46 357 LYS C O 1
ATOM 12306 N N . GLU C 2 361 ? 52.763 18.944 28.296 1.00 214.90 358 GLU C N 1
ATOM 12307 C CA . GLU C 2 361 ? 53.809 18.478 29.204 1.00 208.06 358 GLU C CA 1
ATOM 12308 C C . GLU C 2 361 ? 53.334 18.639 30.643 1.00 231.51 358 GLU C C 1
ATOM 12309 O O . GLU C 2 361 ? 52.915 19.736 31.023 1.00 262.90 358 GLU C O 1
ATOM 12315 N N . LYS C 2 362 ? 53.387 17.567 31.441 1.00 231.25 359 LYS C N 1
ATOM 12316 C CA . LYS C 2 362 ? 52.688 17.597 32.729 1.00 238.33 359 LYS C CA 1
ATOM 12317 C C . LYS C 2 362 ? 53.362 16.626 33.716 1.00 212.83 359 LYS C C 1
ATOM 12318 O O . LYS C 2 362 ? 54.467 16.129 33.473 1.00 196.39 359 LYS C O 1
ATOM 12324 N N . ASP C 2 363 ? 52.680 16.375 34.842 1.00 232.27 360 ASP C N 1
ATOM 12325 C CA . ASP C 2 363 ? 53.234 16.089 36.170 1.00 227.04 360 ASP C CA 1
ATOM 12326 C C . ASP C 2 363 ? 54.409 15.105 36.244 1.00 222.17 360 ASP C C 1
ATOM 12327 O O . ASP C 2 363 ? 55.504 15.486 36.677 1.00 215.16 360 ASP C O 1
ATOM 12332 N N . ALA C 2 364 ? 54.208 13.837 35.856 1.00 239.54 361 ALA C N 1
ATOM 12333 C CA . ALA C 2 364 ? 55.343 12.935 35.618 1.00 248.96 361 ALA C CA 1
ATOM 12334 C C . ALA C 2 364 ? 56.209 12.480 36.806 1.00 251.35 361 ALA C C 1
ATOM 12335 O O . ALA C 2 364 ? 57.211 13.129 37.121 1.00 283.21 361 ALA C O 1
ATOM 12337 N N . TYR C 2 365 ? 55.819 11.392 37.491 1.00 250.03 362 TYR C N 1
ATOM 12338 C CA . TYR C 2 365 ? 56.499 10.852 38.679 1.00 204.85 362 TYR C CA 1
ATOM 12339 C C . TYR C 2 365 ? 57.254 9.570 38.312 1.00 203.28 362 TYR C C 1
ATOM 12340 O O . TYR C 2 365 ? 56.646 8.620 37.808 1.00 217.61 362 TYR C O 1
ATOM 12349 N N . PHE C 2 366 ? 58.571 9.533 38.559 1.00 189.98 363 PHE C N 1
ATOM 12350 C CA . PHE C 2 366 ? 59.390 8.345 38.294 1.00 179.00 363 PHE C CA 1
ATOM 12351 C C . PHE C 2 366 ? 60.180 7.972 39.545 1.00 206.20 363 PHE C C 1
ATOM 12352 O O . PHE C 2 366 ? 60.903 8.813 40.082 1.00 230.44 363 PHE C O 1
ATOM 12360 N N . TYR C 2 367 ? 60.042 6.732 40.027 1.00 204.42 364 TYR C N 1
ATOM 12361 C CA . TYR C 2 367 ? 60.701 6.372 41.290 1.00 197.05 364 TYR C CA 1
ATOM 12362 C C . TYR C 2 367 ? 60.918 4.877 41.473 1.00 171.20 364 TYR C C 1
ATOM 12363 O O . TYR C 2 367 ? 59.967 4.090 41.417 1.00 170.03 364 TYR C O 1
ATOM 12372 N N . LYS C 2 368 ? 62.178 4.502 41.722 1.00 176.96 365 LYS C N 1
ATOM 12373 C CA . LYS C 2 368 ? 62.626 3.121 41.866 1.00 228.01 365 LYS C CA 1
ATOM 12374 C C . LYS C 2 368 ? 63.716 3.028 42.930 1.00 242.52 365 LYS C C 1
ATOM 12375 O O . LYS C 2 368 ? 64.638 3.849 42.946 1.00 240.08 365 LYS C O 1
ATOM 12381 N N . GLU C 2 369 ? 63.571 2.063 43.846 1.00 241.52 366 GLU C N 1
ATOM 12382 C CA . GLU C 2 369 ? 64.673 1.500 44.628 1.00 256.76 366 GLU C CA 1
ATOM 12383 C C . GLU C 2 369 ? 65.637 2.515 45.237 1.00 297.48 366 GLU C C 1
ATOM 12384 O O . GLU C 2 369 ? 66.750 2.694 44.732 1.00 361.20 366 GLU C O 1
ATOM 12390 N N . SER C 2 370 ? 65.200 3.205 46.293 1.00 300.38 367 SER C N 1
ATOM 12391 C CA . SER C 2 370 ? 66.020 4.150 47.050 1.00 349.36 367 SER C CA 1
ATOM 12392 C C . SER C 2 370 ? 67.455 3.683 47.263 1.00 381.46 367 SER C C 1
ATOM 12393 O O . SER C 2 370 ? 68.376 4.505 47.317 1.00 424.14 367 SER C O 1
ATOM 12396 N N . LYS C 2 371 ? 67.646 2.369 47.400 1.00 383.69 368 LYS C N 1
ATOM 12397 C CA . LYS C 2 371 ? 68.956 1.776 47.670 1.00 388.04 368 LYS C CA 1
ATOM 12398 C C . LYS C 2 371 ? 69.523 2.344 48.967 1.00 390.97 368 LYS C C 1
ATOM 12399 O O . LYS C 2 371 ? 70.692 2.730 49.056 1.00 437.54 368 LYS C O 1
ATOM 12405 N N . GLY C 2 372 ? 68.668 2.390 49.982 1.00 356.92 369 GLY C N 1
ATOM 12406 C CA . GLY C 2 372 ? 68.942 3.171 51.168 1.00 351.14 369 GLY C CA 1
ATOM 12407 C C . GLY C 2 372 ? 68.988 2.353 52.438 1.00 362.51 369 GLY C C 1
ATOM 12408 O O . GLY C 2 372 ? 69.959 1.640 52.704 1.00 410.18 369 GLY C O 1
ATOM 12409 N N . PHE C 2 373 ? 67.922 2.449 53.225 1.00 358.30 370 PHE C N 1
ATOM 12410 C CA . PHE C 2 373 ? 67.875 1.876 54.559 1.00 338.90 370 PHE C CA 1
ATOM 12411 C C . PHE C 2 373 ? 67.172 0.521 54.525 1.00 317.14 370 PHE C C 1
ATOM 12412 O O . PHE C 2 373 ? 66.347 0.248 53.649 1.00 343.82 370 PHE C O 1
ATOM 12420 N N . LEU C 2 374 ? 67.521 -0.327 55.493 1.00 283.32 371 LEU C N 1
ATOM 12421 C CA . LEU C 2 374 ? 67.260 -1.769 55.422 1.00 232.70 371 LEU C CA 1
ATOM 12422 C C . LEU C 2 374 ? 65.901 -2.195 55.988 1.00 172.72 371 LEU C C 1
ATOM 12423 O O . LEU C 2 374 ? 65.815 -2.997 56.915 1.00 148.27 371 LEU C O 1
ATOM 12428 N N . LYS C 2 375 ? 64.832 -1.669 55.394 1.00 205.73 372 LYS C N 1
ATOM 12429 C CA . LYS C 2 375 ? 63.493 -2.244 55.493 1.00 183.19 372 LYS C CA 1
ATOM 12430 C C . LYS C 2 375 ? 62.848 -2.088 54.121 1.00 192.09 372 LYS C C 1
ATOM 12431 O O . LYS C 2 375 ? 63.115 -1.117 53.409 1.00 180.56 372 LYS C O 1
ATOM 12437 N N . LYS C 2 376 ? 61.985 -3.036 53.755 1.00 179.58 373 LYS C N 1
ATOM 12438 C CA . LYS C 2 376 ? 61.663 -3.201 52.343 1.00 173.20 373 LYS C CA 1
ATOM 12439 C C . LYS C 2 376 ? 60.577 -2.227 51.879 1.00 198.75 373 LYS C C 1
ATOM 12440 O O . LYS C 2 376 ? 59.966 -1.501 52.670 1.00 209.39 373 LYS C O 1
ATOM 12446 N N . ASP C 2 377 ? 60.342 -2.234 50.556 1.00 194.08 374 ASP C N 1
ATOM 12447 C CA . ASP C 2 377 ? 59.345 -1.382 49.886 1.00 177.05 374 ASP C CA 1
ATOM 12448 C C . ASP C 2 377 ? 59.726 0.104 49.973 1.00 183.28 374 ASP C C 1
ATOM 12449 O O . ASP C 2 377 ? 58.889 0.961 50.256 1.00 159.53 374 ASP C O 1
ATOM 12454 N N . LEU C 2 378 ? 60.998 0.407 49.692 1.00 192.15 375 LEU C N 1
ATOM 12455 C CA . LEU C 2 378 ? 61.530 1.759 49.916 1.00 223.47 375 LEU C CA 1
ATOM 12456 C C . LEU C 2 378 ? 61.222 2.780 48.812 1.00 220.28 375 LEU C C 1
ATOM 12457 O O . LEU C 2 378 ? 60.425 3.696 49.028 1.00 217.61 375 LEU C O 1
ATOM 12462 N N . TYR C 2 379 ? 61.830 2.663 47.625 1.00 217.59 376 TYR C N 1
ATOM 12463 C CA . TYR C 2 379 ? 61.397 3.487 46.488 1.00 212.54 376 TYR C CA 1
ATOM 12464 C C . TYR C 2 379 ? 61.369 5.013 46.668 1.00 202.72 376 TYR C C 1
ATOM 12465 O O . TYR C 2 379 ? 60.287 5.590 46.814 1.00 191.68 376 TYR C O 1
ATOM 12474 N N . THR C 2 380 ? 62.528 5.680 46.678 1.00 202.32 377 THR C N 1
ATOM 12475 C CA . THR C 2 380 ? 62.555 7.147 46.703 1.00 200.20 377 THR C CA 1
ATOM 12476 C C . THR C 2 380 ? 62.070 7.721 45.372 1.00 222.06 377 THR C C 1
ATOM 12477 O O . THR C 2 380 ? 62.397 7.201 44.301 1.00 228.13 377 THR C O 1
ATOM 12481 N N . ARG C 2 381 ? 61.286 8.804 45.445 1.00 208.71 378 ARG C N 1
ATOM 12482 C CA . ARG C 2 381 ? 60.670 9.410 44.263 1.00 181.03 378 ARG C CA 1
ATOM 12483 C C . ARG C 2 381 ? 61.526 10.488 43.607 1.00 191.09 378 ARG C C 1
ATOM 12484 O O . ARG C 2 381 ? 62.234 11.237 44.286 1.00 217.75 378 ARG C O 1
ATOM 12492 N N . TYR C 2 382 ? 61.446 10.559 42.271 1.00 195.06 379 TYR C N 1
ATOM 12493 C CA . TYR C 2 382 ? 62.033 11.608 41.456 1.00 225.51 379 TYR C CA 1
ATOM 12494 C C . TYR C 2 382 ? 60.948 12.202 40.563 1.00 243.90 379 TYR C C 1
ATOM 12495 O O . TYR C 2 382 ? 59.957 11.544 40.224 1.00 231.95 379 TYR C O 1
ATOM 12504 N N . ASP C 2 383 ? 61.167 13.443 40.143 1.00 259.77 380 ASP C N 1
ATOM 12505 C CA . ASP C 2 383 ? 60.194 14.181 39.352 1.00 263.97 380 ASP C CA 1
ATOM 12506 C C . ASP C 2 383 ? 60.663 14.287 37.908 1.00 276.08 380 ASP C C 1
ATOM 12507 O O . ASP C 2 383 ? 61.837 14.562 37.638 1.00 279.01 380 ASP C O 1
ATOM 12512 N N . TYR C 2 384 ? 59.726 14.074 36.992 1.00 257.32 381 TYR C N 1
ATOM 12513 C CA . TYR C 2 384 ? 59.947 14.029 35.558 1.00 227.83 381 TYR C CA 1
ATOM 12514 C C . TYR C 2 384 ? 59.200 15.191 34.917 1.00 229.88 381 TYR C C 1
ATOM 12515 O O . TYR C 2 384 ? 58.287 15.768 35.514 1.00 222.28 381 TYR C O 1
ATOM 12524 N N . LYS C 2 385 ? 59.626 15.569 33.717 1.00 233.11 382 LYS C N 1
ATOM 12525 C CA . LYS C 2 385 ? 58.835 16.426 32.833 1.00 214.91 382 LYS C CA 1
ATOM 12526 C C . LYS C 2 385 ? 58.387 15.565 31.653 1.00 208.53 382 LYS C C 1
ATOM 12527 O O . LYS C 2 385 ? 59.191 15.242 30.774 1.00 224.31 382 LYS C O 1
ATOM 12533 N N . ALA C 2 386 ? 57.093 15.183 31.633 1.00 199.24 383 ALA C N 1
ATOM 12534 C CA . ALA C 2 386 ? 56.729 14.106 30.721 1.00 193.51 383 ALA C CA 1
ATOM 12535 C C . ALA C 2 386 ? 55.886 14.593 29.554 1.00 217.08 383 ALA C C 1
ATOM 12536 O O . ALA C 2 386 ? 55.071 15.509 29.705 1.00 234.48 383 ALA C O 1
ATOM 12538 N N . PRO C 2 387 ? 56.076 13.995 28.379 1.00 206.77 384 PRO C N 1
ATOM 12539 C CA . PRO C 2 387 ? 55.244 14.331 27.214 1.00 188.73 384 PRO C CA 1
ATOM 12540 C C . PRO C 2 387 ? 53.811 13.861 27.420 1.00 165.78 384 PRO C C 1
ATOM 12541 O O . PRO C 2 387 ? 53.549 12.665 27.569 1.00 174.33 384 PRO C O 1
ATOM 12545 N N . TYR C 2 388 ? 52.883 14.814 27.425 1.00 167.51 385 TYR C N 1
ATOM 12546 C CA . TYR C 2 388 ? 51.463 14.551 27.611 1.00 164.78 385 TYR C CA 1
ATOM 12547 C C . TYR C 2 388 ? 50.769 14.851 26.290 1.00 194.17 385 TYR C C 1
ATOM 12548 O O . TYR C 2 388 ? 51.015 15.894 25.680 1.00 239.45 385 TYR C O 1
ATOM 12557 N N . ILE C 2 389 ? 49.920 13.931 25.841 1.00 174.05 386 ILE C N 1
ATOM 12558 C CA . ILE C 2 389 ? 49.248 14.046 24.551 1.00 160.96 386 ILE C CA 1
ATOM 12559 C C . ILE C 2 389 ? 47.843 13.476 24.698 1.00 151.91 386 ILE C C 1
ATOM 12560 O O . ILE C 2 389 ? 47.678 12.305 25.058 1.00 184.10 386 ILE C O 1
ATOM 12565 N N . SER C 2 390 ? 46.832 14.304 24.427 1.00 151.11 387 SER C N 1
ATOM 12566 C CA . SER C 2 390 ? 45.482 14.015 24.899 1.00 154.46 387 SER C CA 1
ATOM 12567 C C . SER C 2 390 ? 44.755 13.015 24.007 1.00 163.74 387 SER C C 1
ATOM 12568 O O . SER C 2 390 ? 43.999 12.175 24.509 1.00 194.29 387 SER C O 1
ATOM 12571 N N . SER C 2 391 ? 44.932 13.129 22.691 1.00 155.94 388 SER C N 1
ATOM 12572 C CA . SER C 2 391 ? 44.428 12.200 21.681 1.00 181.39 388 SER C CA 1
ATOM 12573 C C . SER C 2 391 ? 42.919 12.239 21.478 1.00 180.52 388 SER C C 1
ATOM 12574 O O . SER C 2 391 ? 42.419 11.742 20.464 1.00 194.05 388 SER C O 1
ATOM 12577 N N . ASP C 2 392 ? 42.182 12.796 22.429 1.00 159.37 389 ASP C N 1
ATOM 12578 C CA . ASP C 2 392 ? 40.744 12.971 22.283 1.00 160.77 389 ASP C CA 1
ATOM 12579 C C . ASP C 2 392 ? 40.331 14.425 22.430 1.00 169.88 389 ASP C C 1
ATOM 12580 O O . ASP C 2 392 ? 39.639 14.963 21.561 1.00 174.77 389 ASP C O 1
ATOM 12585 N N . ASP C 2 393 ? 40.740 15.073 23.524 1.00 175.40 390 ASP C N 1
ATOM 12586 C CA . ASP C 2 393 ? 40.547 16.513 23.659 1.00 205.63 390 ASP C CA 1
ATOM 12587 C C . ASP C 2 393 ? 41.179 17.248 22.484 1.00 189.08 390 ASP C C 1
ATOM 12588 O O . ASP C 2 393 ? 40.654 18.267 22.024 1.00 196.01 390 ASP C O 1
ATOM 12593 N N . ALA C 2 394 ? 42.308 16.740 21.988 1.00 167.68 391 ALA C N 1
ATOM 12594 C CA . ALA C 2 394 ? 42.951 17.332 20.822 1.00 163.68 391 ALA C CA 1
ATOM 12595 C C . ALA C 2 394 ? 42.029 17.290 19.611 1.00 156.76 391 ALA C C 1
ATOM 12596 O O . ALA C 2 394 ? 41.828 18.302 18.930 1.00 172.54 391 ALA C O 1
ATOM 12598 N N . PHE C 2 395 ? 41.461 16.115 19.329 1.00 145.37 392 PHE C N 1
ATOM 12599 C CA . PHE C 2 395 ? 40.567 15.970 18.187 1.00 154.53 392 PHE C CA 1
ATOM 12600 C C . PHE C 2 395 ? 39.329 16.847 18.341 1.00 171.61 392 PHE C C 1
ATOM 12601 O O . PHE C 2 395 ? 38.893 17.494 17.379 1.00 210.15 392 PHE C O 1
ATOM 12609 N N . LEU C 2 396 ? 38.739 16.869 19.540 1.00 158.14 393 LEU C N 1
ATOM 12610 C CA . LEU C 2 396 ? 37.590 17.737 19.784 1.00 162.99 393 LEU C CA 1
ATOM 12611 C C . LEU C 2 396 ? 37.939 19.203 19.557 1.00 174.07 393 LEU C C 1
ATOM 12612 O O . LEU C 2 396 ? 37.153 19.951 18.966 1.00 181.09 393 LEU C O 1
ATOM 12617 N N . ALA C 2 397 ? 39.105 19.638 20.035 1.00 171.14 394 ALA C N 1
ATOM 12618 C CA . ALA C 2 397 ? 39.541 21.007 19.783 1.00 189.02 394 ALA C CA 1
ATOM 12619 C C . ALA C 2 397 ? 39.677 21.275 18.290 1.00 180.96 394 ALA C C 1
ATOM 12620 O O . ALA C 2 397 ? 39.257 22.329 17.799 1.00 212.17 394 ALA C O 1
ATOM 12622 N N . MET C 2 398 ? 40.275 20.335 17.556 1.00 175.34 395 MET C N 1
ATOM 12623 C CA . MET C 2 398 ? 40.498 20.527 16.126 1.00 165.88 395 MET C CA 1
ATOM 12624 C C . MET C 2 398 ? 39.187 20.637 15.355 1.00 164.14 395 MET C C 1
ATOM 12625 O O . MET C 2 398 ? 39.005 21.562 14.555 1.00 188.50 395 MET C O 1
ATOM 12630 N N . PHE C 2 399 ? 38.270 19.691 15.556 1.00 157.26 396 PHE C N 1
ATOM 12631 C CA . PHE C 2 399 ? 37.072 19.622 14.727 1.00 162.71 396 PHE C CA 1
ATOM 12632 C C . PHE C 2 399 ? 35.761 19.838 15.470 1.00 173.07 396 PHE C C 1
ATOM 12633 O O . PHE C 2 399 ? 34.806 20.329 14.865 1.00 193.20 396 PHE C O 1
ATOM 12641 N N . TYR C 2 400 ? 35.684 19.491 16.753 1.00 179.74 397 TYR C N 1
ATOM 12642 C CA . TYR C 2 400 ? 34.426 19.552 17.490 1.00 199.86 397 TYR C CA 1
ATOM 12643 C C . TYR C 2 400 ? 34.225 20.918 18.138 1.00 209.84 397 TYR C C 1
ATOM 12644 O O . TYR C 2 400 ? 33.106 21.445 18.139 1.00 213.45 397 TYR C O 1
ATOM 12653 N N . ASN C 2 401 ? 35.294 21.513 18.672 1.00 199.80 398 ASN C N 1
ATOM 12654 C CA . ASN C 2 401 ? 35.203 22.842 19.268 1.00 201.98 398 ASN C CA 1
ATOM 12655 C C . ASN C 2 401 ? 35.242 23.941 18.208 1.00 211.28 398 ASN C C 1
ATOM 12656 O O . ASN C 2 401 ? 34.294 24.721 18.071 1.00 231.75 398 ASN C O 1
ATOM 12661 N N . SER C 2 402 ? 36.334 24.015 17.451 1.00 215.84 399 SER C N 1
ATOM 12662 C CA . SER C 2 402 ? 36.539 25.036 16.430 1.00 210.30 399 SER C CA 1
ATOM 12663 C C . SER C 2 402 ? 36.350 24.425 15.048 1.00 199.61 399 SER C C 1
ATOM 12664 O O . SER C 2 402 ? 36.888 23.351 14.761 1.00 206.21 399 SER C O 1
ATOM 12667 N N . ASP C 2 403 ? 35.583 25.107 14.198 1.00 190.67 400 ASP C N 1
ATOM 12668 C CA . ASP C 2 403 ? 35.205 24.584 12.891 1.00 197.86 400 ASP C CA 1
ATOM 12669 C C . ASP C 2 403 ? 35.905 25.304 11.739 1.00 187.08 400 ASP C C 1
ATOM 12670 O O . ASP C 2 403 ? 35.362 25.398 10.638 1.00 197.12 400 ASP C O 1
ATOM 12675 N N . VAL C 2 404 ? 37.110 25.817 11.979 1.00 179.92 401 VAL C N 1
ATOM 12676 C CA . VAL C 2 404 ? 37.869 26.466 10.915 1.00 186.43 401 VAL C CA 1
ATOM 12677 C C . VAL C 2 404 ? 38.460 25.424 9.974 1.00 205.74 401 VAL C C 1
ATOM 12678 O O . VAL C 2 404 ? 38.289 25.497 8.751 1.00 246.80 401 VAL C O 1
ATOM 12682 N N . MET C 2 405 ? 39.179 24.453 10.542 1.00 188.33 402 MET C N 1
ATOM 12683 C CA . MET C 2 405 ? 39.731 23.339 9.778 1.00 183.53 402 MET C CA 1
ATOM 12684 C C . MET C 2 405 ? 38.670 22.680 8.905 1.00 184.44 402 MET C C 1
ATOM 12685 O O . MET C 2 405 ? 38.869 22.481 7.699 1.00 180.96 402 MET C O 1
ATOM 12690 N N . SER C 2 406 ? 37.547 22.301 9.520 1.00 166.06 403 SER C N 1
ATOM 12691 C CA . SER C 2 406 ? 36.477 21.608 8.808 1.00 187.20 403 SER C CA 1
ATOM 12692 C C . SER C 2 406 ? 35.976 22.416 7.616 1.00 192.25 403 SER C C 1
ATOM 12693 O O . SER C 2 406 ? 35.848 21.888 6.506 1.00 179.60 403 SER C O 1
ATOM 12696 N N . LYS C 2 407 ? 35.644 23.690 7.840 1.00 197.78 404 LYS C N 1
ATOM 12697 C CA . LYS C 2 407 ? 35.109 24.517 6.762 1.00 201.32 404 LYS C CA 1
ATOM 12698 C C . LYS C 2 407 ? 36.131 24.725 5.649 1.00 183.36 404 LYS C C 1
ATOM 12699 O O . LYS C 2 407 ? 35.775 24.709 4.464 1.00 199.24 404 LYS C O 1
ATOM 12705 N N . GLU C 2 408 ? 37.401 24.940 6.003 1.00 162.30 405 GLU C N 1
ATOM 12706 C CA . GLU C 2 408 ? 38.437 25.058 4.979 1.00 160.45 405 GLU C CA 1
ATOM 12707 C C . GLU C 2 408 ? 38.514 23.793 4.128 1.00 176.67 405 GLU C C 1
ATOM 12708 O O . GLU C 2 408 ? 38.597 23.857 2.893 1.00 186.04 405 GLU C O 1
ATOM 12714 N N . PHE C 2 409 ? 38.492 22.627 4.778 1.00 151.05 406 PHE C N 1
ATOM 12715 C CA . PHE C 2 409 ? 38.560 21.371 4.036 1.00 146.05 406 PHE C CA 1
ATOM 12716 C C . PHE C 2 409 ? 37.331 21.180 3.153 1.00 156.95 406 PHE C C 1
ATOM 12717 O O . PHE C 2 409 ? 37.440 20.686 2.023 1.00 195.67 406 PHE C O 1
ATOM 12725 N N . LYS C 2 410 ? 36.149 21.549 3.656 1.00 148.24 407 LYS C N 1
ATOM 12726 C CA . LYS C 2 410 ? 34.940 21.456 2.842 1.00 170.38 407 LYS C CA 1
ATOM 12727 C C . LYS C 2 410 ? 35.024 22.366 1.623 1.00 172.07 407 LYS C C 1
ATOM 12728 O O . LYS C 2 410 ? 34.586 21.994 0.526 1.00 176.12 407 LYS C O 1
ATOM 12734 N N . LYS C 2 411 ? 35.567 23.571 1.801 1.00 155.33 408 LYS C N 1
ATOM 12735 C CA . LYS C 2 411 ? 35.782 24.458 0.663 1.00 151.57 408 LYS C CA 1
ATOM 12736 C C . LYS C 2 411 ? 36.719 23.823 -0.356 1.00 157.76 408 LYS C C 1
ATOM 12737 O O . LYS C 2 411 ? 36.475 23.900 -1.565 1.00 204.43 408 LYS C O 1
ATOM 12743 N N . ILE C 2 412 ? 37.800 23.197 0.115 1.00 150.17 409 ILE C N 1
ATOM 12744 C CA . ILE C 2 412 ? 38.719 22.501 -0.788 1.00 143.12 409 ILE C CA 1
ATOM 12745 C C . ILE C 2 412 ? 37.971 21.436 -1.587 1.00 160.09 409 ILE C C 1
ATOM 12746 O O . ILE C 2 412 ? 38.122 21.318 -2.814 1.00 169.11 409 ILE C O 1
ATOM 12751 N N . LYS C 2 413 ? 37.171 20.628 -0.886 1.00 152.59 410 LYS C N 1
ATOM 12752 C CA . LYS C 2 413 ? 36.412 19.565 -1.538 1.00 160.39 410 LYS C CA 1
ATOM 12753 C C . LYS C 2 413 ? 35.472 20.126 -2.597 1.00 173.37 410 LYS C C 1
ATOM 12754 O O . LYS C 2 413 ? 35.363 19.572 -3.698 1.00 220.50 410 LYS C O 1
ATOM 12760 N N . ASN C 2 414 ? 34.773 21.217 -2.276 1.00 155.38 411 ASN C N 1
ATOM 12761 C CA . ASN C 2 414 ? 33.874 21.833 -3.248 1.00 158.12 411 ASN C CA 1
ATOM 12762 C C . ASN C 2 414 ? 34.637 22.360 -4.459 1.00 159.89 411 ASN C C 1
ATOM 12763 O O . ASN C 2 414 ? 34.158 22.256 -5.596 1.00 164.29 411 ASN C O 1
ATOM 12768 N N . GLU C 2 415 ? 35.816 22.946 -4.233 1.00 169.29 412 GLU C N 1
ATOM 12769 C CA . GLU C 2 415 ? 36.656 23.397 -5.342 1.00 178.47 412 GLU C CA 1
ATOM 12770 C C . GLU C 2 415 ? 36.962 22.244 -6.288 1.00 153.03 412 GLU C C 1
ATOM 12771 O O . GLU C 2 415 ? 36.787 22.352 -7.510 1.00 179.37 412 GLU C O 1
ATOM 12777 N N . LEU C 2 416 ? 37.429 21.127 -5.730 1.00 148.74 413 LEU C N 1
ATOM 12778 C CA . LEU C 2 416 ? 37.771 19.976 -6.562 1.00 161.08 413 LEU C CA 1
ATOM 12779 C C . LEU C 2 416 ? 36.546 19.416 -7.278 1.00 155.49 413 LEU C C 1
ATOM 12780 O O . LEU C 2 416 ? 36.636 18.987 -8.436 1.00 168.35 413 LEU C O 1
ATOM 12785 N N . TYR C 2 417 ? 35.400 19.379 -6.594 1.00 143.31 414 TYR C N 1
ATOM 12786 C CA . TYR C 2 417 ? 34.163 18.927 -7.226 1.00 145.24 414 TYR C CA 1
ATOM 12787 C C . TYR C 2 417 ? 33.815 19.787 -8.434 1.00 144.75 414 TYR C C 1
ATOM 12788 O O . TYR C 2 417 ? 33.455 19.271 -9.501 1.00 154.98 414 TYR C O 1
ATOM 12797 N N . LYS C 2 418 ? 33.898 21.109 -8.273 1.00 145.13 415 LYS C N 1
ATOM 12798 C CA . LYS C 2 418 ? 33.637 22.007 -9.393 1.00 155.33 415 LYS C CA 1
ATOM 12799 C C . LYS C 2 418 ? 34.618 21.766 -10.534 1.00 154.97 415 LYS C C 1
ATOM 12800 O O . LYS C 2 418 ? 34.237 21.813 -11.709 1.00 192.51 415 LYS C O 1
ATOM 12806 N N . SER C 2 419 ? 35.888 21.519 -10.208 1.00 138.07 416 SER C N 1
ATOM 12807 C CA . SER C 2 419 ? 36.875 21.223 -11.246 1.00 145.32 416 SER C CA 1
ATOM 12808 C C . SER C 2 419 ? 36.509 19.959 -12.027 1.00 151.35 416 SER C C 1
ATOM 12809 O O . SER C 2 419 ? 36.598 19.922 -13.266 1.00 149.49 416 SER C O 1
ATOM 12812 N N . PHE C 2 420 ? 36.126 18.899 -11.311 1.00 156.30 417 PHE C N 1
ATOM 12813 C CA . PHE C 2 420 ? 35.702 17.666 -11.971 1.00 161.84 417 PHE C CA 1
ATOM 12814 C C . PHE C 2 420 ? 34.508 17.920 -12.886 1.00 153.01 417 PHE C C 1
ATOM 12815 O O . PHE C 2 420 ? 34.460 17.431 -14.026 1.00 166.41 417 PHE C O 1
ATOM 12823 N N . GLU C 2 421 ? 33.523 18.675 -12.389 1.00 132.86 418 GLU C N 1
ATOM 12824 C CA . GLU C 2 421 ? 32.375 19.038 -13.215 1.00 128.57 418 GLU C CA 1
ATOM 12825 C C . GLU C 2 421 ? 32.809 19.792 -14.464 1.00 139.76 418 GLU C C 1
ATOM 12826 O O . GLU C 2 421 ? 32.243 19.596 -15.544 1.00 135.08 418 GLU C O 1
ATOM 12832 N N . GLU C 2 422 ? 33.794 20.680 -14.324 1.00 141.84 419 GLU C N 1
ATOM 12833 C CA . GLU C 2 422 ? 34.318 21.425 -15.466 1.00 152.93 419 GLU C CA 1
ATOM 12834 C C . GLU C 2 422 ? 34.896 20.491 -16.529 1.00 148.72 419 GLU C C 1
ATOM 12835 O O . GLU C 2 422 ? 34.638 20.659 -17.730 1.00 158.80 419 GLU C O 1
ATOM 12841 N N . ILE C 2 423 ? 35.706 19.517 -16.106 1.00 121.58 420 ILE C N 1
ATOM 12842 C CA . ILE C 2 423 ? 36.274 18.558 -17.059 1.00 129.51 420 ILE C CA 1
ATOM 12843 C C . ILE C 2 423 ? 35.161 17.797 -17.778 1.00 125.21 420 ILE C C 1
ATOM 12844 O O . ILE C 2 423 ? 35.170 17.644 -19.015 1.00 136.39 420 ILE C O 1
ATOM 12849 N N . LYS C 2 424 ? 34.204 17.278 -17.000 1.00 110.32 421 LYS C N 1
ATOM 12850 C CA . LYS C 2 424 ? 33.066 16.575 -17.584 1.00 140.14 421 LYS C CA 1
ATOM 12851 C C . LYS C 2 424 ? 32.344 17.452 -18.600 1.00 152.58 421 LYS C C 1
ATOM 12852 O O . LYS C 2 424 ? 31.961 16.985 -19.681 1.00 148.94 421 LYS C O 1
ATOM 12858 N N . MET C 2 425 ? 32.150 18.729 -18.261 1.00 150.14 422 MET C N 1
ATOM 12859 C CA . MET C 2 425 ? 31.471 19.656 -19.156 1.00 130.03 422 MET C CA 1
ATOM 12860 C C . MET C 2 425 ? 32.241 19.841 -20.455 1.00 120.48 422 MET C C 1
ATOM 12861 O O . MET C 2 425 ? 31.638 19.946 -21.526 1.00 124.99 422 MET C O 1
ATOM 12866 N N . LYS C 2 426 ? 33.571 19.920 -20.377 1.00 129.74 423 LYS C N 1
ATOM 12867 C CA . LYS C 2 426 ? 34.373 20.039 -21.594 1.00 149.36 423 LYS C CA 1
ATOM 12868 C C . LYS C 2 426 ? 34.166 18.842 -22.519 1.00 115.02 423 LYS C C 1
ATOM 12869 O O . LYS C 2 426 ? 33.952 19.003 -23.733 1.00 118.01 423 LYS C O 1
ATOM 12875 N N . LEU C 2 427 ? 34.246 17.629 -21.965 1.00 121.19 424 LEU C N 1
ATOM 12876 C CA . LEU C 2 427 ? 34.016 16.440 -22.790 1.00 129.51 424 LEU C CA 1
ATOM 12877 C C . LEU C 2 427 ? 32.617 16.461 -23.408 1.00 120.66 424 LEU C C 1
ATOM 12878 O O . LEU C 2 427 ? 32.432 16.179 -24.608 1.00 118.61 424 LEU C O 1
ATOM 12883 N N . LYS C 2 428 ? 31.614 16.787 -22.588 1.00 118.68 425 LYS C N 1
ATOM 12884 C CA . LYS C 2 428 ? 30.242 16.894 -23.073 1.00 119.89 425 LYS C CA 1
ATOM 12885 C C . LYS C 2 428 ? 30.129 17.908 -24.205 1.00 134.16 425 LYS C C 1
ATOM 12886 O O . LYS C 2 428 ? 29.398 17.684 -25.174 1.00 137.05 425 LYS C O 1
ATOM 12892 N N . ASP C 2 429 ? 30.817 19.047 -24.079 1.00 141.76 426 ASP C N 1
ATOM 12893 C CA . ASP C 2 429 ? 30.780 20.072 -25.119 1.00 138.07 426 ASP C CA 1
ATOM 12894 C C . ASP C 2 429 ? 31.371 19.566 -26.429 1.00 128.81 426 ASP C C 1
ATOM 12895 O O . ASP C 2 429 ? 30.855 19.875 -27.511 1.00 147.31 426 ASP C O 1
ATOM 12900 N N . PHE C 2 430 ? 32.477 18.819 -26.356 1.00 101.30 427 PHE C N 1
ATOM 12901 C CA . PHE C 2 430 ? 33.008 18.190 -27.567 1.00 96.91 427 PHE C CA 1
ATOM 12902 C C . PHE C 2 430 ? 31.934 17.347 -28.247 1.00 94.49 427 PHE C C 1
ATOM 12903 O O . PHE C 2 430 ? 31.680 17.470 -29.463 1.00 96.42 427 PHE C O 1
ATOM 12911 N N . ILE C 2 431 ? 31.298 16.474 -27.461 1.00 123.45 428 ILE C N 1
ATOM 12912 C CA . ILE C 2 431 ? 30.268 15.600 -28.014 1.00 124.40 428 ILE C CA 1
ATOM 12913 C C . ILE C 2 431 ? 29.132 16.419 -28.620 1.00 119.11 428 ILE C C 1
ATOM 12914 O O . ILE C 2 431 ? 28.612 16.081 -29.688 1.00 128.01 428 ILE C O 1
ATOM 12919 N N . ASN C 2 432 ? 28.721 17.495 -27.942 1.00 122.64 429 ASN C N 1
ATOM 12920 C CA . ASN C 2 432 ? 27.643 18.345 -28.447 1.00 117.52 429 ASN C CA 1
ATOM 12921 C C . ASN C 2 432 ? 28.001 18.993 -29.779 1.00 114.79 429 ASN C C 1
ATOM 12922 O O . ASN C 2 432 ? 27.143 19.113 -30.661 1.00 128.59 429 ASN C O 1
ATOM 12927 N N . ILE C 2 433 ? 29.237 19.485 -29.910 1.00 107.81 430 ILE C N 1
ATOM 12928 C CA . ILE C 2 433 ? 29.716 20.017 -31.188 1.00 117.49 430 ILE C CA 1
ATOM 12929 C C . ILE C 2 433 ? 29.476 19.000 -32.300 1.00 118.06 430 ILE C C 1
ATOM 12930 O O . ILE C 2 433 ? 28.786 19.272 -33.305 1.00 101.87 430 ILE C O 1
ATOM 12935 N N . LEU C 2 434 ? 30.084 17.818 -32.139 1.00 105.96 431 LEU C N 1
ATOM 12936 C CA . LEU C 2 434 ? 29.936 16.782 -33.159 1.00 91.66 431 LEU C CA 1
ATOM 12937 C C . LEU C 2 434 ? 28.463 16.472 -33.415 1.00 105.24 431 LEU C C 1
ATOM 12938 O O . LEU C 2 434 ? 28.044 16.284 -34.567 1.00 110.73 431 LEU C O 1
ATOM 12943 N N . GLU C 2 435 ? 27.671 16.404 -32.341 1.00 102.06 432 GLU C N 1
ATOM 12944 C CA . GLU C 2 435 ? 26.250 16.092 -32.441 1.00 105.88 432 GLU C CA 1
ATOM 12945 C C . GLU C 2 435 ? 25.515 17.095 -33.313 1.00 105.64 432 GLU C C 1
ATOM 12946 O O . GLU C 2 435 ? 24.721 16.714 -34.180 1.00 113.48 432 GLU C O 1
ATOM 12952 N N . ARG C 2 436 ? 25.720 18.387 -33.053 1.00 114.38 433 ARG C N 1
ATOM 12953 C CA . ARG C 2 436 ? 25.027 19.405 -33.831 1.00 128.96 433 ARG C CA 1
ATOM 12954 C C . ARG C 2 436 ? 25.386 19.294 -35.302 1.00 128.39 433 ARG C C 1
ATOM 12955 O O . ARG C 2 436 ? 24.505 19.368 -36.171 1.00 134.28 433 ARG C O 1
ATOM 12963 N N . GLU C 2 437 ? 26.674 19.097 -35.603 1.00 138.67 434 GLU C N 1
ATOM 12964 C CA . GLU C 2 437 ? 27.062 18.955 -37.007 1.00 141.86 434 GLU C CA 1
ATOM 12965 C C . GLU C 2 437 ? 26.344 17.774 -37.659 1.00 125.73 434 GLU C C 1
ATOM 12966 O O . GLU C 2 437 ? 25.738 17.906 -38.737 1.00 116.54 434 GLU C O 1
ATOM 12972 N N . ILE C 2 438 ? 26.366 16.620 -36.989 1.00 115.43 435 ILE C N 1
ATOM 12973 C CA . ILE C 2 438 ? 25.793 15.402 -37.556 1.00 101.51 435 ILE C CA 1
ATOM 12974 C C . ILE C 2 438 ? 24.289 15.552 -37.753 1.00 102.76 435 ILE C C 1
ATOM 12975 O O . ILE C 2 438 ? 23.730 15.125 -38.774 1.00 98.05 435 ILE C O 1
ATOM 12980 N N . LEU C 2 439 ? 23.608 16.155 -36.777 1.00 103.67 436 LEU C N 1
ATOM 12981 C CA . LEU C 2 439 ? 22.163 16.314 -36.870 1.00 112.48 436 LEU C CA 1
ATOM 12982 C C . LEU C 2 439 ? 21.766 17.314 -37.948 1.00 111.54 436 LEU C C 1
ATOM 12983 O O . LEU C 2 439 ? 20.723 17.141 -38.586 1.00 101.33 436 LEU C O 1
ATOM 12988 N N . LEU C 2 440 ? 22.567 18.365 -38.164 1.00 107.55 437 LEU C N 1
ATOM 12989 C CA . LEU C 2 440 ? 22.311 19.242 -39.305 1.00 121.94 437 LEU C CA 1
ATOM 12990 C C . LEU C 2 440 ? 22.446 18.483 -40.619 1.00 116.85 437 LEU C C 1
ATOM 12991 O O . LEU C 2 440 ? 21.636 18.667 -41.540 1.00 120.29 437 LEU C O 1
ATOM 12996 N N . PHE C 2 441 ? 23.468 17.628 -40.727 1.00 123.50 438 PHE C N 1
ATOM 12997 C CA . PHE C 2 441 ? 23.603 16.786 -41.917 1.00 107.81 438 PHE C CA 1
ATOM 12998 C C . PHE C 2 441 ? 22.354 15.935 -42.126 1.00 80.94 438 PHE C C 1
ATOM 12999 O O . PHE C 2 441 ? 21.795 15.876 -43.234 1.00 128.18 438 PHE C O 1
ATOM 13007 N N . LYS C 2 442 ? 21.903 15.268 -41.060 1.00 94.91 439 LYS C N 1
ATOM 13008 C CA . LYS C 2 442 ? 20.695 14.452 -41.148 1.00 118.04 439 LYS C CA 1
ATOM 13009 C C . LYS C 2 442 ? 19.508 15.286 -41.605 1.00 107.68 439 LYS C C 1
ATOM 13010 O O . LYS C 2 442 ? 18.762 14.887 -42.506 1.00 102.53 439 LYS C O 1
ATOM 13016 N N . ALA C 2 443 ? 19.335 16.463 -41.003 1.00 118.17 440 ALA C N 1
ATOM 13017 C CA . ALA C 2 443 ? 18.204 17.318 -41.335 1.00 111.24 440 ALA C CA 1
ATOM 13018 C C . ALA C 2 443 ? 18.210 17.699 -42.807 1.00 114.69 440 ALA C C 1
ATOM 13019 O O . ALA C 2 443 ? 17.158 17.710 -43.457 1.00 106.93 440 ALA C O 1
ATOM 13021 N N . GLU C 2 444 ? 19.381 18.025 -43.356 1.00 127.85 441 GLU C N 1
ATOM 13022 C CA . GLU C 2 444 ? 19.415 18.398 -44.767 1.00 138.01 441 GLU C CA 1
ATOM 13023 C C . GLU C 2 444 ? 19.116 17.208 -45.672 1.00 127.10 441 GLU C C 1
ATOM 13024 O O . GLU C 2 444 ? 18.274 17.300 -46.572 1.00 108.88 441 GLU C O 1
ATOM 13030 N N . PHE C 2 445 ? 19.779 16.077 -45.447 1.00 125.77 442 PHE C N 1
ATOM 13031 C CA . PHE C 2 445 ? 19.770 15.034 -46.465 1.00 89.98 442 PHE C CA 1
ATOM 13032 C C . PHE C 2 445 ? 18.801 13.898 -46.173 1.00 91.61 442 PHE C C 1
ATOM 13033 O O . PHE C 2 445 ? 18.720 12.956 -46.966 1.00 113.32 442 PHE C O 1
ATOM 13041 N N . SER C 2 446 ? 18.055 13.963 -45.072 1.00 120.99 443 SER C N 1
ATOM 13042 C CA . SER C 2 446 ? 16.912 13.070 -44.940 1.00 128.16 443 SER C CA 1
ATOM 13043 C C . SER C 2 446 ? 15.752 13.472 -45.841 1.00 136.08 443 SER C C 1
ATOM 13044 O O . SER C 2 446 ? 14.821 12.677 -46.006 1.00 146.06 443 SER C O 1
ATOM 13047 N N . ASN C 2 447 ? 15.784 14.671 -46.437 1.00 97.53 444 ASN C N 1
ATOM 13048 C CA . ASN C 2 447 ? 14.664 15.150 -47.237 1.00 126.65 444 ASN C CA 1
ATOM 13049 C C . ASN C 2 447 ? 15.063 15.612 -48.633 1.00 144.78 444 ASN C C 1
ATOM 13050 O O . ASN C 2 447 ? 14.204 16.118 -49.364 1.00 146.58 444 ASN C O 1
ATOM 13055 N N . ILE C 2 448 ? 16.322 15.431 -49.037 1.00 136.08 445 ILE C N 1
ATOM 13056 C CA . ILE C 2 448 ? 16.745 15.909 -50.349 1.00 118.29 445 ILE C CA 1
ATOM 13057 C C . ILE C 2 448 ? 15.964 15.177 -51.431 1.00 106.04 445 ILE C C 1
ATOM 13058 O O . ILE C 2 448 ? 15.833 13.947 -51.411 1.00 136.48 445 ILE C O 1
ATOM 13063 N N . GLN C 2 449 ? 15.393 15.942 -52.356 1.00 97.63 446 GLN C N 1
ATOM 13064 C CA . GLN C 2 449 ? 14.533 15.404 -53.397 1.00 129.42 446 GLN C CA 1
ATOM 13065 C C . GLN C 2 449 ? 15.166 15.616 -54.764 1.00 133.87 446 GLN C C 1
ATOM 13066 O O . GLN C 2 449 ? 15.886 16.594 -54.989 1.00 162.57 446 GLN C O 1
ATOM 13072 N N . LYS C 2 450 ? 14.903 14.676 -55.669 1.00 129.12 447 LYS C N 1
ATOM 13073 C CA . LYS C 2 450 ? 15.459 14.757 -57.012 1.00 117.03 447 LYS C CA 1
ATOM 13074 C C . LYS C 2 450 ? 14.816 15.911 -57.776 1.00 150.91 447 LYS C C 1
ATOM 13075 O O . LYS C 2 450 ? 13.655 16.262 -57.551 1.00 140.28 447 LYS C O 1
ATOM 13081 N N . ASP C 2 451 ? 15.582 16.497 -58.698 1.00 150.24 448 ASP C N 1
ATOM 13082 C CA . ASP C 2 451 ? 15.144 17.721 -59.365 1.00 133.28 448 ASP C CA 1
ATOM 13083 C C . ASP C 2 451 ? 14.261 17.427 -60.573 1.00 155.76 448 ASP C C 1
ATOM 13084 O O . ASP C 2 451 ? 13.111 17.875 -60.638 1.00 144.55 448 ASP C O 1
ATOM 13089 N N . HIS C 2 452 ? 14.797 16.700 -61.544 1.00 160.47 449 HIS C N 1
ATOM 13090 C CA . HIS C 2 452 ? 14.117 16.474 -62.805 1.00 160.96 449 HIS C CA 1
ATOM 13091 C C . HIS C 2 452 ? 14.167 14.987 -63.116 1.00 136.26 449 HIS C C 1
ATOM 13092 O O . HIS C 2 452 ? 15.012 14.254 -62.595 1.00 123.75 449 HIS C O 1
ATOM 13099 N N . ILE C 2 453 ? 13.227 14.540 -63.953 1.00 138.42 450 ILE C N 1
ATOM 13100 C CA . ILE C 2 453 ? 13.104 13.112 -64.213 1.00 133.38 450 ILE C CA 1
ATOM 13101 C C . ILE C 2 453 ? 14.419 12.575 -64.772 1.00 137.47 450 ILE C C 1
ATOM 13102 O O . ILE C 2 453 ? 15.305 13.327 -65.200 1.00 150.74 450 ILE C O 1
ATOM 13107 N N . PHE C 2 454 ? 14.549 11.252 -64.736 1.00 131.79 451 PHE C N 1
ATOM 13108 C CA . PHE C 2 454 ? 15.723 10.451 -65.084 1.00 160.55 451 PHE C CA 1
ATOM 13109 C C . PHE C 2 454 ? 16.742 10.422 -63.945 1.00 156.22 451 PHE C C 1
ATOM 13110 O O . PHE C 2 454 ? 17.794 9.782 -64.099 1.00 186.32 451 PHE C O 1
ATOM 13118 N N . GLN C 2 455 ? 16.492 11.103 -62.824 1.00 117.19 452 GLN C N 1
ATOM 13119 C CA . GLN C 2 455 ? 17.420 11.115 -61.699 1.00 109.51 452 GLN C CA 1
ATOM 13120 C C . GLN C 2 455 ? 17.225 9.974 -60.707 1.00 126.89 452 GLN C C 1
ATOM 13121 O O . GLN C 2 455 ? 17.507 10.169 -59.521 1.00 164.85 452 GLN C O 1
ATOM 13127 N N . SER C 2 456 ? 16.673 8.835 -61.128 1.00 144.91 453 SER C N 1
ATOM 13128 C CA . SER C 2 456 ? 16.613 7.662 -60.257 1.00 157.98 453 SER C CA 1
ATOM 13129 C C . SER C 2 456 ? 15.963 7.919 -58.904 1.00 129.13 453 SER C C 1
ATOM 13130 O O . SER C 2 456 ? 16.672 8.052 -57.902 1.00 109.84 453 SER C O 1
ATOM 13133 N N . ASP C 2 457 ? 14.632 7.984 -58.858 1.00 123.17 454 ASP C N 1
ATOM 13134 C CA . ASP C 2 457 ? 13.937 8.243 -57.600 1.00 110.66 454 ASP C CA 1
ATOM 13135 C C . ASP C 2 457 ? 14.400 7.316 -56.480 1.00 132.10 454 ASP C C 1
ATOM 13136 O O . ASP C 2 457 ? 14.527 7.741 -55.323 1.00 124.64 454 ASP C O 1
ATOM 13141 N N . LYS C 2 458 ? 14.638 6.043 -56.803 1.00 133.28 455 LYS C N 1
ATOM 13142 C CA . LYS C 2 458 ? 15.057 5.077 -55.792 1.00 140.18 455 LYS C CA 1
ATOM 13143 C C . LYS C 2 458 ? 16.374 5.490 -55.141 1.00 139.20 455 LYS C C 1
ATOM 13144 O O . LYS C 2 458 ? 16.552 5.327 -53.927 1.00 158.34 455 LYS C O 1
ATOM 13150 N N . ASN C 2 459 ? 17.312 6.014 -55.936 1.00 102.48 456 ASN C N 1
ATOM 13151 C CA . ASN C 2 459 ? 18.577 6.504 -55.394 1.00 121.01 456 ASN C CA 1
ATOM 13152 C C . ASN C 2 459 ? 18.345 7.536 -54.299 1.00 122.94 456 ASN C C 1
ATOM 13153 O O . ASN C 2 459 ? 18.894 7.433 -53.193 1.00 133.18 456 ASN C O 1
ATOM 13158 N N . PHE C 2 460 ? 17.537 8.552 -54.605 1.00 120.21 457 PHE C N 1
ATOM 13159 C CA . PHE C 2 460 ? 17.278 9.607 -53.636 1.00 123.82 457 PHE C CA 1
ATOM 13160 C C . PHE C 2 460 ? 16.563 9.065 -52.410 1.00 123.06 457 PHE C C 1
ATOM 13161 O O . PHE C 2 460 ? 16.881 9.455 -51.284 1.00 121.09 457 PHE C O 1
ATOM 13169 N N . SER C 2 461 ? 15.580 8.183 -52.609 1.00 109.86 458 SER C N 1
ATOM 13170 C CA . SER C 2 461 ? 14.884 7.575 -51.477 1.00 127.60 458 SER C CA 1
ATOM 13171 C C . SER C 2 461 ? 15.860 6.877 -50.533 1.00 129.87 458 SER C C 1
ATOM 13172 O O . SER C 2 461 ? 15.798 7.052 -49.307 1.00 134.60 458 SER C O 1
ATOM 13175 N N . GLU C 2 462 ? 16.755 6.059 -51.092 1.00 108.78 459 GLU C N 1
ATOM 13176 C CA . GLU C 2 462 ? 17.736 5.351 -50.275 1.00 116.24 459 GLU C CA 1
ATOM 13177 C C . GLU C 2 462 ? 18.662 6.321 -49.549 1.00 109.09 459 GLU C C 1
ATOM 13178 O O . GLU C 2 462 ? 18.981 6.126 -48.366 1.00 120.52 459 GLU C O 1
ATOM 13184 N N . LEU C 2 463 ? 19.110 7.368 -50.245 1.00 117.98 460 LEU C N 1
ATOM 13185 C CA . LEU C 2 463 ? 19.936 8.389 -49.606 1.00 123.21 460 LEU C CA 1
ATOM 13186 C C . LEU C 2 463 ? 19.206 9.028 -48.428 1.00 113.23 460 LEU C C 1
ATOM 13187 O O . LEU C 2 463 ? 19.788 9.231 -47.351 1.00 104.00 460 LEU C O 1
ATOM 13192 N N . ARG C 2 464 ? 17.933 9.381 -48.630 1.00 102.03 461 ARG C N 1
ATOM 13193 C CA . ARG C 2 464 ? 17.141 9.988 -47.565 1.00 114.58 461 ARG C CA 1
ATOM 13194 C C . ARG C 2 464 ? 17.049 9.066 -46.359 1.00 136.83 461 ARG C C 1
ATOM 13195 O O . ARG C 2 464 ? 17.248 9.499 -45.220 1.00 135.89 461 ARG C O 1
ATOM 13203 N N . ALA C 2 465 ? 16.755 7.784 -46.593 1.00 108.22 462 ALA C N 1
ATOM 13204 C CA . ALA C 2 465 ? 16.655 6.846 -45.477 1.00 82.01 462 ALA C CA 1
ATOM 13205 C C . ALA C 2 465 ? 17.975 6.747 -44.720 1.00 106.00 462 ALA C C 1
ATOM 13206 O O . ALA C 2 465 ? 17.998 6.741 -43.479 1.00 145.82 462 ALA C O 1
ATOM 13208 N N . PHE C 2 466 ? 19.087 6.681 -45.456 1.00 79.10 463 PHE C N 1
ATOM 13209 C CA . PHE C 2 466 ? 20.396 6.549 -44.826 1.00 110.67 463 PHE C CA 1
ATOM 13210 C C . PHE C 2 466 ? 20.704 7.757 -43.945 1.00 113.19 463 PHE C C 1
ATOM 13211 O O . PHE C 2 466 ? 21.020 7.624 -42.750 1.00 109.24 463 PHE C O 1
ATOM 13219 N N . CYS C 2 467 ? 20.594 8.953 -44.519 1.00 98.31 464 CYS C N 1
ATOM 13220 C CA . CYS C 2 467 ? 20.851 10.155 -43.739 1.00 119.16 464 CYS C CA 1
ATOM 13221 C C . CYS C 2 467 ? 19.876 10.290 -42.576 1.00 122.14 464 CYS C C 1
ATOM 13222 O O . CYS C 2 467 ? 20.221 10.879 -41.546 1.00 152.57 464 CYS C O 1
ATOM 13225 N N . ASN C 2 468 ? 18.655 9.773 -42.721 1.00 97.69 465 ASN C N 1
ATOM 13226 C CA . ASN C 2 468 ? 17.715 9.784 -41.605 1.00 110.82 465 ASN C CA 1
ATOM 13227 C C . ASN C 2 468 ? 18.229 8.943 -40.442 1.00 88.78 465 ASN C C 1
ATOM 13228 O O . ASN C 2 468 ? 18.220 9.385 -39.287 1.00 86.88 465 ASN C O 1
ATOM 13233 N N . ALA C 2 469 ? 18.668 7.724 -40.725 1.00 101.15 466 ALA C N 1
ATOM 13234 C CA . ALA C 2 469 ? 19.256 6.911 -39.640 1.00 137.91 466 ALA C CA 1
ATOM 13235 C C . ALA C 2 469 ? 20.715 7.334 -39.245 1.00 113.36 466 ALA C C 1
ATOM 13236 O O . ALA C 2 469 ? 21.419 6.667 -38.441 1.00 123.55 466 ALA C O 1
ATOM 13238 N N . SER C 2 470 ? 21.217 8.424 -39.822 1.00 125.14 467 SER C N 1
ATOM 13239 C CA . SER C 2 470 ? 22.599 8.810 -39.551 1.00 131.45 467 SER C CA 1
ATOM 13240 C C . SER C 2 470 ? 22.886 9.117 -38.079 1.00 107.72 467 SER C C 1
ATOM 13241 O O . SER C 2 470 ? 24.062 9.144 -37.701 1.00 91.08 467 SER C O 1
ATOM 13244 N N . ASP C 2 471 ? 21.871 9.325 -37.234 1.00 90.08 468 ASP C N 1
ATOM 13245 C CA . ASP C 2 471 ? 22.121 9.402 -35.793 1.00 128.83 468 ASP C CA 1
ATOM 13246 C C . ASP C 2 471 ? 22.742 8.109 -35.287 1.00 131.20 468 ASP C C 1
ATOM 13247 O O . ASP C 2 471 ? 23.854 8.105 -34.745 1.00 96.48 468 ASP C O 1
ATOM 13252 N N . GLU C 2 472 ? 21.995 7.007 -35.404 1.00 151.39 469 GLU C N 1
ATOM 13253 C CA . GLU C 2 472 ? 22.535 5.671 -35.189 1.00 135.61 469 GLU C CA 1
ATOM 13254 C C . GLU C 2 472 ? 23.907 5.510 -35.823 1.00 125.12 469 GLU C C 1
ATOM 13255 O O . GLU C 2 472 ? 24.864 5.081 -35.168 1.00 113.48 469 GLU C O 1
ATOM 13261 N N . TYR C 2 473 ? 24.015 5.853 -37.111 1.00 124.14 470 TYR C N 1
ATOM 13262 C CA . TYR C 2 473 ? 25.253 5.556 -37.831 1.00 111.98 470 TYR C CA 1
ATOM 13263 C C . TYR C 2 473 ? 26.462 6.298 -37.258 1.00 115.04 470 TYR C C 1
ATOM 13264 O O . TYR C 2 473 ? 27.557 5.730 -37.181 1.00 105.60 470 TYR C O 1
ATOM 13273 N N . PHE C 2 474 ? 26.295 7.550 -36.833 1.00 119.43 471 PHE C N 1
ATOM 13274 C CA . PHE C 2 474 ? 27.453 8.402 -36.595 1.00 126.48 471 PHE C CA 1
ATOM 13275 C C . PHE C 2 474 ? 27.556 8.997 -35.200 1.00 146.91 471 PHE C C 1
ATOM 13276 O O . PHE C 2 474 ? 28.588 9.605 -34.891 1.00 135.68 471 PHE C O 1
ATOM 13284 N N . LEU C 2 475 ? 26.545 8.861 -34.356 1.00 150.63 472 LEU C N 1
ATOM 13285 C CA . LEU C 2 475 ? 26.506 9.685 -33.157 1.00 146.71 472 LEU C CA 1
ATOM 13286 C C . LEU C 2 475 ? 26.509 8.900 -31.854 1.00 150.37 472 LEU C C 1
ATOM 13287 O O . LEU C 2 475 ? 27.193 9.298 -30.907 1.00 145.06 472 LEU C O 1
ATOM 13292 N N . LYS C 2 476 ? 25.786 7.780 -31.780 1.00 139.65 473 LYS C N 1
ATOM 13293 C CA . LYS C 2 476 ? 25.528 7.162 -30.481 1.00 125.15 473 LYS C CA 1
ATOM 13294 C C . LYS C 2 476 ? 26.782 6.538 -29.874 1.00 143.48 473 LYS C C 1
ATOM 13295 O O . LYS C 2 476 ? 26.919 6.511 -28.645 1.00 171.66 473 LYS C O 1
ATOM 13301 N N . ASP C 2 477 ? 27.692 6.016 -30.702 1.00 115.02 474 ASP C N 1
ATOM 13302 C CA . ASP C 2 477 ? 28.946 5.473 -30.182 1.00 138.95 474 ASP C CA 1
ATOM 13303 C C . ASP C 2 477 ? 29.728 6.537 -29.422 1.00 150.45 474 ASP C C 1
ATOM 13304 O O . ASP C 2 477 ? 30.279 6.278 -28.343 1.00 170.12 474 ASP C O 1
ATOM 13309 N N . PHE C 2 478 ? 29.815 7.737 -29.997 1.00 99.74 475 PHE C N 1
ATOM 13310 C CA . PHE C 2 478 ? 30.476 8.847 -29.321 1.00 117.11 475 PHE C CA 1
ATOM 13311 C C . PHE C 2 478 ? 29.820 9.139 -27.976 1.00 136.24 475 PHE C C 1
ATOM 13312 O O . PHE C 2 478 ? 30.508 9.364 -26.974 1.00 126.31 475 PHE C O 1
ATOM 13320 N N . LYS C 2 479 ? 28.485 9.153 -27.945 1.00 121.07 476 LYS C N 1
ATOM 13321 C CA . LYS C 2 479 ? 27.755 9.394 -26.704 1.00 119.07 476 LYS C CA 1
ATOM 13322 C C . LYS C 2 479 ? 28.095 8.346 -25.653 1.00 139.97 476 LYS C C 1
ATOM 13323 O O . LYS C 2 479 ? 28.295 8.669 -24.476 1.00 148.87 476 LYS C O 1
ATOM 13329 N N . GLU C 2 480 ? 28.123 7.074 -26.058 1.00 134.83 477 GLU C N 1
ATOM 13330 C CA . GLU C 2 480 ? 28.476 5.997 -25.138 1.00 145.91 477 GLU C CA 1
ATOM 13331 C C . GLU C 2 480 ? 29.882 6.187 -24.581 1.00 139.97 477 GLU C C 1
ATOM 13332 O O . GLU C 2 480 ? 30.119 6.001 -23.379 1.00 170.50 477 GLU C O 1
ATOM 13338 N N . LEU C 2 481 ? 30.836 6.524 -25.452 1.00 107.86 478 LEU C N 1
ATOM 13339 C CA . LEU C 2 481 ? 32.196 6.815 -25.000 1.00 125.47 478 LEU C CA 1
ATOM 13340 C C . LEU C 2 481 ? 32.205 7.944 -23.973 1.00 124.87 478 LEU C C 1
ATOM 13341 O O . LEU C 2 481 ? 32.892 7.867 -22.943 1.00 117.30 478 LEU C O 1
ATOM 13346 N N . LEU C 2 482 ? 31.459 9.013 -24.255 1.00 115.94 479 LEU C N 1
ATOM 13347 C CA . LEU C 2 482 ? 31.352 10.128 -23.319 1.00 135.86 479 LEU C CA 1
ATOM 13348 C C . LEU C 2 482 ? 30.815 9.660 -21.971 1.00 133.67 479 LEU C C 1
ATOM 13349 O O . LEU C 2 482 ? 31.339 10.036 -20.916 1.00 138.29 479 LEU C O 1
ATOM 13354 N N . PHE C 2 483 ? 29.747 8.858 -21.993 1.00 119.13 480 PHE C N 1
ATOM 13355 C CA . PHE C 2 483 ? 29.154 8.353 -20.757 1.00 146.98 480 PHE C CA 1
ATOM 13356 C C . PHE C 2 483 ? 30.157 7.531 -19.957 1.00 123.68 480 PHE C C 1
ATOM 13357 O O . PHE C 2 483 ? 30.242 7.655 -18.729 1.00 123.04 480 PHE C O 1
ATOM 13365 N N . LYS C 2 484 ? 30.896 6.652 -20.635 1.00 105.75 481 LYS C N 1
ATOM 13366 C CA . LYS C 2 484 ? 31.918 5.862 -19.954 1.00 127.14 481 LYS C CA 1
ATOM 13367 C C . LYS C 2 484 ? 32.954 6.759 -19.286 1.00 135.75 481 LYS C C 1
ATOM 13368 O O . LYS C 2 484 ? 33.327 6.546 -18.123 1.00 155.03 481 LYS C O 1
ATOM 13374 N N . SER C 2 485 ? 33.453 7.754 -20.025 1.00 120.97 482 SER C N 1
ATOM 13375 C CA . SER C 2 485 ? 34.433 8.676 -19.457 1.00 128.84 482 SER C CA 1
ATOM 13376 C C . SER C 2 485 ? 33.875 9.399 -18.235 1.00 129.23 482 SER C C 1
ATOM 13377 O O . SER C 2 485 ? 34.574 9.560 -17.226 1.00 124.69 482 SER C O 1
ATOM 13380 N N . ILE C 2 486 ? 32.625 9.864 -18.322 1.00 128.10 483 ILE C N 1
ATOM 13381 C CA . ILE C 2 486 ? 31.984 10.543 -17.195 1.00 125.49 483 ILE C CA 1
ATOM 13382 C C . ILE C 2 486 ? 31.921 9.619 -15.986 1.00 148.40 483 ILE C C 1
ATOM 13383 O O . ILE C 2 486 ? 32.190 10.030 -14.850 1.00 151.87 483 ILE C O 1
ATOM 13388 N N . LEU C 2 487 ? 31.524 8.364 -16.211 1.00 135.21 484 LEU C N 1
ATOM 13389 C CA . LEU C 2 487 ? 31.480 7.381 -15.133 1.00 133.38 484 LEU C CA 1
ATOM 13390 C C . LEU C 2 487 ? 32.837 7.241 -14.456 1.00 132.73 484 LEU C C 1
ATOM 13391 O O . LEU C 2 487 ? 32.936 7.254 -13.222 1.00 171.18 484 LEU C O 1
ATOM 13396 N N . GLU C 2 488 ? 33.891 7.062 -15.256 1.00 116.08 485 GLU C N 1
ATOM 13397 C CA . GLU C 2 488 ? 35.233 6.915 -14.696 1.00 119.04 485 GLU C CA 1
ATOM 13398 C C . GLU C 2 488 ? 35.626 8.139 -13.875 1.00 131.54 485 GLU C C 1
ATOM 13399 O O . GLU C 2 488 ? 36.177 8.014 -12.772 1.00 130.97 485 GLU C O 1
ATOM 13405 N N . LEU C 2 489 ? 35.370 9.333 -14.416 1.00 133.46 486 LEU C N 1
ATOM 13406 C CA . LEU C 2 489 ? 35.678 10.568 -13.699 1.00 139.67 486 LEU C CA 1
ATOM 13407 C C . LEU C 2 489 ? 34.957 10.617 -12.357 1.00 123.53 486 LEU C C 1
ATOM 13408 O O . LEU C 2 489 ? 35.552 10.956 -11.324 1.00 143.66 486 LEU C O 1
ATOM 13413 N N . ASP C 2 490 ? 33.661 10.297 -12.363 1.00 106.62 487 ASP C N 1
ATOM 13414 C CA . ASP C 2 490 ? 32.875 10.334 -11.135 1.00 137.27 487 ASP C CA 1
ATOM 13415 C C . ASP C 2 490 ? 33.407 9.346 -10.106 1.00 129.75 487 ASP C C 1
ATOM 13416 O O . ASP C 2 490 ? 33.490 9.666 -8.914 1.00 113.87 487 ASP C O 1
ATOM 13421 N N . LEU C 2 491 ? 33.757 8.133 -10.545 1.00 138.05 488 LEU C N 1
ATOM 13422 C CA . LEU C 2 491 ? 34.306 7.142 -9.623 1.00 130.03 488 LEU C CA 1
ATOM 13423 C C . LEU C 2 491 ? 35.629 7.606 -9.024 1.00 134.67 488 LEU C C 1
ATOM 13424 O O . LEU C 2 491 ? 35.879 7.413 -7.827 1.00 152.88 488 LEU C O 1
ATOM 13429 N N . PHE C 2 492 ? 36.504 8.192 -9.847 1.00 113.44 489 PHE C N 1
ATOM 13430 C CA . PHE C 2 492 ? 37.769 8.708 -9.328 1.00 118.20 489 PHE C CA 1
ATOM 13431 C C . PHE C 2 492 ? 37.537 9.804 -8.294 1.00 126.47 489 PHE C C 1
ATOM 13432 O O . PHE C 2 492 ? 38.212 9.847 -7.253 1.00 120.73 489 PHE C O 1
ATOM 13440 N N . PHE C 2 493 ? 36.606 10.719 -8.577 1.00 124.49 490 PHE C N 1
ATOM 13441 C CA . PHE C 2 493 ? 36.298 11.760 -7.604 1.00 109.37 490 PHE C CA 1
ATOM 13442 C C . PHE C 2 493 ? 35.742 11.161 -6.318 1.00 126.88 490 PHE C C 1
ATOM 13443 O O . PHE C 2 493 ? 36.058 11.634 -5.221 1.00 125.65 490 PHE C O 1
ATOM 13451 N N . GLU C 2 494 ? 34.893 10.136 -6.431 1.00 146.46 491 GLU C N 1
ATOM 13452 C CA . GLU C 2 494 ? 34.368 9.480 -5.238 1.00 138.74 491 GLU C CA 1
ATOM 13453 C C . GLU C 2 494 ? 35.484 8.858 -4.409 1.00 120.87 491 GLU C C 1
ATOM 13454 O O . GLU C 2 494 ? 35.475 8.951 -3.175 1.00 132.86 491 GLU C O 1
ATOM 13460 N N . LYS C 2 495 ? 36.437 8.196 -5.068 1.00 115.37 492 LYS C N 1
ATOM 13461 C CA . LYS C 2 495 ? 37.586 7.644 -4.354 1.00 128.53 492 LYS C CA 1
ATOM 13462 C C . LYS C 2 495 ? 38.349 8.736 -3.611 1.00 123.19 492 LYS C C 1
ATOM 13463 O O . LYS C 2 495 ? 38.652 8.600 -2.417 1.00 133.07 492 LYS C O 1
ATOM 13469 N N . LEU C 2 496 ? 38.665 9.833 -4.308 1.00 116.73 493 LEU C N 1
ATOM 13470 C CA . LEU C 2 496 ? 39.373 10.940 -3.669 1.00 102.86 493 LEU C CA 1
ATOM 13471 C C . LEU C 2 496 ? 38.595 11.485 -2.478 1.00 118.69 493 LEU C C 1
ATOM 13472 O O . LEU C 2 496 ? 39.174 11.762 -1.421 1.00 132.37 493 LEU C O 1
ATOM 13477 N N . ASN C 2 497 ? 37.281 11.645 -2.635 1.00 110.32 494 ASN C N 1
ATOM 13478 C CA . ASN C 2 497 ? 36.444 12.150 -1.553 1.00 108.54 494 ASN C CA 1
ATOM 13479 C C . ASN C 2 497 ? 36.494 11.230 -0.341 1.00 149.91 494 ASN C C 1
ATOM 13480 O O . ASN C 2 497 ? 36.776 11.671 0.779 1.00 145.40 494 ASN C O 1
ATOM 13485 N N . LEU C 2 498 ? 36.237 9.938 -0.551 1.00 149.97 495 LEU C N 1
ATOM 13486 C CA . LEU C 2 498 ? 36.006 9.038 0.571 1.00 111.83 495 LEU C CA 1
ATOM 13487 C C . LEU C 2 498 ? 37.296 8.600 1.248 1.00 117.08 495 LEU C C 1
ATOM 13488 O O . LEU C 2 498 ? 37.268 8.238 2.430 1.00 162.59 495 LEU C O 1
ATOM 13493 N N . LYS C 2 499 ? 38.425 8.613 0.539 1.00 106.34 496 LYS C N 1
ATOM 13494 C CA . LYS C 2 499 ? 39.681 8.297 1.209 1.00 128.87 496 LYS C CA 1
ATOM 13495 C C . LYS C 2 499 ? 40.407 9.519 1.765 1.00 148.26 496 LYS C C 1
ATOM 13496 O O . LYS C 2 499 ? 41.169 9.382 2.728 1.00 146.64 496 LYS C O 1
ATOM 13502 N N . ALA C 2 500 ? 40.204 10.708 1.195 1.00 146.59 497 ALA C N 1
ATOM 13503 C CA . ALA C 2 500 ? 40.980 11.874 1.607 1.00 126.16 497 ALA C CA 1
ATOM 13504 C C . ALA C 2 500 ? 40.134 12.994 2.198 1.00 118.55 497 ALA C C 1
ATOM 13505 O O . ALA C 2 500 ? 40.339 13.360 3.360 1.00 126.04 497 ALA C O 1
ATOM 13507 N N . PHE C 2 501 ? 39.193 13.555 1.440 1.00 110.83 498 PHE C N 1
ATOM 13508 C CA . PHE C 2 501 ? 38.506 14.783 1.826 1.00 133.53 498 PHE C CA 1
ATOM 13509 C C . PHE C 2 501 ? 37.276 14.542 2.691 1.00 124.14 498 PHE C C 1
ATOM 13510 O O . PHE C 2 501 ? 36.532 15.490 2.968 1.00 110.19 498 PHE C O 1
ATOM 13518 N N . THR C 2 502 ? 37.045 13.304 3.112 1.00 123.04 499 THR C N 1
ATOM 13519 C CA . THR C 2 502 ? 36.087 12.992 4.161 1.00 150.79 499 THR C CA 1
ATOM 13520 C C . THR C 2 502 ? 36.725 12.297 5.355 1.00 173.03 499 THR C C 1
ATOM 13521 O O . THR C 2 502 ? 36.320 12.550 6.493 1.00 154.58 499 THR C O 1
ATOM 13525 N N . ASN C 2 503 ? 37.747 11.470 5.127 1.00 166.01 500 ASN C N 1
ATOM 13526 C CA . ASN C 2 503 ? 38.435 10.739 6.183 1.00 158.76 500 ASN C CA 1
ATOM 13527 C C . ASN C 2 503 ? 39.617 11.509 6.763 1.00 158.62 500 ASN C C 1
ATOM 13528 O O . ASN C 2 503 ? 40.604 10.895 7.189 1.00 186.31 500 ASN C O 1
ATOM 13533 N N . TYR C 2 504 ? 39.553 12.842 6.777 1.00 155.46 501 TYR C N 1
ATOM 13534 C CA . TYR C 2 504 ? 40.588 13.618 7.455 1.00 155.22 501 TYR C CA 1
ATOM 13535 C C . TYR C 2 504 ? 40.435 13.525 8.967 1.00 143.27 501 TYR C C 1
ATOM 13536 O O . TYR C 2 504 ? 41.432 13.504 9.699 1.00 138.93 501 TYR C O 1
ATOM 13545 N N . GLU C 2 505 ? 39.193 13.492 9.453 1.00 129.85 502 GLU C N 1
ATOM 13546 C CA . GLU C 2 505 ? 38.948 13.272 10.874 1.00 138.92 502 GLU C CA 1
ATOM 13547 C C . GLU C 2 505 ? 39.539 11.943 11.330 1.00 145.77 502 GLU C C 1
ATOM 13548 O O . GLU C 2 505 ? 40.246 11.876 12.344 1.00 150.12 502 GLU C O 1
ATOM 13554 N N . ASN C 2 506 ? 39.250 10.869 10.589 1.00 126.56 503 ASN C N 1
ATOM 13555 C CA . ASN C 2 506 ? 39.772 9.553 10.941 1.00 122.74 503 ASN C CA 1
ATOM 13556 C C . ASN C 2 506 ? 41.292 9.523 10.863 1.00 125.83 503 ASN C C 1
ATOM 13557 O O . ASN C 2 506 ? 41.951 8.904 11.708 1.00 154.28 503 ASN C O 1
ATOM 13562 N N . ALA C 2 507 ? 41.864 10.165 9.840 1.00 124.20 504 ALA C N 1
ATOM 13563 C CA . ALA C 2 507 ? 43.316 10.282 9.750 1.00 127.41 504 ALA C CA 1
ATOM 13564 C C . ALA C 2 507 ? 43.882 10.985 10.975 1.00 138.82 504 ALA C C 1
ATOM 13565 O O . ALA C 2 507 ? 44.899 10.556 11.539 1.00 150.45 504 ALA C O 1
ATOM 13567 N N . THR C 2 508 ? 43.237 12.079 11.392 1.00 137.50 505 THR C N 1
ATOM 13568 C CA . THR C 2 508 ? 43.662 12.784 12.595 1.00 141.23 505 THR C CA 1
ATOM 13569 C C . THR C 2 508 ? 43.644 11.860 13.800 1.00 149.55 505 THR C C 1
ATOM 13570 O O . THR C 2 508 ? 44.629 11.767 14.535 1.00 156.73 505 THR C O 1
ATOM 13574 N N . LYS C 2 509 ? 42.527 11.161 14.013 1.00 147.21 506 LYS C N 1
ATOM 13575 C CA . LYS C 2 509 ? 42.418 10.288 15.175 1.00 132.50 506 LYS C CA 1
ATOM 13576 C C . LYS C 2 509 ? 43.482 9.198 15.152 1.00 120.06 506 LYS C C 1
ATOM 13577 O O . LYS C 2 509 ? 44.133 8.933 16.170 1.00 140.62 506 LYS C O 1
ATOM 13583 N N . LEU C 2 510 ? 43.713 8.596 13.984 1.00 124.95 507 LEU C N 1
ATOM 13584 C CA . LEU C 2 510 ? 44.660 7.490 13.895 1.00 139.57 507 LEU C CA 1
ATOM 13585 C C . LEU C 2 510 ? 46.079 7.965 14.173 1.00 146.88 507 LEU C C 1
ATOM 13586 O O . LEU C 2 510 ? 46.781 7.394 15.017 1.00 160.73 507 LEU C O 1
ATOM 13591 N N . SER C 2 511 ? 46.515 9.021 13.480 1.00 144.59 508 SER C N 1
ATOM 13592 C CA . SER C 2 511 ? 47.873 9.520 13.672 1.00 150.92 508 SER C CA 1
ATOM 13593 C C . SER C 2 511 ? 48.068 10.066 15.081 1.00 161.02 508 SER C C 1
ATOM 13594 O O . SER C 2 511 ? 49.132 9.883 15.688 1.00 165.81 508 SER C O 1
ATOM 13597 N N . LEU C 2 512 ? 47.042 10.724 15.622 1.00 157.85 509 LEU C N 1
ATOM 13598 C CA . LEU C 2 512 ? 47.110 11.283 16.964 1.00 148.15 509 LEU C CA 1
ATOM 13599 C C . LEU C 2 512 ? 47.296 10.184 18.002 1.00 141.77 509 LEU C C 1
ATOM 13600 O O . LEU C 2 512 ? 48.184 10.266 18.860 1.00 130.03 509 LEU C O 1
ATOM 13605 N N . ALA C 2 513 ? 46.461 9.141 17.936 1.00 145.56 510 ALA C N 1
ATOM 13606 C CA . ALA C 2 513 ? 46.588 8.025 18.868 1.00 135.22 510 ALA C CA 1
ATOM 13607 C C . ALA C 2 513 ? 47.918 7.301 18.695 1.00 141.24 510 ALA C C 1
ATOM 13608 O O . ALA C 2 513 ? 48.525 6.860 19.681 1.00 187.90 510 ALA C O 1
ATOM 13610 N N . PHE C 2 514 ? 48.381 7.151 17.449 1.00 131.29 511 PHE C N 1
ATOM 13611 C CA . PHE C 2 514 ? 49.677 6.523 17.218 1.00 144.97 511 PHE C CA 1
ATOM 13612 C C . PHE C 2 514 ? 50.786 7.298 17.915 1.00 132.25 511 PHE C C 1
ATOM 13613 O O . PHE C 2 514 ? 51.647 6.713 18.585 1.00 157.46 511 PHE C O 1
ATOM 13621 N N . PHE C 2 515 ? 50.802 8.618 17.732 1.00 128.85 512 PHE C N 1
ATOM 13622 C CA . PHE C 2 515 ? 51.827 9.430 18.373 1.00 154.18 512 PHE C CA 1
ATOM 13623 C C . PHE C 2 515 ? 51.708 9.384 19.889 1.00 155.88 512 PHE C C 1
ATOM 13624 O O . PHE C 2 515 ? 52.722 9.393 20.591 1.00 164.99 512 PHE C O 1
ATOM 13632 N N . SER C 2 516 ? 50.483 9.348 20.417 1.00 153.99 513 SER C N 1
ATOM 13633 C CA . SER C 2 516 ? 50.317 9.197 21.862 1.00 151.98 513 SER C CA 1
ATOM 13634 C C . SER C 2 516 ? 50.955 7.908 22.362 1.00 148.03 513 SER C C 1
ATOM 13635 O O . SER C 2 516 ? 51.679 7.905 23.367 1.00 147.41 513 SER C O 1
ATOM 13638 N N . ARG C 2 517 ? 50.658 6.790 21.696 1.00 153.19 514 ARG C N 1
ATOM 13639 C CA . ARG C 2 517 ? 51.219 5.508 22.115 1.00 149.28 514 ARG C CA 1
ATOM 13640 C C . ARG C 2 517 ? 52.742 5.497 21.988 1.00 156.01 514 ARG C C 1
ATOM 13641 O O . ARG C 2 517 ? 53.435 4.947 22.849 1.00 185.15 514 ARG C O 1
ATOM 13649 N N . LYS C 2 518 ? 53.280 6.098 20.921 1.00 154.73 515 LYS C N 1
ATOM 13650 C CA . LYS C 2 518 ? 54.730 6.233 20.784 1.00 147.29 515 LYS C CA 1
ATOM 13651 C C . LYS C 2 518 ? 55.318 7.049 21.930 1.00 158.61 515 LYS C C 1
ATOM 13652 O O . LYS C 2 518 ? 56.375 6.707 22.476 1.00 167.21 515 LYS C O 1
ATOM 13658 N N . ILE C 2 519 ? 54.658 8.154 22.280 1.00 162.34 516 ILE C N 1
ATOM 13659 C CA . ILE C 2 519 ? 55.098 8.994 23.391 1.00 170.69 516 ILE C CA 1
ATOM 13660 C C . ILE C 2 519 ? 55.145 8.197 24.687 1.00 158.37 516 ILE C C 1
ATOM 13661 O O . ILE C 2 519 ? 56.123 8.257 25.441 1.00 151.73 516 ILE C O 1
ATOM 13666 N N . ASN C 2 520 ? 54.079 7.453 24.973 1.00 153.54 517 ASN C N 1
ATOM 13667 C CA . ASN C 2 520 ? 54.045 6.676 26.208 1.00 139.26 517 ASN C CA 1
ATOM 13668 C C . ASN C 2 520 ? 55.089 5.563 26.195 1.00 150.66 517 ASN C C 1
ATOM 13669 O O . ASN C 2 520 ? 55.668 5.237 27.241 1.00 177.15 517 ASN C O 1
ATOM 13674 N N . GLU C 2 521 ? 55.330 4.958 25.028 1.00 160.26 518 GLU C N 1
ATOM 13675 C CA . GLU C 2 521 ? 56.421 3.997 24.895 1.00 178.73 518 GLU C CA 1
ATOM 13676 C C . GLU C 2 521 ? 57.755 4.639 25.253 1.00 178.65 518 GLU C C 1
ATOM 13677 O O . GLU C 2 521 ? 58.574 4.048 25.966 1.00 178.35 518 GLU C O 1
ATOM 13683 N N . SER C 2 522 ? 57.992 5.851 24.749 1.00 164.39 519 SER C N 1
ATOM 13684 C CA . SER C 2 522 ? 59.191 6.589 25.135 1.00 160.96 519 SER C CA 1
ATOM 13685 C C . SER C 2 522 ? 59.235 6.806 26.642 1.00 163.63 519 SER C C 1
ATOM 13686 O O . SER C 2 522 ? 60.291 6.664 27.271 1.00 177.31 519 SER C O 1
ATOM 13689 N N . ARG C 2 523 ? 58.093 7.156 27.234 1.00 186.58 520 ARG C N 1
ATOM 13690 C CA . ARG C 2 523 ? 58.028 7.405 28.672 1.00 178.52 520 ARG C CA 1
ATOM 13691 C C . ARG C 2 523 ? 58.449 6.184 29.476 1.00 174.42 520 ARG C C 1
ATOM 13692 O O . ARG C 2 523 ? 59.225 6.294 30.434 1.00 175.56 520 ARG C 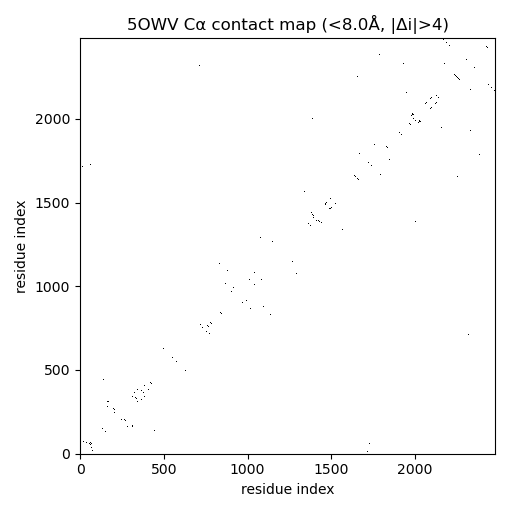O 1
ATOM 13700 N N . VAL C 2 524 ? 57.934 5.007 29.107 1.00 192.52 521 VAL C N 1
ATOM 13701 C CA . VAL C 2 524 ? 58.108 3.813 29.930 1.00 191.59 521 VAL C CA 1
ATOM 13702 C C . VAL C 2 524 ? 59.556 3.354 30.011 1.00 190.77 521 VAL C C 1
ATOM 13703 O O . VAL C 2 524 ? 59.873 2.458 30.802 1.00 215.01 521 VAL C O 1
ATOM 13707 N N . LEU C 2 525 ? 60.449 3.959 29.232 1.00 168.66 522 LEU C N 1
ATOM 13708 C CA . LEU C 2 525 ? 61.884 3.860 29.492 1.00 168.30 522 LEU C CA 1
ATOM 13709 C C . LEU C 2 525 ? 62.217 4.762 30.681 1.00 221.44 522 LEU C C 1
ATOM 13710 O O . LEU C 2 525 ? 62.760 5.862 30.547 1.00 212.09 522 LEU C O 1
ATOM 13715 N N . TYR C 2 526 ? 61.878 4.275 31.878 1.00 232.40 523 TYR C N 1
ATOM 13716 C CA . TYR C 2 526 ? 62.265 4.943 33.115 1.00 203.82 523 TYR C CA 1
ATOM 13717 C C . TYR C 2 526 ? 63.687 4.582 33.518 1.00 208.67 523 TYR C C 1
ATOM 13718 O O . TYR C 2 526 ? 63.926 4.187 34.664 1.00 208.14 523 TYR C O 1
ATOM 13727 N N . GLU C 2 527 ? 64.638 4.706 32.595 1.00 220.99 524 GLU C N 1
ATOM 13728 C CA . GLU C 2 527 ? 66.042 4.590 32.949 1.00 219.63 524 GLU C CA 1
ATOM 13729 C C . GLU C 2 527 ? 66.813 5.871 32.686 1.00 235.73 524 GLU C C 1
ATOM 13730 O O . GLU C 2 527 ? 68.038 5.883 32.857 1.00 221.52 524 GLU C O 1
ATOM 13736 N N . LEU C 2 528 ? 66.123 6.952 32.318 1.00 249.10 525 LEU C N 1
ATOM 13737 C CA . LEU C 2 528 ? 66.754 8.174 31.822 1.00 246.57 525 LEU C CA 1
ATOM 13738 C C . LEU C 2 528 ? 67.945 7.828 30.933 1.00 242.18 525 LEU C C 1
ATOM 13739 O O . LEU C 2 528 ? 69.018 8.428 31.019 1.00 236.26 525 LEU C O 1
ATOM 13744 N N . ASP C 2 529 ? 67.735 6.840 30.063 1.00 247.11 526 ASP C N 1
ATOM 13745 C CA . ASP C 2 529 ? 68.805 6.252 29.267 1.00 237.19 526 ASP C CA 1
ATOM 13746 C C . ASP C 2 529 ? 68.214 5.232 28.295 1.00 221.76 526 ASP C C 1
ATOM 13747 O O . ASP C 2 529 ? 68.090 5.495 27.099 1.00 189.03 526 ASP C O 1
ATOM 13752 N N . TYR C 2 537 ? 60.353 14.889 21.764 1.00 243.11 534 TYR C N 1
ATOM 13753 C CA . TYR C 2 537 ? 59.820 13.556 21.540 1.00 254.85 534 TYR C CA 1
ATOM 13754 C C . TYR C 2 537 ? 59.129 13.444 20.167 1.00 253.03 534 TYR C C 1
ATOM 13755 O O . TYR C 2 537 ? 59.516 12.598 19.360 1.00 291.73 534 TYR C O 1
ATOM 13764 N N . PRO C 2 538 ? 58.107 14.296 19.885 1.00 218.75 535 PRO C N 1
ATOM 13765 C CA . PRO C 2 538 ? 57.590 14.375 18.513 1.00 202.05 535 PRO C CA 1
ATOM 13766 C C . PRO C 2 538 ? 58.193 15.501 17.684 1.00 204.90 535 PRO C C 1
ATOM 13767 O O . PRO C 2 538 ? 58.190 16.660 18.109 1.00 211.40 535 PRO C O 1
ATOM 13771 N N . LYS C 2 539 ? 58.706 15.182 16.499 1.00 215.45 536 LYS C N 1
ATOM 13772 C CA . LYS C 2 539 ? 59.077 16.211 15.541 1.00 214.66 536 LYS C CA 1
ATOM 13773 C C . LYS C 2 539 ? 57.900 16.480 14.613 1.00 227.54 536 LYS C C 1
ATOM 13774 O O . LYS C 2 539 ? 57.071 15.599 14.367 1.00 243.52 536 LYS C O 1
ATOM 13780 N N . LYS C 2 540 ? 57.828 17.710 14.096 1.00 217.06 537 LYS C N 1
ATOM 13781 C CA . LYS C 2 540 ? 56.693 18.075 13.253 1.00 201.66 537 LYS C CA 1
ATOM 13782 C C . LYS C 2 540 ? 56.747 17.359 11.910 1.00 182.28 537 LYS C C 1
ATOM 13783 O O . LYS C 2 540 ? 55.706 16.975 11.367 1.00 163.12 537 LYS C O 1
ATOM 13789 N N . SER C 2 541 ? 57.947 17.200 11.347 1.00 171.61 538 SER C N 1
ATOM 13790 C CA . SER C 2 541 ? 58.086 16.518 10.064 1.00 170.49 538 SER C CA 1
ATOM 13791 C C . SER C 2 541 ? 57.526 15.101 10.123 1.00 172.98 538 SER C C 1
ATOM 13792 O O . SER C 2 541 ? 56.851 14.652 9.187 1.00 190.52 538 SER C O 1
ATOM 13795 N N . GLU C 2 542 ? 57.823 14.373 11.201 1.00 176.96 539 GLU C N 1
ATOM 13796 C CA . GLU C 2 542 ? 57.280 13.028 11.368 1.00 196.67 539 GLU C CA 1
ATOM 13797 C C . GLU C 2 542 ? 55.757 13.052 11.387 1.00 181.43 539 GLU C C 1
ATOM 13798 O O . GLU C 2 542 ? 55.103 12.209 10.761 1.00 200.20 539 GLU C O 1
ATOM 13804 N N . ILE C 2 543 ? 55.176 14.001 12.127 1.00 158.29 540 ILE C N 1
ATOM 13805 C CA . ILE C 2 543 ? 53.723 14.116 12.186 1.00 147.14 540 ILE C CA 1
ATOM 13806 C C . ILE C 2 543 ? 53.154 14.386 10.800 1.00 180.88 540 ILE C C 1
ATOM 13807 O O . ILE C 2 543 ? 52.132 13.809 10.407 1.00 186.80 540 ILE C O 1
ATOM 13812 N N . TYR C 2 544 ? 53.787 15.291 10.051 1.00 181.98 541 TYR C N 1
ATOM 13813 C CA . TYR C 2 544 ? 53.325 15.600 8.703 1.00 180.16 541 TYR C CA 1
ATOM 13814 C C . TYR C 2 544 ? 53.355 14.361 7.817 1.00 177.43 541 TYR C C 1
ATOM 13815 O O . TYR C 2 544 ? 52.388 14.075 7.104 1.00 194.95 541 TYR C O 1
ATOM 13824 N N . GLU C 2 545 ? 54.460 13.610 7.853 1.00 165.00 542 GLU C N 1
ATOM 13825 C CA . GLU C 2 545 ? 54.549 12.398 7.041 1.00 163.15 542 GLU C CA 1
ATOM 13826 C C . GLU C 2 545 ? 53.477 11.386 7.432 1.00 153.56 542 GLU C C 1
ATOM 13827 O O . GLU C 2 545 ? 52.862 10.751 6.564 1.00 173.25 542 GLU C O 1
ATOM 13833 N N . ARG C 2 546 ? 53.244 11.217 8.735 1.00 143.74 543 ARG C N 1
ATOM 13834 C CA . ARG C 2 546 ? 52.249 10.247 9.184 1.00 171.47 543 ARG C CA 1
ATOM 13835 C C . ARG C 2 546 ? 50.845 10.651 8.745 1.00 166.57 543 ARG C C 1
ATOM 13836 O O . ARG C 2 546 ? 50.073 9.810 8.268 1.00 179.52 543 ARG C O 1
ATOM 13844 N N . VAL C 2 547 ? 50.496 11.932 8.894 1.00 137.72 544 VAL C N 1
ATOM 13845 C CA . VAL C 2 547 ? 49.181 12.393 8.453 1.00 144.69 544 VAL C CA 1
ATOM 13846 C C . VAL C 2 547 ? 49.051 12.261 6.940 1.00 161.61 544 VAL C C 1
ATOM 13847 O O . VAL C 2 547 ? 47.977 11.932 6.420 1.00 141.37 544 VAL C O 1
ATOM 13851 N N . LEU C 2 548 ? 50.143 12.509 6.211 1.00 167.84 545 LEU C N 1
ATOM 13852 C CA . LEU C 2 548 ? 50.131 12.322 4.765 1.00 170.48 545 LEU C CA 1
ATOM 13853 C C . LEU C 2 548 ? 49.792 10.880 4.417 1.00 156.06 545 LEU C C 1
ATOM 13854 O O . LEU C 2 548 ? 48.926 10.615 3.575 1.00 154.42 545 LEU C O 1
ATOM 13859 N N . ASN C 2 549 ? 50.457 9.931 5.080 1.00 155.72 546 ASN C N 1
ATOM 13860 C CA . ASN C 2 549 ? 50.182 8.520 4.827 1.00 152.43 546 ASN C CA 1
ATOM 13861 C C . ASN C 2 549 ? 48.744 8.162 5.177 1.00 139.11 546 ASN C C 1
ATOM 13862 O O . ASN C 2 549 ? 48.093 7.402 4.450 1.00 158.60 546 ASN C O 1
ATOM 13867 N N . GLU C 2 550 ? 48.234 8.689 6.293 1.00 133.75 547 GLU C N 1
ATOM 13868 C CA . GLU C 2 550 ? 46.847 8.429 6.669 1.00 148.00 547 GLU C CA 1
ATOM 13869 C C . GLU C 2 550 ? 45.873 8.958 5.622 1.00 143.07 547 GLU C C 1
ATOM 13870 O O . GLU C 2 550 ? 44.871 8.303 5.309 1.00 157.99 547 GLU C O 1
ATOM 13876 N N . LEU C 2 551 ? 46.136 10.145 5.083 1.00 126.86 548 LEU C N 1
ATOM 13877 C CA . LEU C 2 551 ? 45.289 10.704 4.026 1.00 132.32 548 LEU C CA 1
ATOM 13878 C C . LEU C 2 551 ? 45.482 10.031 2.660 1.00 133.26 548 LEU C C 1
ATOM 13879 O O . LEU C 2 551 ? 44.911 10.557 1.696 1.00 129.17 548 LEU C O 1
ATOM 13884 N N . ASN C 2 552 ? 46.244 8.937 2.566 1.00 148.88 549 ASN C N 1
ATOM 13885 C CA . ASN C 2 552 ? 46.412 8.164 1.333 1.00 153.22 549 ASN C CA 1
ATOM 13886 C C . ASN C 2 552 ? 47.129 8.957 0.244 1.00 155.37 549 ASN C C 1
ATOM 13887 O O . ASN C 2 552 ? 46.833 8.801 -0.943 1.00 157.55 549 ASN C O 1
ATOM 13892 N N . VAL C 2 553 ? 48.085 9.806 0.631 1.00 155.29 550 VAL C N 1
ATOM 13893 C CA . VAL C 2 553 ? 48.714 10.706 -0.332 1.00 158.37 550 VAL C CA 1
ATOM 13894 C C . VAL C 2 553 ? 49.821 10.040 -1.136 1.00 161.71 550 VAL C C 1
ATOM 13895 O O . VAL C 2 553 ? 50.219 10.574 -2.175 1.00 185.61 550 VAL C O 1
ATOM 13899 N N . TYR C 2 554 ? 50.297 8.861 -0.730 1.00 151.01 551 TYR C N 1
ATOM 13900 C CA . TYR C 2 554 ? 51.112 8.068 -1.646 1.00 180.40 551 TYR C CA 1
ATOM 13901 C C . TYR C 2 554 ? 50.263 7.545 -2.797 1.00 187.91 551 TYR C C 1
ATOM 13902 O O . TYR C 2 554 ? 50.641 7.653 -3.971 1.00 184.44 551 TYR C O 1
ATOM 13911 N N . GLU C 2 555 ? 49.110 6.965 -2.466 1.00 179.97 552 GLU C N 1
ATOM 13912 C CA . GLU C 2 555 ? 48.206 6.440 -3.481 1.00 169.04 552 GLU C CA 1
ATOM 13913 C C . GLU C 2 555 ? 47.771 7.542 -4.438 1.00 149.25 552 GLU C C 1
ATOM 13914 O O . GLU C 2 555 ? 47.824 7.380 -5.665 1.00 165.40 552 GLU C O 1
ATOM 13920 N N . PHE C 2 556 ? 47.357 8.684 -3.893 1.00 132.61 553 PHE C N 1
ATOM 13921 C CA . PHE C 2 556 ? 46.904 9.773 -4.745 1.00 130.42 553 PHE C CA 1
ATOM 13922 C C . PHE C 2 556 ? 48.066 10.490 -5.427 1.00 148.46 553 PHE C C 1
ATOM 13923 O O . PHE C 2 556 ? 47.868 11.101 -6.479 1.00 156.97 553 PHE C O 1
ATOM 13931 N N . GLU C 2 557 ? 49.275 10.441 -4.860 1.00 156.28 554 GLU C N 1
ATOM 13932 C CA . GLU C 2 557 ? 50.443 10.908 -5.601 1.00 159.28 554 GLU C CA 1
ATOM 13933 C C . GLU C 2 557 ? 50.657 10.069 -6.851 1.00 156.42 554 GLU C C 1
ATOM 13934 O O . GLU C 2 557 ? 50.921 10.599 -7.937 1.00 166.12 554 GLU C O 1
ATOM 13940 N N . THR C 2 558 ? 50.571 8.745 -6.703 1.00 153.76 555 THR C N 1
ATOM 13941 C CA . THR C 2 558 ? 50.705 7.860 -7.855 1.00 142.10 555 THR C CA 1
ATOM 13942 C C . THR C 2 558 ? 49.605 8.120 -8.876 1.00 134.37 555 THR C C 1
ATOM 13943 O O . THR C 2 558 ? 49.867 8.173 -10.083 1.00 164.64 555 THR C O 1
ATOM 13947 N N . LEU C 2 559 ? 48.366 8.290 -8.410 1.00 129.90 556 LEU C N 1
ATOM 13948 C CA . LEU C 2 559 ? 47.243 8.471 -9.325 1.00 140.93 556 LEU C CA 1
ATOM 13949 C C . LEU C 2 559 ? 47.177 9.866 -9.936 1.00 155.63 556 LEU C C 1
ATOM 13950 O O . LEU C 2 559 ? 46.508 10.046 -10.958 1.00 167.43 556 LEU C O 1
ATOM 13955 N N . LEU C 2 560 ? 47.818 10.861 -9.322 1.00 140.14 557 LEU C N 1
ATOM 13956 C CA . LEU C 2 560 ? 47.788 12.224 -9.832 1.00 128.59 557 LEU C CA 1
ATOM 13957 C C . LEU C 2 560 ? 49.046 12.625 -10.588 1.00 153.17 557 LEU C C 1
ATOM 13958 O O . LEU C 2 560 ? 48.974 13.519 -11.438 1.00 181.81 557 LEU C O 1
ATOM 13963 N N . ILE C 2 561 ? 50.186 11.994 -10.318 1.00 147.05 558 ILE C N 1
ATOM 13964 C CA . ILE C 2 561 ? 51.443 12.432 -10.916 1.00 166.59 558 ILE C CA 1
ATOM 13965 C C . ILE C 2 561 ? 52.091 11.305 -11.711 1.00 161.26 558 ILE C C 1
ATOM 13966 O O . ILE C 2 561 ? 52.332 11.444 -12.916 1.00 172.94 558 ILE C O 1
ATOM 13971 N N . ASN C 2 562 ? 52.378 10.186 -11.043 1.00 168.30 559 ASN C N 1
ATOM 13972 C CA . ASN C 2 562 ? 53.014 9.056 -11.715 1.00 188.44 559 ASN C CA 1
ATOM 13973 C C . ASN C 2 562 ? 52.126 8.501 -12.823 1.00 170.83 559 ASN C C 1
ATOM 13974 O O . ASN C 2 562 ? 52.546 8.385 -13.980 1.00 163.91 559 ASN C O 1
ATOM 13979 N N . LYS C 2 563 ? 50.889 8.143 -12.481 1.00 180.22 560 LYS C N 1
ATOM 13980 C CA . LYS C 2 563 ? 49.929 7.564 -13.418 1.00 159.03 560 LYS C CA 1
ATOM 13981 C C . LYS C 2 563 ? 48.677 8.433 -13.415 1.00 153.64 560 LYS C C 1
ATOM 13982 O O . LYS C 2 563 ? 47.645 8.051 -12.845 1.00 160.89 560 LYS C O 1
ATOM 13988 N N . PRO C 2 564 ? 48.734 9.610 -14.038 1.00 147.56 561 PRO C N 1
ATOM 13989 C CA . PRO C 2 564 ? 47.628 10.570 -13.904 1.00 154.73 561 PRO C CA 1
ATOM 13990 C C . PRO C 2 564 ? 46.331 9.992 -14.449 1.00 153.37 561 PRO C C 1
ATOM 13991 O O . PRO C 2 564 ? 46.241 9.595 -15.613 1.00 161.59 561 PRO C O 1
ATOM 13995 N N . ILE C 2 565 ? 45.321 9.937 -13.581 1.00 153.96 562 ILE C N 1
ATOM 13996 C CA . ILE C 2 565 ? 44.074 9.261 -13.916 1.00 141.14 562 ILE C CA 1
ATOM 13997 C C . ILE C 2 565 ? 43.232 10.130 -14.838 1.00 154.49 562 ILE C C 1
ATOM 13998 O O . ILE C 2 565 ? 42.718 9.665 -15.861 1.00 140.85 562 ILE C O 1
ATOM 14003 N N . LEU C 2 566 ? 43.077 11.405 -14.480 1.00 144.29 563 LEU C N 1
ATOM 14004 C CA . LEU C 2 566 ? 42.325 12.334 -15.315 1.00 133.60 563 LEU C CA 1
ATOM 14005 C C . LEU C 2 566 ? 42.938 12.428 -16.708 1.00 141.07 563 LEU C C 1
ATOM 14006 O O . LEU C 2 566 ? 42.226 12.404 -17.722 1.00 152.07 563 LEU C O 1
ATOM 14011 N N . THR C 2 567 ? 44.268 12.549 -16.770 1.00 140.02 564 THR C N 1
ATOM 14012 C CA . THR C 2 567 ? 44.960 12.608 -18.053 1.00 145.01 564 THR C CA 1
ATOM 14013 C C . THR C 2 567 ? 44.708 11.350 -18.874 1.00 132.23 564 THR C C 1
ATOM 14014 O O . THR C 2 567 ? 44.457 11.431 -20.083 1.00 135.22 564 THR C O 1
ATOM 14018 N N . LYS C 2 568 ? 44.787 10.177 -18.237 1.00 132.33 565 LYS C N 1
ATOM 14019 C CA . LYS C 2 568 ? 44.514 8.929 -18.943 1.00 155.25 565 LYS C CA 1
ATOM 14020 C C . LYS C 2 568 ? 43.089 8.892 -19.480 1.00 139.59 565 LYS C C 1
ATOM 14021 O O . LYS C 2 568 ? 42.855 8.435 -20.604 1.00 162.87 565 LYS C O 1
ATOM 14027 N N . ILE C 2 569 ? 42.121 9.345 -18.680 1.00 112.53 566 ILE C N 1
ATOM 14028 C CA . ILE C 2 569 ? 40.733 9.399 -19.138 1.00 123.41 566 ILE C CA 1
ATOM 14029 C C . ILE C 2 569 ? 40.619 10.266 -20.387 1.00 139.07 566 ILE C C 1
ATOM 14030 O O . ILE C 2 569 ? 39.998 9.877 -21.386 1.00 144.65 566 ILE C O 1
ATOM 14035 N N . ALA C 2 570 ? 41.200 11.468 -20.337 1.00 135.66 567 ALA C N 1
ATOM 14036 C CA . ALA C 2 570 ? 41.118 12.384 -21.474 1.00 131.95 567 ALA C CA 1
ATOM 14037 C C . ALA C 2 570 ? 41.764 11.789 -22.720 1.00 140.50 567 ALA C C 1
ATOM 14038 O O . ALA C 2 570 ? 41.202 11.862 -23.822 1.00 146.66 567 ALA C O 1
ATOM 14040 N N . LYS C 2 571 ? 42.960 11.216 -22.567 1.00 119.50 568 LYS C N 1
ATOM 14041 C CA . LYS C 2 571 ? 43.647 10.616 -23.705 1.00 131.33 568 LYS C CA 1
ATOM 14042 C C . LYS C 2 571 ? 42.866 9.437 -24.272 1.00 148.09 568 LYS C C 1
ATOM 14043 O O . LYS C 2 571 ? 42.832 9.239 -25.492 1.00 164.70 568 LYS C O 1
ATOM 14049 N N . ASN C 2 572 ? 42.251 8.629 -23.404 1.00 136.24 569 ASN C N 1
ATOM 14050 C CA . ASN C 2 572 ? 41.383 7.560 -23.884 1.00 141.62 569 ASN C CA 1
ATOM 14051 C C . ASN C 2 572 ? 40.226 8.121 -24.695 1.00 164.03 569 ASN C C 1
ATOM 14052 O O . ASN C 2 572 ? 39.889 7.585 -25.758 1.00 188.23 569 ASN C O 1
ATOM 14057 N N . PHE C 2 573 ? 39.596 9.190 -24.202 1.00 141.11 570 PHE C N 1
ATOM 14058 C CA . PHE C 2 573 ? 38.507 9.811 -24.951 1.00 120.85 570 PHE C CA 1
ATOM 14059 C C . PHE C 2 573 ? 38.979 10.242 -26.333 1.00 122.05 570 PHE C C 1
ATOM 14060 O O . PHE C 2 573 ? 38.336 9.939 -27.345 1.00 140.05 570 PHE C O 1
ATOM 14068 N N . LEU C 2 574 ? 40.118 10.932 -26.393 1.00 118.00 571 LEU C N 1
ATOM 14069 C CA . LEU C 2 574 ? 40.619 11.431 -27.672 1.00 139.16 571 LEU C CA 1
ATOM 14070 C C . LEU C 2 574 ? 40.934 10.282 -28.624 1.00 136.08 571 LEU C C 1
ATOM 14071 O O . LEU C 2 574 ? 40.531 10.296 -29.795 1.00 140.51 571 LEU C O 1
ATOM 14076 N N . GLU C 2 575 ? 41.653 9.272 -28.132 1.00 129.90 572 GLU C N 1
ATOM 14077 C CA . GLU C 2 575 ? 42.079 8.164 -28.977 1.00 148.48 572 GLU C CA 1
ATOM 14078 C C . GLU C 2 575 ? 40.883 7.366 -29.488 1.00 145.16 572 GLU C C 1
ATOM 14079 O O . GLU C 2 575 ? 40.816 7.027 -30.679 1.00 157.46 572 GLU C O 1
ATOM 14085 N N . GLN C 2 576 ? 39.921 7.072 -28.609 1.00 140.12 573 GLN C N 1
ATOM 14086 C CA . GLN C 2 576 ? 38.750 6.307 -29.017 1.00 143.07 573 GLN C CA 1
ATOM 14087 C C . GLN C 2 576 ? 37.868 7.103 -29.971 1.00 148.32 573 GLN C C 1
ATOM 14088 O O . GLN C 2 576 ? 37.283 6.534 -30.898 1.00 158.81 573 GLN C O 1
ATOM 14094 N N . SER C 2 577 ? 37.747 8.418 -29.760 1.00 150.81 574 SER C N 1
ATOM 14095 C CA . SER C 2 577 ? 36.980 9.235 -30.695 1.00 140.71 574 SER C CA 1
ATOM 14096 C C . SER C 2 577 ? 37.646 9.276 -32.064 1.00 136.33 574 SER C C 1
ATOM 14097 O O . SER C 2 577 ? 36.961 9.257 -33.093 1.00 141.25 574 SER C O 1
ATOM 14100 N N . GLN C 2 578 ? 38.982 9.338 -32.100 1.00 130.33 575 GLN C N 1
ATOM 14101 C CA . GLN C 2 578 ? 39.686 9.260 -33.378 1.00 143.58 575 GLN C CA 1
ATOM 14102 C C . GLN C 2 578 ? 39.430 7.928 -34.073 1.00 152.68 575 GLN C C 1
ATOM 14103 O O . GLN C 2 578 ? 39.201 7.884 -35.290 1.00 162.00 575 GLN C O 1
ATOM 14109 N N . ASN C 2 579 ? 39.490 6.827 -33.320 1.00 135.38 576 ASN C N 1
ATOM 14110 C CA . ASN C 2 579 ? 39.184 5.518 -33.894 1.00 127.34 576 ASN C CA 1
ATOM 14111 C C . ASN C 2 579 ? 37.757 5.468 -34.435 1.00 121.34 576 ASN C C 1
ATOM 14112 O O . ASN C 2 579 ? 37.511 4.913 -35.514 1.00 148.26 576 ASN C O 1
ATOM 14117 N N . LEU C 2 580 ? 36.803 6.023 -33.683 1.00 115.71 577 LEU C N 1
ATOM 14118 C CA . LEU C 2 580 ? 35.419 6.089 -34.141 1.00 130.31 577 LEU C CA 1
ATOM 14119 C C . LEU C 2 580 ? 35.302 6.874 -35.442 1.00 142.13 577 LEU C C 1
ATOM 14120 O O . LEU C 2 580 ? 34.571 6.474 -36.357 1.00 107.75 577 LEU C O 1
ATOM 14125 N N . ILE C 2 581 ? 35.987 8.017 -35.522 1.00 174.24 578 ILE C N 1
ATOM 14126 C CA . ILE C 2 581 ? 35.983 8.815 -36.745 1.00 150.54 578 ILE C CA 1
ATOM 14127 C C . ILE C 2 581 ? 36.527 8.001 -37.911 1.00 133.91 578 ILE C C 1
ATOM 14128 O O . ILE C 2 581 ? 35.984 8.038 -39.021 1.00 147.95 578 ILE C O 1
ATOM 14133 N N . GLN C 2 582 ? 37.617 7.265 -37.682 1.00 126.02 579 GLN C N 1
ATOM 14134 C CA . GLN C 2 582 ? 38.174 6.411 -38.729 1.00 138.28 579 GLN C CA 1
ATOM 14135 C C . GLN C 2 582 ? 37.152 5.376 -39.193 1.00 131.41 579 GLN C C 1
ATOM 14136 O O . GLN C 2 582 ? 36.990 5.130 -40.399 1.00 138.33 579 GLN C O 1
ATOM 14142 N N . GLU C 2 583 ? 36.474 4.738 -38.237 1.00 123.96 580 GLU C N 1
ATOM 14143 C CA . GLU C 2 583 ? 35.443 3.756 -38.564 1.00 130.80 580 GLU C CA 1
ATOM 14144 C C . GLU C 2 583 ? 34.349 4.378 -39.423 1.00 126.99 580 GLU C C 1
ATOM 14145 O O . GLU C 2 583 ? 33.915 3.793 -40.425 1.00 149.55 580 GLU C O 1
ATOM 14151 N N . LYS C 2 584 ? 33.879 5.561 -39.027 1.00 99.97 581 LYS C N 1
ATOM 14152 C CA . LYS C 2 584 ? 32.860 6.259 -39.804 1.00 122.87 581 LYS C CA 1
ATOM 14153 C C . LYS C 2 584 ? 33.363 6.571 -41.208 1.00 135.68 581 LYS C C 1
ATOM 14154 O O . LYS C 2 584 ? 32.609 6.475 -42.186 1.00 122.77 581 LYS C O 1
ATOM 14160 N N . ASN C 2 585 ? 34.632 6.976 -41.318 1.00 130.80 582 ASN C N 1
ATOM 14161 C CA . ASN C 2 585 ? 35.222 7.264 -42.621 1.00 122.61 582 ASN C CA 1
ATOM 14162 C C . ASN C 2 585 ? 35.169 6.044 -43.530 1.00 139.95 582 ASN C C 1
ATOM 14163 O O . ASN C 2 585 ? 34.759 6.138 -44.691 1.00 141.46 582 ASN C O 1
ATOM 14168 N N . LYS C 2 586 ? 35.598 4.890 -43.017 1.00 135.78 583 LYS C N 1
ATOM 14169 C CA . LYS C 2 586 ? 35.515 3.650 -43.790 1.00 133.00 583 LYS C CA 1
ATOM 14170 C C . LYS C 2 586 ? 34.075 3.354 -44.205 1.00 135.81 583 LYS C C 1
ATOM 14171 O O . LYS C 2 586 ? 33.794 3.007 -45.367 1.00 157.50 583 LYS C O 1
ATOM 14177 N N . PHE C 2 587 ? 33.149 3.481 -43.254 1.00 112.60 584 PHE C N 1
ATOM 14178 C CA . PHE C 2 587 ? 31.743 3.217 -43.530 1.00 110.14 584 PHE C CA 1
ATOM 14179 C C . PHE C 2 587 ? 31.227 4.087 -44.674 1.00 128.28 584 PHE C C 1
ATOM 14180 O O . PHE C 2 587 ? 30.499 3.608 -45.552 1.00 157.37 584 PHE C O 1
ATOM 14188 N N . LEU C 2 588 ? 31.575 5.377 -44.667 1.00 109.08 585 LEU C N 1
ATOM 14189 C CA . LEU C 2 588 ? 31.171 6.264 -45.759 1.00 139.65 585 LEU C CA 1
ATOM 14190 C C . LEU C 2 588 ? 31.887 5.928 -47.066 1.00 147.31 585 LEU C C 1
ATOM 14191 O O . LEU C 2 588 ? 31.315 6.092 -48.155 1.00 157.68 585 LEU C O 1
ATOM 14196 N N . ASP C 2 589 ? 33.152 5.501 -46.983 1.00 135.94 586 ASP C N 1
ATOM 14197 C CA . ASP C 2 589 ? 33.858 5.070 -48.184 1.00 144.78 586 ASP C CA 1
ATOM 14198 C C . ASP C 2 589 ? 33.134 3.923 -48.867 1.00 148.60 586 ASP C C 1
ATOM 14199 O O . ASP C 2 589 ? 33.225 3.770 -50.090 1.00 148.83 586 ASP C O 1
ATOM 14204 N N . LEU C 2 590 ? 32.410 3.111 -48.093 1.00 157.85 587 LEU C N 1
ATOM 14205 C CA . LEU C 2 590 ? 31.557 2.090 -48.705 1.00 148.64 587 LEU C CA 1
ATOM 14206 C C . LEU C 2 590 ? 30.515 2.723 -49.631 1.00 143.58 587 LEU C C 1
ATOM 14207 O O . LEU C 2 590 ? 30.337 2.295 -50.782 1.00 166.34 587 LEU C O 1
ATOM 14212 N N . LYS C 2 591 ? 29.817 3.753 -49.141 1.00 124.74 588 LYS C N 1
ATOM 14213 C CA . LYS C 2 591 ? 28.825 4.447 -49.959 1.00 133.26 588 LYS C CA 1
ATOM 14214 C C . LYS C 2 591 ? 29.471 5.056 -51.196 1.00 143.68 588 LYS C C 1
ATOM 14215 O O . LYS C 2 591 ? 28.907 5.007 -52.300 1.00 145.49 588 LYS C O 1
ATOM 14221 N N . LYS C 2 592 ? 30.651 5.653 -51.022 1.00 134.93 589 LYS C N 1
ATOM 14222 C CA . LYS C 2 592 ? 31.328 6.284 -52.152 1.00 129.48 589 LYS C CA 1
ATOM 14223 C C . LYS C 2 592 ? 31.750 5.257 -53.198 1.00 148.56 589 LYS C C 1
ATOM 14224 O O . LYS C 2 592 ? 31.702 5.540 -54.399 1.00 160.53 589 LYS C O 1
ATOM 14230 N N . ALA C 2 593 ? 32.185 4.069 -52.768 1.00 156.07 590 ALA C N 1
ATOM 14231 C CA . ALA C 2 593 ? 32.471 3.002 -53.725 1.00 151.56 590 ALA C CA 1
ATOM 14232 C C . ALA C 2 593 ? 31.213 2.587 -54.481 1.00 143.80 590 ALA C C 1
ATOM 14233 O O . ALA C 2 593 ? 31.259 2.329 -55.697 1.00 195.46 590 ALA C O 1
ATOM 14235 N N . GLU C 2 594 ? 30.083 2.488 -53.773 1.00 136.17 591 GLU C N 1
ATOM 14236 C CA . GLU C 2 594 ? 28.819 2.209 -54.452 1.00 134.12 591 GLU C CA 1
ATOM 14237 C C . GLU C 2 594 ? 28.555 3.231 -55.551 1.00 148.42 591 GLU C C 1
ATOM 14238 O O . GLU C 2 594 ? 28.209 2.872 -56.682 1.00 148.12 591 GLU C O 1
ATOM 14244 N N . LEU C 2 595 ? 28.695 4.516 -55.221 1.00 156.82 592 LEU C N 1
ATOM 14245 C CA . LEU C 2 595 ? 28.516 5.570 -56.221 1.00 136.89 592 LEU C CA 1
ATOM 14246 C C . LEU C 2 595 ? 29.505 5.423 -57.375 1.00 142.47 592 LEU C C 1
ATOM 14247 O O . LEU C 2 595 ? 29.153 5.652 -58.543 1.00 164.63 592 LEU C O 1
ATOM 14252 N N . GLN C 2 596 ? 30.754 5.074 -57.055 1.00 147.39 593 GLN C N 1
ATOM 14253 C CA . GLN C 2 596 ? 31.793 4.908 -58.066 1.00 169.25 593 GLN C CA 1
ATOM 14254 C C . GLN C 2 596 ? 31.414 3.847 -59.090 1.00 158.67 593 GLN C C 1
ATOM 14255 O O . GLN C 2 596 ? 31.720 3.988 -60.278 1.00 165.32 593 GLN C O 1
ATOM 14261 N N . LYS C 2 597 ? 30.810 2.746 -58.639 1.00 135.66 594 LYS C N 1
ATOM 14262 C CA . LYS C 2 597 ? 30.282 1.755 -59.581 1.00 134.20 594 LYS C CA 1
ATOM 14263 C C . LYS C 2 597 ? 29.384 2.389 -60.650 1.00 144.67 594 LYS C C 1
ATOM 14264 O O . LYS C 2 597 ? 29.627 2.238 -61.858 1.00 178.32 594 LYS C O 1
ATOM 14270 N N . ARG C 2 598 ? 28.311 3.064 -60.221 1.00 123.19 595 ARG C N 1
ATOM 14271 C CA . ARG C 2 598 ? 27.407 3.713 -61.169 1.00 120.95 595 ARG C CA 1
ATOM 14272 C C . ARG C 2 598 ? 28.168 4.659 -62.085 1.00 125.53 595 ARG C C 1
ATOM 14273 O O . ARG C 2 598 ? 27.931 4.699 -63.300 1.00 127.67 595 ARG C O 1
ATOM 14281 N N . ARG C 2 599 ? 29.038 5.481 -61.493 1.00 146.01 596 ARG C N 1
ATOM 14282 C CA . ARG C 2 599 ? 29.796 6.465 -62.260 1.00 137.71 596 ARG C CA 1
ATOM 14283 C C . ARG C 2 599 ? 30.611 5.799 -63.360 1.00 136.76 596 ARG C C 1
ATOM 14284 O O . ARG C 2 599 ? 30.650 6.279 -64.500 1.00 159.89 596 ARG C O 1
ATOM 14292 N N . ALA C 2 600 ? 31.297 4.703 -63.024 1.00 143.78 597 ALA C N 1
ATOM 14293 C CA . ALA C 2 600 ? 32.082 3.981 -64.018 1.00 152.09 597 ALA C CA 1
ATOM 14294 C C . ALA C 2 600 ? 31.195 3.431 -65.125 1.00 129.90 597 ALA C C 1
ATOM 14295 O O . ALA C 2 600 ? 31.572 3.462 -66.301 1.00 126.55 597 ALA C O 1
ATOM 14297 N N . GLN C 2 601 ? 30.021 2.903 -64.766 1.00 131.06 598 GLN C N 1
ATOM 14298 C CA . GLN C 2 601 ? 29.078 2.437 -65.785 1.00 126.65 598 GLN C CA 1
ATOM 14299 C C . GLN C 2 601 ? 28.703 3.563 -66.746 1.00 132.87 598 GLN C C 1
ATOM 14300 O O . GLN C 2 601 ? 28.719 3.391 -67.976 1.00 167.39 598 GLN C O 1
ATOM 14306 N N . ILE C 2 602 ? 28.345 4.723 -66.191 1.00 136.74 599 ILE C N 1
ATOM 14307 C CA . ILE C 2 602 ? 27.947 5.870 -67.007 1.00 141.14 599 ILE C CA 1
ATOM 14308 C C . ILE C 2 602 ? 29.088 6.289 -67.926 1.00 133.61 599 ILE C C 1
ATOM 14309 O O . ILE C 2 602 ? 28.882 6.581 -69.111 1.00 133.13 599 ILE C O 1
ATOM 14314 N N . LEU C 2 603 ? 30.306 6.350 -67.382 1.00 129.41 600 LEU C N 1
ATOM 14315 C CA . LEU C 2 603 ? 31.463 6.739 -68.182 1.00 133.63 600 LEU C CA 1
ATOM 14316 C C . LEU C 2 603 ? 31.751 5.726 -69.283 1.00 140.85 600 LEU C C 1
ATOM 14317 O O . LEU C 2 603 ? 32.169 6.100 -70.384 1.00 150.05 600 LEU C O 1
ATOM 14322 N N . ASN C 2 604 ? 31.558 4.436 -69.001 1.00 147.28 601 ASN C N 1
ATOM 14323 C CA . ASN C 2 604 ? 31.698 3.426 -70.044 1.00 138.07 601 ASN C CA 1
ATOM 14324 C C . ASN C 2 604 ? 30.722 3.686 -71.179 1.00 136.16 601 ASN C C 1
ATOM 14325 O O . ASN C 2 604 ? 31.098 3.662 -72.358 1.00 167.20 601 ASN C O 1
ATOM 14330 N N . VAL C 2 605 ? 29.456 3.941 -70.837 1.00 130.38 602 VAL C N 1
ATOM 14331 C CA . VAL C 2 605 ? 28.457 4.228 -71.865 1.00 118.44 602 VAL C CA 1
ATOM 14332 C C . VAL C 2 605 ? 28.847 5.467 -72.663 1.00 123.79 602 VAL C C 1
ATOM 14333 O O . VAL C 2 605 ? 28.741 5.493 -73.897 1.00 138.97 602 VAL C O 1
ATOM 14337 N N . ARG C 2 606 ? 29.301 6.513 -71.971 1.00 119.46 603 ARG C N 1
ATOM 14338 C CA . ARG C 2 606 ? 29.650 7.757 -72.649 1.00 143.28 603 ARG C CA 1
ATOM 14339 C C . ARG C 2 606 ? 30.820 7.555 -73.606 1.00 156.57 603 ARG C C 1
ATOM 14340 O O . ARG C 2 606 ? 30.783 8.019 -74.751 1.00 166.97 603 ARG C O 1
ATOM 14348 N N . GLU C 2 607 ? 31.878 6.879 -73.148 1.00 156.05 604 GLU C N 1
ATOM 14349 C CA . GLU C 2 607 ? 33.023 6.635 -74.019 1.00 147.12 604 GLU C CA 1
ATOM 14350 C C . GLU C 2 607 ? 32.647 5.737 -75.189 1.00 158.40 604 GLU C C 1
ATOM 14351 O O . GLU C 2 607 ? 33.182 5.890 -76.293 1.00 174.94 604 GLU C O 1
ATOM 14357 N N . SER C 2 608 ? 31.740 4.781 -74.965 1.00 174.84 605 SER C N 1
ATOM 14358 C CA . SER C 2 608 ? 31.249 3.966 -76.070 1.00 173.28 605 SER C CA 1
ATOM 14359 C C . SER C 2 608 ? 30.546 4.822 -77.114 1.00 157.15 605 SER C C 1
ATOM 14360 O O . SER C 2 608 ? 30.767 4.652 -78.318 1.00 187.10 605 SER C O 1
ATOM 14363 N N . ILE C 2 609 ? 29.695 5.751 -76.672 1.00 141.77 606 ILE C N 1
ATOM 14364 C CA . ILE C 2 609 ? 28.984 6.604 -77.622 1.00 132.98 606 ILE C CA 1
ATOM 14365 C C . ILE C 2 609 ? 29.957 7.525 -78.349 1.00 144.26 606 ILE C C 1
ATOM 14366 O O . ILE C 2 609 ? 29.840 7.742 -79.561 1.00 158.06 606 ILE C O 1
ATOM 14371 N N . LYS C 2 610 ? 30.939 8.067 -77.629 1.00 155.65 607 LYS C N 1
ATOM 14372 C CA . LYS C 2 610 ? 31.826 9.088 -78.173 1.00 186.08 607 LYS C CA 1
ATOM 14373 C C . LYS C 2 610 ? 32.948 8.505 -79.022 1.00 184.31 607 LYS C C 1
ATOM 14374 O O . LYS C 2 610 ? 33.633 9.259 -79.720 1.00 195.28 607 LYS C O 1
ATOM 14380 N N . GLU C 2 611 ? 33.142 7.187 -78.986 1.00 168.29 608 GLU C N 1
ATOM 14381 C CA . GLU C 2 611 ? 34.156 6.503 -79.778 1.00 177.67 608 GLU C CA 1
ATOM 14382 C C . GLU C 2 611 ? 33.533 5.456 -80.694 1.00 191.16 608 GLU C C 1
ATOM 14383 O O . GLU C 2 611 ? 34.137 4.416 -80.958 1.00 195.81 608 GLU C O 1
ATOM 14389 N N . ASP C 2 612 ? 32.326 5.722 -81.186 1.00 199.15 609 ASP C N 1
ATOM 14390 C CA . ASP C 2 612 ? 31.667 4.823 -82.121 1.00 202.09 609 ASP C CA 1
ATOM 14391 C C . ASP C 2 612 ? 32.007 5.156 -83.568 1.00 228.25 609 ASP C C 1
ATOM 14392 O O . ASP C 2 612 ? 31.639 4.396 -84.471 1.00 242.12 609 ASP C O 1
ATOM 14397 N N . HIS C 2 613 ? 32.693 6.273 -83.811 1.00 242.08 610 HIS C N 1
ATOM 14398 C CA . HIS C 2 613 ? 33.241 6.564 -85.134 1.00 256.13 610 HIS C CA 1
ATOM 14399 C C . HIS C 2 613 ? 34.473 5.682 -85.354 1.00 251.60 610 HIS C C 1
ATOM 14400 O O . HIS C 2 613 ? 35.589 6.150 -85.574 1.00 250.56 610 HIS C O 1
ATOM 14407 N N . HIS C 2 614 ? 34.239 4.373 -85.275 1.00 250.22 611 HIS C N 1
ATOM 14408 C CA . HIS C 2 614 ? 35.279 3.364 -85.417 1.00 252.94 611 HIS C CA 1
ATOM 14409 C C . HIS C 2 614 ? 34.689 2.047 -85.907 1.00 239.20 611 HIS C C 1
ATOM 14410 O O . HIS C 2 614 ? 33.723 2.034 -86.674 1.00 226.12 611 HIS C O 1
ATOM 14417 N N . GLY D 2 1 ? 10.376 46.866 -59.707 1.00 170.17 -2 GLY D N 1
ATOM 14418 C CA . GLY D 2 1 ? 8.974 47.087 -60.011 1.00 188.78 -2 GLY D CA 1
ATOM 14419 C C . GLY D 2 1 ? 8.028 46.498 -58.982 1.00 184.77 -2 GLY D C 1
ATOM 14420 O O . GLY D 2 1 ? 7.862 45.284 -58.899 1.00 188.86 -2 GLY D O 1
ATOM 14421 N N . SER D 2 2 ? 7.416 47.368 -58.177 1.00 153.12 -1 SER D N 1
ATOM 14422 C CA . SER D 2 2 ? 6.439 46.901 -57.200 1.00 129.19 -1 SER D CA 1
ATOM 14423 C C . SER D 2 2 ? 5.133 46.487 -57.866 1.00 128.12 -1 SER D C 1
ATOM 14424 O O . SER D 2 2 ? 4.483 45.534 -57.424 1.00 132.07 -1 SER D O 1
ATOM 14427 N N . HIS D 2 3 ? 4.724 47.200 -58.919 1.00 169.20 0 HIS D N 1
ATOM 14428 C CA . HIS D 2 3 ? 3.587 46.752 -59.717 1.00 166.38 0 HIS D CA 1
ATOM 14429 C C . HIS D 2 3 ? 3.816 45.348 -60.257 1.00 166.88 0 HIS D C 1
ATOM 14430 O O . HIS D 2 3 ? 2.920 44.495 -60.205 1.00 155.26 0 HIS D O 1
ATOM 14437 N N . MET D 2 4 ? 5.021 45.085 -60.768 1.00 160.78 1 MET D N 1
ATOM 14438 C CA . MET D 2 4 ? 5.345 43.744 -61.236 1.00 175.55 1 MET D CA 1
ATOM 14439 C C . MET D 2 4 ? 5.334 42.742 -60.089 1.00 172.59 1 MET D C 1
ATOM 14440 O O . MET D 2 4 ? 4.986 41.576 -60.292 1.00 181.93 1 MET D O 1
ATOM 14445 N N . GLN D 2 5 ? 5.703 43.176 -58.881 1.00 147.42 2 GLN D N 1
ATOM 14446 C CA . GLN D 2 5 ? 5.638 42.294 -57.720 1.00 128.52 2 GLN D CA 1
ATOM 14447 C C . GLN D 2 5 ? 4.196 41.912 -57.388 1.00 115.56 2 GLN D C 1
ATOM 14448 O O . GLN D 2 5 ? 3.898 40.737 -57.132 1.00 138.43 2 GLN D O 1
ATOM 14454 N N . ILE D 2 6 ? 3.292 42.898 -57.363 1.00 117.16 3 ILE D N 1
ATOM 14455 C CA . ILE D 2 6 ? 1.876 42.603 -57.144 1.00 122.42 3 ILE D CA 1
ATOM 14456 C C . ILE D 2 6 ? 1.362 41.662 -58.224 1.00 134.11 3 ILE D C 1
ATOM 14457 O O . ILE D 2 6 ? 0.593 40.732 -57.946 1.00 127.61 3 ILE D O 1
ATOM 14462 N N . ASN D 2 7 ? 1.758 41.904 -59.476 1.00 118.27 4 ASN D N 1
ATOM 14463 C CA . ASN D 2 7 ? 1.326 41.034 -60.564 1.00 130.73 4 ASN D CA 1
ATOM 14464 C C . ASN D 2 7 ? 1.858 39.616 -60.388 1.00 151.77 4 ASN D C 1
ATOM 14465 O O . ASN D 2 7 ? 1.151 38.644 -60.670 1.00 155.93 4 ASN D O 1
ATOM 14470 N N . LEU D 2 8 ? 3.106 39.479 -59.938 1.00 146.44 5 LEU D N 1
ATOM 14471 C CA . LEU D 2 8 ? 3.671 38.163 -59.650 1.00 135.47 5 LEU D CA 1
ATOM 14472 C C . LEU D 2 8 ? 2.860 37.440 -58.581 1.00 106.64 5 LEU D C 1
ATOM 14473 O O . LEU D 2 8 ? 2.531 36.253 -58.724 1.00 129.83 5 LEU D O 1
ATOM 14478 N N . LEU D 2 9 ? 2.552 38.140 -57.488 1.00 99.67 6 LEU D N 1
ATOM 14479 C CA . LEU D 2 9 ? 1.731 37.554 -56.431 1.00 134.55 6 LEU D CA 1
ATOM 14480 C C . LEU D 2 9 ? 0.373 37.114 -56.966 1.00 135.25 6 LEU D C 1
ATOM 14481 O O . LEU D 2 9 ? -0.102 36.014 -56.659 1.00 132.88 6 LEU D O 1
ATOM 14486 N N . ASN D 2 10 ? -0.277 37.973 -57.756 1.00 127.84 7 ASN D N 1
ATOM 14487 C CA . ASN D 2 10 ? -1.583 37.633 -58.312 1.00 122.09 7 ASN D CA 1
ATOM 14488 C C . ASN D 2 10 ? -1.493 36.433 -59.245 1.00 139.36 7 ASN D C 1
ATOM 14489 O O . ASN D 2 10 ? -2.402 35.597 -59.278 1.00 141.53 7 ASN D O 1
ATOM 14494 N N . ASP D 2 11 ? -0.419 36.348 -60.034 1.00 154.26 8 ASP D N 1
ATOM 14495 C CA . ASP D 2 11 ? -0.217 35.192 -60.902 1.00 164.38 8 ASP D CA 1
ATOM 14496 C C . ASP D 2 11 ? -0.105 33.912 -60.087 1.00 139.23 8 ASP D C 1
ATOM 14497 O O . ASP D 2 11 ? -0.719 32.892 -60.420 1.00 125.58 8 ASP D O 1
ATOM 14502 N N . PHE D 2 12 ? 0.700 33.946 -59.022 1.00 121.46 9 PHE D N 1
ATOM 14503 C CA . PHE D 2 12 ? 0.813 32.785 -58.145 1.00 113.78 9 PHE D CA 1
ATOM 14504 C C . PHE D 2 12 ? -0.543 32.410 -57.557 1.00 107.48 9 PHE D C 1
ATOM 14505 O O . PHE D 2 12 ? -0.900 31.224 -57.498 1.00 116.19 9 PHE D O 1
ATOM 14513 N N . ILE D 2 13 ? -1.299 33.411 -57.098 1.00 95.25 10 ILE D N 1
ATOM 14514 C CA . ILE D 2 13 ? -2.620 33.156 -56.530 1.00 114.79 10 ILE D CA 1
ATOM 14515 C C . ILE D 2 13 ? -3.519 32.485 -57.558 1.00 134.25 10 ILE D C 1
ATOM 14516 O O . ILE D 2 13 ? -4.183 31.483 -57.268 1.00 122.23 10 ILE D O 1
ATOM 14521 N N . LYS D 2 14 ? -3.542 33.022 -58.779 1.00 145.68 11 LYS D N 1
ATOM 14522 C CA . LYS D 2 14 ? -4.378 32.452 -59.828 1.00 143.83 11 LYS D CA 1
ATOM 14523 C C . LYS D 2 14 ? -3.966 31.022 -60.145 1.00 137.66 11 LYS D C 1
ATOM 14524 O O . LYS D 2 14 ? -4.822 30.159 -60.358 1.00 143.64 11 LYS D O 1
ATOM 14530 N N . ALA D 2 15 ? -2.661 30.750 -60.183 1.00 133.34 12 ALA D N 1
ATOM 14531 C CA . ALA D 2 15 ? -2.198 29.412 -60.543 1.00 151.57 12 ALA D CA 1
ATOM 14532 C C . ALA D 2 15 ? -2.574 28.393 -59.475 1.00 131.79 12 ALA D C 1
ATOM 14533 O O . ALA D 2 15 ? -3.119 27.324 -59.785 1.00 123.67 12 ALA D O 1
ATOM 14535 N N . TYR D 2 16 ? -2.285 28.704 -58.208 1.00 124.33 13 TYR D N 1
ATOM 14536 C CA . TYR D 2 16 ? -2.694 27.814 -57.126 1.00 114.05 13 TYR D CA 1
ATOM 14537 C C . TYR D 2 16 ? -4.205 27.621 -57.135 1.00 132.22 13 TYR D C 1
ATOM 14538 O O . TYR D 2 16 ? -4.700 26.497 -56.974 1.00 149.84 13 TYR D O 1
ATOM 14547 N N . GLU D 2 17 ? -4.953 28.711 -57.329 1.00 138.80 14 GLU D N 1
ATOM 14548 C CA . GLU D 2 17 ? -6.408 28.642 -57.348 1.00 153.09 14 GLU D CA 1
ATOM 14549 C C . GLU D 2 17 ? -6.903 27.733 -58.463 1.00 144.96 14 GLU D C 1
ATOM 14550 O O . GLU D 2 17 ? -7.801 26.912 -58.255 1.00 149.05 14 GLU D O 1
ATOM 14556 N N . ASN D 2 18 ? -6.311 27.848 -59.651 1.00 131.28 15 ASN D N 1
ATOM 14557 C CA . ASN D 2 18 ? -6.761 27.039 -60.775 1.00 163.05 15 ASN D CA 1
ATOM 14558 C C . ASN D 2 18 ? -6.397 25.577 -60.581 1.00 158.54 15 ASN D C 1
ATOM 14559 O O . ASN D 2 18 ? -7.158 24.690 -60.982 1.00 165.43 15 ASN D O 1
ATOM 14564 N N . THR D 2 19 ? -5.252 25.304 -59.956 1.00 156.11 16 THR D N 1
ATOM 14565 C CA . THR D 2 19 ? -4.825 23.919 -59.800 1.00 158.77 16 THR D CA 1
ATOM 14566 C C . THR D 2 19 ? -5.617 23.208 -58.709 1.00 139.44 16 THR D C 1
ATOM 14567 O O . THR D 2 19 ? -6.189 22.139 -58.946 1.00 154.32 16 THR D O 1
ATOM 14571 N N . TYR D 2 20 ? -5.673 23.790 -57.510 1.00 142.40 17 TYR D N 1
ATOM 14572 C CA . TYR D 2 20 ? -6.272 23.113 -56.366 1.00 122.97 17 TYR D CA 1
ATOM 14573 C C . TYR D 2 20 ? -7.711 23.517 -56.073 1.00 161.43 17 TYR D C 1
ATOM 14574 O O . TYR D 2 20 ? -8.400 22.784 -55.355 1.00 204.93 17 TYR D O 1
ATOM 14583 N N . SER D 2 21 ? -8.190 24.644 -56.594 1.00 165.06 18 SER D N 1
ATOM 14584 C CA . SER D 2 21 ? -9.490 25.181 -56.192 1.00 177.42 18 SER D CA 1
ATOM 14585 C C . SER D 2 21 ? -10.375 25.370 -57.420 1.00 178.83 18 SER D C 1
ATOM 14586 O O . SER D 2 21 ? -10.410 26.445 -58.023 1.00 194.51 18 SER D O 1
ATOM 14589 N N . VAL D 2 22 ? -11.117 24.324 -57.768 1.00 173.48 19 VAL D N 1
ATOM 14590 C CA . VAL D 2 22 ? -12.139 24.413 -58.803 1.00 176.50 19 VAL D CA 1
ATOM 14591 C C . VAL D 2 22 ? -13.144 23.291 -58.594 1.00 197.61 19 VAL D C 1
ATOM 14592 O O . VAL D 2 22 ? -12.769 22.125 -58.417 1.00 216.65 19 VAL D O 1
ATOM 14596 N N . SER D 2 23 ? -14.427 23.637 -58.595 1.00 216.31 20 SER D N 1
ATOM 14597 C CA . SER D 2 23 ? -15.482 22.642 -58.641 1.00 236.86 20 SER D CA 1
ATOM 14598 C C . SER D 2 23 ? -15.837 22.379 -60.094 1.00 199.98 20 SER D C 1
ATOM 14599 O O . SER D 2 23 ? -15.907 23.305 -60.907 1.00 194.85 20 SER D O 1
ATOM 14602 N N . PHE D 2 24 ? -16.054 21.113 -60.419 1.00 195.74 21 PHE D N 1
ATOM 14603 C CA . PHE D 2 24 ? -16.101 20.697 -61.811 1.00 203.74 21 PHE D CA 1
ATOM 14604 C C . PHE D 2 24 ? -17.501 20.925 -62.370 1.00 211.72 21 PHE D C 1
ATOM 14605 O O . PHE D 2 24 ? -18.353 21.573 -61.755 1.00 209.44 21 PHE D O 1
ATOM 14613 N N . ASP D 2 25 ? -17.754 20.370 -63.551 1.00 225.69 22 ASP D N 1
ATOM 14614 C CA . ASP D 2 25 ? -19.081 20.381 -64.148 1.00 219.02 22 ASP D CA 1
ATOM 14615 C C . ASP D 2 25 ? -19.990 19.401 -63.425 1.00 207.87 22 ASP D C 1
ATOM 14616 O O . ASP D 2 25 ? -20.449 18.422 -64.018 1.00 220.94 22 ASP D O 1
ATOM 14621 N N . ASP D 2 26 ? -20.254 19.648 -62.148 1.00 191.25 23 ASP D N 1
ATOM 14622 C CA . ASP D 2 26 ? -21.018 18.696 -61.361 1.00 207.78 23 ASP D CA 1
ATOM 14623 C C . ASP D 2 26 ? -22.496 18.839 -61.710 1.00 210.51 23 ASP D C 1
ATOM 14624 O O . ASP D 2 26 ? -22.867 19.476 -62.699 1.00 200.07 23 ASP D O 1
ATOM 14629 N N . SER D 2 27 ? -23.352 18.239 -60.888 1.00 219.98 24 SER D N 1
ATOM 14630 C CA . SER D 2 27 ? -24.760 17.968 -61.158 1.00 221.76 24 SER D CA 1
ATOM 14631 C C . SER D 2 27 ? -24.923 16.884 -62.216 1.00 234.82 24 SER D C 1
ATOM 14632 O O . SER D 2 27 ? -26.061 16.537 -62.557 1.00 276.30 24 SER D O 1
ATOM 14635 N N . PHE D 2 28 ? -23.827 16.342 -62.755 1.00 221.04 25 PHE D N 1
ATOM 14636 C CA . PHE D 2 28 ? -23.875 15.118 -63.540 1.00 214.87 25 PHE D CA 1
ATOM 14637 C C . PHE D 2 28 ? -22.644 14.275 -63.228 1.00 186.88 25 PHE D C 1
ATOM 14638 O O . PHE D 2 28 ? -21.561 14.804 -62.954 1.00 158.52 25 PHE D O 1
ATOM 14646 N N . LYS D 2 29 ? -22.843 12.955 -63.261 1.00 193.47 26 LYS D N 1
ATOM 14647 C CA . LYS D 2 29 ? -21.846 11.905 -63.068 1.00 179.26 26 LYS D CA 1
ATOM 14648 C C . LYS D 2 29 ? -20.457 12.221 -63.621 1.00 154.83 26 LYS D C 1
ATOM 14649 O O . LYS D 2 29 ? -19.447 12.096 -62.908 1.00 124.20 26 LYS D O 1
ATOM 14655 N N . GLY D 2 30 ? -20.409 12.601 -64.900 1.00 166.60 27 GLY D N 1
ATOM 14656 C CA . GLY D 2 30 ? -19.188 12.842 -65.648 1.00 162.87 27 GLY D CA 1
ATOM 14657 C C . GLY D 2 30 ? -18.053 13.504 -64.899 1.00 152.23 27 GLY D C 1
ATOM 14658 O O . GLY D 2 30 ? -16.904 13.058 -64.977 1.00 175.49 27 GLY D O 1
ATOM 14659 N N . ARG D 2 31 ? -18.358 14.574 -64.171 1.00 151.64 28 ARG D N 1
ATOM 14660 C CA . ARG D 2 31 ? -17.332 15.324 -63.466 1.00 166.00 28 ARG D CA 1
ATOM 14661 C C . ARG D 2 31 ? -17.404 15.157 -61.954 1.00 163.16 28 ARG D C 1
ATOM 14662 O O . ARG D 2 31 ? -16.466 15.560 -61.254 1.00 165.76 28 ARG D O 1
ATOM 14670 N N . ILE D 2 32 ? -18.464 14.538 -61.430 1.00 149.90 29 ILE D N 1
ATOM 14671 C CA . ILE D 2 32 ? -18.386 14.036 -60.064 1.00 150.56 29 ILE D CA 1
ATOM 14672 C C . ILE D 2 32 ? -17.286 12.992 -59.966 1.00 151.42 29 ILE D C 1
ATOM 14673 O O . ILE D 2 32 ? -16.591 12.891 -58.943 1.00 150.03 29 ILE D O 1
ATOM 14678 N N . GLN D 2 33 ? -17.078 12.229 -61.045 1.00 144.97 30 GLN D N 1
ATOM 14679 C CA . GLN D 2 33 ? -15.912 11.350 -61.112 1.00 128.72 30 GLN D CA 1
ATOM 14680 C C . GLN D 2 33 ? -14.611 12.134 -60.990 1.00 140.74 30 GLN D C 1
ATOM 14681 O O . GLN D 2 33 ? -13.673 11.695 -60.313 1.00 140.95 30 GLN D O 1
ATOM 14687 N N . GLU D 2 34 ? -14.532 13.294 -61.647 1.00 138.10 31 GLU D N 1
ATOM 14688 C CA . GLU D 2 34 ? -13.331 14.117 -61.545 1.00 158.59 31 GLU D CA 1
ATOM 14689 C C . GLU D 2 34 ? -13.133 14.640 -60.129 1.00 153.99 31 GLU D C 1
ATOM 14690 O O . GLU D 2 34 ? -11.999 14.719 -59.647 1.00 149.13 31 GLU D O 1
ATOM 14696 N N . LEU D 2 35 ? -14.221 15.029 -59.460 1.00 143.73 32 LEU D N 1
ATOM 14697 C CA . LEU D 2 35 ? -14.102 15.471 -58.072 1.00 155.50 32 LEU D CA 1
ATOM 14698 C C . LEU D 2 35 ? -13.584 14.349 -57.179 1.00 130.60 32 LEU D C 1
ATOM 14699 O O . LEU D 2 35 ? -12.722 14.577 -56.323 1.00 140.10 32 LEU D O 1
ATOM 14704 N N . CYS D 2 36 ? -14.095 13.129 -57.368 1.00 127.32 33 CYS D N 1
ATOM 14705 C CA . CYS D 2 36 ? -13.597 11.987 -56.598 1.00 139.77 33 CYS D CA 1
ATOM 14706 C C . CYS D 2 36 ? -12.114 11.743 -56.864 1.00 141.20 33 CYS D C 1
ATOM 14707 O O . CYS D 2 36 ? -11.334 11.483 -55.939 1.00 129.73 33 CYS D O 1
ATOM 14710 N N . LYS D 2 37 ? -11.719 11.778 -58.138 1.00 146.22 34 LYS D N 1
ATOM 14711 C CA . LYS D 2 37 ? -10.313 11.627 -58.503 1.00 139.11 34 LYS D CA 1
ATOM 14712 C C . LYS D 2 37 ? -9.437 12.698 -57.845 1.00 143.31 34 LYS D C 1
ATOM 14713 O O . LYS D 2 37 ? -8.365 12.395 -57.291 1.00 149.88 34 LYS D O 1
ATOM 14719 N N . GLU D 2 38 ? -9.896 13.951 -57.857 1.00 119.80 35 GLU D N 1
ATOM 14720 C CA . GLU D 2 38 ? -9.165 15.012 -57.172 1.00 137.28 35 GLU D CA 1
ATOM 14721 C C . GLU D 2 38 ? -9.036 14.713 -55.683 1.00 159.25 35 GLU D C 1
ATOM 14722 O O . GLU D 2 38 ? -7.959 14.891 -55.102 1.00 141.82 35 GLU D O 1
ATOM 14728 N N . LEU D 2 39 ? -10.131 14.274 -55.047 1.00 180.43 36 LEU D N 1
ATOM 14729 C CA . LEU D 2 39 ? -10.059 13.788 -53.670 1.00 157.61 36 LEU D CA 1
ATOM 14730 C C . LEU D 2 39 ? -8.940 12.768 -53.519 1.00 135.60 36 LEU D C 1
ATOM 14731 O O . LEU D 2 39 ? -8.179 12.791 -52.546 1.00 143.86 36 LEU D O 1
ATOM 14736 N N . ASN D 2 40 ? -8.849 11.842 -54.471 1.00 112.08 37 ASN D N 1
ATOM 14737 C CA . ASN D 2 40 ? -7.802 10.831 -54.434 1.00 97.81 37 ASN D CA 1
ATOM 14738 C C . ASN D 2 40 ? -6.404 11.379 -54.707 1.00 131.68 37 ASN D C 1
ATOM 14739 O O . ASN D 2 40 ? -5.438 10.623 -54.555 1.00 143.52 37 ASN D O 1
ATOM 14744 N N . GLU D 2 41 ? -6.251 12.657 -55.100 1.00 142.18 38 GLU D N 1
ATOM 14745 C CA . GLU D 2 41 ? -4.875 13.059 -55.420 1.00 138.58 38 GLU D CA 1
ATOM 14746 C C . GLU D 2 41 ? -4.334 14.406 -54.921 1.00 127.10 38 GLU D C 1
ATOM 14747 O O . GLU D 2 41 ? -3.644 15.081 -55.697 1.00 154.83 38 GLU D O 1
ATOM 14753 N N . PRO D 2 42 ? -4.590 14.867 -53.670 1.00 126.37 39 PRO D N 1
ATOM 14754 C CA . PRO D 2 42 ? -3.912 16.100 -53.228 1.00 161.20 39 PRO D CA 1
ATOM 14755 C C . PRO D 2 42 ? -2.560 15.869 -52.563 1.00 113.46 39 PRO D C 1
ATOM 14756 O O . PRO D 2 42 ? -1.575 16.546 -52.872 1.00 78.45 39 PRO D O 1
ATOM 14760 N N . PHE D 2 43 ? -2.504 14.884 -51.664 1.00 149.07 40 PHE D N 1
ATOM 14761 C CA . PHE D 2 43 ? -1.305 14.612 -50.876 1.00 170.15 40 PHE D CA 1
ATOM 14762 C C . PHE D 2 43 ? -1.051 13.132 -50.679 1.00 161.25 40 PHE D C 1
ATOM 14763 O O . PHE D 2 43 ? -0.041 12.777 -50.064 1.00 147.71 40 PHE D O 1
ATOM 14771 N N . MET D 2 44 ? -1.933 12.257 -51.142 1.00 150.27 41 MET D N 1
ATOM 14772 C CA . MET D 2 44 ? -1.878 10.861 -50.745 1.00 119.12 41 MET D CA 1
ATOM 14773 C C . MET D 2 44 ? -0.814 10.098 -51.500 1.00 142.82 41 MET D C 1
ATOM 14774 O O . MET D 2 44 ? -0.869 8.861 -51.558 1.00 150.86 41 MET D O 1
ATOM 14779 N N . HIS D 2 45 ? 0.166 10.835 -52.033 1.00 163.01 42 HIS D N 1
ATOM 14780 C CA . HIS D 2 45 ? 1.379 10.280 -52.623 1.00 152.16 42 HIS D CA 1
ATOM 14781 C C . HIS D 2 45 ? 1.049 9.141 -53.575 1.00 158.71 42 HIS D C 1
ATOM 14782 O O . HIS D 2 45 ? 1.810 8.183 -53.719 1.00 190.07 42 HIS D O 1
ATOM 14789 N N . ALA D 2 46 ? -0.064 9.287 -54.288 1.00 130.02 43 ALA D N 1
ATOM 14790 C CA . ALA D 2 46 ? -0.613 8.173 -55.032 1.00 172.76 43 ALA D CA 1
ATOM 14791 C C . ALA D 2 46 ? 0.221 7.968 -56.283 1.00 146.44 43 ALA D C 1
ATOM 14792 O O . ALA D 2 46 ? 0.819 8.907 -56.821 1.00 112.22 43 ALA D O 1
ATOM 14794 N N . SER D 2 47 ? 0.275 6.725 -56.738 1.00 149.02 44 SER D N 1
ATOM 14795 C CA . SER D 2 47 ? 1.307 6.361 -57.689 1.00 155.31 44 SER D CA 1
ATOM 14796 C C . SER D 2 47 ? 0.997 6.965 -59.045 1.00 147.57 44 SER D C 1
ATOM 14797 O O . SER D 2 47 ? -0.164 7.194 -59.395 1.00 136.05 44 SER D O 1
ATOM 14800 N N . TYR D 2 48 ? 2.063 7.247 -59.795 1.00 144.62 45 TYR D N 1
ATOM 14801 C CA . TYR D 2 48 ? 1.933 7.690 -61.176 1.00 140.73 45 TYR D CA 1
ATOM 14802 C C . TYR D 2 48 ? 0.895 6.850 -61.905 1.00 125.67 45 TYR D C 1
ATOM 14803 O O . TYR D 2 48 ? 0.015 7.376 -62.597 1.00 127.92 45 TYR D O 1
ATOM 14812 N N . ALA D 2 49 ? 0.987 5.529 -61.738 1.00 116.25 46 ALA D N 1
ATOM 14813 C CA . ALA D 2 49 ? 0.070 4.618 -62.409 1.00 138.66 46 ALA D CA 1
ATOM 14814 C C . ALA D 2 49 ? -1.362 4.797 -61.923 1.00 119.61 46 ALA D C 1
ATOM 14815 O O . ALA D 2 49 ? -2.299 4.727 -62.723 1.00 129.76 46 ALA D O 1
ATOM 14817 N N . LEU D 2 50 ? -1.558 5.015 -60.620 1.00 122.84 47 LEU D N 1
ATOM 14818 C CA . LEU D 2 50 ? -2.909 5.261 -60.120 1.00 137.76 47 LEU D CA 1
ATOM 14819 C C . LEU D 2 50 ? -3.482 6.540 -60.712 1.00 132.19 47 LEU D C 1
ATOM 14820 O O . LEU D 2 50 ? -4.657 6.589 -61.099 1.00 139.31 47 LEU D O 1
ATOM 14825 N N . GLU D 2 51 ? -2.664 7.588 -60.775 1.00 134.34 48 GLU D N 1
ATOM 14826 C CA . GLU D 2 51 ? -3.090 8.850 -61.365 1.00 141.13 48 GLU D CA 1
ATOM 14827 C C . GLU D 2 51 ? -3.497 8.666 -62.823 1.00 140.83 48 GLU D C 1
ATOM 14828 O O . GLU D 2 51 ? -4.559 9.139 -63.251 1.00 122.49 48 GLU D O 1
ATOM 14834 N N . ASN D 2 52 ? -2.669 7.957 -63.595 1.00 139.74 49 ASN D N 1
ATOM 14835 C CA . ASN D 2 52 ? -2.975 7.726 -65.004 1.00 134.31 49 ASN D CA 1
ATOM 14836 C C . ASN D 2 52 ? -4.219 6.859 -65.173 1.00 122.22 49 ASN D C 1
ATOM 14837 O O . ASN D 2 52 ? -5.019 7.088 -66.088 1.00 144.75 49 ASN D O 1
ATOM 14842 N N . GLU D 2 53 ? -4.377 5.839 -64.325 1.00 124.38 50 GLU D N 1
ATOM 14843 C CA . GLU D 2 53 ? -5.570 4.998 -64.366 1.00 147.14 50 GLU D CA 1
ATOM 14844 C C . GLU D 2 53 ? -6.828 5.818 -64.111 1.00 118.26 50 GLU D C 1
ATOM 14845 O O . GLU D 2 53 ? -7.840 5.657 -64.801 1.00 124.98 50 GLU D O 1
ATOM 14851 N N . LEU D 2 54 ? -6.790 6.682 -63.095 1.00 112.97 51 LEU D N 1
ATOM 14852 C CA . LEU D 2 54 ? -7.927 7.553 -62.821 1.00 143.08 51 LEU D CA 1
ATOM 14853 C C . LEU D 2 54 ? -8.215 8.472 -64.002 1.00 143.51 51 LEU D C 1
ATOM 14854 O O . LEU D 2 54 ? -9.379 8.693 -64.363 1.00 155.72 51 LEU D O 1
ATOM 14859 N N . LYS D 2 55 ? -7.163 9.037 -64.597 1.00 138.03 52 LYS D N 1
ATOM 14860 C CA . LYS D 2 55 ? -7.326 9.879 -65.779 1.00 146.35 52 LYS D CA 1
ATOM 14861 C C . LYS D 2 55 ? -8.018 9.121 -66.909 1.00 136.75 52 LYS D C 1
ATOM 14862 O O . LYS D 2 55 ? -8.950 9.635 -67.542 1.00 129.66 52 LYS D O 1
ATOM 14868 N N . GLU D 2 56 ? -7.561 7.896 -67.183 1.00 122.80 53 GLU D N 1
ATOM 14869 C CA . GLU D 2 56 ? -8.155 7.097 -68.252 1.00 120.71 53 GLU D CA 1
ATOM 14870 C C . GLU D 2 56 ? -9.601 6.735 -67.936 1.00 133.16 53 GLU D C 1
ATOM 14871 O O . GLU D 2 56 ? -10.446 6.680 -68.838 1.00 119.08 53 GLU D O 1
ATOM 14877 N N . LEU D 2 57 ? -9.893 6.443 -66.666 1.00 138.75 54 LEU D N 1
ATOM 14878 C CA . LEU D 2 57 ? -11.270 6.199 -66.251 1.00 133.89 54 LEU D CA 1
ATOM 14879 C C . LEU D 2 57 ? -12.146 7.408 -66.539 1.00 123.94 54 LEU D C 1
ATOM 14880 O O . LEU D 2 57 ? -13.273 7.270 -67.029 1.00 144.27 54 LEU D O 1
ATOM 14885 N N . VAL D 2 58 ? -11.649 8.602 -66.213 1.00 133.92 55 VAL D N 1
ATOM 14886 C CA . VAL D 2 58 ? -12.384 9.828 -66.515 1.00 137.72 55 VAL D CA 1
ATOM 14887 C C . VAL D 2 58 ? -12.617 9.951 -68.015 1.00 143.93 55 VAL D C 1
ATOM 14888 O O . VAL D 2 58 ? -13.722 10.280 -68.465 1.00 123.47 55 VAL D O 1
ATOM 14892 N N . PHE D 2 59 ? -11.578 9.675 -68.812 1.00 158.83 56 PHE D N 1
ATOM 14893 C CA . PHE D 2 59 ? -11.702 9.757 -70.266 1.00 133.43 56 PHE D CA 1
ATOM 14894 C C . PHE D 2 59 ? -12.762 8.800 -70.799 1.00 124.69 56 PHE D C 1
ATOM 14895 O O . PHE D 2 59 ? -13.535 9.163 -71.692 1.00 137.96 56 PHE D O 1
ATOM 14903 N N . SER D 2 60 ? -12.798 7.571 -70.276 1.00 116.77 57 SER D N 1
ATOM 14904 C CA . SER D 2 60 ? -13.733 6.531 -70.704 1.00 146.26 57 SER D CA 1
ATOM 14905 C C . SER D 2 60 ? -15.153 7.049 -70.923 1.00 141.91 57 SER D C 1
ATOM 14906 O O . SER D 2 60 ? -15.870 6.553 -71.798 1.00 161.55 57 SER D O 1
ATOM 14909 N N . LEU D 2 61 ? -15.566 8.042 -70.130 1.00 124.51 58 LEU D N 1
ATOM 14910 C CA . LEU D 2 61 ? -16.925 8.565 -70.207 1.00 136.37 58 LEU D CA 1
ATOM 14911 C C . LEU D 2 61 ? -17.209 9.296 -71.515 1.00 148.71 58 LEU D C 1
ATOM 14912 O O . LEU D 2 61 ? -18.379 9.416 -71.898 1.00 148.67 58 LEU D O 1
ATOM 14917 N N . ASP D 2 62 ? -16.177 9.789 -72.201 1.00 167.90 59 ASP D N 1
ATOM 14918 C CA . ASP D 2 62 ? -16.324 10.537 -73.445 1.00 183.04 59 ASP D CA 1
ATOM 14919 C C . ASP D 2 62 ? -16.067 9.690 -74.687 1.00 176.47 59 ASP D C 1
ATOM 14920 O O . ASP D 2 62 ? -16.061 10.231 -75.797 1.00 173.35 59 ASP D O 1
ATOM 14925 N N . LYS D 2 63 ? -15.874 8.382 -74.536 1.00 173.87 60 LYS D N 1
ATOM 14926 C CA . LYS D 2 63 ? -15.219 7.581 -75.559 1.00 146.02 60 LYS D CA 1
ATOM 14927 C C . LYS D 2 63 ? -16.057 6.369 -75.941 1.00 164.98 60 LYS D C 1
ATOM 14928 O O . LYS D 2 63 ? -17.058 6.035 -75.300 1.00 153.36 60 LYS D O 1
ATOM 14934 N N . ASN D 2 64 ? -15.634 5.744 -77.038 1.00 200.50 61 ASN D N 1
ATOM 14935 C CA . ASN D 2 64 ? -16.135 4.465 -77.519 1.00 211.96 61 ASN D CA 1
ATOM 14936 C C . ASN D 2 64 ? -16.390 3.481 -76.389 1.00 192.34 61 ASN D C 1
ATOM 14937 O O . ASN D 2 64 ? -15.493 3.180 -75.595 1.00 202.36 61 ASN D O 1
ATOM 14942 N N . VAL D 2 65 ? -17.622 2.989 -76.302 1.00 165.19 62 VAL D N 1
ATOM 14943 C CA . VAL D 2 65 ? -17.910 1.882 -75.400 1.00 136.70 62 VAL D CA 1
ATOM 14944 C C . VAL D 2 65 ? -17.297 0.615 -75.983 1.00 136.38 62 VAL D C 1
ATOM 14945 O O . VAL D 2 65 ? -17.589 0.233 -77.122 1.00 168.84 62 VAL D O 1
ATOM 14949 N N . ASN D 2 66 ? -16.452 -0.046 -75.199 1.00 126.63 63 ASN D N 1
ATOM 14950 C CA . ASN D 2 66 ? -15.730 -1.224 -75.662 1.00 126.78 63 ASN D CA 1
ATOM 14951 C C . ASN D 2 66 ? -16.496 -2.489 -75.298 1.00 130.44 63 ASN D C 1
ATOM 14952 O O . ASN D 2 66 ? -16.756 -2.749 -74.118 1.00 166.60 63 ASN D O 1
ATOM 14957 N N . ILE D 2 67 ? -16.854 -3.269 -76.315 1.00 138.89 64 ILE D N 1
ATOM 14958 C CA . ILE D 2 67 ? -17.485 -4.571 -76.150 1.00 121.85 64 ILE D CA 1
ATOM 14959 C C . ILE D 2 67 ? -16.595 -5.600 -76.829 1.00 124.67 64 ILE D C 1
ATOM 14960 O O . ILE D 2 67 ? -16.213 -5.424 -77.991 1.00 123.73 64 ILE D O 1
ATOM 14965 N N . ALA D 2 68 ? -16.254 -6.660 -76.104 1.00 124.23 65 ALA D N 1
ATOM 14966 C CA . ALA D 2 68 ? -15.289 -7.642 -76.578 1.00 138.49 65 ALA D CA 1
ATOM 14967 C C . ALA D 2 68 ? -15.990 -8.921 -77.019 1.00 144.99 65 ALA D C 1
ATOM 14968 O O . ALA D 2 68 ? -16.914 -9.389 -76.357 1.00 143.70 65 ALA D O 1
ATOM 14970 N N . ILE D 2 69 ? -15.525 -9.499 -78.122 1.00 156.47 66 ILE D N 1
ATOM 14971 C CA . ILE D 2 69 ? -16.044 -10.764 -78.633 1.00 156.70 66 ILE D CA 1
ATOM 14972 C C . ILE D 2 69 ? -15.136 -11.868 -78.110 1.00 174.21 66 ILE D C 1
ATOM 14973 O O . ILE D 2 69 ? -13.966 -11.960 -78.498 1.00 182.04 66 ILE D O 1
ATOM 14978 N N . ILE D 2 70 ? -15.671 -12.711 -77.232 1.00 171.55 67 ILE D N 1
ATOM 14979 C CA . ILE D 2 70 ? -14.916 -13.796 -76.620 1.00 177.49 67 ILE D CA 1
ATOM 14980 C C . ILE D 2 70 ? -15.228 -15.065 -77.403 1.00 182.99 67 ILE D C 1
ATOM 14981 O O . ILE D 2 70 ? -16.298 -15.660 -77.246 1.00 177.77 67 ILE D O 1
ATOM 14986 N N . GLY D 2 71 ? -14.289 -15.481 -78.252 1.00 198.65 68 GLY D N 1
ATOM 14987 C CA . GLY D 2 71 ? -14.443 -16.714 -78.987 1.00 218.31 68 GLY D CA 1
ATOM 14988 C C . GLY D 2 71 ? -13.803 -17.899 -78.284 1.00 234.02 68 GLY D C 1
ATOM 14989 O O . GLY D 2 71 ? -12.920 -17.750 -77.443 1.00 264.00 68 GLY D O 1
ATOM 14990 N N . GLN D 2 72 ? -14.261 -19.090 -78.650 1.00 217.69 69 GLN D N 1
ATOM 14991 C CA . GLN D 2 72 ? -13.675 -20.329 -78.157 1.00 244.35 69 GLN D CA 1
ATOM 14992 C C . GLN D 2 72 ? -12.462 -20.682 -79.016 1.00 247.90 69 GLN D C 1
ATOM 14993 O O . GLN D 2 72 ? -11.907 -19.828 -79.714 1.00 220.29 69 GLN D O 1
ATOM 14999 N N . PHE D 2 73 ? -12.001 -21.936 -78.914 1.00 270.48 70 PHE D N 1
ATOM 15000 C CA . PHE D 2 73 ? -10.910 -22.443 -79.743 1.00 266.70 70 PHE D CA 1
ATOM 15001 C C . PHE D 2 73 ? -10.994 -21.888 -81.160 1.00 228.92 70 PHE D C 1
ATOM 15002 O O . PHE D 2 73 ? -10.071 -21.225 -81.646 1.00 194.54 70 PHE D O 1
ATOM 15010 N N . SER D 2 74 ? -12.124 -22.143 -81.822 1.00 217.86 71 SER D N 1
ATOM 15011 C CA . SER D 2 74 ? -12.589 -21.303 -82.924 1.00 191.00 71 SER D CA 1
ATOM 15012 C C . SER D 2 74 ? -14.090 -21.564 -83.047 1.00 186.53 71 SER D C 1
ATOM 15013 O O . SER D 2 74 ? -14.495 -22.583 -83.614 1.00 169.52 71 SER D O 1
ATOM 15016 N N . SER D 2 75 ? -14.899 -20.645 -82.521 1.00 189.34 72 SER D N 1
ATOM 15017 C CA . SER D 2 75 ? -16.348 -20.798 -82.519 1.00 191.81 72 SER D CA 1
ATOM 15018 C C . SER D 2 75 ? -17.014 -20.056 -83.669 1.00 188.69 72 SER D C 1
ATOM 15019 O O . SER D 2 75 ? -18.197 -19.710 -83.575 1.00 170.68 72 SER D O 1
ATOM 15022 N N . GLY D 2 76 ? -16.283 -19.812 -84.752 1.00 204.85 73 GLY D N 1
ATOM 15023 C CA . GLY D 2 76 ? -16.824 -19.073 -85.874 1.00 207.62 73 GLY D CA 1
ATOM 15024 C C . GLY D 2 76 ? -17.056 -17.610 -85.581 1.00 212.82 73 GLY D C 1
ATOM 15025 O O . GLY D 2 76 ? -17.967 -17.005 -86.154 1.00 249.54 73 GLY D O 1
ATOM 15026 N N . LYS D 2 77 ? -16.247 -17.018 -84.700 1.00 204.03 74 LYS D N 1
ATOM 15027 C CA . LYS D 2 77 ? -16.376 -15.592 -84.424 1.00 170.62 74 LYS D CA 1
ATOM 15028 C C . LYS D 2 77 ? -15.912 -14.749 -85.603 1.00 162.67 74 LYS D C 1
ATOM 15029 O O . LYS D 2 77 ? -16.381 -13.619 -85.777 1.00 169.81 74 LYS D O 1
ATOM 15035 N N . SER D 2 78 ? -15.000 -15.277 -86.420 1.00 167.95 75 SER D N 1
ATOM 15036 C CA . SER D 2 78 ? -14.546 -14.542 -87.594 1.00 169.86 75 SER D CA 1
ATOM 15037 C C . SER D 2 78 ? -15.698 -14.303 -88.562 1.00 174.07 75 SER D C 1
ATOM 15038 O O . SER D 2 78 ? -15.882 -13.188 -89.065 1.00 199.35 75 SER D O 1
ATOM 15041 N N . SER D 2 79 ? -16.493 -15.343 -88.828 1.00 173.04 76 SER D N 1
ATOM 15042 C CA . SER D 2 79 ? -17.642 -15.193 -89.716 1.00 185.38 76 SER D CA 1
ATOM 15043 C C . SER D 2 79 ? -18.668 -14.228 -89.136 1.00 181.87 76 SER D C 1
ATOM 15044 O O . SER D 2 79 ? -19.270 -13.438 -89.871 1.00 174.61 76 SER D O 1
ATOM 15047 N N . LEU D 2 80 ? -18.902 -14.294 -87.823 1.00 180.72 77 LEU D N 1
ATOM 15048 C CA . LEU D 2 80 ? -19.817 -13.356 -87.179 1.00 183.03 77 LEU D CA 1
ATOM 15049 C C . LEU D 2 80 ? -19.344 -11.916 -87.354 1.00 175.33 77 LEU D C 1
ATOM 15050 O O . LEU D 2 80 ? -20.139 -11.022 -87.673 1.00 193.94 77 LEU D O 1
ATOM 15055 N N . LEU D 2 81 ? -18.051 -11.670 -87.122 1.00 174.17 78 LEU D N 1
ATOM 15056 C CA . LEU D 2 81 ? -17.502 -10.333 -87.318 1.00 172.60 78 LEU D CA 1
ATOM 15057 C C . LEU D 2 81 ? -17.635 -9.888 -88.768 1.00 174.37 78 LEU D C 1
ATOM 15058 O O . LEU D 2 81 ? -17.923 -8.717 -89.041 1.00 162.67 78 LEU D O 1
ATOM 15063 N N . ASN D 2 82 ? -17.398 -10.801 -89.711 1.00 177.82 79 ASN D N 1
ATOM 15064 C CA . ASN D 2 82 ? -17.593 -10.481 -91.123 1.00 166.67 79 ASN D CA 1
ATOM 15065 C C . ASN D 2 82 ? -19.034 -10.068 -91.395 1.00 160.68 79 ASN D C 1
ATOM 15066 O O . ASN D 2 82 ? -19.289 -9.080 -92.094 1.00 191.19 79 ASN D O 1
ATOM 15071 N N . LEU D 2 83 ? -19.991 -10.826 -90.856 1.00 161.91 80 LEU D N 1
ATOM 15072 C CA . LEU D 2 83 ? -21.400 -10.477 -91.013 1.00 166.89 80 LEU D CA 1
ATOM 15073 C C . LEU D 2 83 ? -21.685 -9.091 -90.450 1.00 172.93 80 LEU D C 1
ATOM 15074 O O . LEU D 2 83 ? -22.407 -8.298 -91.066 1.00 162.15 80 LEU D O 1
ATOM 15079 N N . ILE D 2 84 ? -21.140 -8.794 -89.269 1.00 186.57 81 ILE D N 1
ATOM 15080 C CA . ILE D 2 84 ? -21.289 -7.462 -88.687 1.00 163.69 81 ILE D CA 1
ATOM 15081 C C . ILE D 2 84 ? -20.738 -6.405 -89.635 1.00 161.16 81 ILE D C 1
ATOM 15082 O O . ILE D 2 84 ? -21.367 -5.365 -89.866 1.00 156.73 81 ILE D O 1
ATOM 15087 N N . LEU D 2 85 ? -19.564 -6.663 -90.215 1.00 151.95 82 LEU D N 1
ATOM 15088 C CA . LEU D 2 85 ? -18.966 -5.718 -91.150 1.00 144.94 82 LEU D CA 1
ATOM 15089 C C . LEU D 2 85 ? -19.698 -5.699 -92.486 1.00 165.23 82 LEU D C 1
ATOM 15090 O O . LEU D 2 85 ? -19.679 -4.681 -93.185 1.00 175.44 82 LEU D O 1
ATOM 15095 N N . GLY D 2 86 ? -20.325 -6.809 -92.871 1.00 181.20 83 GLY D N 1
ATOM 15096 C CA . GLY D 2 86 ? -20.874 -6.916 -94.209 1.00 176.13 83 GLY D CA 1
ATOM 15097 C C . GLY D 2 86 ? -19.847 -7.512 -95.147 1.00 177.90 83 GLY D C 1
ATOM 15098 O O . GLY D 2 86 ? -20.049 -8.588 -95.719 1.00 178.13 83 GLY D O 1
ATOM 15099 N N . ARG D 2 87 ? -18.733 -6.805 -95.308 1.00 168.14 84 ARG D N 1
ATOM 15100 C CA . ARG D 2 87 ? -17.565 -7.351 -95.974 1.00 169.10 84 ARG D CA 1
ATOM 15101 C C . ARG D 2 87 ? -16.854 -8.305 -95.019 1.00 164.08 84 ARG D C 1
ATOM 15102 O O . ARG D 2 87 ? -17.072 -8.274 -93.805 1.00 180.08 84 ARG D O 1
ATOM 15110 N N . ASP D 2 88 ? -15.986 -9.151 -95.563 1.00 153.49 85 ASP D N 1
ATOM 15111 C CA . ASP D 2 88 ? -15.486 -10.273 -94.783 1.00 183.01 85 ASP D CA 1
ATOM 15112 C C . ASP D 2 88 ? -13.975 -10.201 -94.623 1.00 181.41 85 ASP D C 1
ATOM 15113 O O . ASP D 2 88 ? -13.262 -9.687 -95.490 1.00 175.34 85 ASP D O 1
ATOM 15118 N N . CYS D 2 89 ? -13.502 -10.720 -93.490 1.00 177.34 86 CYS D N 1
ATOM 15119 C CA . CYS D 2 89 ? -12.095 -10.614 -93.116 1.00 183.99 86 CYS D CA 1
ATOM 15120 C C . CYS D 2 89 ? -11.677 -11.875 -92.370 1.00 165.98 86 CYS D C 1
ATOM 15121 O O . CYS D 2 89 ? -12.093 -12.085 -91.225 1.00 157.19 86 CYS D O 1
ATOM 15124 N N . LEU D 2 90 ? -10.855 -12.705 -93.018 1.00 194.68 87 LEU D N 1
ATOM 15125 C CA . LEU D 2 90 ? -10.164 -13.856 -92.434 1.00 208.55 87 LEU D CA 1
ATOM 15126 C C . LEU D 2 90 ? -11.078 -14.937 -91.865 1.00 224.57 87 LEU D C 1
ATOM 15127 O O . LEU D 2 90 ? -11.159 -15.095 -90.641 1.00 235.78 87 LEU D O 1
ATOM 15132 N N . VAL D 2 97 ? -4.749 -18.721 -88.318 1.00 239.58 94 VAL D N 1
ATOM 15133 C CA . VAL D 2 97 ? -3.715 -18.726 -87.294 1.00 238.73 94 VAL D CA 1
ATOM 15134 C C . VAL D 2 97 ? -3.702 -17.329 -86.697 1.00 250.21 94 VAL D C 1
ATOM 15135 O O . VAL D 2 97 ? -3.802 -16.331 -87.424 1.00 255.65 94 VAL D O 1
ATOM 15139 N N . THR D 2 98 ? -3.587 -17.241 -85.377 1.00 244.90 95 THR D N 1
ATOM 15140 C CA . THR D 2 98 ? -4.042 -16.045 -84.683 1.00 260.67 95 THR D CA 1
ATOM 15141 C C . THR D 2 98 ? -3.050 -15.481 -83.674 1.00 249.66 95 THR D C 1
ATOM 15142 O O . THR D 2 98 ? -2.537 -16.211 -82.818 1.00 260.09 95 THR D O 1
ATOM 15146 N N . PHE D 2 99 ? -2.671 -14.215 -83.874 1.00 224.77 96 PHE D N 1
ATOM 15147 C CA . PHE D 2 99 ? -3.357 -13.159 -83.135 1.00 223.26 96 PHE D CA 1
ATOM 15148 C C . PHE D 2 99 ? -2.731 -11.768 -83.246 1.00 220.72 96 PHE D C 1
ATOM 15149 O O . PHE D 2 99 ? -1.511 -11.619 -83.385 1.00 239.17 96 PHE D O 1
ATOM 15157 N N . LYS D 2 100 ? -3.588 -10.755 -83.153 1.00 206.70 97 LYS D N 1
ATOM 15158 C CA . LYS D 2 100 ? -3.287 -9.397 -82.724 1.00 176.70 97 LYS D CA 1
ATOM 15159 C C . LYS D 2 100 ? -4.518 -8.862 -82.023 1.00 172.09 97 LYS D C 1
ATOM 15160 O O . LYS D 2 100 ? -5.640 -9.318 -82.300 1.00 191.13 97 LYS D O 1
ATOM 15166 N N . PRO D 2 101 ? -4.375 -7.892 -81.121 1.00 149.81 98 PRO D N 1
ATOM 15167 C CA . PRO D 2 101 ? -5.564 -7.164 -80.662 1.00 146.32 98 PRO D CA 1
ATOM 15168 C C . PRO D 2 101 ? -6.153 -6.393 -81.830 1.00 137.68 98 PRO D C 1
ATOM 15169 O O . PRO D 2 101 ? -5.497 -5.532 -82.418 1.00 150.56 98 PRO D O 1
ATOM 15173 N N . THR D 2 102 ? -7.410 -6.687 -82.147 1.00 132.85 99 THR D N 1
ATOM 15174 C CA . THR D 2 102 ? -8.067 -6.136 -83.323 1.00 129.90 99 THR D CA 1
ATOM 15175 C C . THR D 2 102 ? -9.328 -5.397 -82.906 1.00 133.31 99 THR D C 1
ATOM 15176 O O . THR D 2 102 ? -10.041 -5.825 -81.994 1.00 150.13 99 THR D O 1
ATOM 15180 N N . PHE D 2 103 ? -9.585 -4.276 -83.567 1.00 127.28 100 PHE D N 1
ATOM 15181 C CA . PHE D 2 103 ? -10.609 -3.344 -83.125 1.00 123.21 100 PHE D CA 1
ATOM 15182 C C . PHE D 2 103 ? -11.520 -3.012 -84.296 1.00 128.63 100 PHE D C 1
ATOM 15183 O O . PHE D 2 103 ? -11.047 -2.786 -85.408 1.00 139.91 100 PHE D O 1
ATOM 15191 N N . LEU D 2 104 ? -12.823 -2.980 -84.045 1.00 119.60 101 LEU D N 1
ATOM 15192 C CA . LEU D 2 104 ? -13.811 -2.591 -85.043 1.00 129.43 101 LEU D CA 1
ATOM 15193 C C . LEU D 2 104 ? -14.301 -1.188 -84.722 1.00 127.97 101 LEU D C 1
ATOM 15194 O O . LEU D 2 104 ? -14.924 -0.973 -83.673 1.00 141.79 101 LEU D O 1
ATOM 15199 N N . ARG D 2 105 ? -14.046 -0.253 -85.643 1.00 147.34 102 ARG D N 1
ATOM 15200 C CA . ARG D 2 105 ? -14.393 1.153 -85.506 1.00 163.17 102 ARG D CA 1
ATOM 15201 C C . ARG D 2 105 ? -15.124 1.637 -86.754 1.00 142.36 102 ARG D C 1
ATOM 15202 O O . ARG D 2 105 ? -15.084 1.003 -87.814 1.00 139.60 102 ARG D O 1
ATOM 15210 N N . TYR D 2 106 ? -15.771 2.792 -86.625 1.00 158.86 103 TYR D N 1
ATOM 15211 C CA . TYR D 2 106 ? -16.599 3.339 -87.690 1.00 158.45 103 TYR D CA 1
ATOM 15212 C C . TYR D 2 106 ? -15.814 4.316 -88.557 1.00 149.24 103 TYR D C 1
ATOM 15213 O O . TYR D 2 106 ? -14.893 4.995 -88.094 1.00 142.37 103 TYR D O 1
ATOM 15222 N N . ALA D 2 107 ? -16.190 4.369 -89.830 1.00 155.08 104 ALA D N 1
ATOM 15223 C CA . ALA D 2 107 ? -15.623 5.299 -90.798 1.00 172.93 104 ALA D CA 1
ATOM 15224 C C . ALA D 2 107 ? -16.655 5.499 -91.902 1.00 178.85 104 ALA D C 1
ATOM 15225 O O . ALA D 2 107 ? -17.818 5.107 -91.763 1.00 177.85 104 ALA D O 1
ATOM 15227 N N . LYS D 2 108 ? -16.241 6.138 -92.995 1.00 167.24 105 LYS D N 1
ATOM 15228 C CA . LYS D 2 108 ? -17.059 6.201 -94.198 1.00 158.34 105 LYS D CA 1
ATOM 15229 C C . LYS D 2 108 ? -16.587 5.247 -95.288 1.00 159.32 105 LYS D C 1
ATOM 15230 O O . LYS D 2 108 ? -17.287 5.085 -96.293 1.00 189.63 105 LYS D O 1
ATOM 15236 N N . GLU D 2 109 ? -15.435 4.603 -95.105 1.00 151.71 106 GLU D N 1
ATOM 15237 C CA . GLU D 2 109 ? -14.922 3.617 -96.045 1.00 165.75 106 GLU D CA 1
ATOM 15238 C C . GLU D 2 109 ? -14.335 2.451 -95.264 1.00 145.79 106 GLU D C 1
ATOM 15239 O O . GLU D 2 109 ? -14.147 2.521 -94.046 1.00 150.55 106 GLU D O 1
ATOM 15245 N N . TYR D 2 110 ? -14.040 1.367 -95.979 1.00 129.32 107 TYR D N 1
ATOM 15246 C CA . TYR D 2 110 ? -13.363 0.215 -95.394 1.00 127.66 107 TYR D CA 1
ATOM 15247 C C . TYR D 2 110 ? -11.858 0.425 -95.511 1.00 127.17 107 TYR D C 1
ATOM 15248 O O . TYR D 2 110 ? -11.299 0.339 -96.609 1.00 121.37 107 TYR D O 1
ATOM 15257 N N . PHE D 2 111 ? -11.196 0.698 -94.391 1.00 134.23 108 PHE D N 1
ATOM 15258 C CA . PHE D 2 111 ? -9.741 0.686 -94.356 1.00 133.18 108 PHE D CA 1
ATOM 15259 C C . PHE D 2 111 ? -9.276 0.060 -93.049 1.00 126.67 108 PHE D C 1
ATOM 15260 O O . PHE D 2 111 ? -10.050 -0.123 -92.106 1.00 123.81 108 PHE D O 1
ATOM 15268 N N . LEU D 2 112 ? -7.990 -0.266 -93.007 1.00 108.01 109 LEU D N 1
ATOM 15269 C CA . LEU D 2 112 ? -7.337 -0.804 -91.827 1.00 117.89 109 LEU D CA 1
ATOM 15270 C C . LEU D 2 112 ? -6.198 0.108 -91.401 1.00 129.88 109 LEU D C 1
ATOM 15271 O O . LEU D 2 112 ? -5.387 0.534 -92.229 1.00 120.27 109 LEU D O 1
ATOM 15276 N N . ARG D 2 113 ? -6.111 0.378 -90.104 1.00 124.91 110 ARG D N 1
ATOM 15277 C CA . ARG D 2 113 ? -4.954 1.058 -89.544 1.00 107.17 110 ARG D CA 1
ATOM 15278 C C . ARG D 2 113 ? -4.130 0.028 -88.790 1.00 93.64 110 ARG D C 1
ATOM 15279 O O . ARG D 2 113 ? -4.641 -0.645 -87.887 1.00 106.18 110 ARG D O 1
ATOM 15287 N N . VAL D 2 114 ? -2.870 -0.109 -89.178 1.00 105.02 111 VAL D N 1
ATOM 15288 C CA . VAL D 2 114 ? -1.935 -1.015 -88.532 1.00 130.80 111 VAL D CA 1
ATOM 15289 C C . VAL D 2 114 ? -1.046 -0.175 -87.631 1.00 126.53 111 VAL D C 1
ATOM 15290 O O . VAL D 2 114 ? -0.246 0.635 -88.111 1.00 126.73 111 VAL D O 1
ATOM 15294 N N . GLU D 2 115 ? -1.211 -0.356 -86.327 1.00 127.18 112 GLU D N 1
ATOM 15295 C CA . GLU D 2 115 ? -0.371 0.283 -85.327 1.00 132.00 112 GLU D CA 1
ATOM 15296 C C . GLU D 2 115 ? 0.764 -0.679 -85.014 1.00 112.57 112 GLU D C 1
ATOM 15297 O O . GLU D 2 115 ? 0.515 -1.834 -84.664 1.00 122.44 112 GLU D O 1
ATOM 15303 N N . PHE D 2 116 ? 2.000 -0.225 -85.170 1.00 131.86 113 PHE D N 1
ATOM 15304 C CA . PHE D 2 116 ? 3.138 -1.106 -84.962 1.00 132.42 113 PHE D CA 1
ATOM 15305 C C . PHE D 2 116 ? 3.672 -0.990 -83.537 1.00 129.23 113 PHE D C 1
ATOM 15306 O O . PHE D 2 116 ? 3.392 -0.029 -82.817 1.00 144.83 113 PHE D O 1
ATOM 15314 N N . GLU D 2 117 ? 4.459 -1.993 -83.139 1.00 120.52 114 GLU D N 1
ATOM 15315 C CA . GLU D 2 117 ? 5.070 -1.971 -81.813 1.00 164.15 114 GLU D CA 1
ATOM 15316 C C . GLU D 2 117 ? 6.136 -0.888 -81.709 1.00 152.83 114 GLU D C 1
ATOM 15317 O O . GLU D 2 117 ? 6.277 -0.247 -80.661 1.00 145.34 114 GLU D O 1
ATOM 15323 N N . ASP D 2 118 ? 6.896 -0.667 -82.786 1.00 141.49 115 ASP D N 1
ATOM 15324 C CA . ASP D 2 118 ? 7.905 0.386 -82.789 1.00 144.74 115 ASP D CA 1
ATOM 15325 C C . ASP D 2 118 ? 7.312 1.781 -82.625 1.00 147.40 115 ASP D C 1
ATOM 15326 O O . ASP D 2 118 ? 8.075 2.745 -82.482 1.00 141.71 115 ASP D O 1
ATOM 15331 N N . GLY D 2 119 ? 5.987 1.911 -82.644 1.00 147.35 116 GLY D N 1
ATOM 15332 C CA . GLY D 2 119 ? 5.346 3.196 -82.475 1.00 144.78 116 GLY D CA 1
ATOM 15333 C C . GLY D 2 119 ? 4.649 3.652 -83.738 1.00 142.48 116 GLY D C 1
ATOM 15334 O O . GLY D 2 119 ? 3.524 4.164 -83.691 1.00 171.97 116 GLY D O 1
ATOM 15335 N N . SER D 2 120 ? 5.323 3.491 -84.877 1.00 127.60 117 SER D N 1
ATOM 15336 C CA . SER D 2 120 ? 4.780 3.890 -86.170 1.00 147.33 117 SER D CA 1
ATOM 15337 C C . SER D 2 120 ? 3.426 3.249 -86.452 1.00 116.71 117 SER D C 1
ATOM 15338 O O . SER D 2 120 ? 3.111 2.178 -85.922 1.00 122.60 117 SER D O 1
ATOM 15341 N N . ASP D 2 121 ? 2.624 3.898 -87.292 1.00 144.78 118 ASP D N 1
ATOM 15342 C CA . ASP D 2 121 ? 1.374 3.339 -87.776 1.00 142.15 118 ASP D CA 1
ATOM 15343 C C . ASP D 2 121 ? 1.321 3.506 -89.288 1.00 142.25 118 ASP D C 1
ATOM 15344 O O . ASP D 2 121 ? 2.177 4.155 -89.897 1.00 136.51 118 ASP D O 1
ATOM 15349 N N . ILE D 2 122 ? 0.307 2.899 -89.896 1.00 141.02 119 ILE D N 1
ATOM 15350 C CA . ILE D 2 122 ? 0.010 3.141 -91.305 1.00 133.04 119 ILE D CA 1
ATOM 15351 C C . ILE D 2 122 ? -1.471 2.892 -91.552 1.00 124.56 119 ILE D C 1
ATOM 15352 O O . ILE D 2 122 ? -2.072 1.986 -90.969 1.00 117.98 119 ILE D O 1
ATOM 15357 N N . ILE D 2 123 ? -2.063 3.720 -92.405 1.00 108.49 120 ILE D N 1
ATOM 15358 C CA . ILE D 2 123 ? -3.433 3.528 -92.860 1.00 112.66 120 ILE D CA 1
ATOM 15359 C C . ILE D 2 123 ? -3.355 2.913 -94.247 1.00 135.50 120 ILE D C 1
ATOM 15360 O O . ILE D 2 123 ? -2.606 3.396 -95.106 1.00 147.65 120 ILE D O 1
ATOM 15365 N N . THR D 2 124 ? -4.116 1.848 -94.468 1.00 143.66 121 THR D N 1
ATOM 15366 C CA . THR D 2 124 ? -4.011 1.089 -95.705 1.00 146.68 121 THR D CA 1
ATOM 15367 C C . THR D 2 124 ? -5.331 0.364 -95.944 1.00 129.24 121 THR D C 1
ATOM 15368 O O . THR D 2 124 ? -6.312 0.557 -95.219 1.00 118.36 121 THR D O 1
ATOM 15372 N N . ASN D 2 125 ? -5.351 -0.462 -96.985 1.00 139.72 122 ASN D N 1
ATOM 15373 C CA . ASN D 2 125 ? -6.583 -1.115 -97.397 1.00 139.80 122 ASN D CA 1
ATOM 15374 C C . ASN D 2 125 ? -6.974 -2.219 -96.422 1.00 135.92 122 ASN D C 1
ATOM 15375 O O . ASN D 2 125 ? -6.124 -2.872 -95.811 1.00 142.67 122 ASN D O 1
ATOM 15380 N N . ILE D 2 126 ? -8.287 -2.427 -96.292 1.00 139.30 123 ILE D N 1
ATOM 15381 C CA . ILE D 2 126 ? -8.805 -3.508 -95.458 1.00 137.23 123 ILE D CA 1
ATOM 15382 C C . ILE D 2 126 ? -8.320 -4.857 -95.969 1.00 140.71 123 ILE D C 1
ATOM 15383 O O . ILE D 2 126 ? -8.056 -5.777 -95.180 1.00 122.24 123 ILE 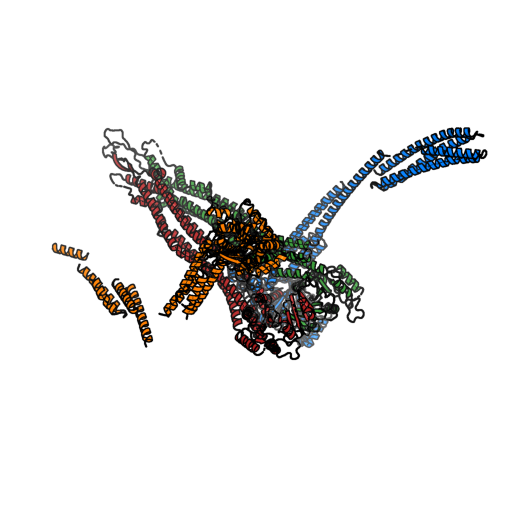D O 1
ATOM 15388 N N . GLU D 2 127 ? -8.133 -4.970 -97.286 1.00 151.26 124 GLU D N 1
ATOM 15389 C CA . GLU D 2 127 ? -7.688 -6.211 -97.908 1.00 159.86 124 GLU D CA 1
ATOM 15390 C C . GLU D 2 127 ? -6.416 -6.749 -97.270 1.00 137.44 124 GLU D C 1
ATOM 15391 O O . GLU D 2 127 ? -6.225 -7.968 -97.200 1.00 154.04 124 GLU D O 1
ATOM 15397 N N . LYS D 2 128 ? -5.532 -5.863 -96.811 1.00 131.51 125 LYS D N 1
ATOM 15398 C CA . LYS D 2 128 ? -4.227 -6.271 -96.309 1.00 129.36 125 LYS D CA 1
ATOM 15399 C C . LYS D 2 128 ? -4.284 -6.848 -94.900 1.00 166.07 125 LYS D C 1
ATOM 15400 O O . LYS D 2 128 ? -3.238 -7.281 -94.393 1.00 167.76 125 LYS D O 1
ATOM 15406 N N . LEU D 2 129 ? -5.472 -6.879 -94.278 1.00 177.11 126 LEU D N 1
ATOM 15407 C CA . LEU D 2 129 ? -5.584 -7.281 -92.875 1.00 161.60 126 LEU D CA 1
ATOM 15408 C C . LEU D 2 129 ? -4.846 -8.583 -92.603 1.00 151.09 126 LEU D C 1
ATOM 15409 O O . LEU D 2 129 ? -3.974 -8.648 -91.726 1.00 138.05 126 LEU D O 1
ATOM 15414 N N . ALA D 2 130 ? -5.166 -9.623 -93.378 1.00 159.95 127 ALA D N 1
ATOM 15415 C CA . ALA D 2 130 ? -4.563 -10.933 -93.169 1.00 152.96 127 ALA D CA 1
ATOM 15416 C C . ALA D 2 130 ? -3.049 -10.827 -93.080 1.00 147.79 127 ALA D C 1
ATOM 15417 O O . ALA D 2 130 ? -2.432 -11.338 -92.138 1.00 172.42 127 ALA D O 1
ATOM 15419 N N . PHE D 2 131 ? -2.443 -10.110 -94.030 1.00 133.90 128 PHE D N 1
ATOM 15420 C CA . PHE D 2 131 ? -0.988 -10.037 -94.095 1.00 140.66 128 PHE D CA 1
ATOM 15421 C C . PHE D 2 131 ? -0.435 -9.542 -92.764 1.00 157.14 128 PHE D C 1
ATOM 15422 O O . PHE D 2 131 ? 0.485 -10.142 -92.196 1.00 215.55 128 PHE D O 1
ATOM 15430 N N . TYR D 2 132 ? -1.037 -8.492 -92.208 1.00 172.03 129 TYR D N 1
ATOM 15431 C CA . TYR D 2 132 ? -0.489 -7.934 -90.979 1.00 175.88 129 TYR D CA 1
ATOM 15432 C C . TYR D 2 132 ? -0.805 -8.795 -89.762 1.00 173.52 129 TYR D C 1
ATOM 15433 O O . TYR D 2 132 ? -0.074 -8.740 -88.766 1.00 164.12 129 TYR D O 1
ATOM 15442 N N . THR D 2 133 ? -1.873 -9.593 -89.815 1.00 174.25 130 THR D N 1
ATOM 15443 C CA . THR D 2 133 ? -2.093 -10.570 -88.753 1.00 144.61 130 THR D CA 1
ATOM 15444 C C . THR D 2 133 ? -0.992 -11.626 -88.758 1.00 151.76 130 THR D C 1
ATOM 15445 O O . THR D 2 133 ? -0.354 -11.886 -87.731 1.00 153.31 130 THR D O 1
ATOM 15449 N N . ASP D 2 134 ? -0.753 -12.238 -89.916 1.00 180.42 131 ASP D N 1
ATOM 15450 C CA . ASP D 2 134 ? 0.254 -13.283 -90.053 1.00 193.23 131 ASP D CA 1
ATOM 15451 C C . ASP D 2 134 ? 1.664 -12.723 -89.886 1.00 189.16 131 ASP D C 1
ATOM 15452 O O . ASP D 2 134 ? 2.002 -11.678 -90.450 1.00 199.03 131 ASP D O 1
ATOM 15457 N N . GLN D 2 135 ? 2.479 -13.420 -89.099 1.00 212.25 132 GLN D N 1
ATOM 15458 C CA . GLN D 2 135 ? 3.819 -12.955 -88.775 1.00 214.81 132 GLN D CA 1
ATOM 15459 C C . GLN D 2 135 ? 4.743 -13.034 -89.987 1.00 211.72 132 GLN D C 1
ATOM 15460 O O . GLN D 2 135 ? 4.539 -13.831 -90.906 1.00 219.64 132 GLN D O 1
ATOM 15466 N N . ARG D 2 136 ? 5.764 -12.180 -89.984 1.00 212.59 133 ARG D N 1
ATOM 15467 C CA . ARG D 2 136 ? 6.859 -12.227 -90.942 1.00 243.51 133 ARG D CA 1
ATOM 15468 C C . ARG D 2 136 ? 8.175 -12.293 -90.182 1.00 249.20 133 ARG D C 1
ATOM 15469 O O . ARG D 2 136 ? 8.219 -12.150 -88.957 1.00 224.02 133 ARG D O 1
ATOM 15477 N N . ASN D 2 137 ? 9.263 -12.514 -90.922 1.00 284.33 134 ASN D N 1
ATOM 15478 C CA . ASN D 2 137 ? 10.564 -12.584 -90.269 1.00 303.14 134 ASN D CA 1
ATOM 15479 C C . ASN D 2 137 ? 11.206 -11.212 -90.070 1.00 295.33 134 ASN D C 1
ATOM 15480 O O . ASN D 2 137 ? 11.762 -10.945 -88.999 1.00 291.32 134 ASN D O 1
ATOM 15485 N N . GLU D 2 138 ? 11.153 -10.327 -91.069 1.00 301.16 135 GLU D N 1
ATOM 15486 C CA . GLU D 2 138 ? 11.928 -9.088 -90.972 1.00 307.21 135 GLU D CA 1
ATOM 15487 C C . GLU D 2 138 ? 11.116 -7.851 -91.353 1.00 300.62 135 GLU D C 1
ATOM 15488 O O . GLU D 2 138 ? 11.602 -6.977 -92.078 1.00 334.69 135 GLU D O 1
ATOM 15494 N N . VAL D 2 139 ? 9.880 -7.742 -90.883 1.00 272.45 136 VAL D N 1
ATOM 15495 C CA . VAL D 2 139 ? 9.053 -6.565 -91.147 1.00 247.84 136 VAL D CA 1
ATOM 15496 C C . VAL D 2 139 ? 8.415 -6.141 -89.831 1.00 228.43 136 VAL D C 1
ATOM 15497 O O . VAL D 2 139 ? 8.165 -6.982 -88.958 1.00 225.00 136 VAL D O 1
ATOM 15501 N N . LYS D 2 140 ? 8.232 -4.824 -89.661 1.00 222.58 137 LYS D N 1
ATOM 15502 C CA . LYS D 2 140 ? 7.660 -4.266 -88.439 1.00 185.24 137 LYS D CA 1
ATOM 15503 C C . LYS D 2 140 ? 6.497 -5.107 -87.937 1.00 183.61 137 LYS D C 1
ATOM 15504 O O . LYS D 2 140 ? 5.464 -5.213 -88.605 1.00 188.09 137 LYS D O 1
ATOM 15510 N N . GLN D 2 141 ? 6.655 -5.708 -86.765 1.00 176.17 138 GLN D N 1
ATOM 15511 C CA . GLN D 2 141 ? 5.575 -6.484 -86.179 1.00 171.42 138 GLN D CA 1
ATOM 15512 C C . GLN D 2 141 ? 4.522 -5.563 -85.583 1.00 149.63 138 GLN D C 1
ATOM 15513 O O . GLN D 2 141 ? 4.848 -4.640 -84.830 1.00 146.38 138 GLN D O 1
ATOM 15519 N N . ALA D 2 142 ? 3.263 -5.812 -85.925 1.00 136.82 139 ALA D N 1
ATOM 15520 C CA . ALA D 2 142 ? 2.188 -4.934 -85.492 1.00 134.32 139 ALA D CA 1
ATOM 15521 C C . ALA D 2 142 ? 1.864 -5.147 -84.019 1.00 147.56 139 ALA D C 1
ATOM 15522 O O . ALA D 2 142 ? 1.814 -6.277 -83.529 1.00 160.59 139 ALA D O 1
ATOM 15524 N N . LYS D 2 143 ? 1.642 -4.041 -83.311 1.00 149.06 140 LYS D N 1
ATOM 15525 C CA . LYS D 2 143 ? 1.117 -4.100 -81.955 1.00 147.51 140 LYS D CA 1
ATOM 15526 C C . LYS D 2 143 ? -0.375 -4.404 -81.970 1.00 143.95 140 LYS D C 1
ATOM 15527 O O . LYS D 2 143 ? -0.846 -5.276 -81.233 1.00 167.23 140 LYS D O 1
ATOM 15533 N N . SER D 2 144 ? -1.131 -3.704 -82.815 1.00 120.67 141 SER D N 1
ATOM 15534 C CA . SER D 2 144 ? -2.575 -3.872 -82.866 1.00 141.51 141 SER D CA 1
ATOM 15535 C C . SER D 2 144 ? -3.072 -3.578 -84.275 1.00 136.11 141 SER D C 1
ATOM 15536 O O . SER D 2 144 ? -2.361 -3.008 -85.105 1.00 135.89 141 SER D O 1
ATOM 15539 N N . LEU D 2 145 ? -4.321 -3.967 -84.528 1.00 136.47 142 LEU D N 1
ATOM 15540 C CA . LEU D 2 145 ? -4.970 -3.791 -85.817 1.00 128.97 142 LEU D CA 1
ATOM 15541 C C . LEU D 2 145 ? -6.299 -3.077 -85.619 1.00 125.66 142 LEU D C 1
ATOM 15542 O O . LEU D 2 145 ? -7.041 -3.373 -84.675 1.00 125.06 142 LEU D O 1
ATOM 15547 N N . HIS D 2 146 ? -6.602 -2.139 -86.514 1.00 131.40 143 HIS D N 1
ATOM 15548 C CA . HIS D 2 146 ? -7.767 -1.269 -86.368 1.00 129.11 143 HIS D CA 1
ATOM 15549 C C . HIS D 2 146 ? -8.541 -1.266 -87.683 1.00 120.76 143 HIS D C 1
ATOM 15550 O O . HIS D 2 146 ? -8.173 -0.566 -88.629 1.00 108.16 143 HIS D O 1
ATOM 15557 N N . ILE D 2 147 ? -9.618 -2.041 -87.726 1.00 122.10 144 ILE D N 1
ATOM 15558 C CA . ILE D 2 147 ? -10.484 -2.147 -88.890 1.00 127.47 144 ILE D CA 1
ATOM 15559 C C . ILE D 2 147 ? -11.512 -1.027 -88.805 1.00 144.16 144 ILE D C 1
ATOM 15560 O O . ILE D 2 147 ? -12.281 -0.950 -87.840 1.00 156.98 144 ILE D O 1
ATOM 15565 N N . PHE D 2 148 ? -11.525 -0.162 -89.813 1.00 150.76 145 PHE D N 1
ATOM 15566 C CA . PHE D 2 148 ? -12.495 0.918 -89.925 1.00 142.45 145 PHE D CA 1
ATOM 15567 C C . PHE D 2 148 ? -13.500 0.557 -91.008 1.00 137.60 145 PHE D C 1
ATOM 15568 O O . PHE D 2 148 ? -13.115 0.084 -92.083 1.00 145.79 145 PHE D O 1
ATOM 15576 N N . ALA D 2 149 ? -14.781 0.768 -90.724 1.00 133.98 146 ALA D N 1
ATOM 15577 C CA . ALA D 2 149 ? -15.814 0.341 -91.655 1.00 143.94 146 ALA D CA 1
ATOM 15578 C C . ALA D 2 149 ? -17.000 1.287 -91.564 1.00 160.58 146 ALA D C 1
ATOM 15579 O O . ALA D 2 149 ? -17.275 1.830 -90.488 1.00 165.58 146 ALA D O 1
ATOM 15581 N N . PRO D 2 150 ? -17.720 1.502 -92.670 1.00 175.84 147 PRO D N 1
ATOM 15582 C CA . PRO D 2 150 ? -18.931 2.341 -92.647 1.00 173.04 147 PRO D CA 1
ATOM 15583 C C . PRO D 2 150 ? -20.157 1.569 -92.174 1.00 159.05 147 PRO D C 1
ATOM 15584 O O . PRO D 2 150 ? -21.157 1.427 -92.885 1.00 146.49 147 PRO D O 1
ATOM 15588 N N . ILE D 2 151 ? -20.082 1.063 -90.950 1.00 151.76 148 ILE D N 1
ATOM 15589 C CA . ILE D 2 151 ? -21.125 0.236 -90.360 1.00 149.57 148 ILE D CA 1
ATOM 15590 C C . ILE D 2 151 ? -21.676 0.962 -89.140 1.00 167.80 148 ILE D C 1
ATOM 15591 O O . ILE D 2 151 ? -20.914 1.307 -88.232 1.00 186.84 148 ILE D O 1
ATOM 15596 N N . PRO D 2 152 ? -22.978 1.242 -89.083 1.00 168.06 149 PRO D N 1
ATOM 15597 C CA . PRO D 2 152 ? -23.591 1.613 -87.803 1.00 184.74 149 PRO D CA 1
ATOM 15598 C C . PRO D 2 152 ? -23.290 0.575 -86.735 1.00 195.76 149 PRO D C 1
ATOM 15599 O O . PRO D 2 152 ? -22.910 -0.555 -87.062 1.00 194.78 149 PRO D O 1
ATOM 15603 N N . LEU D 2 153 ? -23.433 0.967 -85.466 1.00 171.07 150 LEU D N 1
ATOM 15604 C CA . LEU D 2 153 ? -23.099 0.157 -84.294 1.00 161.22 150 LEU D CA 1
ATOM 15605 C C . LEU D 2 153 ? -21.594 0.110 -84.052 1.00 169.80 150 LEU D C 1
ATOM 15606 O O . LEU D 2 153 ? -21.145 -0.325 -82.987 1.00 230.41 150 LEU D O 1
ATOM 15611 N N . LEU D 2 154 ? -20.802 0.544 -85.027 1.00 163.65 151 LEU D N 1
ATOM 15612 C CA . LEU D 2 154 ? -19.423 0.929 -84.764 1.00 162.49 151 LEU D CA 1
ATOM 15613 C C . LEU D 2 154 ? -19.307 2.397 -84.390 1.00 171.62 151 LEU D C 1
ATOM 15614 O O . LEU D 2 154 ? -18.225 2.840 -83.992 1.00 182.45 151 LEU D O 1
ATOM 15619 N N . GLU D 2 155 ? -20.398 3.148 -84.501 1.00 164.97 152 GLU D N 1
ATOM 15620 C CA . GLU D 2 155 ? -20.459 4.511 -83.986 1.00 205.66 152 GLU D CA 1
ATOM 15621 C C . GLU D 2 155 ? -20.448 4.455 -82.463 1.00 220.75 152 GLU D C 1
ATOM 15622 O O . GLU D 2 155 ? -21.484 4.249 -81.826 1.00 195.27 152 GLU D O 1
ATOM 15628 N N . LYS D 2 156 ? -19.263 4.632 -81.877 1.00 256.29 153 LYS D N 1
ATOM 15629 C CA . LYS D 2 156 ? -19.057 4.735 -80.432 1.00 251.03 153 LYS D CA 1
ATOM 15630 C C . LYS D 2 156 ? -19.507 3.486 -79.667 1.00 224.31 153 LYS D C 1
ATOM 15631 O O . LYS D 2 156 ? -19.702 3.539 -78.448 1.00 219.32 153 LYS D O 1
ATOM 15637 N N . ILE D 2 157 ? -19.675 2.358 -80.357 1.00 189.68 154 ILE D N 1
ATOM 15638 C CA . ILE D 2 157 ? -19.903 1.057 -79.728 1.00 178.79 154 ILE D CA 1
ATOM 15639 C C . ILE D 2 157 ? -18.876 0.073 -80.283 1.00 145.12 154 ILE D C 1
ATOM 15640 O O . ILE D 2 157 ? -19.217 -1.040 -80.700 1.00 146.68 154 ILE D O 1
ATOM 15645 N N . THR D 2 158 ? -17.610 0.484 -80.289 1.00 141.19 155 THR D N 1
ATOM 15646 C CA . THR D 2 158 ? -16.564 -0.227 -81.011 1.00 150.50 155 THR D CA 1
ATOM 15647 C C . THR D 2 158 ? -16.261 -1.586 -80.384 1.00 135.21 155 THR D C 1
ATOM 15648 O O . THR D 2 158 ? -16.500 -1.818 -79.196 1.00 122.42 155 THR D O 1
ATOM 15652 N N . LEU D 2 159 ? -15.749 -2.498 -81.212 1.00 151.32 156 LEU D N 1
ATOM 15653 C CA . LEU D 2 159 ? -15.676 -3.915 -80.872 1.00 131.03 156 LEU D CA 1
ATOM 15654 C C . LEU D 2 159 ? -14.226 -4.369 -80.727 1.00 133.92 156 LEU D C 1
ATOM 15655 O O . LEU D 2 159 ? -13.335 -3.870 -81.414 1.00 137.82 156 LEU D O 1
ATOM 15660 N N . VAL D 2 160 ? -13.993 -5.316 -79.817 1.00 112.02 157 VAL D N 1
ATOM 15661 C CA . VAL D 2 160 ? -12.646 -5.756 -79.452 1.00 117.30 157 VAL D CA 1
ATOM 15662 C C . VAL D 2 160 ? -12.542 -7.267 -79.623 1.00 135.53 157 VAL D C 1
ATOM 15663 O O . VAL D 2 160 ? -13.209 -8.020 -78.906 1.00 148.15 157 VAL D O 1
ATOM 15667 N N . ASP D 2 161 ? -11.688 -7.711 -80.543 1.00 169.23 158 ASP D N 1
ATOM 15668 C CA . ASP D 2 161 ? -11.460 -9.136 -80.746 1.00 176.99 158 ASP D CA 1
ATOM 15669 C C . ASP D 2 161 ? -10.496 -9.675 -79.695 1.00 186.54 158 ASP D C 1
ATOM 15670 O O . ASP D 2 161 ? -9.422 -9.107 -79.473 1.00 169.99 158 ASP D O 1
ATOM 15675 N N . THR D 2 162 ? -10.879 -10.773 -79.053 1.00 215.57 159 THR D N 1
ATOM 15676 C CA . THR D 2 162 ? -10.151 -11.358 -77.938 1.00 228.17 159 THR D CA 1
ATOM 15677 C C . THR D 2 162 ? -9.537 -12.706 -78.311 1.00 240.56 159 THR D C 1
ATOM 15678 O O . THR D 2 162 ? -9.921 -13.320 -79.313 1.00 239.23 159 THR D O 1
ATOM 15682 N N . PRO D 2 163 ? -8.570 -13.195 -77.528 1.00 241.52 160 PRO D N 1
ATOM 15683 C CA . PRO D 2 163 ? -7.957 -14.494 -77.832 1.00 258.17 160 PRO D CA 1
ATOM 15684 C C . PRO D 2 163 ? -8.948 -15.647 -77.747 1.00 270.14 160 PRO D C 1
ATOM 15685 O O . PRO D 2 163 ? -9.977 -15.580 -77.070 1.00 268.03 160 PRO D O 1
ATOM 15689 N N . GLY D 2 164 ? -8.621 -16.718 -78.466 1.00 275.95 161 GLY D N 1
ATOM 15690 C CA . GLY D 2 164 ? -9.369 -17.956 -78.330 1.00 282.16 161 GLY D CA 1
ATOM 15691 C C . GLY D 2 164 ? -9.040 -18.666 -77.026 1.00 304.72 161 GLY D C 1
ATOM 15692 O O . GLY D 2 164 ? -7.897 -18.679 -76.568 1.00 338.67 161 GLY D O 1
ATOM 15693 N N . LEU D 2 165 ? -10.068 -19.264 -76.424 1.00 301.78 162 LEU D N 1
ATOM 15694 C CA . LEU D 2 165 ? -9.953 -19.913 -75.117 1.00 305.91 162 LEU D CA 1
ATOM 15695 C C . LEU D 2 165 ? -9.442 -21.340 -75.303 1.00 334.57 162 LEU D C 1
ATOM 15696 O O . LEU D 2 165 ? -10.197 -22.316 -75.310 1.00 353.43 162 LEU D O 1
ATOM 15701 N N . ASN D 2 166 ? -8.123 -21.458 -75.459 1.00 358.16 163 ASN D N 1
ATOM 15702 C CA . ASN D 2 166 ? -7.483 -22.756 -75.674 1.00 345.85 163 ASN D CA 1
ATOM 15703 C C . ASN D 2 166 ? -7.274 -23.494 -74.347 1.00 371.50 163 ASN D C 1
ATOM 15704 O O . ASN D 2 166 ? -6.156 -23.827 -73.956 1.00 383.62 163 ASN D O 1
ATOM 15709 N N . ALA D 2 167 ? -8.390 -23.769 -73.670 1.00 371.05 164 ALA D N 1
ATOM 15710 C CA . ALA D 2 167 ? -8.419 -24.544 -72.427 1.00 355.89 164 ALA D CA 1
ATOM 15711 C C . ALA D 2 167 ? -7.373 -24.042 -71.430 1.00 369.01 164 ALA D C 1
ATOM 15712 O O . ALA D 2 167 ? -6.469 -24.767 -71.010 1.00 350.90 164 ALA D O 1
ATOM 15714 N N . ASN D 2 168 ? -7.514 -22.774 -71.051 1.00 390.67 165 ASN D N 1
ATOM 15715 C CA . ASN D 2 168 ? -6.551 -22.109 -70.182 1.00 405.34 165 ASN D CA 1
ATOM 15716 C C . ASN D 2 168 ? -7.303 -21.338 -69.109 1.00 410.31 165 ASN D C 1
ATOM 15717 O O . ASN D 2 168 ? -8.104 -20.451 -69.424 1.00 398.33 165 ASN D O 1
ATOM 15722 N N . GLU D 2 169 ? -7.045 -21.679 -67.844 1.00 416.42 166 GLU D N 1
ATOM 15723 C CA . GLU D 2 169 ? -7.698 -20.980 -66.741 1.00 403.91 166 GLU D CA 1
ATOM 15724 C C . GLU D 2 169 ? -7.113 -19.586 -66.552 1.00 407.02 166 GLU D C 1
ATOM 15725 O O . GLU D 2 169 ? -7.840 -18.638 -66.233 1.00 401.20 166 GLU D O 1
ATOM 15731 N N . ASN D 2 170 ? -5.802 -19.441 -66.739 1.00 413.41 167 ASN D N 1
ATOM 15732 C CA . ASN D 2 170 ? -5.133 -18.159 -66.564 1.00 416.07 167 ASN D CA 1
ATOM 15733 C C . ASN D 2 170 ? -5.003 -17.358 -67.854 1.00 442.09 167 ASN D C 1
ATOM 15734 O O . ASN D 2 170 ? -4.355 -16.306 -67.846 1.00 501.76 167 ASN D O 1
ATOM 15739 N N . ASP D 2 171 ? -5.584 -17.835 -68.957 1.00 432.63 168 ASP D N 1
ATOM 15740 C CA . ASP D 2 171 ? -5.715 -17.007 -70.152 1.00 417.08 168 ASP D CA 1
ATOM 15741 C C . ASP D 2 171 ? -6.445 -15.710 -69.825 1.00 416.00 168 ASP D C 1
ATOM 15742 O O . ASP D 2 171 ? -6.149 -14.653 -70.393 1.00 467.16 168 ASP D O 1
ATOM 15747 N N . THR D 2 172 ? -7.429 -15.794 -68.929 1.00 394.23 169 THR D N 1
ATOM 15748 C CA . THR D 2 172 ? -8.283 -14.662 -68.585 1.00 378.47 169 THR D CA 1
ATOM 15749 C C . THR D 2 172 ? -7.492 -13.487 -68.022 1.00 397.38 169 THR D C 1
ATOM 15750 O O . THR D 2 172 ? -7.547 -12.370 -68.553 1.00 395.91 169 THR D O 1
ATOM 15754 N N . LEU D 2 173 ? -6.793 -13.710 -66.905 1.00 403.76 170 LEU D N 1
ATOM 15755 C CA . LEU D 2 173 ? -6.013 -12.634 -66.293 1.00 407.63 170 LEU D CA 1
ATOM 15756 C C . LEU D 2 173 ? -4.926 -12.119 -67.227 1.00 427.91 170 LEU D C 1
ATOM 15757 O O . LEU D 2 173 ? -4.592 -10.929 -67.200 1.00 435.18 170 LEU D O 1
ATOM 15762 N N . THR D 2 174 ? -4.349 -12.997 -68.045 1.00 445.75 171 THR D N 1
ATOM 15763 C CA . THR D 2 174 ? -3.382 -12.542 -69.038 1.00 442.55 171 THR D CA 1
ATOM 15764 C C . THR D 2 174 ? -4.029 -11.572 -70.023 1.00 464.46 171 THR D C 1
ATOM 15765 O O . THR D 2 174 ? -3.466 -10.516 -70.336 1.00 483.50 171 THR D O 1
ATOM 15769 N N . THR D 2 175 ? -5.223 -11.918 -70.517 1.00 470.07 172 THR D N 1
ATOM 15770 C CA . THR D 2 175 ? -5.956 -11.024 -71.410 1.00 440.99 172 THR D CA 1
ATOM 15771 C C . THR D 2 175 ? -6.279 -9.699 -70.731 1.00 465.79 172 THR D C 1
ATOM 15772 O O . THR D 2 175 ? -6.130 -8.629 -71.334 1.00 516.05 172 THR D O 1
ATOM 15776 N N . LEU D 2 176 ? -6.742 -9.754 -69.479 1.00 444.44 173 LEU D N 1
ATOM 15777 C CA . LEU D 2 176 ? -7.034 -8.536 -68.726 1.00 427.34 173 LEU D CA 1
ATOM 15778 C C . LEU D 2 176 ? -5.790 -7.664 -68.611 1.00 446.67 173 LEU D C 1
ATOM 15779 O O . LEU D 2 176 ? -5.854 -6.440 -68.782 1.00 493.80 173 LEU D O 1
ATOM 15784 N N . ASP D 2 177 ? -4.651 -8.281 -68.293 1.00 452.55 174 ASP D N 1
ATOM 15785 C CA . ASP D 2 177 ? -3.392 -7.551 -68.216 1.00 435.83 174 ASP D CA 1
ATOM 15786 C C . ASP D 2 177 ? -3.050 -6.904 -69.553 1.00 429.68 174 ASP D C 1
ATOM 15787 O O . ASP D 2 177 ? -2.563 -5.768 -69.595 1.00 466.52 174 ASP D O 1
ATOM 15792 N N . GLU D 2 178 ? -3.284 -7.621 -70.657 1.00 406.07 175 GLU D N 1
ATOM 15793 C CA . GLU D 2 178 ? -3.025 -7.055 -71.980 1.00 371.90 175 GLU D CA 1
ATOM 15794 C C . GLU D 2 178 ? -3.885 -5.822 -72.237 1.00 324.03 175 GLU D C 1
ATOM 15795 O O . GLU D 2 178 ? -3.369 -4.745 -72.559 1.00 272.58 175 GLU D O 1
ATOM 15801 N N . LEU D 2 179 ? -5.204 -5.960 -72.095 1.00 322.58 176 LEU D N 1
ATOM 15802 C CA . LEU D 2 179 ? -6.149 -4.959 -72.569 1.00 273.11 176 LEU D CA 1
ATOM 15803 C C . LEU D 2 179 ? -7.254 -4.804 -71.535 1.00 276.49 176 LEU D C 1
ATOM 15804 O O . LEU D 2 179 ? -7.704 -5.791 -70.948 1.00 292.20 176 LEU D O 1
ATOM 15809 N N . LYS D 2 180 ? -7.694 -3.566 -71.319 1.00 259.43 177 LYS D N 1
ATOM 15810 C CA . LYS D 2 180 ? -8.522 -3.227 -70.171 1.00 236.84 177 LYS D CA 1
ATOM 15811 C C . LYS D 2 180 ? -9.616 -2.256 -70.596 1.00 199.22 177 LYS D C 1
ATOM 15812 O O . LYS D 2 180 ? -9.672 -1.812 -71.745 1.00 168.07 177 LYS D O 1
ATOM 15818 N N . ASN D 2 181 ? -10.514 -1.961 -69.652 1.00 204.97 178 ASN D N 1
ATOM 15819 C CA . ASN D 2 181 ? -11.647 -1.063 -69.863 1.00 171.59 178 ASN D CA 1
ATOM 15820 C C . ASN D 2 181 ? -12.656 -1.612 -70.863 1.00 157.82 178 ASN D C 1
ATOM 15821 O O . ASN D 2 181 ? -12.939 -0.987 -71.890 1.00 133.70 178 ASN D O 1
ATOM 15826 N N . ILE D 2 182 ? -13.201 -2.785 -70.554 1.00 181.36 179 ILE D N 1
ATOM 15827 C CA . ILE D 2 182 ? -14.187 -3.469 -71.384 1.00 144.08 179 ILE D CA 1
ATOM 15828 C C . ILE D 2 182 ? -15.533 -3.384 -70.676 1.00 138.78 179 ILE D C 1
ATOM 15829 O O . ILE D 2 182 ? -15.697 -3.917 -69.570 1.00 162.46 179 ILE D O 1
ATOM 15834 N N . HIS D 2 183 ? -16.499 -2.720 -71.314 1.00 139.55 180 HIS D N 1
ATOM 15835 C CA . HIS D 2 183 ? -17.803 -2.513 -70.692 1.00 143.81 180 HIS D CA 1
ATOM 15836 C C . HIS D 2 183 ? -18.700 -3.743 -70.793 1.00 144.95 180 HIS D C 1
ATOM 15837 O O . HIS D 2 183 ? -19.550 -3.954 -69.921 1.00 164.37 180 HIS D O 1
ATOM 15844 N N . GLY D 2 184 ? -18.535 -4.556 -71.828 1.00 143.58 181 GLY D N 1
ATOM 15845 C CA . GLY D 2 184 ? -19.269 -5.803 -71.894 1.00 160.70 181 GLY D CA 1
ATOM 15846 C C . GLY D 2 184 ? -18.697 -6.728 -72.945 1.00 159.36 181 GLY D C 1
ATOM 15847 O O . GLY D 2 184 ? -17.636 -6.471 -73.518 1.00 167.03 181 GLY D O 1
ATOM 15848 N N . ALA D 2 185 ? -19.429 -7.807 -73.220 1.00 144.06 182 ALA D N 1
ATOM 15849 C CA . ALA D 2 185 ? -18.880 -8.811 -74.118 1.00 141.43 182 ALA D CA 1
ATOM 15850 C C . ALA D 2 185 ? -19.967 -9.629 -74.806 1.00 158.74 182 ALA D C 1
ATOM 15851 O O . ALA D 2 185 ? -21.128 -9.679 -74.385 1.00 153.61 182 ALA D O 1
ATOM 15853 N N . ILE D 2 186 ? -19.546 -10.275 -75.885 1.00 168.50 183 ILE D N 1
ATOM 15854 C CA . ILE D 2 186 ? -20.338 -11.228 -76.642 1.00 170.21 183 ILE D CA 1
ATOM 15855 C C . ILE D 2 186 ? -19.598 -12.552 -76.504 1.00 164.86 183 ILE D C 1
ATOM 15856 O O . ILE D 2 186 ? -18.558 -12.761 -77.141 1.00 151.24 183 ILE D O 1
ATOM 15861 N N . TRP D 2 187 ? -20.101 -13.434 -75.647 1.00 168.71 184 TRP D N 1
ATOM 15862 C CA . TRP D 2 187 ? -19.513 -14.754 -75.454 1.00 185.79 184 TRP D CA 1
ATOM 15863 C C . TRP D 2 187 ? -20.023 -15.697 -76.533 1.00 185.22 184 TRP D C 1
ATOM 15864 O O . TRP D 2 187 ? -21.184 -16.109 -76.496 1.00 176.73 184 TRP D O 1
ATOM 15875 N N . LEU D 2 188 ? -19.157 -16.089 -77.460 1.00 175.38 185 LEU D N 1
ATOM 15876 C CA . LEU D 2 188 ? -19.540 -16.983 -78.540 1.00 161.14 185 LEU D CA 1
ATOM 15877 C C . LEU D 2 188 ? -19.161 -18.411 -78.180 1.00 200.44 185 LEU D C 1
ATOM 15878 O O . LEU D 2 188 ? -18.011 -18.683 -77.821 1.00 201.09 185 LEU D O 1
ATOM 15883 N N . SER D 2 189 ? -20.130 -19.316 -78.281 1.00 209.57 186 SER D N 1
ATOM 15884 C CA . SER D 2 189 ? -19.927 -20.722 -77.983 1.00 209.14 186 SER D CA 1
ATOM 15885 C C . SER D 2 189 ? -20.673 -21.552 -79.014 1.00 217.61 186 SER D C 1
ATOM 15886 O O . SER D 2 189 ? -21.676 -21.107 -79.578 1.00 207.42 186 SER D O 1
ATOM 15889 N N . LEU D 2 190 ? -20.174 -22.756 -79.265 1.00 236.11 187 LEU D N 1
ATOM 15890 C CA . LEU D 2 190 ? -20.920 -23.695 -80.083 1.00 236.17 187 LEU D CA 1
ATOM 15891 C C . LEU D 2 190 ? -21.911 -24.459 -79.207 1.00 253.68 187 LEU D C 1
ATOM 15892 O O . LEU D 2 190 ? -21.946 -24.309 -77.985 1.00 330.52 187 LEU D O 1
ATOM 15897 N N . ILE D 2 191 ? -22.733 -25.279 -79.868 1.00 235.77 188 ILE D N 1
ATOM 15898 C CA . ILE D 2 191 ? -23.790 -26.046 -79.206 1.00 236.15 188 ILE D CA 1
ATOM 15899 C C . ILE D 2 191 ? -23.274 -26.787 -77.974 1.00 247.57 188 ILE D C 1
ATOM 15900 O O . ILE D 2 191 ? -23.988 -26.922 -76.972 1.00 248.79 188 ILE D O 1
ATOM 15905 N N . ASP D 2 192 ? -22.034 -27.277 -78.026 1.00 249.36 189 ASP D N 1
ATOM 15906 C CA . ASP D 2 192 ? -21.434 -27.971 -76.888 1.00 248.32 189 ASP D CA 1
ATOM 15907 C C . ASP D 2 192 ? -21.503 -27.124 -75.619 1.00 243.64 189 ASP D C 1
ATOM 15908 O O . ASP D 2 192 ? -21.059 -25.972 -75.589 1.00 237.01 189 ASP D O 1
ATOM 15913 N N . ASN D 2 193 ? -22.087 -27.704 -74.572 1.00 237.76 190 ASN D N 1
ATOM 15914 C CA . ASN D 2 193 ? -22.280 -27.057 -73.277 1.00 237.52 190 ASN D CA 1
ATOM 15915 C C . ASN D 2 193 ? -21.716 -27.899 -72.139 1.00 243.65 190 ASN D C 1
ATOM 15916 O O . ASN D 2 193 ? -22.407 -28.199 -71.165 1.00 242.38 190 ASN D O 1
ATOM 15921 N N . ALA D 2 194 ? -20.456 -28.306 -72.242 1.00 253.90 191 ALA D N 1
ATOM 15922 C CA . ALA D 2 194 ? -19.887 -29.137 -71.190 1.00 265.77 191 ALA D CA 1
ATOM 15923 C C . ALA D 2 194 ? -19.728 -28.337 -69.895 1.00 278.93 191 ALA D C 1
ATOM 15924 O O . ALA D 2 194 ? -19.752 -27.104 -69.886 1.00 301.21 191 ALA D O 1
ATOM 15926 N N . GLY D 2 195 ? -19.567 -29.066 -68.787 1.00 282.05 192 GLY D N 1
ATOM 15927 C CA . GLY D 2 195 ? -19.337 -28.416 -67.504 1.00 286.95 192 GLY D CA 1
ATOM 15928 C C . GLY D 2 195 ? -18.072 -27.583 -67.478 1.00 303.02 192 GLY D C 1
ATOM 15929 O O . GLY D 2 195 ? -18.009 -26.547 -66.808 1.00 335.58 192 GLY D O 1
ATOM 15930 N N . LYS D 2 196 ? -17.037 -28.043 -68.182 1.00 303.20 193 LYS D N 1
ATOM 15931 C CA . LYS D 2 196 ? -15.795 -27.284 -68.267 1.00 305.46 193 LYS D CA 1
ATOM 15932 C C . LYS D 2 196 ? -16.040 -25.889 -68.823 1.00 305.37 193 LYS D C 1
ATOM 15933 O O . LYS D 2 196 ? -15.481 -24.909 -68.318 1.00 335.81 193 LYS D O 1
ATOM 15939 N N . LYS D 2 197 ? -16.857 -25.779 -69.874 1.00 284.99 194 LYS D N 1
ATOM 15940 C CA . LYS D 2 197 ? -17.163 -24.469 -70.438 1.00 268.65 194 LYS D CA 1
ATOM 15941 C C . LYS D 2 197 ? -17.966 -23.615 -69.464 1.00 282.30 194 LYS D C 1
ATOM 15942 O O . LYS D 2 197 ? -17.789 -22.392 -69.414 1.00 273.36 194 LYS D O 1
ATOM 15948 N N . SER D 2 198 ? -18.873 -24.234 -68.704 1.00 300.25 195 SER D N 1
ATOM 15949 C CA . SER D 2 198 ? -19.598 -23.494 -67.676 1.00 298.36 195 SER D CA 1
ATOM 15950 C C . SER D 2 198 ? -18.628 -22.885 -66.671 1.00 285.90 195 SER D C 1
ATOM 15951 O O . SER D 2 198 ? -18.739 -21.706 -66.317 1.00 265.89 195 SER D O 1
ATOM 15954 N N . GLU D 2 199 ? -17.678 -23.689 -66.184 1.00 301.62 196 GLU D N 1
ATOM 15955 C CA . GLU D 2 199 ? -16.667 -23.176 -65.261 1.00 295.73 196 GLU D CA 1
ATOM 15956 C C . GLU D 2 199 ? -15.833 -22.074 -65.907 1.00 278.33 196 GLU D C 1
ATOM 15957 O O . GLU D 2 199 ? -15.537 -21.049 -65.275 1.00 282.66 196 GLU D O 1
ATOM 15963 N N . GLU D 2 200 ? -15.423 -22.288 -67.161 1.00 274.92 197 GLU D N 1
ATOM 15964 C CA . GLU D 2 200 ? -14.514 -21.367 -67.833 1.00 271.78 197 GLU D CA 1
ATOM 15965 C C . GLU D 2 200 ? -15.169 -20.021 -68.115 1.00 247.83 197 GLU D C 1
ATOM 15966 O O . GLU D 2 200 ? -14.498 -18.984 -68.073 1.00 244.40 197 GLU D O 1
ATOM 15972 N N . ASP D 2 201 ? -16.466 -20.012 -68.436 1.00 229.68 198 ASP D N 1
ATOM 15973 C CA . ASP D 2 201 ? -17.164 -18.741 -68.595 1.00 218.57 198 ASP D CA 1
ATOM 15974 C C . ASP D 2 201 ? -17.078 -17.912 -67.318 1.00 233.72 198 ASP D C 1
ATOM 15975 O O . ASP D 2 201 ? -16.796 -16.708 -67.361 1.00 247.76 198 ASP D O 1
ATOM 15980 N N . ALA D 2 202 ? -17.326 -18.546 -66.169 1.00 243.57 199 ALA D N 1
ATOM 15981 C CA . ALA D 2 202 ? -17.263 -17.838 -64.895 1.00 267.83 199 ALA D CA 1
ATOM 15982 C C . ALA D 2 202 ? -15.854 -17.337 -64.603 1.00 272.15 199 ALA D C 1
ATOM 15983 O O . ALA D 2 202 ? -15.659 -16.165 -64.259 1.00 269.95 199 ALA D O 1
ATOM 15985 N N . ILE D 2 203 ? -14.854 -18.212 -64.739 1.00 271.98 200 ILE D N 1
ATOM 15986 C CA . ILE D 2 203 ? -13.482 -17.802 -64.432 1.00 274.44 200 ILE D CA 1
ATOM 15987 C C . ILE D 2 203 ? -13.032 -16.686 -65.369 1.00 264.84 200 ILE D C 1
ATOM 15988 O O . ILE D 2 203 ? -12.225 -15.826 -64.994 1.00 272.48 200 ILE D O 1
ATOM 15993 N N . LYS D 2 204 ? -13.505 -16.717 -66.616 1.00 261.30 201 LYS D N 1
ATOM 15994 C CA . LYS D 2 204 ? -13.166 -15.680 -67.583 1.00 267.89 201 LYS D CA 1
ATOM 15995 C C . LYS D 2 204 ? -13.730 -14.328 -67.171 1.00 276.86 201 LYS D C 1
ATOM 15996 O O . LYS D 2 204 ? -12.990 -13.356 -66.987 1.00 292.31 201 LYS D O 1
ATOM 16002 N N . ALA D 2 205 ? -15.046 -14.228 -67.051 1.00 271.44 202 ALA D N 1
ATOM 16003 C CA . ALA D 2 205 ? -15.615 -12.899 -66.905 1.00 259.54 202 ALA D CA 1
ATOM 16004 C C . ALA D 2 205 ? -16.735 -12.853 -65.866 1.00 264.68 202 ALA D C 1
ATOM 16005 O O . ALA D 2 205 ? -17.805 -12.290 -66.118 1.00 254.43 202 ALA D O 1
ATOM 16007 N N . ASN D 2 206 ? -16.495 -13.403 -64.669 1.00 277.20 203 ASN D N 1
ATOM 16008 C CA . ASN D 2 206 ? -17.493 -13.278 -63.611 1.00 310.29 203 ASN D CA 1
ATOM 16009 C C . ASN D 2 206 ? -17.980 -11.833 -63.451 1.00 320.60 203 ASN D C 1
ATOM 16010 O O . ASN D 2 206 ? -19.176 -11.550 -63.618 1.00 365.66 203 ASN D O 1
ATOM 16015 N N . LEU D 2 207 ? -17.076 -10.908 -63.088 1.00 319.38 204 LEU D N 1
ATOM 16016 C CA . LEU D 2 207 ? -17.446 -9.497 -62.998 1.00 308.21 204 LEU D CA 1
ATOM 16017 C C . LEU D 2 207 ? -16.402 -8.604 -63.656 1.00 286.03 204 LEU D C 1
ATOM 16018 O O . LEU D 2 207 ? -16.716 -7.522 -64.167 1.00 270.64 204 LEU D O 1
ATOM 16023 N N . GLU D 2 208 ? -15.149 -9.051 -63.624 1.00 296.94 205 GLU D N 1
ATOM 16024 C CA . GLU D 2 208 ? -14.071 -8.283 -64.232 1.00 288.74 205 GLU D CA 1
ATOM 16025 C C . GLU D 2 208 ? -14.337 -7.968 -65.699 1.00 288.99 205 GLU D C 1
ATOM 16026 O O . GLU D 2 208 ? -14.196 -6.820 -66.130 1.00 330.44 205 GLU D O 1
ATOM 16032 N N . LEU D 2 209 ? -14.720 -8.966 -66.487 1.00 265.06 206 LEU D N 1
ATOM 16033 C CA . LEU D 2 209 ? -14.626 -8.800 -67.931 1.00 244.18 206 LEU D CA 1
ATOM 16034 C C . LEU D 2 209 ? -15.953 -8.639 -68.658 1.00 219.82 206 LEU D C 1
ATOM 16035 O O . LEU D 2 209 ? -16.003 -7.888 -69.631 1.00 223.42 206 LEU D O 1
ATOM 16040 N N . LEU D 2 210 ? -17.035 -9.314 -68.260 1.00 200.91 207 LEU D N 1
ATOM 16041 C CA . LEU D 2 210 ? -18.298 -9.126 -68.968 1.00 203.31 207 LEU D CA 1
ATOM 16042 C C . LEU D 2 210 ? -19.442 -8.644 -68.075 1.00 184.97 207 LEU D C 1
ATOM 16043 O O . LEU D 2 210 ? -20.580 -8.537 -68.551 1.00 193.07 207 LEU D O 1
ATOM 16048 N N . GLY D 2 211 ? -19.173 -8.351 -66.805 1.00 182.37 208 GLY D N 1
ATOM 16049 C CA . GLY D 2 211 ? -20.160 -8.061 -65.775 1.00 220.62 208 GLY D CA 1
ATOM 16050 C C . GLY D 2 211 ? -21.419 -7.260 -66.063 1.00 221.64 208 GLY D C 1
ATOM 16051 O O . GLY D 2 211 ? -21.369 -6.115 -66.534 1.00 216.40 208 GLY D O 1
ATOM 16052 N N . GLU D 2 212 ? -22.556 -7.897 -65.764 1.00 224.55 209 GLU D N 1
ATOM 16053 C CA . GLU D 2 212 ? -23.913 -7.353 -65.786 1.00 230.66 209 GLU D CA 1
ATOM 16054 C C . GLU D 2 212 ? -24.520 -7.047 -67.144 1.00 220.60 209 GLU D C 1
ATOM 16055 O O . GLU D 2 212 ? -25.743 -6.907 -67.229 1.00 231.69 209 GLU D O 1
ATOM 16061 N N . ASN D 2 213 ? -23.719 -6.886 -68.194 1.00 218.99 210 ASN D N 1
ATOM 16062 C CA . ASN D 2 213 ? -24.301 -6.628 -69.512 1.00 210.28 210 ASN D CA 1
ATOM 16063 C C . ASN D 2 213 ? -23.413 -7.258 -70.575 1.00 192.31 210 ASN D C 1
ATOM 16064 O O . ASN D 2 213 ? -22.331 -6.747 -70.872 1.00 195.44 210 ASN D O 1
ATOM 16069 N N . SER D 2 214 ? -23.863 -8.383 -71.111 1.00 166.85 211 SER D N 1
ATOM 16070 C CA . SER D 2 214 ? -23.143 -9.156 -72.106 1.00 164.85 211 SER D CA 1
ATOM 16071 C C . SER D 2 214 ? -24.087 -10.235 -72.587 1.00 201.00 211 SER D C 1
ATOM 16072 O O . SER D 2 214 ? -24.995 -10.643 -71.857 1.00 238.01 211 SER D O 1
ATOM 16075 N N . ILE D 2 215 ? -23.872 -10.697 -73.809 1.00 198.93 212 ILE D N 1
ATOM 16076 C CA . ILE D 2 215 ? -24.745 -11.703 -74.401 1.00 187.85 212 ILE D CA 1
ATOM 16077 C C . ILE D 2 215 ? -23.986 -13.018 -74.471 1.00 183.57 212 ILE D C 1
ATOM 16078 O O . ILE D 2 215 ? -22.770 -13.033 -74.695 1.00 162.98 212 ILE D O 1
ATOM 16083 N N . CYS D 2 216 ? -24.696 -14.117 -74.218 1.00 214.08 213 CYS D N 1
ATOM 16084 C CA . CYS D 2 216 ? -24.239 -15.442 -74.610 1.00 221.85 213 CYS D CA 1
ATOM 16085 C C . CYS D 2 216 ? -24.841 -15.792 -75.964 1.00 219.38 213 CYS D C 1
ATOM 16086 O O . CYS D 2 216 ? -26.050 -15.649 -76.169 1.00 226.69 213 CYS D O 1
ATOM 16089 N N . VAL D 2 217 ? -24.001 -16.262 -76.879 1.00 196.41 214 VAL D N 1
ATOM 16090 C CA . VAL D 2 217 ? -24.418 -16.618 -78.224 1.00 183.27 214 VAL D CA 1
ATOM 16091 C C . VAL D 2 217 ? -24.002 -18.062 -78.451 1.00 206.86 214 VAL D C 1
ATOM 16092 O O . VAL D 2 217 ? -22.814 -18.353 -78.634 1.00 205.31 214 VAL D O 1
ATOM 16096 N N . LEU D 2 218 ? -24.977 -18.961 -78.456 1.00 198.47 215 LEU D N 1
ATOM 16097 C CA . LEU D 2 218 ? -24.767 -20.318 -78.934 1.00 192.81 215 LEU D CA 1
ATOM 16098 C C . LEU D 2 218 ? -24.721 -20.277 -80.452 1.00 204.34 215 LEU D C 1
ATOM 16099 O O . LEU D 2 218 ? -25.492 -19.549 -81.077 1.00 193.85 215 LEU D O 1
ATOM 16104 N N . ASN D 2 219 ? -23.772 -20.974 -81.053 1.00 228.04 216 ASN D N 1
ATOM 16105 C CA . ASN D 2 219 ? -23.711 -20.842 -82.497 1.00 235.00 216 ASN D CA 1
ATOM 16106 C C . ASN D 2 219 ? -24.571 -21.917 -83.163 1.00 255.26 216 ASN D C 1
ATOM 16107 O O . ASN D 2 219 ? -25.014 -22.874 -82.525 1.00 267.59 216 ASN D O 1
ATOM 16112 N N . GLN D 2 220 ? -24.822 -21.730 -84.463 1.00 246.42 217 GLN D N 1
ATOM 16113 C CA . GLN D 2 220 ? -25.191 -22.799 -85.401 1.00 261.04 217 GLN D CA 1
ATOM 16114 C C . GLN D 2 220 ? -26.346 -23.676 -84.900 1.00 269.78 217 GLN D C 1
ATOM 16115 O O . GLN D 2 220 ? -26.258 -24.905 -84.864 1.00 278.77 217 GLN D O 1
ATOM 16121 N N . LYS D 2 221 ? -27.456 -23.032 -84.519 1.00 258.14 218 LYS D N 1
ATOM 16122 C CA . LYS D 2 221 ? -28.670 -23.793 -84.221 1.00 271.08 218 LYS D CA 1
ATOM 16123 C C . LYS D 2 221 ? -29.075 -24.670 -85.403 1.00 301.28 218 LYS D C 1
ATOM 16124 O O . LYS D 2 221 ? -29.579 -25.784 -85.218 1.00 359.99 218 LYS D O 1
ATOM 16130 N N . ASP D 2 222 ? -28.875 -24.172 -86.629 1.00 296.67 219 ASP D N 1
ATOM 16131 C CA . ASP D 2 222 ? -29.332 -24.872 -87.825 1.00 303.10 219 ASP D CA 1
ATOM 16132 C C . ASP D 2 222 ? -28.652 -26.223 -88.012 1.00 315.49 219 ASP D C 1
ATOM 16133 O O . ASP D 2 222 ? -29.217 -27.101 -88.675 1.00 339.17 219 ASP D O 1
ATOM 16138 N N . LYS D 2 223 ? -27.461 -26.412 -87.442 1.00 311.42 220 LYS D N 1
ATOM 16139 C CA . LYS D 2 223 ? -26.714 -27.649 -87.633 1.00 311.15 220 LYS D CA 1
ATOM 16140 C C . LYS D 2 223 ? -27.275 -28.815 -86.829 1.00 308.37 220 LYS D C 1
ATOM 16141 O O . LYS D 2 223 ? -27.026 -29.970 -87.189 1.00 320.67 220 LYS D O 1
ATOM 16147 N N . LEU D 2 224 ? -28.018 -28.547 -85.760 1.00 304.59 221 LEU D N 1
ATOM 16148 C CA . LEU D 2 224 ? -28.504 -29.610 -84.887 1.00 303.49 221 LEU D CA 1
ATOM 16149 C C . LEU D 2 224 ? -29.826 -30.182 -85.389 1.00 295.89 221 LEU D C 1
ATOM 16150 O O . LEU D 2 224 ? -30.680 -29.452 -85.889 1.00 289.89 221 LEU D O 1
ATOM 16155 N N . GLU D 2 228 ? -34.634 -26.902 -83.827 1.00 306.08 225 GLU D N 1
ATOM 16156 C CA . GLU D 2 228 ? -35.100 -28.260 -83.581 1.00 284.95 225 GLU D CA 1
ATOM 16157 C C . GLU D 2 228 ? -35.639 -28.386 -82.162 1.00 293.21 225 GLU D C 1
ATOM 16158 O O . GLU D 2 228 ? -35.455 -27.488 -81.341 1.00 300.75 225 GLU D O 1
ATOM 16164 N N . LEU D 2 229 ? -36.287 -29.515 -81.866 1.00 295.68 226 LEU D N 1
ATOM 16165 C CA . LEU D 2 229 ? -36.679 -29.799 -80.489 1.00 319.10 226 LEU D CA 1
ATOM 16166 C C . LEU D 2 229 ? -35.459 -29.976 -79.592 1.00 336.68 226 LEU D C 1
ATOM 16167 O O . LEU D 2 229 ? -35.443 -29.500 -78.449 1.00 366.13 226 LEU D O 1
ATOM 16172 N N . ASP D 2 230 ? -34.434 -30.676 -80.086 1.00 335.32 227 ASP D N 1
ATOM 16173 C CA . ASP D 2 230 ? -33.210 -30.850 -79.310 1.00 339.61 227 ASP D CA 1
ATOM 16174 C C . ASP D 2 230 ? -32.581 -29.502 -78.979 1.00 339.21 227 ASP D C 1
ATOM 16175 O O . ASP D 2 230 ? -32.193 -29.246 -77.830 1.00 358.70 227 ASP D O 1
ATOM 16180 N N . ASN D 2 231 ? -32.455 -28.634 -79.987 1.00 334.86 228 ASN D N 1
ATOM 16181 C CA . ASN D 2 231 ? -31.893 -27.305 -79.772 1.00 329.69 228 ASN D CA 1
ATOM 16182 C C . ASN D 2 231 ? -32.738 -26.496 -78.793 1.00 316.40 228 ASN D C 1
ATOM 16183 O O . ASN D 2 231 ? -32.201 -25.741 -77.972 1.00 336.20 228 ASN D O 1
ATOM 16188 N N . VAL D 2 232 ? -34.064 -26.634 -78.875 1.00 309.00 229 VAL D N 1
ATOM 16189 C CA . VAL D 2 232 ? -34.947 -25.940 -77.940 1.00 303.62 229 VAL D CA 1
ATOM 16190 C C . VAL D 2 232 ? -34.665 -26.387 -76.510 1.00 306.16 229 VAL D C 1
ATOM 16191 O O . VAL D 2 232 ? -34.514 -25.566 -75.594 1.00 303.76 229 VAL D O 1
ATOM 16195 N N . LEU D 2 233 ? -34.593 -27.701 -76.300 1.00 311.69 230 LEU D N 1
ATOM 16196 C CA . LEU D 2 233 ? -34.302 -28.223 -74.969 1.00 314.67 230 LEU D CA 1
ATOM 16197 C C . LEU D 2 233 ? -32.946 -27.747 -74.465 1.00 307.45 230 LEU D C 1
ATOM 16198 O O . LEU D 2 233 ? -32.801 -27.408 -73.283 1.00 314.80 230 LEU D O 1
ATOM 16203 N N . ASN D 2 234 ? -31.930 -27.742 -75.334 1.00 304.64 231 ASN D N 1
ATOM 16204 C CA . ASN D 2 234 ? -30.614 -27.300 -74.881 1.00 293.79 231 ASN D CA 1
ATOM 16205 C C . ASN D 2 234 ? -30.619 -25.817 -74.510 1.00 289.40 231 ASN D C 1
ATOM 16206 O O . ASN D 2 234 ? -29.970 -25.423 -73.533 1.00 278.54 231 ASN D O 1
ATOM 16211 N N . TYR D 2 235 ? -31.308 -24.970 -75.290 1.00 297.10 232 TYR D N 1
ATOM 16212 C CA . TYR D 2 235 ? -31.374 -23.560 -74.906 1.00 303.70 232 TYR D CA 1
ATOM 16213 C C . TYR D 2 235 ? -32.112 -23.400 -73.582 1.00 310.51 232 TYR D C 1
ATOM 16214 O O . TYR D 2 235 ? -31.750 -22.546 -72.766 1.00 330.16 232 TYR D O 1
ATOM 16223 N N . ALA D 2 236 ? -33.173 -24.186 -73.366 1.00 304.27 233 ALA D N 1
ATOM 16224 C CA . ALA D 2 236 ? -33.855 -24.161 -72.072 1.00 296.66 233 ALA D CA 1
ATOM 16225 C C . ALA D 2 236 ? -32.898 -24.526 -70.941 1.00 292.96 233 ALA D C 1
ATOM 16226 O O . ALA D 2 236 ? -32.901 -23.890 -69.877 1.00 338.92 233 ALA D O 1
ATOM 16228 N N . LYS D 2 237 ? -32.093 -25.571 -71.148 1.00 277.29 234 LYS D N 1
ATOM 16229 C CA . LYS D 2 237 ? -31.089 -25.968 -70.164 1.00 272.56 234 LYS D CA 1
ATOM 16230 C C . LYS D 2 237 ? -30.125 -24.824 -69.867 1.00 278.45 234 LYS D C 1
ATOM 16231 O O . LYS D 2 237 ? -29.841 -24.518 -68.701 1.00 280.22 234 LYS D O 1
ATOM 16237 N N . SER D 2 238 ? -29.599 -24.188 -70.919 1.00 283.99 235 SER D N 1
ATOM 16238 C CA . SER D 2 238 ? -28.670 -23.074 -70.734 1.00 280.22 235 SER D CA 1
ATOM 16239 C C . SER D 2 238 ? -29.325 -21.920 -69.983 1.00 276.78 235 SER D C 1
ATOM 16240 O O . SER D 2 238 ? -28.697 -21.297 -69.118 1.00 264.86 235 SER D O 1
ATOM 16243 N N . VAL D 2 239 ? -30.575 -21.600 -70.324 1.00 282.83 236 VAL D N 1
ATOM 16244 C CA . VAL D 2 239 ? -31.317 -20.564 -69.607 1.00 292.18 236 VAL D CA 1
ATOM 16245 C C . VAL D 2 239 ? -31.380 -20.898 -68.125 1.00 311.20 236 VAL D C 1
ATOM 16246 O O . VAL D 2 239 ? -31.130 -20.045 -67.265 1.00 318.66 236 VAL D O 1
ATOM 16250 N N . PHE D 2 240 ? -31.729 -22.146 -67.806 1.00 336.31 237 PHE D N 1
ATOM 16251 C CA . PHE D 2 240 ? -31.835 -22.539 -66.406 1.00 333.05 237 PHE D CA 1
ATOM 16252 C C . PHE D 2 240 ? -30.486 -22.426 -65.706 1.00 321.06 237 PHE D C 1
ATOM 16253 O O . PHE D 2 240 ? -30.416 -22.022 -64.539 1.00 331.32 237 PHE D O 1
ATOM 16261 N N . LEU D 2 241 ? -29.403 -22.787 -66.399 1.00 301.97 238 LEU D N 1
ATOM 16262 C CA . LEU D 2 241 ? -28.071 -22.716 -65.804 1.00 293.02 238 LEU D CA 1
ATOM 16263 C C . LEU D 2 241 ? -27.583 -21.275 -65.649 1.00 310.08 238 LEU D C 1
ATOM 16264 O O . LEU D 2 241 ? -27.252 -20.836 -64.542 1.00 358.96 238 LEU D O 1
ATOM 16269 N N . LYS D 2 242 ? -27.518 -20.527 -66.751 1.00 286.87 239 LYS D N 1
ATOM 16270 C CA . LYS D 2 242 ? -26.703 -19.312 -66.834 1.00 254.52 239 LYS D CA 1
ATOM 16271 C C . LYS D 2 242 ? -27.537 -18.036 -66.934 1.00 234.07 239 LYS D C 1
ATOM 16272 O O . LYS D 2 242 ? -27.799 -17.527 -68.022 1.00 197.80 239 LYS D O 1
ATOM 16278 N N . TYR D 2 243 ? -27.975 -17.530 -65.785 1.00 251.95 240 TYR D N 1
ATOM 16279 C CA . TYR D 2 243 ? -28.269 -16.104 -65.679 1.00 240.00 240 TYR D CA 1
ATOM 16280 C C . TYR D 2 243 ? -27.006 -15.282 -65.463 1.00 230.66 240 TYR D C 1
ATOM 16281 O O . TYR D 2 243 ? -27.096 -14.078 -65.198 1.00 243.62 240 TYR D O 1
ATOM 16290 N N . PHE D 2 244 ? -25.844 -15.935 -65.537 1.00 220.39 241 PHE D N 1
ATOM 16291 C CA . PHE D 2 244 ? -24.547 -15.273 -65.588 1.00 222.52 241 PHE D CA 1
ATOM 16292 C C . PHE D 2 244 ? -24.560 -14.098 -66.560 1.00 217.06 241 PHE D C 1
ATOM 16293 O O . PHE D 2 244 ? -24.362 -12.940 -66.173 1.00 228.86 241 PHE D O 1
ATOM 16301 N N . ASN D 2 245 ? -24.790 -14.397 -67.838 1.00 207.32 242 ASN D N 1
ATOM 16302 C CA . ASN D 2 245 ? -24.872 -13.399 -68.894 1.00 203.21 242 ASN D CA 1
ATOM 16303 C C . ASN D 2 245 ? -26.208 -12.661 -68.831 1.00 199.62 242 ASN D C 1
ATOM 16304 O O . ASN D 2 245 ? -27.152 -13.091 -68.164 1.00 196.81 242 ASN D O 1
ATOM 16309 N N . GLU D 2 246 ? -26.266 -11.529 -69.503 1.00 205.79 243 GLU D N 1
ATOM 16310 C CA . GLU D 2 246 ? -27.484 -10.772 -69.479 1.00 219.19 243 GLU D CA 1
ATOM 16311 C C . GLU D 2 246 ? -28.223 -10.864 -70.775 1.00 241.90 243 GLU D C 1
ATOM 16312 O O . GLU D 2 246 ? -27.669 -11.253 -71.797 1.00 234.33 243 GLU D O 1
ATOM 16318 N N . LEU D 2 247 ? -29.511 -10.556 -70.702 1.00 259.87 244 LEU D N 1
ATOM 16319 C CA . LEU D 2 247 ? -30.421 -10.594 -71.841 1.00 262.84 244 LEU D CA 1
ATOM 16320 C C . LEU D 2 247 ? -30.394 -11.883 -72.651 1.00 238.85 244 LEU D C 1
ATOM 16321 O O . LEU D 2 247 ? -30.413 -11.855 -73.876 1.00 228.49 244 LEU D O 1
ATOM 16326 N N . ILE D 2 248 ? -30.351 -12.997 -71.931 1.00 228.39 245 ILE D N 1
ATOM 16327 C CA . ILE D 2 248 ? -30.376 -14.350 -72.461 1.00 227.13 245 ILE D CA 1
ATOM 16328 C C . ILE D 2 248 ? -29.323 -14.898 -73.420 1.00 203.17 245 ILE D C 1
ATOM 16329 O O . ILE D 2 248 ? -28.505 -14.211 -74.024 1.00 198.39 245 ILE D O 1
ATOM 16334 N N . ALA D 2 249 ? -29.391 -16.213 -73.455 1.00 191.43 246 ALA D N 1
ATOM 16335 C CA . ALA D 2 249 ? -28.697 -17.126 -74.348 1.00 191.77 246 ALA D CA 1
ATOM 16336 C C . ALA D 2 249 ? -29.390 -17.062 -75.711 1.00 224.85 246 ALA D C 1
ATOM 16337 O O . ALA D 2 249 ? -30.604 -17.264 -75.808 1.00 239.04 246 ALA D O 1
ATOM 16339 N N . ILE D 2 250 ? -28.628 -16.781 -76.767 1.00 218.34 247 ILE D N 1
ATOM 16340 C CA . ILE D 2 250 ? -29.189 -16.688 -78.116 1.00 205.52 247 ILE D CA 1
ATOM 16341 C C . ILE D 2 250 ? -28.445 -17.648 -79.037 1.00 200.25 247 ILE D C 1
ATOM 16342 O O . ILE D 2 250 ? -27.466 -18.279 -78.622 1.00 184.32 247 ILE D O 1
ATOM 16347 N N . SER D 2 251 ? -28.886 -17.772 -80.291 1.00 211.70 248 SER D N 1
ATOM 16348 C CA . SER D 2 251 ? -28.194 -18.683 -81.191 1.00 212.86 248 SER D CA 1
ATOM 16349 C C . SER D 2 251 ? -28.374 -18.317 -82.655 1.00 219.48 248 SER D C 1
ATOM 16350 O O . SER D 2 251 ? -29.475 -17.941 -83.065 1.00 207.75 248 SER D O 1
ATOM 16353 N N . CYS D 2 252 ? -27.264 -18.370 -83.416 1.00 212.70 249 CYS D N 1
ATOM 16354 C CA . CYS D 2 252 ? -27.212 -18.865 -84.798 1.00 227.32 249 CYS D CA 1
ATOM 16355 C C . CYS D 2 252 ? -25.901 -18.606 -85.538 1.00 242.40 249 CYS D C 1
ATOM 16356 O O . CYS D 2 252 ? -24.953 -18.030 -84.995 1.00 248.05 249 CYS D O 1
ATOM 16359 N N . LYS D 2 253 ? -25.867 -19.045 -86.798 1.00 243.55 250 LYS D N 1
ATOM 16360 C CA . LYS D 2 253 ? -24.900 -18.625 -87.809 1.00 230.16 250 LYS D CA 1
ATOM 16361 C C . LYS D 2 253 ? -25.630 -18.584 -89.148 1.00 224.10 250 LYS D C 1
ATOM 16362 O O . LYS D 2 253 ? -26.853 -18.409 -89.181 1.00 229.71 250 LYS D O 1
ATOM 16368 N N . GLU D 2 254 ? -24.894 -18.705 -90.251 1.00 221.89 251 GLU D N 1
ATOM 16369 C CA . GLU D 2 254 ? -25.393 -19.122 -91.554 1.00 212.57 251 GLU D CA 1
ATOM 16370 C C . GLU D 2 254 ? -25.987 -17.994 -92.411 1.00 235.68 251 GLU D C 1
ATOM 16371 O O . GLU D 2 254 ? -26.270 -18.239 -93.584 1.00 263.37 251 GLU D O 1
ATOM 16377 N N . ALA D 2 255 ? -26.101 -16.755 -91.923 1.00 231.91 252 ALA D N 1
ATOM 16378 C CA . ALA D 2 255 ? -26.615 -15.723 -92.823 1.00 233.71 252 ALA D CA 1
ATOM 16379 C C . ALA D 2 255 ? -25.722 -15.628 -94.058 1.00 256.99 252 ALA D C 1
ATOM 16380 O O . ALA D 2 255 ? -26.135 -16.037 -95.145 1.00 272.14 252 ALA D O 1
ATOM 16382 N N . LYS D 2 256 ? -24.530 -15.049 -93.917 1.00 277.53 253 LYS D N 1
ATOM 16383 C CA . LYS D 2 256 ? -23.365 -15.321 -94.759 1.00 297.56 253 LYS D CA 1
ATOM 16384 C C . LYS D 2 256 ? -23.667 -15.629 -96.226 1.00 315.82 253 LYS D C 1
ATOM 16385 O O . LYS D 2 256 ? -23.396 -16.749 -96.675 1.00 341.73 253 LYS D O 1
ATOM 16391 N N . ASP D 2 257 ? -24.259 -14.684 -96.962 1.00 327.23 254 ASP D N 1
ATOM 16392 C CA . ASP D 2 257 ? -24.636 -14.800 -98.385 1.00 347.49 254 ASP D CA 1
ATOM 16393 C C . ASP D 2 257 ? -25.928 -15.578 -98.620 1.00 368.12 254 ASP D C 1
ATOM 16394 O O . ASP D 2 257 ? -26.243 -15.879 -99.783 1.00 421.68 254 ASP D O 1
ATOM 16399 N N . GLU D 2 258 ? -26.685 -15.919 -97.579 1.00 346.35 255 GLU D N 1
ATOM 16400 C CA . GLU D 2 258 ? -28.037 -16.438 -97.760 1.00 316.36 255 GLU D CA 1
ATOM 16401 C C . GLU D 2 258 ? -29.033 -15.314 -98.011 1.00 310.34 255 GLU D C 1
ATOM 16402 O O . GLU D 2 258 ? -29.037 -14.306 -97.300 1.00 307.44 255 GLU D O 1
ATOM 16408 N N . GLN D 2 259 ? -29.864 -15.494 -99.043 1.00 314.82 256 GLN D N 1
ATOM 16409 C CA . GLN D 2 259 ? -30.942 -14.552 -99.333 1.00 321.24 256 GLN D CA 1
ATOM 16410 C C . GLN D 2 259 ? -31.793 -14.287 -98.098 1.00 313.02 256 GLN D C 1
ATOM 16411 O O . GLN D 2 259 ? -32.184 -13.145 -97.836 1.00 319.55 256 GLN D O 1
ATOM 16417 N N . SER D 2 260 ? -32.119 -15.344 -97.350 1.00 293.10 257 SER D N 1
ATOM 16418 C CA . SER D 2 260 ? -32.847 -15.204 -96.090 1.00 291.81 257 SER D CA 1
ATOM 16419 C C . SER D 2 260 ? -32.256 -14.117 -95.194 1.00 324.04 257 SER D C 1
ATOM 16420 O O . SER D 2 260 ? -32.972 -13.226 -94.726 1.00 372.51 257 SER D O 1
ATOM 16423 N N . TYR D 2 261 ? -30.951 -14.190 -94.932 1.00 340.77 258 TYR D N 1
ATOM 16424 C CA . TYR D 2 261 ? -30.249 -13.435 -93.892 1.00 332.76 258 TYR D CA 1
ATOM 16425 C C . TYR D 2 261 ? -30.798 -13.696 -92.495 1.00 286.92 258 TYR D C 1
ATOM 16426 O O . TYR D 2 261 ? -30.386 -13.019 -91.545 1.00 261.91 258 TYR D O 1
ATOM 16435 N N . GLU D 2 262 ? -31.692 -14.665 -92.321 1.00 265.83 259 GLU D N 1
ATOM 16436 C CA . GLU D 2 262 ? -32.561 -14.633 -91.153 1.00 254.60 259 GLU D CA 1
ATOM 16437 C C . GLU D 2 262 ? -33.025 -16.045 -90.820 1.00 255.32 259 GLU D C 1
ATOM 16438 O O . GLU D 2 262 ? -32.635 -17.026 -91.462 1.00 257.55 259 GLU D O 1
ATOM 16444 N N . LYS D 2 263 ? -33.871 -16.127 -89.792 1.00 241.45 260 LYS D N 1
ATOM 16445 C CA . LYS D 2 263 ? -33.881 -17.243 -88.855 1.00 253.87 260 LYS D CA 1
ATOM 16446 C C . LYS D 2 263 ? -32.442 -17.595 -88.514 1.00 260.90 260 LYS D C 1
ATOM 16447 O O . LYS D 2 263 ? -32.082 -18.764 -88.344 1.00 287.56 260 LYS D O 1
ATOM 16453 N N . SER D 2 264 ? -31.622 -16.552 -88.413 1.00 249.82 261 SER D N 1
ATOM 16454 C CA . SER D 2 264 ? -30.304 -16.606 -87.810 1.00 250.50 261 SER D CA 1
ATOM 16455 C C . SER D 2 264 ? -30.251 -15.793 -86.526 1.00 251.08 261 SER D C 1
ATOM 16456 O O . SER D 2 264 ? -29.162 -15.579 -85.981 1.00 248.23 261 SER D O 1
ATOM 16459 N N . ASN D 2 265 ? -31.396 -15.281 -86.070 1.00 249.71 262 ASN D N 1
ATOM 16460 C CA . ASN D 2 265 ? -31.489 -14.491 -84.848 1.00 240.79 262 ASN D CA 1
ATOM 16461 C C . ASN D 2 265 ? -30.456 -13.371 -84.861 1.00 234.15 262 ASN D C 1
ATOM 16462 O O . ASN D 2 265 ? -30.156 -12.780 -83.820 1.00 242.10 262 ASN D O 1
ATOM 16467 N N . PHE D 2 266 ? -29.883 -13.101 -86.035 1.00 207.19 263 PHE D N 1
ATOM 16468 C CA . PHE D 2 266 ? -28.763 -12.176 -86.118 1.00 185.07 263 PHE D CA 1
ATOM 16469 C C . PHE D 2 266 ? -29.230 -10.754 -85.872 1.00 195.56 263 PHE D C 1
ATOM 16470 O O . PHE D 2 266 ? -28.539 -9.969 -85.210 1.00 195.35 263 PHE D O 1
ATOM 16478 N N . GLN D 2 267 ? -30.412 -10.410 -86.380 1.00 210.47 264 GLN D N 1
ATOM 16479 C CA . GLN D 2 267 ? -30.980 -9.116 -86.053 1.00 215.57 264 GLN D CA 1
ATOM 16480 C C . GLN D 2 267 ? -31.372 -9.018 -84.587 1.00 219.07 264 GLN D C 1
ATOM 16481 O O . GLN D 2 267 ? -31.429 -7.909 -84.065 1.00 210.34 264 GLN D O 1
ATOM 16487 N N . SER D 2 268 ? -31.535 -10.141 -83.882 1.00 226.78 265 SER D N 1
ATOM 16488 C CA . SER D 2 268 ? -31.739 -10.070 -82.437 1.00 236.88 265 SER D CA 1
ATOM 16489 C C . SER D 2 268 ? -30.462 -9.633 -81.726 1.00 226.10 265 SER D C 1
ATOM 16490 O O . SER D 2 268 ? -30.490 -8.754 -80.856 1.00 233.95 265 SER D O 1
ATOM 16493 N N . LEU D 2 269 ? -29.332 -10.242 -82.086 1.00 203.16 266 LEU D N 1
ATOM 16494 C CA . LEU D 2 269 ? -28.045 -9.834 -81.530 1.00 193.18 266 LEU D CA 1
ATOM 16495 C C . LEU D 2 269 ? -27.740 -8.378 -81.867 1.00 178.66 266 LEU D C 1
ATOM 16496 O O . LEU D 2 269 ? -27.396 -7.579 -80.985 1.00 176.96 266 LEU D O 1
ATOM 16501 N N . LEU D 2 270 ? -27.843 -8.025 -83.151 1.00 168.52 267 LEU D N 1
ATOM 16502 C CA . LEU D 2 270 ? -27.623 -6.646 -83.576 1.00 178.33 267 LEU D CA 1
ATOM 16503 C C . LEU D 2 270 ? -28.556 -5.684 -82.848 1.00 196.88 267 LEU D C 1
ATOM 16504 O O . LEU D 2 270 ? -28.136 -4.598 -82.429 1.00 199.47 267 LEU D O 1
ATOM 16509 N N . ASP D 2 271 ? -29.832 -6.056 -82.710 1.00 200.94 268 ASP D N 1
ATOM 16510 C CA . ASP D 2 271 ? -30.795 -5.213 -82.016 1.00 221.63 268 ASP D CA 1
ATOM 16511 C C . ASP D 2 271 ? -30.403 -5.010 -80.562 1.00 226.02 268 ASP D C 1
ATOM 16512 O O . ASP D 2 271 ? -30.548 -3.908 -80.029 1.00 228.97 268 ASP D O 1
ATOM 16517 N N . PHE D 2 272 ? -29.920 -6.063 -79.895 1.00 208.69 269 PHE D N 1
ATOM 16518 C CA . PHE D 2 272 ? -29.446 -5.892 -78.524 1.00 201.33 269 PHE D CA 1
ATOM 16519 C C . PHE D 2 272 ? -28.290 -4.906 -78.474 1.00 206.38 269 PHE D C 1
ATOM 16520 O O . PHE D 2 272 ? -28.308 -3.948 -77.693 1.00 211.73 269 PHE D O 1
ATOM 16528 N N . LEU D 2 273 ? -27.259 -5.142 -79.294 1.00 182.55 270 LEU D N 1
ATOM 16529 C CA . LEU D 2 273 ? -26.115 -4.232 -79.311 1.00 175.89 270 LEU D CA 1
ATOM 16530 C C . LEU D 2 273 ? -26.546 -2.794 -79.571 1.00 182.42 270 LEU D C 1
ATOM 16531 O O . LEU D 2 273 ? -25.925 -1.856 -79.058 1.00 184.57 270 LEU D O 1
ATOM 16536 N N . THR D 2 274 ? -27.591 -2.600 -80.376 1.00 180.18 271 THR D N 1
ATOM 16537 C CA . THR D 2 274 ? -28.158 -1.264 -80.549 1.00 188.10 271 THR D CA 1
ATOM 16538 C C . THR D 2 274 ? -28.803 -0.761 -79.259 1.00 204.94 271 THR D C 1
ATOM 16539 O O . THR D 2 274 ? -28.541 0.365 -78.820 1.00 211.39 271 THR D O 1
ATOM 16543 N N . GLN D 2 275 ? -29.660 -1.582 -78.644 1.00 210.75 272 GLN D N 1
ATOM 16544 C CA . GLN D 2 275 ? -30.458 -1.182 -77.488 1.00 228.43 272 GLN D CA 1
ATOM 16545 C C . GLN D 2 275 ? -29.635 -0.959 -76.227 1.00 219.00 272 GLN D C 1
ATOM 16546 O O . GLN D 2 275 ? -30.179 -0.439 -75.247 1.00 222.09 272 GLN D O 1
ATOM 16552 N N . LEU D 2 276 ? -28.366 -1.365 -76.214 1.00 196.62 273 LEU D N 1
ATOM 16553 C CA . LEU D 2 276 ? -27.499 -1.126 -75.066 1.00 182.90 273 LEU D CA 1
ATOM 16554 C C . LEU D 2 276 ? -27.495 0.339 -74.652 1.00 189.80 273 LEU D C 1
ATOM 16555 O O . LEU D 2 276 ? -27.383 1.238 -75.490 1.00 177.21 273 LEU D O 1
ATOM 16560 N N . ASP D 2 277 ? -27.617 0.570 -73.345 1.00 196.38 274 ASP D N 1
ATOM 16561 C CA . ASP D 2 277 ? -27.530 1.909 -72.765 1.00 193.00 274 ASP D CA 1
ATOM 16562 C C . ASP D 2 277 ? -26.062 2.156 -72.449 1.00 187.58 274 ASP D C 1
ATOM 16563 O O . ASP D 2 277 ? -25.578 1.868 -71.353 1.00 189.11 274 ASP D O 1
ATOM 16568 N N . THR D 2 278 ? -25.347 2.686 -73.443 1.00 171.17 275 THR D N 1
ATOM 16569 C CA . THR D 2 278 ? -23.899 2.835 -73.342 1.00 176.73 275 THR D CA 1
ATOM 16570 C C . THR D 2 278 ? -23.506 3.698 -72.150 1.00 169.31 275 THR D C 1
ATOM 16571 O O . THR D 2 278 ? -22.519 3.409 -71.460 1.00 162.20 275 THR D O 1
ATOM 16575 N N . THR D 2 279 ? -24.254 4.778 -71.912 1.00 167.75 276 THR D N 1
ATOM 16576 C CA . THR D 2 279 ? -23.949 5.670 -70.798 1.00 188.36 276 THR D CA 1
ATOM 16577 C C . THR D 2 279 ? -23.948 4.916 -69.473 1.00 163.32 276 THR D C 1
ATOM 16578 O O . THR D 2 279 ? -23.016 5.049 -68.670 1.00 158.17 276 THR D O 1
ATOM 16582 N N . VAL D 2 280 ? -24.998 4.131 -69.223 1.00 148.28 277 VAL D N 1
ATOM 16583 C CA . VAL D 2 280 ? -25.093 3.366 -67.983 1.00 145.69 277 VAL D CA 1
ATOM 16584 C C . VAL D 2 280 ? -23.922 2.399 -67.856 1.00 138.19 277 VAL D C 1
ATOM 16585 O O . VAL D 2 280 ? -23.348 2.237 -66.771 1.00 175.80 277 VAL D O 1
ATOM 16589 N N . LEU D 2 281 ? -23.576 1.716 -68.950 1.00 137.16 278 LEU D N 1
ATOM 16590 C CA . LEU D 2 281 ? -22.438 0.802 -68.934 1.00 150.72 278 LEU D CA 1
ATOM 16591 C C . LEU D 2 281 ? -21.163 1.521 -68.510 1.00 159.06 278 LEU D C 1
ATOM 16592 O O . LEU D 2 281 ? -20.435 1.054 -67.623 1.00 180.04 278 LEU D O 1
ATOM 16597 N N . LYS D 2 282 ? -20.870 2.654 -69.154 1.00 141.65 279 LYS D N 1
ATOM 16598 C CA . LYS D 2 282 ? -19.680 3.428 -68.816 1.00 136.79 279 LYS D CA 1
ATOM 16599 C C . LYS D 2 282 ? -19.694 3.838 -67.348 1.00 145.51 279 LYS D C 1
ATOM 16600 O O . LYS D 2 282 ? -18.681 3.719 -66.645 1.00 154.37 279 LYS D O 1
ATOM 16606 N N . GLU D 2 283 ? -20.840 4.340 -66.877 1.00 149.18 280 GLU D N 1
ATOM 1660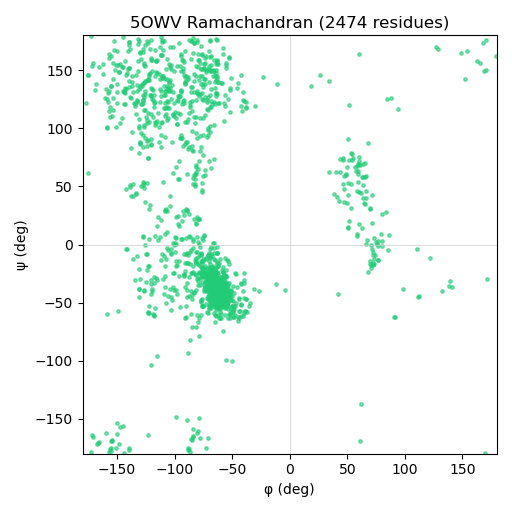7 C CA . GLU D 2 283 ? -20.965 4.773 -65.488 1.00 164.76 280 GLU D CA 1
ATOM 16608 C C . GLU D 2 283 ? -20.644 3.635 -64.529 1.00 140.12 280 GLU D C 1
ATOM 16609 O O . GLU D 2 283 ? -19.830 3.788 -63.608 1.00 130.47 280 GLU D O 1
ATOM 16615 N N . LYS D 2 284 ? -21.310 2.494 -64.714 1.00 128.61 281 LYS D N 1
ATOM 16616 C CA . LYS D 2 284 ? -21.121 1.356 -63.826 1.00 151.68 281 LYS D CA 1
ATOM 16617 C C . LYS D 2 284 ? -19.676 0.879 -63.843 1.00 149.20 281 LYS D C 1
ATOM 16618 O O . LYS D 2 284 ? -19.109 0.551 -62.793 1.00 166.68 281 LYS D O 1
ATOM 16624 N N . PHE D 2 285 ? -19.071 0.814 -65.031 1.00 139.06 282 PHE D N 1
ATOM 16625 C CA . PHE D 2 285 ? -17.676 0.400 -65.133 1.00 157.70 282 PHE D CA 1
ATOM 16626 C C . PHE D 2 285 ? -16.761 1.330 -64.342 1.00 144.72 282 PHE D C 1
ATOM 16627 O O . PHE D 2 285 ? -15.878 0.872 -63.600 1.00 141.91 282 PHE D O 1
ATOM 16635 N N . VAL D 2 286 ? -16.937 2.644 -64.513 1.00 133.71 283 VAL D N 1
ATOM 16636 C CA . VAL D 2 286 ? -16.091 3.596 -63.798 1.00 134.02 283 VAL D CA 1
ATOM 16637 C C . VAL D 2 286 ? -16.287 3.459 -62.294 1.00 149.98 283 VAL D C 1
ATOM 16638 O O . VAL D 2 286 ? -15.318 3.494 -61.523 1.00 171.21 283 VAL D O 1
ATOM 16642 N N . LYS D 2 287 ? -17.538 3.310 -61.852 1.00 146.85 284 LYS D N 1
ATOM 16643 C CA . LYS D 2 287 ? -17.795 3.096 -60.431 1.00 141.34 284 LYS D CA 1
ATOM 16644 C C . LYS D 2 287 ? -17.045 1.873 -59.917 1.00 129.65 284 LYS D C 1
ATOM 16645 O O . LYS D 2 287 ? -16.377 1.929 -58.876 1.00 129.90 284 LYS D O 1
ATOM 16651 N N . ARG D 2 288 ? -17.152 0.755 -60.641 1.00 115.65 285 ARG D N 1
ATOM 16652 C CA . ARG D 2 288 ? -16.484 -0.477 -60.231 1.00 123.90 285 ARG D CA 1
ATOM 16653 C C . ARG D 2 288 ? -14.984 -0.269 -60.096 1.00 139.22 285 ARG D C 1
ATOM 16654 O O . ARG D 2 288 ? -14.374 -0.665 -59.093 1.00 159.92 285 ARG D O 1
ATOM 16662 N N . LYS D 2 289 ? -14.368 0.342 -61.109 1.00 124.04 286 LYS D N 1
ATOM 16663 C CA . LYS D 2 289 ? -12.919 0.506 -61.084 1.00 139.96 286 LYS D CA 1
ATOM 16664 C C . LYS D 2 289 ? -12.485 1.425 -59.949 1.00 139.38 286 LYS D C 1
ATOM 16665 O O . LYS D 2 289 ? -11.481 1.157 -59.277 1.00 143.58 286 LYS D O 1
ATOM 16671 N N . ILE D 2 290 ? -13.227 2.511 -59.714 1.00 135.37 287 ILE D N 1
ATOM 16672 C CA . ILE D 2 290 ? -12.875 3.416 -58.622 1.00 132.18 287 ILE D CA 1
ATOM 16673 C C . ILE D 2 290 ? -12.993 2.706 -57.280 1.00 141.51 287 ILE D C 1
ATOM 16674 O O . ILE D 2 290 ? -12.154 2.892 -56.388 1.00 160.88 287 ILE D O 1
ATOM 16679 N N . LEU D 2 291 ? -14.030 1.882 -57.110 1.00 148.21 288 LEU D N 1
ATOM 16680 C CA . LEU D 2 291 ? -14.154 1.121 -55.870 1.00 148.81 288 LEU D CA 1
ATOM 16681 C C . LEU D 2 291 ? -12.987 0.157 -55.696 1.00 127.92 288 LEU D C 1
ATOM 16682 O O . LEU D 2 291 ? -12.473 -0.014 -54.583 1.00 153.33 288 LEU D O 1
ATOM 16687 N N . ASN D 2 292 ? -12.566 -0.491 -56.783 1.00 119.57 289 ASN D N 1
ATOM 16688 C CA . ASN D 2 292 ? -11.396 -1.365 -56.720 1.00 120.26 289 ASN D CA 1
ATOM 16689 C C . ASN D 2 292 ? -10.162 -0.592 -56.268 1.00 124.97 289 ASN D C 1
ATOM 16690 O O . ASN D 2 292 ? -9.383 -1.066 -55.426 1.00 137.92 289 ASN D O 1
ATOM 16695 N N . LEU D 2 293 ? -9.955 0.595 -56.845 1.00 125.76 290 LEU D N 1
ATOM 16696 C CA . LEU D 2 293 ? -8.819 1.426 -56.456 1.00 126.00 290 LEU D CA 1
ATOM 16697 C C . LEU D 2 293 ? -8.880 1.774 -54.973 1.00 149.46 290 LEU D C 1
ATOM 16698 O O . LEU D 2 293 ? -7.862 1.722 -54.266 1.00 168.27 290 LEU D O 1
ATOM 16703 N N . CYS D 2 294 ? -10.069 2.149 -54.495 1.00 145.87 291 CYS D N 1
ATOM 16704 C CA . CYS D 2 294 ? -10.254 2.456 -53.081 1.00 137.76 291 CYS D CA 1
ATOM 16705 C C . CYS D 2 294 ? -9.886 1.264 -52.210 1.00 142.25 291 CYS D C 1
ATOM 16706 O O . CYS D 2 294 ? -9.212 1.413 -51.184 1.00 170.30 291 CYS D O 1
ATOM 16709 N N . GLU D 2 295 ? -10.338 0.072 -52.603 1.00 130.89 292 GLU D N 1
ATOM 16710 C CA . GLU D 2 295 ? -10.013 -1.142 -51.860 1.00 146.36 292 GLU D CA 1
ATOM 16711 C C . GLU D 2 295 ? -8.506 -1.363 -51.782 1.00 129.83 292 GLU D C 1
ATOM 16712 O O . GLU D 2 295 ? -7.968 -1.683 -50.714 1.00 183.99 292 GLU D O 1
ATOM 16718 N N . ILE D 2 296 ? -7.810 -1.210 -52.909 1.00 114.85 293 ILE D N 1
ATOM 16719 C CA . ILE D 2 296 ? -6.357 -1.397 -52.922 1.00 112.84 293 ILE D CA 1
ATOM 16720 C C . ILE D 2 296 ? -5.680 -0.406 -51.975 1.00 142.72 293 ILE D C 1
ATOM 16721 O O . ILE D 2 296 ? -4.809 -0.773 -51.167 1.00 165.16 293 ILE D O 1
ATOM 16726 N N . LEU D 2 297 ? -6.042 0.875 -52.095 1.00 141.15 294 LEU D N 1
ATOM 16727 C CA . LEU D 2 297 ? -5.442 1.904 -51.249 1.00 139.77 294 LEU D CA 1
ATOM 16728 C C . LEU D 2 297 ? -5.697 1.624 -49.773 1.00 154.23 294 LEU D C 1
ATOM 16729 O O . LEU D 2 297 ? -4.805 1.806 -48.933 1.00 170.75 294 LEU D O 1
ATOM 16734 N N . GLU D 2 298 ? -6.920 1.206 -49.438 1.00 147.87 295 GLU D N 1
ATOM 16735 C CA . GLU D 2 298 ? -7.243 0.861 -48.060 1.00 135.76 295 GLU D CA 1
ATOM 16736 C C . GLU D 2 298 ? -6.397 -0.305 -47.573 1.00 131.54 295 GLU D C 1
ATOM 16737 O O . GLU D 2 298 ? -5.961 -0.324 -46.417 1.00 133.13 295 GLU D O 1
ATOM 16743 N N . ASP D 2 299 ? -6.189 -1.307 -48.432 1.00 136.52 296 ASP D N 1
ATOM 16744 C CA . ASP D 2 299 ? -5.300 -2.414 -48.092 1.00 139.74 296 ASP D CA 1
ATOM 16745 C C . ASP D 2 299 ? -3.922 -1.901 -47.693 1.00 136.22 296 ASP D C 1
ATOM 16746 O O . ASP D 2 299 ? -3.372 -2.288 -46.652 1.00 155.33 296 ASP D O 1
ATOM 16751 N N . GLU D 2 300 ? -3.343 -1.038 -48.531 1.00 139.67 297 GLU D N 1
ATOM 16752 C CA . GLU D 2 300 ? -2.027 -0.473 -48.230 1.00 148.36 297 GLU D CA 1
ATOM 16753 C C . GLU D 2 300 ? -2.030 0.265 -46.890 1.00 135.42 297 GLU D C 1
ATOM 16754 O O . GLU D 2 300 ? -1.138 0.070 -46.044 1.00 128.21 297 GLU D O 1
ATOM 16760 N N . ASN D 2 301 ? -3.025 1.132 -46.693 1.00 152.33 298 ASN D N 1
ATOM 16761 C CA . ASN D 2 301 ? -3.120 1.908 -45.460 1.00 174.07 298 ASN D CA 1
ATOM 16762 C C . ASN D 2 301 ? -3.185 0.997 -44.238 1.00 155.14 298 ASN D C 1
ATOM 16763 O O . ASN D 2 301 ? -2.493 1.227 -43.237 1.00 159.87 298 ASN D O 1
ATOM 16768 N N . GLN D 2 302 ? -4.026 -0.038 -44.300 1.00 133.62 299 GLN D N 1
ATOM 16769 C CA . GLN D 2 302 ? -4.169 -0.951 -43.172 1.00 159.80 299 GLN D CA 1
ATOM 16770 C C . GLN D 2 302 ? -2.888 -1.736 -42.921 1.00 151.33 299 GLN D C 1
ATOM 16771 O O . GLN D 2 302 ? -2.576 -2.059 -41.772 1.00 164.10 299 GLN D O 1
ATOM 16777 N N . LEU D 2 303 ? -2.154 -2.089 -43.980 1.00 137.84 300 LEU D N 1
ATOM 16778 C CA . LEU D 2 303 ? -0.841 -2.708 -43.794 1.00 120.86 300 LEU D CA 1
ATOM 16779 C C . LEU D 2 303 ? 0.075 -1.812 -42.967 1.00 133.86 300 LEU D C 1
ATOM 16780 O O . LEU D 2 303 ? 0.718 -2.264 -42.005 1.00 140.37 300 LEU D O 1
ATOM 16785 N N . PHE D 2 304 ? 0.155 -0.532 -43.339 1.00 127.42 301 PHE D N 1
ATOM 16786 C CA . PHE D 2 304 ? 0.987 0.406 -42.582 1.00 132.12 301 PHE D CA 1
ATOM 16787 C C . PHE D 2 304 ? 0.522 0.488 -41.126 1.00 135.94 301 PHE D C 1
ATOM 16788 O O . PHE D 2 304 ? 1.334 0.455 -40.179 1.00 131.62 301 PHE D O 1
ATOM 16796 N N . VAL D 2 305 ? -0.796 0.617 -40.941 1.00 133.21 302 VAL D N 1
ATOM 16797 C CA . VAL D 2 305 ? -1.385 0.681 -39.607 1.00 124.53 302 VAL D CA 1
ATOM 16798 C C . VAL D 2 305 ? -0.979 -0.538 -38.790 1.00 126.38 302 VAL D C 1
ATOM 16799 O O . VAL D 2 305 ? -0.599 -0.423 -37.620 1.00 130.41 302 VAL D O 1
ATOM 16803 N N . GLY D 2 306 ? -1.065 -1.723 -39.398 1.00 122.22 303 GLY D N 1
ATOM 16804 C CA . GLY D 2 306 ? -0.691 -2.944 -38.706 1.00 110.88 303 GLY D CA 1
ATOM 16805 C C . GLY D 2 306 ? 0.768 -2.963 -38.296 1.00 115.27 303 GLY D C 1
ATOM 16806 O O . GLY D 2 306 ? 1.114 -3.482 -37.234 1.00 161.29 303 GLY D O 1
ATOM 16807 N N . ILE D 2 307 ? 1.651 -2.453 -39.159 1.00 110.17 304 ILE D N 1
ATOM 16808 C CA . ILE D 2 307 ? 3.066 -2.334 -38.791 1.00 124.02 304 ILE D CA 1
ATOM 16809 C C . ILE D 2 307 ? 3.220 -1.532 -37.498 1.00 119.22 304 ILE D C 1
ATOM 16810 O O . ILE D 2 307 ? 3.873 -1.968 -36.530 1.00 129.07 304 ILE D O 1
ATOM 16815 N N . PHE D 2 308 ? 2.634 -0.331 -37.473 1.00 99.13 305 PHE D N 1
ATOM 16816 C CA . PHE D 2 308 ? 2.746 0.496 -36.269 1.00 136.18 305 PHE D CA 1
ATOM 16817 C C . PHE D 2 308 ? 2.099 -0.175 -35.060 1.00 138.14 305 PHE D C 1
ATOM 16818 O O . PHE D 2 308 ? 2.616 -0.088 -33.936 1.00 140.64 305 PHE D O 1
ATOM 16826 N N . ASP D 2 309 ? 0.955 -0.827 -35.269 1.00 112.04 306 ASP D N 1
ATOM 16827 C CA . ASP D 2 309 ? 0.303 -1.558 -34.191 1.00 113.18 306 ASP D CA 1
ATOM 16828 C C . ASP D 2 309 ? 1.207 -2.648 -33.629 1.00 131.49 306 ASP D C 1
ATOM 16829 O O . ASP D 2 309 ? 1.246 -2.861 -32.413 1.00 159.55 306 ASP D O 1
ATOM 16834 N N . ARG D 2 310 ? 1.906 -3.377 -34.505 1.00 135.88 307 ARG D N 1
ATOM 16835 C CA . ARG D 2 310 ? 2.851 -4.395 -34.053 1.00 135.94 307 ARG D CA 1
ATOM 16836 C C . ARG D 2 310 ? 3.923 -3.780 -33.166 1.00 140.95 307 ARG D C 1
ATOM 16837 O O . ARG D 2 310 ? 4.278 -4.340 -32.120 1.00 160.21 307 ARG D O 1
ATOM 16845 N N . LEU D 2 311 ? 4.476 -2.638 -33.585 1.00 127.06 308 LEU D N 1
ATOM 16846 C CA . LEU D 2 311 ? 5.474 -1.969 -32.746 1.00 137.17 308 LEU D CA 1
ATOM 16847 C C . LEU D 2 311 ? 4.900 -1.606 -31.377 1.00 131.31 308 LEU D C 1
ATOM 16848 O O . LEU D 2 311 ? 5.543 -1.820 -30.336 1.00 144.96 308 LEU D O 1
ATOM 16853 N N . LEU D 2 312 ? 3.690 -1.044 -31.363 1.00 115.61 309 LEU D N 1
ATOM 16854 C CA . LEU D 2 312 ? 3.041 -0.691 -30.102 1.00 139.98 309 LEU D CA 1
ATOM 16855 C C . LEU D 2 312 ? 2.853 -1.915 -29.211 1.00 152.61 309 LEU D C 1
ATOM 16856 O O . LEU D 2 312 ? 3.093 -1.862 -27.996 1.00 168.75 309 LEU D O 1
ATOM 16861 N N . ASN D 2 313 ? 2.386 -3.020 -29.798 1.00 136.80 310 ASN D N 1
ATOM 16862 C CA . ASN D 2 313 ? 2.172 -4.246 -29.037 1.00 139.31 310 ASN D CA 1
ATOM 16863 C C . ASN D 2 313 ? 3.481 -4.781 -28.475 1.00 144.77 310 ASN D C 1
ATOM 16864 O O . ASN D 2 313 ? 3.511 -5.317 -27.361 1.00 191.91 310 ASN D O 1
ATOM 16869 N N . GLN D 2 314 ? 4.567 -4.671 -29.242 1.00 132.56 311 GLN D N 1
ATOM 16870 C CA . GLN D 2 314 ? 5.874 -5.067 -28.729 1.00 131.11 311 GLN D CA 1
ATOM 16871 C C . GLN D 2 314 ? 6.254 -4.240 -27.507 1.00 133.48 311 GLN D C 1
ATOM 16872 O O . GLN D 2 314 ? 6.761 -4.773 -26.510 1.00 161.34 311 GLN D O 1
ATOM 16878 N N . PHE D 2 315 ? 6.043 -2.924 -27.583 1.00 149.29 312 PHE D N 1
ATOM 16879 C CA . PHE D 2 315 ? 6.321 -2.065 -26.432 1.00 152.88 312 PHE D CA 1
ATOM 16880 C C . PHE D 2 315 ? 5.507 -2.494 -25.213 1.00 161.08 312 PHE D C 1
ATOM 16881 O O . PHE D 2 315 ? 6.036 -2.589 -24.095 1.00 163.29 312 PHE D O 1
ATOM 16889 N N . GLN D 2 316 ? 4.207 -2.732 -25.409 1.00 170.41 313 GLN D N 1
ATOM 16890 C CA . GLN D 2 316 ? 3.353 -3.162 -24.303 1.00 168.36 313 GLN D CA 1
ATOM 16891 C C . GLN D 2 316 ? 3.818 -4.492 -23.718 1.00 144.89 313 GLN D C 1
ATOM 16892 O O . GLN D 2 316 ? 3.797 -4.683 -22.495 1.00 168.53 313 GLN D O 1
ATOM 16898 N N . SER D 2 317 ? 4.221 -5.431 -24.579 1.00 136.40 314 SER D N 1
ATOM 16899 C CA . SER D 2 317 ? 4.741 -6.711 -24.106 1.00 135.51 314 SER D CA 1
ATOM 16900 C C . SER D 2 317 ? 5.997 -6.525 -23.263 1.00 138.47 314 SER D C 1
ATOM 16901 O O . SER D 2 317 ? 6.162 -7.184 -22.229 1.00 171.49 314 SER D O 1
ATOM 16904 N N . TYR D 2 318 ? 6.915 -5.664 -23.713 1.00 125.68 315 TYR D N 1
ATOM 16905 C CA . TYR D 2 318 ? 8.112 -5.381 -22.923 1.00 115.75 315 TYR D CA 1
ATOM 16906 C C . TYR D 2 318 ? 7.744 -4.802 -21.561 1.00 127.73 315 TYR D C 1
ATOM 16907 O O . TYR D 2 318 ? 8.323 -5.185 -20.535 1.00 150.55 315 TYR D O 1
ATOM 16916 N N . GLU D 2 319 ? 6.797 -3.861 -21.538 1.00 128.19 316 GLU D N 1
ATOM 16917 C CA . GLU D 2 319 ? 6.336 -3.296 -20.270 1.00 131.66 316 GLU D CA 1
ATOM 16918 C C . GLU D 2 319 ? 5.803 -4.383 -19.341 1.00 138.31 316 GLU D C 1
ATOM 16919 O O . GLU D 2 319 ? 6.149 -4.430 -18.153 1.00 149.84 316 GLU D O 1
ATOM 16925 N N . LYS D 2 320 ? 4.934 -5.252 -19.865 1.00 152.97 317 LYS D N 1
ATOM 16926 C CA . LYS D 2 320 ? 4.355 -6.314 -19.046 1.00 150.94 317 LYS D CA 1
ATOM 16927 C C . LYS D 2 320 ? 5.423 -7.269 -18.526 1.00 132.11 317 LYS D C 1
ATOM 16928 O O . LYS D 2 320 ? 5.365 -7.699 -17.368 1.00 163.70 317 LYS D O 1
ATOM 16934 N N . HIS D 2 321 ? 6.391 -7.634 -19.372 1.00 120.88 318 HIS D N 1
ATOM 16935 C CA . HIS D 2 321 ? 7.476 -8.499 -18.916 1.00 124.23 318 HIS D CA 1
ATOM 16936 C C . HIS D 2 321 ? 8.282 -7.840 -17.804 1.00 143.03 318 HIS D C 1
ATOM 16937 O O . HIS D 2 321 ? 8.682 -8.506 -16.840 1.00 173.97 318 HIS D O 1
ATOM 16944 N N . LEU D 2 322 ? 8.577 -6.544 -17.944 1.00 136.62 319 LEU D N 1
ATOM 16945 C CA . LEU D 2 322 ? 9.272 -5.835 -16.875 1.00 142.34 319 LEU D CA 1
ATOM 16946 C C . LEU D 2 322 ? 8.477 -5.894 -15.579 1.00 156.37 319 LEU D C 1
ATOM 16947 O O . LEU D 2 322 ? 9.029 -6.178 -14.509 1.00 167.30 319 LEU D O 1
ATOM 16952 N N . LEU D 2 323 ? 7.173 -5.613 -15.658 1.00 140.20 320 LEU D N 1
ATOM 16953 C CA . LEU D 2 323 ? 6.332 -5.654 -14.466 1.00 138.67 320 LEU D CA 1
ATOM 16954 C C . LEU D 2 323 ? 6.346 -7.036 -13.824 1.00 139.29 320 LEU D C 1
ATOM 16955 O O . LEU D 2 323 ? 6.436 -7.159 -12.597 1.00 146.26 320 LEU D O 1
ATOM 16960 N N . LEU D 2 324 ? 6.256 -8.087 -14.639 1.00 142.59 321 LEU D N 1
ATOM 16961 C CA . LEU D 2 324 ? 6.311 -9.450 -14.117 1.00 144.97 321 LEU D CA 1
ATOM 16962 C C . LEU D 2 324 ? 7.630 -9.713 -13.398 1.00 156.61 321 LEU D C 1
ATOM 16963 O O . LEU D 2 324 ? 7.648 -10.114 -12.229 1.00 191.15 321 LEU D O 1
ATOM 16968 N N . ALA D 2 325 ? 8.751 -9.491 -14.089 1.00 147.23 322 ALA D N 1
ATOM 16969 C CA . ALA D 2 325 ? 10.045 -9.874 -13.532 1.00 150.08 322 ALA D CA 1
ATOM 16970 C C . ALA D 2 325 ? 10.425 -9.020 -12.329 1.00 157.54 322 ALA D C 1
ATOM 16971 O O . ALA D 2 325 ? 11.174 -9.482 -11.457 1.00 158.20 322 ALA D O 1
ATOM 16973 N N . TYR D 2 326 ? 9.925 -7.781 -12.261 1.00 139.42 323 TYR D N 1
ATOM 16974 C CA . TYR D 2 326 ? 10.316 -6.886 -11.180 1.00 170.40 323 TYR D CA 1
ATOM 16975 C C . TYR D 2 326 ? 9.863 -7.351 -9.805 1.00 205.29 323 TYR D C 1
ATOM 16976 O O . TYR D 2 326 ? 10.488 -6.964 -8.819 1.00 203.70 323 TYR D O 1
ATOM 16985 N N . GLU D 2 327 ? 8.817 -8.172 -9.702 1.00 203.25 324 GLU D N 1
ATOM 16986 C CA . GLU D 2 327 ? 8.464 -8.735 -8.401 1.00 181.90 324 GLU D CA 1
ATOM 16987 C C . GLU D 2 327 ? 9.650 -9.490 -7.804 1.00 175.19 324 GLU D C 1
ATOM 16988 O O . GLU D 2 327 ? 10.174 -9.132 -6.736 1.00 192.35 324 GLU D O 1
ATOM 16994 N N . ASN D 2 328 ? 10.107 -10.527 -8.510 1.00 164.02 325 ASN D N 1
ATOM 16995 C CA . ASN D 2 328 ? 11.231 -11.325 -8.036 1.00 181.52 325 ASN D CA 1
ATOM 16996 C C . ASN D 2 328 ? 12.505 -10.492 -7.974 1.00 181.23 325 ASN D C 1
ATOM 16997 O O . ASN D 2 328 ? 13.317 -10.660 -7.058 1.00 178.53 325 ASN D O 1
ATOM 17002 N N . PHE D 2 329 ? 12.703 -9.603 -8.950 1.00 186.48 326 PHE D N 1
ATOM 17003 C CA . PHE D 2 329 ? 13.899 -8.765 -8.980 1.00 181.36 326 PHE D CA 1
ATOM 17004 C C . PHE D 2 329 ? 13.988 -7.887 -7.732 1.00 176.31 326 PHE D C 1
ATOM 17005 O O . PHE D 2 329 ? 15.036 -7.817 -7.073 1.00 196.60 326 PHE D O 1
ATOM 17013 N N . LEU D 2 330 ? 12.886 -7.213 -7.389 1.00 162.88 327 LEU D N 1
ATOM 17014 C CA . LEU D 2 330 ? 12.833 -6.360 -6.209 1.00 176.01 327 LEU D CA 1
ATOM 17015 C C . LEU D 2 330 ? 13.018 -7.168 -4.931 1.00 188.20 327 LEU D C 1
ATOM 17016 O O . LEU D 2 330 ? 13.698 -6.719 -3.998 1.00 163.40 327 LEU D O 1
ATOM 17021 N N . LYS D 2 331 ? 12.388 -8.347 -4.851 1.00 175.31 328 LYS D N 1
ATOM 17022 C CA . LYS D 2 331 ? 12.593 -9.189 -3.674 1.00 161.71 328 LYS D CA 1
ATOM 17023 C C . LYS D 2 331 ? 14.060 -9.582 -3.525 1.00 162.81 328 LYS D C 1
ATOM 17024 O O . LYS D 2 331 ? 14.605 -9.563 -2.413 1.00 191.66 328 LYS D O 1
ATOM 17030 N N . GLU D 2 332 ? 14.710 -9.957 -4.631 1.00 149.69 329 GLU D N 1
ATOM 17031 C CA . GLU D 2 332 ? 16.134 -10.280 -4.585 1.00 149.24 329 GLU D CA 1
ATOM 17032 C C . GLU D 2 332 ? 16.949 -9.092 -4.099 1.00 152.04 329 GLU D C 1
ATOM 17033 O O . GLU D 2 332 ? 17.893 -9.256 -3.320 1.00 164.76 329 GLU D O 1
ATOM 17039 N N . ILE D 2 333 ? 16.622 -7.892 -4.583 1.00 168.03 330 ILE D N 1
ATOM 17040 C CA . ILE D 2 333 ? 17.360 -6.697 -4.176 1.00 159.52 330 ILE D CA 1
ATOM 17041 C C . ILE D 2 333 ? 17.202 -6.435 -2.679 1.00 169.21 330 ILE D C 1
ATOM 17042 O O . ILE D 2 333 ? 18.172 -6.095 -1.988 1.00 184.22 330 ILE D O 1
ATOM 17047 N N . GLU D 2 334 ? 15.979 -6.560 -2.159 1.00 175.04 331 GLU D N 1
ATOM 17048 C CA . GLU D 2 334 ? 15.766 -6.429 -0.716 1.00 177.24 331 GLU D CA 1
ATOM 17049 C C . GLU D 2 334 ? 16.583 -7.461 0.062 1.00 154.49 331 GLU D C 1
ATOM 17050 O O . GLU D 2 334 ? 17.220 -7.141 1.083 1.00 146.96 331 GLU D O 1
ATOM 17056 N N . ILE D 2 335 ? 16.542 -8.716 -0.394 1.00 156.17 332 ILE D N 1
ATOM 17057 C CA . ILE D 2 335 ? 17.332 -9.776 0.225 1.00 150.24 332 ILE D CA 1
ATOM 17058 C C . ILE D 2 335 ? 18.804 -9.383 0.255 1.00 162.09 332 ILE D C 1
ATOM 17059 O O . ILE D 2 335 ? 19.499 -9.589 1.255 1.00 172.47 332 ILE D O 1
ATOM 17064 N N . LEU D 2 336 ? 19.302 -8.840 -0.859 1.00 166.21 333 LEU D N 1
ATOM 17065 C CA . LEU D 2 336 ? 20.691 -8.397 -0.936 1.00 148.73 333 LEU D CA 1
ATOM 17066 C C . LEU D 2 336 ? 20.987 -7.282 0.060 1.00 154.09 333 LEU D C 1
ATOM 17067 O O . LEU D 2 336 ? 22.071 -7.245 0.653 1.00 173.16 333 LEU D O 1
ATOM 17072 N N . ASN D 2 337 ? 20.068 -6.326 0.200 1.00 146.21 334 ASN D N 1
ATOM 17073 C CA . ASN D 2 337 ? 20.195 -5.300 1.234 1.00 156.87 334 ASN D CA 1
ATOM 17074 C C . ASN D 2 337 ? 20.474 -5.931 2.592 1.00 170.37 334 ASN D C 1
ATOM 17075 O O . ASN D 2 337 ? 21.480 -5.632 3.257 1.00 162.68 334 ASN D O 1
ATOM 17080 N N . HIS D 2 338 ? 19.561 -6.809 3.018 1.00 173.03 335 HIS D N 1
ATOM 17081 C CA . HIS D 2 338 ? 19.702 -7.454 4.323 1.00 149.47 335 HIS D CA 1
ATOM 17082 C C . HIS D 2 338 ? 20.990 -8.268 4.405 1.00 144.93 335 HIS D C 1
ATOM 17083 O O . HIS D 2 338 ? 21.659 -8.290 5.449 1.00 170.56 335 HIS D O 1
ATOM 17090 N N . GLN D 2 339 ? 21.344 -8.948 3.313 1.00 140.16 336 GLN D N 1
ATOM 17091 C CA . GLN D 2 339 ? 22.561 -9.750 3.267 1.00 145.26 336 GLN D CA 1
ATOM 17092 C C . GLN D 2 339 ? 23.793 -8.892 3.517 1.00 148.60 336 GLN D C 1
ATOM 17093 O O . GLN D 2 339 ? 24.667 -9.258 4.310 1.00 164.95 336 GLN D O 1
ATOM 17099 N N . ILE D 2 340 ? 23.882 -7.752 2.828 1.00 156.95 337 ILE D N 1
ATOM 17100 C CA . ILE D 2 340 ? 25.010 -6.842 3.010 1.00 168.80 337 ILE D CA 1
ATOM 17101 C C . ILE D 2 340 ? 25.072 -6.363 4.454 1.00 169.51 337 ILE D C 1
ATOM 17102 O O . ILE D 2 340 ? 26.149 -6.310 5.067 1.00 174.79 337 ILE D O 1
ATOM 17107 N N . LEU D 2 341 ? 23.920 -5.975 5.010 1.00 172.77 338 LEU D N 1
ATOM 17108 C CA . LEU D 2 341 ? 23.907 -5.494 6.390 1.00 147.73 338 LEU D CA 1
ATOM 17109 C C . LEU D 2 341 ? 24.447 -6.548 7.350 1.00 139.06 338 LEU D C 1
ATOM 17110 O O . LEU D 2 341 ? 25.304 -6.258 8.195 1.00 138.66 338 LEU D O 1
ATOM 17115 N N . GLU D 2 342 ? 23.948 -7.780 7.243 1.00 140.78 339 GLU D N 1
ATOM 17116 C CA . GLU D 2 342 ? 24.393 -8.812 8.175 1.00 174.19 339 GLU D CA 1
ATOM 17117 C C . GLU D 2 342 ? 25.830 -9.251 7.913 1.00 170.34 339 GLU D C 1
ATOM 17118 O O . GLU D 2 342 ? 26.513 -9.685 8.845 1.00 189.54 339 GLU D O 1
ATOM 17124 N N . GLN D 2 343 ? 26.318 -9.141 6.674 1.00 153.45 340 GLN D N 1
ATOM 17125 C CA . GLN D 2 343 ? 27.745 -9.353 6.440 1.00 154.83 340 GLN D CA 1
ATOM 17126 C C . GLN D 2 343 ? 28.574 -8.309 7.182 1.00 143.47 340 GLN D C 1
ATOM 17127 O O . GLN D 2 343 ? 29.592 -8.635 7.810 1.00 151.32 340 GLN D O 1
ATOM 17133 N N . LEU D 2 344 ? 28.153 -7.044 7.106 1.00 140.26 341 LEU D N 1
ATOM 17134 C CA . LEU D 2 344 ? 28.801 -5.985 7.877 1.00 144.17 341 LEU D CA 1
ATOM 17135 C C . LEU D 2 344 ? 28.813 -6.326 9.360 1.00 155.74 341 LEU D C 1
ATOM 17136 O O . LEU D 2 344 ? 29.841 -6.195 10.039 1.00 152.85 341 LEU D O 1
ATOM 17141 N N . LYS D 2 345 ? 27.659 -6.748 9.880 1.00 167.46 342 LYS D N 1
ATOM 17142 C CA . LYS D 2 345 ? 27.546 -7.052 11.302 1.00 149.39 342 LYS D CA 1
ATOM 17143 C C . LYS D 2 345 ? 28.425 -8.236 11.695 1.00 143.07 342 LYS D C 1
ATOM 17144 O O . LYS D 2 345 ? 29.005 -8.246 12.786 1.00 146.69 342 LYS D O 1
ATOM 17150 N N . SER D 2 346 ? 28.538 -9.240 10.822 1.00 147.43 343 SER D N 1
ATOM 17151 C CA . SER D 2 346 ? 29.439 -10.358 11.092 1.00 167.57 343 SER D CA 1
ATOM 17152 C C . SER D 2 346 ? 30.894 -9.902 11.144 1.00 162.29 343 SER D C 1
ATOM 17153 O O . SER D 2 346 ? 31.663 -10.340 12.012 1.00 194.47 343 SER D O 1
ATOM 17156 N N . ILE D 2 347 ? 31.296 -9.039 10.206 1.00 136.20 344 ILE D N 1
ATOM 17157 C CA . ILE D 2 347 ? 32.657 -8.502 10.223 1.00 131.05 344 ILE D CA 1
ATOM 17158 C C . ILE D 2 347 ? 32.918 -7.752 11.525 1.00 143.84 344 ILE D C 1
ATOM 17159 O O . ILE D 2 347 ? 33.969 -7.914 12.161 1.00 170.07 344 ILE D O 1
ATOM 17164 N N . SER D 2 348 ? 31.964 -6.913 11.937 1.00 137.52 345 SER D N 1
ATOM 17165 C CA . SER D 2 348 ? 32.139 -6.158 13.175 1.00 166.26 345 SER D CA 1
ATOM 17166 C C . SER D 2 348 ? 32.161 -7.071 14.396 1.00 174.73 345 SER D C 1
ATOM 17167 O O . SER D 2 348 ? 32.892 -6.799 15.353 1.00 148.03 345 SER D O 1
ATOM 17170 N N . GLU D 2 349 ? 31.377 -8.153 14.382 1.00 180.13 346 GLU D N 1
ATOM 17171 C CA . GLU D 2 349 ? 31.414 -9.119 15.476 1.00 168.80 346 GLU D CA 1
ATOM 17172 C C . GLU D 2 349 ? 32.784 -9.779 15.573 1.00 162.96 346 GLU D C 1
ATOM 17173 O O . GLU D 2 349 ? 33.340 -9.927 16.668 1.00 189.75 346 GLU D O 1
ATOM 17179 N N . ARG D 2 350 ? 33.335 -10.198 14.432 1.00 156.39 347 ARG D N 1
ATOM 17180 C CA . ARG D 2 350 ? 34.675 -10.780 14.422 1.00 148.45 347 ARG D CA 1
ATOM 17181 C C . ARG D 2 350 ? 35.700 -9.796 14.977 1.00 151.39 347 ARG D C 1
ATOM 17182 O O . ARG D 2 350 ? 36.544 -10.154 15.814 1.00 173.79 347 ARG D O 1
ATOM 17190 N N . ILE D 2 351 ? 35.639 -8.544 14.516 1.00 154.03 348 ILE D N 1
ATOM 17191 C CA . ILE D 2 351 ? 36.616 -7.554 14.956 1.00 161.58 348 ILE D CA 1
ATOM 17192 C C . ILE D 2 351 ? 36.464 -7.273 16.445 1.00 177.28 348 ILE D C 1
ATOM 17193 O O . ILE D 2 351 ? 37.457 -7.103 17.156 1.00 192.92 348 ILE D O 1
ATOM 17198 N N . SER D 2 352 ? 35.229 -7.246 16.953 1.00 173.00 349 SER D N 1
ATOM 17199 C CA . SER D 2 352 ? 35.043 -7.009 18.380 1.00 167.49 349 SER D CA 1
ATOM 17200 C C . SER D 2 352 ? 35.544 -8.186 19.207 1.00 177.76 349 SER D C 1
ATOM 17201 O O . SER D 2 352 ? 36.151 -7.993 20.271 1.00 176.42 349 SER D O 1
ATOM 17204 N N . SER D 2 353 ? 35.328 -9.411 18.719 1.00 168.80 350 SER D N 1
ATOM 17205 C CA . SER D 2 353 ? 35.865 -10.584 19.399 1.00 149.20 350 SER D CA 1
ATOM 17206 C C . SER D 2 353 ? 37.380 -10.499 19.499 1.00 152.08 350 SER D C 1
ATOM 17207 O O . SER D 2 353 ? 37.962 -10.758 20.558 1.00 186.51 350 SER D O 1
ATOM 17210 N N . GLU D 2 354 ? 38.038 -10.131 18.402 1.00 151.97 351 GLU D N 1
ATOM 17211 C CA . GLU D 2 354 ? 39.494 -10.082 18.433 1.00 154.01 351 GLU D CA 1
ATOM 17212 C C . GLU D 2 354 ? 40.030 -8.858 19.167 1.00 160.35 351 GLU D C 1
ATOM 17213 O O . GLU D 2 354 ? 41.171 -8.891 19.638 1.00 159.08 351 GLU D O 1
ATOM 17219 N N . ILE D 2 355 ? 39.243 -7.785 19.280 1.00 191.99 352 ILE D N 1
ATOM 17220 C CA . ILE D 2 355 ? 39.608 -6.698 20.187 1.00 194.78 352 ILE D CA 1
ATOM 17221 C C . ILE D 2 355 ? 39.601 -7.209 21.621 1.00 172.89 352 ILE D C 1
ATOM 17222 O O . ILE D 2 355 ? 40.526 -6.953 22.402 1.00 151.25 352 ILE D O 1
ATOM 17227 N N . PHE D 2 356 ? 38.547 -7.947 21.983 1.00 166.48 353 PHE D N 1
ATOM 17228 C CA . PHE D 2 356 ? 38.465 -8.543 23.313 1.00 165.44 353 PHE D CA 1
ATOM 17229 C C . PHE D 2 356 ? 39.636 -9.482 23.572 1.00 157.86 353 PHE D C 1
ATOM 17230 O O . PHE D 2 356 ? 40.219 -9.475 24.663 1.00 163.39 353 PHE D O 1
ATOM 17238 N N . ALA D 2 357 ? 39.988 -10.302 22.578 1.00 181.28 354 ALA D N 1
ATOM 17239 C CA . ALA D 2 357 ? 41.062 -11.275 22.753 1.00 192.84 354 ALA D CA 1
ATOM 17240 C C . ALA D 2 357 ? 42.355 -10.604 23.195 1.00 183.56 354 ALA D C 1
ATOM 17241 O O . ALA D 2 357 ? 43.085 -11.137 24.039 1.00 243.52 354 ALA D O 1
ATOM 17243 N N . SER D 2 358 ? 42.655 -9.435 22.642 1.00 172.68 355 SER D N 1
ATOM 17244 C CA . SER D 2 358 ? 43.867 -8.712 23.014 1.00 176.19 355 SER D CA 1
ATOM 17245 C C . SER D 2 358 ? 43.557 -7.669 24.085 1.00 165.19 355 SER D C 1
ATOM 17246 O O . SER D 2 358 ? 43.818 -6.476 23.942 1.00 172.26 355 SER D O 1
ATOM 17249 N N . VAL D 2 359 ? 42.982 -8.153 25.183 1.00 165.60 356 VAL D N 1
ATOM 17250 C CA . VAL D 2 359 ? 42.889 -7.367 26.405 1.00 180.15 356 VAL D CA 1
ATOM 17251 C C . VAL D 2 359 ? 43.637 -8.181 27.449 1.00 185.27 356 VAL D C 1
ATOM 17252 O O . VAL D 2 359 ? 43.043 -8.981 28.181 1.00 177.82 356 VAL D O 1
ATOM 17256 N N . LYS D 2 360 ? 44.950 -7.988 27.503 1.00 202.11 357 LYS D N 1
ATOM 17257 C CA . LYS D 2 360 ? 45.835 -8.748 28.364 1.00 200.86 357 LYS D CA 1
ATOM 17258 C C . LYS D 2 360 ? 45.797 -8.193 29.785 1.00 196.75 357 LYS D C 1
ATOM 17259 O O . LYS D 2 360 ? 45.145 -7.188 30.078 1.00 201.71 357 LYS D O 1
ATOM 17265 N N . GLU D 2 361 ? 46.482 -8.891 30.684 1.00 197.81 358 GLU D N 1
ATOM 17266 C CA . GLU D 2 361 ? 46.572 -8.474 32.075 1.00 193.31 358 GLU D CA 1
ATOM 17267 C C . GLU D 2 361 ? 48.007 -8.673 32.536 1.00 190.74 358 GLU D C 1
ATOM 17268 O O . GLU D 2 361 ? 48.545 -9.775 32.400 1.00 203.81 358 GLU D O 1
ATOM 17274 N N . LYS D 2 362 ? 48.622 -7.619 33.075 1.00 192.12 359 LYS D N 1
ATOM 17275 C CA . LYS D 2 362 ? 50.055 -7.639 33.342 1.00 204.19 359 LYS D CA 1
ATOM 17276 C C . LYS D 2 362 ? 50.329 -6.716 34.533 1.00 214.54 359 LYS D C 1
ATOM 17277 O O . LYS D 2 362 ? 49.397 -6.144 35.112 1.00 200.88 359 LYS D O 1
ATOM 17283 N N . ASP D 2 363 ? 51.621 -6.523 34.857 1.00 236.08 360 ASP D N 1
ATOM 17284 C CA . ASP D 2 363 ? 52.063 -6.773 36.230 1.00 234.09 360 ASP D CA 1
ATOM 17285 C C . ASP D 2 363 ? 51.185 -6.083 37.265 1.00 215.51 360 ASP D C 1
ATOM 17286 O O . ASP D 2 363 ? 50.129 -6.627 37.606 1.00 197.06 360 ASP D O 1
ATOM 17291 N N . ALA D 2 364 ? 51.605 -4.933 37.813 1.00 217.58 361 ALA D N 1
ATOM 17292 C CA . ALA D 2 364 ? 50.987 -3.608 37.843 1.00 206.80 361 ALA D CA 1
ATOM 17293 C C . ALA D 2 364 ? 51.502 -2.919 39.112 1.00 202.52 361 ALA D C 1
ATOM 17294 O O . ALA D 2 364 ? 51.575 -3.579 40.154 1.00 218.52 361 ALA D O 1
ATOM 17296 N N . TYR D 2 365 ? 51.784 -1.615 39.101 1.00 201.90 362 TYR D N 1
ATOM 17297 C CA . TYR D 2 365 ? 52.372 -0.945 40.268 1.00 181.69 362 TYR D CA 1
ATOM 17298 C C . TYR D 2 365 ? 51.580 0.304 40.638 1.00 189.06 362 TYR D C 1
ATOM 17299 O O . TYR D 2 365 ? 51.439 1.215 39.814 1.00 221.43 362 TYR D O 1
ATOM 17308 N N . PHE D 2 366 ? 51.049 0.350 41.865 1.00 184.71 363 PHE D N 1
ATOM 17309 C CA . PHE D 2 366 ? 50.393 1.551 42.377 1.00 190.87 363 PHE D CA 1
ATOM 17310 C C . PHE D 2 366 ? 51.013 1.851 43.731 1.00 195.36 363 PHE D C 1
ATOM 17311 O O . PHE D 2 366 ? 50.952 1.013 44.632 1.00 218.69 363 PHE D O 1
ATOM 17319 N N . TYR D 2 367 ? 51.608 3.031 43.890 1.00 157.81 364 TYR D N 1
ATOM 17320 C CA . TYR D 2 367 ? 52.324 3.282 45.140 1.00 180.52 364 TYR D CA 1
ATOM 17321 C C . TYR D 2 367 ? 52.497 4.755 45.463 1.00 164.66 364 TYR D C 1
ATOM 17322 O O . TYR D 2 367 ? 53.103 5.502 44.690 1.00 188.69 364 TYR D O 1
ATOM 17331 N N . LYS D 2 368 ? 51.989 5.136 46.642 1.00 160.27 365 LYS D N 1
ATOM 17332 C CA . LYS D 2 368 ? 51.930 6.506 47.129 1.00 197.07 365 LYS D CA 1
ATOM 17333 C C . LYS D 2 368 ? 52.132 6.546 48.639 1.00 221.61 365 LYS D C 1
ATOM 17334 O O . LYS D 2 368 ? 51.549 5.737 49.372 1.00 215.49 365 LYS D O 1
ATOM 17340 N N . GLU D 2 369 ? 53.016 7.439 49.084 1.00 232.05 366 GLU D N 1
ATOM 17341 C CA . GLU D 2 369 ? 52.998 8.032 50.421 1.00 238.54 366 GLU D CA 1
ATOM 17342 C C . GLU D 2 369 ? 52.728 7.063 51.575 1.00 250.05 366 GLU D C 1
ATOM 17343 O O . GLU D 2 369 ? 51.622 7.044 52.126 1.00 324.37 366 GLU D O 1
ATOM 17349 N N . SER D 2 370 ? 53.720 6.230 51.910 1.00 246.11 367 SER D N 1
ATOM 17350 C CA . SER D 2 370 ? 53.711 5.327 53.063 1.00 267.84 367 SER D CA 1
ATOM 17351 C C . SER D 2 370 ? 53.099 5.940 54.314 1.00 282.47 367 SER D C 1
ATOM 17352 O O . SER D 2 370 ? 52.526 5.225 55.144 1.00 314.38 367 SER D O 1
ATOM 17355 N N . LYS D 2 371 ? 53.239 7.259 54.458 1.00 272.42 368 LYS D N 1
ATOM 17356 C CA . LYS D 2 371 ? 52.760 8.002 55.627 1.00 273.06 368 LYS D CA 1
ATOM 17357 C C . LYS D 2 371 ? 53.425 7.483 56.901 1.00 231.71 368 LYS D C 1
ATOM 17358 O O . LYS D 2 371 ? 52.772 7.114 57.879 1.00 212.59 368 LYS D O 1
ATOM 17364 N N . GLY D 2 372 ? 54.752 7.469 56.865 1.00 212.83 369 GLY D N 1
ATOM 17365 C CA . GLY D 2 372 ? 55.628 6.753 57.768 1.00 192.34 369 GLY D CA 1
ATOM 17366 C C . GLY D 2 372 ? 56.469 7.707 58.593 1.00 189.34 369 GLY D C 1
ATOM 17367 O O . GLY D 2 372 ? 56.016 8.215 59.624 1.00 173.64 369 GLY D O 1
ATOM 17368 N N . PHE D 2 373 ? 57.692 7.969 58.136 1.00 184.72 370 PHE D N 1
ATOM 17369 C CA . PHE D 2 373 ? 58.677 8.714 58.902 1.00 191.04 370 PHE D CA 1
ATOM 17370 C C . PHE D 2 373 ? 58.468 10.203 58.671 1.00 224.45 370 PHE D C 1
ATOM 17371 O O . PHE D 2 373 ? 57.841 10.621 57.695 1.00 235.98 370 PHE D O 1
ATOM 17379 N N . LEU D 2 374 ? 58.991 11.009 59.594 1.00 245.00 371 LEU D N 1
ATOM 17380 C CA . LEU D 2 374 ? 58.781 12.445 59.499 1.00 246.06 371 LEU D CA 1
ATOM 17381 C C . LEU D 2 374 ? 59.724 13.035 58.463 1.00 223.84 371 LEU D C 1
ATOM 17382 O O . LEU D 2 374 ? 59.475 14.132 57.954 1.00 230.84 371 LEU D O 1
ATOM 17387 N N . LYS D 2 375 ? 60.772 12.294 58.117 1.00 218.34 372 LYS D N 1
ATOM 17388 C CA . LYS D 2 375 ? 61.565 12.540 56.925 1.00 217.28 372 LYS D CA 1
ATOM 17389 C C . LYS D 2 375 ? 60.896 11.899 55.711 1.00 229.63 372 LYS D C 1
ATOM 17390 O O . LYS D 2 375 ? 60.240 10.859 55.812 1.00 246.24 372 LYS D O 1
ATOM 17396 N N . LYS D 2 376 ? 61.059 12.544 54.558 1.00 228.33 373 LYS D N 1
ATOM 17397 C CA . LYS D 2 376 ? 60.312 12.243 53.346 1.00 210.81 373 LYS D CA 1
ATOM 17398 C C . LYS D 2 376 ? 61.007 11.152 52.524 1.00 197.66 373 LYS D C 1
ATOM 17399 O O . LYS D 2 376 ? 61.997 10.552 52.946 1.00 192.70 373 LYS D O 1
ATOM 17405 N N . ASP D 2 377 ? 60.451 10.885 51.338 1.00 216.10 374 ASP D N 1
ATOM 17406 C CA . ASP D 2 377 ? 60.941 9.888 50.375 1.00 237.50 374 ASP D CA 1
ATOM 17407 C C . ASP D 2 377 ? 60.679 8.462 50.868 1.00 196.20 374 ASP D C 1
ATOM 17408 O O . ASP D 2 377 ? 61.526 7.568 50.761 1.00 173.05 374 ASP D O 1
ATOM 17413 N N . LEU D 2 378 ? 59.466 8.285 51.402 1.00 176.24 375 LEU D N 1
ATOM 17414 C CA . LEU D 2 378 ? 58.926 7.032 51.937 1.00 173.01 375 LEU D CA 1
ATOM 17415 C C . LEU D 2 378 ? 58.275 6.082 50.910 1.00 200.43 375 LEU D C 1
ATOM 17416 O O . LEU D 2 378 ? 58.836 5.023 50.628 1.00 236.42 375 LEU D O 1
ATOM 17421 N N . TYR D 2 379 ? 57.106 6.406 50.349 1.00 186.81 376 TYR D N 1
ATOM 17422 C CA . TYR D 2 379 ? 56.570 5.769 49.123 1.00 173.97 376 TYR D CA 1
ATOM 17423 C C . TYR D 2 379 ? 56.531 4.227 49.158 1.00 178.74 376 TYR D C 1
ATOM 17424 O O . TYR D 2 379 ? 57.316 3.546 48.491 1.00 164.67 376 TYR D O 1
ATOM 17433 N N . THR D 2 380 ? 55.590 3.684 49.943 1.00 184.48 377 THR D N 1
ATOM 17434 C CA . THR D 2 380 ? 55.315 2.242 49.973 1.00 171.43 377 THR D CA 1
ATOM 17435 C C . THR D 2 380 ? 54.581 1.783 48.716 1.00 189.71 377 THR D C 1
ATOM 17436 O O . THR D 2 380 ? 53.662 2.457 48.245 1.00 205.93 377 THR D O 1
ATOM 17440 N N . ARG D 2 381 ? 54.983 0.623 48.180 1.00 182.52 378 ARG D N 1
ATOM 17441 C CA . ARG D 2 381 ? 54.383 0.076 46.966 1.00 161.52 378 ARG D CA 1
ATOM 17442 C C . ARG D 2 381 ? 53.224 -0.880 47.250 1.00 176.63 378 ARG D C 1
ATOM 17443 O O . ARG D 2 381 ? 53.220 -1.614 48.242 1.00 215.29 378 ARG D O 1
ATOM 17451 N N . TYR D 2 382 ? 52.230 -0.857 46.358 1.00 177.54 379 TYR D N 1
ATOM 17452 C CA . TYR D 2 382 ? 51.131 -1.803 46.329 1.00 185.83 379 TYR D CA 1
ATOM 17453 C C . TYR D 2 382 ? 51.069 -2.418 44.938 1.00 208.01 379 TYR D C 1
ATOM 17454 O O . TYR D 2 382 ? 51.455 -1.787 43.941 1.00 256.83 379 TYR D O 1
ATOM 17463 N N . ASP D 2 383 ? 50.524 -3.631 44.874 1.00 208.15 380 ASP D N 1
ATOM 17464 C CA . ASP D 2 383 ? 50.464 -4.407 43.646 1.00 203.34 380 ASP D CA 1
ATOM 17465 C C . ASP D 2 383 ? 49.035 -4.489 43.128 1.00 208.58 380 ASP D C 1
ATOM 17466 O O . ASP D 2 383 ? 48.091 -4.729 43.888 1.00 207.14 380 ASP D O 1
ATOM 17471 N N . TYR D 2 384 ? 48.908 -4.306 41.820 1.00 214.58 381 TYR D N 1
ATOM 17472 C CA . TYR D 2 384 ? 47.666 -4.246 41.070 1.00 208.57 381 TYR D CA 1
ATOM 17473 C C . TYR D 2 384 ? 47.622 -5.422 40.103 1.00 216.19 381 TYR D C 1
ATOM 17474 O O . TYR D 2 384 ? 48.650 -6.029 39.790 1.00 239.48 381 TYR D O 1
ATOM 17483 N N . LYS D 2 385 ? 46.419 -5.787 39.678 1.00 215.70 382 LYS D N 1
ATOM 17484 C CA . LYS D 2 385 ? 46.233 -6.633 38.498 1.00 209.71 382 LYS D CA 1
ATOM 17485 C C . LYS D 2 385 ? 45.580 -5.753 37.432 1.00 212.50 382 LYS D C 1
ATOM 17486 O O . LYS D 2 385 ? 44.388 -5.442 37.508 1.00 222.10 382 LYS D O 1
ATOM 17492 N N . ALA D 2 386 ? 46.373 -5.339 36.442 1.00 209.84 383 ALA D N 1
ATOM 17493 C CA . ALA D 2 386 ? 45.906 -4.228 35.633 1.00 215.88 383 ALA D CA 1
ATOM 17494 C C . ALA D 2 386 ? 45.531 -4.660 34.223 1.00 191.59 383 ALA D C 1
ATOM 17495 O O . ALA D 2 386 ? 46.166 -5.553 33.651 1.00 178.63 383 ALA D O 1
ATOM 17497 N N . PRO D 2 387 ? 44.494 -4.043 33.657 1.00 186.95 384 PRO D N 1
ATOM 17498 C CA . PRO D 2 387 ? 44.100 -4.322 32.266 1.00 188.40 384 PRO D CA 1
ATOM 17499 C C . PRO D 2 387 ? 45.148 -3.788 31.298 1.00 193.30 384 PRO D C 1
ATOM 17500 O O . PRO D 2 387 ? 45.421 -2.586 31.259 1.00 185.65 384 PRO D O 1
ATOM 17504 N N . TYR D 2 388 ? 45.742 -4.694 30.525 1.00 194.26 385 TYR D N 1
ATOM 17505 C CA . TYR D 2 388 ? 46.784 -4.376 29.558 1.00 168.55 385 TYR D CA 1
ATOM 17506 C C . TYR D 2 388 ? 46.220 -4.630 28.166 1.00 180.98 385 TYR D C 1
ATOM 17507 O O . TYR D 2 388 ? 45.573 -5.653 27.936 1.00 220.66 385 TYR D O 1
ATOM 17516 N N . ILE D 2 389 ? 46.434 -3.687 27.250 1.00 188.83 386 ILE D N 1
ATOM 17517 C CA . ILE D 2 389 ? 45.878 -3.770 25.901 1.00 188.34 386 ILE D CA 1
ATOM 17518 C C . ILE D 2 389 ? 46.895 -3.206 24.915 1.00 152.28 386 ILE D C 1
ATOM 17519 O O . ILE D 2 389 ? 47.295 -2.042 25.026 1.00 143.48 386 ILE D O 1
ATOM 17524 N N . SER D 2 390 ? 47.319 -4.035 23.955 1.00 159.31 387 SER D N 1
ATOM 17525 C CA . SER D 2 390 ? 48.536 -3.742 23.205 1.00 166.36 387 SER D CA 1
ATOM 17526 C C . SER D 2 390 ? 48.290 -2.768 22.057 1.00 179.07 387 SER D C 1
ATOM 17527 O O . SER D 2 390 ? 49.110 -1.873 21.823 1.00 182.35 387 SER D O 1
ATOM 17530 N N . SER D 2 391 ? 47.189 -2.941 21.323 1.00 194.28 388 SER D N 1
ATOM 17531 C CA . SER D 2 391 ? 46.729 -2.016 20.285 1.00 181.01 388 SER D CA 1
ATOM 17532 C C . SER D 2 391 ? 47.604 -1.990 19.034 1.00 169.49 388 SER D C 1
ATOM 17533 O O . SER D 2 391 ? 47.174 -1.510 17.981 1.00 186.36 388 SER D O 1
ATOM 17536 N N . ASP D 2 392 ? 48.824 -2.506 19.131 1.00 169.41 389 ASP D N 1
ATOM 17537 C CA . ASP D 2 392 ? 49.727 -2.629 17.994 1.00 178.55 389 ASP D CA 1
ATOM 17538 C C . ASP D 2 392 ? 50.043 -4.086 17.695 1.00 182.24 389 ASP D C 1
ATOM 17539 O O . ASP D 2 392 ? 49.811 -4.574 16.579 1.00 192.08 389 ASP D O 1
ATOM 17544 N N . ASP D 2 393 ? 50.534 -4.803 18.707 1.00 193.55 390 ASP D N 1
ATOM 17545 C CA . ASP D 2 393 ? 50.645 -6.251 18.623 1.00 192.86 390 ASP D CA 1
ATOM 17546 C C . ASP D 2 393 ? 49.285 -6.870 18.345 1.00 187.80 390 ASP D C 1
ATOM 17547 O O . ASP D 2 393 ? 49.183 -7.869 17.626 1.00 215.00 390 ASP D O 1
ATOM 17552 N N . ALA D 2 394 ? 48.227 -6.278 18.903 1.00 163.80 391 ALA D N 1
ATOM 17553 C CA . ALA D 2 394 ? 46.873 -6.768 18.676 1.00 167.83 391 ALA D CA 1
ATOM 17554 C C . ALA D 2 394 ? 46.498 -6.714 17.198 1.00 181.59 391 ALA D C 1
ATOM 17555 O O . ALA D 2 394 ? 46.043 -7.710 16.620 1.00 192.45 391 ALA D O 1
ATOM 17557 N N . PHE D 2 395 ? 46.681 -5.551 16.570 1.00 161.59 392 PHE D N 1
ATOM 17558 C CA . PHE D 2 395 ? 46.341 -5.411 15.159 1.00 166.68 392 PHE D CA 1
ATOM 17559 C C . PHE D 2 395 ? 47.209 -6.317 14.295 1.00 161.57 392 PHE D C 1
ATOM 17560 O O . PHE D 2 395 ? 46.712 -6.969 13.364 1.00 186.36 392 PHE D O 1
ATOM 17568 N N . LEU D 2 396 ? 48.513 -6.368 14.587 1.00 157.75 393 LEU D N 1
ATOM 17569 C CA . LEU D 2 396 ? 49.400 -7.248 13.832 1.00 158.81 393 LEU D CA 1
ATOM 17570 C C . LEU D 2 396 ? 48.955 -8.702 13.930 1.00 175.60 393 LEU D C 1
ATOM 17571 O O . LEU D 2 396 ? 48.955 -9.426 12.928 1.00 197.64 393 LEU D O 1
ATOM 17576 N N . ALA D 2 397 ? 48.583 -9.153 15.131 1.00 174.63 394 ALA D N 1
ATOM 17577 C CA . ALA D 2 397 ? 48.063 -10.508 15.293 1.00 172.43 394 ALA D CA 1
ATOM 17578 C C . ALA D 2 397 ? 46.784 -10.716 14.492 1.00 186.75 394 ALA D C 1
ATOM 17579 O O . ALA D 2 397 ? 46.607 -11.760 13.854 1.00 221.08 394 ALA D O 1
ATOM 17581 N N . MET D 2 398 ? 45.869 -9.743 14.532 1.00 161.59 395 MET D N 1
ATOM 17582 C CA . MET D 2 398 ? 44.591 -9.904 13.843 1.00 166.31 395 MET D CA 1
ATOM 17583 C C . MET D 2 398 ? 44.772 -10.043 12.336 1.00 185.55 395 MET D C 1
ATOM 17584 O O . MET D 2 398 ? 44.219 -10.962 11.720 1.00 176.45 395 MET D O 1
ATOM 17589 N N . PHE D 2 399 ? 45.525 -9.133 11.715 1.00 179.47 396 PHE D N 1
ATOM 17590 C CA . PHE D 2 399 ? 45.580 -9.121 10.257 1.00 158.56 396 PHE D CA 1
ATOM 17591 C C . PHE D 2 399 ? 46.941 -9.444 9.662 1.00 178.77 396 PHE D C 1
ATOM 17592 O O . PHE D 2 399 ? 46.994 -10.006 8.566 1.00 214.28 396 PHE D O 1
ATOM 17600 N N . TYR D 2 400 ? 48.040 -9.121 10.339 1.00 185.18 397 TYR D N 1
ATOM 17601 C CA . TYR D 2 400 ? 49.347 -9.330 9.727 1.00 199.40 397 TYR D CA 1
ATOM 17602 C C . TYR D 2 400 ? 49.932 -10.703 10.044 1.00 208.63 397 TYR D C 1
ATOM 17603 O O . TYR D 2 400 ? 50.597 -11.302 9.192 1.00 212.60 397 TYR D O 1
ATOM 17612 N N . ASN D 2 401 ? 49.706 -11.214 11.256 1.00 209.36 398 ASN D N 1
ATOM 17613 C CA . ASN D 2 401 ? 50.194 -12.545 11.607 1.00 211.81 398 ASN D CA 1
ATOM 17614 C C . ASN D 2 401 ? 49.308 -13.629 11.000 1.00 211.69 398 ASN D C 1
ATOM 17615 O O . ASN D 2 401 ? 49.773 -14.457 10.209 1.00 224.26 398 ASN D O 1
ATOM 17620 N N . SER D 2 402 ? 48.030 -13.640 11.367 1.00 198.19 399 SER D N 1
ATOM 17621 C CA . SER D 2 402 ? 47.065 -14.615 10.876 1.00 204.47 399 SER D CA 1
ATOM 17622 C C . SER D 2 402 ? 46.150 -13.939 9.865 1.00 213.90 399 SER D C 1
ATOM 17623 O O . SER D 2 402 ? 45.636 -12.844 10.122 1.00 205.29 399 SER D O 1
ATOM 17626 N N . ASP D 2 403 ? 45.950 -14.587 8.718 1.00 210.94 400 ASP D N 1
ATOM 17627 C CA . ASP D 2 403 ? 45.213 -14.003 7.605 1.00 202.50 400 ASP D CA 1
ATOM 17628 C C . ASP D 2 403 ? 43.844 -14.650 7.397 1.00 197.82 400 ASP D C 1
ATOM 17629 O O . ASP D 2 403 ? 43.333 -14.687 6.277 1.00 209.80 400 ASP D O 1
ATOM 17634 N N . VAL D 2 404 ? 43.238 -15.158 8.468 1.00 191.44 401 VAL D N 1
ATOM 17635 C CA . VAL D 2 404 ? 41.904 -15.739 8.366 1.00 195.69 401 VAL D CA 1
ATOM 17636 C C . VAL D 2 404 ? 40.854 -14.641 8.251 1.00 198.18 401 VAL D C 1
ATOM 17637 O O . VAL D 2 404 ? 40.013 -14.655 7.343 1.00 204.38 401 VAL D O 1
ATOM 17641 N N . MET D 2 405 ? 40.883 -13.691 9.189 1.00 197.47 402 MET D N 1
ATOM 17642 C CA . MET D 2 405 ? 39.997 -12.532 9.148 1.00 195.01 402 MET D CA 1
ATOM 17643 C C . MET D 2 405 ? 40.033 -11.854 7.785 1.00 182.78 402 MET D C 1
ATOM 17644 O O . MET D 2 405 ? 38.990 -11.609 7.163 1.00 170.38 402 MET D O 1
ATOM 17649 N N . SER D 2 406 ? 41.241 -11.517 7.327 1.00 175.20 403 SER D N 1
ATOM 17650 C CA . SER D 2 406 ? 41.416 -10.810 6.063 1.00 170.04 403 SER D CA 1
ATOM 17651 C C . SER D 2 406 ? 40.783 -11.573 4.907 1.00 168.26 403 SER D C 1
ATOM 17652 O O . SER D 2 406 ? 40.037 -10.997 4.105 1.00 180.63 403 SER D O 1
ATOM 17655 N N . LYS D 2 407 ? 41.097 -12.865 4.785 1.00 158.12 404 LYS D N 1
ATOM 17656 C CA . LYS D 2 407 ? 40.571 -13.653 3.676 1.00 161.33 404 LYS D CA 1
ATOM 17657 C C . LYS D 2 407 ? 39.052 -13.770 3.734 1.00 159.70 404 LYS D C 1
ATOM 17658 O O . LYS D 2 407 ? 38.382 -13.683 2.700 1.00 198.94 404 LYS D O 1
ATOM 17664 N N . GLU D 2 408 ? 38.488 -13.972 4.929 1.00 153.38 405 GLU D N 1
ATOM 17665 C CA . GLU D 2 408 ? 37.032 -14.012 5.053 1.00 151.82 405 GLU D CA 1
ATOM 17666 C C . GLU D 2 408 ? 36.401 -12.704 4.585 1.00 166.02 405 GLU D C 1
ATOM 17667 O O . GLU D 2 408 ? 35.411 -12.704 3.838 1.00 183.86 405 GLU D O 1
ATOM 17673 N N . PHE D 2 409 ? 36.963 -11.572 5.019 1.00 157.07 406 PHE D N 1
ATOM 17674 C CA . PHE D 2 409 ? 36.409 -10.279 4.624 1.00 155.85 406 PHE D CA 1
ATOM 17675 C C . PHE D 2 409 ? 36.531 -10.055 3.122 1.00 161.78 406 PHE D C 1
ATOM 17676 O O . PHE D 2 409 ? 35.613 -9.517 2.490 1.00 170.00 406 PHE D O 1
ATOM 17684 N N . LYS D 2 410 ? 37.664 -10.444 2.535 1.00 153.11 407 LYS D N 1
ATOM 17685 C CA . LYS D 2 410 ? 37.828 -10.317 1.091 1.00 146.72 407 LYS D CA 1
ATOM 17686 C C . LYS D 2 410 ? 36.831 -11.187 0.335 1.00 147.38 407 LYS D C 1
ATOM 17687 O O . LYS D 2 410 ? 36.301 -10.773 -0.704 1.00 165.93 407 LYS D O 1
ATOM 17693 N N . LYS D 2 411 ? 36.575 -12.404 0.825 1.00 155.57 408 LYS D N 1
ATOM 17694 C CA . LYS D 2 411 ? 35.541 -13.225 0.202 1.00 167.21 408 LYS D CA 1
ATOM 17695 C C . LYS D 2 411 ? 34.185 -12.534 0.270 1.00 169.11 408 LYS D C 1
ATOM 17696 O O . LYS D 2 411 ? 33.435 -12.530 -0.712 1.00 218.46 408 LYS D O 1
ATOM 17702 N N . ILE D 2 412 ? 33.857 -11.946 1.424 1.00 155.17 409 ILE D N 1
ATOM 17703 C CA . ILE D 2 412 ? 32.600 -11.209 1.564 1.00 153.72 409 ILE D CA 1
ATOM 17704 C C . ILE D 2 412 ? 32.517 -10.099 0.522 1.00 166.73 409 ILE D C 1
ATOM 17705 O O . ILE D 2 412 ? 31.493 -9.917 -0.155 1.00 166.87 409 ILE D O 1
ATOM 17710 N N . LYS D 2 413 ? 33.597 -9.323 0.405 1.00 171.13 410 LYS D N 1
ATOM 17711 C CA . LYS D 2 413 ? 33.637 -8.220 -0.548 1.00 183.69 410 LYS D CA 1
ATOM 17712 C C . LYS D 2 413 ? 33.431 -8.712 -1.975 1.00 166.47 410 LYS D C 1
ATOM 17713 O O . LYS D 2 413 ? 32.679 -8.104 -2.748 1.00 188.11 410 LYS D O 1
ATOM 17719 N N . ASN D 2 414 ? 34.098 -9.808 -2.344 1.00 158.94 411 ASN D N 1
ATOM 17720 C CA . ASN D 2 414 ? 33.939 -10.356 -3.688 1.00 152.07 411 ASN D CA 1
ATOM 17721 C C . ASN D 2 414 ? 32.511 -10.833 -3.930 1.00 157.08 411 ASN D C 1
ATOM 17722 O O . ASN D 2 414 ? 31.969 -10.657 -5.028 1.00 171.06 411 ASN D O 1
ATOM 17727 N N . GLU D 2 415 ? 31.896 -11.460 -2.923 1.00 159.59 412 GLU D N 1
ATOM 17728 C CA . GLU D 2 415 ? 30.497 -11.865 -3.036 1.00 166.75 412 GLU D CA 1
ATOM 17729 C C . GLU D 2 415 ? 29.605 -10.668 -3.342 1.00 160.44 412 GLU D C 1
ATOM 17730 O O . GLU D 2 415 ? 28.777 -10.709 -4.261 1.00 173.84 412 GLU D O 1
ATOM 17736 N N . LEU D 2 416 ? 29.755 -9.593 -2.564 1.00 168.20 413 LEU D N 1
ATOM 17737 C CA . LEU D 2 416 ? 28.926 -8.409 -2.783 1.00 184.53 413 LEU D CA 1
ATOM 17738 C C . LEU D 2 416 ? 29.185 -7.787 -4.151 1.00 174.24 413 LEU D C 1
ATOM 17739 O O . LEU D 2 416 ? 28.252 -7.310 -4.813 1.00 184.49 413 LEU D O 1
ATOM 17744 N N . TYR D 2 417 ? 30.449 -7.752 -4.578 1.00 173.39 414 TYR D N 1
ATOM 17745 C CA . TYR D 2 417 ? 30.772 -7.248 -5.910 1.00 171.85 414 TYR D CA 1
ATOM 17746 C C . TYR D 2 417 ? 30.061 -8.060 -6.987 1.00 155.71 414 TYR D C 1
ATOM 17747 O O . TYR D 2 417 ? 29.477 -7.499 -7.925 1.00 162.53 414 TYR D O 1
ATOM 17756 N N . LYS D 2 418 ? 30.102 -9.389 -6.863 1.00 147.44 415 LYS D N 1
ATOM 17757 C CA . LYS D 2 418 ? 29.408 -10.254 -7.811 1.00 151.57 415 LYS D CA 1
ATOM 17758 C C . LYS D 2 418 ? 27.909 -9.986 -7.811 1.00 148.81 415 LYS D C 1
ATOM 17759 O O . LYS D 2 418 ? 27.269 -10.000 -8.868 1.00 168.39 415 LYS D O 1
ATOM 17765 N N . SER D 2 419 ? 27.328 -9.768 -6.630 1.00 145.86 416 SER D N 1
ATOM 17766 C CA . SER D 2 419 ? 25.903 -9.455 -6.543 1.00 142.24 416 SER D CA 1
ATOM 17767 C C . SER D 2 419 ? 25.565 -8.157 -7.273 1.00 149.34 416 SER D C 1
ATOM 17768 O O . SER D 2 419 ? 24.559 -8.070 -7.994 1.00 155.11 416 SER D O 1
ATOM 17771 N N . PHE D 2 420 ? 26.377 -7.119 -7.060 1.00 158.44 417 PHE D N 1
ATOM 17772 C CA . PHE D 2 420 ? 26.169 -5.858 -7.766 1.00 145.09 417 PHE D CA 1
ATOM 17773 C C . PHE D 2 420 ? 26.239 -6.068 -9.272 1.00 154.99 417 PHE D C 1
ATOM 17774 O O . PHE D 2 420 ? 25.403 -5.552 -10.031 1.00 172.14 417 PHE D O 1
ATOM 17782 N N . GLU D 2 421 ? 27.247 -6.822 -9.720 1.00 154.45 418 GLU D N 1
ATOM 17783 C CA . GLU D 2 421 ? 27.363 -7.143 -11.138 1.00 144.77 418 GLU D CA 1
ATOM 17784 C C . GLU D 2 421 ? 26.119 -7.862 -11.640 1.00 147.81 418 GLU D C 1
ATOM 17785 O O . GLU D 2 421 ? 25.661 -7.614 -12.759 1.00 148.94 418 GLU D O 1
ATOM 17791 N N . GLU D 2 422 ? 25.573 -8.770 -10.828 1.00 150.82 419 GLU D N 1
ATOM 17792 C CA . GLU D 2 422 ? 24.356 -9.492 -11.190 1.00 148.10 419 GLU D CA 1
ATOM 17793 C C . GLU D 2 422 ? 23.182 -8.541 -11.410 1.00 143.97 419 GLU D C 1
ATOM 17794 O O . GLU D 2 422 ? 22.424 -8.682 -12.379 1.00 164.39 419 GLU D O 1
ATOM 17800 N N . ILE D 2 423 ? 22.993 -7.589 -10.494 1.00 138.45 420 ILE D N 1
ATOM 17801 C CA . ILE D 2 423 ? 21.909 -6.615 -10.649 1.00 137.76 420 ILE D CA 1
ATOM 17802 C C . ILE D 2 423 ? 22.088 -5.827 -11.946 1.00 148.05 420 ILE D C 1
ATOM 17803 O O . ILE D 2 423 ? 21.144 -5.651 -12.741 1.00 144.22 420 ILE D O 1
ATOM 17808 N N . LYS D 2 424 ? 23.306 -5.320 -12.159 1.00 151.80 421 LYS D N 1
ATOM 17809 C CA . LYS D 2 424 ? 23.612 -4.591 -13.385 1.00 135.98 421 LYS D CA 1
ATOM 17810 C C . LYS D 2 424 ? 23.298 -5.433 -14.616 1.00 137.09 421 LYS D C 1
ATOM 17811 O O . LYS D 2 424 ? 22.721 -4.935 -15.592 1.00 133.11 421 LYS D O 1
ATOM 17817 N N . MET D 2 425 ? 23.674 -6.714 -14.579 1.00 131.51 422 MET D N 1
ATOM 17818 C CA . MET D 2 425 ? 23.439 -7.616 -15.699 1.00 130.45 422 MET D CA 1
ATOM 17819 C C . MET D 2 425 ? 21.952 -7.804 -15.964 1.00 128.19 422 MET D C 1
ATOM 17820 O O . MET D 2 425 ? 21.535 -7.905 -17.120 1.00 159.55 422 MET D O 1
ATOM 17825 N N . LYS D 2 426 ? 21.144 -7.908 -14.907 1.00 124.97 423 LYS D N 1
ATOM 17826 C CA . LYS D 2 426 ? 19.698 -8.018 -15.095 1.00 127.97 423 LYS D CA 1
ATOM 17827 C C . LYS D 2 426 ? 19.141 -6.799 -15.825 1.00 140.60 423 LYS D C 1
ATOM 17828 O O . LYS D 2 426 ? 18.348 -6.929 -16.773 1.00 144.07 423 LYS D O 1
ATOM 17834 N N . LEU D 2 427 ? 19.527 -5.598 -15.380 1.00 137.30 424 LEU D N 1
ATOM 17835 C CA . LEU D 2 427 ? 19.071 -4.393 -16.076 1.00 130.01 424 LEU D CA 1
ATOM 17836 C C . LEU D 2 427 ? 19.514 -4.403 -17.541 1.00 131.51 424 LEU D C 1
ATOM 17837 O O . LEU D 2 427 ? 18.722 -4.116 -18.458 1.00 138.92 424 LEU D O 1
ATOM 17842 N N . LYS D 2 428 ? 20.788 -4.733 -17.771 1.00 128.15 425 LYS D N 1
ATOM 17843 C CA . LYS D 2 428 ? 21.322 -4.817 -19.125 1.00 114.14 425 LYS D CA 1
ATOM 17844 C C . LYS D 2 428 ? 20.531 -5.804 -19.973 1.00 112.14 425 LYS D C 1
ATOM 17845 O O . LYS D 2 428 ? 20.277 -5.551 -21.154 1.00 135.96 425 LYS D O 1
ATOM 17851 N N . ASP D 2 429 ? 20.162 -6.949 -19.394 1.00 121.76 426 ASP D N 1
ATOM 17852 C CA . ASP D 2 429 ? 19.384 -7.949 -20.119 1.00 135.36 426 ASP D CA 1
ATOM 17853 C C . ASP D 2 429 ? 18.008 -7.418 -20.507 1.00 121.42 426 ASP D C 1
ATOM 17854 O O . ASP D 2 429 ? 17.513 -7.707 -21.604 1.00 138.18 426 ASP D O 1
ATOM 17859 N N . PHE D 2 430 ? 17.356 -6.678 -19.605 1.00 103.53 427 PHE D N 1
ATOM 17860 C CA . PHE D 2 430 ? 16.096 -6.025 -19.970 1.00 117.22 427 PHE D CA 1
ATOM 17861 C C . PHE D 2 430 ? 16.280 -5.156 -21.210 1.00 127.26 427 PHE D C 1
ATOM 17862 O O . PHE D 2 430 ? 15.512 -5.243 -22.191 1.00 109.94 427 PHE D O 1
ATOM 17870 N N . ILE D 2 431 ? 17.301 -4.297 -21.165 1.00 137.25 428 ILE D N 1
ATOM 17871 C CA . ILE D 2 431 ? 17.571 -3.406 -22.290 1.00 129.15 428 ILE D CA 1
ATOM 17872 C C . ILE D 2 431 ? 17.836 -4.207 -23.560 1.00 118.77 428 ILE D C 1
ATOM 17873 O O . ILE D 2 431 ? 17.360 -3.849 -24.641 1.00 111.57 428 ILE D O 1
ATOM 17878 N N . ASN D 2 432 ? 18.604 -5.295 -23.449 1.00 124.30 429 ASN D N 1
ATOM 17879 C CA . ASN D 2 432 ? 18.906 -6.130 -24.611 1.00 122.64 429 ASN D CA 1
ATOM 17880 C C . ASN D 2 432 ? 17.652 -6.748 -25.213 1.00 110.87 429 ASN D C 1
ATOM 17881 O O . ASN D 2 432 ? 17.536 -6.844 -26.438 1.00 128.17 429 ASN D O 1
ATOM 17886 N N . ILE D 2 433 ? 16.742 -7.242 -24.368 1.00 102.56 430 ILE D N 1
ATOM 17887 C CA . ILE D 2 433 ? 15.458 -7.750 -24.850 1.00 123.85 430 ILE D CA 1
ATOM 17888 C C . ILE D 2 433 ? 14.788 -6.709 -25.738 1.00 129.95 430 ILE D C 1
ATOM 17889 O O . ILE D 2 433 ? 14.481 -6.953 -26.925 1.00 137.90 430 ILE D O 1
ATOM 17894 N N . LEU D 2 434 ? 14.525 -5.535 -25.150 1.00 106.94 431 LEU D N 1
ATOM 17895 C CA . LEU D 2 434 ? 13.853 -4.482 -25.907 1.00 91.61 431 LEU D CA 1
ATOM 17896 C C . LEU D 2 434 ? 14.619 -4.145 -27.183 1.00 107.27 431 LEU D C 1
ATOM 17897 O O . LEU D 2 434 ? 14.019 -3.966 -28.252 1.00 106.99 431 LEU D O 1
ATOM 17902 N N . GLU D 2 435 ? 15.947 -4.050 -27.080 1.00 110.80 432 GLU D N 1
ATOM 17903 C CA . GLU D 2 435 ? 16.789 -3.702 -28.218 1.00 115.98 432 GLU D CA 1
ATOM 17904 C C . GLU D 2 435 ? 16.653 -4.705 -29.350 1.00 119.59 432 GLU D C 1
ATOM 17905 O O . GLU D 2 435 ? 16.541 -4.320 -30.517 1.00 125.26 432 GLU D O 1
ATOM 17911 N N . ARG D 2 436 ? 16.739 -5.999 -29.035 1.00 112.36 433 ARG D N 1
ATOM 17912 C CA . ARG D 2 436 ? 16.640 -7.009 -30.081 1.00 120.62 433 ARG D CA 1
ATOM 17913 C C . ARG D 2 436 ? 15.307 -6.907 -30.801 1.00 122.51 433 ARG D C 1
ATOM 17914 O O . ARG D 2 436 ? 15.257 -6.949 -32.040 1.00 136.01 433 ARG D O 1
ATOM 17922 N N . GLU D 2 437 ? 14.214 -6.752 -30.046 1.00 116.55 434 GLU D N 1
ATOM 17923 C CA . GLU D 2 437 ? 12.916 -6.617 -30.707 1.00 125.49 434 GLU D CA 1
ATOM 17924 C C . GLU D 2 437 ? 12.888 -5.391 -31.618 1.00 127.98 434 GLU D C 1
ATOM 17925 O O . GLU D 2 437 ? 12.456 -5.467 -32.780 1.00 122.00 434 GLU D O 1
ATOM 17931 N N . ILE D 2 438 ? 13.366 -4.252 -31.108 1.00 126.95 435 ILE D N 1
ATOM 17932 C CA . ILE D 2 438 ? 13.322 -3.009 -31.874 1.00 124.00 435 ILE D CA 1
ATOM 17933 C C . ILE D 2 438 ? 14.173 -3.120 -33.134 1.00 108.00 435 ILE D C 1
ATOM 17934 O O . ILE D 2 438 ? 13.767 -2.682 -34.220 1.00 104.43 435 ILE D O 1
ATOM 17939 N N . LEU D 2 439 ? 15.360 -3.718 -33.016 1.00 94.92 436 LEU D N 1
ATOM 17940 C CA . LEU D 2 439 ? 16.251 -3.820 -34.164 1.00 106.39 436 LEU D CA 1
ATOM 17941 C C . LEU D 2 439 ? 15.704 -4.779 -35.210 1.00 116.17 436 LEU D C 1
ATOM 17942 O O . LEU D 2 439 ? 15.892 -4.558 -36.412 1.00 110.98 436 LEU D O 1
ATOM 17947 N N . LEU D 2 440 ? 15.032 -5.853 -34.785 1.00 127.52 437 LEU D N 1
ATOM 17948 C CA . LEU D 2 440 ? 14.369 -6.709 -35.763 1.00 134.59 437 LEU D CA 1
ATOM 17949 C C . LEU D 2 440 ? 13.266 -5.952 -36.494 1.00 118.07 437 LEU D C 1
ATOM 17950 O O . LEU D 2 440 ? 13.086 -6.117 -37.710 1.00 132.05 437 LEU D O 1
ATOM 17955 N N . PHE D 2 441 ? 12.505 -5.130 -35.764 1.00 91.92 438 PHE D N 1
ATOM 17956 C CA . PHE D 2 441 ? 11.514 -4.276 -36.416 1.00 84.77 438 PHE D CA 1
ATOM 17957 C C . PHE D 2 441 ? 12.173 -3.391 -37.469 1.00 95.02 438 PHE D C 1
ATOM 17958 O O . PHE D 2 441 ? 11.703 -3.299 -38.614 1.00 99.83 438 PHE D O 1
ATOM 17966 N N . LYS D 2 442 ? 13.278 -2.740 -37.095 1.00 103.73 439 LYS D N 1
ATOM 17967 C CA . LYS D 2 442 ? 14.004 -1.897 -38.042 1.00 113.46 439 LYS D CA 1
ATOM 17968 C C . LYS D 2 442 ? 14.432 -2.693 -39.267 1.00 125.33 439 LYS D C 1
ATOM 17969 O O . LYS D 2 442 ? 14.230 -2.262 -40.408 1.00 122.49 439 LYS D O 1
ATOM 17975 N N . ALA D 2 443 ? 15.008 -3.875 -39.041 1.00 118.19 440 ALA D N 1
ATOM 17976 C CA . ALA D 2 443 ? 15.501 -4.695 -40.140 1.00 110.34 440 ALA D CA 1
ATOM 17977 C C . ALA D 2 443 ? 14.384 -5.054 -41.109 1.00 106.19 440 ALA D C 1
ATOM 17978 O O . ALA D 2 443 ? 14.576 -5.011 -42.329 1.00 98.25 440 ALA D O 1
ATOM 17980 N N . GLU D 2 444 ? 13.209 -5.417 -40.591 1.00 128.00 441 GLU D N 1
ATOM 17981 C CA . GLU D 2 444 ? 12.118 -5.769 -41.496 1.00 111.65 441 GLU D CA 1
ATOM 17982 C C . GLU D 2 444 ? 11.608 -4.559 -42.266 1.00 98.13 441 GLU D C 1
ATOM 17983 O O . GLU D 2 444 ? 11.448 -4.618 -43.491 1.00 134.27 441 GLU D O 1
ATOM 17989 N N . PHE D 2 445 ? 11.348 -3.452 -41.577 1.00 91.65 442 PHE D N 1
ATOM 17990 C CA . PHE D 2 445 ? 10.564 -2.389 -42.190 1.00 109.62 442 PHE D CA 1
ATOM 17991 C C . PHE D 2 445 ? 11.403 -1.243 -42.732 1.00 107.33 442 PHE D C 1
ATOM 17992 O O . PHE D 2 445 ? 10.840 -0.289 -43.276 1.00 118.02 442 PHE D O 1
ATOM 18000 N N . SER D 2 446 ? 12.730 -1.317 -42.622 1.00 114.96 443 SER D N 1
ATOM 18001 C CA . SER D 2 446 ? 13.568 -0.427 -43.415 1.00 124.50 443 SER D CA 1
ATOM 18002 C C . SER D 2 446 ? 13.595 -0.819 -44.886 1.00 129.67 443 SER D C 1
ATOM 18003 O O . SER D 2 446 ? 14.095 -0.040 -45.705 1.00 145.44 443 SER D O 1
ATOM 18006 N N . ASN D 2 447 ? 13.080 -2.002 -45.239 1.00 97.42 444 ASN D N 1
ATOM 18007 C CA . ASN D 2 447 ? 13.160 -2.503 -46.606 1.00 121.13 444 ASN D CA 1
ATOM 18008 C C . ASN D 2 447 ? 11.820 -2.939 -47.190 1.00 131.10 444 ASN D C 1
ATOM 18009 O O . ASN D 2 447 ? 11.804 -3.511 -48.285 1.00 141.32 444 ASN D O 1
ATOM 18014 N N . ILE D 2 448 ? 10.700 -2.698 -46.504 1.00 98.43 445 ILE D N 1
ATOM 18015 C CA . ILE D 2 448 ? 9.413 -3.142 -47.030 1.00 123.03 445 ILE D CA 1
ATOM 18016 C C . ILE D 2 448 ? 9.110 -2.421 -48.337 1.00 145.13 445 ILE D C 1
ATOM 18017 O O . ILE D 2 448 ? 9.162 -1.186 -48.415 1.00 177.06 445 ILE D O 1
ATOM 18022 N N . GLN D 2 449 ? 8.785 -3.194 -49.373 1.00 124.90 446 GLN D N 1
ATOM 18023 C CA . GLN D 2 449 ? 8.556 -2.672 -50.712 1.00 118.93 446 GLN D CA 1
ATOM 18024 C C . GLN D 2 449 ? 7.111 -2.918 -51.128 1.00 128.44 446 GLN D C 1
ATOM 18025 O O . GLN D 2 449 ? 6.492 -3.905 -50.725 1.00 186.66 446 GLN D O 1
ATOM 18031 N N . LYS D 2 450 ? 6.582 -2.005 -51.936 1.00 111.84 447 LYS D N 1
ATOM 18032 C CA . LYS D 2 450 ? 5.194 -2.088 -52.369 1.00 120.71 447 LYS D CA 1
ATOM 18033 C C . LYS D 2 450 ? 4.963 -3.256 -53.326 1.00 123.68 447 LYS D C 1
ATOM 18034 O O . LYS D 2 450 ? 5.857 -3.681 -54.064 1.00 112.84 447 LYS D O 1
ATOM 18040 N N . ASP D 2 451 ? 3.740 -3.791 -53.280 1.00 121.68 448 ASP D N 1
ATOM 18041 C CA . ASP D 2 451 ? 3.304 -4.953 -54.049 1.00 123.30 448 ASP D CA 1
ATOM 18042 C C . ASP D 2 451 ? 2.726 -4.575 -55.407 1.00 145.14 448 ASP D C 1
ATOM 18043 O O . ASP D 2 451 ? 3.159 -5.096 -56.440 1.00 197.52 448 ASP D O 1
ATOM 18048 N N . HIS D 2 452 ? 1.755 -3.665 -55.415 1.00 141.46 449 HIS D N 1
ATOM 18049 C CA . HIS D 2 452 ? 0.841 -3.488 -56.530 1.00 134.96 449 HIS D CA 1
ATOM 18050 C C . HIS D 2 452 ? 0.946 -2.075 -57.094 1.00 136.15 449 HIS D C 1
ATOM 18051 O O . HIS D 2 452 ? 1.390 -1.143 -56.419 1.00 166.50 449 HIS D O 1
ATOM 18058 N N . ILE D 2 453 ? 0.508 -1.944 -58.352 1.00 122.11 450 ILE D N 1
ATOM 18059 C CA . ILE D 2 453 ? 0.780 -0.762 -59.171 1.00 125.55 450 ILE D CA 1
ATOM 18060 C C . ILE D 2 453 ? 0.320 0.517 -58.487 1.00 128.21 450 ILE D C 1
ATOM 18061 O O . ILE D 2 453 ? 0.999 1.550 -58.539 1.00 123.09 450 ILE D O 1
ATOM 18066 N N . PHE D 2 454 ? -0.837 0.470 -57.848 1.00 128.64 451 PHE D N 1
ATOM 18067 C CA . PHE D 2 454 ? -1.513 1.653 -57.339 1.00 129.68 451 PHE D CA 1
ATOM 18068 C C . PHE D 2 454 ? -1.119 2.008 -55.912 1.00 135.11 451 PHE D C 1
ATOM 18069 O O . PHE D 2 454 ? -1.693 2.939 -55.338 1.00 137.83 451 PHE D O 1
ATOM 18077 N N . GLN D 2 455 ? -0.153 1.301 -55.334 1.00 117.68 452 GLN D N 1
ATOM 18078 C CA . GLN D 2 455 ? 0.323 1.639 -54.005 1.00 133.81 452 GLN D CA 1
ATOM 18079 C C . GLN D 2 455 ? 1.327 2.789 -54.091 1.00 115.06 452 GLN D C 1
ATOM 18080 O O . GLN D 2 455 ? 2.094 2.911 -55.049 1.00 112.55 452 GLN D O 1
ATOM 18086 N N . SER D 2 456 ? 1.287 3.648 -53.078 1.00 125.08 453 SER D N 1
ATOM 18087 C CA . SER D 2 456 ? 2.092 4.868 -52.988 1.00 103.96 453 SER D CA 1
ATOM 18088 C C . SER D 2 456 ? 3.562 4.560 -52.733 1.00 120.00 453 SER D C 1
ATOM 18089 O O . SER D 2 456 ? 3.957 4.278 -51.600 1.00 144.01 453 SER D O 1
ATOM 18092 N N . ASP D 2 457 ? 4.378 4.576 -53.793 1.00 91.44 454 ASP D N 1
ATOM 18093 C CA . ASP D 2 457 ? 5.816 4.366 -53.625 1.00 111.31 454 ASP D CA 1
ATOM 18094 C C . ASP D 2 457 ? 6.412 5.320 -52.593 1.00 120.38 454 ASP D C 1
ATOM 18095 O O . ASP D 2 457 ? 7.265 4.923 -51.788 1.00 130.31 454 ASP D O 1
ATOM 18100 N N . LYS D 2 458 ? 5.989 6.589 -52.610 1.00 101.45 455 LYS D N 1
ATOM 18101 C CA . LYS D 2 458 ? 6.511 7.542 -51.634 1.00 112.28 455 LYS D CA 1
ATOM 18102 C C . LYS D 2 458 ? 6.159 7.124 -50.213 1.00 117.47 455 LYS D C 1
ATOM 18103 O O . LYS D 2 458 ? 6.974 7.273 -49.295 1.00 132.94 455 LYS D O 1
ATOM 18109 N N . ASN D 2 459 ? 4.938 6.622 -50.012 1.00 108.50 456 ASN D N 1
ATOM 18110 C CA . ASN D 2 459 ? 4.531 6.135 -48.697 1.00 135.51 456 ASN D CA 1
ATOM 18111 C C . ASN D 2 459 ? 5.513 5.094 -48.180 1.00 122.89 456 ASN D C 1
ATOM 18112 O O . ASN D 2 459 ? 6.007 5.184 -47.047 1.00 119.68 456 ASN D O 1
ATOM 18117 N N . PHE D 2 460 ? 5.797 4.091 -49.009 1.00 106.24 457 PHE D N 1
ATOM 18118 C CA . PHE D 2 460 ? 6.701 3.024 -48.608 1.00 120.80 457 PHE D CA 1
ATOM 18119 C C . PHE D 2 460 ? 8.103 3.559 -48.356 1.00 129.04 457 PHE D C 1
ATOM 18120 O O . PHE D 2 460 ? 8.759 3.151 -47.395 1.00 140.80 457 PHE D O 1
ATOM 18128 N N . SER D 2 461 ? 8.584 4.458 -49.219 1.00 119.26 458 SER D N 1
ATOM 18129 C CA . SER D 2 461 ? 9.896 5.070 -49.013 1.00 132.68 458 SER D CA 1
ATOM 18130 C C . SER D 2 461 ? 9.985 5.750 -47.651 1.00 122.21 458 SER D C 1
ATOM 18131 O O . SER D 2 461 ? 10.971 5.587 -46.915 1.00 118.37 458 SER D O 1
ATOM 18134 N N . GLU D 2 462 ? 8.971 6.549 -47.316 1.00 126.27 459 GLU D N 1
ATOM 18135 C CA . GLU D 2 462 ? 8.947 7.233 -46.029 1.00 146.43 459 GLU D CA 1
ATOM 18136 C C . GLU D 2 462 ? 8.917 6.234 -44.880 1.00 121.61 459 GLU D C 1
ATOM 18137 O O . GLU D 2 462 ? 9.590 6.428 -43.860 1.00 111.44 459 GLU D O 1
ATOM 18143 N N . LEU D 2 463 ? 8.133 5.162 -45.024 1.00 109.39 460 LEU D N 1
ATOM 18144 C CA . LEU D 2 463 ? 8.128 4.106 -44.014 1.00 112.25 460 LEU D CA 1
ATOM 18145 C C . LEU D 2 463 ? 9.522 3.524 -43.823 1.00 97.74 460 LEU D C 1
ATOM 18146 O O . LEU D 2 463 ? 9.969 3.301 -42.690 1.00 118.98 460 LEU D O 1
ATOM 18151 N N . ARG D 2 464 ? 10.203 3.229 -44.933 1.00 82.49 461 ARG D N 1
ATOM 18152 C CA . ARG D 2 464 ? 11.543 2.656 -44.866 1.00 110.03 461 ARG D CA 1
ATOM 18153 C C . ARG D 2 464 ? 12.483 3.578 -44.105 1.00 131.60 461 ARG D C 1
ATOM 18154 O O . ARG D 2 464 ? 13.208 3.138 -43.205 1.00 133.81 461 ARG D O 1
ATOM 18162 N N . ALA D 2 465 ? 12.455 4.873 -44.428 1.00 118.27 462 ALA D N 1
ATOM 18163 C CA . ALA D 2 465 ? 13.311 5.825 -43.721 1.00 116.22 462 ALA D CA 1
ATOM 18164 C C . ALA D 2 465 ? 12.977 5.876 -42.233 1.00 113.18 462 ALA D C 1
ATOM 18165 O O . ALA D 2 465 ? 13.876 5.888 -41.378 1.00 128.69 462 ALA D O 1
ATOM 18167 N N . PHE D 2 466 ? 11.683 5.890 -41.909 1.00 100.21 463 PHE D N 1
ATOM 18168 C CA . PHE D 2 466 ? 11.243 6.004 -40.523 1.00 127.92 463 PHE D CA 1
ATOM 18169 C C . PHE D 2 466 ? 11.736 4.818 -39.703 1.00 103.06 463 PHE D C 1
ATOM 18170 O O . PHE D 2 466 ? 12.441 4.973 -38.692 1.00 81.80 463 PHE D O 1
ATOM 18178 N N . CYS D 2 467 ? 11.419 3.614 -40.168 1.00 89.73 464 CYS D N 1
ATOM 18179 C CA . CYS D 2 467 ? 11.856 2.413 -39.473 1.00 101.15 464 CYS D CA 1
ATOM 18180 C C . CYS D 2 467 ? 13.374 2.304 -39.444 1.00 117.06 464 CYS D C 1
ATOM 18181 O O . CYS D 2 467 ? 13.933 1.700 -38.522 1.00 138.35 464 CYS D O 1
ATOM 18184 N N . ASN D 2 468 ? 14.059 2.850 -40.449 1.00 85.87 465 ASN D N 1
ATOM 18185 C CA . ASN D 2 468 ? 15.516 2.872 -40.409 1.00 98.78 465 ASN D CA 1
ATOM 18186 C C . ASN D 2 468 ? 16.010 3.709 -39.232 1.00 97.48 465 ASN D C 1
ATOM 18187 O O . ASN D 2 468 ? 16.898 3.287 -38.481 1.00 98.16 465 ASN D O 1
ATOM 18192 N N . ALA D 2 469 ? 15.433 4.899 -39.050 1.00 105.95 466 ALA D N 1
ATOM 18193 C CA . ALA D 2 469 ? 15.773 5.736 -37.895 1.00 140.81 466 ALA D CA 1
ATOM 18194 C C . ALA D 2 469 ? 15.156 5.246 -36.586 1.00 111.75 466 ALA D C 1
ATOM 18195 O O . ALA D 2 469 ? 15.297 5.915 -35.549 1.00 134.97 466 ALA D O 1
ATOM 18197 N N . SER D 2 470 ? 14.461 4.111 -36.610 1.00 113.63 467 SER D N 1
ATOM 18198 C CA . SER D 2 470 ? 13.784 3.656 -35.401 1.00 119.15 467 SER D CA 1
ATOM 18199 C C . SER D 2 470 ? 14.733 3.333 -34.244 1.00 112.83 467 SER D C 1
ATOM 18200 O O . SER D 2 470 ? 14.269 3.261 -33.101 1.00 86.48 467 SER D O 1
ATOM 18203 N N . ASP D 2 471 ? 16.039 3.155 -34.484 1.00 95.21 468 ASP D N 1
ATOM 18204 C CA . ASP D 2 471 ? 16.975 3.067 -33.360 1.00 120.39 468 ASP D CA 1
ATOM 18205 C C . ASP D 2 471 ? 16.942 4.347 -32.538 1.00 130.89 468 ASP D C 1
ATOM 18206 O O . ASP D 2 471 ? 16.653 4.330 -31.336 1.00 121.87 468 ASP D O 1
ATOM 18211 N N . GLU D 2 472 ? 17.328 5.458 -33.171 1.00 150.71 469 GLU D N 1
ATOM 18212 C CA . GLU D 2 472 ? 17.157 6.788 -32.602 1.00 108.49 469 GLU D CA 1
ATOM 18213 C C . GLU D 2 472 ? 15.793 6.935 -31.948 1.00 99.43 469 GLU D C 1
ATOM 18214 O O . GLU D 2 472 ? 15.682 7.355 -30.790 1.00 137.10 469 GLU D O 1
ATOM 18220 N N . TYR D 2 473 ? 14.739 6.584 -32.688 1.00 99.08 470 TYR D N 1
ATOM 18221 C CA . TYR D 2 473 ? 13.382 6.844 -32.215 1.00 96.72 470 TYR D CA 1
ATOM 18222 C C . TYR D 2 473 ? 13.041 6.079 -30.937 1.00 104.81 470 TYR D C 1
ATOM 18223 O O . TYR D 2 473 ? 12.372 6.620 -30.050 1.00 133.17 470 TYR D O 1
ATOM 18232 N N . PHE D 2 474 ? 13.489 4.828 -30.808 1.00 110.05 471 PHE D N 1
ATOM 18233 C CA . PHE D 2 474 ? 12.915 3.951 -29.795 1.00 116.03 471 PHE D CA 1
ATOM 18234 C C . PHE D 2 474 ? 13.901 3.324 -28.820 1.00 124.39 471 PHE D C 1
ATOM 18235 O O . PHE D 2 474 ? 13.457 2.692 -27.856 1.00 134.80 471 PHE D O 1
ATOM 18243 N N . LEU D 2 475 ? 15.202 3.456 -29.029 1.00 129.13 472 LEU D N 1
ATOM 18244 C CA . LEU D 2 475 ? 16.144 2.625 -28.288 1.00 128.61 472 LEU D CA 1
ATOM 18245 C C . LEU D 2 475 ? 17.125 3.408 -27.429 1.00 144.91 472 LEU D C 1
ATOM 18246 O O . LEU D 2 475 ? 17.435 2.981 -26.313 1.00 154.63 472 LEU D O 1
ATOM 18251 N N . LYS D 2 476 ? 17.609 4.554 -27.909 1.00 140.02 473 LYS D N 1
ATOM 18252 C CA . LYS D 2 476 ? 18.757 5.204 -27.280 1.00 130.08 473 LYS D CA 1
ATOM 18253 C C . LYS D 2 476 ? 18.427 5.769 -25.901 1.00 139.54 473 LYS D C 1
ATOM 18254 O O . LYS D 2 476 ? 19.290 5.769 -25.013 1.00 166.61 473 LYS D O 1
ATOM 18260 N N . ASP D 2 477 ? 17.200 6.257 -25.704 1.00 143.76 474 ASP D N 1
ATOM 18261 C CA . ASP D 2 477 ? 16.790 6.756 -24.392 1.00 158.61 474 ASP D CA 1
ATOM 18262 C C . ASP D 2 477 ? 16.883 5.662 -23.333 1.00 146.82 474 ASP D C 1
ATOM 18263 O O . ASP D 2 477 ? 17.365 5.893 -22.216 1.00 137.45 474 ASP D O 1
ATOM 18268 N N . PHE D 2 478 ? 16.387 4.469 -23.666 1.00 109.54 475 PHE D N 1
ATOM 18269 C CA . PHE D 2 478 ? 16.460 3.332 -22.755 1.00 102.97 475 PHE D CA 1
ATOM 18270 C C . PHE D 2 478 ? 17.905 3.021 -22.380 1.00 130.25 475 PHE D C 1
ATOM 18271 O O . PHE D 2 478 ? 18.216 2.783 -21.206 1.00 165.49 475 PHE D O 1
ATOM 18279 N N . LYS D 2 479 ? 18.803 2.999 -23.372 1.00 126.80 476 LYS D N 1
ATOM 18280 C CA . LYS D 2 479 ? 20.218 2.769 -23.088 1.00 126.00 476 LYS D CA 1
ATOM 18281 C C . LYS D 2 479 ? 20.793 3.842 -22.172 1.00 124.70 476 LYS D C 1
ATOM 18282 O O . LYS D 2 479 ? 21.584 3.537 -21.273 1.00 138.45 476 LYS D O 1
ATOM 18288 N N . GLU D 2 480 ? 20.453 5.107 -22.416 1.00 126.59 477 GLU D N 1
ATOM 18289 C CA . GLU D 2 480 ? 20.931 6.178 -21.547 1.00 152.34 477 GLU D CA 1
ATOM 18290 C C . GLU D 2 480 ? 20.468 5.965 -20.107 1.00 151.38 477 GLU D C 1
ATOM 18291 O O . GLU D 2 480 ? 21.249 6.120 -19.156 1.00 161.47 477 GLU D O 1
ATOM 18297 N N . LEU D 2 481 ? 19.189 5.621 -19.932 1.00 133.23 478 LEU D N 1
ATOM 18298 C CA . LEU D 2 481 ? 18.658 5.313 -18.605 1.00 133.48 478 LEU D CA 1
ATOM 18299 C C . LEU D 2 481 ? 19.429 4.166 -17.952 1.00 113.34 478 LEU D C 1
ATOM 18300 O O . LEU D 2 481 ? 19.780 4.226 -16.765 1.00 117.35 478 LEU D O 1
ATOM 18305 N N . LEU D 2 482 ? 19.680 3.103 -18.718 1.00 118.78 479 LEU D N 1
ATOM 18306 C CA . LEU D 2 482 ? 20.447 1.967 -18.214 1.00 131.14 479 LEU D CA 1
ATOM 18307 C C . LEU D 2 482 ? 21.831 2.398 -17.742 1.00 130.42 479 LEU D C 1
ATOM 18308 O O . LEU D 2 482 ? 22.291 1.986 -16.670 1.00 128.37 479 LEU D O 1
ATOM 18313 N N . PHE D 2 483 ? 22.526 3.195 -18.559 1.00 124.91 480 PHE D N 1
ATOM 18314 C CA . PHE D 2 483 ? 23.858 3.671 -18.194 1.00 118.11 480 PHE D CA 1
ATOM 18315 C C . PHE D 2 483 ? 23.823 4.490 -16.910 1.00 136.58 480 PHE D C 1
ATOM 18316 O O . PHE D 2 483 ? 24.702 4.348 -16.052 1.00 161.48 480 PHE D O 1
ATOM 18324 N N . LYS D 2 484 ? 22.840 5.384 -16.783 1.00 137.99 481 LYS D N 1
ATOM 18325 C CA . LYS D 2 484 ? 22.695 6.155 -15.550 1.00 149.36 481 LYS D CA 1
ATOM 18326 C C . LYS D 2 484 ? 22.528 5.234 -14.347 1.00 140.98 481 LYS D C 1
ATOM 18327 O O . LYS D 2 484 ? 23.163 5.429 -13.299 1.00 143.75 481 LYS D O 1
ATOM 18333 N N . SER D 2 485 ? 21.651 4.235 -14.477 1.00 127.58 482 SER D N 1
ATOM 18334 C CA . SER D 2 485 ? 21.441 3.278 -13.395 1.00 132.61 482 SER D CA 1
ATOM 18335 C C . SER D 2 485 ? 22.733 2.551 -13.036 1.00 122.09 482 SER D C 1
ATOM 18336 O O . SER D 2 485 ? 23.045 2.369 -11.850 1.00 144.65 482 SER D O 1
ATOM 18339 N N . ILE D 2 486 ? 23.480 2.106 -14.050 1.00 83.27 483 ILE D N 1
ATOM 18340 C CA . ILE D 2 486 ? 24.748 1.414 -13.820 1.00 115.99 483 ILE D CA 1
ATOM 18341 C C . ILE D 2 486 ? 25.717 2.314 -13.064 1.00 127.44 483 ILE D C 1
ATOM 18342 O O . ILE D 2 486 ? 26.412 1.873 -12.139 1.00 133.04 483 ILE D O 1
ATOM 18347 N N . LEU D 2 487 ? 25.806 3.580 -13.477 1.00 125.52 484 LEU D N 1
ATOM 18348 C CA . LEU D 2 487 ? 26.653 4.545 -12.781 1.00 130.85 484 LEU D CA 1
ATOM 18349 C C . LEU D 2 487 ? 26.281 4.636 -11.307 1.00 137.43 484 LEU D C 1
ATOM 18350 O O . LEU D 2 487 ? 27.153 4.587 -10.427 1.00 147.17 484 LEU D O 1
ATOM 18355 N N . GLU D 2 488 ? 24.987 4.806 -11.022 1.00 125.30 485 GLU D N 1
ATOM 18356 C CA . GLU D 2 488 ? 24.540 4.911 -9.635 1.00 138.56 485 GLU D CA 1
ATOM 18357 C C . GLU D 2 488 ? 24.914 3.665 -8.838 1.00 136.37 485 GLU D C 1
ATOM 18358 O O . GLU D 2 488 ? 25.394 3.758 -7.699 1.00 120.59 485 GLU D O 1
ATOM 18364 N N . LEU D 2 489 ? 24.668 2.485 -9.414 1.00 125.89 486 LEU D N 1
ATOM 18365 C CA . LEU D 2 489 ? 25.009 1.233 -8.745 1.00 117.66 486 LEU D CA 1
ATOM 18366 C C . LEU D 2 489 ? 26.499 1.161 -8.430 1.00 123.93 486 LEU D C 1
ATOM 18367 O O . LEU D 2 489 ? 26.895 0.796 -7.314 1.00 141.27 486 LEU D O 1
ATOM 18372 N N . ASP D 2 490 ? 27.341 1.484 -9.416 1.00 114.24 487 ASP D N 1
ATOM 18373 C CA . ASP D 2 490 ? 28.785 1.426 -9.213 1.00 118.31 487 ASP D CA 1
ATOM 18374 C C . ASP D 2 490 ? 29.230 2.393 -8.125 1.00 116.25 487 ASP D C 1
ATOM 18375 O O . ASP D 2 490 ? 30.086 2.056 -7.297 1.00 130.82 487 ASP D O 1
ATOM 18380 N N . LEU D 2 491 ? 28.672 3.606 -8.120 1.00 109.53 488 LEU D N 1
ATOM 18381 C CA . LEU D 2 491 ? 29.023 4.574 -7.086 1.00 127.85 488 LEU D CA 1
ATOM 18382 C C . LEU D 2 491 ? 28.632 4.070 -5.701 1.00 140.35 488 LEU D C 1
ATOM 18383 O O . LEU D 2 491 ? 29.400 4.210 -4.739 1.00 135.74 488 LEU D O 1
ATOM 18388 N N . PHE D 2 492 ? 27.436 3.486 -5.578 1.00 138.06 489 PHE D N 1
ATOM 18389 C CA . PHE D 2 492 ? 27.005 2.942 -4.291 1.00 151.72 489 PHE D CA 1
ATOM 18390 C C . PHE D 2 492 ? 27.930 1.825 -3.818 1.00 115.51 489 PHE D C 1
ATOM 18391 O O . PHE D 2 492 ? 28.299 1.768 -2.634 1.00 103.25 489 PHE D O 1
ATOM 18399 N N . PHE D 2 493 ? 28.300 0.915 -4.724 1.00 116.09 490 PHE D N 1
ATOM 18400 C CA . PHE D 2 493 ? 29.212 -0.158 -4.341 1.00 113.07 490 PHE D CA 1
ATOM 18401 C C . PHE D 2 493 ? 30.567 0.393 -3.918 1.00 127.49 490 PHE D C 1
ATOM 18402 O O . PHE D 2 493 ? 31.187 -0.127 -2.985 1.00 131.15 490 PHE D O 1
ATOM 18410 N N . GLU D 2 494 ? 31.068 1.411 -4.623 1.00 128.27 491 GLU D N 1
ATOM 18411 C CA . GLU D 2 494 ? 32.332 2.024 -4.225 1.00 120.94 491 GLU D CA 1
ATOM 18412 C C . GLU D 2 494 ? 32.241 2.641 -2.836 1.00 135.66 491 GLU D C 1
ATOM 18413 O O . GLU D 2 494 ? 33.185 2.539 -2.044 1.00 120.19 491 GLU D O 1
ATOM 18419 N N . LYS D 2 495 ? 31.132 3.322 -2.536 1.00 156.36 492 LYS D N 1
ATOM 18420 C CA . LYS D 2 495 ? 30.943 3.858 -1.191 1.00 128.71 492 LYS D CA 1
ATOM 18421 C C . LYS D 2 495 ? 31.002 2.745 -0.152 1.00 124.17 492 LYS D C 1
ATOM 18422 O O . LYS D 2 495 ? 31.735 2.841 0.842 1.00 119.98 492 LYS D O 1
ATOM 18428 N N . LEU D 2 496 ? 30.244 1.668 -0.382 1.00 137.33 493 LEU D N 1
ATOM 18429 C CA . LEU D 2 496 ? 30.246 0.542 0.550 1.00 113.95 493 LEU D CA 1
ATOM 18430 C C . LEU D 2 496 ? 31.644 -0.042 0.714 1.00 111.00 493 LEU D C 1
ATOM 18431 O O . LEU D 2 496 ? 32.069 -0.350 1.833 1.00 138.49 493 LEU D O 1
ATOM 18436 N N . ASN D 2 497 ? 32.366 -0.205 -0.396 1.00 105.04 494 ASN D N 1
ATOM 18437 C CA . ASN D 2 497 ? 33.723 -0.741 -0.353 1.00 115.13 494 ASN D CA 1
ATOM 18438 C C . ASN D 2 497 ? 34.650 0.144 0.468 1.00 134.67 494 ASN D C 1
ATOM 18439 O O . ASN D 2 497 ? 35.338 -0.332 1.377 1.00 155.37 494 ASN D O 1
ATOM 18444 N N . LEU D 2 498 ? 34.688 1.438 0.155 1.00 128.04 495 LEU D N 1
ATOM 18445 C CA . LEU D 2 498 ? 35.708 2.311 0.715 1.00 134.28 495 LEU D CA 1
ATOM 18446 C C . LEU D 2 498 ? 35.404 2.737 2.140 1.00 136.40 495 LEU D C 1
ATOM 18447 O O . LEU D 2 498 ? 36.332 3.113 2.865 1.00 129.63 495 LEU D O 1
ATOM 18452 N N . LYS D 2 499 ? 34.138 2.722 2.552 1.00 118.41 496 LYS D N 1
ATOM 18453 C CA . LYS D 2 499 ? 33.846 3.011 3.948 1.00 147.74 496 LYS D CA 1
ATOM 18454 C C . LYS D 2 499 ? 33.804 1.766 4.827 1.00 160.55 496 LYS D C 1
ATOM 18455 O O . LYS D 2 499 ? 34.074 1.866 6.030 1.00 122.63 496 LYS D O 1
ATOM 18461 N N . ALA D 2 500 ? 33.484 0.592 4.274 1.00 153.85 497 ALA D N 1
ATOM 18462 C CA . ALA D 2 500 ? 33.308 -0.595 5.105 1.00 129.93 497 ALA D CA 1
ATOM 18463 C C . ALA D 2 500 ? 34.287 -1.722 4.794 1.00 105.46 497 ALA D C 1
ATOM 18464 O O . ALA D 2 500 ? 35.091 -2.079 5.660 1.00 136.37 497 ALA D O 1
ATOM 18466 N N . PHE D 2 501 ? 34.275 -2.269 3.579 1.00 103.35 498 PHE D N 1
ATOM 18467 C CA . PHE D 2 501 ? 34.967 -3.522 3.286 1.00 108.45 498 PHE D CA 1
ATOM 18468 C C . PHE D 2 501 ? 36.432 -3.345 2.913 1.00 126.94 498 PHE D C 1
ATOM 18469 O O . PHE D 2 501 ? 37.078 -4.318 2.510 1.00 134.32 498 PHE D O 1
ATOM 18477 N N . THR D 2 502 ? 36.962 -2.138 3.022 1.00 110.75 499 THR D N 1
ATOM 18478 C CA . THR D 2 502 ? 38.396 -1.905 2.983 1.00 131.34 499 THR D CA 1
ATOM 18479 C C . THR D 2 502 ? 38.911 -1.239 4.248 1.00 149.61 499 THR D C 1
ATOM 18480 O O . THR D 2 502 ? 40.065 -1.464 4.623 1.00 159.07 499 THR D O 1
ATOM 18484 N N . ASN D 2 503 ? 38.086 -0.421 4.909 1.00 124.80 500 ASN D N 1
ATOM 18485 C CA . ASN D 2 503 ? 38.462 0.271 6.135 1.00 139.94 500 ASN D CA 1
ATOM 18486 C C . ASN D 2 503 ? 38.154 -0.540 7.385 1.00 174.90 500 ASN D C 1
ATOM 18487 O O . ASN D 2 503 ? 37.919 0.041 8.453 1.00 202.71 500 ASN D O 1
ATOM 18492 N N . TYR D 2 504 ? 38.161 -1.872 7.287 1.00 167.94 501 TYR D N 1
ATOM 18493 C CA . TYR D 2 504 ? 38.032 -2.690 8.487 1.00 136.15 501 TYR D CA 1
ATOM 18494 C C . TYR D 2 504 ? 39.316 -2.647 9.302 1.00 145.63 501 TYR D C 1
ATOM 18495 O O . TYR D 2 504 ? 39.275 -2.668 10.536 1.00 162.52 501 TYR D O 1
ATOM 18504 N N . GLU D 2 505 ? 40.467 -2.608 8.628 1.00 127.15 502 GLU D N 1
ATOM 18505 C CA . GLU D 2 505 ? 41.735 -2.427 9.327 1.00 133.92 502 GLU D CA 1
ATOM 18506 C C . GLU D 2 505 ? 41.746 -1.117 10.106 1.00 140.24 502 GLU D C 1
ATOM 18507 O O . GLU D 2 505 ? 42.120 -1.081 11.286 1.00 154.23 502 GLU D O 1
ATOM 18513 N N . ASN D 2 506 ? 41.355 -0.021 9.448 1.00 162.52 503 ASN D N 1
ATOM 18514 C CA . ASN D 2 506 ? 41.319 1.278 10.112 1.00 159.09 503 ASN D CA 1
ATOM 18515 C C . ASN D 2 506 ? 40.306 1.292 11.250 1.00 147.81 503 ASN D C 1
ATOM 18516 O O . ASN D 2 506 ? 40.566 1.871 12.311 1.00 160.31 503 ASN D O 1
ATOM 18521 N N . ALA D 2 507 ? 39.137 0.680 11.038 1.00 143.18 504 ALA D N 1
ATOM 18522 C CA . ALA D 2 507 ? 38.142 0.567 12.102 1.00 151.73 504 ALA D CA 1
ATOM 18523 C C . ALA D 2 507 ? 38.712 -0.174 13.305 1.00 167.81 504 ALA D C 1
ATOM 18524 O O . ALA D 2 507 ? 38.518 0.233 14.461 1.00 148.75 504 ALA D O 1
ATOM 18526 N N . THR D 2 508 ? 39.409 -1.282 13.043 1.00 164.38 505 THR D N 1
ATOM 18527 C CA . THR D 2 508 ? 40.062 -2.032 14.106 1.00 144.62 505 THR D CA 1
ATOM 18528 C C . THR D 2 508 ? 41.037 -1.152 14.868 1.00 148.23 505 THR D C 1
ATOM 18529 O O . THR D 2 508 ? 40.990 -1.079 16.098 1.00 168.29 505 THR D O 1
ATOM 18533 N N . LYS D 2 509 ? 41.923 -0.463 14.145 1.00 151.03 506 LYS D N 1
ATOM 18534 C CA . LYS D 2 509 ? 42.922 0.370 14.805 1.00 141.30 506 LYS D CA 1
ATOM 18535 C C . LYS D 2 509 ? 42.267 1.461 15.643 1.00 132.72 506 LYS D C 1
ATOM 18536 O O . LYS D 2 509 ? 42.679 1.711 16.781 1.00 134.94 506 LYS D O 1
ATOM 18542 N N . LEU D 2 510 ? 41.219 2.094 15.113 1.00 139.59 507 LEU D N 1
ATOM 18543 C CA . LEU D 2 510 ? 40.589 3.204 15.819 1.00 151.05 507 LEU D CA 1
ATOM 18544 C C . LEU D 2 510 ? 39.902 2.728 17.092 1.00 167.73 507 LEU D C 1
ATOM 18545 O O . LEU D 2 510 ? 40.150 3.265 18.179 1.00 223.11 507 LEU D O 1
ATOM 18550 N N . SER D 2 511 ? 39.043 1.709 16.981 1.00 155.05 508 SER D N 1
ATOM 18551 C CA . SER D 2 511 ? 38.336 1.222 18.163 1.00 155.62 508 SER D CA 1
ATOM 18552 C C . SER D 2 511 ? 39.305 0.612 19.173 1.00 161.84 508 SER D C 1
ATOM 18553 O O . SER D 2 511 ? 39.131 0.773 20.388 1.00 153.31 508 SER D O 1
ATOM 18556 N N . LEU D 2 512 ? 40.339 -0.079 18.685 1.00 149.61 509 LEU D N 1
ATOM 18557 C CA . LEU D 2 512 ? 41.344 -0.679 19.554 1.00 134.85 509 LEU D CA 1
ATOM 18558 C C . LEU D 2 512 ? 42.084 0.383 20.359 1.00 146.07 509 LEU D C 1
ATOM 18559 O O . LEU D 2 512 ? 42.220 0.266 21.583 1.00 177.54 509 LEU D O 1
ATOM 18564 N N . ALA D 2 513 ? 42.578 1.427 19.685 1.00 166.90 510 ALA D N 1
ATOM 18565 C CA . ALA D 2 513 ? 43.268 2.503 20.388 1.00 153.74 510 ALA D CA 1
ATOM 18566 C C . ALA D 2 513 ? 42.335 3.230 21.348 1.00 147.15 510 ALA D C 1
ATOM 18567 O O . ALA D 2 513 ? 42.753 3.637 22.440 1.00 157.92 510 ALA D O 1
ATOM 18569 N N . PHE D 2 514 ? 41.072 3.424 20.954 1.00 143.75 511 PHE D N 1
ATOM 18570 C CA . PHE D 2 514 ? 40.109 4.062 21.846 1.00 144.22 511 PHE D CA 1
ATOM 18571 C C . PHE D 2 514 ? 39.934 3.263 23.131 1.00 166.38 511 PHE D C 1
ATOM 18572 O O . PHE D 2 514 ? 39.959 3.822 24.234 1.00 172.87 511 PHE D O 1
ATOM 18580 N N . PHE D 2 515 ? 39.716 1.952 23.003 1.00 172.69 512 PHE D N 1
ATOM 18581 C CA . PHE D 2 515 ? 39.546 1.122 24.191 1.00 146.61 512 PHE D CA 1
ATOM 18582 C C . PHE D 2 515 ? 40.816 1.086 25.027 1.00 142.05 512 PHE D C 1
ATOM 18583 O O . PHE D 2 515 ? 40.748 1.070 26.258 1.00 170.65 512 PHE D O 1
ATOM 18591 N N . SER D 2 516 ? 41.984 1.062 24.380 1.00 146.34 513 SER D N 1
ATOM 18592 C CA . SER D 2 516 ? 43.240 1.134 25.123 1.00 141.36 513 SER D CA 1
ATOM 18593 C C . SER D 2 516 ? 43.316 2.407 25.961 1.00 145.81 513 SER D C 1
ATOM 18594 O O . SER D 2 516 ? 43.660 2.367 27.151 1.00 153.68 513 SER D O 1
ATOM 18597 N N . ARG D 2 517 ? 43.021 3.552 25.341 1.00 154.82 514 ARG D N 1
ATOM 18598 C CA . ARG D 2 517 ? 43.064 4.820 26.061 1.00 171.63 514 ARG D CA 1
ATOM 18599 C C . ARG D 2 517 ? 42.041 4.858 27.191 1.00 170.37 514 ARG D C 1
ATOM 18600 O O . ARG D 2 517 ? 42.324 5.388 28.271 1.00 200.80 514 ARG D O 1
ATOM 18608 N N . LYS D 2 518 ? 40.840 4.320 26.956 1.00 153.14 515 LYS D N 1
ATOM 18609 C CA . LYS D 2 518 ? 39.849 4.234 28.027 1.00 177.93 515 LYS D CA 1
ATOM 18610 C C . LYS D 2 518 ? 40.336 3.356 29.177 1.00 188.45 515 LYS D C 1
ATOM 18611 O O . LYS D 2 518 ? 40.120 3.681 30.351 1.00 190.84 515 LYS D O 1
ATOM 18617 N N . ILE D 2 519 ? 40.963 2.221 28.857 1.00 177.87 516 ILE D N 1
ATOM 18618 C CA . ILE D 2 519 ? 41.514 1.340 29.885 1.00 158.99 516 ILE D CA 1
ATOM 18619 C C . ILE D 2 519 ? 42.539 2.084 30.729 1.00 159.57 516 ILE D C 1
ATOM 18620 O O . ILE D 2 519 ? 42.527 2.011 31.963 1.00 182.86 516 ILE D O 1
ATOM 18625 N N . ASN D 2 520 ? 43.452 2.802 30.074 1.00 154.79 517 ASN D N 1
ATOM 18626 C CA . ASN D 2 520 ? 44.469 3.541 30.820 1.00 174.37 517 ASN D CA 1
ATOM 18627 C C . ASN D 2 520 ? 43.857 4.677 31.640 1.00 170.66 517 ASN D C 1
ATOM 18628 O O . ASN D 2 520 ? 44.330 4.978 32.744 1.00 164.96 517 ASN D O 1
ATOM 18633 N N . GLU D 2 521 ? 42.824 5.336 31.107 1.00 185.47 518 GLU D N 1
ATOM 18634 C CA . GLU D 2 521 ? 42.090 6.334 31.881 1.00 186.30 518 GLU D CA 1
ATOM 18635 C C . GLU D 2 521 ? 41.485 5.721 33.138 1.00 191.42 518 GLU D C 1
ATOM 18636 O O . GLU D 2 521 ? 41.544 6.314 34.221 1.00 235.40 518 GLU D O 1
ATOM 18642 N N . SER D 2 522 ? 40.875 4.544 33.008 1.00 174.09 519 SER D N 1
ATOM 18643 C CA . SER D 2 522 ? 40.389 3.831 34.184 1.00 175.28 519 SER D CA 1
ATOM 18644 C C . SER D 2 522 ? 41.531 3.542 35.150 1.00 166.94 519 SER D C 1
ATOM 18645 O O . SER D 2 522 ? 41.381 3.690 36.370 1.00 163.07 519 SER D O 1
ATOM 18648 N N . ARG D 2 523 ? 42.680 3.128 34.612 1.00 162.55 520 ARG D N 1
ATOM 18649 C CA . ARG D 2 523 ? 43.833 2.789 35.441 1.00 161.04 520 ARG D CA 1
ATOM 18650 C C . ARG D 2 523 ? 44.285 3.972 36.288 1.00 171.47 520 ARG D C 1
ATOM 18651 O O . ARG D 2 523 ? 44.501 3.835 37.498 1.00 188.96 520 ARG D O 1
ATOM 18659 N N . VAL D 2 524 ? 44.432 5.149 35.674 1.00 185.51 521 VAL D N 1
ATOM 18660 C CA . VAL D 2 524 ? 45.005 6.282 36.398 1.00 187.31 521 VAL D CA 1
ATOM 18661 C C . VAL D 2 524 ? 44.096 6.787 37.507 1.00 187.26 521 VAL D C 1
ATOM 18662 O O . VAL D 2 524 ? 44.525 7.625 38.308 1.00 205.04 521 VAL D O 1
ATOM 18666 N N . LEU D 2 525 ? 42.850 6.314 37.574 1.00 177.23 522 LEU D N 1
ATOM 18667 C CA . LEU D 2 525 ? 42.049 6.442 38.791 1.00 207.73 522 LEU D CA 1
ATOM 18668 C C . LEU D 2 525 ? 42.516 5.378 39.786 1.00 218.20 522 LEU D C 1
ATOM 18669 O O . LEU D 2 525 ? 41.921 4.309 39.952 1.00 183.67 522 LEU D O 1
ATOM 18674 N N . TYR D 2 526 ? 43.619 5.701 40.453 1.00 223.90 523 TYR D N 1
ATOM 18675 C CA . TYR D 2 526 ? 44.196 4.957 41.566 1.00 207.18 523 TYR D CA 1
ATOM 18676 C C . TYR D 2 526 ? 43.404 5.297 42.821 1.00 233.93 523 TYR D C 1
ATOM 18677 O O . TYR D 2 526 ? 42.188 5.497 42.747 1.00 245.44 523 TYR D O 1
ATOM 18686 N N . GLU D 2 527 ? 44.076 5.275 43.977 1.00 241.19 524 GLU D N 1
ATOM 18687 C CA . GLU D 2 527 ? 43.558 5.758 45.258 1.00 237.28 524 GLU D CA 1
ATOM 18688 C C . GLU D 2 527 ? 42.708 4.722 45.984 1.00 243.10 524 GLU D C 1
ATOM 18689 O O . GLU D 2 527 ? 41.832 5.083 46.777 1.00 237.74 524 GLU D O 1
ATOM 18695 N N . LEU D 2 528 ? 42.982 3.440 45.740 1.00 241.36 525 LEU D N 1
ATOM 18696 C CA . LEU D 2 528 ? 42.171 2.330 46.247 1.00 242.57 525 LEU D CA 1
ATOM 18697 C C . LEU D 2 528 ? 40.679 2.576 46.017 1.00 239.15 525 LEU D C 1
ATOM 18698 O O . LEU D 2 528 ? 39.841 2.433 46.912 1.00 243.37 525 LEU D O 1
ATOM 18703 N N . ASP D 2 529 ? 40.364 2.968 44.787 1.00 261.36 526 ASP D N 1
ATOM 18704 C CA . ASP D 2 529 ? 39.028 3.370 44.380 1.00 279.19 526 ASP D CA 1
ATOM 18705 C C . ASP D 2 529 ? 37.975 2.295 44.665 1.00 268.42 526 ASP D C 1
ATOM 18706 O O . ASP D 2 529 ? 37.201 2.393 45.622 1.00 229.04 526 ASP D O 1
ATOM 18711 N N . TYR D 2 537 ? 36.232 -4.054 32.443 1.00 226.60 534 TYR D N 1
ATOM 18712 C CA . TYR D 2 537 ? 36.654 -2.743 31.977 1.00 239.51 534 TYR D CA 1
ATOM 18713 C C . TYR D 2 537 ? 36.189 -2.558 30.522 1.00 252.65 534 TYR D C 1
ATOM 18714 O O . TYR D 2 537 ? 35.437 -1.622 30.245 1.00 248.01 534 TYR D O 1
ATOM 18723 N N . PRO D 2 538 ? 36.621 -3.432 29.568 1.00 243.40 535 PRO D N 1
ATOM 18724 C CA . PRO D 2 538 ? 35.896 -3.493 28.295 1.00 192.50 535 PRO D CA 1
ATOM 18725 C C . PRO D 2 538 ? 34.892 -4.639 28.270 1.00 195.57 535 PRO D C 1
ATOM 18726 O O . PRO D 2 538 ? 35.267 -5.796 28.482 1.00 206.54 535 PRO D O 1
ATOM 18730 N N . LYS D 2 539 ? 33.624 -4.349 28.005 1.00 198.09 536 LYS D N 1
ATOM 18731 C CA . LYS D 2 539 ? 32.660 -5.400 27.722 1.00 214.29 536 LYS D CA 1
ATOM 18732 C C . LYS D 2 539 ? 32.522 -5.596 26.218 1.00 201.07 536 LYS D C 1
ATOM 18733 O O . LYS D 2 539 ? 32.754 -4.676 25.430 1.00 238.56 536 LYS D O 1
ATOM 18739 N N . LYS D 2 540 ? 32.141 -6.813 25.824 1.00 186.20 537 LYS D N 1
ATOM 18740 C CA . LYS D 2 540 ? 32.123 -7.137 24.402 1.00 180.85 537 LYS D CA 1
ATOM 18741 C C . LYS D 2 540 ? 31.045 -6.359 23.658 1.00 177.50 537 LYS D C 1
ATOM 18742 O O . LYS D 2 540 ? 31.255 -5.960 22.509 1.00 189.76 537 LYS D O 1
ATOM 18748 N N . SER D 2 541 ? 29.881 -6.154 24.278 1.00 162.19 538 SER D N 1
ATOM 18749 C CA . SER D 2 541 ? 28.813 -5.409 23.614 1.00 161.18 538 SER D CA 1
ATOM 18750 C C . SER D 2 541 ? 29.279 -4.009 23.222 1.00 175.89 538 SER D C 1
ATOM 18751 O O . SER D 2 541 ? 29.007 -3.536 22.110 1.00 208.36 538 SER D O 1
ATOM 18754 N N . GLU D 2 542 ? 29.974 -3.326 24.136 1.00 170.79 539 GLU D N 1
ATOM 18755 C CA . GLU D 2 542 ? 30.513 -2.003 23.833 1.00 170.70 539 GLU D CA 1
ATOM 18756 C C . GLU D 2 542 ? 31.487 -2.056 22.661 1.00 152.25 539 GLU D C 1
ATOM 18757 O O . GLU D 2 542 ? 31.453 -1.191 21.777 1.00 177.96 539 GLU D O 1
ATOM 18763 N N . ILE D 2 543 ? 32.378 -3.051 22.652 1.00 147.24 540 ILE D N 1
ATOM 18764 C CA . ILE D 2 543 ? 33.336 -3.194 21.557 1.00 154.77 540 ILE D CA 1
ATOM 18765 C C . ILE D 2 543 ? 32.615 -3.405 20.232 1.00 166.55 540 ILE D C 1
ATOM 18766 O O . ILE D 2 543 ? 32.989 -2.826 19.203 1.00 161.90 540 ILE D O 1
ATOM 18771 N N . TYR D 2 544 ? 31.601 -4.270 20.228 1.00 159.40 541 TYR D N 1
ATOM 18772 C CA . TYR D 2 544 ? 30.838 -4.523 19.012 1.00 137.59 541 TYR D CA 1
ATOM 18773 C C . TYR D 2 544 ? 30.189 -3.245 18.506 1.00 136.42 541 TYR D C 1
ATOM 18774 O O . TYR D 2 544 ? 30.235 -2.948 17.309 1.00 177.33 541 TYR D O 1
ATOM 18783 N N . GLU D 2 545 ? 29.564 -2.482 19.407 1.00 139.92 542 GLU D N 1
ATOM 18784 C CA . GLU D 2 545 ? 28.939 -1.226 19.000 1.00 154.13 542 GLU D CA 1
ATOM 18785 C C . GLU D 2 545 ? 29.964 -0.251 18.428 1.00 164.40 542 GLU D C 1
ATOM 18786 O O . GLU D 2 545 ? 29.694 0.435 17.433 1.00 185.86 542 GLU D O 1
ATOM 18792 N N . ARG D 2 546 ? 31.143 -0.168 19.050 1.00 157.07 543 ARG D N 1
ATOM 18793 C CA . ARG D 2 546 ? 32.166 0.760 18.574 1.00 143.24 543 ARG D CA 1
ATOM 18794 C C . ARG D 2 546 ? 32.668 0.367 17.189 1.00 146.66 543 ARG D C 1
ATOM 18795 O O . ARG D 2 546 ? 32.804 1.219 16.302 1.00 180.03 543 ARG D O 1
ATOM 18803 N N . VAL D 2 547 ? 32.947 -0.922 16.984 1.00 136.22 544 VAL D N 1
ATOM 18804 C CA . VAL D 2 547 ? 33.392 -1.383 15.670 1.00 138.72 544 VAL D CA 1
ATOM 18805 C C . VAL D 2 547 ? 32.288 -1.200 14.636 1.00 143.51 544 VAL D C 1
ATOM 18806 O O . VAL D 2 547 ? 32.556 -0.874 13.472 1.00 194.25 544 VAL D O 1
ATOM 18810 N N . LEU D 2 548 ? 31.034 -1.410 15.039 1.00 137.49 545 LEU D N 1
ATOM 18811 C CA . LEU D 2 548 ? 29.906 -1.183 14.144 1.00 144.44 545 LEU D CA 1
ATOM 18812 C C . LEU D 2 548 ? 29.867 0.269 13.682 1.00 158.30 545 LEU D C 1
ATOM 18813 O O . LEU D 2 548 ? 29.721 0.552 12.487 1.00 183.31 545 LEU D O 1
ATOM 18818 N N . ASN D 2 549 ? 30.004 1.207 14.624 1.00 140.20 546 ASN D N 1
ATOM 18819 C CA . ASN D 2 549 ? 30.019 2.623 14.264 1.00 152.58 546 ASN D CA 1
ATOM 18820 C C . ASN D 2 549 ? 31.203 2.964 13.367 1.00 146.81 546 ASN D C 1
ATOM 18821 O O . ASN D 2 549 ? 31.068 3.756 12.427 1.00 157.88 546 ASN D O 1
ATOM 18826 N N . GLU D 2 550 ? 32.379 2.396 13.654 1.00 143.03 547 GLU D N 1
ATOM 18827 C CA . GLU D 2 550 ? 33.541 2.643 12.803 1.00 135.81 547 GLU D CA 1
ATOM 18828 C C . GLU D 2 550 ? 33.301 2.166 11.374 1.00 147.92 547 GLU D C 1
ATOM 18829 O O . GLU D 2 550 ? 33.683 2.847 10.415 1.00 200.98 547 GLU D O 1
ATOM 18835 N N . LEU D 2 551 ? 32.681 0.993 11.208 1.00 139.57 548 LEU D N 1
ATOM 18836 C CA . LEU D 2 551 ? 32.361 0.503 9.862 1.00 140.83 548 LEU D CA 1
ATOM 18837 C C . LEU D 2 551 ? 31.177 1.230 9.211 1.00 150.79 548 LEU D C 1
ATOM 18838 O O . LEU D 2 551 ? 30.727 0.748 8.160 1.00 151.62 548 LEU D O 1
ATOM 18843 N N . ASN D 2 552 ? 30.654 2.307 9.804 1.00 160.32 549 ASN D N 1
ATOM 18844 C CA . ASN D 2 552 ? 29.610 3.130 9.187 1.00 161.22 549 ASN D CA 1
ATOM 18845 C C . ASN D 2 552 ? 28.310 2.348 9.006 1.00 145.64 549 ASN D C 1
ATOM 18846 O O . ASN D 2 552 ? 27.597 2.530 8.019 1.00 156.34 549 ASN D O 1
ATOM 18851 N N . VAL D 2 553 ? 28.000 1.466 9.960 1.00 129.12 550 VAL D N 1
ATOM 18852 C CA . VAL D 2 553 ? 26.857 0.573 9.786 1.00 145.47 550 VAL D CA 1
ATOM 18853 C C . VAL D 2 553 ? 25.529 1.234 10.123 1.00 146.17 550 VAL D C 1
ATOM 18854 O O . VAL D 2 553 ? 24.479 0.723 9.719 1.00 156.08 550 VAL D O 1
ATOM 18858 N N . TYR D 2 554 ? 25.534 2.391 10.787 1.00 144.82 551 TYR D N 1
ATOM 18859 C CA . TYR D 2 554 ? 24.312 3.189 10.844 1.00 164.68 551 TYR D CA 1
ATOM 18860 C C . TYR D 2 554 ? 23.984 3.756 9.470 1.00 180.19 551 TYR D C 1
ATOM 18861 O O . TYR D 2 554 ? 22.845 3.661 8.996 1.00 183.44 551 TYR D O 1
ATOM 18870 N N . GLU D 2 555 ? 24.983 4.352 8.819 1.00 178.27 552 GLU D N 1
ATOM 18871 C CA . GLU D 2 555 ? 24.789 4.917 7.489 1.00 177.99 552 GLU D CA 1
ATOM 18872 C C . GLU D 2 555 ? 24.323 3.849 6.509 1.00 162.76 552 GLU D C 1
ATOM 18873 O O . GLU D 2 555 ? 23.338 4.035 5.783 1.00 162.51 552 GLU D O 1
ATOM 18879 N N . PHE D 2 556 ? 25.002 2.701 6.502 1.00 147.85 553 PHE D N 1
ATOM 18880 C CA . PHE D 2 556 ? 24.643 1.650 5.561 1.00 147.63 553 PHE D CA 1
ATOM 18881 C C . PHE D 2 556 ? 23.369 0.915 5.956 1.00 152.70 553 PHE D C 1
ATOM 18882 O O . PHE D 2 556 ? 22.677 0.394 5.079 1.00 156.67 553 PHE D O 1
ATOM 18890 N N . GLU D 2 557 ? 23.025 0.856 7.245 1.00 175.70 554 GLU D N 1
ATOM 18891 C CA . GLU D 2 557 ? 21.699 0.365 7.606 1.00 193.14 554 GLU D CA 1
ATOM 18892 C C . GLU D 2 557 ? 20.615 1.283 7.054 1.00 174.28 554 GLU D C 1
ATOM 18893 O O . GLU D 2 557 ? 19.599 0.815 6.527 1.00 159.94 554 GLU D O 1
ATOM 18899 N N . THR D 2 558 ? 20.817 2.599 7.169 1.00 147.96 555 THR D N 1
ATOM 18900 C CA . THR D 2 558 ? 19.863 3.546 6.604 1.00 147.96 555 THR D CA 1
ATOM 18901 C C . THR D 2 558 ? 19.749 3.366 5.096 1.00 160.64 555 THR D C 1
ATOM 18902 O O . THR D 2 558 ? 18.643 3.367 4.544 1.00 175.32 555 THR D O 1
ATOM 18906 N N . LEU D 2 559 ? 20.884 3.195 4.415 1.00 179.19 556 LEU D N 1
ATOM 18907 C CA . LEU D 2 559 ? 20.880 3.081 2.961 1.00 168.87 556 LEU D CA 1
ATOM 18908 C C . LEU D 2 559 ? 20.402 1.719 2.467 1.00 159.06 556 LEU D C 1
ATOM 18909 O O . LEU D 2 559 ? 20.018 1.603 1.299 1.00 161.81 556 LEU D O 1
ATOM 18914 N N . LEU D 2 560 ? 20.436 0.688 3.312 1.00 157.98 557 LEU D N 1
ATOM 18915 C CA . LEU D 2 560 ? 20.023 -0.653 2.918 1.00 153.58 557 LEU D CA 1
ATOM 18916 C C . LEU D 2 560 ? 18.620 -1.031 3.375 1.00 166.99 557 LEU D C 1
ATOM 18917 O O . LEU D 2 560 ? 18.002 -1.898 2.751 1.00 173.08 557 LEU D O 1
ATOM 18922 N N . ILE D 2 561 ? 18.098 -0.422 4.440 1.00 169.44 558 ILE D N 1
ATOM 18923 C CA . ILE D 2 561 ? 16.802 -0.842 4.969 1.00 169.85 558 ILE D CA 1
ATOM 18924 C C . ILE D 2 561 ? 15.812 0.315 5.002 1.00 180.85 558 ILE D C 1
ATOM 18925 O O . ILE D 2 561 ? 14.734 0.234 4.402 1.00 199.53 558 ILE D O 1
ATOM 18930 N N . ASN D 2 562 ? 16.157 1.392 5.713 1.00 167.39 559 ASN D N 1
ATOM 18931 C CA . ASN D 2 562 ? 15.256 2.539 5.788 1.00 192.17 559 ASN D CA 1
ATOM 18932 C C . ASN D 2 562 ? 15.031 3.151 4.412 1.00 202.83 559 ASN D C 1
ATOM 18933 O O . ASN D 2 562 ? 13.889 3.306 3.965 1.00 189.42 559 ASN D O 1
ATOM 18938 N N . LYS D 2 563 ? 16.114 3.500 3.720 1.00 201.02 560 LYS D N 1
ATOM 18939 C CA . LYS D 2 563 ? 16.061 4.142 2.410 1.00 175.39 560 LYS D CA 1
ATOM 18940 C C . LYS D 2 563 ? 16.845 3.277 1.429 1.00 163.35 560 LYS D C 1
ATOM 18941 O O . LYS D 2 563 ? 17.972 3.620 1.045 1.00 157.44 560 LYS D O 1
ATOM 18947 N N . PRO D 2 564 ? 16.283 2.140 1.018 1.00 165.20 561 PRO D N 1
ATOM 18948 C CA . PRO D 2 564 ? 17.061 1.169 0.233 1.00 171.00 561 PRO D CA 1
ATOM 18949 C C . PRO D 2 564 ? 17.507 1.755 -1.098 1.00 180.42 561 PRO D C 1
ATOM 18950 O O . PRO D 2 564 ? 16.692 2.186 -1.917 1.00 182.20 561 PRO D O 1
ATOM 18954 N N . ILE D 2 565 ? 18.822 1.760 -1.308 1.00 181.02 562 ILE D N 1
ATOM 18955 C CA . ILE D 2 565 ? 19.395 2.425 -2.471 1.00 129.21 562 ILE D CA 1
ATOM 18956 C C . ILE D 2 565 ? 19.199 1.577 -3.717 1.00 131.43 562 ILE D C 1
ATOM 18957 O O . ILE D 2 565 ? 18.741 2.066 -4.754 1.00 129.11 562 ILE D O 1
ATOM 18962 N N . LEU D 2 566 ? 19.535 0.290 -3.627 1.00 115.46 563 LEU D N 1
ATOM 18963 C CA . LEU D 2 566 ? 19.358 -0.613 -4.760 1.00 121.17 563 LEU D CA 1
ATOM 18964 C C . LEU D 2 566 ? 17.895 -0.672 -5.193 1.00 129.40 563 LEU D C 1
ATOM 18965 O O . LEU D 2 566 ? 17.580 -0.626 -6.393 1.00 153.29 563 LEU D O 1
ATOM 18970 N N . THR D 2 567 ? 16.987 -0.798 -4.221 1.00 120.22 564 THR D N 1
ATOM 18971 C CA . THR D 2 567 ? 15.561 -0.834 -4.525 1.00 143.25 564 THR D CA 1
ATOM 18972 C C . THR D 2 567 ? 15.117 0.446 -5.224 1.00 139.11 564 THR D C 1
ATOM 18973 O O . THR D 2 567 ? 14.351 0.401 -6.194 1.00 135.28 564 THR D O 1
ATOM 18977 N N . LYS D 2 568 ? 15.568 1.601 -4.726 1.00 135.21 565 LYS D N 1
ATOM 18978 C CA . LYS D 2 568 ? 15.236 2.869 -5.371 1.00 163.53 565 LYS D CA 1
ATOM 18979 C C . LYS D 2 568 ? 15.765 2.920 -6.799 1.00 143.28 565 LYS D C 1
ATOM 18980 O O . LYS D 2 568 ? 15.106 3.461 -7.691 1.00 141.83 565 LYS D O 1
ATOM 18986 N N . ILE D 2 569 ? 16.977 2.411 -7.020 1.00 123.87 566 ILE D N 1
ATOM 18987 C CA . ILE D 2 569 ? 17.541 2.368 -8.365 1.00 133.24 566 ILE D CA 1
ATOM 18988 C C . ILE D 2 569 ? 16.627 1.583 -9.295 1.00 126.56 566 ILE D C 1
ATOM 18989 O O . ILE D 2 569 ? 16.268 2.043 -10.389 1.00 136.97 566 ILE D O 1
ATOM 18994 N N . ALA D 2 570 ? 16.243 0.378 -8.867 1.00 115.68 567 ALA D N 1
ATOM 18995 C CA . ALA D 2 570 ? 15.373 -0.466 -9.683 1.00 118.23 567 ALA D CA 1
ATOM 18996 C C . ALA D 2 570 ? 14.033 0.210 -9.947 1.00 122.03 567 ALA D C 1
ATOM 18997 O O . ALA D 2 570 ? 13.515 0.176 -11.072 1.00 148.70 567 ALA D O 1
ATOM 18999 N N . LYS D 2 571 ? 13.450 0.812 -8.911 1.00 121.91 568 LYS D N 1
ATOM 19000 C CA . LYS D 2 571 ? 12.175 1.505 -9.054 1.00 145.09 568 LYS D CA 1
ATOM 19001 C C . LYS D 2 571 ? 12.278 2.671 -10.030 1.00 152.80 568 LYS D C 1
ATOM 19002 O O . LYS D 2 571 ? 11.376 2.886 -10.850 1.00 165.17 568 LYS D O 1
ATOM 19008 N N . ASN D 2 572 ? 13.378 3.425 -9.967 1.00 144.64 569 ASN D N 1
ATOM 19009 C CA . ASN D 2 572 ? 13.604 4.500 -10.927 1.00 159.39 569 ASN D CA 1
ATOM 19010 C C . ASN D 2 572 ? 13.688 3.960 -12.346 1.00 141.52 569 ASN D C 1
ATOM 19011 O O . ASN D 2 572 ? 13.088 4.521 -13.272 1.00 146.65 569 ASN D O 1
ATOM 19016 N N . PHE D 2 573 ? 14.442 2.874 -12.540 1.00 138.76 570 PHE D N 1
ATOM 19017 C CA . PHE D 2 573 ? 14.542 2.283 -13.872 1.00 130.53 570 PHE D CA 1
ATOM 19018 C C . PHE D 2 573 ? 13.166 1.898 -14.399 1.00 121.62 570 PHE D C 1
ATOM 19019 O O . PHE D 2 573 ? 12.812 2.222 -15.539 1.00 138.88 570 PHE D O 1
ATOM 19027 N N . LEU D 2 574 ? 12.369 1.217 -13.574 1.00 129.24 571 LEU D N 1
ATOM 19028 C CA . LEU D 2 574 ? 11.057 0.760 -14.027 1.00 137.03 571 LEU D CA 1
ATOM 19029 C C . LEU D 2 574 ? 10.156 1.940 -14.377 1.00 129.98 571 LEU D C 1
ATOM 19030 O O . LEU D 2 574 ? 9.522 1.958 -15.442 1.00 142.80 571 LEU D O 1
ATOM 19035 N N . GLU D 2 575 ? 10.088 2.941 -13.495 1.00 132.41 572 GLU D N 1
ATOM 19036 C CA . GLU D 2 575 ? 9.191 4.066 -13.743 1.00 154.48 572 GLU D CA 1
ATOM 19037 C C . GLU D 2 575 ? 9.614 4.845 -14.982 1.00 154.07 572 GLU D C 1
ATOM 19038 O O . GLU D 2 575 ? 8.773 5.207 -15.817 1.00 155.00 572 GLU D O 1
ATOM 19044 N N . GLN D 2 576 ? 10.917 5.105 -15.129 1.00 153.54 573 GLN D N 1
ATOM 19045 C CA . GLN D 2 576 ? 11.383 5.874 -16.274 1.00 153.34 573 GLN D CA 1
ATOM 19046 C C . GLN D 2 576 ? 11.199 5.104 -17.576 1.00 132.01 573 GLN D C 1
ATOM 19047 O O . GLN D 2 576 ? 10.862 5.696 -18.607 1.00 146.97 573 GLN D O 1
ATOM 19053 N N . SER D 2 577 ? 11.409 3.784 -17.555 1.00 116.79 574 SER D N 1
ATOM 19054 C CA . SER D 2 577 ? 11.173 2.991 -18.756 1.00 110.35 574 SER D CA 1
ATOM 19055 C C . SER D 2 577 ? 9.696 2.976 -19.131 1.00 116.54 574 SER D C 1
ATOM 19056 O O . SER D 2 577 ? 9.353 3.024 -20.318 1.00 141.50 574 SER D O 1
ATOM 19059 N N . GLN D 2 578 ? 8.804 2.904 -18.137 1.00 111.16 575 GLN D N 1
ATOM 19060 C CA . GLN D 2 578 ? 7.375 2.999 -18.427 1.00 126.12 575 GLN D CA 1
ATOM 19061 C C . GLN D 2 578 ? 7.021 4.349 -19.044 1.00 132.48 575 GLN D C 1
ATOM 19062 O O . GLN D 2 578 ? 6.236 4.420 -20.000 1.00 146.03 575 GLN D O 1
ATOM 19068 N N . ASN D 2 579 ? 7.572 5.434 -18.493 1.00 126.87 576 ASN D N 1
ATOM 19069 C CA . ASN D 2 579 ? 7.348 6.756 -19.075 1.00 156.35 576 ASN D CA 1
ATOM 19070 C C . ASN D 2 579 ? 7.852 6.823 -20.514 1.00 151.21 576 ASN D C 1
ATOM 19071 O O . ASN D 2 579 ? 7.191 7.397 -21.391 1.00 146.28 576 ASN D O 1
ATOM 19076 N N . LEU D 2 580 ? 9.035 6.257 -20.765 1.00 126.93 577 LEU D N 1
ATOM 19077 C CA . LEU D 2 580 ? 9.577 6.211 -22.118 1.00 116.54 577 LEU D CA 1
ATOM 19078 C C . LEU D 2 580 ? 8.645 5.458 -23.057 1.00 119.38 577 LEU D C 1
ATOM 19079 O O . LEU D 2 580 ? 8.409 5.891 -24.192 1.00 150.04 577 LEU D O 1
ATOM 19084 N N . ILE D 2 581 ? 8.131 4.312 -22.606 1.00 118.45 578 ILE D N 1
ATOM 19085 C CA . ILE D 2 581 ? 7.193 3.531 -23.408 1.00 136.00 578 ILE D CA 1
ATOM 19086 C C . ILE D 2 581 ? 5.956 4.357 -23.737 1.00 139.46 578 ILE D C 1
ATOM 19087 O O . ILE D 2 581 ? 5.454 4.329 -24.867 1.00 155.90 578 ILE D O 1
ATOM 19092 N N . GLN D 2 582 ? 5.433 5.088 -22.749 1.00 124.87 579 GLN D N 1
ATOM 19093 C CA . GLN D 2 582 ? 4.279 5.953 -22.988 1.00 140.93 579 GLN D CA 1
ATOM 19094 C C . GLN D 2 582 ? 4.588 7.005 -24.051 1.00 148.99 579 GLN D C 1
ATOM 19095 O O . GLN D 2 582 ? 3.775 7.260 -24.955 1.00 152.28 579 GLN D O 1
ATOM 19101 N N . GLU D 2 583 ? 5.753 7.648 -23.937 1.00 140.38 580 GLU D N 1
ATOM 19102 C CA . GLU D 2 583 ? 6.159 8.644 -24.926 1.00 158.84 580 GLU D CA 1
ATOM 19103 C C . GLU D 2 583 ? 6.223 8.036 -26.322 1.00 137.54 580 GLU D C 1
ATOM 19104 O O . GLU D 2 583 ? 5.744 8.631 -27.296 1.00 140.49 580 GLU D O 1
ATOM 19110 N N . LYS D 2 584 ? 6.837 6.857 -26.437 1.00 115.93 581 LYS D N 1
ATOM 19111 C CA . LYS D 2 584 ? 6.916 6.177 -27.727 1.00 106.92 581 LYS D CA 1
ATOM 19112 C C . LYS D 2 584 ? 5.526 5.867 -28.267 1.00 123.59 581 LYS D C 1
ATOM 19113 O O . LYS D 2 584 ? 5.280 5.969 -29.477 1.00 143.56 581 LYS D O 1
ATOM 19119 N N . ASN D 2 585 ? 4.614 5.452 -27.384 1.00 113.53 582 ASN D N 1
ATOM 19120 C CA . ASN D 2 585 ? 3.241 5.176 -27.793 1.00 133.94 582 ASN D CA 1
ATOM 19121 C C . ASN D 2 585 ? 2.593 6.412 -28.404 1.00 138.02 582 ASN D C 1
ATOM 19122 O O . ASN D 2 585 ? 1.963 6.334 -29.464 1.00 137.44 582 ASN D O 1
ATOM 19127 N N . LYS D 2 586 ? 2.716 7.561 -27.734 1.00 138.48 583 LYS D N 1
ATOM 19128 C CA . LYS D 2 586 ? 2.190 8.809 -28.293 1.00 146.75 583 LYS D CA 1
ATOM 19129 C C . LYS D 2 586 ? 2.822 9.114 -29.650 1.00 141.32 583 LYS D C 1
ATOM 19130 O O . LYS D 2 586 ? 2.134 9.485 -30.617 1.00 163.58 583 LYS D O 1
ATOM 19136 N N . PHE D 2 587 ? 4.147 8.975 -29.725 1.00 132.66 584 PHE D N 1
ATOM 19137 C CA . PHE D 2 587 ? 4.875 9.243 -30.959 1.00 126.32 584 PHE D CA 1
ATOM 19138 C C . PHE D 2 587 ? 4.324 8.414 -32.116 1.00 112.30 584 PHE D C 1
ATOM 19139 O O . PHE D 2 587 ? 4.107 8.929 -33.219 1.00 117.51 584 PHE D O 1
ATOM 19147 N N . LEU D 2 588 ? 4.089 7.121 -31.876 1.00 104.81 585 LEU D N 1
ATOM 19148 C CA . LEU D 2 588 ? 3.516 6.254 -32.905 1.00 115.11 585 LEU D CA 1
ATOM 19149 C C . LEU D 2 588 ? 2.053 6.592 -33.193 1.00 116.15 585 LEU D C 1
ATOM 19150 O O . LEU D 2 588 ? 1.577 6.406 -34.324 1.00 127.63 585 LEU D O 1
ATOM 19155 N N . ASP D 2 589 ? 1.303 7.017 -32.171 1.00 122.74 586 ASP D N 1
ATOM 19156 C CA . ASP D 2 589 ? -0.067 7.461 -32.406 1.00 133.27 586 ASP D CA 1
ATOM 19157 C C . ASP D 2 589 ? -0.111 8.619 -33.386 1.00 137.94 586 ASP D C 1
ATOM 19158 O O . ASP D 2 589 ? -1.107 8.794 -34.100 1.00 140.13 586 ASP D O 1
ATOM 19163 N N . LEU D 2 590 ? 0.956 9.420 -33.433 1.00 150.86 587 LEU D N 1
ATOM 19164 C CA . LEU D 2 590 ? 1.040 10.445 -34.472 1.00 155.71 587 LEU D CA 1
ATOM 19165 C C . LEU D 2 590 ? 0.974 9.813 -35.861 1.00 140.78 587 LEU D C 1
ATOM 19166 O O . LEU D 2 590 ? 0.178 10.229 -36.715 1.00 133.78 587 LEU D O 1
ATOM 19171 N N . LYS D 2 591 ? 1.793 8.782 -36.091 1.00 113.21 588 LYS D N 1
ATOM 19172 C CA . LYS D 2 591 ? 1.792 8.091 -37.377 1.00 123.60 588 LYS D CA 1
ATOM 19173 C C . LYS D 2 591 ? 0.431 7.473 -37.667 1.00 109.88 588 LYS D C 1
ATOM 19174 O O . LYS D 2 591 ? -0.044 7.499 -38.810 1.00 138.88 588 LYS D O 1
ATOM 19180 N N . LYS D 2 592 ? -0.196 6.880 -36.649 1.00 108.68 589 LYS D N 1
ATOM 19181 C CA . LYS D 2 592 ? -1.497 6.249 -36.872 1.00 115.10 589 LYS D CA 1
ATOM 19182 C C . LYS D 2 592 ? -2.572 7.271 -37.232 1.00 115.74 589 LYS D C 1
ATOM 19183 O O . LYS D 2 592 ? -3.428 6.994 -38.078 1.00 154.07 589 LYS D O 1
ATOM 19189 N N . ALA D 2 593 ? -2.554 8.452 -36.605 1.00 116.55 590 ALA D N 1
ATOM 19190 C CA . ALA D 2 593 ? -3.476 9.510 -37.017 1.00 136.44 590 ALA D CA 1
ATOM 19191 C C . ALA D 2 593 ? -3.202 9.948 -38.452 1.00 145.16 590 ALA D C 1
ATOM 19192 O O . ALA D 2 593 ? -4.137 10.208 -39.228 1.00 139.56 590 ALA D O 1
ATOM 19194 N N . GLU D 2 594 ? -1.921 10.061 -38.810 1.00 150.35 591 GLU D N 1
ATOM 19195 C CA . GLU D 2 594 ? -1.552 10.382 -40.185 1.00 155.13 591 GLU D CA 1
ATOM 19196 C C . GLU D 2 594 ? -2.174 9.388 -41.163 1.00 116.83 591 GLU D C 1
ATOM 19197 O O . GLU D 2 594 ? -2.793 9.779 -42.158 1.00 127.71 591 GLU D O 1
ATOM 19203 N N . LEU D 2 595 ? -2.016 8.091 -40.886 1.00 110.21 592 LEU D N 1
ATOM 19204 C CA . LEU D 2 595 ? -2.634 7.055 -41.716 1.00 112.63 592 LEU D CA 1
ATOM 19205 C C . LEU D 2 595 ? -4.156 7.181 -41.737 1.00 115.49 592 LEU D C 1
ATOM 19206 O O . LEU D 2 595 ? -4.798 6.926 -42.768 1.00 129.70 592 LEU D O 1
ATOM 19211 N N . GLN D 2 596 ? -4.748 7.505 -40.585 1.00 143.82 593 GLN D N 1
ATOM 19212 C CA . GLN D 2 596 ? -6.195 7.658 -40.491 1.00 162.86 593 GLN D CA 1
ATOM 19213 C C . GLN D 2 596 ? -6.691 8.732 -41.447 1.00 145.26 593 GLN D C 1
ATOM 19214 O O . GLN D 2 596 ? -7.779 8.610 -42.014 1.00 164.97 593 GLN D O 1
ATOM 19220 N N . LYS D 2 597 ? -5.936 9.821 -41.583 1.00 147.81 594 LYS D N 1
ATOM 19221 C CA . LYS D 2 597 ? -6.243 10.825 -42.602 1.00 176.31 594 LYS D CA 1
ATOM 19222 C C . LYS D 2 597 ? -6.467 10.197 -43.981 1.00 153.66 594 LYS D C 1
ATOM 19223 O O . LYS D 2 597 ? -7.527 10.384 -44.603 1.00 143.90 594 LYS D O 1
ATOM 19229 N N . ARG D 2 598 ? -5.460 9.477 -44.492 1.00 147.75 595 ARG D N 1
ATOM 19230 C CA . ARG D 2 598 ? -5.592 8.832 -45.799 1.00 135.37 595 ARG D CA 1
ATOM 19231 C C . ARG D 2 598 ? -6.813 7.921 -45.839 1.00 144.41 595 ARG D C 1
ATOM 19232 O O . ARG D 2 598 ? -7.584 7.929 -46.808 1.00 130.83 595 ARG D O 1
ATOM 19240 N N . ARG D 2 599 ? -6.957 7.080 -44.809 1.00 133.26 596 ARG D N 1
ATOM 19241 C CA . ARG D 2 599 ? -8.056 6.118 -44.760 1.00 135.84 596 ARG D CA 1
ATOM 19242 C C . ARG D 2 599 ? -9.409 6.815 -44.835 1.00 127.98 596 ARG D C 1
ATOM 19243 O O . ARG D 2 599 ? -10.317 6.360 -45.541 1.00 140.66 596 ARG D O 1
ATOM 19251 N N . ALA D 2 600 ? -9.574 7.901 -44.077 1.00 129.79 597 ALA D N 1
ATOM 19252 C CA . ALA D 2 600 ? -10.826 8.647 -44.111 1.00 146.77 597 ALA D CA 1
ATOM 19253 C C . ALA D 2 600 ? -11.084 9.224 -45.494 1.00 147.28 597 ALA D C 1
ATOM 19254 O O . ALA D 2 600 ? -12.223 9.209 -45.974 1.00 158.22 597 ALA D O 1
ATOM 19256 N N . GLN D 2 601 ? -10.045 9.754 -46.146 1.00 154.63 598 GLN D N 1
ATOM 19257 C CA . GLN D 2 601 ? -10.214 10.244 -47.514 1.00 157.99 598 GLN D CA 1
ATOM 19258 C C . GLN D 2 601 ? -10.712 9.136 -48.439 1.00 126.84 598 GLN D C 1
ATOM 19259 O O . GLN D 2 601 ? -11.659 9.326 -49.221 1.00 127.61 598 GLN D O 1
ATOM 19265 N N . ILE D 2 602 ? -10.067 7.970 -48.366 1.00 115.88 599 ILE D N 1
ATOM 19266 C CA . ILE D 2 602 ? -10.439 6.840 -49.214 1.00 114.69 599 ILE D CA 1
ATOM 19267 C C . ILE D 2 602 ? -11.888 6.440 -48.962 1.00 122.69 599 ILE D C 1
ATOM 19268 O O . ILE D 2 602 ? -12.657 6.196 -49.899 1.00 132.03 599 ILE D O 1
ATOM 19273 N N . LEU D 2 603 ? -12.277 6.360 -47.688 1.00 142.65 600 LEU D N 1
ATOM 19274 C CA . LEU D 2 603 ? -13.647 5.987 -47.350 1.00 153.68 600 LEU D CA 1
ATOM 19275 C C . LEU D 2 603 ? -14.648 7.032 -47.832 1.00 153.71 600 LEU D C 1
ATOM 19276 O O . LEU D 2 603 ? -15.772 6.689 -48.218 1.00 154.84 600 LEU D O 1
ATOM 19281 N N . ASN D 2 604 ? -14.274 8.313 -47.782 1.00 151.51 601 ASN D N 1
ATOM 19282 C CA . ASN D 2 604 ? -15.134 9.351 -48.342 1.00 163.91 601 ASN D CA 1
ATOM 19283 C C . ASN D 2 604 ? -15.382 9.095 -49.821 1.00 164.50 601 ASN D C 1
ATOM 19284 O O . ASN D 2 604 ? -16.524 9.155 -50.294 1.00 168.06 601 ASN D O 1
ATOM 19289 N N . VAL D 2 605 ? -14.313 8.805 -50.565 1.00 165.55 602 VAL D N 1
ATOM 19290 C CA . VAL D 2 605 ? -14.465 8.499 -51.987 1.00 149.69 602 VAL D CA 1
ATOM 19291 C C . VAL D 2 605 ? -15.359 7.277 -52.175 1.00 128.61 602 VAL D C 1
ATOM 19292 O O . VAL D 2 605 ? -16.225 7.246 -53.061 1.00 128.63 602 VAL D O 1
ATOM 19296 N N . ARG D 2 606 ? -15.165 6.256 -51.337 1.00 133.50 603 ARG D N 1
ATOM 19297 C CA . ARG D 2 606 ? -15.937 5.022 -51.457 1.00 148.01 603 ARG D CA 1
ATOM 19298 C C . ARG D 2 606 ? -17.423 5.280 -51.258 1.00 147.30 603 ARG D C 1
ATOM 19299 O O . ARG D 2 606 ? -18.259 4.847 -52.061 1.00 144.15 603 ARG D O 1
ATOM 19307 N N . GLU D 2 607 ? -17.770 5.983 -50.180 1.00 151.92 604 GLU D N 1
ATOM 19308 C CA . GLU D 2 607 ? -19.169 6.278 -49.907 1.00 169.75 604 GLU D CA 1
ATOM 19309 C C . GLU D 2 607 ? -19.766 7.199 -50.963 1.00 162.75 604 GLU D C 1
ATOM 19310 O O . GLU D 2 607 ? -20.950 7.070 -51.292 1.00 177.49 604 GLU D O 1
ATOM 19316 N N . SER D 2 608 ? -18.973 8.129 -51.506 1.00 153.44 605 SER D N 1
ATOM 19317 C CA . SER D 2 608 ? -19.460 8.948 -52.611 1.00 174.68 605 SER D CA 1
ATOM 19318 C C . SER D 2 608 ? -19.814 8.086 -53.816 1.00 176.08 605 SER D C 1
ATOM 19319 O O . SER D 2 608 ? -20.867 8.274 -54.434 1.00 186.71 605 SER D O 1
ATOM 19322 N N . ILE D 2 609 ? -18.950 7.128 -54.157 1.00 177.32 606 ILE D N 1
ATOM 19323 C CA . ILE D 2 609 ? -19.216 6.268 -55.307 1.00 175.79 606 ILE D CA 1
ATOM 19324 C C . ILE D 2 609 ? -20.434 5.389 -55.048 1.00 179.64 606 ILE D C 1
ATOM 19325 O O . ILE D 2 609 ? -21.263 5.175 -55.941 1.00 175.61 606 ILE D O 1
ATOM 19330 N N . LYS D 2 610 ? -20.577 4.889 -53.820 1.00 178.27 607 LYS D N 1
ATOM 19331 C CA . LYS D 2 610 ? -21.613 3.916 -53.501 1.00 189.62 607 LYS D CA 1
ATOM 19332 C C . LYS D 2 610 ? -22.983 4.546 -53.300 1.00 194.45 607 LYS D C 1
ATOM 19333 O O . LYS D 2 610 ? -23.978 3.816 -53.226 1.00 217.98 607 LYS D O 1
ATOM 19339 N N . GLU D 2 611 ? -23.065 5.872 -53.210 1.00 180.95 608 GLU D N 1
ATOM 19340 C CA . GLU D 2 611 ? -24.336 6.562 -53.039 1.00 193.57 608 GLU D CA 1
ATOM 19341 C C . GLU D 2 611 ? -24.590 7.566 -54.161 1.00 218.72 608 GLU D C 1
ATOM 19342 O O . GLU D 2 611 ? -25.242 8.590 -53.949 1.00 254.08 608 GLU D O 1
ATOM 19348 N N . ASP D 2 612 ? -24.075 7.289 -55.360 1.00 231.75 609 ASP D N 1
ATOM 19349 C CA . ASP D 2 612 ? -24.303 8.151 -56.518 1.00 257.38 609 ASP D CA 1
ATOM 19350 C C . ASP D 2 612 ? -25.472 7.689 -57.387 1.00 268.97 609 ASP D C 1
ATOM 19351 O O . ASP D 2 612 ? -26.390 8.464 -57.673 1.00 284.34 609 ASP D O 1
ATOM 19356 N N . HIS D 2 613 ? -25.445 6.429 -57.810 1.00 291.01 610 HIS D N 1
ATOM 19357 C CA . HIS D 2 613 ? -26.516 5.866 -58.619 1.00 306.81 610 HIS D CA 1
ATOM 19358 C C . HIS D 2 613 ? -27.744 5.557 -57.767 1.00 317.07 610 HIS D C 1
ATOM 19359 O O . HIS D 2 613 ? -27.638 5.152 -56.606 1.00 317.86 610 HIS D O 1
ATOM 19366 N N . HIS D 2 614 ? -28.917 5.742 -58.365 1.00 321.88 611 HIS D N 1
ATOM 19367 C CA . HIS D 2 614 ? -30.198 5.482 -57.713 1.00 304.61 611 HIS D CA 1
ATOM 19368 C C . HIS D 2 614 ? -31.246 5.103 -58.753 1.00 282.98 611 HIS D C 1
ATOM 19369 O O . HIS D 2 614 ? -30.981 4.304 -59.651 1.00 276.70 611 HIS D O 1
#

Foldseek 3Di:
DVVLCCVQQVPVDDDDDQEQPDDFLVLDDLLLLLVLLLCGNVCLVVLLPDPVSCVSCVSSVFDSDPHRSVNSNSNSVNCQAPVNRDDCVSLLSNVLVCVPGVPVSVSVPSVPDDGYDDCFVVLLVVLLVLLVVLLVVCVVQPPVLVVVSVVLNVDLPLHDAEEEEEEAPVLPDQLQVCLLLLHHDADVVDDAKEKEAADDDFKWKWAFDAAVLVVQLVVCCVPPVVSVVLVVVLCVVPPVCLYHDDDIDTHDPNDCVCVVVVCLRTHYIYGHHDGVVNVSSYMYMYAHHDDSCRCSVVVSVVVVVPPHQAYEYEGALPDPCPVSVLVVVLVLLPPPVRQQHEYEHEQLPPADPVVSVVVVVSNLVSNLVVPPDSSSSSSVSYYYFYAYSVQSSQCSPHDCVPPPVPVGGSVVVSVVVVSCCQSNPVNLVSSVVSLVSSVVSLVVSLVVLVVLLVVLVVVVVVVVVVVVVVVVVVVLVVVLVVLLVVVVVVLVVDFVLLLVLLVVLLVLLLVLLVVCVVPPDDVVSLVCSLVSLVVSLVVVLVVLVVVLVVLVVVLVVSCVPDPQDNVLSVVLVVLSVVLSVVLNVLSVVQSVVLSVQLNVQSVVLVCSHPRVVSSVSNVVSSVVSSVSSSVSVVVSVVSSVVSSSVSSVSSSVSSPCVVVVVVVVVVVVVVVSSVVSVVVSVVSVVSSVVSSVSSSSSD/DVVLVCVQQVPVDDDADLEQPCLPQPLDALLLLLVLLQCRNVCLVVLLPDVVSVVSCVSSVFDSDPHRSVHSNSNQVVCLQPPHSHDLLSLLSNVLVVVPGPSPSVSVVSVPDDHDDDLLLVLLVVLLVLLVVLLVVCLPDPVVLVVVSVVLNVCLPQAAAEEEEAEAVVLDDLLQVLLLLQANPDDPVDDAKEKEAADDDFKKKWAFDAAVLVVQLCVCCVVVVVSVVLVVVLVVPCPVCLYHHDDIDTHDPPDCVCVVPVCLGTHYIHTRDDGVVNVSNYMYMYAHHDDSCRCSVVVSVVVVVPPHQAYEYEAALPDQCPVSNLVVVLVLLPDPVHQQHEYEHEQLDPADPVVSVVSVVSNLVSSLVVPPDSSSSSSSSYYYYYFYSVQSNQCSPHDCVDRSVPVGCSVVVSSVVSVCCRSNPVNVVSSVVSLVSSVVSLVVVVVVLVPVVVVVVVVLVVLVVVLVVLLVVLLVVVVVDCVVVVVVVVVVVVVVVCPVVVVVVLVVVLVVVVVVLVVSQVPDDNDNVLSVVCVVVSVVVSLVVSSVSSVVSSVVSVVVSVVDRPVVSVVVSVVSVVSVVCSSVSD/DVVVVVVVVVVVVVVCCVPLNDDDVDPDLLCVLVVLLSLQDDPLLWFPVSNVVSVVLSCLLVAFAEAEEAAAPHLPVQVLVCVQQVHGQDPDDAKEKEAEDQAWWKWFQFPVGDIDIDHSVCNVVLGDDDPPPGNTRYMYIYGHGPLSVSHMYIYFDHCPPDLCSQVVRCVVDHNHLAYEYEDELDPDVVVLVSVCSNPVCRHHNPEYEAEYEDPPVDVVSVVVSQVVCVVRPPVHDDGHYYADDADPPPCNDVRCSVVVVVVSVVDPSNVSSLVSSLVVLLVLLVVQLVLLVVLVVLLVVVLVLLVVLLVVLVVVVVVLLVVLLVLLVVLLVLLLVLLLVLLVLLVVQFDWDWAKFWDDPVDDPDPPDIDIDTDTATDGPLPVSLCVVPVVDPPSVVVLVVSLVVSVVVLVVSLVVLVVSLVVSVVVLVVSLVVQLDDADDDHRNSRVVSNVRNVCSVCSCVVARVVLVVLSVVLNVLSVVVSVVLCVLASPCLSVLSSVLSVVQNVQRVVVSVPSPVCHDDSVVSSVSSCVSSVSVVSCCCSPVVPSNSVSSVVSSVVSVVSSVVSSVVSVVVSVVSVVSSVSSVVSSVCSVPSVD/DVVVVVVVVVVVVVVCCVPLNDQDPPVDLLCVLVVLLSLVDDPQLWFPVQNVVSVVLSVLLVAFAEAEEAAAPHLPVQQLVCVQQVHHDDPDDAKEKEAEDQAWWKWFQFPVGDIDIGHNVCVVVLGDDDDDDGNTRHMYTYGHGPLNHSHMYIYFDHCPPDLCSQVVRCVSDANHLAYEYEEELDDDVSVVVSVCSRPQPRHHHPEYEYEYEAPVVPPPVSVVSQVVCVVRDPSHPPGYYYYGPLNPDPCVDVRCSVVVVVSSVVDPSSVSSLVSSLVVLLVLLVVQLVLLVVVVVLLVVVLVLLVVLLVVLVVVVVVLLVVLLVLLVVLLVLLLVLLLVLLVLLVVQFDWDWAKDWDDPVDDPDDPDIDIDTDTATDGDLVVSLCVVPVVDPPSVVVLVVVLVVSVVVLVVSLVVLVVSLVSSVVVLVVSLVVLLDDQDDDNGYNRVVSNVRNVCSVCSCVLARVVLVVLSVVLNVLSVVVSVVLCVLASPCLSVLSSVLSVVQNVQRVVVVVPDPVPHDDSVVSSVSSCVSSVSVVSNCCSPVVPSSSVSSVVSSVVSVVSSVVSVVVSVVVSVVSVVSSVSSVVSSVCSVPPDD